Protein 5DLK (pdb70)

Structure (mmCIF, N/CA/C/O backbone):
data_5DLK
#
_entry.id   5DLK
#
_cell.length_a   162.640
_cell.length_b   221.678
_cell.length_c   99.780
_cell.angle_alpha   90.00
_cell.angle_beta   127.90
_cell.angle_gamma   90.00
#
_symmetry.space_group_name_H-M   'C 1 2 1'
#
loop_
_entity.id
_entity.type
_entity.pdbx_description
1 polymer TqaA
2 non-polymer 1,2-ETHANEDIOL
3 non-polymer 'DIMETHYL SULFOXIDE'
4 water water
#
loop_
_atom_site.group_PDB
_atom_site.id
_atom_site.type_symbol
_atom_site.label_atom_id
_atom_site.label_alt_id
_atom_site.label_comp_id
_atom_site.label_asym_id
_atom_site.label_entity_id
_atom_site.label_seq_id
_atom_site.pdbx_PDB_ins_code
_atom_site.Cartn_x
_atom_site.Cartn_y
_atom_site.Cartn_z
_atom_site.occupancy
_atom_site.B_iso_or_equiv
_atom_site.auth_seq_id
_atom_site.auth_comp_id
_atom_site.auth_asym_id
_atom_site.auth_atom_id
_atom_site.pdbx_PDB_model_num
ATOM 1 N N . GLU A 1 19 ? 122.298 -11.970 -84.741 1.00 49.33 20 GLU A N 1
ATOM 2 C CA . GLU A 1 19 ? 123.310 -12.784 -85.404 1.00 45.53 20 GLU A CA 1
ATOM 3 C C . GLU A 1 19 ? 123.632 -14.052 -84.615 1.00 40.16 20 GLU A C 1
ATOM 4 O O . GLU A 1 19 ? 123.984 -13.992 -83.437 1.00 36.10 20 GLU A O 1
ATOM 10 N N . PRO A 1 20 ? 123.506 -15.215 -85.266 1.00 43.16 21 PRO A N 1
ATOM 11 C CA . PRO A 1 20 ? 123.717 -16.495 -84.581 1.00 35.18 21 PRO A CA 1
ATOM 12 C C . PRO A 1 20 ? 125.116 -16.642 -83.990 1.00 36.34 21 PRO A C 1
ATOM 13 O O . PRO A 1 20 ? 126.091 -16.209 -84.608 1.00 35.19 21 PRO A O 1
ATOM 17 N N . PHE A 1 21 ? 125.177 -17.243 -82.801 1.00 30.81 22 PHE A N 1
ATOM 18 C CA . PHE A 1 21 ? 126.404 -17.548 -82.050 1.00 30.59 22 PHE A CA 1
ATOM 19 C C . PHE A 1 21 ? 127.005 -16.313 -81.357 1.00 30.21 22 PHE A C 1
ATOM 20 O O . PHE A 1 21 ? 128.013 -16.425 -80.651 1.00 29.95 22 PHE A O 1
ATOM 28 N N . SER A 1 22 ? 126.353 -15.165 -81.508 1.00 31.21 23 SER A N 1
ATOM 29 C CA . SER A 1 22 ? 126.857 -13.930 -80.903 1.00 34.18 23 SER A CA 1
ATOM 30 C C . SER A 1 22 ? 126.811 -13.980 -79.374 1.00 38.65 23 SER A C 1
ATOM 31 O O . SER A 1 22 ? 127.528 -13.226 -78.715 1.00 34.22 23 SER A O 1
ATOM 34 N N . LEU A 1 23 ? 126.012 -14.889 -78.806 1.00 32.87 24 LEU A N 1
ATOM 35 C CA . LEU A 1 23 ? 125.992 -15.067 -77.355 1.00 35.93 24 LEU A CA 1
ATOM 36 C C . LEU A 1 23 ? 126.617 -16.386 -76.916 1.00 34.16 24 LEU A C 1
ATOM 37 O O . LEU A 1 23 ? 126.507 -16.766 -75.754 1.00 32.63 24 LEU A O 1
ATOM 42 N N . SER A 1 24 ? 127.277 -17.090 -77.837 1.00 32.76 25 SER A N 1
ATOM 43 C CA . SER A 1 24 ? 127.877 -18.376 -77.495 1.00 34.77 25 SER A CA 1
ATOM 44 C C . SER A 1 24 ? 129.037 -18.234 -76.509 1.00 39.48 25 SER A C 1
ATOM 45 O O . SER A 1 24 ? 129.971 -17.478 -76.755 1.00 41.38 25 SER A O 1
ATOM 48 N N . PRO A 1 25 ? 128.983 -18.958 -75.381 1.00 41.87 26 PRO A N 1
ATOM 49 C CA . PRO A 1 25 ? 130.147 -18.941 -74.484 1.00 45.16 26 PRO A CA 1
ATOM 50 C C . PRO A 1 25 ? 131.241 -19.899 -74.955 1.00 46.30 26 PRO A C 1
ATOM 51 O O . PRO A 1 25 ? 132.268 -20.040 -74.291 1.00 48.25 26 PRO A O 1
ATOM 55 N N . ILE A 1 26 ? 131.000 -20.544 -76.095 1.00 45.59 27 ILE A N 1
ATOM 56 C CA . ILE A 1 26 ? 131.905 -21.537 -76.674 1.00 47.80 27 ILE A CA 1
ATOM 57 C C . ILE A 1 26 ? 132.678 -20.886 -77.806 1.00 45.64 27 ILE A C 1
ATOM 58 O O . ILE A 1 26 ? 132.066 -20.339 -78.727 1.00 43.43 27 ILE A O 1
ATOM 63 N N . LYS A 1 27 ? 134.003 -20.959 -77.759 1.00 46.92 28 LYS A N 1
ATOM 64 C CA . LYS A 1 27 ? 134.814 -20.449 -78.860 1.00 50.11 28 LYS A CA 1
ATOM 65 C C . LYS A 1 27 ? 134.448 -21.117 -80.198 1.00 46.66 28 LYS A C 1
ATOM 66 O O . LYS A 1 27 ? 134.342 -20.447 -81.223 1.00 46.79 28 LYS A O 1
ATOM 72 N N . ASP A 1 28 ? 134.209 -22.426 -80.171 1.00 48.01 29 ASP A N 1
ATOM 73 C CA . ASP A 1 28 ? 133.966 -23.191 -81.392 1.00 49.84 29 ASP A CA 1
ATOM 7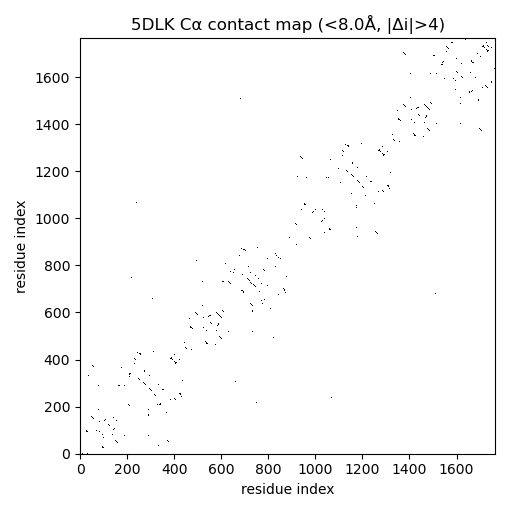4 C C . ASP A 1 28 ? 132.733 -24.092 -81.265 1.00 41.99 29 ASP A C 1
ATOM 75 O O . ASP A 1 28 ? 132.854 -25.272 -80.925 1.00 42.11 29 ASP A O 1
ATOM 80 N N . PRO A 1 29 ? 131.544 -23.529 -81.527 1.00 43.15 30 PRO A N 1
ATOM 81 C CA . PRO A 1 29 ? 130.285 -24.282 -81.440 1.00 39.36 30 PRO A CA 1
ATOM 82 C C . PRO A 1 29 ? 130.200 -25.474 -82.393 1.00 39.81 30 PRO A C 1
ATOM 83 O O . PRO A 1 29 ? 129.647 -26.502 -82.011 1.00 34.74 30 PRO A O 1
ATOM 87 N N . GLN A 1 30 ? 130.730 -25.343 -83.606 1.00 38.08 31 GLN A N 1
ATOM 88 C CA . GLN A 1 30 ? 130.622 -26.427 -84.581 1.00 37.51 31 GLN A CA 1
ATOM 89 C C . GLN A 1 30 ? 131.381 -27.665 -84.121 1.00 38.58 31 GLN A C 1
ATOM 90 O O . GLN A 1 30 ? 130.949 -28.786 -84.374 1.00 39.94 31 GLN A O 1
ATOM 96 N N . ALA A 1 31 ? 132.496 -27.468 -83.422 1.00 38.17 32 ALA A N 1
ATOM 97 C CA . ALA A 1 31 ? 133.254 -28.591 -82.876 1.00 40.43 32 ALA A CA 1
ATOM 98 C C . ALA A 1 31 ? 132.449 -29.350 -81.827 1.00 39.16 32 ALA A C 1
ATOM 99 O O . ALA A 1 31 ? 132.510 -30.578 -81.749 1.00 36.96 32 ALA A O 1
ATOM 101 N N . LEU A 1 32 ? 131.702 -28.617 -81.006 1.00 35.72 33 LEU A N 1
ATOM 102 C CA . LEU A 1 32 ? 130.857 -29.261 -80.011 1.00 36.28 33 LEU A CA 1
ATOM 103 C C . LEU A 1 32 ? 129.752 -30.089 -80.670 1.00 32.61 33 LEU A C 1
ATOM 104 O O . LEU A 1 32 ? 129.453 -31.206 -80.238 1.00 36.30 33 LEU A O 1
ATOM 109 N N . HIS A 1 33 ? 129.143 -29.537 -81.711 1.00 32.08 34 HIS A N 1
ATOM 110 C CA . HIS A 1 33 ? 128.076 -30.237 -82.416 1.00 31.80 34 HIS A CA 1
ATOM 111 C C . HIS A 1 33 ? 128.603 -31.522 -83.053 1.00 37.52 34 HIS A C 1
ATOM 112 O O . HIS A 1 33 ? 127.947 -32.555 -83.016 1.00 33.23 34 HIS A O 1
ATOM 119 N N . LYS A 1 34 ? 129.799 -31.438 -83.626 1.00 38.70 35 LYS A N 1
ATOM 120 C CA . LYS A 1 34 ? 130.440 -32.581 -84.264 1.00 37.64 35 LYS A CA 1
ATOM 121 C C . LYS A 1 34 ? 130.747 -33.644 -83.223 1.00 36.66 35 LYS A C 1
ATOM 122 O O . LYS A 1 34 ? 130.596 -34.842 -83.467 1.00 41.66 35 LYS A O 1
ATOM 128 N N . GLU A 1 35 ? 131.166 -33.194 -82.046 1.00 39.48 36 GLU A N 1
ATOM 129 C CA . GLU A 1 35 ? 131.457 -34.096 -80.940 1.00 41.13 36 GLU A CA 1
ATOM 130 C C . GLU A 1 35 ? 130.213 -34.845 -80.461 1.00 40.80 36 GLU A C 1
ATOM 131 O O . GLU A 1 35 ? 130.276 -36.039 -80.167 1.00 41.79 36 GLU A O 1
ATOM 137 N N . LEU A 1 36 ? 129.084 -34.146 -80.384 1.00 37.90 37 LEU A N 1
ATOM 138 C CA . LEU A 1 36 ? 127.835 -34.773 -79.958 1.00 37.10 37 LEU A CA 1
ATOM 139 C C . LEU A 1 36 ? 127.331 -35.769 -81.001 1.00 38.43 37 LEU A C 1
ATOM 140 O O . LEU A 1 36 ? 126.788 -36.815 -80.655 1.00 38.55 37 LEU A O 1
ATOM 145 N N . CYS A 1 37 ? 127.510 -35.434 -82.274 1.00 38.18 38 CYS A N 1
ATOM 146 C CA . CYS A 1 37 ? 127.142 -36.342 -83.355 1.00 40.95 38 CYS A CA 1
ATOM 147 C C . CYS A 1 37 ? 127.985 -37.613 -83.332 1.00 40.21 38 CYS A C 1
ATOM 148 O O . CYS A 1 37 ? 127.467 -38.707 -83.555 1.00 42.07 38 CYS A O 1
ATOM 151 N N . SER A 1 38 ? 129.275 -37.478 -83.047 1.00 42.97 39 SER A N 1
ATOM 152 C CA . SER A 1 38 ? 130.169 -38.633 -83.083 1.00 47.57 39 SER A CA 1
ATOM 153 C C . SER A 1 38 ? 129.969 -39.518 -81.860 1.00 47.93 39 SER A C 1
ATOM 154 O O . SER A 1 38 ? 130.381 -40.680 -81.850 1.00 49.33 39 SER A O 1
ATOM 157 N N . LYS A 1 39 ? 129.331 -38.972 -80.829 1.00 43.52 40 LYS A N 1
ATOM 158 C CA . LYS A 1 39 ? 128.990 -39.769 -79.655 1.00 43.20 40 LYS A CA 1
ATOM 159 C C . LYS A 1 39 ? 127.563 -40.296 -79.750 1.00 40.29 40 LYS A C 1
ATOM 160 O O . LYS A 1 39 ? 127.042 -40.854 -78.787 1.00 41.59 40 LYS A O 1
ATOM 166 N N . ASN A 1 40 ? 126.942 -40.113 -80.915 1.00 37.62 41 ASN A N 1
ATOM 167 C CA . ASN A 1 40 ? 125.592 -40.614 -81.171 1.00 37.02 41 ASN A CA 1
ATOM 168 C C . ASN A 1 40 ? 124.548 -40.063 -80.194 1.00 35.84 41 ASN A C 1
ATOM 169 O O . ASN A 1 40 ? 123.594 -40.748 -79.843 1.00 31.35 41 ASN A O 1
ATOM 174 N N . VAL A 1 41 ? 124.735 -38.818 -79.770 1.00 36.34 42 VAL A N 1
ATOM 175 C CA . VAL A 1 41 ? 123.801 -38.154 -78.857 1.00 34.10 42 VAL A CA 1
ATOM 176 C C . VAL A 1 41 ? 122.686 -37.443 -79.629 1.00 31.49 42 VAL A C 1
ATOM 177 O O . VAL A 1 41 ? 121.522 -37.461 -79.234 1.00 30.85 42 VAL A O 1
ATOM 181 N N . ILE A 1 42 ? 123.061 -36.829 -80.744 1.00 28.98 43 ILE A N 1
ATOM 182 C CA . ILE A 1 42 ? 122.128 -36.152 -81.638 1.00 26.90 43 ILE A CA 1
ATOM 183 C C . ILE A 1 42 ? 122.364 -36.675 -83.065 1.00 32.36 43 ILE A C 1
ATOM 184 O O . ILE A 1 42 ? 123.424 -37.233 -83.335 1.00 31.22 43 ILE A O 1
ATOM 189 N N . PRO A 1 43 ? 121.381 -36.512 -83.968 1.00 30.81 44 PRO A N 1
ATOM 190 C CA . PRO A 1 43 ? 121.500 -37.119 -85.306 1.00 30.83 44 PRO A CA 1
ATOM 191 C C . PRO A 1 43 ? 122.697 -36.599 -86.104 1.00 34.53 44 PRO A C 1
ATOM 192 O O . PRO A 1 43 ? 122.977 -35.405 -86.053 1.00 29.98 44 PRO A O 1
ATOM 196 N N . VAL A 1 44 ? 123.389 -37.476 -86.833 1.00 31.41 45 VAL A N 1
ATOM 197 C CA . VAL A 1 44 ? 124.596 -37.063 -87.546 1.00 31.92 45 VAL A CA 1
ATOM 198 C C . VAL A 1 44 ? 124.295 -36.110 -88.689 1.00 30.90 45 VAL A C 1
ATOM 199 O O . VAL A 1 44 ? 125.166 -35.359 -89.109 1.00 36.51 45 VAL A O 1
ATOM 203 N N . THR A 1 45 ? 123.068 -36.126 -89.192 1.00 28.59 46 THR A N 1
ATOM 204 C CA . THR A 1 45 ? 122.721 -35.243 -90.296 1.00 33.89 46 THR A CA 1
ATOM 205 C C . THR A 1 45 ? 122.196 -33.874 -89.855 1.00 34.98 46 THR A C 1
ATOM 206 O O . THR A 1 45 ? 121.905 -33.020 -90.692 1.00 30.79 46 THR A O 1
ATOM 210 N N . SER A 1 46 ? 122.053 -33.663 -88.550 1.00 31.31 47 SER A N 1
ATOM 211 C CA . SER A 1 46 ? 121.601 -32.361 -88.071 1.00 32.58 47 SER A CA 1
ATOM 212 C C . SER A 1 46 ? 122.690 -31.316 -88.286 1.00 29.41 47 SER A C 1
ATOM 213 O O . SER A 1 46 ? 123.875 -31.649 -88.376 1.00 29.94 47 SER A O 1
ATOM 216 N N . THR A 1 47 ? 122.279 -30.054 -88.362 1.00 30.95 48 THR A N 1
ATOM 217 C CA . THR A 1 47 ? 123.219 -28.948 -88.380 1.00 29.57 48 THR A CA 1
ATOM 218 C C . THR A 1 47 ? 123.021 -28.091 -87.132 1.00 31.05 48 THR A C 1
ATOM 219 O O . THR A 1 47 ? 121.956 -28.124 -86.514 1.00 27.00 48 THR A O 1
ATOM 223 N N . LEU A 1 48 ? 124.045 -27.330 -86.773 1.00 27.46 49 LEU A N 1
ATOM 224 C CA . LEU A 1 48 ? 123.944 -26.428 -85.626 1.00 28.73 49 LEU A CA 1
ATOM 225 C C . LEU A 1 48 ? 123.546 -25.034 -86.089 1.00 30.88 49 LEU A C 1
ATOM 226 O O . LEU A 1 48 ? 124.326 -24.338 -86.753 1.00 31.07 49 LEU A O 1
ATOM 231 N N . GLU A 1 49 ? 122.326 -24.629 -85.744 1.00 26.93 50 GLU A N 1
ATOM 232 C CA . GLU A 1 49 ? 121.785 -23.348 -86.171 1.00 28.18 50 GLU A CA 1
ATOM 233 C C . GLU A 1 49 ? 122.200 -22.202 -85.231 1.00 33.45 50 GLU A C 1
ATOM 234 O O . GLU A 1 49 ? 122.412 -21.060 -85.671 1.00 29.99 50 GLU A O 1
ATOM 240 N N . ASP A 1 50 ? 122.311 -22.506 -83.937 1.00 28.78 51 ASP A N 1
ATOM 241 C CA . ASP A 1 50 ? 122.693 -21.490 -82.952 1.00 28.68 51 ASP A CA 1
ATOM 242 C C . ASP A 1 50 ? 123.196 -22.149 -81.681 1.00 29.55 51 ASP A C 1
ATOM 243 O O . ASP A 1 50 ? 123.012 -23.354 -81.461 1.00 25.96 51 ASP A O 1
ATOM 248 N N . LEU A 1 51 ? 123.850 -21.354 -80.845 1.00 26.89 52 LEU A N 1
ATOM 249 C CA . LEU A 1 51 ? 124.245 -21.820 -79.535 1.00 25.57 52 LEU A CA 1
ATOM 250 C C . LEU A 1 51 ? 124.131 -20.630 -78.586 1.00 27.74 52 LEU A C 1
ATOM 251 O O . LEU A 1 51 ? 124.713 -19.570 -78.842 1.00 27.10 52 LEU A O 1
ATOM 256 N N . LEU A 1 52 ? 123.362 -20.808 -77.512 1.00 25.67 53 LEU A N 1
ATOM 257 C CA . LEU A 1 52 ? 123.112 -19.733 -76.535 1.00 24.88 53 LEU A CA 1
ATOM 258 C C . LEU A 1 52 ? 123.231 -20.256 -75.112 1.00 25.51 53 LEU A C 1
ATOM 259 O O . LEU A 1 52 ? 123.088 -21.444 -74.871 1.00 26.07 53 LEU A O 1
ATOM 264 N N . PRO A 1 53 ? 123.474 -19.359 -74.144 1.00 25.86 54 PRO A N 1
ATOM 265 C CA . PRO A 1 53 ? 123.386 -19.849 -72.764 1.00 22.74 54 PRO A CA 1
ATOM 266 C C . PRO A 1 53 ? 121.946 -20.242 -72.462 1.00 21.08 54 PRO A C 1
ATOM 267 O O . PRO A 1 53 ? 121.025 -19.639 -73.038 1.00 22.81 54 PRO A O 1
ATOM 271 N N . ALA A 1 54 ? 121.763 -21.253 -71.616 1.00 19.18 55 ALA A N 1
ATOM 272 C CA . ALA A 1 54 ? 120.452 -21.534 -71.057 1.00 21.01 55 ALA A CA 1
ATOM 273 C C . ALA A 1 54 ? 120.188 -20.489 -69.956 1.00 22.43 55 ALA A C 1
ATOM 274 O O . ALA A 1 54 ? 121.119 -20.063 -69.278 1.00 23.69 55 ALA A O 1
ATOM 276 N N . THR A 1 55 ? 118.937 -20.093 -69.770 1.00 21.63 56 THR A N 1
ATOM 277 C CA . THR A 1 55 ? 118.627 -19.100 -68.734 1.00 18.86 56 THR A CA 1
ATOM 278 C C . THR A 1 55 ? 118.649 -19.742 -67.355 1.00 20.85 56 THR A C 1
ATOM 279 O O . THR A 1 55 ? 118.570 -20.970 -67.220 1.00 17.84 56 THR A O 1
ATOM 283 N N . GLN A 1 56 ? 118.726 -18.908 -66.320 1.00 16.18 57 GLN A N 1
ATOM 284 C CA . GLN A 1 56 ? 118.665 -19.409 -64.968 1.00 17.06 57 GLN A CA 1
ATOM 285 C C . GLN A 1 56 ? 117.352 -20.142 -64.730 1.00 15.49 57 GLN A C 1
ATOM 286 O O . GLN A 1 56 ? 117.329 -21.174 -64.062 1.00 18.85 57 GLN A O 1
ATOM 292 N N . ALA A 1 57 ? 116.262 -19.619 -65.286 1.00 17.02 58 ALA A N 1
ATOM 293 C CA . ALA A 1 57 ? 114.957 -20.269 -65.098 1.00 18.80 58 ALA A CA 1
ATOM 294 C C . ALA A 1 57 ? 114.910 -21.632 -65.808 1.00 16.80 58 ALA A C 1
ATOM 295 O O . ALA A 1 57 ? 114.400 -22.613 -65.268 1.00 17.62 58 ALA A O 1
ATOM 297 N N . GLN A 1 58 ? 115.436 -21.689 -67.025 1.00 19.53 59 GLN A N 1
ATOM 298 C CA . GLN A 1 58 ? 115.569 -22.993 -67.691 1.00 18.52 59 GLN A CA 1
ATOM 299 C C . GLN A 1 58 ? 116.327 -23.984 -66.835 1.00 19.21 59 GLN A C 1
ATOM 300 O O . GLN A 1 58 ? 115.926 -25.149 -66.697 1.00 16.83 59 GLN A O 1
ATOM 306 N N . HIS A 1 59 ? 117.436 -23.524 -66.267 1.00 15.81 60 HIS A N 1
ATOM 307 C CA . HIS A 1 59 ? 118.267 -24.357 -65.397 1.00 17.66 60 HIS A CA 1
ATOM 308 C C . HIS A 1 59 ? 117.548 -24.803 -64.126 1.00 18.72 60 HIS A C 1
ATOM 309 O O . HIS A 1 59 ? 117.769 -25.912 -63.630 1.00 18.82 60 HIS A O 1
ATOM 316 N N . VAL A 1 60 ? 116.707 -23.933 -63.575 1.00 16.76 61 VAL A N 1
ATOM 317 C CA . VAL A 1 60 ? 115.884 -24.315 -62.421 1.00 15.61 61 VAL A CA 1
ATOM 318 C C . VAL A 1 60 ? 115.107 -25.580 -62.737 1.00 16.04 61 VAL A C 1
ATOM 319 O O . VAL A 1 60 ? 115.113 -26.550 -61.968 1.00 16.69 61 VAL A O 1
ATOM 323 N N . PHE A 1 61 ? 114.437 -25.574 -63.881 1.00 16.72 62 PHE A N 1
ATOM 324 C CA . PHE A 1 61 ? 113.603 -26.721 -64.239 1.00 15.70 62 PHE A CA 1
ATOM 325 C C . PHE A 1 61 ? 114.439 -27.957 -64.549 1.00 16.62 62 PHE A C 1
ATOM 326 O O . PHE A 1 61 ? 114.066 -29.065 -64.182 1.00 17.13 62 PHE A O 1
ATOM 334 N N . ILE A 1 62 ? 115.563 -27.781 -65.232 1.00 16.64 63 ILE A N 1
ATOM 335 C CA . ILE A 1 62 ? 116.409 -28.933 -65.575 1.00 15.24 63 ILE A CA 1
ATOM 336 C C . ILE A 1 62 ? 116.966 -29.610 -64.326 1.00 20.34 63 ILE A C 1
ATOM 337 O O . ILE A 1 62 ? 116.927 -30.849 -64.200 1.00 18.55 63 ILE A O 1
ATOM 342 N N . LYS A 1 63 ? 117.418 -28.802 -63.363 1.00 17.83 64 LYS A N 1
ATOM 343 C CA . LYS A 1 63 ? 117.983 -29.346 -62.140 1.00 17.45 64 LYS A CA 1
ATOM 344 C C . LYS A 1 63 ? 116.963 -30.123 -61.332 1.00 18.01 64 LYS A C 1
ATOM 345 O O . LYS A 1 63 ? 117.325 -30.985 -60.533 1.00 24.20 64 LYS A O 1
ATOM 351 N N . ARG A 1 64 ? 115.692 -29.795 -61.527 1.00 18.10 65 ARG A N 1
ATOM 352 C CA . ARG A 1 64 ? 114.605 -30.426 -60.789 1.00 19.00 65 ARG A CA 1
ATOM 353 C C . ARG A 1 64 ? 113.930 -31.562 -61.581 1.00 21.05 65 ARG A C 1
ATOM 354 O O . ARG A 1 64 ? 112.876 -32.095 -61.178 1.00 20.23 65 ARG A O 1
ATOM 362 N N . GLY A 1 65 ? 114.546 -31.936 -62.700 1.00 19.08 66 GLY A N 1
ATOM 363 C CA . GLY A 1 65 ? 114.062 -33.077 -63.473 1.00 20.76 66 GLY A CA 1
ATOM 364 C C . GLY A 1 65 ? 112.658 -32.853 -63.996 1.00 20.71 66 GLY A C 1
ATOM 365 O O . GLY A 1 65 ? 111.858 -33.795 -64.078 1.00 22.19 66 GLY A O 1
ATOM 366 N N . THR A 1 66 ? 112.352 -31.604 -64.352 1.00 18.47 67 THR A N 1
ATOM 367 C CA . THR A 1 66 ? 110.989 -31.237 -64.707 1.00 15.70 67 THR A CA 1
ATOM 368 C C . THR A 1 66 ? 110.715 -31.704 -66.133 1.00 19.12 67 THR A C 1
ATOM 369 O O . THR A 1 66 ? 111.298 -31.204 -67.087 1.00 19.06 67 THR A O 1
ATOM 373 N N . PHE A 1 67 ? 109.828 -32.685 -66.261 1.00 19.16 68 PHE A N 1
ATOM 374 C CA . PHE A 1 67 ? 109.701 -33.431 -67.509 1.00 18.47 68 PHE A CA 1
ATOM 375 C C . PHE A 1 67 ? 108.257 -33.895 -67.631 1.00 19.40 68 PHE A C 1
ATOM 376 O O . PHE A 1 67 ? 107.689 -34.431 -66.675 1.00 20.41 68 PHE A O 1
ATOM 384 N N . HIS A 1 68 ? 107.647 -33.634 -68.780 1.00 18.72 69 HIS A N 1
ATOM 385 C CA . HIS A 1 68 ? 106.235 -33.931 -68.985 1.00 17.97 69 HIS A CA 1
ATOM 386 C C . HIS A 1 68 ? 106.028 -34.825 -70.189 1.00 19.97 69 HIS A C 1
ATOM 387 O O . HIS A 1 68 ? 106.783 -34.757 -71.158 1.00 19.63 69 HIS A O 1
ATOM 394 N N . SER A 1 69 ? 104.989 -35.648 -70.107 1.00 21.81 70 SER A N 1
ATOM 395 C CA . SER A 1 69 ? 104.444 -36.338 -71.272 1.00 22.10 70 SER A CA 1
ATOM 396 C C . SER A 1 69 ? 103.026 -35.836 -71.457 1.00 19.44 70 SER A C 1
ATOM 397 O O . SER A 1 69 ? 102.156 -36.116 -70.627 1.00 22.38 70 SER A O 1
ATOM 400 N N . TYR A 1 70 ? 102.789 -35.095 -72.536 1.00 21.96 71 TYR A N 1
ATOM 401 C CA . TYR A 1 70 ? 101.454 -34.609 -72.838 1.00 17.48 71 TYR A CA 1
ATOM 402 C C . TYR A 1 70 ? 100.764 -35.626 -73.755 1.00 22.02 71 TYR A C 1
ATOM 403 O O . TYR A 1 70 ? 101.229 -35.877 -74.862 1.00 22.50 71 TYR A O 1
ATOM 412 N N . ASN A 1 71 ? 99.662 -36.184 -73.271 1.00 21.11 72 ASN A N 1
ATOM 413 C CA . ASN A 1 71 ? 99.081 -37.397 -73.859 1.00 22.41 72 ASN A CA 1
ATOM 414 C C . ASN A 1 71 ? 97.713 -37.143 -74.466 1.00 24.79 72 ASN A C 1
ATOM 415 O O . ASN A 1 71 ? 96.813 -36.642 -73.798 1.00 27.74 72 ASN A O 1
ATOM 420 N N . TRP A 1 72 ? 97.555 -37.512 -75.731 1.00 27.38 73 TRP A N 1
ATOM 421 C CA . TRP A 1 72 ? 96.305 -37.290 -76.431 1.00 23.78 73 TRP A CA 1
ATOM 422 C C . TRP A 1 72 ? 95.700 -38.617 -76.869 1.00 29.50 73 TRP A C 1
ATOM 423 O O . TRP A 1 72 ? 96.261 -39.287 -77.724 1.00 24.20 73 TRP A O 1
ATOM 434 N N . THR A 1 73 ? 94.567 -38.985 -76.284 1.00 26.46 74 THR A N 1
ATOM 435 C CA . THR A 1 73 ? 93.884 -40.218 -76.672 1.00 28.60 74 THR A CA 1
ATOM 436 C C . THR A 1 73 ? 92.893 -39.877 -77.776 1.00 29.52 74 THR A C 1
ATOM 437 O O . THR A 1 73 ? 91.958 -39.107 -77.564 1.00 29.02 74 THR A O 1
ATOM 441 N N . ILE A 1 74 ? 93.114 -40.459 -78.952 1.00 27.84 75 ILE A N 1
ATOM 442 C CA . ILE A 1 74 ? 92.365 -40.118 -80.157 1.00 27.86 75 ILE A CA 1
ATOM 443 C C . ILE A 1 74 ? 91.510 -41.315 -80.583 1.00 35.10 75 ILE A C 1
ATOM 444 O O . ILE A 1 74 ? 92.042 -42.395 -80.808 1.00 29.65 75 ILE A O 1
ATOM 449 N N . LYS A 1 75 ? 90.197 -41.122 -80.677 1.00 32.71 76 LYS A N 1
ATOM 450 C CA . LYS A 1 75 ? 89.289 -42.215 -81.042 1.00 35.97 76 LYS A CA 1
ATOM 451 C C . LYS A 1 75 ? 88.395 -41.841 -82.212 1.00 38.29 76 LYS A C 1
ATOM 452 O O . LYS A 1 75 ? 87.814 -40.758 -82.235 1.00 40.45 76 LYS A O 1
ATOM 458 N N . GLY A 1 76 ? 88.284 -42.745 -83.183 1.00 39.72 77 GLY A N 1
ATOM 459 C CA . GLY A 1 76 ? 87.402 -42.532 -84.316 1.00 43.82 77 GLY A CA 1
ATOM 460 C C . GLY A 1 76 ? 87.946 -43.131 -85.593 1.00 46.79 77 GLY A C 1
ATOM 461 O O . GLY A 1 76 ? 89.063 -43.645 -85.621 1.00 46.30 77 GLY A O 1
ATOM 462 N N . ARG A 1 77 ? 87.163 -43.055 -86.662 1.00 49.29 78 ARG A N 1
ATOM 463 C CA . ARG A 1 77 ? 87.564 -43.657 -87.928 1.00 49.41 78 ARG A CA 1
ATOM 464 C C . ARG A 1 77 ? 88.242 -42.649 -88.855 1.00 47.35 78 ARG A C 1
ATOM 465 O O . ARG A 1 77 ? 88.790 -43.022 -89.891 1.00 48.11 78 ARG A O 1
ATOM 473 N N . SER A 1 78 ? 88.224 -41.376 -88.473 1.00 45.67 79 SER A N 1
ATOM 474 C CA . SER A 1 78 ? 88.724 -40.310 -89.342 1.00 47.90 79 SER A CA 1
ATOM 475 C C . SER A 1 78 ? 90.226 -40.062 -89.233 1.00 42.98 79 SER A C 1
ATOM 476 O O . SER A 1 78 ? 90.785 -39.291 -90.010 1.00 45.05 79 SER A O 1
ATOM 479 N N . LEU A 1 79 ? 90.880 -40.700 -88.271 1.00 45.34 80 LEU A N 1
ATOM 480 C CA . LEU A 1 79 ? 92.280 -40.387 -88.000 1.00 42.48 80 LEU A CA 1
ATOM 481 C C . LEU A 1 79 ? 93.182 -40.732 -89.174 1.00 41.05 80 LEU A C 1
ATOM 482 O O . LEU A 1 79 ? 93.108 -41.822 -89.731 1.00 41.82 80 LEU A O 1
ATOM 487 N N . ASN A 1 80 ? 94.038 -39.789 -89.548 1.00 36.78 81 ASN A N 1
ATOM 488 C CA . ASN A 1 80 ? 95.012 -40.016 -90.598 1.00 38.16 81 ASN A CA 1
ATOM 489 C C . ASN A 1 80 ? 96.405 -40.165 -89.991 1.00 41.38 81 ASN A C 1
ATOM 490 O O . ASN A 1 80 ? 97.047 -39.171 -89.649 1.00 38.06 81 ASN A O 1
ATOM 495 N N . MET A 1 81 ? 96.865 -41.407 -89.860 1.00 36.79 82 MET A N 1
ATOM 496 C CA . MET A 1 81 ? 98.124 -41.692 -89.173 1.00 36.38 82 MET A CA 1
ATOM 497 C C . MET A 1 81 ? 99.341 -41.048 -89.836 1.00 41.89 82 MET A C 1
ATOM 498 O O . MET A 1 81 ? 100.236 -40.553 -89.139 1.00 36.12 82 MET A O 1
ATOM 503 N N . ASP A 1 82 ? 99.382 -41.032 -91.168 1.00 38.33 83 ASP A N 1
ATOM 504 C CA . ASP A 1 82 ? 100.500 -40.390 -91.860 1.00 38.73 83 ASP A CA 1
ATOM 505 C C . ASP A 1 82 ? 100.527 -38.882 -91.609 1.00 37.08 83 ASP A C 1
ATOM 506 O O . ASP A 1 82 ? 101.594 -38.296 -91.438 1.00 37.52 83 ASP A O 1
ATOM 511 N N . ARG A 1 83 ? 99.355 -38.259 -91.594 1.00 35.24 84 ARG A N 1
ATOM 512 C CA . ARG A 1 83 ? 99.271 -36.825 -91.364 1.00 38.41 84 ARG A CA 1
ATOM 513 C C . ARG A 1 83 ? 99.665 -36.493 -89.925 1.00 37.60 84 ARG A C 1
ATOM 514 O O . ARG A 1 83 ? 100.313 -35.485 -89.667 1.00 34.73 84 ARG A O 1
ATOM 522 N N . LEU A 1 84 ? 99.259 -37.350 -88.996 1.00 34.92 85 LEU A N 1
ATOM 523 C CA . LEU A 1 84 ? 99.672 -37.225 -87.609 1.00 37.95 85 LEU A CA 1
ATOM 524 C C . LEU A 1 84 ? 101.200 -37.231 -87.509 1.00 37.48 85 LEU A C 1
ATOM 525 O O . LEU A 1 84 ? 101.791 -36.354 -86.873 1.00 31.21 85 LEU A O 1
ATOM 530 N N . ARG A 1 85 ? 101.832 -38.211 -88.154 1.00 33.98 86 ARG A N 1
ATOM 531 C CA . ARG A 1 85 ? 103.288 -38.329 -88.159 1.00 32.25 86 ARG A CA 1
ATOM 532 C C . ARG A 1 85 ? 103.990 -37.100 -88.725 1.00 36.31 86 ARG A C 1
ATOM 533 O O . ARG A 1 85 ? 104.952 -36.607 -88.141 1.00 34.01 86 ARG A O 1
ATOM 541 N N . GLU A 1 86 ? 103.527 -36.620 -89.875 1.00 35.84 87 GLU A N 1
ATOM 542 C CA . GLU A 1 86 ? 104.162 -35.476 -90.522 1.00 38.29 87 GLU A CA 1
ATOM 543 C C . GLU A 1 86 ? 103.929 -34.171 -89.762 1.00 34.44 87 GLU A C 1
ATOM 544 O O . GLU A 1 86 ? 104.697 -33.217 -89.900 1.00 33.31 87 GLU A O 1
ATOM 550 N N . THR A 1 87 ? 102.860 -34.125 -88.979 1.00 33.71 88 THR A N 1
ATOM 551 C CA . THR A 1 87 ? 102.564 -32.936 -88.183 1.00 35.34 88 THR A CA 1
ATOM 552 C C . THR A 1 87 ? 103.605 -32.766 -87.065 1.00 31.73 88 THR A C 1
ATOM 553 O O . THR A 1 87 ? 104.034 -31.642 -86.769 1.00 31.20 88 THR A O 1
ATOM 557 N N . CYS A 1 88 ? 104.028 -33.882 -86.472 1.00 30.11 89 CYS A N 1
ATOM 558 C CA . CYS A 1 88 ? 105.134 -33.866 -85.516 1.00 30.83 89 CYS A CA 1
ATOM 559 C C . CYS A 1 88 ? 106.390 -33.245 -86.142 1.00 32.49 89 CYS A C 1
ATOM 560 O O . CYS A 1 88 ? 107.068 -32.412 -85.532 1.00 27.81 89 CYS A O 1
ATOM 563 N N . GLN A 1 89 ? 106.704 -33.659 -87.366 1.00 27.65 90 GLN A N 1
ATOM 564 C CA . GLN A 1 89 ? 107.862 -33.112 -88.054 1.00 31.48 90 GLN A CA 1
ATOM 565 C C . GLN A 1 89 ? 107.689 -31.608 -88.257 1.00 29.25 90 GLN A C 1
ATOM 566 O O . GLN A 1 89 ? 108.596 -30.825 -87.965 1.00 29.05 90 GLN A O 1
ATOM 572 N N . SER A 1 90 ? 106.517 -31.204 -88.733 1.00 31.76 91 SER A N 1
ATOM 573 C CA . SER A 1 90 ? 106.286 -29.801 -89.074 1.00 31.59 91 SER A CA 1
ATOM 574 C C . SER A 1 90 ? 106.253 -28.914 -87.828 1.00 31.29 91 SER A C 1
ATOM 575 O O . SER A 1 90 ? 106.658 -27.749 -87.878 1.00 29.48 91 SER A O 1
ATOM 578 N N . LEU A 1 91 ? 105.757 -29.464 -86.724 1.00 29.97 92 LEU A N 1
ATOM 579 C CA . LEU A 1 91 ? 105.744 -28.724 -85.467 1.00 29.40 92 LEU A CA 1
ATOM 580 C C . LEU A 1 91 ? 107.172 -28.396 -85.020 1.00 28.52 92 LEU A C 1
ATOM 581 O O . LEU A 1 91 ? 107.469 -27.255 -84.643 1.00 28.70 92 LEU A O 1
ATOM 586 N N . VAL A 1 92 ? 108.057 -29.384 -85.090 1.00 24.96 93 VAL A N 1
ATOM 587 C CA . VAL A 1 92 ? 109.444 -29.199 -84.686 1.00 28.14 93 VAL A CA 1
ATOM 588 C C . VAL A 1 92 ? 110.188 -28.263 -85.650 1.00 30.23 93 VAL A C 1
ATOM 589 O O . VAL A 1 92 ? 111.008 -27.443 -85.223 1.00 27.42 93 VAL A O 1
ATOM 593 N N . ASP A 1 93 ? 109.884 -28.364 -86.945 1.00 29.02 94 ASP A N 1
ATOM 594 C CA . ASP A 1 93 ? 110.373 -27.392 -87.923 1.00 26.66 94 ASP A CA 1
ATOM 595 C C . ASP A 1 93 ? 110.042 -25.953 -87.512 1.00 29.01 94 ASP A C 1
ATOM 596 O O . ASP A 1 93 ? 110.887 -25.058 -87.588 1.00 31.37 94 ASP A O 1
ATOM 601 N N . ARG A 1 94 ? 108.805 -25.740 -87.085 1.00 29.06 95 ARG A N 1
ATOM 602 C CA . ARG A 1 94 ? 108.306 -24.406 -86.776 1.00 32.53 95 ARG A CA 1
ATOM 603 C C . ARG A 1 94 ? 108.925 -23.766 -85.522 1.00 34.17 95 ARG A C 1
ATOM 604 O O . ARG A 1 94 ? 109.168 -22.559 -85.505 1.00 29.92 95 ARG A O 1
ATOM 612 N N . HIS A 1 95 ? 109.174 -24.557 -84.477 1.00 31.13 96 HIS A N 1
ATOM 613 C CA . HIS A 1 95 ? 109.614 -23.988 -83.187 1.00 28.26 96 HIS A CA 1
ATOM 614 C C . HIS A 1 95 ? 111.008 -24.451 -82.781 1.00 24.58 96 HIS A C 1
ATOM 615 O O . HIS A 1 95 ? 111.184 -25.593 -82.373 1.00 27.45 96 HIS A O 1
ATOM 622 N N . SER A 1 96 ? 111.998 -23.570 -82.843 1.00 22.30 97 SER A N 1
ATOM 623 C CA . SER A 1 96 ? 113.372 -24.022 -82.648 1.00 24.25 97 SER A CA 1
ATOM 624 C C . SER A 1 96 ? 113.637 -24.540 -81.228 1.00 20.78 97 SER A C 1
ATOM 625 O O . SER A 1 96 ? 114.549 -25.345 -81.023 1.00 22.07 97 SER A O 1
ATOM 628 N N . ILE A 1 97 ? 112.837 -24.108 -80.248 1.00 19.84 98 ILE A N 1
ATOM 629 C CA . ILE A 1 97 ? 113.012 -24.625 -78.893 1.00 20.37 98 ILE A CA 1
ATOM 630 C C . ILE A 1 97 ? 112.773 -26.145 -78.857 1.00 20.93 98 ILE A C 1
ATOM 631 O O . ILE A 1 97 ? 113.388 -26.849 -78.063 1.00 20.93 98 ILE A O 1
ATOM 636 N N . LEU A 1 98 ? 111.915 -26.651 -79.746 1.00 20.91 99 LEU A N 1
ATOM 637 C CA . LEU A 1 98 ? 111.618 -28.084 -79.788 1.00 21.52 99 LEU A CA 1
ATOM 638 C C . LEU A 1 98 ? 112.754 -28.880 -80.469 1.00 25.98 99 LEU A C 1
ATOM 639 O O . LEU A 1 98 ? 112.813 -30.107 -80.353 1.00 25.56 99 LEU A O 1
ATOM 644 N N . ARG A 1 99 ? 113.663 -28.190 -81.159 1.00 24.03 100 ARG A N 1
ATOM 645 C CA . ARG A 1 99 ? 114.846 -28.871 -81.691 1.00 23.84 100 ARG A CA 1
ATOM 646 C C . ARG A 1 99 ? 116.096 -28.428 -80.968 1.00 25.10 100 ARG A C 1
ATOM 647 O O . ARG A 1 99 ? 117.181 -28.369 -81.550 1.00 27.28 100 ARG A O 1
ATOM 655 N N . THR A 1 100 ? 115.943 -28.103 -79.688 1.00 23.14 101 THR A N 1
ATOM 656 C CA . THR A 1 100 ? 117.079 -27.692 -78.885 1.00 20.47 101 THR A CA 1
ATOM 657 C C . THR A 1 100 ? 117.603 -28.828 -78.006 1.00 22.70 101 THR A C 1
ATOM 658 O O . THR A 1 100 ? 116.837 -29.578 -77.392 1.00 22.67 101 THR A O 1
ATOM 662 N N . SER A 1 101 ? 118.926 -28.924 -77.955 1.00 21.29 102 SER A N 1
ATOM 663 C CA . SER A 1 101 ? 119.668 -29.865 -77.146 1.00 24.34 102 SER A CA 1
ATOM 664 C C . SER A 1 101 ? 120.391 -29.077 -76.046 1.00 27.56 102 SER A C 1
ATOM 665 O O . SER A 1 101 ? 120.864 -27.959 -76.290 1.00 25.75 102 SER A O 1
ATOM 668 N N . PHE A 1 102 ? 120.455 -29.636 -74.841 1.00 25.07 103 PHE A N 1
ATOM 669 C CA . PHE A 1 102 ? 121.082 -28.948 -73.716 1.00 25.24 103 PHE A CA 1
ATOM 670 C C . PHE A 1 102 ? 122.300 -29.705 -73.247 1.00 26.91 103 PHE A C 1
ATOM 671 O O . PHE A 1 102 ? 122.244 -30.916 -73.037 1.00 26.86 103 PHE A O 1
ATOM 679 N N . VAL A 1 103 ? 123.410 -28.999 -73.075 1.00 25.80 104 VAL A N 1
ATOM 680 C CA . VAL A 1 103 ? 124.547 -29.602 -72.399 1.00 27.05 104 VAL A CA 1
ATOM 681 C C . VAL A 1 103 ? 125.157 -28.582 -71.464 1.00 30.46 104 VAL A C 1
ATOM 682 O O . VAL A 1 103 ? 124.827 -27.399 -71.502 1.00 30.25 104 VAL A O 1
ATOM 686 N N . GLU A 1 104 ? 126.057 -29.058 -70.626 1.00 35.10 105 GLU A N 1
ATOM 687 C CA . GLU A 1 104 ? 126.762 -28.209 -69.705 1.00 42.84 105 GLU A CA 1
ATOM 688 C C . GLU A 1 104 ? 128.133 -27.898 -70.293 1.00 47.64 105 GLU A C 1
ATOM 689 O O . GLU A 1 104 ? 128.834 -28.804 -70.701 1.00 43.48 105 GLU A O 1
ATOM 695 N N . HIS A 1 105 ? 128.500 -26.619 -70.365 1.00 54.05 106 HIS A N 1
ATOM 696 C CA . HIS A 1 105 ? 129.904 -26.232 -70.142 1.00 61.50 106 HIS A CA 1
ATOM 697 C C . HIS A 1 105 ? 130.295 -25.127 -69.251 1.00 63.64 106 HIS A C 1
ATOM 698 O O . HIS A 1 105 ? 129.629 -24.102 -69.056 1.00 65.40 106 HIS A O 1
ATOM 705 N N . GLU A 1 106 ? 131.555 -25.349 -68.856 1.00 67.30 107 GLU A N 1
ATOM 706 C CA . GLU A 1 106 ? 132.296 -24.736 -67.742 1.00 69.45 107 GLU A CA 1
ATOM 707 C C . GLU A 1 106 ? 131.464 -24.823 -66.529 1.00 67.52 107 GLU A C 1
ATOM 708 O O . GLU A 1 106 ? 131.599 -24.026 -65.616 1.00 72.01 107 GLU A O 1
ATOM 714 N N . GLY A 1 107 ? 130.651 -25.877 -66.527 1.00 65.38 108 GLY A N 1
ATOM 715 C CA . GLY A 1 107 ? 129.711 -26.119 -65.460 1.00 60.99 108 GLY A CA 1
ATOM 716 C C . GLY A 1 107 ? 128.396 -25.377 -65.563 1.00 62.16 108 GLY A C 1
ATOM 717 O O . GLY A 1 107 ? 127.684 -25.317 -64.574 1.00 57.41 108 GLY A O 1
ATOM 718 N N . HIS A 1 108 ? 128.053 -24.748 -66.684 1.00 59.58 109 HIS A N 1
ATOM 719 C CA . HIS A 1 108 ? 126.763 -24.075 -66.602 1.00 59.44 109 HIS A CA 1
ATOM 720 C C . HIS A 1 108 ? 126.219 -24.242 -68.003 1.00 53.86 109 HIS A C 1
ATOM 721 O O . HIS A 1 108 ? 126.971 -24.174 -68.987 1.00 51.57 109 HIS A O 1
ATOM 728 N N . PRO A 1 109 ? 124.882 -24.312 -68.100 1.00 48.51 110 PRO A N 1
ATOM 729 C CA . PRO A 1 109 ? 124.169 -24.915 -69.225 1.00 40.20 110 PRO A CA 1
ATOM 730 C C . PRO A 1 109 ? 124.035 -24.037 -70.472 1.00 34.45 110 PRO A C 1
ATOM 731 O O . PRO A 1 109 ? 123.824 -22.834 -70.399 1.00 31.40 110 PRO A O 1
ATOM 735 N N . ILE A 1 110 ? 124.153 -24.677 -71.628 1.00 28.64 111 ILE A N 1
ATOM 736 C CA . ILE A 1 110 ? 124.003 -23.992 -72.896 1.00 24.80 111 ILE A CA 1
ATOM 737 C C . ILE A 1 110 ? 122.972 -24.723 -73.713 1.00 20.99 111 ILE A C 1
ATOM 738 O O . ILE A 1 110 ? 122.744 -25.910 -73.493 1.00 27.27 111 ILE A O 1
ATOM 743 N N . GLN A 1 111 ? 122.338 -24.033 -74.646 1.00 22.55 112 GLN A N 1
ATOM 744 C CA . GLN A 1 111 ? 121.415 -24.730 -75.517 1.00 24.33 112 GLN A CA 1
ATOM 745 C C . GLN A 1 111 ? 121.898 -24.673 -76.978 1.00 24.81 112 GLN A C 1
ATOM 746 O O . GLN A 1 111 ? 122.329 -23.639 -77.473 1.00 24.39 112 GLN A O 1
ATOM 752 N N . LEU A 1 112 ? 121.895 -25.838 -77.618 1.00 26.70 113 LEU A N 1
ATOM 753 C CA . LEU A 1 112 ? 122.264 -25.964 -79.025 1.00 25.79 113 LEU A CA 1
ATOM 754 C C . LEU A 1 112 ? 120.987 -26.072 -79.835 1.00 22.61 113 LEU A C 1
ATOM 755 O O . LEU A 1 112 ? 120.242 -27.036 -79.692 1.00 24.35 113 LEU A O 1
ATOM 760 N N . VAL A 1 113 ? 120.721 -25.067 -80.656 1.00 23.75 114 VAL A N 1
ATOM 761 C CA . VAL A 1 113 ? 119.570 -25.093 -81.531 1.00 24.22 114 VAL A CA 1
ATOM 762 C C . VAL A 1 113 ? 119.975 -25.857 -82.789 1.00 27.60 114 VAL A C 1
ATOM 763 O O . VAL A 1 113 ? 120.898 -25.460 -83.482 1.00 25.19 114 VAL A O 1
ATOM 767 N N . LEU A 1 114 ? 119.286 -26.959 -83.056 1.00 27.25 115 LEU A N 1
ATOM 768 C CA . LEU A 1 114 ? 119.566 -27.772 -84.234 1.00 22.74 115 LEU A CA 1
ATOM 769 C C . LEU A 1 114 ? 118.645 -27.423 -85.400 1.00 27.14 115 LEU A C 1
ATOM 770 O O . LEU A 1 114 ? 117.510 -26.994 -85.207 1.00 25.21 115 LEU A O 1
ATOM 775 N N . ALA A 1 115 ? 119.150 -27.618 -86.619 1.00 27.45 116 ALA A N 1
ATOM 776 C CA . ALA A 1 115 ? 118.336 -27.530 -87.821 1.00 25.45 116 ALA A CA 1
ATOM 777 C C . ALA A 1 115 ? 118.594 -28.794 -88.645 1.00 26.15 116 ALA A C 1
ATOM 778 O O . ALA A 1 115 ? 119.422 -29.628 -88.262 1.00 25.48 116 ALA A O 1
ATOM 780 N N . ASN A 1 116 ? 117.889 -28.925 -89.765 1.00 29.94 117 ASN A N 1
ATOM 781 C CA . ASN A 1 116 ? 117.942 -30.159 -90.562 1.00 33.97 117 ASN A CA 1
ATOM 782 C C . ASN A 1 116 ? 117.713 -31.373 -89.667 1.00 37.60 117 ASN A C 1
ATOM 783 O O . ASN A 1 116 ? 118.420 -32.382 -89.751 1.00 33.55 117 ASN A O 1
ATOM 788 N N . LEU A 1 117 ? 116.726 -31.233 -88.785 1.00 34.54 118 LEU A N 1
ATOM 789 C CA . LEU A 1 117 ? 116.434 -32.236 -87.776 1.00 37.21 118 LEU A CA 1
ATOM 790 C C . LEU A 1 117 ? 115.249 -33.095 -88.199 1.00 35.57 118 LEU A C 1
ATOM 791 O O . LEU A 1 117 ? 114.118 -32.609 -88.257 1.00 33.12 118 LEU A O 1
ATOM 796 N N . ASP A 1 118 ? 115.518 -34.366 -88.495 1.00 34.27 119 ASP A N 1
ATOM 797 C CA . ASP A 1 118 ? 114.463 -35.324 -88.804 1.00 37.60 119 ASP A CA 1
ATOM 798 C C . ASP A 1 118 ? 113.775 -35.801 -87.532 1.00 38.43 119 ASP A C 1
ATOM 799 O O . ASP A 1 118 ? 114.424 -36.310 -86.622 1.00 40.68 119 ASP A O 1
ATOM 804 N N . VAL A 1 119 ? 112.460 -35.641 -87.474 1.00 34.13 120 VAL A N 1
ATOM 805 C CA . VAL A 1 119 ? 111.697 -36.160 -86.353 1.00 35.10 120 VAL A CA 1
ATOM 806 C C . VAL A 1 119 ? 111.325 -37.620 -86.609 1.00 35.27 120 VAL A C 1
ATOM 807 O O . VAL A 1 119 ? 110.653 -37.935 -87.587 1.00 35.24 120 VAL A O 1
ATOM 811 N N . LYS A 1 120 ? 111.787 -38.509 -85.740 1.00 29.95 121 LYS A N 1
ATOM 812 C CA . LYS A 1 120 ? 111.414 -39.917 -85.823 1.00 31.51 121 LYS A CA 1
ATOM 813 C C . LYS A 1 120 ? 110.487 -40.262 -84.663 1.00 33.73 121 LYS A C 1
ATOM 814 O O . LYS A 1 120 ? 110.852 -40.085 -83.495 1.00 29.46 121 LYS A O 1
ATOM 820 N N . VAL A 1 121 ? 109.288 -40.738 -84.981 1.00 28.28 122 VAL A N 1
ATOM 821 C CA . VAL A 1 121 ? 108.302 -41.083 -83.957 1.00 27.22 122 VAL A CA 1
ATOM 822 C C . VAL A 1 121 ? 108.502 -42.503 -83.441 1.00 30.33 122 VAL A C 1
ATOM 823 O O . VAL A 1 121 ? 108.707 -43.424 -84.224 1.00 27.57 122 VAL A O 1
ATOM 827 N N . ARG A 1 122 ? 108.475 -42.683 -82.124 1.00 24.21 123 ARG A N 1
ATOM 828 C CA . ARG A 1 122 ? 108.478 -44.022 -81.555 1.00 25.27 123 ARG A CA 1
ATOM 829 C C . ARG A 1 122 ? 107.054 -44.562 -81.681 1.00 23.53 123 ARG A C 1
ATOM 830 O O . ARG A 1 122 ? 106.082 -43.915 -81.275 1.00 24.54 123 ARG A O 1
ATOM 838 N N . GLU A 1 123 ? 106.911 -45.737 -82.281 1.00 23.86 124 GLU A N 1
ATOM 839 C CA . GLU A 1 123 ? 105.577 -46.231 -82.594 1.00 24.42 124 GLU A CA 1
ATOM 840 C C . GLU A 1 123 ? 105.387 -47.621 -82.033 1.00 25.18 124 GLU A C 1
ATOM 841 O O . GLU A 1 123 ? 106.302 -48.441 -82.083 1.00 25.12 124 GLU A O 1
ATOM 847 N N . VAL A 1 124 ? 104.203 -47.857 -81.481 1.00 25.45 125 VAL A N 1
ATOM 848 C CA . VAL A 1 124 ? 103.845 -49.158 -80.945 1.00 25.85 125 VAL A CA 1
ATOM 849 C C . VAL A 1 124 ? 102.523 -49.614 -81.551 1.00 26.81 125 VAL A C 1
ATOM 850 O O . VAL A 1 124 ? 101.544 -48.875 -81.538 1.00 25.39 125 VAL A O 1
ATOM 854 N N . GLN A 1 125 ? 102.497 -50.830 -82.095 1.00 26.89 126 GLN A N 1
ATOM 855 C CA . GLN A 1 125 ? 101.232 -51.452 -82.472 1.00 26.14 126 GLN A CA 1
ATOM 856 C C . GLN A 1 125 ? 100.927 -52.490 -81.409 1.00 22.02 126 GLN A C 1
ATOM 857 O O . GLN A 1 125 ? 101.682 -53.439 -81.244 1.00 23.90 126 GLN A O 1
ATOM 863 N N . CYS A 1 126 ? 99.849 -52.278 -80.654 1.00 23.97 127 CYS A N 1
ATOM 864 C CA . CYS A 1 126 ? 99.553 -53.101 -79.493 1.00 22.59 127 CYS A CA 1
ATOM 865 C C . CYS A 1 126 ? 98.938 -54.431 -79.883 1.00 23.86 127 CYS A C 1
ATOM 866 O O . CYS A 1 126 ? 98.393 -54.561 -80.980 1.00 25.15 127 CYS A O 1
ATOM 869 N N . TRP A 1 127 ? 99.017 -55.390 -78.971 1.00 24.71 128 TRP A N 1
ATOM 870 C CA . TRP A 1 127 ? 98.223 -56.619 -79.073 1.00 26.49 128 TRP A CA 1
ATOM 871 C C . TRP A 1 127 ? 96.740 -56.272 -79.040 1.00 30.10 128 TRP A C 1
ATOM 872 O O . TRP A 1 127 ? 96.347 -55.292 -78.408 1.00 26.46 128 TRP A O 1
ATOM 883 N N . PRO A 1 128 ? 95.898 -57.087 -79.694 1.00 29.39 129 PRO A N 1
ATOM 884 C CA . PRO A 1 128 ? 94.453 -56.922 -79.478 1.00 30.12 129 PRO A CA 1
ATOM 885 C C . PRO A 1 128 ? 94.080 -56.954 -77.983 1.00 27.20 129 PRO A C 1
ATOM 886 O O . PRO A 1 128 ? 94.578 -57.791 -77.216 1.00 28.87 129 PRO A O 1
ATOM 890 N N . GLY A 1 129 ? 93.228 -56.015 -77.573 1.00 27.97 130 GLY A N 1
ATOM 891 C CA . GLY A 1 129 ? 92.824 -55.903 -76.181 1.00 31.76 130 GLY A CA 1
ATOM 892 C C . GLY A 1 129 ? 93.789 -55.156 -75.266 1.00 32.19 130 GLY A C 1
ATOM 893 O O . GLY A 1 129 ? 93.474 -54.889 -74.119 1.00 31.25 130 GLY A O 1
ATOM 894 N N . GLU A 1 130 ? 94.976 -54.832 -75.758 1.00 29.15 131 GLU A N 1
ATOM 895 C CA . GLU A 1 130 ? 95.982 -54.168 -74.931 1.00 31.08 131 GLU A CA 1
ATOM 896 C C . GLU A 1 130 ? 95.711 -52.660 -74.933 1.00 29.67 131 GLU A C 1
ATOM 897 O O . GLU A 1 130 ? 95.508 -52.072 -75.987 1.00 29.55 131 GLU A O 1
ATOM 903 N N . ASP A 1 131 ? 95.690 -52.034 -73.761 1.00 27.72 132 ASP A N 1
ATOM 904 C CA . ASP A 1 131 ? 95.340 -50.615 -73.696 1.00 30.25 132 ASP A CA 1
ATOM 905 C C . ASP A 1 131 ? 96.542 -49.717 -73.993 1.00 28.17 132 ASP A C 1
ATOM 906 O O . ASP A 1 131 ? 97.569 -49.799 -73.319 1.00 25.89 132 ASP A O 1
ATOM 911 N N . PRO A 1 132 ? 96.404 -48.846 -74.998 1.00 26.79 133 PRO A N 1
ATOM 912 C CA . PRO A 1 132 ? 97.517 -48.008 -75.451 1.00 26.29 133 PRO A CA 1
ATOM 913 C C . PRO A 1 132 ? 98.046 -47.092 -74.342 1.00 27.53 133 PRO A C 1
ATOM 914 O O . PRO A 1 132 ? 99.246 -46.875 -74.280 1.00 24.26 133 PRO A O 1
ATOM 918 N N . MET A 1 133 ? 97.174 -46.578 -73.479 1.00 26.62 134 MET A N 1
ATOM 919 C CA . MET A 1 133 ? 97.652 -45.690 -72.418 1.00 26.33 134 MET A CA 1
ATOM 920 C C . MET A 1 133 ? 98.516 -46.470 -71.423 1.00 27.09 134 MET A C 1
ATOM 921 O O . MET A 1 133 ? 99.535 -45.962 -70.952 1.00 24.31 134 MET A O 1
ATOM 926 N N . GLU A 1 134 ? 98.137 -47.716 -71.139 1.00 26.36 135 GLU A N 1
ATOM 927 C CA . GLU A 1 134 ? 98.894 -48.548 -70.209 1.00 25.20 135 GLU A CA 1
ATOM 928 C C . GLU A 1 134 ? 100.283 -48.876 -70.751 1.00 24.87 135 GLU A C 1
ATOM 929 O O . GLU A 1 134 ? 101.240 -49.018 -69.984 1.00 23.32 135 GLU A O 1
ATOM 935 N N . VAL A 1 135 ? 100.393 -49.018 -72.067 1.00 22.33 136 VAL A N 1
ATOM 936 C CA . VAL A 1 135 ? 101.698 -49.178 -72.700 1.00 22.06 136 VAL A CA 1
ATOM 937 C C . VAL A 1 135 ? 102.533 -47.900 -72.507 1.00 21.28 136 VAL A C 1
ATOM 938 O O . VAL A 1 135 ? 103.714 -47.965 -72.172 1.00 21.13 136 VAL A O 1
ATOM 942 N N . CYS A 1 136 ? 101.911 -46.757 -72.750 1.00 20.66 137 CYS A N 1
ATOM 943 C CA . CYS A 1 136 ? 102.583 -45.465 -72.568 1.00 24.56 137 CYS A CA 1
ATOM 944 C C . CYS A 1 136 ? 103.085 -45.315 -71.132 1.00 20.83 137 CYS A C 1
ATOM 945 O O . CYS A 1 136 ? 104.218 -44.878 -70.896 1.00 21.62 137 CYS A O 1
ATOM 948 N N . LYS A 1 137 ? 102.239 -45.679 -70.175 1.00 21.12 138 LYS A N 1
ATOM 949 C CA . LYS A 1 137 ? 102.612 -45.571 -68.767 1.00 21.97 138 LYS A CA 1
ATOM 950 C C . LYS A 1 137 ? 103.759 -46.516 -68.443 1.00 24.49 138 LYS A C 1
ATOM 951 O O . LYS A 1 137 ? 104.669 -46.154 -67.720 1.00 19.72 138 LYS A O 1
ATOM 957 N N . ALA A 1 138 ? 103.748 -47.729 -69.001 1.00 20.55 139 ALA A N 1
ATOM 958 C CA . ALA A 1 138 ? 104.850 -48.655 -68.754 1.00 20.29 139 ALA A CA 1
ATOM 959 C C . ALA A 1 138 ? 106.190 -48.140 -69.293 1.00 18.38 139 ALA A C 1
ATOM 960 O O . ALA A 1 138 ? 107.224 -48.350 -68.667 1.00 21.87 139 ALA A O 1
ATOM 962 N N . LEU A 1 139 ? 106.179 -47.509 -70.466 1.00 16.60 140 LEU A N 1
ATOM 963 C CA . LEU A 1 139 ? 107.408 -46.996 -71.053 1.00 19.52 140 LEU A CA 1
ATOM 964 C C . LEU A 1 139 ? 107.892 -45.781 -70.243 1.00 19.48 140 LEU A C 1
ATOM 965 O O . LEU A 1 139 ? 109.091 -45.607 -70.017 1.00 20.54 140 LEU A O 1
ATOM 970 N N . TRP A 1 140 ? 106.938 -44.968 -69.806 1.00 20.70 141 TRP A N 1
ATOM 971 C CA . TRP A 1 140 ? 107.231 -43.782 -68.973 1.00 20.24 141 TRP A CA 1
ATOM 972 C C . TRP A 1 140 ? 107.935 -44.167 -67.670 1.00 20.91 141 TRP A C 1
ATOM 973 O O . TRP A 1 140 ? 109.057 -43.732 -67.405 1.00 24.14 141 TRP A O 1
ATOM 984 N N . ASP A 1 141 ? 107.281 -45.001 -66.868 1.00 17.59 142 ASP A N 1
ATOM 985 C CA . ASP A 1 141 ? 107.841 -45.465 -65.599 1.00 19.96 142 ASP A CA 1
ATOM 986 C C . ASP A 1 141 ? 109.021 -46.410 -65.722 1.00 25.38 142 ASP A C 1
ATOM 987 O O . ASP A 1 141 ? 109.847 -46.497 -64.820 1.00 22.94 142 ASP A O 1
ATOM 992 N N . GLY A 1 142 ? 109.096 -47.144 -66.828 1.00 23.04 143 GLY A N 1
ATOM 993 C CA . GLY A 1 142 ? 110.110 -48.165 -66.952 1.00 23.16 143 GLY A CA 1
ATOM 994 C C . GLY A 1 142 ? 111.408 -47.648 -67.527 1.00 24.29 143 GLY A C 1
ATOM 995 O O . GLY A 1 142 ? 112.463 -48.230 -67.288 1.00 27.43 143 GLY A O 1
ATOM 996 N N . LYS A 1 143 ? 111.353 -46.562 -68.291 1.00 20.98 144 LYS A N 1
ATOM 997 C CA . LYS A 1 143 ? 112.595 -46.061 -68.851 1.00 23.38 144 LYS A CA 1
ATOM 998 C C . LYS A 1 143 ? 112.601 -44.575 -69.209 1.00 23.74 144 LYS A C 1
ATOM 999 O O . LYS A 1 143 ? 113.638 -43.926 -69.068 1.00 27.70 144 LYS A O 1
ATOM 1005 N N . ASP A 1 144 ? 111.474 -44.020 -69.644 1.00 21.40 145 ASP A N 1
ATOM 1006 C CA . ASP A 1 144 ? 111.501 -42.654 -70.169 1.00 20.51 145 ASP A CA 1
ATOM 1007 C C . ASP A 1 144 ? 111.943 -41.620 -69.097 1.00 22.98 145 ASP A C 1
ATOM 1008 O O . ASP A 1 144 ? 112.870 -40.848 -69.349 1.00 24.79 145 ASP A O 1
ATOM 1013 N N . TRP A 1 145 ? 111.317 -41.588 -67.921 1.00 23.49 146 TRP A N 1
ATOM 1014 C CA . TRP A 1 145 ? 111.788 -40.583 -66.944 1.00 20.69 146 TRP A CA 1
ATOM 1015 C C . TRP A 1 145 ? 112.936 -41.098 -66.034 1.00 24.15 146 TRP A C 1
ATOM 1016 O O . TRP A 1 145 ? 113.822 -40.312 -65.698 1.00 23.13 146 TRP A O 1
ATOM 1027 N N . PRO A 1 146 ? 112.978 -42.401 -65.675 1.00 21.23 147 PRO A N 1
ATOM 1028 C CA . PRO A 1 146 ? 114.129 -42.817 -64.857 1.00 23.94 147 PRO A CA 1
ATOM 1029 C C . PRO A 1 146 ? 115.503 -42.660 -65.511 1.00 26.85 147 PRO A C 1
ATOM 1030 O O . PRO A 1 146 ? 116.497 -42.550 -64.788 1.00 27.52 147 PRO A O 1
ATOM 1034 N N . THR A 1 147 ? 115.570 -42.658 -66.837 1.00 21.85 148 THR A N 1
ATOM 1035 C CA . THR A 1 147 ? 116.858 -42.511 -67.506 1.00 25.30 148 THR A CA 1
ATOM 1036 C C . THR A 1 147 ? 117.061 -41.115 -68.082 1.00 26.85 148 THR A C 1
ATOM 1037 O O . THR A 1 147 ? 117.998 -40.879 -68.860 1.00 26.54 148 THR A O 1
ATOM 1041 N N . LEU A 1 148 ? 116.176 -40.194 -67.714 1.00 22.89 149 LEU A N 1
ATOM 1042 C CA . LEU A 1 148 ? 116.262 -38.825 -68.205 1.00 24.14 149 LEU A CA 1
ATOM 1043 C C . LEU A 1 148 ? 117.600 -38.220 -67.811 1.00 22.52 149 LEU A C 1
ATOM 1044 O O . LEU A 1 148 ? 118.030 -38.324 -66.655 1.00 25.09 149 LEU A O 1
ATOM 1049 N N . ASN A 1 149 ? 118.251 -37.599 -68.786 1.00 23.27 150 ASN A N 1
ATOM 1050 C CA . ASN A 1 149 ? 119.509 -36.899 -68.570 1.00 25.50 150 ASN A CA 1
ATOM 1051 C C . ASN A 1 149 ? 119.621 -35.740 -69.557 1.00 23.89 150 ASN A C 1
ATOM 1052 O O .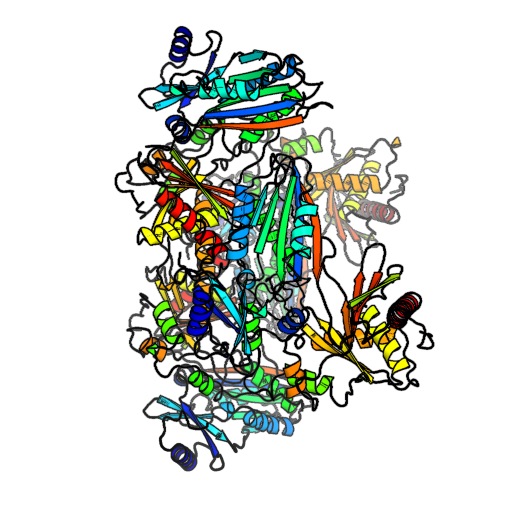 ASN A 1 149 ? 120.379 -35.802 -70.540 1.00 24.54 150 ASN A O 1
ATOM 1057 N N . VAL A 1 150 ? 118.842 -34.689 -69.295 1.00 19.82 151 VAL A N 1
ATOM 1058 C CA . VAL A 1 150 ? 118.699 -33.588 -70.223 1.00 19.96 151 VAL A CA 1
ATOM 1059 C C . VAL A 1 150 ? 120.047 -32.962 -70.557 1.00 23.15 151 VAL A C 1
ATOM 1060 O O . VAL A 1 150 ? 120.296 -32.614 -71.708 1.00 21.86 151 VAL A O 1
ATOM 1064 N N . LEU A 1 151 ? 120.925 -32.853 -69.566 1.00 23.09 152 LEU A N 1
ATOM 1065 C CA . LEU A 1 151 ? 122.210 -32.179 -69.788 1.00 24.53 152 LEU A CA 1
ATOM 1066 C C . LEU A 1 151 ? 123.217 -33.076 -70.510 1.00 25.93 152 LEU A C 1
ATOM 1067 O O . LEU A 1 151 ? 124.338 -32.651 -70.806 1.00 24.66 152 LEU A O 1
ATOM 1072 N N . GLY A 1 152 ? 122.806 -34.304 -70.805 1.00 24.84 153 GLY A N 1
ATOM 1073 C CA . GLY A 1 152 ? 123.604 -35.188 -71.647 1.00 25.84 153 GLY A CA 1
ATOM 1074 C C . GLY A 1 152 ? 123.540 -34.847 -73.127 1.00 27.69 153 GLY A C 1
ATOM 1075 O O . GLY A 1 152 ? 124.317 -35.382 -73.935 1.00 29.42 153 GLY A O 1
ATOM 1076 N N . GLY A 1 153 ? 122.604 -33.977 -73.496 1.00 22.48 154 GLY A N 1
ATOM 1077 C CA . GLY A 1 153 ? 122.474 -33.509 -74.866 1.00 25.38 154 GLY A CA 1
ATOM 1078 C C . GLY A 1 153 ? 121.398 -34.150 -75.731 1.00 23.63 154 GLY A C 1
ATOM 1079 O O . GLY A 1 153 ? 121.102 -33.654 -76.811 1.00 27.58 154 GLY A O 1
ATOM 1080 N N . SER A 1 154 ? 120.800 -35.243 -75.266 1.00 23.95 155 SER A N 1
ATOM 1081 C CA . SER A 1 154 ? 119.723 -35.886 -76.017 1.00 23.63 155 SER A CA 1
ATOM 1082 C C . SER A 1 154 ? 118.534 -34.939 -76.124 1.00 28.43 155 SER A C 1
ATOM 1083 O O . SER A 1 154 ? 118.161 -34.293 -75.137 1.00 26.09 155 SER A O 1
ATOM 1086 N N . LEU A 1 155 ? 117.953 -34.816 -77.313 1.00 24.24 156 LEU A N 1
ATOM 1087 C CA . LEU A 1 155 ? 116.810 -33.926 -77.494 1.00 25.34 156 LEU A CA 1
ATOM 1088 C C . LEU A 1 155 ? 115.665 -34.324 -76.566 1.00 25.09 156 LEU A C 1
ATOM 1089 O O . LEU A 1 155 ? 115.194 -35.464 -76.619 1.00 22.99 156 LEU A O 1
ATOM 1094 N N . PRO A 1 156 ? 115.221 -33.399 -75.697 1.00 22.40 157 PRO A N 1
ATOM 1095 C CA . PRO A 1 156 ? 114.149 -33.827 -74.787 1.00 22.69 157 PRO A CA 1
ATOM 1096 C C . PRO A 1 156 ? 112.810 -33.977 -75.495 1.00 21.70 157 PRO A C 1
ATOM 1097 O O . PRO A 1 156 ? 111.988 -34.742 -75.016 1.00 24.53 157 PRO A O 1
ATOM 1101 N N . VAL A 1 157 ? 112.595 -33.259 -76.595 1.00 19.54 158 VAL A N 1
ATOM 1102 C CA . VAL A 1 157 ? 111.297 -33.293 -77.265 1.00 17.62 158 VAL A CA 1
ATOM 1103 C C . VAL A 1 157 ? 111.257 -34.464 -78.258 1.00 25.63 158 VAL A C 1
ATOM 1104 O O . VAL A 1 157 ? 112.067 -34.552 -79.189 1.00 24.72 158 VAL A O 1
ATOM 1108 N N . ARG A 1 158 ? 110.325 -35.376 -78.024 1.00 21.12 159 ARG A N 1
ATOM 1109 C CA . ARG A 1 158 ? 110.199 -36.571 -78.856 1.00 23.87 159 ARG A CA 1
ATOM 1110 C C . ARG A 1 158 ? 108.789 -37.120 -78.736 1.00 22.75 159 ARG A C 1
ATOM 1111 O O . ARG A 1 158 ? 108.095 -36.887 -77.738 1.00 20.24 159 ARG A O 1
ATOM 1119 N N . PHE A 1 159 ? 108.363 -37.842 -79.769 1.00 23.03 160 PHE A N 1
ATOM 1120 C CA . PHE A 1 159 ? 106.962 -38.209 -79.934 1.00 20.78 160 PHE A CA 1
ATOM 1121 C C . PHE A 1 159 ? 106.783 -39.712 -79.952 1.00 21.15 160 PHE A C 1
ATOM 1122 O O . PHE A 1 159 ? 107.650 -40.438 -80.444 1.00 22.70 160 PHE A O 1
ATOM 1130 N N . THR A 1 160 ? 105.657 -40.154 -79.402 1.00 22.20 161 THR A N 1
ATOM 1131 C CA . THR A 1 160 ? 105.312 -41.577 -79.343 1.00 25.37 161 THR A CA 1
ATOM 1132 C C . THR A 1 160 ? 103.891 -41.727 -79.854 1.00 24.01 161 THR A C 1
ATOM 1133 O O . THR A 1 160 ? 103.028 -40.917 -79.555 1.00 23.58 161 THR A O 1
ATOM 1137 N N . LEU A 1 161 ? 103.646 -42.779 -80.628 1.00 24.39 162 LEU A N 1
ATOM 1138 C CA . LEU A 1 161 ? 102.322 -43.033 -81.174 1.00 23.85 162 LEU A CA 1
ATOM 1139 C C . LEU A 1 161 ? 101.988 -44.491 -80.909 1.00 27.37 162 LEU A C 1
ATOM 1140 O O . LEU A 1 161 ? 102.670 -45.375 -81.425 1.00 24.88 162 LEU A O 1
ATOM 1145 N N . VAL A 1 162 ? 100.985 -44.733 -80.067 1.00 23.77 163 VAL A N 1
ATOM 1146 C CA . VAL A 1 162 ? 100.655 -46.093 -79.633 1.00 28.71 163 VAL A CA 1
ATOM 1147 C C . VAL A 1 162 ? 99.254 -46.444 -80.121 1.00 29.37 163 VAL A C 1
ATOM 1148 O O . VAL A 1 162 ? 98.286 -45.777 -79.768 1.00 25.33 163 VAL A O 1
ATOM 1152 N N . SER A 1 163 ? 99.148 -47.499 -80.934 1.00 27.34 164 SER A N 1
ATOM 1153 C CA . SER A 1 163 ? 97.910 -47.788 -81.656 1.00 27.88 164 SER A CA 1
ATOM 1154 C C . SER A 1 163 ? 97.304 -49.151 -81.328 1.00 28.96 164 SER A C 1
ATOM 1155 O O . SER A 1 163 ? 98.019 -50.135 -81.182 1.00 27.09 164 SER A O 1
ATOM 1158 N N . CYS A 1 164 ? 95.982 -49.190 -81.229 1.00 29.24 165 CYS A N 1
ATOM 1159 C CA . CYS A 1 164 ? 95.248 -50.452 -81.274 1.00 32.08 165 CYS A CA 1
ATOM 1160 C C . CYS A 1 164 ? 95.168 -50.925 -82.724 1.00 32.03 165 CYS A C 1
ATOM 1161 O O . CYS A 1 164 ? 95.164 -50.100 -83.639 1.00 31.63 165 CYS A O 1
ATOM 1164 N N . PRO A 1 165 ? 95.081 -52.254 -82.938 1.00 35.35 166 PRO A N 1
ATOM 1165 C CA . PRO A 1 165 ? 95.033 -52.880 -84.268 1.00 36.10 166 PRO A CA 1
ATOM 1166 C C . PRO A 1 165 ? 94.220 -52.158 -85.361 1.00 40.30 166 PRO A C 1
ATOM 1167 O O . PRO A 1 165 ? 94.675 -52.124 -86.506 1.00 53.44 166 PRO A O 1
ATOM 1171 N N . GLY A 1 166 ? 93.064 -51.592 -85.050 1.00 39.41 167 GLY A N 1
ATOM 1172 C CA . GLY A 1 166 ? 92.340 -50.862 -86.086 1.00 44.47 167 GLY A CA 1
ATOM 1173 C C . GLY A 1 166 ? 92.775 -49.419 -86.367 1.00 46.67 167 GLY A C 1
ATOM 1174 O O . GLY A 1 166 ? 92.239 -48.772 -87.271 1.00 43.25 167 GLY A O 1
ATOM 1175 N N . ASN A 1 167 ? 93.747 -48.911 -85.607 1.00 39.77 168 ASN A N 1
ATOM 1176 C CA . ASN A 1 167 ? 94.130 -47.489 -85.654 1.00 39.89 168 ASN A CA 1
ATOM 1177 C C . ASN A 1 167 ? 92.947 -46.544 -85.433 1.00 39.45 168 ASN A C 1
ATOM 1178 O O . ASN A 1 167 ? 92.957 -45.407 -85.911 1.00 45.11 168 ASN A O 1
ATOM 1183 N N . GLU A 1 168 ? 91.936 -47.005 -84.701 1.00 35.84 169 GLU A N 1
ATOM 1184 C CA . GLU A 1 168 ? 90.793 -46.158 -84.368 1.00 40.81 169 GLU A CA 1
ATOM 1185 C C . GLU A 1 168 ? 90.768 -45.841 -82.867 1.00 38.08 169 GLU A C 1
ATOM 1186 O O . GLU A 1 168 ? 89.837 -45.213 -82.357 1.00 35.28 169 GLU A O 1
ATOM 1192 N N . HIS A 1 169 ? 91.802 -46.308 -82.176 1.00 34.48 170 HIS A N 1
ATOM 1193 C CA . HIS A 1 169 ? 92.079 -45.953 -80.784 1.00 31.99 170 HIS A CA 1
ATOM 1194 C C . HIS A 1 169 ? 93.593 -45.834 -80.672 1.00 31.98 170 HIS A C 1
ATOM 1195 O O . HIS A 1 169 ? 94.319 -46.827 -80.769 1.00 30.62 170 HIS A O 1
ATOM 1202 N N . VAL A 1 170 ? 94.062 -44.606 -80.484 1.00 27.80 171 VAL A N 1
ATOM 1203 C CA . VAL A 1 170 ? 95.476 -44.294 -80.602 1.00 26.23 171 VAL A CA 1
ATOM 1204 C C . VAL A 1 170 ? 95.850 -43.287 -79.498 1.00 26.69 171 VAL A C 1
ATOM 1205 O O . VAL A 1 170 ? 95.038 -42.444 -79.155 1.00 28.04 171 VAL A O 1
ATOM 1209 N N . VAL A 1 171 ? 97.042 -43.408 -78.918 1.00 25.77 172 VAL A N 1
ATOM 1210 C CA . VAL A 1 171 ? 97.536 -42.359 -78.008 1.00 25.18 172 VAL A CA 1
ATOM 1211 C C . VAL A 1 171 ? 98.782 -41.727 -78.609 1.00 25.51 172 VAL A C 1
ATOM 1212 O O . VAL A 1 171 ? 99.724 -42.425 -78.971 1.00 23.54 172 VAL A O 1
ATOM 1216 N N . LEU A 1 172 ? 98.765 -40.399 -78.724 1.00 23.32 173 LEU A N 1
ATOM 1217 C CA . LEU A 1 172 ? 99.926 -39.646 -79.167 1.00 23.85 173 LEU A CA 1
ATOM 1218 C C . LEU A 1 172 ? 100.527 -38.981 -77.945 1.00 21.81 173 LEU A C 1
ATOM 1219 O O . LEU A 1 172 ? 99.790 -38.341 -77.205 1.00 22.11 173 LEU A O 1
ATOM 1224 N N . THR A 1 173 ? 101.829 -39.151 -77.705 1.00 23.72 174 THR A N 1
ATOM 1225 C CA . THR A 1 173 ? 102.458 -38.403 -76.608 1.00 24.02 174 THR A CA 1
ATOM 1226 C C . THR A 1 173 ? 103.600 -37.506 -77.084 1.00 24.52 174 THR A C 1
ATOM 1227 O O . THR A 1 173 ? 104.311 -37.791 -78.058 1.00 22.38 174 THR A O 1
ATOM 1231 N N . ILE A 1 174 ? 103.743 -36.386 -76.384 1.00 22.04 175 ILE A N 1
ATOM 1232 C CA . ILE A 1 174 ? 104.783 -35.419 -76.654 1.00 20.35 175 ILE A CA 1
ATOM 1233 C C . ILE A 1 174 ? 105.569 -35.253 -75.363 1.00 22.17 175 ILE A C 1
ATOM 1234 O O . ILE A 1 174 ? 105.004 -34.810 -74.370 1.00 22.02 175 ILE A O 1
ATOM 1239 N N . GLN A 1 175 ? 106.838 -35.647 -75.360 1.00 21.96 176 GLN A N 1
ATOM 1240 C CA . GLN A 1 175 ? 107.676 -35.482 -74.177 1.00 21.07 176 GLN A CA 1
ATOM 1241 C C . GLN A 1 175 ? 108.431 -34.170 -74.300 1.00 21.16 176 GLN A C 1
ATOM 1242 O O . GLN A 1 175 ? 108.759 -33.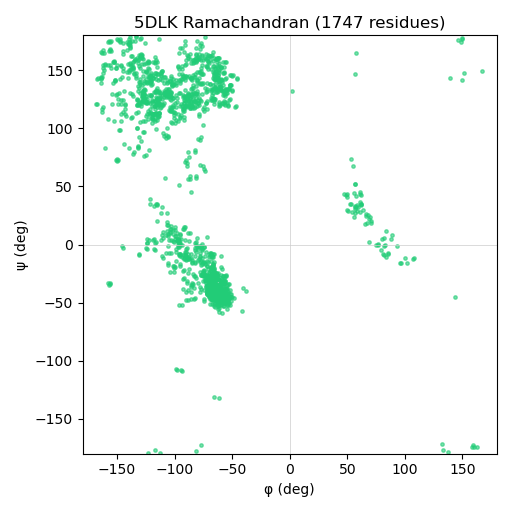739 -75.399 1.00 18.07 176 GLN A O 1
ATOM 1248 N N . ILE A 1 176 ? 108.675 -33.515 -73.169 1.00 19.57 177 ILE A N 1
ATOM 1249 C CA . ILE A 1 176 ? 109.248 -32.177 -73.220 1.00 20.21 177 ILE A CA 1
ATOM 1250 C C . ILE A 1 176 ? 109.749 -31.772 -71.825 1.00 19.52 177 ILE A C 1
ATOM 1251 O O . ILE A 1 176 ? 109.145 -32.107 -70.802 1.00 18.15 177 ILE A O 1
ATOM 1256 N N . SER A 1 177 ? 110.869 -31.058 -71.807 1.00 19.78 178 SER A N 1
ATOM 1257 C CA . SER A 1 177 ? 111.428 -30.482 -70.586 1.00 18.67 178 SER A CA 1
ATOM 1258 C C . SER A 1 177 ? 110.784 -29.114 -70.327 1.00 17.79 178 SER A C 1
ATOM 1259 O O . SER A 1 177 ? 110.520 -28.364 -71.260 1.00 17.32 178 SER A O 1
ATOM 1262 N N . HIS A 1 178 ? 110.536 -28.766 -69.063 1.00 17.88 179 HIS A N 1
ATOM 1263 C CA . HIS A 1 178 ? 109.925 -27.472 -68.753 1.00 14.85 179 HIS A CA 1
ATOM 1264 C C . HIS A 1 178 ? 110.879 -26.310 -69.115 1.00 16.15 179 HIS A C 1
ATOM 1265 O O . HIS A 1 178 ? 110.471 -25.152 -69.166 1.00 18.38 179 HIS A O 1
ATOM 1272 N N . SER A 1 179 ? 112.135 -26.623 -69.431 1.00 18.95 180 SER A N 1
ATOM 1273 C CA . SER A 1 179 ? 113.025 -25.606 -69.996 1.00 17.48 180 SER A CA 1
ATOM 1274 C C . SER A 1 179 ? 112.546 -25.154 -71.374 1.00 19.47 180 SER A C 1
ATOM 1275 O O . SER A 1 179 ? 113.071 -24.185 -71.926 1.00 19.29 180 SER A O 1
ATOM 1278 N N . GLN A 1 180 ? 111.536 -25.842 -71.913 1.00 18.48 181 GLN A N 1
ATOM 1279 C CA . GLN A 1 180 ? 111.109 -25.627 -73.300 1.00 19.61 181 GLN A CA 1
ATOM 1280 C C . GLN A 1 180 ? 109.673 -25.137 -73.444 1.00 18.67 181 GLN A C 1
ATOM 1281 O O . GLN A 1 180 ? 109.177 -24.982 -74.564 1.00 21.64 181 GLN A O 1
ATOM 1287 N N . TRP A 1 181 ? 108.986 -24.875 -72.330 1.00 19.18 182 TRP A N 1
ATOM 1288 C CA . TRP A 1 181 ? 107.614 -24.393 -72.419 1.00 17.87 182 TRP A CA 1
ATOM 1289 C C . TRP A 1 181 ? 107.234 -23.633 -71.141 1.00 20.78 182 TRP A C 1
ATOM 1290 O O . TRP A 1 181 ? 107.950 -23.695 -70.142 1.00 18.02 182 TRP A O 1
ATOM 1301 N N . ASP A 1 182 ? 106.125 -22.909 -71.195 1.00 20.19 183 ASP A N 1
ATOM 1302 C CA . ASP A 1 182 ? 105.539 -22.325 -69.989 1.00 21.14 183 ASP A CA 1
ATOM 1303 C C . ASP A 1 182 ? 104.020 -22.273 -70.101 1.00 23.12 183 ASP A C 1
ATOM 1304 O O . ASP A 1 182 ? 103.445 -22.621 -71.142 1.00 23.51 183 ASP A O 1
ATOM 1309 N N . GLY A 1 183 ? 103.366 -21.850 -69.022 1.00 22.06 184 GLY A N 1
ATOM 1310 C CA . GLY A 1 183 ? 101.913 -21.880 -68.969 1.00 23.61 184 GLY A CA 1
ATOM 1311 C C . GLY A 1 183 ? 101.261 -21.061 -70.067 1.00 26.42 184 GLY A C 1
ATOM 1312 O O . GLY A 1 183 ? 100.193 -21.417 -70.573 1.00 26.50 184 GLY A O 1
ATOM 1313 N N . VAL A 1 184 ? 101.901 -19.954 -70.434 1.00 24.22 185 VAL A N 1
ATOM 1314 C CA . VAL A 1 184 ? 101.375 -19.075 -71.469 1.00 27.97 185 VAL A CA 1
ATOM 1315 C C . VAL A 1 184 ? 101.456 -19.699 -72.858 1.00 29.75 185 VAL A C 1
ATOM 1316 O O . VAL A 1 184 ? 100.541 -19.534 -73.663 1.00 33.05 185 VAL A O 1
ATOM 1320 N N . SER A 1 185 ? 102.537 -20.422 -73.146 1.00 26.38 186 SER A N 1
ATOM 1321 C CA . SER A 1 185 ? 102.793 -20.808 -74.534 1.00 27.31 186 SER A CA 1
ATOM 1322 C C . SER A 1 185 ? 102.516 -22.283 -74.845 1.00 27.07 186 SER A C 1
ATOM 1323 O O . SER A 1 185 ? 102.387 -22.644 -76.013 1.00 30.37 186 SER A O 1
ATOM 1326 N N . ILE A 1 186 ? 102.398 -23.133 -73.829 1.00 25.51 187 ILE A N 1
ATOM 1327 C CA . ILE A 1 186 ? 102.059 -24.534 -74.108 1.00 30.29 187 ILE A CA 1
ATOM 1328 C C . ILE A 1 186 ? 100.708 -24.709 -74.847 1.00 28.93 187 ILE A C 1
ATOM 1329 O O . ILE A 1 186 ? 100.592 -25.625 -75.667 1.00 29.77 187 ILE A O 1
ATOM 1334 N N . PRO A 1 187 ? 99.703 -23.829 -74.614 1.00 29.44 188 PRO A N 1
ATOM 1335 C CA . PRO A 1 187 ? 98.517 -24.070 -75.448 1.00 28.79 188 PRO A CA 1
ATOM 1336 C C . PRO A 1 187 ? 98.764 -23.770 -76.923 1.00 30.26 188 PRO A C 1
ATOM 1337 O O . PRO A 1 187 ? 98.028 -24.269 -77.781 1.00 30.57 188 PRO A O 1
ATOM 1341 N N . LYS A 1 188 ? 99.807 -22.995 -77.206 1.00 28.93 189 LYS A N 1
ATOM 1342 C CA . LYS A 1 188 ? 100.160 -22.643 -78.570 1.00 28.66 189 LYS A CA 1
ATOM 1343 C C . LYS A 1 188 ? 100.823 -23.835 -79.264 1.00 32.51 189 LYS A C 1
ATOM 1344 O O . LYS A 1 188 ? 100.705 -24.008 -80.478 1.00 30.90 189 LYS A O 1
ATOM 1350 N N . LEU A 1 189 ? 101.539 -24.649 -78.496 1.00 27.95 190 LEU A N 1
ATOM 1351 C CA . LEU A 1 189 ? 102.104 -25.872 -79.047 1.00 28.51 190 LEU A CA 1
ATOM 1352 C C . LEU A 1 189 ? 100.950 -26.741 -79.563 1.00 30.79 190 LEU A C 1
ATOM 1353 O O . LEU A 1 189 ? 101.010 -27.285 -80.675 1.00 28.33 190 LEU A O 1
ATOM 1358 N N . PHE A 1 190 ? 99.901 -26.860 -78.755 1.00 25.79 191 PHE A N 1
ATOM 1359 C CA . PHE A 1 190 ? 98.777 -27.736 -79.097 1.00 29.33 191 PHE A CA 1
ATOM 1360 C C . PHE A 1 190 ? 97.939 -27.169 -80.247 1.00 30.99 191 PHE A C 1
ATOM 1361 O O . PHE A 1 190 ? 97.525 -27.912 -81.138 1.00 31.50 191 PHE A O 1
ATOM 1369 N N . SER A 1 191 ? 97.685 -25.861 -80.237 1.00 28.87 192 SER A N 1
ATOM 1370 C CA . SER A 1 191 ? 96.873 -25.248 -81.295 1.00 32.51 192 SER A CA 1
ATOM 1371 C C . SER A 1 191 ? 97.623 -25.207 -82.638 1.00 34.36 192 SER A C 1
ATOM 1372 O O . SER A 1 191 ? 97.010 -25.399 -83.687 1.00 35.33 192 SER A O 1
ATOM 1375 N N . ASP A 1 192 ? 98.940 -24.992 -82.607 1.00 27.89 193 ASP A N 1
ATOM 1376 C CA . ASP A 1 192 ? 99.770 -25.124 -83.802 1.00 28.59 193 ASP A CA 1
ATOM 1377 C C . ASP A 1 192 ? 99.754 -26.557 -84.344 1.00 31.35 193 ASP A C 1
ATOM 1378 O O . ASP A 1 192 ? 99.667 -26.756 -85.556 1.00 31.94 193 ASP A O 1
ATOM 1383 N N . PHE A 1 193 ? 99.852 -27.547 -83.459 1.00 30.97 194 PHE A N 1
ATOM 1384 C CA . PHE A 1 193 ? 99.795 -28.949 -83.889 1.00 35.41 194 PHE A CA 1
ATOM 1385 C C . PHE A 1 193 ? 98.487 -29.218 -84.638 1.00 32.49 194 PHE A C 1
ATOM 1386 O O . PHE A 1 193 ? 98.494 -29.721 -85.762 1.00 34.12 194 PHE A O 1
ATOM 1394 N N . ALA A 1 194 ? 97.373 -28.865 -84.013 1.00 31.70 195 ALA A N 1
ATOM 1395 C CA . ALA A 1 194 ? 96.064 -29.096 -84.605 1.00 34.25 195 ALA A CA 1
ATOM 1396 C C . ALA A 1 194 ? 95.934 -28.376 -85.945 1.00 37.44 195 ALA A C 1
ATOM 1397 O O . ALA A 1 194 ? 95.457 -28.958 -86.922 1.00 34.36 195 ALA A O 1
ATOM 1399 N N . ALA A 1 195 ? 96.376 -27.123 -85.993 1.00 34.52 196 ALA A N 1
ATOM 1400 C CA . ALA A 1 195 ? 96.302 -26.327 -87.213 1.00 37.72 196 ALA A CA 1
ATOM 1401 C C . ALA A 1 195 ? 97.118 -26.944 -88.347 1.00 38.54 196 ALA A C 1
ATOM 1402 O O . ALA A 1 195 ? 96.689 -26.934 -89.503 1.00 42.07 196 ALA A O 1
ATOM 1404 N N . ILE A 1 196 ? 98.286 -27.491 -88.019 1.00 35.32 197 ILE A N 1
ATOM 1405 C CA . ILE A 1 196 ? 99.138 -28.101 -89.031 1.00 36.69 197 ILE A CA 1
ATOM 1406 C C . ILE A 1 196 ? 98.495 -29.387 -89.544 1.00 42.07 197 ILE A C 1
ATOM 1407 O O . ILE A 1 196 ? 98.450 -29.626 -90.755 1.00 39.44 197 ILE A O 1
ATOM 1412 N N . TYR A 1 197 ? 97.980 -30.199 -88.623 1.00 39.24 198 TYR A N 1
ATOM 1413 C CA . TYR A 1 197 ? 97.237 -31.399 -88.996 1.00 37.88 198 TYR A CA 1
ATOM 1414 C C . TYR A 1 197 ? 95.999 -31.047 -89.831 1.00 43.63 198 TYR A C 1
ATOM 1415 O O . TYR A 1 197 ? 95.705 -31.708 -90.831 1.00 44.31 198 TYR A O 1
ATOM 1424 N N . ASN A 1 198 ? 95.278 -30.009 -89.415 1.00 38.45 199 ASN A N 1
ATOM 1425 C CA . ASN A 1 198 ? 94.062 -29.578 -90.111 1.00 43.15 199 ASN A CA 1
ATOM 1426 C C . ASN A 1 198 ? 94.352 -28.818 -91.399 1.00 45.10 199 ASN A C 1
ATOM 1427 O O . ASN A 1 198 ? 93.430 -28.369 -92.085 1.00 46.97 199 ASN A O 1
ATOM 1432 N N . GLN A 1 199 ? 95.638 -28.667 -91.701 1.00 45.47 200 GLN A N 1
ATOM 1433 C CA . GLN A 1 199 ? 96.111 -27.929 -92.865 1.00 48.35 200 GLN A CA 1
ATOM 1434 C C . GLN A 1 199 ? 95.576 -26.497 -92.897 1.00 52.12 200 GLN A C 1
ATOM 1435 O O . GLN A 1 199 ? 95.129 -26.000 -93.930 1.00 53.62 200 GLN A O 1
ATOM 1441 N N . THR A 1 200 ? 95.625 -25.843 -91.743 1.00 48.20 201 THR A N 1
ATOM 1442 C CA . THR A 1 200 ? 95.399 -24.408 -91.659 1.00 51.56 201 THR A CA 1
ATOM 1443 C C . THR A 1 200 ? 96.751 -23.699 -91.634 1.00 53.57 201 THR A C 1
ATOM 1444 O O . THR A 1 200 ? 97.595 -24.005 -90.790 1.00 51.43 201 THR A O 1
ATOM 1448 N N . PRO A 1 201 ? 96.984 -22.783 -92.586 1.00 57.37 202 PRO A N 1
ATOM 1449 C CA . PRO A 1 201 ? 98.205 -21.969 -92.543 1.00 54.90 202 PRO A CA 1
ATOM 1450 C C . PRO A 1 201 ? 98.346 -21.187 -91.231 1.00 51.43 202 PRO A C 1
ATOM 1451 O O . PRO A 1 201 ? 97.351 -20.793 -90.618 1.00 52.26 202 PRO A O 1
ATOM 1455 N N . LEU A 1 202 ? 99.587 -20.990 -90.803 1.00 50.78 203 LEU A N 1
ATOM 1456 C CA . LEU A 1 202 ? 99.874 -20.287 -89.558 1.00 48.63 203 LEU A CA 1
ATOM 1457 C C . LEU A 1 202 ? 100.745 -19.071 -89.822 1.00 45.52 203 LEU A C 1
ATOM 1458 O O . LEU A 1 202 ? 101.621 -19.107 -90.690 1.00 47.04 203 LEU A O 1
ATOM 1463 N N . PRO A 1 203 ? 100.520 -17.991 -89.062 1.00 48.62 204 PRO A N 1
ATOM 1464 C CA . PRO A 1 203 ? 101.369 -16.805 -89.211 1.00 50.44 204 PRO A CA 1
ATOM 1465 C C . PRO A 1 203 ? 102.789 -17.108 -88.765 1.00 49.30 204 PRO A C 1
ATOM 1466 O O . PRO A 1 203 ? 102.968 -17.954 -87.889 1.00 50.06 204 PRO A O 1
ATOM 1470 N N . PRO A 1 204 ? 103.789 -16.455 -89.372 1.00 50.67 205 PRO A N 1
ATOM 1471 C CA . PRO A 1 204 ? 105.148 -16.631 -88.852 1.00 51.99 205 PRO A CA 1
ATOM 1472 C C . PRO A 1 204 ? 105.233 -16.234 -87.375 1.00 47.84 205 PRO A C 1
ATOM 1473 O O . PRO A 1 204 ? 104.394 -15.484 -86.873 1.00 48.89 205 PRO A O 1
ATOM 1477 N N . THR A 1 205 ? 106.231 -16.764 -86.683 1.00 48.67 206 THR A N 1
ATOM 1478 C CA . THR A 1 205 ? 106.374 -16.537 -85.251 1.00 45.15 206 THR A CA 1
ATOM 1479 C C . THR A 1 205 ? 107.847 -16.366 -84.911 1.00 48.30 206 THR A C 1
ATOM 1480 O O . THR A 1 205 ? 108.716 -16.654 -85.738 1.00 49.19 206 THR A O 1
ATOM 1484 N N . SER A 1 206 ? 108.130 -15.902 -83.698 1.00 47.24 207 SER A N 1
ATOM 1485 C CA . SER A 1 206 ? 109.509 -15.824 -83.231 1.00 40.39 207 SER A CA 1
ATOM 1486 C C . SER A 1 206 ? 109.833 -17.054 -82.415 1.00 34.62 207 SER A C 1
ATOM 1487 O O . SER A 1 206 ? 108.933 -17.799 -82.030 1.00 39.15 207 SER A O 1
ATOM 1490 N N . ASP A 1 207 ? 111.113 -17.301 -82.169 1.00 32.53 208 ASP A N 1
ATOM 1491 C CA . ASP A 1 207 ? 111.443 -18.416 -81.292 1.00 35.04 208 ASP A CA 1
ATOM 1492 C C . ASP A 1 207 ? 112.059 -17.929 -79.992 1.00 30.51 208 ASP A C 1
ATOM 1493 O O . ASP A 1 207 ? 112.210 -16.723 -79.774 1.00 29.22 208 ASP A O 1
ATOM 1498 N N . PHE A 1 208 ? 112.402 -18.879 -79.128 1.00 26.57 209 PHE A N 1
ATOM 1499 C CA . PHE A 1 208 ? 112.935 -18.538 -77.823 1.00 26.28 209 PHE A CA 1
ATOM 1500 C C . PHE A 1 208 ? 114.295 -17.853 -77.946 1.00 26.25 209 PHE A C 1
ATOM 1501 O O . PHE A 1 208 ? 114.601 -16.937 -77.191 1.00 22.90 209 PHE A O 1
ATOM 1509 N N . ALA A 1 209 ? 115.115 -18.270 -78.910 1.00 25.11 210 ALA A N 1
ATOM 1510 C CA . ALA A 1 209 ? 116.403 -17.611 -79.100 1.00 26.59 210 ALA A CA 1
ATOM 1511 C C . ALA A 1 209 ? 116.220 -16.104 -79.333 1.00 24.79 210 ALA A C 1
ATOM 1512 O O . ALA A 1 209 ? 117.010 -15.299 -78.839 1.00 25.68 210 ALA A O 1
ATOM 1514 N N A HIS A 1 210 ? 115.181 -15.750 -80.086 0.49 24.92 211 HIS A N 1
ATOM 1515 N N B HIS A 1 210 ? 115.163 -15.714 -80.040 0.51 24.94 211 HIS A N 1
ATOM 1516 C CA A HIS A 1 210 ? 114.847 -14.356 -80.363 0.49 26.79 211 HIS A CA 1
ATOM 1517 C CA B HIS A 1 210 ? 114.932 -14.296 -80.335 0.51 26.78 211 HIS A CA 1
ATOM 1518 C C A HIS A 1 210 ? 114.673 -13.596 -79.046 0.49 25.91 211 HIS A C 1
ATOM 1519 C C B HIS A 1 210 ? 114.510 -13.498 -79.094 0.51 25.84 211 HIS A C 1
ATOM 1520 O O A HIS A 1 210 ? 115.264 -12.536 -78.842 0.49 23.36 211 HIS A O 1
ATOM 1521 O O B HIS A 1 210 ? 114.739 -12.296 -79.000 0.51 23.58 211 HIS A O 1
ATOM 1534 N N . TYR A 1 211 ? 113.880 -14.176 -78.149 1.00 26.47 212 TYR A N 1
ATOM 1535 C CA . TYR A 1 211 ? 113.614 -13.587 -76.845 1.00 22.47 212 TYR A CA 1
ATOM 1536 C C . TYR A 1 211 ? 114.927 -13.274 -76.137 1.00 23.76 212 TYR A C 1
ATOM 1537 O O . TYR A 1 211 ? 115.109 -12.174 -75.596 1.00 24.98 212 TYR A O 1
ATOM 1546 N N . LEU A 1 212 ? 115.844 -14.234 -76.168 1.00 20.95 213 LEU A N 1
ATOM 1547 C CA . LEU A 1 212 ? 117.143 -14.081 -75.527 1.00 20.97 213 LEU A CA 1
ATOM 1548 C C . LEU A 1 212 ? 117.966 -12.953 -76.174 1.00 27.99 213 LEU A C 1
ATOM 1549 O O . LEU A 1 212 ? 118.572 -12.139 -75.467 1.00 24.04 213 LEU A O 1
ATOM 1554 N N . TYR A 1 213 ? 117.990 -12.891 -77.505 1.00 25.14 214 TYR A N 1
ATOM 1555 C CA . TYR A 1 213 ? 118.705 -11.793 -78.178 1.00 26.39 214 TYR A CA 1
ATOM 1556 C C . TYR A 1 213 ? 118.102 -10.435 -77.825 1.00 26.60 214 TYR A C 1
ATOM 1557 O O . TYR A 1 213 ? 118.827 -9.459 -77.582 1.00 28.30 214 TYR A O 1
ATOM 1566 N N . HIS A 1 214 ? 116.777 -10.371 -77.797 1.00 23.96 215 HIS A N 1
ATOM 1567 C CA . HIS A 1 214 ? 116.087 -9.132 -77.448 1.00 29.51 215 HIS A CA 1
ATOM 1568 C C . HIS A 1 214 ? 116.390 -8.669 -76.010 1.00 34.62 215 HIS A C 1
ATOM 1569 O O . HIS A 1 214 ? 116.589 -7.470 -75.780 1.00 28.97 215 HIS A O 1
ATOM 1576 N N . ARG A 1 215 ? 116.431 -9.598 -75.050 1.00 27.26 216 ARG A N 1
ATOM 1577 C CA . ARG A 1 215 ? 116.861 -9.252 -73.688 1.00 27.42 216 ARG A CA 1
ATOM 1578 C C . ARG A 1 215 ? 118.234 -8.584 -73.668 1.00 33.96 216 ARG A C 1
ATOM 1579 O O . ARG A 1 215 ? 118.444 -7.590 -72.965 1.00 28.59 216 ARG A O 1
ATOM 1587 N N . VAL A 1 216 ? 119.173 -9.140 -74.427 1.00 26.81 217 VAL A N 1
ATOM 1588 C CA . VAL A 1 216 ? 120.538 -8.629 -74.439 1.00 26.99 217 VAL A CA 1
ATOM 1589 C C . VAL A 1 216 ? 120.591 -7.278 -75.145 1.00 32.84 217 VAL A C 1
ATOM 1590 O O . VAL A 1 216 ? 121.322 -6.383 -74.727 1.00 31.63 217 VAL A O 1
ATOM 1594 N N . SER A 1 217 ? 119.788 -7.111 -76.187 1.00 30.34 218 SER A N 1
ATOM 1595 C CA . SER A 1 217 ? 119.801 -5.855 -76.916 1.00 35.31 218 SER A CA 1
ATOM 1596 C C . SER A 1 217 ? 119.274 -4.705 -76.055 1.00 35.07 218 SER A C 1
ATOM 1597 O O . SER A 1 217 ? 119.675 -3.554 -76.244 1.00 33.34 218 SER A O 1
ATOM 1600 N N . SER A 1 218 ? 118.385 -5.003 -75.110 1.00 31.75 219 SER A N 1
ATOM 1601 C CA . SER A 1 218 ? 117.799 -3.934 -74.298 1.00 39.05 219 SER A CA 1
ATOM 1602 C C . SER A 1 218 ? 118.660 -3.612 -73.073 1.00 33.17 219 SER A C 1
ATOM 1603 O O . SER A 1 218 ? 118.457 -2.595 -72.407 1.00 36.58 219 SER A O 1
ATOM 1606 N N . ALA A 1 219 ? 119.638 -4.459 -72.791 1.00 28.59 220 ALA A N 1
ATOM 1607 C CA . ALA A 1 219 ? 120.548 -4.227 -71.671 1.00 29.92 220 ALA A CA 1
ATOM 1608 C C . ALA A 1 219 ? 121.605 -3.198 -72.049 1.00 40.74 220 ALA A C 1
ATOM 1609 O O . ALA A 1 219 ? 122.084 -3.189 -73.188 1.00 35.03 220 ALA A O 1
ATOM 1611 N N . ARG A 1 220 ? 121.980 -2.347 -71.095 1.00 30.63 221 ARG A N 1
ATOM 1612 C CA . ARG A 1 220 ? 123.097 -1.416 -71.303 1.00 34.43 221 ARG A CA 1
ATOM 1613 C C . ARG A 1 220 ? 124.421 -2.112 -71.040 1.00 34.98 221 ARG A C 1
ATOM 1614 O O . ARG A 1 220 ? 124.511 -2.981 -70.181 1.00 34.89 221 ARG A O 1
ATOM 1622 N N . GLU A 1 221 ? 125.452 -1.712 -71.782 1.00 41.61 222 GLU A N 1
ATOM 1623 C CA . GLU A 1 221 ? 126.784 -2.278 -71.629 1.00 42.38 222 GLU A CA 1
ATOM 1624 C C . GLU A 1 221 ? 127.326 -2.002 -70.232 1.00 38.87 222 GLU A C 1
ATOM 1625 O O . GLU A 1 221 ? 127.967 -2.855 -69.623 1.00 40.91 222 GLU A O 1
ATOM 1631 N N . ASP A 1 222 ? 127.068 -0.795 -69.737 1.00 34.69 223 ASP A N 1
ATOM 1632 C CA . ASP A 1 222 ? 127.439 -0.415 -68.377 1.00 39.47 223 ASP A CA 1
ATOM 1633 C C . ASP A 1 222 ? 126.269 -0.711 -67.448 1.00 35.42 223 ASP A C 1
ATOM 1634 O O . ASP A 1 222 ? 125.253 -0.024 -67.486 1.00 34.71 223 ASP A O 1
ATOM 1639 N N . VAL A 1 223 ? 126.420 -1.748 -66.633 1.00 35.46 224 VAL A N 1
ATOM 1640 C CA . VAL A 1 223 ? 125.351 -2.217 -65.753 1.00 34.46 224 VAL A CA 1
ATOM 1641 C C . VAL A 1 223 ? 124.859 -1.088 -64.825 1.00 40.75 224 VAL A C 1
ATOM 1642 O O . VAL A 1 223 ? 123.666 -1.000 -64.503 1.00 34.52 224 VAL A O 1
ATOM 1646 N N . GLN A 1 224 ? 125.764 -0.185 -64.458 1.00 38.88 225 GLN A N 1
ATOM 1647 C CA . GLN A 1 224 ? 125.412 0.928 -63.577 1.00 41.67 225 GLN A CA 1
ATOM 1648 C C . GLN A 1 224 ? 124.452 1.920 -64.231 1.00 39.49 225 GLN A C 1
ATOM 1649 O O . GLN A 1 224 ? 123.753 2.659 -63.541 1.00 39.20 225 GLN A O 1
ATOM 1655 N N . GLN A 1 225 ? 124.417 1.929 -65.559 1.00 32.17 226 GLN A N 1
ATOM 1656 C CA . GLN A 1 225 ? 123.536 2.819 -66.311 1.00 34.47 226 GLN A CA 1
ATOM 1657 C C . GLN A 1 225 ? 122.235 2.152 -66.743 1.00 31.48 226 GLN A C 1
ATOM 1658 O O . GLN A 1 225 ? 121.400 2.773 -67.408 1.00 30.75 226 GLN A O 1
ATOM 1664 N N . ASP A 1 226 ? 122.073 0.879 -66.394 1.00 28.11 227 ASP A N 1
ATOM 1665 C CA . ASP A 1 226 ? 120.911 0.124 -66.844 1.00 27.13 227 ASP A CA 1
ATOM 1666 C C . ASP A 1 226 ? 119.721 0.413 -65.950 1.00 23.22 227 ASP A C 1
ATOM 1667 O O . ASP A 1 226 ? 119.781 0.137 -64.754 1.00 24.02 227 ASP A O 1
ATOM 1672 N N . PRO A 1 227 ? 118.649 0.972 -66.526 1.00 25.58 228 PRO A N 1
ATOM 1673 C CA . PRO A 1 227 ? 117.471 1.333 -65.732 1.00 24.20 228 PRO A CA 1
ATOM 1674 C C . PRO A 1 227 ? 116.902 0.127 -64.989 1.00 21.93 228 PRO A C 1
ATOM 1675 O O . PRO A 1 227 ? 116.290 0.305 -63.943 1.00 19.89 228 PRO A O 1
ATOM 1679 N N . THR A 1 228 ? 117.077 -1.068 -65.536 1.00 21.29 229 THR A N 1
ATOM 1680 C CA . THR A 1 228 ? 116.508 -2.238 -64.878 1.00 21.71 229 THR A CA 1
ATOM 1681 C C . THR A 1 228 ? 117.275 -2.578 -63.595 1.00 18.15 229 THR A C 1
ATOM 1682 O O . THR A 1 228 ? 116.675 -2.877 -62.559 1.00 18.69 229 THR A O 1
ATOM 1686 N N . PHE A 1 229 ? 118.596 -2.497 -63.630 1.00 18.69 230 PHE A N 1
ATOM 1687 C CA . PHE A 1 229 ? 119.347 -2.753 -62.413 1.00 19.29 230 PHE A CA 1
ATOM 1688 C C . PHE A 1 229 ? 119.319 -1.554 -61.466 1.00 18.44 230 PHE A C 1
ATOM 1689 O O . PHE A 1 229 ? 119.469 -1.714 -60.238 1.00 18.71 230 PHE A O 1
ATOM 1697 N N . GLN A 1 230 ? 119.091 -0.371 -62.015 1.00 20.11 231 GLN A N 1
ATOM 1698 C CA . GLN A 1 230 ? 118.842 0.782 -61.149 1.00 17.99 231 GLN A CA 1
ATOM 1699 C C . GLN A 1 230 ? 117.533 0.576 -60.403 1.00 20.57 231 GLN A C 1
ATOM 1700 O O . GLN A 1 230 ? 117.439 0.859 -59.197 1.00 19.16 231 GLN A O 1
ATOM 1706 N N . PHE A 1 231 ? 116.528 0.085 -61.124 1.00 18.68 232 PHE A N 1
ATOM 1707 C CA . PHE A 1 231 ? 115.237 -0.203 -60.505 1.00 18.62 232 PHE A CA 1
ATOM 1708 C C . PHE A 1 231 ? 115.382 -1.222 -59.385 1.00 17.29 232 PHE A C 1
ATOM 1709 O O . PHE A 1 231 ? 114.883 -1.001 -58.288 1.00 16.28 232 PHE A O 1
ATOM 1717 N N . TRP A 1 232 ? 116.032 -2.353 -59.660 1.00 16.04 233 TRP A N 1
ATOM 1718 C CA . TRP A 1 232 ? 116.089 -3.396 -58.628 1.00 16.50 233 TRP A CA 1
ATOM 1719 C C . TRP A 1 232 ? 116.876 -2.917 -57.410 1.00 16.27 233 TRP A C 1
ATOM 1720 O O . TRP A 1 232 ? 116.529 -3.258 -56.297 1.00 14.67 233 TRP A O 1
ATOM 1731 N N . ARG A 1 233 ? 117.936 -2.126 -57.618 1.00 15.29 234 ARG A N 1
ATOM 1732 C CA . ARG A 1 233 ? 118.667 -1.574 -56.478 1.00 15.47 234 ARG A CA 1
ATOM 1733 C C . ARG A 1 233 ? 117.762 -0.710 -55.602 1.00 16.39 234 ARG A C 1
ATOM 1734 O O . ARG A 1 233 ? 117.811 -0.793 -54.379 1.00 17.98 234 ARG A O 1
ATOM 1742 N N . HIS A 1 234 ? 116.932 0.102 -56.239 1.00 14.86 235 HIS A N 1
ATOM 1743 C CA . HIS A 1 234 ? 116.018 0.994 -55.518 1.00 16.15 235 HIS A CA 1
ATOM 1744 C C . HIS A 1 234 ? 114.937 0.167 -54.792 1.00 15.08 235 HIS A C 1
ATOM 1745 O O . HIS A 1 234 ? 114.623 0.386 -53.624 1.00 15.53 235 HIS A O 1
ATOM 1752 N N . TYR A 1 235 ? 114.392 -0.799 -55.521 1.00 15.10 236 TYR A N 1
ATOM 1753 C CA . TYR A 1 235 ? 113.303 -1.634 -55.017 1.00 13.97 236 TYR A CA 1
ATOM 1754 C C . TYR A 1 235 ? 113.724 -2.438 -53.796 1.00 14.19 236 TYR A C 1
ATOM 1755 O O . TYR A 1 235 ? 112.929 -2.626 -52.856 1.00 14.71 236 TYR A O 1
ATOM 1764 N N . LEU A 1 236 ? 114.972 -2.919 -53.814 1.00 13.77 237 LEU A N 1
ATOM 1765 C CA . LEU A 1 236 ? 115.473 -3.796 -52.767 1.00 14.68 237 LEU A CA 1
ATOM 1766 C C . LEU A 1 236 ? 116.293 -3.055 -51.716 1.00 14.62 237 LEU A C 1
ATOM 1767 O O . LEU A 1 236 ? 116.815 -3.658 -50.785 1.00 14.30 237 LEU A O 1
ATOM 1772 N N . ASP A 1 237 ? 116.376 -1.738 -51.848 1.00 15.01 238 ASP A N 1
ATOM 1773 C CA . ASP A 1 237 ? 117.195 -0.959 -50.936 1.00 17.28 238 ASP A CA 1
ATOM 1774 C C . ASP A 1 237 ? 116.714 -1.094 -49.488 1.00 20.04 238 ASP A C 1
ATOM 1775 O O . ASP A 1 237 ? 115.554 -0.802 -49.178 1.00 19.17 238 ASP A O 1
ATOM 1780 N N . GLY A 1 238 ? 117.616 -1.541 -48.617 1.00 17.57 239 GLY A N 1
ATOM 1781 C CA . GLY A 1 238 ? 117.302 -1.763 -47.219 1.00 23.03 239 GLY A CA 1
ATOM 1782 C C . GLY A 1 238 ? 116.618 -3.090 -46.912 1.00 23.24 239 GLY A C 1
ATOM 1783 O O . GLY A 1 238 ? 116.329 -3.383 -45.749 1.00 23.29 239 GLY A O 1
ATOM 1784 N N . ALA A 1 239 ? 116.350 -3.903 -47.932 1.00 15.23 240 ALA A N 1
ATOM 1785 C CA . ALA A 1 239 ? 115.657 -5.170 -47.674 1.00 19.43 240 ALA A CA 1
ATOM 1786 C C . ALA A 1 239 ? 116.592 -6.199 -47.048 1.00 21.11 240 ALA A C 1
ATOM 1787 O O . ALA A 1 239 ? 117.779 -6.218 -47.343 1.00 20.27 240 ALA A O 1
ATOM 1789 N N . LYS A 1 240 ? 116.050 -7.045 -46.177 1.00 15.73 241 LYS A N 1
ATOM 1790 C CA . LYS A 1 240 ? 116.754 -8.246 -45.719 1.00 19.38 241 LYS A CA 1
ATOM 1791 C C . LYS A 1 240 ? 115.820 -9.403 -45.998 1.00 18.68 241 LYS A C 1
ATOM 1792 O O . LYS A 1 240 ? 114.686 -9.412 -45.527 1.00 20.50 241 LYS A O 1
ATOM 1798 N N . MET A 1 241 ? 116.285 -10.375 -46.750 1.00 17.17 242 MET A N 1
ATOM 1799 C CA . MET A 1 241 ? 115.472 -11.542 -47.019 1.00 18.17 242 MET A CA 1
ATOM 1800 C C . MET A 1 241 ? 115.748 -12.628 -45.986 1.00 18.00 242 MET A C 1
ATOM 1801 O O . MET A 1 241 ? 116.905 -12.998 -45.756 1.00 19.05 242 MET A O 1
ATOM 1806 N N . ALA A 1 242 ? 114.687 -13.136 -45.357 1.00 16.78 243 ALA A N 1
ATOM 1807 C CA . ALA A 1 242 ? 114.836 -14.232 -44.403 1.00 15.97 243 ALA A CA 1
ATOM 1808 C C . ALA A 1 242 ? 115.421 -15.482 -45.068 1.00 19.46 243 ALA A C 1
ATOM 1809 O O . ALA A 1 242 ? 115.272 -15.694 -46.271 1.00 21.48 243 ALA A O 1
ATOM 1811 N N . VAL A 1 243 ? 116.096 -16.299 -44.263 1.00 18.85 244 VAL A N 1
ATOM 1812 C CA . VAL A 1 243 ? 116.830 -17.465 -44.740 1.00 21.05 244 VAL A CA 1
ATOM 1813 C C . VAL A 1 243 ? 116.491 -18.656 -43.865 1.00 20.66 244 VAL A C 1
ATOM 1814 O O . VAL A 1 243 ? 116.646 -18.599 -42.638 1.00 20.69 244 VAL A O 1
ATOM 1818 N N . PRO A 1 244 ? 116.032 -19.752 -44.485 1.00 20.69 245 PRO A N 1
ATOM 1819 C CA . PRO A 1 244 ? 115.662 -20.882 -43.636 1.00 25.07 245 PRO A CA 1
ATOM 1820 C C . PRO A 1 244 ? 116.864 -21.463 -42.929 1.00 23.94 245 PRO A C 1
ATOM 1821 O O . PRO A 1 244 ? 118.013 -21.356 -43.370 1.00 22.45 245 PRO A O 1
ATOM 1825 N N . PHE A 1 245 ? 116.590 -22.066 -41.786 1.00 25.69 246 PHE A N 1
ATOM 1826 C CA . PHE A 1 245 ? 117.631 -22.751 -41.080 1.00 28.61 246 PHE A CA 1
ATOM 1827 C C . PHE A 1 245 ? 117.790 -24.088 -41.791 1.00 28.84 246 PHE A C 1
ATOM 1828 O O . PHE A 1 245 ? 116.905 -24.489 -42.552 1.00 39.11 246 PHE A O 1
ATOM 1836 N N . ALA A 1 246 ? 118.929 -24.739 -41.599 1.00 34.93 247 ALA A N 1
ATOM 1837 C CA . ALA A 1 246 ? 119.254 -25.990 -42.300 1.00 40.03 247 ALA A CA 1
ATOM 1838 C C . ALA A 1 246 ? 118.084 -26.997 -42.302 1.00 42.53 247 ALA A C 1
ATOM 1839 O O . ALA A 1 246 ? 117.339 -27.091 -41.324 1.00 38.92 247 ALA A O 1
ATOM 1841 N N . PRO A 1 247 ? 117.911 -27.744 -43.412 1.00 45.88 248 PRO A N 1
ATOM 1842 C CA . PRO A 1 247 ? 116.751 -28.647 -43.550 1.00 44.40 248 PRO A CA 1
ATOM 1843 C C . PRO A 1 247 ? 116.749 -29.818 -42.565 1.00 48.75 248 PRO A C 1
ATOM 1844 O O . PRO A 1 247 ? 117.760 -30.062 -41.908 1.00 43.89 248 PRO A O 1
ATOM 1848 N N . GLY A 1 263 ? 114.868 -37.857 -48.570 1.00 41.75 264 GLY A N 1
ATOM 1849 C CA . GLY A 1 263 ? 113.444 -37.558 -48.489 1.00 36.80 264 GLY A CA 1
ATOM 1850 C C . GLY A 1 263 ? 112.762 -37.585 -49.845 1.00 35.48 264 GLY A C 1
ATOM 1851 O O . GLY A 1 263 ? 113.395 -37.891 -50.861 1.00 41.93 264 GLY A O 1
ATOM 1852 N N . GLN A 1 264 ? 111.470 -37.264 -49.880 1.00 28.72 265 GLN A N 1
ATOM 1853 C CA . GLN A 1 264 ? 110.756 -37.295 -51.151 1.00 30.00 265 GLN A CA 1
ATOM 1854 C C . GLN A 1 264 ? 109.942 -36.034 -51.409 1.00 23.42 265 GLN A C 1
ATOM 1855 O O . GLN A 1 264 ? 109.606 -35.285 -50.485 1.00 22.54 265 GLN A O 1
ATOM 1861 N N . THR A 1 265 ? 109.649 -35.815 -52.680 1.00 25.62 266 THR A N 1
ATOM 1862 C CA . THR A 1 265 ? 108.824 -34.693 -53.097 1.00 23.83 266 THR A CA 1
ATOM 1863 C C . THR A 1 265 ? 107.420 -34.941 -52.577 1.00 23.79 266 THR A C 1
ATOM 1864 O O . THR A 1 265 ? 106.851 -36.011 -52.825 1.00 22.48 266 THR A O 1
ATOM 1868 N N . LEU A 1 266 ? 106.885 -33.989 -51.820 1.00 19.30 267 LEU A N 1
ATOM 1869 C CA . LEU A 1 266 ? 105.503 -34.071 -51.359 1.00 18.36 267 LEU A CA 1
ATOM 1870 C C . LEU A 1 266 ? 104.665 -32.956 -51.960 1.00 20.66 267 LEU A C 1
ATOM 1871 O O . LEU A 1 266 ? 105.075 -31.783 -51.931 1.00 18.27 267 LEU A O 1
ATOM 1876 N N . TRP A 1 267 ? 103.496 -33.322 -52.483 1.00 16.86 268 TRP A N 1
ATOM 1877 C CA . TRP A 1 267 ? 102.475 -32.352 -52.866 1.00 17.23 268 TRP A CA 1
ATOM 1878 C C . TRP A 1 267 ? 101.351 -32.352 -51.838 1.00 19.84 268 TRP A C 1
ATOM 1879 O O . TRP A 1 267 ? 100.841 -33.415 -51.449 1.00 19.22 268 TRP A O 1
ATOM 1890 N N . THR A 1 268 ? 100.933 -31.166 -51.423 1.00 16.86 269 THR A N 1
ATOM 1891 C CA . THR A 1 268 ? 99.872 -31.050 -50.425 1.00 20.43 269 THR A CA 1
ATOM 1892 C C . THR A 1 268 ? 98.839 -30.040 -50.919 1.00 22.89 269 THR A C 1
ATOM 1893 O O . THR A 1 268 ? 99.196 -28.963 -51.396 1.00 22.09 269 THR A O 1
ATOM 1897 N N . PHE A 1 269 ? 97.559 -30.403 -50.847 1.00 22.21 270 PHE A N 1
ATOM 1898 C CA . PHE A 1 269 ? 96.516 -29.598 -51.494 1.00 22.37 270 PHE A CA 1
ATOM 1899 C C . PHE A 1 269 ? 95.474 -29.141 -50.496 1.00 26.58 270 PHE A C 1
ATOM 1900 O O . PHE A 1 269 ? 95.114 -29.887 -49.589 1.00 22.68 270 PHE A O 1
ATOM 1908 N N . LYS A 1 270 ? 94.963 -27.930 -50.686 1.00 19.55 271 LYS A N 1
ATOM 1909 C CA . LYS A 1 270 ? 93.830 -27.435 -49.900 1.00 20.74 271 LYS A CA 1
ATOM 1910 C C . LYS A 1 270 ? 92.938 -26.597 -50.806 1.00 22.41 271 LYS A C 1
ATOM 1911 O O . LYS A 1 270 ? 93.379 -25.606 -51.386 1.00 21.91 271 LYS A O 1
ATOM 1917 N N . GLY A 1 271 ? 91.677 -26.993 -50.947 1.00 20.12 272 GLY A N 1
ATOM 1918 C CA . GLY A 1 271 ? 90.761 -26.203 -51.754 1.00 20.78 272 GLY A CA 1
ATOM 1919 C C . GLY A 1 271 ? 89.876 -25.298 -50.920 1.00 21.28 272 GLY A C 1
ATOM 1920 O O . GLY A 1 271 ? 89.419 -25.683 -49.837 1.00 20.41 272 GLY A O 1
ATOM 1921 N N . ILE A 1 272 ? 89.633 -24.091 -51.418 1.00 16.91 273 ILE A N 1
ATOM 1922 C CA . ILE A 1 272 ? 88.717 -23.158 -50.766 1.00 18.61 273 ILE A CA 1
ATOM 1923 C C . ILE A 1 272 ? 87.718 -22.625 -51.761 1.00 16.75 273 ILE A C 1
ATOM 1924 O O . ILE A 1 272 ? 87.935 -22.725 -52.957 1.00 18.47 273 ILE A O 1
ATOM 1929 N N . VAL A 1 273 ? 86.610 -22.080 -51.252 1.00 17.61 274 VAL A N 1
ATOM 1930 C CA . VAL A 1 273 ? 85.655 -21.365 -52.077 1.00 16.92 274 VAL A CA 1
ATOM 1931 C C . VAL A 1 273 ? 86.396 -20.291 -52.870 1.00 20.69 274 VAL A C 1
ATOM 1932 O O . VAL A 1 273 ? 87.225 -19.600 -52.285 1.00 22.54 274 VAL A O 1
ATOM 1936 N N . PRO A 1 274 ? 86.132 -20.178 -54.189 1.00 22.25 275 PRO A N 1
ATOM 1937 C CA . PRO A 1 274 ? 86.845 -19.178 -55.000 1.00 20.58 275 PRO A CA 1
ATOM 1938 C C . PRO A 1 274 ? 86.654 -17.795 -54.403 1.00 27.04 275 PRO A C 1
ATOM 1939 O O . PRO A 1 274 ? 85.515 -17.360 -54.191 1.00 23.41 275 PRO A O 1
ATOM 1943 N N . PRO A 1 275 ? 87.765 -17.130 -54.066 1.00 22.97 276 PRO A N 1
ATOM 1944 C CA . PRO A 1 275 ? 87.641 -15.854 -53.362 1.00 23.87 276 PRO A CA 1
ATOM 1945 C C . PRO A 1 275 ? 86.953 -14.791 -54.195 1.00 22.68 276 PRO A C 1
ATOM 1946 O O . PRO A 1 275 ? 87.083 -14.759 -55.419 1.00 23.53 276 PRO A O 1
ATOM 1950 N N . THR A 1 276 ? 86.210 -13.943 -53.499 1.00 23.49 277 THR A N 1
ATOM 1951 C CA . THR A 1 276 ? 85.645 -12.727 -54.056 1.00 25.66 277 THR A CA 1
ATOM 1952 C C . THR A 1 276 ? 86.726 -11.647 -54.097 1.00 23.03 277 THR A C 1
ATOM 1953 O O . THR A 1 276 ? 87.313 -11.312 -53.069 1.00 21.92 277 THR A O 1
ATOM 1957 N N . LEU A 1 277 ? 87.003 -11.129 -55.283 1.00 24.66 278 LEU A N 1
ATOM 1958 C CA . LEU A 1 277 ? 88.060 -10.136 -55.438 1.00 22.99 278 LEU A CA 1
ATOM 1959 C C . LEU A 1 277 ? 87.534 -8.723 -55.269 1.00 24.97 278 LEU A C 1
ATOM 1960 O O . LEU A 1 277 ? 86.571 -8.344 -55.937 1.00 25.43 278 LEU A O 1
ATOM 1965 N N . PRO A 1 278 ? 88.174 -7.923 -54.392 1.00 24.77 279 PRO A N 1
ATOM 1966 C CA . PRO A 1 278 ? 87.851 -6.493 -54.355 1.00 27.08 279 PRO A CA 1
ATOM 1967 C C . PRO A 1 278 ? 88.136 -5.846 -55.704 1.00 27.63 279 PRO A C 1
ATOM 1968 O O . PRO A 1 278 ? 88.999 -6.328 -56.436 1.00 25.61 279 PRO A O 1
ATOM 1972 N N . SER A 1 279 ? 87.427 -4.767 -56.038 1.00 30.93 280 SER A N 1
ATOM 1973 C CA . SER A 1 279 ? 87.622 -4.137 -57.340 1.00 32.20 280 SER A CA 1
ATOM 1974 C C . SER A 1 279 ? 89.086 -3.722 -57.540 1.00 27.94 280 SER A C 1
ATOM 1975 O O . SER A 1 279 ? 89.708 -3.146 -56.650 1.00 30.31 280 SER A O 1
ATOM 1978 N N . GLY A 1 280 ? 89.634 -4.061 -58.696 1.00 28.15 281 GLY A N 1
ATOM 1979 C CA . GLY A 1 280 ? 90.985 -3.669 -59.041 1.00 29.18 281 GLY A CA 1
ATOM 1980 C C . GLY A 1 280 ? 92.075 -4.601 -58.535 1.00 28.19 281 GLY A C 1
ATOM 1981 O O . GLY A 1 280 ? 93.239 -4.436 -58.887 1.00 31.38 281 GLY A O 1
ATOM 1982 N N . ILE A 1 281 ? 91.703 -5.575 -57.712 1.00 22.30 282 ILE A N 1
ATOM 1983 C CA . ILE A 1 281 ? 92.666 -6.509 -57.114 1.00 20.77 282 ILE A CA 1
ATOM 1984 C C . ILE A 1 281 ? 92.617 -7.884 -57.778 1.00 24.26 282 ILE A C 1
ATOM 1985 O O . ILE A 1 281 ? 91.545 -8.473 -57.898 1.00 21.64 282 ILE A O 1
ATOM 1990 N N . THR A 1 282 ? 93.773 -8.395 -58.203 1.00 18.73 283 THR A N 1
ATOM 1991 C CA . THR A 1 282 ? 93.829 -9.696 -58.851 1.00 19.93 283 THR A CA 1
ATOM 1992 C C . THR A 1 282 ? 93.951 -10.848 -57.865 1.00 16.50 283 THR A C 1
ATOM 1993 O O . THR A 1 282 ? 94.281 -10.661 -56.690 1.00 17.83 283 THR A O 1
ATOM 1997 N N . MET A 1 283 ? 93.673 -12.047 -58.363 1.00 19.13 284 MET A N 1
ATOM 1998 C CA . MET A 1 283 ? 93.785 -13.244 -57.552 1.00 19.89 284 MET A CA 1
ATOM 1999 C C . MET A 1 283 ? 95.242 -13.460 -57.132 1.00 16.69 284 MET A C 1
ATOM 2000 O O . MET A 1 283 ? 95.505 -13.856 -56.005 1.00 17.67 284 MET A O 1
ATOM 2005 N N . ALA A 1 284 ? 96.184 -13.200 -58.032 1.00 15.87 285 ALA A N 1
ATOM 2006 C CA . ALA A 1 284 ? 97.598 -13.363 -57.681 1.00 16.95 285 ALA A CA 1
ATOM 2007 C C . ALA A 1 284 ? 97.975 -12.469 -56.493 1.00 16.51 285 ALA A C 1
ATOM 2008 O O . ALA A 1 284 ? 98.698 -12.893 -55.593 1.00 16.90 285 ALA A O 1
ATOM 2010 N N . THR A 1 285 ? 97.478 -11.238 -56.502 1.00 16.02 286 THR A N 1
ATOM 2011 C CA . THR A 1 285 ? 97.708 -10.304 -55.398 1.00 15.86 286 THR A CA 1
ATOM 2012 C C . THR A 1 285 ? 97.173 -10.839 -54.084 1.00 15.40 286 THR A C 1
ATOM 2013 O O . THR A 1 285 ? 97.829 -10.769 -53.042 1.00 14.67 286 THR A O 1
ATOM 2017 N N . LEU A 1 286 ? 95.960 -11.371 -54.133 1.00 15.72 287 LEU A N 1
ATOM 2018 C CA . LEU A 1 286 ? 95.333 -11.919 -52.940 1.00 16.72 287 LEU A CA 1
ATOM 2019 C C . LEU A 1 286 ? 96.185 -13.053 -52.351 1.00 14.43 287 LEU A C 1
ATOM 2020 O O . LEU A 1 286 ? 96.443 -13.096 -51.152 1.00 15.99 287 LEU A O 1
ATOM 2025 N N . VAL A 1 287 ? 96.673 -13.949 -53.208 1.00 13.25 288 VAL A N 1
ATOM 2026 C CA . VAL A 1 287 ? 97.498 -15.039 -52.733 1.00 13.95 288 VAL A CA 1
ATOM 2027 C C . VAL A 1 287 ? 98.837 -14.544 -52.164 1.00 14.83 288 VAL A C 1
ATOM 2028 O O . VAL A 1 287 ? 99.304 -15.006 -51.115 1.00 14.74 288 VAL A O 1
ATOM 2032 N N . LYS A 1 288 ? 99.465 -13.614 -52.869 1.00 14.27 289 LYS A N 1
ATOM 2033 C CA . LYS A 1 288 ? 100.773 -13.126 -52.431 1.00 13.13 289 LYS A CA 1
ATOM 2034 C C . LYS A 1 288 ? 100.669 -12.255 -51.178 1.00 14.04 289 LYS A C 1
ATOM 2035 O O . LYS A 1 288 ? 101.566 -12.291 -50.324 1.00 12.76 289 LYS A O 1
ATOM 2041 N N . ALA A 1 289 ? 99.587 -11.481 -51.054 1.00 11.96 290 ALA A N 1
ATOM 2042 C CA . ALA A 1 289 ? 99.380 -10.691 -49.834 1.00 12.66 290 ALA A CA 1
ATOM 2043 C C . ALA A 1 289 ? 99.173 -11.598 -48.642 1.00 13.90 290 ALA A C 1
ATOM 2044 O O . ALA A 1 289 ? 99.677 -11.325 -47.554 1.00 12.36 290 ALA A O 1
ATOM 2046 N N . ALA A 1 290 ? 98.425 -12.688 -48.837 1.00 12.77 291 ALA A N 1
ATOM 2047 C CA . ALA A 1 290 ? 98.200 -13.628 -47.748 1.00 13.91 291 ALA A CA 1
ATOM 2048 C C . ALA A 1 290 ? 99.531 -14.243 -47.296 1.00 13.74 291 ALA A C 1
ATOM 2049 O O . ALA A 1 290 ? 99.800 -14.401 -46.097 1.00 15.80 291 ALA A O 1
ATOM 2051 N N . THR A 1 291 ? 100.359 -14.594 -48.269 1.00 12.46 292 THR A N 1
ATOM 2052 C CA . THR A 1 291 ? 101.674 -15.155 -47.991 1.00 13.38 292 THR A CA 1
ATOM 2053 C C . THR A 1 291 ? 102.550 -14.139 -47.233 1.00 14.84 292 THR A C 1
ATOM 2054 O O . THR A 1 291 ? 103.279 -14.509 -46.299 1.00 13.33 292 THR A O 1
ATOM 2058 N N . ALA A 1 292 ? 102.466 -12.871 -47.623 1.00 12.52 293 ALA A N 1
ATOM 2059 C CA . ALA A 1 292 ? 103.258 -11.837 -46.945 1.00 11.58 293 ALA A CA 1
ATOM 2060 C C . ALA A 1 292 ? 102.852 -11.668 -45.493 1.00 11.07 293 ALA A C 1
ATOM 2061 O O . ALA A 1 292 ? 103.706 -11.512 -44.619 1.00 13.04 293 ALA A O 1
ATOM 2063 N N . LEU A 1 293 ? 101.553 -11.710 -45.231 1.00 12.49 294 LEU A N 1
ATOM 2064 C CA . LEU A 1 293 ? 101.084 -11.570 -43.858 1.00 13.56 294 LEU A CA 1
ATOM 2065 C C . LEU A 1 293 ? 101.537 -12.763 -43.019 1.00 12.29 294 LEU A C 1
ATOM 2066 O O . LEU A 1 293 ? 101.956 -12.598 -41.857 1.00 13.92 294 LEU A O 1
ATOM 2071 N N . PHE A 1 294 ? 101.413 -13.957 -43.594 1.00 13.02 295 PHE A N 1
ATOM 2072 C CA . PHE A 1 294 ? 101.871 -15.190 -42.957 1.00 14.55 295 PHE A CA 1
ATOM 2073 C C . PHE A 1 294 ? 103.339 -15.056 -42.561 1.00 13.42 295 PHE A C 1
ATOM 2074 O O . PHE A 1 294 ? 103.727 -15.350 -41.407 1.00 14.36 295 PHE A O 1
ATOM 2082 N N . LEU A 1 295 ? 104.163 -14.601 -43.506 1.00 12.11 296 LEU A N 1
ATOM 2083 C CA . LEU A 1 295 ? 105.581 -14.445 -43.207 1.00 13.58 296 LEU A CA 1
ATOM 2084 C C . LEU A 1 295 ? 105.853 -13.334 -42.184 1.00 14.07 296 LEU A C 1
ATOM 2085 O O . LEU A 1 295 ? 106.712 -13.482 -41.322 1.00 14.69 296 LEU A O 1
ATOM 2090 N N . SER A 1 296 ? 105.142 -12.221 -42.285 1.00 12.09 297 SER A N 1
ATOM 2091 C CA A SER A 1 296 ? 105.362 -11.117 -41.350 0.72 13.65 297 SER A CA 1
ATOM 2092 C CA B SER A 1 296 ? 105.346 -11.125 -41.346 0.28 13.92 297 SER A CA 1
ATOM 2093 C C . SER A 1 296 ? 105.153 -11.610 -39.918 1.00 16.20 297 SER A C 1
ATOM 2094 O O . SER A 1 296 ? 105.915 -11.271 -39.019 1.00 16.10 297 SER A O 1
ATOM 2099 N N . TYR A 1 297 ? 104.127 -12.423 -39.722 1.00 14.18 298 TYR A N 1
ATOM 2100 C CA . TYR A 1 297 ? 103.846 -12.979 -38.395 1.00 15.78 298 TYR A CA 1
ATOM 2101 C C . TYR A 1 297 ? 104.937 -13.932 -37.912 1.00 15.52 298 TYR A C 1
ATOM 2102 O O . TYR A 1 297 ? 105.477 -13.778 -36.808 1.00 17.25 298 TYR A O 1
ATOM 2111 N N . HIS A 1 298 ? 105.276 -14.925 -38.727 1.00 14.63 299 HIS A N 1
ATOM 2112 C CA . HIS A 1 298 ? 106.232 -15.937 -38.276 1.00 15.89 299 HIS A CA 1
ATOM 2113 C C . HIS A 1 298 ? 107.652 -15.384 -38.156 1.00 15.46 299 HIS A C 1
ATOM 2114 O O . HIS A 1 298 ? 108.404 -15.792 -37.264 1.00 15.83 299 HIS A O 1
ATOM 2121 N N . LEU A 1 299 ? 107.999 -14.405 -38.987 1.00 13.90 300 LEU A N 1
ATOM 2122 C CA . LEU A 1 299 ? 109.338 -13.835 -38.941 1.00 13.05 300 LEU A CA 1
ATOM 2123 C C . LEU A 1 299 ? 109.458 -12.669 -37.950 1.00 12.27 300 LEU A C 1
ATOM 2124 O O . LEU A 1 299 ? 110.562 -12.198 -37.696 1.00 15.08 300 LEU A O 1
ATOM 2129 N N . GLY A 1 300 ? 108.327 -12.183 -37.439 1.00 15.09 301 GLY A N 1
ATOM 2130 C CA . GLY A 1 300 ? 108.305 -11.002 -36.590 1.00 16.26 301 GLY A CA 1
ATOM 2131 C C . GLY A 1 300 ? 108.821 -9.776 -37.331 1.00 17.39 301 GLY A C 1
ATOM 2132 O O . GLY A 1 300 ? 109.574 -8.981 -36.781 1.00 16.45 301 GLY A O 1
ATOM 2133 N N . SER A 1 301 ? 108.390 -9.627 -38.582 1.00 14.15 302 SER A N 1
ATOM 2134 C CA . SER A 1 301 ? 108.996 -8.673 -39.499 1.00 16.31 302 SER A CA 1
ATOM 2135 C C . SER A 1 301 ? 107.959 -7.801 -40.183 1.00 16.00 302 SER A C 1
ATOM 2136 O O . SER A 1 301 ? 106.881 -8.277 -40.528 1.00 19.40 302 SER A O 1
ATOM 2139 N N . ARG A 1 302 ? 108.270 -6.523 -40.387 1.00 14.47 303 ARG A N 1
ATOM 2140 C CA . ARG A 1 302 ? 107.386 -5.676 -41.181 1.00 13.66 303 ARG A CA 1
ATOM 2141 C C . ARG A 1 302 ? 107.930 -5.437 -42.592 1.00 15.77 303 ARG A C 1
ATOM 2142 O O . ARG A 1 302 ? 107.473 -4.549 -43.290 1.00 16.25 303 ARG A O 1
ATOM 2150 N N . ASP A 1 303 ? 108.931 -6.203 -43.003 1.00 12.89 304 ASP A N 1
ATOM 2151 C CA . ASP A 1 303 ? 109.530 -5.983 -44.317 1.00 13.81 304 ASP A CA 1
ATOM 2152 C C . ASP A 1 303 ? 109.968 -7.348 -44.818 1.00 15.48 304 ASP A C 1
ATOM 2153 O O . ASP A 1 303 ? 110.994 -7.854 -44.368 1.00 17.16 304 ASP A O 1
ATOM 2158 N N . VAL A 1 304 ? 109.168 -7.985 -45.675 1.00 12.88 305 VAL A N 1
ATOM 2159 C CA . VAL A 1 304 ? 109.491 -9.365 -46.045 1.00 13.00 305 VAL A CA 1
ATOM 2160 C C . VAL A 1 304 ? 109.800 -9.459 -47.541 1.00 15.64 305 VAL A C 1
ATOM 2161 O O . VAL A 1 304 ? 109.270 -8.689 -48.350 1.00 15.06 305 VAL A O 1
ATOM 2165 N N . VAL A 1 305 ? 110.697 -10.372 -47.896 1.00 13.60 306 VAL A N 1
ATOM 2166 C CA . VAL A 1 305 ? 111.012 -10.601 -49.298 1.00 13.87 306 VAL A CA 1
ATOM 2167 C C . VAL A 1 305 ? 110.888 -12.083 -49.564 1.00 14.08 306 VAL A C 1
ATOM 2168 O O . VAL A 1 305 ? 111.439 -12.885 -48.816 1.00 14.73 306 VAL A O 1
ATOM 2172 N N . PHE A 1 306 ? 110.118 -12.459 -50.576 1.00 12.17 307 PHE A N 1
ATOM 2173 C CA . PHE A 1 306 ? 110.070 -13.875 -50.959 1.00 13.76 307 PHE A CA 1
ATOM 2174 C C . PHE A 1 306 ? 110.023 -13.962 -52.485 1.00 15.36 307 PHE A C 1
ATOM 2175 O O . PHE A 1 306 ? 109.924 -12.948 -53.170 1.00 15.15 307 PHE A O 1
ATOM 2183 N N . GLY A 1 307 ? 110.129 -15.157 -53.037 1.00 13.53 308 GLY A N 1
ATOM 2184 C CA . GLY A 1 307 ? 110.149 -15.252 -54.489 1.00 15.43 308 GLY A CA 1
ATOM 2185 C C . GLY A 1 307 ? 108.755 -15.416 -55.063 1.00 13.77 308 GLY A C 1
ATOM 2186 O O . GLY A 1 307 ? 107.842 -15.900 -54.376 1.00 14.22 308 GLY A O 1
ATOM 2187 N N A HIS A 1 308 ? 108.578 -15.002 -56.313 0.10 14.93 309 HIS A N 1
ATOM 2188 N N B HIS A 1 308 ? 108.561 -14.968 -56.300 0.90 15.30 309 HIS A N 1
ATOM 2189 C CA A HIS A 1 308 ? 107.322 -15.244 -57.013 0.10 16.03 309 HIS A CA 1
ATOM 2190 C CA B HIS A 1 308 ? 107.323 -15.296 -57.000 0.90 16.00 309 HIS A CA 1
ATOM 2191 C C A HIS A 1 308 ? 107.543 -15.340 -58.520 0.10 16.67 309 HIS A C 1
ATOM 2192 C C B HIS A 1 308 ? 107.594 -15.423 -58.493 0.90 16.12 309 HIS A C 1
ATOM 2193 O O A HIS A 1 308 ? 108.453 -14.721 -59.071 0.10 16.32 309 HIS A O 1
ATOM 2194 O O B HIS A 1 308 ? 108.606 -14.945 -58.999 0.90 16.64 309 HIS A O 1
ATOM 2207 N N . THR A 1 309 ? 106.703 -16.132 -59.175 1.00 15.38 310 THR A N 1
ATOM 2208 C CA . THR A 1 309 ? 106.819 -16.384 -60.603 1.00 14.29 310 THR A CA 1
ATOM 2209 C C . THR A 1 309 ? 106.140 -15.290 -61.413 1.00 14.31 310 THR A C 1
ATOM 2210 O O . THR A 1 309 ? 104.989 -14.929 -61.140 1.00 16.67 310 THR A O 1
ATOM 2214 N N . VAL A 1 310 ? 106.882 -14.734 -62.376 1.00 14.91 311 VAL A N 1
ATOM 2215 C CA . VAL A 1 310 ? 106.353 -13.768 -63.324 1.00 15.00 311 VAL A CA 1
ATOM 2216 C C . VAL A 1 310 ? 106.421 -14.390 -64.713 1.00 17.33 311 VAL A C 1
ATOM 2217 O O . VAL A 1 310 ? 107.220 -15.304 -64.947 1.00 18.03 311 VAL A O 1
ATOM 2221 N N . ASN A 1 311 ? 105.602 -13.918 -65.648 1.00 20.12 312 ASN A N 1
ATOM 2222 C CA . ASN A 1 311 ? 105.531 -14.644 -66.916 1.00 22.76 312 ASN A CA 1
ATOM 2223 C C . ASN A 1 311 ? 106.619 -14.238 -67.919 1.00 22.39 312 ASN A C 1
ATOM 2224 O O . ASN A 1 311 ? 106.885 -14.973 -68.878 1.00 19.92 312 ASN A O 1
ATOM 2229 N N . GLY A 1 312 ? 107.279 -13.104 -67.677 1.00 18.45 313 GLY A N 1
ATOM 2230 C CA . GLY A 1 312 ? 108.426 -12.706 -68.486 1.00 18.71 313 GLY A CA 1
ATOM 2231 C C . GLY A 1 312 ? 108.073 -12.282 -69.907 1.00 22.71 313 GLY A C 1
ATOM 2232 O O . GLY A 1 312 ? 108.933 -12.264 -70.796 1.00 23.26 313 GLY A O 1
ATOM 2233 N N . ARG A 1 313 ? 106.814 -11.926 -70.124 1.00 20.78 314 ARG A N 1
ATOM 2234 C CA . ARG A 1 313 ? 106.357 -11.602 -71.472 1.00 25.56 314 ARG A CA 1
ATOM 2235 C C . ARG A 1 313 ? 105.888 -10.166 -71.570 1.00 28.92 314 ARG A C 1
ATOM 2236 O O . ARG A 1 313 ? 104.966 -9.839 -72.317 1.00 29.76 314 ARG A O 1
ATOM 2244 N N . ASN A 1 314 ? 106.534 -9.302 -70.803 1.00 26.09 315 ASN A N 1
ATOM 2245 C CA . ASN A 1 314 ? 106.214 -7.888 -70.873 1.00 27.64 315 ASN A CA 1
ATOM 2246 C C . ASN A 1 314 ? 107.261 -7.119 -71.664 1.00 30.38 315 ASN A C 1
ATOM 2247 O O . ASN A 1 314 ? 107.182 -5.905 -71.791 1.00 39.04 315 ASN A O 1
ATOM 2252 N N . LEU A 1 315 ? 108.231 -7.835 -72.215 1.00 30.30 316 LEU A N 1
ATOM 2253 C CA . LEU A 1 315 ? 109.187 -7.243 -73.150 1.00 35.50 316 LEU A CA 1
ATOM 2254 C C . LEU A 1 315 ? 108.518 -6.840 -74.461 1.00 38.61 316 LEU A C 1
ATOM 2255 O O . LEU A 1 315 ? 107.773 -7.621 -75.049 1.00 43.53 316 LEU A O 1
ATOM 2260 N N . PRO A 1 316 ? 108.796 -5.624 -74.941 1.00 43.75 317 PRO A N 1
ATOM 2261 C CA . PRO A 1 316 ? 108.222 -5.269 -76.242 1.00 43.99 317 PRO A CA 1
ATOM 2262 C C . PRO A 1 316 ? 108.966 -5.960 -77.386 1.00 44.05 317 PRO A C 1
ATOM 2263 O O . PRO A 1 316 ? 110.061 -5.550 -77.761 1.00 50.84 317 PRO A O 1
ATOM 2267 N N . MET A 1 317 ? 108.376 -7.014 -77.927 1.00 38.97 318 MET A N 1
ATOM 2268 C CA . MET A 1 317 ? 108.961 -7.690 -79.073 1.00 42.10 318 MET A CA 1
ATOM 2269 C C . MET A 1 317 ? 107.848 -8.389 -79.827 1.00 43.34 318 MET A C 1
ATOM 2270 O O . MET A 1 317 ? 106.823 -8.745 -79.239 1.00 40.27 318 MET A O 1
ATOM 2275 N N . ASP A 1 318 ? 108.033 -8.548 -81.133 1.00 44.09 319 ASP A N 1
ATOM 2276 C CA . ASP A 1 318 ? 107.032 -9.214 -81.956 1.00 48.70 319 ASP A CA 1
ATOM 2277 C C . ASP A 1 318 ? 106.826 -10.639 -81.472 1.00 41.40 319 ASP A C 1
ATOM 2278 O O . ASP A 1 318 ? 107.795 -11.338 -81.155 1.00 40.13 319 ASP A O 1
ATOM 2283 N N . ASN A 1 319 ? 105.560 -11.043 -81.400 1.00 40.75 320 ASN A N 1
ATOM 2284 C CA . ASN A 1 319 ? 105.160 -12.400 -81.019 1.00 43.54 320 ASN A CA 1
ATOM 2285 C C . ASN A 1 319 ? 105.498 -12.780 -79.583 1.00 44.30 320 ASN A C 1
ATOM 2286 O O . ASN A 1 319 ? 105.504 -13.964 -79.246 1.00 39.65 320 ASN A O 1
ATOM 2291 N N . ILE A 1 320 ? 105.767 -11.785 -78.737 1.00 41.43 321 ILE A N 1
ATOM 2292 C CA . ILE A 1 320 ? 106.090 -12.059 -77.338 1.00 36.05 321 ILE A CA 1
ATOM 2293 C C . ILE A 1 320 ? 104.960 -12.858 -76.677 1.00 37.81 321 ILE A C 1
ATOM 2294 O O . ILE A 1 320 ? 105.203 -13.699 -75.812 1.00 36.44 321 ILE A O 1
ATOM 2299 N N . GLU A 1 321 ? 103.735 -12.613 -77.129 1.00 39.86 322 GLU A N 1
ATOM 2300 C CA . GLU A 1 321 ? 102.535 -13.252 -76.594 1.00 42.88 322 GLU A CA 1
ATOM 2301 C C . GLU A 1 321 ? 102.423 -14.727 -76.963 1.00 39.17 322 GLU A C 1
ATOM 2302 O O . GLU A 1 321 ? 101.712 -15.483 -76.302 1.00 39.93 322 GLU A O 1
ATOM 2308 N N . SER A 1 322 ? 103.121 -15.136 -78.018 1.00 41.04 323 SER A N 1
ATOM 2309 C CA . SER A 1 322 ? 102.885 -16.458 -78.585 1.00 41.49 323 SER A CA 1
ATOM 2310 C C . SER A 1 322 ? 104.140 -17.305 -78.842 1.00 38.67 323 SER A C 1
ATOM 2311 O O . SER A 1 322 ? 104.017 -18.486 -79.169 1.00 39.54 323 SER A O 1
ATOM 2314 N N . LEU A 1 323 ? 105.334 -16.733 -78.697 1.00 33.71 324 LEU A N 1
ATOM 2315 C CA . LEU A 1 323 ? 106.541 -17.513 -78.972 1.00 31.75 324 LEU A CA 1
ATOM 2316 C C . LEU A 1 323 ? 106.653 -18.638 -77.951 1.00 29.62 324 LEU A C 1
ATOM 2317 O O . LEU A 1 323 ? 106.308 -18.463 -76.774 1.00 28.51 324 LEU A O 1
ATOM 2322 N N . LEU A 1 324 ? 107.123 -19.798 -78.407 1.00 27.23 325 LEU A N 1
ATOM 2323 C CA . LEU A 1 324 ? 107.140 -20.983 -77.565 1.00 26.15 325 LEU A CA 1
ATOM 2324 C C . LEU A 1 324 ? 108.463 -21.135 -76.833 1.00 25.98 325 LEU A C 1
ATOM 2325 O O . LEU A 1 324 ? 109.540 -21.134 -77.434 1.00 24.77 325 LEU A O 1
ATOM 2330 N N . GLY A 1 325 ? 108.379 -21.273 -75.517 1.00 25.92 326 GLY A N 1
ATOM 2331 C CA . GLY A 1 325 ? 109.572 -21.442 -74.719 1.00 22.23 326 GLY A CA 1
ATOM 2332 C C . GLY A 1 325 ? 109.259 -21.147 -73.273 1.00 23.38 326 GLY A C 1
ATOM 2333 O O . GLY A 1 325 ? 108.115 -20.892 -72.921 1.00 23.43 326 GLY A O 1
ATOM 2334 N N . CYS A 1 326 ? 110.288 -21.154 -72.444 1.00 23.21 327 CYS A N 1
ATOM 2335 C CA . CYS A 1 326 ? 110.115 -20.901 -71.022 1.00 19.20 327 CYS A CA 1
ATOM 2336 C C . CYS A 1 326 ? 110.622 -19.499 -70.712 1.00 17.36 327 CYS A C 1
ATOM 2337 O O . CYS A 1 326 ? 111.799 -19.318 -70.465 1.00 19.64 327 CYS A O 1
ATOM 2340 N N . THR A 1 327 ? 109.736 -18.519 -70.749 1.00 18.18 328 THR A N 1
ATOM 2341 C CA . THR A 1 327 ? 110.137 -17.151 -70.412 1.00 19.95 328 THR A CA 1
ATOM 2342 C C . THR A 1 327 ? 109.844 -16.811 -68.953 1.00 19.27 328 THR A C 1
ATOM 2343 O O . THR A 1 327 ? 110.078 -15.662 -68.519 1.00 20.41 328 THR A O 1
ATOM 2347 N N . LEU A 1 328 ? 109.305 -17.781 -68.214 1.00 18.95 329 LEU A N 1
ATOM 2348 C CA . LEU A 1 328 ? 109.064 -17.638 -66.772 1.00 17.94 329 LEU A CA 1
ATOM 2349 C C . LEU A 1 328 ? 110.290 -17.126 -66.058 1.00 17.87 329 LEU A C 1
ATOM 2350 O O . LEU A 1 328 ? 111.405 -17.476 -66.421 1.00 18.44 329 LEU A O 1
ATOM 2355 N N . ASN A 1 329 ? 110.086 -16.320 -65.016 1.00 16.06 330 ASN A N 1
ATOM 2356 C CA . ASN A 1 329 ? 111.186 -15.930 -64.170 1.00 16.49 330 ASN A CA 1
ATOM 2357 C C . ASN A 1 329 ? 110.764 -16.023 -62.717 1.00 16.42 330 ASN A C 1
ATOM 2358 O O . ASN A 1 329 ? 109.578 -15.901 -62.403 1.00 16.25 330 ASN A O 1
ATOM 2363 N N . PHE A 1 330 ? 111.731 -16.268 -61.845 1.00 14.35 331 PHE A N 1
ATOM 2364 C CA . PHE A 1 330 ? 111.474 -16.308 -60.406 1.00 15.29 331 PHE A CA 1
ATOM 2365 C C . PHE A 1 330 ? 112.237 -15.142 -59.793 1.00 16.23 331 PHE A C 1
ATOM 2366 O O . PHE A 1 330 ? 113.469 -15.136 -59.817 1.00 16.98 331 PHE A O 1
ATOM 2374 N N . VAL A 1 331 ? 111.502 -14.142 -59.315 1.00 15.00 332 VAL A N 1
ATOM 2375 C CA . VAL A 1 331 ? 112.134 -12.874 -58.896 1.00 14.04 332 VAL A CA 1
ATOM 2376 C C . VAL A 1 331 ? 111.646 -12.475 -57.500 1.00 15.16 332 VAL A C 1
ATOM 2377 O O . VAL A 1 331 ? 110.618 -12.986 -57.019 1.00 15.85 332 VAL A O 1
ATOM 2381 N N . PRO A 1 332 ? 112.380 -11.576 -56.825 1.00 13.76 333 PRO A N 1
ATOM 2382 C CA . PRO A 1 332 ? 111.957 -11.128 -55.493 1.00 13.96 333 PRO A CA 1
ATOM 2383 C C . PRO A 1 332 ? 110.708 -10.267 -55.510 1.00 14.18 333 PRO A C 1
ATOM 2384 O O . PRO A 1 332 ? 110.535 -9.382 -56.348 1.00 18.67 333 PRO A O 1
ATOM 2388 N N . LEU A 1 333 ? 109.839 -10.542 -54.545 1.00 15.03 334 LEU A N 1
ATOM 2389 C CA . LEU A 1 333 ? 108.689 -9.714 -54.268 1.00 14.46 334 LEU A CA 1
ATOM 2390 C C . LEU A 1 333 ? 108.885 -9.195 -52.861 1.00 14.69 334 LEU A C 1
ATOM 2391 O O . LEU A 1 333 ? 109.060 -9.982 -51.930 1.00 14.70 334 LEU A O 1
ATOM 2396 N N . ARG A 1 334 ? 108.878 -7.875 -52.712 1.00 15.99 335 ARG A N 1
ATOM 2397 C CA . ARG A 1 334 ? 109.048 -7.250 -51.409 1.00 13.48 335 ARG A CA 1
ATOM 2398 C C . ARG A 1 334 ? 107.742 -6.642 -50.935 1.00 12.54 335 ARG A C 1
ATOM 2399 O O . ARG A 1 334 ? 107.094 -5.897 -51.685 1.00 14.10 335 ARG A O 1
ATOM 2407 N N . VAL A 1 335 ? 107.369 -6.934 -49.700 1.00 11.03 336 VAL A N 1
ATOM 2408 C CA . VAL A 1 335 ? 106.161 -6.363 -49.112 1.00 12.52 336 VAL A CA 1
ATOM 2409 C C . VAL A 1 335 ? 106.543 -5.692 -47.804 1.00 15.13 336 VAL A C 1
ATOM 2410 O O . VAL A 1 335 ? 107.085 -6.330 -46.894 1.00 15.19 336 VAL A O 1
ATOM 2414 N N . THR A 1 336 ? 106.241 -4.402 -47.710 1.00 14.91 337 THR A N 1
ATOM 2415 C CA . THR A 1 336 ? 106.666 -3.617 -46.559 1.00 18.25 337 THR A CA 1
ATOM 2416 C C . THR A 1 336 ? 105.436 -3.065 -45.860 1.00 19.24 337 THR A C 1
ATOM 2417 O O . THR A 1 336 ? 104.681 -2.279 -46.452 1.00 21.74 337 THR A O 1
ATOM 2421 N N . PHE A 1 337 ? 105.276 -3.456 -44.607 1.00 15.67 338 PHE A N 1
ATOM 2422 C CA . PHE A 1 337 ? 104.141 -3.047 -43.776 1.00 15.18 338 PHE A CA 1
ATOM 2423 C C . PHE A 1 337 ? 104.482 -1.794 -42.994 1.00 19.11 338 PHE A C 1
ATOM 2424 O O . PHE A 1 337 ? 105.600 -1.664 -42.516 1.00 18.61 338 PHE A O 1
ATOM 2432 N N . PRO A 1 338 ? 103.510 -0.890 -42.819 1.00 17.37 339 PRO A N 1
ATOM 2433 C CA . PRO A 1 338 ? 103.786 0.300 -42.003 1.00 17.65 339 PRO A CA 1
ATOM 2434 C C . PRO A 1 338 ? 103.756 -0.016 -40.503 1.00 17.60 339 PRO A C 1
ATOM 2435 O O . PRO A 1 338 ? 103.384 -1.113 -40.101 1.00 20.17 339 PRO A O 1
ATOM 2439 N N . GLU A 1 339 ? 104.123 0.959 -39.669 1.00 20.38 340 GLU A N 1
ATOM 2440 C CA . GLU A 1 339 ? 103.971 0.789 -38.223 1.00 26.79 340 GLU A CA 1
ATOM 2441 C C . GLU A 1 339 ? 102.490 0.660 -37.844 1.00 24.84 340 GLU A C 1
ATOM 2442 O O . GLU A 1 339 ? 101.617 1.072 -38.615 1.00 21.75 340 GLU A O 1
ATOM 2448 N N . ASP A 1 340 ? 102.215 0.087 -36.669 1.00 20.60 341 ASP A N 1
ATOM 2449 C CA . ASP A 1 340 ? 100.856 -0.181 -36.219 1.00 24.91 341 ASP A CA 1
ATOM 2450 C C . ASP A 1 340 ? 99.995 1.095 -36.245 1.00 20.66 341 ASP A C 1
ATOM 2451 O O . ASP A 1 340 ? 98.802 1.034 -36.515 1.00 23.64 341 ASP A O 1
ATOM 2456 N N . SER A 1 341 ? 100.626 2.222 -35.952 1.00 21.75 342 SER A N 1
ATOM 2457 C CA . SER A 1 341 ? 99.926 3.518 -35.845 1.00 20.09 342 SER A CA 1
ATOM 2458 C C . SER A 1 341 ? 99.184 3.888 -37.130 1.00 21.84 342 SER A C 1
ATOM 2459 O O . SER A 1 341 ? 98.169 4.593 -37.098 1.00 18.17 342 SER A O 1
ATOM 2462 N N . THR A 1 342 ? 99.672 3.393 -38.266 1.00 18.36 343 THR A N 1
ATOM 2463 C CA . THR A 1 342 ? 99.028 3.697 -39.545 1.00 21.67 343 THR A CA 1
ATOM 2464 C C . THR A 1 342 ? 97.724 2.897 -39.730 1.00 18.05 343 THR A C 1
ATOM 2465 O O . THR A 1 342 ? 96.816 3.290 -40.491 1.00 17.22 343 THR A O 1
ATOM 2469 N N . ASP A 1 343 ? 97.618 1.781 -39.013 1.00 18.22 344 ASP A N 1
ATOM 2470 C CA . ASP A 1 343 ? 96.392 0.980 -38.960 1.00 18.85 344 ASP A CA 1
ATOM 2471 C C . ASP A 1 343 ? 95.934 0.536 -40.351 1.00 17.24 344 ASP A C 1
ATOM 2472 O O . ASP A 1 343 ? 94.791 0.751 -40.744 1.00 15.99 344 ASP A O 1
ATOM 2477 N N . TRP A 1 344 ? 96.840 -0.065 -41.113 1.00 16.76 345 TRP A N 1
ATOM 2478 C CA . TRP A 1 344 ? 96.454 -0.617 -42.405 1.00 16.60 345 TRP A CA 1
ATOM 2479 C C . TRP A 1 344 ? 95.292 -1.610 -42.326 1.00 17.12 345 TRP A C 1
ATOM 2480 O O . TRP A 1 344 ? 95.181 -2.397 -41.375 1.00 16.29 345 TRP A O 1
ATOM 2491 N N . THR A 1 345 ? 94.444 -1.554 -43.341 1.00 17.55 346 THR A N 1
ATOM 2492 C CA . THR A 1 345 ? 93.430 -2.575 -43.560 1.00 17.79 346 THR A CA 1
ATOM 2493 C C . THR A 1 345 ? 93.937 -3.602 -44.551 1.00 18.44 346 THR A C 1
ATOM 2494 O O . THR A 1 345 ? 94.958 -3.415 -45.202 1.00 17.38 346 THR A O 1
ATOM 2498 N N . VAL A 1 346 ? 93.204 -4.699 -44.666 1.00 17.37 347 VAL A N 1
ATOM 2499 C CA . VAL A 1 346 ? 93.465 -5.669 -45.711 1.00 16.41 347 VAL A CA 1
ATOM 2500 C C . VAL A 1 346 ? 93.534 -5.018 -47.091 1.00 15.68 347 VAL A C 1
ATOM 2501 O O . VAL A 1 346 ? 94.431 -5.320 -47.877 1.00 15.13 347 VAL A O 1
ATOM 2505 N N . MET A 1 347 ? 92.625 -4.092 -47.388 1.00 15.69 348 MET A N 1
ATOM 2506 C CA . MET A 1 347 ? 92.660 -3.441 -48.695 1.00 15.57 348 MET A CA 1
ATOM 2507 C C . MET A 1 347 ? 93.985 -2.704 -48.958 1.00 14.98 348 MET A C 1
ATOM 2508 O O . MET A 1 347 ? 94.494 -2.721 -50.077 1.00 16.07 348 MET A O 1
ATOM 2513 N N . ASP A 1 348 ? 94.504 -2.044 -47.927 1.00 14.98 349 ASP A N 1
ATOM 2514 C CA . ASP A 1 348 ? 95.769 -1.304 -48.032 1.00 15.26 349 ASP A CA 1
ATOM 2515 C C . ASP A 1 348 ? 96.894 -2.273 -48.372 1.00 14.59 349 ASP A C 1
ATOM 2516 O O . ASP A 1 348 ? 97.762 -1.969 -49.194 1.00 14.63 349 ASP A O 1
ATOM 2521 N N . LEU A 1 349 ? 96.885 -3.436 -47.723 1.00 13.06 350 LEU A N 1
ATOM 2522 C CA . LEU A 1 349 ? 97.900 -4.452 -48.003 1.00 12.78 350 LEU A CA 1
ATOM 2523 C C . LEU A 1 349 ? 97.740 -4.979 -49.423 1.00 14.06 350 LEU A C 1
ATOM 2524 O O . LEU A 1 349 ? 98.731 -5.178 -50.136 1.00 14.46 350 LEU A O 1
ATOM 2529 N N . LEU A 1 350 ? 96.499 -5.214 -49.851 1.00 13.23 351 LEU A N 1
ATOM 2530 C CA . LEU A 1 350 ? 96.282 -5.741 -51.202 1.00 13.13 351 LEU A CA 1
ATOM 2531 C C . LEU A 1 350 ? 96.795 -4.741 -52.261 1.00 13.42 351 LEU A C 1
ATOM 2532 O O . LEU A 1 350 ? 97.470 -5.130 -53.203 1.00 16.11 351 LEU A O 1
ATOM 2537 N N . HIS A 1 351 ? 96.478 -3.459 -52.087 1.00 14.47 352 HIS A N 1
ATOM 2538 C CA . HIS A 1 351 ? 96.923 -2.457 -53.063 1.00 14.33 352 HIS A CA 1
ATOM 2539 C C . HIS A 1 351 ? 98.440 -2.372 -53.123 1.00 15.38 352 HIS A C 1
ATOM 2540 O O . HIS A 1 351 ? 99.018 -2.296 -54.214 1.00 17.01 352 HIS A O 1
ATOM 2547 N N . HIS A 1 352 ? 99.076 -2.390 -51.955 1.00 14.38 353 HIS A N 1
ATOM 2548 C CA . HIS A 1 352 ? 100.532 -2.339 -51.885 1.00 12.51 353 HIS A CA 1
ATOM 2549 C C . HIS A 1 352 ? 101.149 -3.566 -52.547 1.00 13.02 353 HIS A C 1
ATOM 2550 O O . HIS A 1 352 ? 102.096 -3.449 -53.331 1.00 14.47 353 HIS A O 1
ATOM 2557 N N . THR A 1 353 ? 100.624 -4.744 -52.226 1.00 13.95 354 THR A N 1
ATOM 2558 C CA . THR A 1 353 ? 101.182 -5.983 -52.768 1.00 14.35 354 THR A CA 1
ATOM 2559 C C . THR A 1 353 ? 101.087 -5.963 -54.290 1.00 14.58 354 THR A C 1
ATOM 2560 O O . THR A 1 353 ? 102.011 -6.391 -54.999 1.00 14.36 354 THR A O 1
ATOM 2564 N N . GLN A 1 354 ? 99.982 -5.428 -54.800 1.00 14.26 355 GLN A N 1
ATOM 2565 C CA . GLN A 1 354 ? 99.807 -5.437 -56.237 1.00 14.37 355 GLN A CA 1
ATOM 2566 C C . GLN A 1 354 ? 100.803 -4.491 -56.900 1.00 14.98 355 GLN A C 1
ATOM 2567 O O . GLN A 1 354 ? 101.433 -4.843 -57.884 1.00 15.64 355 GLN A O 1
ATOM 2573 N N . THR A 1 355 ? 100.983 -3.299 -56.342 1.00 15.19 356 THR A N 1
ATOM 2574 C CA . THR A 1 355 ? 101.956 -2.410 -56.962 1.00 17.12 356 THR A CA 1
ATOM 2575 C C . THR A 1 355 ? 103.395 -2.903 -56.755 1.00 16.38 356 THR A C 1
ATOM 2576 O O . THR A 1 355 ? 104.258 -2.616 -57.573 1.00 19.01 356 THR A O 1
ATOM 2580 N N . GLN A 1 356 ? 103.669 -3.684 -55.710 1.00 15.37 357 GLN A N 1
ATOM 2581 C CA . GLN A 1 356 ? 105.015 -4.242 -55.556 1.00 15.64 357 GLN A CA 1
ATOM 2582 C C . GLN A 1 356 ? 105.341 -5.251 -56.653 1.00 19.56 357 GLN A C 1
ATOM 2583 O O . GLN A 1 356 ? 106.509 -5.564 -56.884 1.00 18.30 357 GLN A O 1
ATOM 2589 N N . TYR A 1 357 ? 104.303 -5.748 -57.329 1.00 16.21 358 TYR A N 1
ATOM 2590 C CA . TYR A 1 357 ? 104.471 -6.526 -58.562 1.00 16.33 358 TYR A CA 1
ATOM 2591 C C . TYR A 1 357 ? 104.492 -5.621 -59.807 1.00 16.35 358 TYR A C 1
ATOM 2592 O O . TYR A 1 357 ? 105.361 -5.765 -60.664 1.00 17.21 358 TYR A O 1
ATOM 2601 N N . THR A 1 358 ? 103.539 -4.697 -59.907 1.00 15.98 359 THR A N 1
ATOM 2602 C CA . THR A 1 358 ? 103.387 -3.955 -61.166 1.00 20.28 359 THR A CA 1
ATOM 2603 C C . THR A 1 358 ? 104.530 -2.979 -61.385 1.00 19.05 359 THR A C 1
ATOM 2604 O O . THR A 1 358 ? 104.876 -2.684 -62.544 1.00 18.06 359 THR A O 1
ATOM 2608 N N . ARG A 1 359 ? 105.145 -2.512 -60.297 1.00 16.39 360 ARG A N 1
ATOM 2609 C CA . ARG A 1 359 ? 106.347 -1.648 -60.409 1.00 19.03 360 ARG A CA 1
ATOM 2610 C C . ARG A 1 359 ? 107.465 -2.319 -61.227 1.00 18.26 360 ARG A C 1
ATOM 2611 O O . ARG A 1 359 ? 108.285 -1.653 -61.890 1.00 16.29 360 ARG A O 1
ATOM 2619 N N . ALA A 1 360 ? 107.520 -3.644 -61.151 1.00 16.27 361 ALA A N 1
ATOM 2620 C CA . ALA A 1 360 ? 108.652 -4.368 -61.709 1.00 16.47 361 ALA A CA 1
ATOM 2621 C C . ALA A 1 360 ? 108.415 -4.911 -63.128 1.00 18.89 361 ALA A C 1
ATOM 2622 O O . ALA A 1 360 ? 109.285 -5.569 -63.676 1.00 18.24 361 ALA A O 1
ATOM 2624 N N . LEU A 1 361 ? 107.246 -4.651 -63.705 1.00 18.20 362 LEU A N 1
ATOM 2625 C CA . LEU A 1 361 ? 106.875 -5.288 -64.972 1.00 18.78 362 LEU A CA 1
ATOM 2626 C C . LEU A 1 361 ? 107.904 -5.105 -66.084 1.00 19.77 362 LEU A C 1
ATOM 2627 O O . LEU A 1 361 ? 108.243 -6.070 -66.768 1.00 20.76 362 LEU A O 1
ATOM 2632 N N . SER A 1 362 ? 108.412 -3.882 -66.255 1.00 20.84 363 SER A N 1
ATOM 2633 C CA A SER A 1 362 ? 109.382 -3.636 -67.323 0.51 19.71 363 SER A CA 1
ATOM 2634 C CA B SER A 1 362 ? 109.403 -3.591 -67.289 0.49 19.71 363 SER A CA 1
ATOM 2635 C C . SER A 1 362 ? 110.791 -4.108 -66.948 1.00 23.29 363 SER A C 1
ATOM 2636 O O . SER A 1 362 ? 111.723 -4.012 -67.759 1.00 21.13 363 SER A O 1
ATOM 2641 N N . HIS A 1 363 ? 110.938 -4.666 -65.749 1.00 17.77 364 HIS A N 1
ATOM 2642 C CA . HIS A 1 363 ? 112.256 -5.043 -65.238 1.00 17.46 364 HIS A CA 1
ATOM 2643 C C . HIS A 1 363 ? 112.352 -6.512 -64.835 1.00 16.32 364 HIS A C 1
ATOM 2644 O O . HIS A 1 363 ? 113.397 -6.970 -64.371 1.00 17.44 364 HIS A O 1
ATOM 2651 N N . GLU A 1 364 ? 111.260 -7.244 -65.021 1.00 18.12 365 GLU A N 1
ATOM 2652 C CA . GLU A 1 364 ? 111.112 -8.572 -64.426 1.00 18.49 365 GLU A CA 1
ATOM 2653 C C . GLU A 1 364 ? 111.797 -9.698 -65.217 1.00 21.47 365 GLU A C 1
ATOM 2654 O O . GLU A 1 364 ? 111.818 -10.854 -64.778 1.00 18.78 365 GLU A O 1
ATOM 2660 N N . HIS A 1 365 ? 112.355 -9.353 -66.377 1.00 19.51 366 HIS A N 1
ATOM 2661 C CA . HIS A 1 365 ? 112.868 -10.322 -67.334 1.00 19.55 366 HIS A CA 1
ATOM 2662 C C . HIS A 1 365 ? 114.345 -10.683 -67.175 1.00 21.84 366 HIS A C 1
ATOM 2663 O O . HIS A 1 365 ? 114.845 -11.601 -67.845 1.00 23.58 366 HIS A O 1
ATOM 2670 N N . VAL A 1 366 ? 115.059 -9.959 -66.319 1.00 19.18 367 VAL A N 1
ATOM 2671 C CA . VAL A 1 366 ? 116.496 -10.172 -66.169 1.00 19.56 367 VAL A CA 1
ATOM 2672 C C . VAL A 1 366 ? 116.820 -11.353 -65.254 1.00 20.49 367 VAL A C 1
ATOM 2673 O O . VAL A 1 366 ? 116.007 -11.717 -64.420 1.00 20.31 367 VAL A O 1
ATOM 2677 N N . GLU A 1 367 ? 118.015 -11.925 -65.410 1.00 17.50 368 GLU A N 1
ATOM 2678 C CA . GLU A 1 367 ? 118.453 -13.071 -64.592 1.00 19.11 368 GLU A CA 1
ATOM 2679 C C . GLU A 1 367 ? 118.494 -12.754 -63.103 1.00 18.86 368 GLU A C 1
ATOM 2680 O O . GLU A 1 367 ? 119.046 -11.727 -62.724 1.00 17.77 368 GLU A O 1
ATOM 2686 N N . LEU A 1 368 ? 117.950 -13.638 -62.267 1.00 17.00 369 LEU A N 1
ATOM 2687 C CA . LEU A 1 368 ? 117.965 -13.425 -60.812 1.00 17.40 369 LEU A CA 1
ATOM 2688 C C . LEU A 1 368 ? 119.379 -13.191 -60.266 1.00 20.14 369 LEU A C 1
ATOM 2689 O O . LEU A 1 368 ? 119.599 -12.283 -59.460 1.00 19.04 369 LEU A O 1
ATOM 2694 N N . ARG A 1 369 ? 120.342 -14.008 -60.705 1.00 17.45 370 ARG A N 1
ATOM 2695 C CA . ARG A 1 369 ? 121.716 -13.831 -60.243 1.00 18.40 370 ARG A CA 1
ATOM 2696 C C . ARG A 1 369 ? 122.296 -12.484 -60.678 1.00 18.33 370 ARG A C 1
ATOM 2697 O O . ARG A 1 369 ? 123.201 -11.975 -60.019 1.00 21.54 370 ARG A O 1
ATOM 2705 N N . ASP A 1 370 ? 121.778 -11.907 -61.762 1.00 18.62 371 ASP A N 1
ATOM 2706 C CA . ASP A 1 370 ? 122.200 -10.574 -62.193 1.00 21.09 371 ASP A CA 1
ATOM 2707 C C . ASP A 1 370 ? 121.542 -9.508 -61.321 1.00 19.71 371 ASP A C 1
ATOM 2708 O O . ASP A 1 370 ? 122.162 -8.505 -60.987 1.00 20.67 371 ASP A O 1
ATOM 2713 N N . ILE A 1 371 ? 120.286 -9.716 -60.957 1.00 17.14 372 ILE A N 1
ATOM 2714 C CA . ILE A 1 371 ? 119.667 -8.814 -59.974 1.00 16.91 372 ILE A CA 1
ATOM 2715 C C . ILE A 1 371 ? 120.506 -8.766 -58.703 1.00 17.29 372 ILE A C 1
ATOM 2716 O O . ILE A 1 371 ? 120.837 -7.676 -58.198 1.00 19.73 372 ILE A O 1
ATOM 2721 N N . PHE A 1 372 ? 120.860 -9.935 -58.180 1.00 18.01 373 PHE A N 1
ATOM 2722 C CA . PHE A 1 372 ? 121.587 -9.984 -56.924 1.00 16.71 373 PHE A CA 1
ATOM 2723 C C . PHE A 1 372 ? 123.017 -9.425 -57.098 1.00 20.75 373 PHE A C 1
ATOM 2724 O O . PHE A 1 372 ? 123.481 -8.647 -56.263 1.00 21.13 373 PHE A O 1
ATOM 2732 N N . GLN A 1 373 ? 123.714 -9.823 -58.166 1.00 17.93 374 GLN A N 1
ATOM 2733 C CA . GLN A 1 373 ? 125.056 -9.283 -58.398 1.00 22.80 374 GLN A CA 1
ATOM 2734 C C . GLN A 1 373 ? 125.107 -7.765 -58.575 1.00 22.87 374 GLN A C 1
ATOM 2735 O O . GLN A 1 373 ? 125.936 -7.094 -57.955 1.00 24.80 374 GLN A O 1
ATOM 2741 N N . HIS A 1 374 ? 124.242 -7.229 -59.429 1.00 21.31 375 HIS A N 1
ATOM 2742 C CA . HIS A 1 374 ? 124.347 -5.832 -59.845 1.00 20.71 375 HIS A CA 1
ATOM 2743 C C . HIS A 1 374 ? 123.556 -4.850 -58.998 1.00 24.24 375 HIS A C 1
ATOM 2744 O O . HIS A 1 374 ? 123.859 -3.652 -59.026 1.00 23.47 375 HIS A O 1
ATOM 2751 N N . SER A 1 375 ? 122.534 -5.333 -58.288 1.00 19.49 376 SER A N 1
ATOM 2752 C CA . SER A 1 375 ? 121.606 -4.411 -57.607 1.00 23.91 376 SER A CA 1
ATOM 2753 C C . SER A 1 375 ? 121.563 -4.533 -56.090 1.00 22.71 376 SER A C 1
ATOM 2754 O O . SER A 1 375 ? 120.839 -3.788 -55.423 1.00 22.75 376 SER A O 1
ATOM 2757 N N . THR A 1 376 ? 122.290 -5.504 -55.551 1.00 22.55 377 THR A N 1
ATOM 2758 C CA . THR A 1 376 ? 122.357 -5.735 -54.116 1.00 20.91 377 THR A CA 1
ATOM 2759 C C . THR A 1 376 ? 123.780 -6.075 -53.700 1.00 23.87 377 THR A C 1
ATOM 2760 O O . THR A 1 376 ? 124.670 -6.207 -54.550 1.00 24.80 377 THR A O 1
ATOM 2764 N N . ASN A 1 377 ? 123.958 -6.239 -52.390 1.00 25.08 378 ASN A N 1
ATOM 2765 C CA . ASN A 1 377 ? 125.176 -6.784 -51.782 1.00 30.99 378 ASN A CA 1
ATOM 2766 C C . ASN A 1 377 ? 125.073 -8.264 -51.475 1.00 29.80 378 ASN A C 1
ATOM 2767 O O . ASN A 1 377 ? 125.951 -8.821 -50.820 1.00 32.03 378 ASN A O 1
ATOM 2772 N N . TRP A 1 378 ? 123.970 -8.884 -51.880 1.00 24.59 379 TRP A N 1
ATOM 2773 C CA . TRP A 1 378 ? 123.748 -10.297 -51.582 1.00 21.94 379 TRP A CA 1
ATOM 2774 C C . TRP A 1 378 ? 124.575 -11.181 -52.528 1.00 24.73 379 TRP A C 1
ATOM 2775 O O . TRP A 1 378 ? 124.807 -10.810 -53.679 1.00 22.52 379 TRP A O 1
ATOM 2786 N N . PRO A 1 379 ? 125.016 -12.354 -52.049 1.00 24.46 380 PRO A N 1
ATOM 2787 C CA . PRO A 1 379 ? 125.714 -13.284 -52.945 1.00 23.77 380 PRO A CA 1
ATOM 2788 C C . PRO A 1 379 ? 124.893 -13.530 -54.205 1.00 23.29 380 PRO A C 1
ATOM 2789 O O . PRO A 1 379 ? 123.674 -13.668 -54.114 1.00 21.91 380 PRO A O 1
ATOM 2793 N N . ALA A 1 380 ? 125.539 -13.543 -55.365 1.00 22.97 381 ALA A N 1
ATOM 2794 C CA . ALA A 1 380 ? 124.818 -13.684 -56.632 1.00 22.67 381 ALA A CA 1
ATOM 2795 C C . ALA A 1 380 ? 124.010 -14.987 -56.705 1.00 23.23 381 ALA A C 1
ATOM 2796 O O . ALA A 1 380 ? 122.941 -15.027 -57.323 1.00 22.17 381 ALA A O 1
ATOM 2798 N N . GLU A 1 381 ? 124.512 -16.033 -56.060 1.00 22.59 382 GLU A N 1
ATOM 2799 C CA . GLU A 1 381 ? 123.886 -17.357 -56.134 1.00 19.85 382 GLU A CA 1
ATOM 2800 C C . GLU A 1 381 ? 122.884 -17.585 -55.006 1.00 21.48 382 GLU A C 1
ATOM 2801 O O . GLU A 1 381 ? 122.461 -18.714 -54.767 1.00 22.72 382 GLU A O 1
ATOM 2807 N N . THR A 1 382 ? 122.521 -16.507 -54.315 1.00 22.42 383 THR A N 1
ATOM 2808 C CA . THR A 1 382 ? 121.469 -16.565 -53.297 1.00 23.29 383 THR A CA 1
ATOM 2809 C C . THR A 1 382 ? 120.208 -17.181 -53.879 1.00 20.61 383 THR A C 1
ATOM 2810 O O . THR A 1 382 ? 119.707 -16.689 -54.885 1.00 21.63 383 THR A O 1
ATOM 2814 N N . PRO A 1 383 ? 119.692 -18.249 -53.253 1.00 23.34 384 PRO A N 1
ATOM 2815 C CA . PRO A 1 383 ? 118.475 -18.853 -53.792 1.00 26.13 384 PRO A CA 1
ATOM 2816 C C . PRO A 1 383 ? 117.222 -18.235 -53.181 1.00 24.27 384 PRO A C 1
ATOM 2817 O O . PRO A 1 383 ? 117.268 -17.674 -52.070 1.00 23.88 384 PRO A O 1
ATOM 2821 N N . LEU A 1 384 ? 116.116 -18.320 -53.905 1.00 19.07 385 LEU A N 1
ATOM 2822 C CA . LEU A 1 384 ? 114.812 -18.035 -53.287 1.00 18.24 385 LEU A CA 1
ATOM 2823 C C . LEU A 1 384 ? 114.349 -19.269 -52.526 1.00 22.27 385 LEU A C 1
ATOM 2824 O O . LEU A 1 384 ? 114.338 -20.369 -53.078 1.00 23.62 385 LEU A O 1
ATOM 2829 N N . SER A 1 385 ? 113.954 -19.099 -51.271 1.00 16.38 386 SER A N 1
ATOM 2830 C CA . SER A 1 385 ? 113.635 -20.261 -50.448 1.00 16.92 386 SER A CA 1
ATOM 2831 C C . SER A 1 385 ? 112.140 -20.569 -50.456 1.00 17.26 386 SER A C 1
ATOM 2832 O O . SER A 1 385 ? 111.721 -21.669 -50.070 1.00 17.56 386 SER A O 1
ATOM 2835 N N . LEU A 1 386 ? 111.348 -19.577 -50.856 1.00 16.20 387 LEU A N 1
ATOM 2836 C CA . LEU A 1 386 ? 109.903 -19.708 -51.006 1.00 14.85 387 LEU A CA 1
ATOM 2837 C C . LEU A 1 386 ? 109.493 -19.049 -52.302 1.00 18.25 387 LEU A C 1
ATOM 2838 O O . LEU A 1 386 ? 109.872 -17.906 -52.572 1.00 17.73 387 LEU A O 1
ATOM 2843 N N . ILE A 1 387 ? 108.751 -19.771 -53.136 1.00 15.37 388 ILE A N 1
ATOM 2844 C CA . ILE A 1 387 ? 108.305 -19.209 -54.397 1.00 13.03 388 ILE A CA 1
ATOM 2845 C C . ILE A 1 387 ? 106.802 -19.394 -54.538 1.00 15.37 388 ILE A C 1
ATOM 2846 O O . ILE A 1 387 ? 106.297 -20.513 -54.474 1.00 16.85 388 ILE A O 1
ATOM 2851 N N . VAL A 1 388 ? 106.102 -18.285 -54.741 1.00 14.58 389 VAL A N 1
ATOM 2852 C CA . VAL A 1 388 ? 104.658 -18.301 -54.916 1.00 14.14 389 VAL A CA 1
ATOM 2853 C C . VAL A 1 388 ? 104.319 -18.134 -56.391 1.00 16.22 389 VAL A C 1
ATOM 2854 O O . VAL A 1 388 ? 104.753 -17.173 -57.048 1.00 15.14 389 VAL A O 1
ATOM 2858 N N . GLN A 1 389 ? 103.554 -19.086 -56.915 1.00 15.31 390 GLN A N 1
ATOM 2859 C CA . GLN A 1 389 ? 103.201 -19.087 -58.336 1.00 15.70 390 GLN A CA 1
ATOM 2860 C C . GLN A 1 389 ? 101.687 -19.206 -58.493 1.00 16.84 390 GLN A C 1
ATOM 2861 O O . GLN A 1 389 ? 101.123 -20.290 -58.285 1.00 16.81 390 GLN A O 1
ATOM 2867 N N . HIS A 1 390 ? 101.037 -18.109 -58.868 1.00 15.16 391 HIS A N 1
ATOM 2868 C CA . HIS A 1 390 ? 99.606 -18.159 -59.153 1.00 15.51 391 HIS A CA 1
ATOM 2869 C C . HIS A 1 390 ? 99.399 -18.543 -60.616 1.00 17.48 391 HIS A C 1
ATOM 2870 O O . HIS A 1 390 ? 99.975 -17.926 -61.520 1.00 19.14 391 HIS A O 1
ATOM 2877 N N . GLN A 1 391 ? 98.587 -19.565 -60.848 1.00 15.95 392 GLN A N 1
ATOM 2878 C CA . GLN A 1 391 ? 98.426 -20.118 -62.189 1.00 16.91 392 GLN A CA 1
ATOM 2879 C C . GLN A 1 391 ? 97.293 -19.442 -62.946 1.00 22.86 392 GLN A C 1
ATOM 2880 O O . GLN A 1 391 ? 96.234 -20.033 -63.119 1.00 22.16 392 GLN A O 1
ATOM 2886 N N . ASN A 1 392 ? 97.502 -18.195 -63.368 1.00 20.53 393 ASN A N 1
ATOM 2887 C CA . ASN A 1 392 ? 96.507 -17.461 -64.150 1.00 24.65 393 ASN A CA 1
ATOM 2888 C C . ASN A 1 392 ? 96.695 -17.773 -65.640 1.00 23.87 393 ASN A C 1
ATOM 2889 O O . ASN A 1 392 ? 96.888 -16.888 -66.484 1.00 27.02 393 ASN A O 1
ATOM 2894 N N . ILE A 1 393 ? 96.638 -19.066 -65.929 1.00 23.45 394 ILE A N 1
ATOM 2895 C CA . ILE A 1 393 ? 96.886 -19.637 -67.250 1.00 25.31 394 ILE A CA 1
ATOM 2896 C C . ILE A 1 393 ? 95.794 -20.666 -67.546 1.00 26.02 394 ILE A C 1
ATOM 2897 O O . ILE A 1 393 ? 94.967 -20.953 -66.687 1.00 27.21 394 ILE A O 1
ATOM 2902 N N . ASP A 1 394 ? 95.795 -21.221 -68.754 1.00 28.07 395 ASP A N 1
ATOM 2903 C CA . ASP A 1 394 ? 94.889 -22.315 -69.070 1.00 28.95 395 ASP A CA 1
ATOM 2904 C C . ASP A 1 394 ? 95.104 -23.481 -68.114 1.00 28.24 395 ASP A C 1
ATOM 2905 O O . ASP A 1 394 ? 96.239 -23.910 -67.872 1.00 30.12 395 ASP A O 1
ATOM 2910 N N . LEU A 1 395 ? 94.000 -23.985 -67.580 1.00 28.21 396 LEU A N 1
ATOM 2911 C CA . LEU A 1 395 ? 94.016 -25.151 -66.708 1.00 29.76 396 LEU A CA 1
ATOM 2912 C C . LEU A 1 395 ? 93.440 -26.368 -67.438 1.00 31.58 396 LEU A C 1
ATOM 2913 O O . LEU A 1 395 ? 93.493 -27.478 -66.915 1.00 29.79 396 LEU A O 1
ATOM 2918 N N . SER A 1 396 ? 92.895 -26.132 -68.634 1.00 31.72 397 SER A N 1
ATOM 2919 C CA . SER A 1 396 ? 92.323 -27.181 -69.497 1.00 34.00 397 SER A CA 1
ATOM 2920 C C . SER A 1 396 ? 92.886 -27.051 -70.905 1.00 29.90 397 SER A C 1
ATOM 2921 O O . SER A 1 396 ? 93.219 -25.957 -71.331 1.00 31.15 397 SER A O 1
ATOM 2924 N N . PHE A 1 397 ? 92.969 -28.160 -71.640 1.00 31.37 398 PHE A N 1
ATOM 2925 C CA . PHE A 1 397 ? 93.655 -28.162 -72.932 1.00 28.41 398 PHE A CA 1
ATOM 2926 C C . PHE A 1 397 ? 92.901 -28.956 -73.991 1.00 31.04 398 PHE A C 1
ATOM 2927 O O . PHE A 1 397 ? 92.152 -29.883 -73.664 1.00 31.29 398 PHE A O 1
ATOM 2935 N N . SER A 1 398 ? 93.103 -28.594 -75.255 1.00 31.64 399 SER A N 1
ATOM 2936 C CA . SER A 1 398 ? 92.437 -29.311 -76.341 1.00 36.59 399 SER A CA 1
ATOM 2937 C C . SER A 1 398 ? 93.266 -29.400 -77.620 1.00 35.90 399 SER A C 1
ATOM 2938 O O . SER A 1 398 ? 94.138 -28.571 -77.893 1.00 33.80 399 SER A O 1
ATOM 2941 N N . LEU A 1 399 ? 92.985 -30.440 -78.399 1.00 36.64 400 LEU A N 1
ATOM 2942 C CA . LEU A 1 399 ? 93.671 -30.679 -79.661 1.00 33.96 400 LEU A CA 1
ATOM 2943 C C . LEU A 1 399 ? 92.595 -30.966 -80.693 1.00 39.61 400 LEU A C 1
ATOM 2944 O O . LEU A 1 399 ? 92.268 -32.125 -80.945 1.00 39.22 400 LEU A O 1
ATOM 2949 N N . PRO A 1 400 ? 92.012 -29.903 -81.262 1.00 40.06 401 PRO A N 1
ATOM 2950 C CA . PRO A 1 400 ? 90.827 -30.018 -82.117 1.00 42.17 401 PRO A CA 1
ATOM 2951 C C . PRO A 1 400 ? 91.135 -30.560 -83.519 1.00 37.98 401 PRO A C 1
ATOM 2952 O O . PRO A 1 400 ? 91.005 -29.833 -84.509 1.00 40.50 401 PRO A O 1
ATOM 2956 N N . LEU A 1 401 ? 91.533 -31.827 -83.600 1.00 40.01 402 LEU A N 1
ATOM 2957 C CA . LEU A 1 401 ? 91.803 -32.459 -84.893 1.00 40.24 402 LEU A CA 1
ATOM 2958 C C . LEU A 1 401 ? 90.508 -32.607 -85.704 1.00 42.01 402 LEU A C 1
ATOM 2959 O O . LEU A 1 401 ? 89.484 -33.039 -85.174 1.00 44.30 402 LEU A O 1
ATOM 2964 N N . ARG A 1 402 ? 90.563 -32.240 -86.983 1.00 43.19 403 ARG A N 1
ATOM 2965 C CA . ARG A 1 402 ? 89.392 -32.290 -87.863 1.00 50.48 403 ARG A CA 1
ATOM 2966 C C . ARG A 1 402 ? 89.084 -33.728 -88.294 1.00 50.73 403 ARG A C 1
ATOM 2967 O O . ARG A 1 402 ? 89.991 -34.495 -88.609 1.00 51.71 403 ARG A O 1
ATOM 2975 N N . GLY A 1 403 ? 87.801 -34.079 -88.294 1.00 55.26 404 GLY A N 1
ATOM 2976 C CA . GLY A 1 403 ? 87.344 -35.387 -88.730 1.00 52.79 404 GLY A CA 1
ATOM 2977 C C . GLY A 1 403 ? 85.897 -35.619 -88.329 1.00 53.83 404 GLY A C 1
ATOM 2978 O O . GLY A 1 403 ? 85.453 -35.108 -87.304 1.00 54.16 404 GLY A O 1
ATOM 2979 N N . SER A 1 404 ? 85.162 -36.391 -89.128 1.00 56.51 405 SER A N 1
ATOM 2980 C CA . SER A 1 404 ? 83.743 -36.646 -88.864 1.00 53.13 405 SER A CA 1
ATOM 2981 C C . SER A 1 404 ? 83.547 -37.379 -87.543 1.00 55.49 405 SER A C 1
ATOM 2982 O O . SER A 1 404 ? 82.742 -36.971 -86.703 1.00 61.91 405 SER A O 1
ATOM 2985 N N . SER A 1 405 ? 84.281 -38.469 -87.361 1.00 52.74 406 SER A N 1
ATOM 2986 C CA . SER A 1 405 ? 84.295 -39.147 -86.075 1.00 57.49 406 SER A CA 1
ATOM 2987 C C . SER A 1 405 ? 85.711 -39.065 -85.532 1.00 54.17 406 SER A C 1
ATOM 2988 O O . SER A 1 405 ? 86.591 -39.821 -85.951 1.00 54.93 406 SER A O 1
ATOM 2991 N N . LEU A 1 406 ? 85.930 -38.111 -84.631 1.00 51.20 407 LEU A N 1
ATOM 2992 C CA . LEU A 1 406 ? 87.234 -37.916 -84.004 1.00 47.16 407 LEU A CA 1
ATOM 2993 C C . LEU A 1 406 ? 87.097 -37.289 -82.626 1.00 45.89 407 LEU A C 1
ATOM 2994 O O . LEU A 1 406 ? 86.803 -36.101 -82.506 1.00 47.90 407 LEU A O 1
ATOM 2999 N N . ASP A 1 407 ? 87.304 -38.099 -81.595 1.00 42.03 408 ASP A N 1
ATOM 3000 C CA . ASP A 1 407 ? 87.256 -37.637 -80.211 1.00 41.86 408 ASP A CA 1
ATOM 3001 C C . ASP A 1 407 ? 88.679 -37.591 -79.670 1.00 40.40 408 ASP A C 1
ATOM 3002 O O . ASP A 1 407 ? 89.427 -38.560 -79.797 1.00 36.69 408 ASP A O 1
ATOM 3007 N N . VAL A 1 408 ? 89.064 -36.461 -79.084 1.00 36.62 409 VAL A N 1
ATOM 3008 C CA . VAL A 1 408 ? 90.424 -36.317 -78.581 1.00 33.19 409 VAL A CA 1
ATOM 3009 C C . VAL A 1 408 ? 90.394 -35.914 -77.106 1.00 35.67 409 VAL A C 1
ATOM 3010 O O . VAL A 1 408 ? 89.768 -34.920 -76.748 1.00 36.90 409 VAL A O 1
ATOM 3014 N N . GLN A 1 409 ? 91.062 -36.697 -76.260 1.00 32.89 410 GLN A N 1
ATOM 3015 C CA . GLN A 1 409 ? 91.070 -36.452 -74.818 1.00 34.73 410 GLN A CA 1
ATOM 3016 C C . GLN A 1 409 ? 92.484 -36.212 -74.291 1.00 31.70 410 GLN A C 1
ATOM 3017 O O . GLN A 1 409 ? 93.428 -36.909 -74.671 1.00 29.95 410 GLN A O 1
ATOM 3023 N N . TYR A 1 410 ? 92.613 -35.233 -73.399 1.00 28.74 411 TYR A N 1
ATOM 3024 C CA . TYR A 1 410 ? 93.901 -34.843 -72.827 1.00 27.74 411 TYR A CA 1
ATOM 3025 C C . TYR A 1 410 ? 94.193 -35.530 -71.502 1.00 27.19 411 TYR A C 1
ATOM 3026 O O . TYR A 1 410 ? 93.302 -35.712 -70.684 1.00 27.68 411 TYR A O 1
ATOM 3035 N N . SER A 1 411 ? 95.454 -35.891 -71.294 1.00 24.46 412 SER A N 1
ATOM 3036 C CA . SER A 1 411 ? 95.941 -36.298 -69.984 1.00 22.32 412 SER A CA 1
ATOM 3037 C C . SER A 1 411 ? 97.458 -36.109 -69.976 1.00 22.67 412 SER A C 1
ATOM 3038 O O . SER A 1 411 ? 98.038 -35.795 -71.005 1.00 24.54 412 SER A O 1
ATOM 3041 N N . LYS A 1 412 ? 98.113 -36.301 -68.834 1.00 24.71 413 LYS A N 1
ATOM 3042 C CA . LYS A 1 412 ? 99.565 -36.111 -68.825 1.00 21.79 413 LYS A CA 1
ATOM 3043 C C . LYS A 1 412 ? 100.254 -36.935 -67.764 1.00 21.66 413 LYS A C 1
ATOM 3044 O O . LYS A 1 412 ? 99.625 -37.384 -66.792 1.00 23.99 413 LYS A O 1
ATOM 3050 N N . PHE A 1 413 ? 101.544 -37.169 -67.980 1.00 20.36 414 PHE A N 1
ATOM 3051 C CA . PHE A 1 413 ? 102.433 -37.664 -66.949 1.00 20.87 414 PHE A CA 1
ATOM 3052 C C . PHE A 1 413 ? 103.376 -36.490 -66.642 1.00 21.45 414 PHE A C 1
ATOM 3053 O O . PHE A 1 413 ? 103.707 -35.719 -67.544 1.00 19.39 414 PHE A O 1
ATOM 3061 N N . ALA A 1 414 ? 103.844 -36.385 -65.404 1.00 21.10 415 ALA A N 1
ATOM 3062 C CA . ALA A 1 414 ? 104.742 -35.279 -65.051 1.00 20.90 415 ALA A CA 1
ATOM 3063 C C . ALA A 1 414 ? 105.698 -35.628 -63.900 1.00 22.87 415 ALA A C 1
ATOM 3064 O O . ALA A 1 414 ? 105.330 -36.325 -62.949 1.00 24.29 415 ALA A O 1
ATOM 3066 N N . ARG A 1 415 ? 106.934 -35.149 -64.018 1.00 18.19 416 ARG A N 1
ATOM 3067 C CA . ARG A 1 415 ? 107.949 -35.249 -62.976 1.00 18.72 416 ARG A CA 1
ATOM 3068 C C . ARG A 1 415 ? 108.346 -33.824 -62.580 1.00 19.66 416 ARG A C 1
ATOM 3069 O O . ARG A 1 415 ? 108.427 -32.943 -63.443 1.00 17.60 416 ARG A O 1
ATOM 3077 N N . PHE A 1 416 ? 108.604 -33.630 -61.292 1.00 19.79 417 PHE A N 1
ATOM 3078 C CA . PHE A 1 416 ? 109.076 -32.339 -60.765 1.00 19.47 417 PHE A CA 1
ATOM 3079 C C . PHE A 1 416 ? 109.550 -32.569 -59.347 1.00 17.50 417 PHE A C 1
ATOM 3080 O O . PHE A 1 416 ? 108.775 -32.999 -58.503 1.00 19.52 417 PHE A O 1
ATOM 3088 N N . ASP A 1 417 ? 110.815 -32.273 -59.074 1.00 20.17 418 ASP A N 1
ATOM 3089 C CA . ASP A 1 417 ? 111.375 -32.536 -57.749 1.00 21.63 418 ASP A CA 1
ATOM 3090 C C . ASP A 1 417 ? 112.152 -31.340 -57.217 1.00 19.52 418 ASP A C 1
ATOM 3091 O O . ASP A 1 417 ? 113.294 -31.128 -57.598 1.00 17.73 418 ASP A O 1
ATOM 3096 N N . PRO A 1 418 ? 111.521 -30.559 -56.329 1.00 19.69 419 PRO A N 1
ATOM 3097 C CA . PRO A 1 418 ? 112.159 -29.376 -55.734 1.00 17.89 419 PRO A CA 1
ATOM 3098 C C . PRO A 1 418 ? 113.487 -29.697 -55.060 1.00 20.79 419 PRO A C 1
ATOM 3099 O O . PRO A 1 418 ? 113.715 -30.835 -54.644 1.00 19.35 419 PRO A O 1
ATOM 3103 N N . LEU A 1 419 ? 114.339 -28.687 -54.923 1.00 20.40 420 LEU A N 1
ATOM 3104 C CA . LEU A 1 419 ? 115.572 -28.842 -54.175 1.00 19.12 420 LEU A CA 1
ATOM 3105 C C . LEU A 1 419 ? 115.339 -28.396 -52.717 1.00 19.28 420 LEU A C 1
ATOM 3106 O O . LEU A 1 419 ? 114.636 -29.081 -51.974 1.00 23.68 420 LEU A O 1
ATOM 3111 N N . ASP A 1 420 ? 115.891 -27.260 -52.299 1.00 21.81 421 ASP A N 1
ATOM 3112 C CA . ASP A 1 420 ? 115.698 -26.847 -50.898 1.00 20.99 421 ASP A CA 1
ATOM 3113 C C . ASP A 1 420 ? 114.522 -25.880 -50.725 1.00 23.34 421 ASP A C 1
ATOM 3114 O O . ASP A 1 420 ? 114.120 -25.599 -49.603 1.00 24.41 421 ASP A O 1
ATOM 3119 N N . GLU A 1 421 ? 113.977 -25.381 -51.832 1.00 21.80 422 GLU A N 1
ATOM 3120 C CA . GLU A 1 421 ? 112.901 -24.386 -51.781 1.00 17.79 422 GLU A CA 1
ATOM 3121 C C . GLU A 1 421 ? 111.498 -24.972 -51.564 1.00 21.28 422 GLU A C 1
ATOM 3122 O O . GLU A 1 421 ? 111.242 -26.162 -51.811 1.00 18.77 422 GLU A O 1
ATOM 3128 N N . VAL A 1 422 ? 110.590 -24.117 -51.101 1.00 16.18 423 VAL A N 1
ATOM 3129 C CA . VAL A 1 422 ? 109.183 -24.473 -50.961 1.00 14.91 423 VAL A CA 1
ATOM 3130 C C . VAL A 1 422 ? 108.435 -23.729 -52.061 1.00 17.75 423 VAL A C 1
ATOM 3131 O O . VAL A 1 422 ? 108.659 -22.534 -52.260 1.00 15.95 423 VAL A O 1
ATOM 3135 N N . TRP A 1 423 ? 107.603 -24.454 -52.808 1.00 14.90 424 TRP A N 1
ATOM 3136 C CA . TRP A 1 423 ? 106.701 -23.854 -53.783 1.00 14.12 424 TRP A CA 1
ATOM 3137 C C . TRP A 1 423 ? 105.281 -23.781 -53.266 1.00 14.95 424 TRP A C 1
ATOM 3138 O O . TRP A 1 423 ? 104.785 -24.746 -52.670 1.00 16.22 424 TRP A O 1
ATOM 3149 N N . ILE A 1 424 ? 104.618 -22.646 -53.501 1.00 13.80 425 ILE A N 1
ATOM 3150 C CA . ILE A 1 424 ? 103.183 -22.553 -53.292 1.00 16.44 425 ILE A CA 1
ATOM 3151 C C . ILE A 1 424 ? 102.546 -22.232 -54.626 1.00 17.02 425 ILE A C 1
ATOM 3152 O O . ILE A 1 424 ? 102.764 -21.161 -55.164 1.00 16.75 425 ILE A O 1
ATOM 3157 N N . PHE A 1 425 ? 101.790 -23.174 -55.178 1.00 14.97 426 PHE A N 1
ATOM 3158 C CA . PHE A 1 425 ? 101.049 -22.926 -56.406 1.00 15.46 426 PHE A CA 1
ATOM 3159 C C . PHE A 1 425 ? 99.579 -22.703 -56.069 1.00 17.95 426 PHE A C 1
ATOM 3160 O O . PHE A 1 425 ? 99.049 -23.356 -55.168 1.00 20.96 426 PHE A O 1
ATOM 3168 N N . THR A 1 426 ? 98.907 -21.827 -56.803 1.00 15.22 427 THR A N 1
ATOM 3169 C CA . THR A 1 426 ? 97.454 -21.662 -56.618 1.00 15.44 427 THR A CA 1
ATOM 3170 C C . THR A 1 426 ? 96.771 -21.792 -57.976 1.00 20.65 427 THR A C 1
ATOM 3171 O O . THR A 1 426 ? 97.167 -21.151 -58.933 1.00 17.16 427 THR A O 1
ATOM 3175 N N . GLU A 1 427 ? 95.765 -22.664 -58.060 1.00 17.97 428 GLU A N 1
ATOM 3176 C CA . GLU A 1 427 ? 95.049 -22.907 -59.308 1.00 19.69 428 GLU A CA 1
ATOM 3177 C C . GLU A 1 427 ? 93.603 -22.465 -59.155 1.00 22.48 428 GLU A C 1
ATOM 3178 O O . GLU A 1 427 ? 92.888 -22.995 -58.296 1.00 24.23 428 GLU A O 1
ATOM 3184 N N . PRO A 1 428 ? 93.180 -21.487 -59.966 1.00 21.95 429 PRO A N 1
ATOM 3185 C CA . PRO A 1 428 ? 91.843 -20.896 -59.872 1.00 23.60 429 PRO A CA 1
ATOM 3186 C C . PRO A 1 428 ? 90.817 -21.653 -60.704 1.00 30.19 429 PRO A C 1
ATOM 3187 O O . PRO A 1 428 ? 90.486 -21.208 -61.795 1.00 32.32 429 PRO A O 1
ATOM 3191 N N . HIS A 1 429 ? 90.321 -22.773 -60.187 1.00 30.39 430 HIS A N 1
ATOM 3192 C CA . HIS A 1 429 ? 89.258 -23.525 -60.850 1.00 30.17 430 HIS A CA 1
ATOM 3193 C C . HIS A 1 429 ? 87.897 -22.879 -60.629 1.00 32.82 430 HIS A C 1
ATOM 3194 O O . HIS A 1 429 ? 87.742 -21.985 -59.794 1.00 33.97 430 HIS A O 1
ATOM 3201 N N . ALA A 1 430 ? 86.907 -23.347 -61.376 1.00 35.06 431 ALA A N 1
ATOM 3202 C CA . ALA A 1 430 ? 85.569 -22.776 -61.299 1.00 35.39 431 ALA A CA 1
ATOM 3203 C C . ALA A 1 430 ? 84.913 -23.057 -59.946 1.00 31.21 431 ALA A C 1
ATOM 3204 O O . ALA A 1 430 ? 84.198 -22.206 -59.420 1.00 36.74 431 ALA A O 1
ATOM 3206 N N . ASP A 1 431 ? 85.165 -24.234 -59.379 1.00 30.62 432 ASP A N 1
ATOM 3207 C CA . ASP A 1 431 ? 84.505 -24.613 -58.128 1.00 35.49 432 ASP A CA 1
ATOM 3208 C C . ASP A 1 431 ? 85.404 -24.485 -56.895 1.00 34.00 432 ASP A C 1
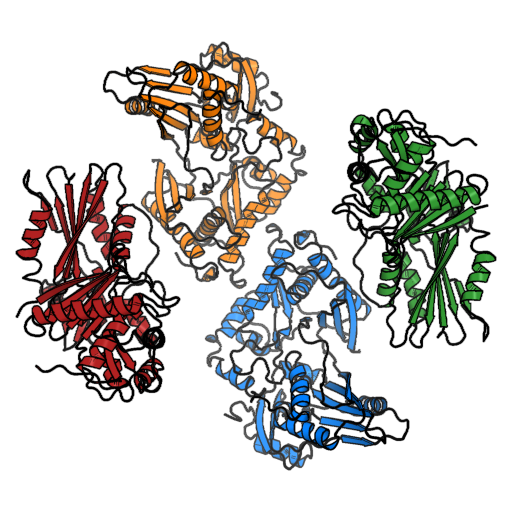ATOM 3209 O O . ASP A 1 431 ? 84.944 -24.664 -55.775 1.00 26.87 432 ASP A O 1
ATOM 3214 N N . ARG A 1 432 ? 86.687 -24.195 -57.097 1.00 30.45 433 ARG A N 1
ATOM 3215 C CA . ARG A 1 432 ? 87.599 -24.041 -55.966 1.00 22.45 433 ARG A CA 1
ATOM 3216 C C . ARG A 1 432 ? 88.852 -23.270 -56.390 1.00 22.27 433 ARG A C 1
ATOM 3217 O O . ARG A 1 432 ? 89.252 -23.316 -57.560 1.00 22.33 433 ARG A O 1
ATOM 3225 N N . LEU A 1 433 ? 89.439 -22.534 -55.449 1.00 21.39 434 LEU A N 1
ATOM 3226 C CA . LEU A 1 433 ? 90.834 -22.105 -55.600 1.00 19.44 434 LEU A CA 1
ATOM 3227 C C . LEU A 1 433 ? 91.646 -23.146 -54.864 1.00 19.25 434 LEU A C 1
ATOM 3228 O O . LEU A 1 433 ? 91.429 -23.389 -53.679 1.00 19.30 434 LEU A O 1
ATOM 3233 N N . GLU A 1 434 ? 92.558 -23.805 -55.566 1.00 19.01 435 GLU A N 1
ATOM 3234 C CA . GLU A 1 434 ? 93.340 -24.856 -54.932 1.00 16.73 435 GLU A CA 1
ATOM 3235 C C . GLU A 1 434 ? 94.727 -24.359 -54.558 1.00 17.23 435 GLU A C 1
ATOM 3236 O O . GLU A 1 434 ? 95.482 -23.931 -55.425 1.00 19.81 435 GLU A O 1
ATOM 3242 N N . VAL A 1 435 ? 95.034 -24.380 -53.267 1.00 18.02 436 VAL A N 1
ATOM 3243 C CA . VAL A 1 435 ? 96.355 -24.029 -52.783 1.00 19.08 436 VAL A CA 1
ATOM 3244 C C . VAL A 1 435 ? 97.174 -25.315 -52.743 1.00 20.76 436 VAL A C 1
ATOM 3245 O O . VAL A 1 435 ? 96.773 -26.300 -52.120 1.00 24.08 436 VAL A O 1
ATOM 3249 N N . GLN A 1 436 ? 98.310 -25.316 -53.433 1.00 16.60 437 GLN A N 1
ATOM 3250 C CA . GLN A 1 436 ? 99.150 -26.497 -53.515 1.00 16.96 437 GLN A CA 1
ATOM 3251 C C . GLN A 1 436 ? 100.521 -26.175 -52.950 1.00 22.06 437 GLN A C 1
ATOM 3252 O O . GLN A 1 436 ? 101.136 -25.186 -53.343 1.00 24.74 437 GLN A O 1
ATOM 3258 N N . VAL A 1 437 ? 101.006 -26.999 -52.036 1.00 16.50 438 VAL A N 1
ATOM 3259 C CA . VAL A 1 437 ? 102.365 -26.844 -51.540 1.00 17.09 438 VAL A CA 1
ATOM 3260 C C . VAL A 1 437 ? 103.206 -27.991 -52.080 1.00 18.08 438 VAL A C 1
ATOM 3261 O O . VAL A 1 437 ? 102.784 -29.163 -52.021 1.00 17.33 438 VAL A O 1
ATOM 3265 N N . CYS A 1 438 ? 104.382 -27.659 -52.613 1.00 16.44 439 CYS A N 1
ATOM 3266 C CA . CYS A 1 438 ? 105.294 -28.681 -53.126 1.00 16.92 439 CYS A CA 1
ATOM 3267 C C . CYS A 1 438 ? 106.691 -28.456 -52.564 1.00 17.03 439 CYS A C 1
ATOM 3268 O O . CYS A 1 438 ? 107.306 -27.395 -52.771 1.00 16.54 439 CYS A O 1
ATOM 3271 N N . ALA A 1 439 ? 107.193 -29.451 -51.849 1.00 16.80 440 ALA A N 1
ATOM 3272 C CA . ALA A 1 439 ? 108.510 -29.346 -51.243 1.00 17.10 440 ALA A CA 1
ATOM 3273 C C . ALA A 1 439 ? 109.008 -30.724 -50.870 1.00 17.18 440 ALA A C 1
ATOM 3274 O O . ALA A 1 439 ? 108.220 -31.629 -50.601 1.00 19.53 440 ALA A O 1
ATOM 3276 N N . ASN A 1 440 ? 110.318 -30.863 -50.818 1.00 17.79 441 ASN A N 1
ATOM 3277 C CA . ASN A 1 440 ? 110.905 -32.101 -50.317 1.00 21.39 441 ASN A CA 1
ATOM 3278 C C . ASN A 1 440 ? 110.556 -32.323 -48.842 1.00 23.60 441 ASN A C 1
ATOM 3279 O O . ASN A 1 440 ? 110.528 -31.378 -48.060 1.00 25.00 441 ASN A O 1
ATOM 3284 N N . SER A 1 441 ? 110.314 -33.579 -48.456 1.00 21.51 442 SER A N 1
ATOM 3285 C CA . SER A 1 441 ? 109.838 -33.893 -47.120 1.00 24.26 442 SER A CA 1
ATOM 3286 C C . SER A 1 441 ? 110.877 -33.556 -46.057 1.00 25.01 442 SER A C 1
ATOM 3287 O O . SER A 1 441 ? 110.541 -33.415 -44.880 1.00 27.59 442 SER A O 1
ATOM 3290 N N . ARG A 1 442 ? 112.138 -33.444 -46.465 1.00 25.77 443 ARG A N 1
ATOM 3291 C CA . ARG A 1 442 ? 113.192 -33.050 -45.534 1.00 27.29 443 ARG A CA 1
ATOM 3292 C C . ARG A 1 442 ? 113.084 -31.563 -45.209 1.00 31.54 443 ARG A C 1
ATOM 3293 O O . ARG A 1 442 ? 113.452 -31.132 -44.125 1.00 31.34 443 ARG A O 1
ATOM 3301 N N . VAL A 1 443 ? 112.610 -30.789 -46.180 1.00 25.76 444 VAL A N 1
ATOM 3302 C CA . VAL A 1 443 ? 112.482 -29.342 -46.030 1.00 24.64 444 VAL A CA 1
ATOM 3303 C C . VAL A 1 443 ? 111.204 -29.007 -45.294 1.00 26.43 444 VAL A C 1
ATOM 3304 O O . VAL A 1 443 ? 111.190 -28.219 -44.353 1.00 27.88 444 VAL A O 1
ATOM 3308 N N . LEU A 1 444 ? 110.126 -29.646 -45.717 1.00 23.31 445 LEU A N 1
ATOM 3309 C CA . LEU A 1 444 ? 108.835 -29.418 -45.117 1.00 25.44 445 LEU A CA 1
ATOM 3310 C C . LEU A 1 444 ? 108.127 -30.756 -44.950 1.00 26.42 445 LEU A C 1
ATOM 3311 O O . LEU A 1 444 ? 107.730 -31.377 -45.937 1.00 22.78 445 LEU A O 1
ATOM 3316 N N . GLY A 1 445 ? 107.998 -31.220 -43.706 1.00 24.83 446 GLY A N 1
ATOM 3317 C CA . GLY A 1 445 ? 107.378 -32.499 -43.429 1.00 25.49 446 GLY A CA 1
ATOM 3318 C C . GLY A 1 445 ? 105.899 -32.437 -43.734 1.00 26.05 446 GLY A C 1
ATOM 3319 O O . GLY A 1 445 ? 105.340 -31.343 -43.841 1.00 26.03 446 GLY A O 1
ATOM 3320 N N . GLN A 1 446 ? 105.265 -33.596 -43.883 1.00 23.47 447 GLN A N 1
ATOM 3321 C CA . GLN A 1 446 ? 103.858 -33.634 -44.268 1.00 26.32 447 GLN A CA 1
ATOM 3322 C C . GLN A 1 446 ? 102.931 -32.816 -43.356 1.00 27.48 447 GLN A C 1
ATOM 3323 O O . GLN A 1 446 ? 102.109 -32.047 -43.856 1.00 25.81 447 GLN A O 1
ATOM 3329 N N . GLU A 1 447 ? 103.034 -32.988 -42.034 1.00 24.41 448 GLU A N 1
ATOM 3330 C CA . GLU A 1 447 ? 102.158 -32.239 -41.134 1.00 28.97 448 GLU A CA 1
ATOM 3331 C C . GLU A 1 447 ? 102.412 -30.727 -41.276 1.00 26.00 448 GLU A C 1
ATOM 3332 O O . GLU A 1 447 ? 101.483 -29.927 -41.197 1.00 24.67 448 GLU A O 1
ATOM 3338 N N . GLN A 1 448 ? 103.659 -30.344 -41.523 1.00 24.39 449 GLN A N 1
ATOM 3339 C CA . GLN A 1 448 ? 104.007 -28.935 -41.708 1.00 26.63 449 GLN A CA 1
ATOM 3340 C C . GLN A 1 448 ? 103.460 -28.377 -43.010 1.00 23.34 449 GLN A C 1
ATOM 3341 O O . GLN A 1 448 ? 102.996 -27.225 -43.060 1.00 23.87 449 GLN A O 1
ATOM 3347 N N . ALA A 1 449 ? 103.517 -29.175 -44.071 1.00 20.32 450 ALA A N 1
ATOM 3348 C CA . ALA A 1 449 ? 103.012 -28.698 -45.361 1.00 20.47 450 ALA A CA 1
ATOM 3349 C C . ALA A 1 449 ? 101.487 -28.562 -45.303 1.00 22.70 450 ALA A C 1
ATOM 3350 O O . ALA A 1 449 ? 100.917 -27.650 -45.908 1.00 19.22 450 ALA A O 1
ATOM 3352 N N . THR A 1 450 ? 100.830 -29.471 -44.577 1.00 21.17 451 THR A N 1
ATOM 3353 C CA . THR A 1 450 ? 99.379 -29.404 -44.432 1.00 20.78 451 THR A CA 1
ATOM 3354 C C . THR A 1 450 ? 99.040 -28.109 -43.694 1.00 21.00 451 THR A C 1
ATOM 3355 O O . THR A 1 450 ? 98.090 -27.417 -44.053 1.00 21.60 451 THR A O 1
ATOM 3359 N N . GLU A 1 451 ? 99.831 -27.775 -42.678 1.00 24.00 452 GLU A N 1
ATOM 3360 C CA . GLU A 1 451 ? 99.565 -26.568 -41.892 1.00 25.18 452 GLU A CA 1
ATOM 3361 C C . GLU A 1 451 ? 99.808 -25.319 -42.722 1.00 22.34 452 GLU A C 1
ATOM 3362 O O . GLU A 1 451 ? 99.044 -24.354 -42.636 1.00 20.96 452 GLU A O 1
ATOM 3368 N N . LEU A 1 452 ? 100.862 -25.338 -43.532 1.00 22.03 453 LEU A N 1
ATOM 3369 C CA . LEU A 1 452 ? 101.134 -24.220 -44.428 1.00 17.81 453 LEU A CA 1
ATOM 3370 C C . LEU A 1 452 ? 99.975 -24.009 -45.405 1.00 19.57 453 LEU A C 1
ATOM 3371 O O . LEU A 1 452 ? 99.495 -22.897 -45.561 1.00 18.75 453 LEU A O 1
ATOM 3376 N N . ALA A 1 453 ? 99.527 -25.076 -46.066 1.00 17.05 454 ALA A N 1
ATOM 3377 C CA . ALA A 1 453 ? 98.431 -24.941 -47.024 1.00 20.42 454 ALA A CA 1
ATOM 3378 C C . ALA A 1 453 ? 97.152 -24.464 -46.329 1.00 19.95 454 ALA A C 1
ATOM 3379 O O . ALA A 1 453 ? 96.401 -23.644 -46.871 1.00 18.45 454 ALA A O 1
ATOM 3381 N N . ASN A 1 454 ? 96.906 -24.982 -45.128 1.00 17.31 455 ASN A N 1
ATOM 3382 C CA . ASN A 1 454 ? 95.748 -24.571 -44.343 1.00 18.13 455 ASN A CA 1
ATOM 3383 C C . ASN A 1 454 ? 95.789 -23.101 -43.947 1.00 18.06 455 ASN A C 1
ATOM 3384 O O . ASN A 1 454 ? 94.800 -22.390 -44.089 1.00 18.47 455 ASN A O 1
ATOM 3389 N N . ASN A 1 455 ? 96.928 -22.666 -43.425 1.00 18.03 456 ASN A N 1
ATOM 3390 C CA . ASN A 1 455 ? 97.061 -21.275 -42.964 1.00 16.47 456 ASN A CA 1
ATOM 3391 C C . ASN A 1 455 ? 96.934 -20.266 -44.111 1.00 18.11 456 ASN A C 1
ATOM 3392 O O . ASN A 1 455 ? 96.214 -19.271 -44.005 1.00 17.93 456 ASN A O 1
ATOM 3397 N N . ILE A 1 456 ? 97.671 -20.522 -45.188 1.00 17.86 457 ILE A N 1
ATOM 3398 C CA . ILE A 1 456 ? 97.626 -19.650 -46.365 1.00 17.38 457 ILE A CA 1
ATOM 3399 C C . ILE A 1 456 ? 96.199 -19.570 -46.904 1.00 16.70 457 ILE A C 1
ATOM 3400 O O . ILE A 1 456 ? 95.693 -18.485 -47.163 1.00 15.05 457 ILE A O 1
ATOM 3405 N N . SER A 1 457 ? 95.539 -20.720 -47.054 1.00 16.44 458 SER A N 1
ATOM 3406 C CA A SER A 1 457 ? 94.174 -20.697 -47.564 0.70 18.56 458 SER A CA 1
ATOM 3407 C CA B SER A 1 457 ? 94.141 -20.776 -47.499 0.30 18.09 458 SER A CA 1
ATOM 3408 C C . SER A 1 457 ? 93.220 -19.970 -46.602 1.00 18.65 458 SER A C 1
ATOM 3409 O O . SER A 1 457 ? 92.332 -19.254 -47.062 1.00 17.16 458 SER A O 1
ATOM 3414 N N . ALA A 1 458 ? 93.418 -20.119 -45.292 1.00 16.79 459 ALA A N 1
ATOM 3415 C CA . ALA A 1 458 ? 92.572 -19.447 -44.307 1.00 17.40 459 ALA A CA 1
ATOM 3416 C C . ALA A 1 458 ? 92.692 -17.927 -44.399 1.00 17.88 459 ALA A C 1
ATOM 3417 O O . ALA A 1 458 ? 91.701 -17.201 -44.287 1.00 16.96 459 ALA A O 1
ATOM 3419 N N . ILE A 1 459 ? 93.921 -17.456 -44.571 1.00 14.83 460 ILE A N 1
ATOM 3420 C CA . ILE A 1 459 ? 94.161 -16.014 -44.726 1.00 13.04 460 ILE A CA 1
ATOM 3421 C C . ILE A 1 459 ? 93.527 -15.489 -46.000 1.00 14.78 460 ILE A C 1
ATOM 3422 O O . ILE A 1 459 ? 92.885 -14.430 -45.979 1.00 15.99 460 ILE A O 1
ATOM 3427 N N . ILE A 1 460 ? 93.678 -16.218 -47.106 1.00 12.75 461 ILE A N 1
ATOM 3428 C CA . ILE A 1 460 ? 93.059 -15.798 -48.369 1.00 14.58 461 ILE A CA 1
ATOM 3429 C C . ILE A 1 460 ? 91.545 -15.620 -48.183 1.00 16.59 461 ILE A C 1
ATOM 3430 O O . ILE A 1 460 ? 90.958 -14.612 -48.586 1.00 16.06 461 ILE A O 1
ATOM 3435 N N . THR A 1 461 ? 90.908 -16.636 -47.603 1.00 17.63 462 THR A N 1
ATOM 3436 C CA . THR A 1 461 ? 89.461 -16.537 -47.381 1.00 16.80 462 THR A CA 1
ATOM 3437 C C . THR A 1 461 ? 89.094 -15.394 -46.421 1.00 18.46 462 THR A C 1
ATOM 3438 O O . THR A 1 461 ? 88.107 -14.697 -46.625 1.00 19.81 462 THR A O 1
ATOM 3442 N N . LYS A 1 462 ? 89.900 -15.185 -45.388 1.00 17.30 463 LYS A N 1
ATOM 3443 C CA . LYS A 1 462 ? 89.616 -14.094 -44.457 1.00 17.55 463 LYS A CA 1
ATOM 3444 C C . LYS A 1 462 ? 89.728 -12.729 -45.153 1.00 19.95 463 LYS A C 1
ATOM 3445 O O . LYS A 1 462 ? 88.885 -11.849 -44.964 1.00 18.22 463 LYS A O 1
ATOM 3451 N N . PHE A 1 463 ? 90.768 -12.563 -45.963 1.00 16.52 464 PHE A N 1
ATOM 3452 C CA . PHE A 1 463 ? 90.951 -11.322 -46.722 1.00 18.63 464 PHE A CA 1
ATOM 3453 C C . PHE A 1 463 ? 89.749 -11.040 -47.625 1.00 20.05 464 PHE A C 1
ATOM 3454 O O . PHE A 1 463 ? 89.269 -9.906 -47.714 1.00 21.37 464 PHE A O 1
ATOM 3462 N N . SER A 1 464 ? 89.277 -12.093 -48.284 1.00 18.98 465 SER A N 1
ATOM 3463 C CA . SER A 1 464 ? 88.170 -12.034 -49.226 1.00 21.09 465 SER A CA 1
ATOM 3464 C C . SER A 1 464 ? 86.859 -11.674 -48.523 1.00 22.82 465 SER A C 1
ATOM 3465 O O . SER A 1 464 ? 86.067 -10.850 -49.004 1.00 23.37 465 SER A O 1
ATOM 3468 N N . THR A 1 465 ? 86.647 -12.316 -47.384 1.00 20.42 466 THR A N 1
ATOM 3469 C CA . THR A 1 465 ? 85.428 -12.153 -46.593 1.00 22.51 466 THR A CA 1
ATOM 3470 C C . THR A 1 465 ? 85.294 -10.736 -46.003 1.00 29.74 466 THR A C 1
ATOM 3471 O O . THR A 1 465 ? 84.192 -10.170 -45.987 1.00 26.17 466 THR A O 1
ATOM 3475 N N . ASP A 1 466 ? 86.396 -10.146 -45.533 1.00 23.08 467 ASP A N 1
ATOM 3476 C CA . ASP A 1 466 ? 86.324 -8.772 -45.016 1.00 25.36 467 ASP A CA 1
ATOM 3477 C C . ASP A 1 466 ? 87.527 -7.913 -45.412 1.00 21.61 467 ASP A C 1
ATOM 3478 O O . ASP A 1 466 ? 88.444 -7.731 -44.618 1.00 22.83 467 ASP A O 1
ATOM 3483 N N . PRO A 1 467 ? 87.492 -7.349 -46.618 1.00 23.29 468 PRO A N 1
ATOM 3484 C CA . PRO A 1 467 ? 88.643 -6.586 -47.100 1.00 23.74 468 PRO A CA 1
ATOM 3485 C C . PRO A 1 467 ? 88.850 -5.267 -46.340 1.00 24.30 468 PRO A C 1
ATOM 3486 O O . PRO A 1 467 ? 89.887 -4.631 -46.533 1.00 24.52 468 PRO A O 1
ATOM 3490 N N . THR A 1 468 ? 87.905 -4.844 -45.502 1.00 21.50 469 THR A N 1
ATOM 3491 C CA . THR A 1 468 ? 88.108 -3.590 -44.780 1.00 21.03 469 THR A CA 1
ATOM 3492 C C . THR A 1 468 ? 88.625 -3.833 -43.366 1.00 22.14 469 THR A C 1
ATOM 3493 O O . THR A 1 468 ? 88.804 -2.886 -42.589 1.00 23.87 469 THR A O 1
ATOM 3497 N N . ALA A 1 469 ? 88.865 -5.098 -43.023 1.00 22.06 470 ALA A N 1
ATOM 3498 C CA . ALA A 1 469 ? 89.376 -5.442 -41.700 1.00 21.45 470 ALA A CA 1
ATOM 3499 C C . ALA A 1 469 ? 90.744 -4.835 -41.436 1.00 21.68 470 ALA A C 1
ATOM 3500 O O . ALA A 1 469 ? 91.576 -4.761 -42.340 1.00 18.41 470 ALA A O 1
ATOM 3502 N N . ARG A 1 470 ? 90.994 -4.457 -40.186 1.00 20.57 471 ARG A N 1
ATOM 3503 C CA . ARG A 1 470 ? 92.321 -3.977 -39.792 1.00 21.23 471 ARG A CA 1
ATOM 3504 C C . ARG A 1 470 ? 93.290 -5.144 -39.762 1.00 22.73 471 ARG A C 1
ATOM 3505 O O . ARG A 1 470 ? 92.962 -6.205 -39.230 1.00 20.76 471 ARG A O 1
ATOM 3513 N N . LEU A 1 471 ? 94.481 -4.970 -40.336 1.00 20.18 472 LEU A N 1
ATOM 3514 C CA . LEU A 1 471 ? 95.478 -6.046 -40.270 1.00 19.95 472 LEU A CA 1
ATOM 3515 C C . LEU A 1 471 ? 95.760 -6.472 -38.838 1.00 25.51 472 LEU A C 1
ATOM 3516 O O . LEU A 1 471 ? 95.953 -7.664 -38.559 1.00 24.78 472 LEU A O 1
ATOM 3521 N N . LEU A 1 472 ? 95.786 -5.504 -37.923 1.00 23.55 473 LEU A N 1
ATOM 3522 C CA . LEU A 1 472 ? 96.027 -5.820 -36.512 1.00 31.62 473 LEU A CA 1
ATOM 3523 C C . LEU A 1 472 ? 94.992 -6.794 -35.932 1.00 33.06 473 LEU A C 1
ATOM 3524 O O . LEU A 1 472 ? 95.251 -7.455 -34.930 1.00 39.59 473 LEU A O 1
ATOM 3529 N N . ASP A 1 473 ? 93.828 -6.880 -36.566 1.00 29.93 474 ASP A N 1
ATOM 3530 C CA . ASP A 1 473 ? 92.742 -7.715 -36.060 1.00 33.13 474 ASP A CA 1
ATOM 3531 C C . ASP A 1 473 ? 92.691 -9.101 -36.704 1.00 33.30 474 ASP A C 1
ATOM 3532 O O . ASP A 1 473 ? 91.826 -9.918 -36.368 1.00 35.65 474 ASP A O 1
ATOM 3537 N N . ILE A 1 474 ? 93.590 -9.358 -37.649 1.00 24.20 475 ILE A N 1
ATOM 3538 C CA . ILE A 1 474 ? 93.582 -10.629 -38.365 1.00 25.88 475 ILE A CA 1
ATOM 3539 C C . ILE A 1 474 ? 94.268 -11.711 -37.540 1.00 29.20 475 ILE A C 1
ATOM 3540 O O . ILE A 1 474 ? 95.389 -11.516 -37.062 1.00 26.08 475 ILE A O 1
ATOM 3545 N N . THR A 1 475 ? 93.597 -12.849 -37.379 1.00 27.50 476 THR A N 1
ATOM 3546 C CA . THR A 1 475 ? 94.221 -14.022 -36.768 1.00 29.22 476 THR A CA 1
ATOM 3547 C C . THR A 1 475 ? 94.138 -15.198 -37.729 1.00 26.95 476 THR A C 1
ATOM 3548 O O . THR A 1 475 ? 93.295 -15.219 -38.623 1.00 30.18 476 THR A O 1
ATOM 3552 N N . PHE A 1 476 ? 95.020 -16.176 -37.567 1.00 27.78 477 PHE A N 1
ATOM 3553 C CA . PHE A 1 476 ? 94.929 -17.388 -38.377 1.00 31.88 477 PHE A CA 1
ATOM 3554 C C . PHE A 1 476 ? 95.617 -18.564 -37.685 1.00 36.74 477 PHE A C 1
ATOM 3555 O O . PHE A 1 476 ? 96.236 -18.386 -36.636 1.00 37.40 477 PHE A O 1
ATOM 3563 N N . PRO B 1 20 ? 71.399 20.212 -16.881 1.00 37.19 21 PRO B N 1
ATOM 3564 C CA . PRO B 1 20 ? 71.205 21.673 -16.820 1.00 38.77 21 PRO B CA 1
ATOM 3565 C C . PRO B 1 20 ? 71.947 22.263 -15.633 1.00 36.78 21 PRO B C 1
ATOM 3566 O O . PRO B 1 20 ? 71.530 22.024 -14.503 1.00 33.75 21 PRO B O 1
ATOM 3570 N N . PHE B 1 21 ? 73.018 23.011 -15.905 1.00 31.00 22 PHE B N 1
ATOM 3571 C CA . PHE B 1 21 ? 74.056 23.381 -14.925 1.00 29.70 22 PHE B CA 1
ATOM 3572 C C . PHE B 1 21 ? 74.907 22.167 -14.493 1.00 29.30 22 PHE B C 1
ATOM 3573 O O . PHE B 1 21 ? 75.816 22.306 -13.675 1.00 32.45 22 PHE B O 1
ATOM 3581 N N . SER B 1 22 ? 74.634 21.000 -15.063 1.00 30.97 23 SER B N 1
ATOM 3582 C CA . SER B 1 22 ? 75.366 19.791 -14.676 1.00 34.70 23 SER B CA 1
ATOM 3583 C C . SER B 1 22 ? 76.850 19.859 -15.071 1.00 40.48 23 SER B C 1
ATOM 3584 O O . SER B 1 22 ? 77.685 19.163 -14.485 1.00 34.27 23 SER B O 1
ATOM 3587 N N . LEU B 1 23 ? 77.189 20.714 -16.039 1.00 32.74 24 LEU B N 1
ATOM 3588 C CA . LEU B 1 23 ? 78.583 20.885 -16.432 1.00 33.95 24 LEU B CA 1
ATOM 3589 C C . LEU B 1 23 ? 79.167 22.198 -15.929 1.00 31.49 24 LEU B C 1
ATOM 3590 O O . LEU B 1 23 ? 80.267 22.572 -16.314 1.00 32.39 24 LEU B O 1
ATOM 3595 N N . SER B 1 24 ? 78.434 22.902 -15.069 1.00 32.83 25 SER B N 1
ATOM 3596 C CA . SER B 1 24 ? 78.900 24.190 -14.563 1.00 34.06 25 SER B CA 1
ATOM 3597 C C . SER B 1 24 ? 80.146 24.051 -13.695 1.00 37.12 25 SER B C 1
ATOM 3598 O O . SER B 1 24 ? 80.146 23.284 -12.739 1.00 38.81 25 SER B O 1
ATOM 3601 N N . PRO B 1 25 ? 81.223 24.777 -14.033 1.00 40.47 26 PRO B N 1
ATOM 3602 C CA . PRO B 1 25 ? 82.390 24.789 -13.138 1.00 43.31 26 PRO B CA 1
ATOM 3603 C C . PRO B 1 25 ? 82.215 25.746 -11.958 1.00 46.59 26 PRO B C 1
ATOM 3604 O O . PRO B 1 25 ? 83.099 25.854 -11.111 1.00 51.18 26 PRO B O 1
ATOM 3608 N N . ILE B 1 26 ? 81.083 26.441 -11.927 1.00 45.57 27 ILE B N 1
ATOM 3609 C CA . ILE B 1 26 ? 80.779 27.398 -10.868 1.00 47.69 27 ILE B CA 1
ATOM 3610 C C . ILE B 1 26 ? 79.780 26.792 -9.893 1.00 45.08 27 ILE B C 1
ATOM 3611 O O . ILE B 1 26 ? 78.721 26.313 -10.309 1.00 40.42 27 ILE B O 1
ATOM 3616 N N . LYS B 1 27 ? 80.127 26.811 -8.609 1.00 45.15 28 LYS B N 1
ATOM 3617 C CA . LYS B 1 27 ? 79.260 26.293 -7.559 1.00 48.10 28 LYS B CA 1
ATOM 3618 C C . LYS B 1 27 ? 77.874 26.939 -7.591 1.00 45.80 28 LYS B C 1
ATOM 3619 O O . LYS B 1 27 ? 76.853 26.254 -7.549 1.00 45.60 28 LYS B O 1
ATOM 3625 N N . ASP B 1 28 ? 77.860 28.266 -7.697 1.00 49.86 29 ASP B N 1
ATOM 3626 C CA . ASP B 1 28 ? 76.632 29.064 -7.637 1.00 49.56 29 ASP B CA 1
ATOM 3627 C C . ASP B 1 28 ? 76.436 29.918 -8.901 1.00 44.00 29 ASP B C 1
ATOM 3628 O O . ASP B 1 28 ? 76.758 31.106 -8.900 1.00 41.94 29 ASP B O 1
ATOM 3633 N N . PRO B 1 29 ? 75.914 29.313 -9.980 1.00 42.21 30 PRO B N 1
ATOM 3634 C CA . PRO B 1 29 ? 75.671 30.050 -11.230 1.00 40.74 30 PRO B CA 1
ATOM 3635 C C . PRO B 1 29 ? 74.745 31.259 -11.088 1.00 39.90 30 PRO B C 1
ATOM 3636 O O . PRO B 1 29 ? 75.020 32.289 -11.697 1.00 35.19 30 PRO B O 1
ATOM 3640 N N . GLN B 1 30 ? 73.669 31.137 -10.315 1.00 39.42 31 GLN B N 1
ATOM 3641 C CA . GLN B 1 30 ? 72.702 32.226 -10.201 1.00 38.02 31 GLN B CA 1
ATOM 3642 C C . GLN B 1 30 ? 73.330 33.473 -9.595 1.00 39.08 31 GLN B C 1
ATOM 3643 O O . GLN B 1 30 ? 72.994 34.596 -9.973 1.00 38.99 31 GLN B O 1
ATOM 3649 N N . ALA B 1 31 ? 74.255 33.282 -8.662 1.00 39.52 32 ALA B N 1
ATOM 3650 C CA . ALA B 1 31 ? 74.930 34.415 -8.044 1.00 39.95 32 ALA B CA 1
ATOM 3651 C C . ALA B 1 31 ? 75.792 35.158 -9.058 1.00 38.50 32 ALA B C 1
ATOM 3652 O O . ALA B 1 31 ? 75.904 36.382 -9.012 1.00 38.43 32 ALA B O 1
ATOM 3654 N N . LEU B 1 32 ? 76.408 34.420 -9.975 1.00 36.96 33 LEU B N 1
ATOM 3655 C CA . LEU B 1 32 ? 77.199 35.063 -11.014 1.00 34.52 33 LEU B CA 1
ATOM 3656 C C . LEU B 1 32 ? 76.303 35.893 -11.933 1.00 31.81 33 LEU B C 1
ATOM 3657 O O . LEU B 1 32 ? 76.640 37.024 -12.290 1.00 36.77 33 LEU B O 1
ATOM 3662 N N . HIS B 1 33 ? 75.161 35.329 -12.305 1.00 33.68 34 HIS B N 1
ATOM 3663 C CA . HIS B 1 33 ? 74.199 36.041 -13.136 1.00 31.91 34 HIS B CA 1
ATOM 3664 C C . HIS B 1 33 ? 73.709 37.323 -12.468 1.00 39.47 34 HIS B C 1
ATOM 3665 O O . HIS B 1 33 ? 73.581 38.356 -13.118 1.00 31.16 34 HIS B O 1
ATOM 3672 N N . LYS B 1 34 ? 73.444 37.248 -11.167 1.00 38.47 35 LYS B N 1
ATOM 3673 C CA . LYS B 1 34 ? 72.939 38.401 -10.428 1.00 40.46 35 LYS B CA 1
ATOM 3674 C C . LYS B 1 34 ? 74.007 39.481 -10.372 1.00 39.07 35 LYS B C 1
ATOM 3675 O O . LYS B 1 34 ? 73.712 40.675 -10.464 1.00 41.53 35 LYS B O 1
ATOM 3681 N N . GLU B 1 35 ? 75.258 39.054 -10.247 1.00 40.16 36 GLU B N 1
ATOM 3682 C CA . GLU B 1 35 ? 76.376 39.984 -10.214 1.00 40.21 36 GLU B CA 1
ATOM 3683 C C . GLU B 1 35 ? 76.580 40.698 -11.552 1.00 42.24 36 GLU B C 1
ATOM 3684 O O . GLU B 1 35 ? 76.949 41.872 -11.582 1.00 37.87 36 GLU B O 1
ATOM 3690 N N . LEU B 1 36 ? 76.348 39.996 -12.659 1.00 39.41 37 LEU B N 1
ATOM 3691 C CA . LEU B 1 36 ? 76.492 40.626 -13.974 1.00 38.16 37 LEU B CA 1
ATOM 3692 C C . LEU B 1 36 ? 75.353 41.609 -14.234 1.00 38.47 37 LEU B C 1
ATOM 3693 O O . LEU B 1 36 ? 75.546 42.641 -14.876 1.00 40.92 37 LEU B O 1
ATOM 3698 N N . CYS B 1 37 ? 74.167 41.279 -13.741 1.00 39.53 38 CYS B N 1
ATOM 3699 C CA . CYS B 1 37 ? 73.026 42.185 -13.852 1.00 41.22 38 CYS B CA 1
ATOM 3700 C C . CYS B 1 37 ? 73.246 43.455 -13.044 1.00 41.49 38 CYS B C 1
ATOM 3701 O O . CYS B 1 37 ? 72.972 44.559 -13.517 1.00 44.48 38 CYS B O 1
ATOM 3704 N N . SER B 1 38 ? 73.750 43.301 -11.826 1.00 46.21 39 SER B N 1
ATOM 3705 C CA . SER B 1 38 ? 73.920 44.447 -10.940 1.00 47.18 39 SER B CA 1
ATOM 3706 C C . SER B 1 38 ? 75.064 45.335 -11.420 1.00 47.32 39 SER B C 1
ATOM 3707 O O . SER B 1 38 ? 75.159 46.504 -11.039 1.00 47.28 39 SER B O 1
ATOM 3710 N N . LYS B 1 39 ? 75.927 44.787 -12.268 1.00 42.77 40 LYS B N 1
ATOM 3711 C CA . LYS B 1 39 ? 77.001 45.579 -12.855 1.00 43.04 40 LYS B CA 1
ATOM 3712 C C . LYS B 1 39 ? 76.622 46.117 -14.234 1.00 39.49 40 LYS B C 1
ATOM 3713 O O . LYS B 1 39 ? 77.470 46.664 -14.941 1.00 41.52 40 LYS B O 1
ATOM 3719 N N . ASN B 1 40 ? 75.350 45.953 -14.602 1.00 38.04 41 ASN B N 1
ATOM 3720 C CA . ASN B 1 40 ? 74.808 46.485 -15.852 1.00 35.84 41 ASN B CA 1
ATOM 3721 C C . ASN B 1 40 ? 75.479 45.901 -17.099 1.00 34.76 41 ASN B C 1
ATOM 3722 O O . ASN B 1 40 ? 75.629 46.588 -18.101 1.00 32.59 41 ASN B O 1
ATOM 3727 N N . VAL B 1 41 ? 75.865 44.632 -17.029 1.00 36.24 42 VAL B N 1
ATOM 3728 C CA . VAL B 1 41 ? 76.545 43.965 -18.145 1.00 31.83 42 VAL B CA 1
ATOM 3729 C C . VAL B 1 41 ? 75.536 43.243 -19.037 1.00 29.41 42 VAL B C 1
ATOM 3730 O O . VAL B 1 41 ? 75.655 43.239 -20.255 1.00 29.30 42 VAL B O 1
ATOM 3734 N N . ILE B 1 42 ? 74.528 42.645 -18.412 1.00 28.30 43 ILE B N 1
ATOM 3735 C CA . ILE B 1 42 ? 73.441 41.974 -19.118 1.00 27.39 43 ILE B CA 1
ATOM 3736 C C . ILE B 1 42 ? 72.110 42.512 -18.558 1.00 31.45 43 ILE B C 1
ATOM 3737 O O . ILE B 1 42 ? 72.106 43.104 -17.481 1.00 30.26 43 ILE B O 1
ATOM 3742 N N . PRO B 1 43 ? 70.998 42.343 -19.295 1.00 31.65 44 PRO B N 1
ATOM 3743 C CA . PRO B 1 43 ? 69.741 42.959 -18.840 1.00 32.29 44 PRO B CA 1
ATOM 3744 C C . PRO B 1 43 ? 69.278 42.432 -17.480 1.00 34.71 44 PRO B C 1
ATOM 3745 O O . PRO B 1 43 ? 69.355 41.231 -17.240 1.00 29.53 44 PRO B O 1
ATOM 3749 N N . VAL B 1 44 ? 68.803 43.314 -16.602 1.00 32.79 45 VAL B N 1
ATOM 3750 C CA . VAL B 1 44 ? 68.431 42.893 -15.255 1.00 32.31 45 VAL B CA 1
ATOM 3751 C C . VAL B 1 44 ? 67.220 41.969 -15.255 1.00 33.54 45 VAL B C 1
ATOM 3752 O O . VAL B 1 44 ? 67.009 41.235 -14.297 1.00 37.51 45 VAL B O 1
ATOM 3756 N N . THR B 1 45 ? 66.437 41.982 -16.328 1.00 30.83 46 THR B N 1
ATOM 3757 C CA . THR B 1 45 ? 65.270 41.112 -16.392 1.00 34.45 46 THR B CA 1
ATOM 3758 C C . THR B 1 45 ? 65.551 39.736 -17.002 1.00 34.42 46 THR B C 1
ATOM 3759 O O . THR B 1 45 ? 64.678 38.877 -17.015 1.00 30.80 46 THR B O 1
ATOM 3763 N N . SER B 1 46 ? 66.757 39.526 -17.524 1.00 30.69 47 SER B N 1
ATOM 3764 C CA . SER B 1 46 ? 67.108 38.212 -18.050 1.00 30.51 47 SER B CA 1
ATOM 3765 C C . SER B 1 46 ? 67.172 37.178 -16.935 1.00 29.87 47 SER B C 1
ATOM 3766 O O . SER B 1 46 ? 67.363 37.519 -15.766 1.00 29.77 47 SER B O 1
ATOM 3769 N N . THR B 1 47 ? 67.031 35.913 -17.317 1.00 28.54 48 THR B N 1
ATOM 3770 C CA . THR B 1 47 ? 67.234 34.811 -16.392 1.00 29.63 48 THR B CA 1
ATOM 3771 C C . THR B 1 47 ? 68.409 33.966 -16.880 1.00 31.03 48 THR B C 1
ATOM 3772 O O . THR B 1 47 ? 68.796 34.055 -18.045 1.00 26.06 48 THR B O 1
ATOM 3776 N N . LEU B 1 48 ? 68.980 33.165 -15.987 1.00 28.51 49 LEU B N 1
ATOM 3777 C CA . LEU B 1 48 ? 70.066 32.268 -16.375 1.00 28.38 49 LEU B CA 1
ATOM 3778 C C . LEU B 1 48 ? 69.502 30.890 -16.643 1.00 31.92 49 LEU B C 1
ATOM 3779 O O . LEU B 1 48 ? 69.019 30.206 -15.726 1.00 30.31 49 LEU B O 1
ATOM 3784 N N . GLU B 1 49 ? 69.545 30.486 -17.910 1.00 25.33 50 GLU B N 1
ATOM 3785 C CA . GLU B 1 49 ? 68.999 29.209 -18.333 1.00 29.84 50 GLU B CA 1
ATOM 3786 C C . GLU B 1 49 ? 70.013 28.072 -18.139 1.00 33.66 50 GLU B C 1
ATOM 3787 O O . GLU B 1 49 ? 69.644 26.938 -17.818 1.00 30.25 50 GLU B O 1
ATOM 3793 N N . ASP B 1 50 ? 71.295 28.380 -18.333 1.00 29.54 51 ASP B N 1
ATOM 3794 C CA . ASP B 1 50 ? 72.340 27.357 -18.224 1.00 30.56 51 ASP B CA 1
ATOM 3795 C C . ASP B 1 50 ? 73.709 27.998 -18.075 1.00 30.71 51 ASP B C 1
ATOM 3796 O O . ASP B 1 50 ? 73.897 29.198 -18.320 1.00 27.38 51 ASP B O 1
ATOM 3801 N N . LEU B 1 51 ? 74.671 27.192 -17.656 1.00 26.75 52 LEU B N 1
ATOM 3802 C CA . LEU B 1 51 ? 76.043 27.650 -17.594 1.00 24.97 52 LEU B CA 1
ATOM 3803 C C . LEU B 1 51 ? 76.931 26.457 -17.902 1.00 29.40 52 LEU B C 1
ATOM 3804 O O . LEU B 1 51 ? 76.828 25.412 -17.246 1.00 27.85 52 LEU B O 1
ATOM 3809 N N . LEU B 1 52 ? 77.782 26.622 -18.916 1.00 25.92 53 LEU B N 1
ATOM 3810 C CA . LEU B 1 52 ? 78.650 25.548 -19.415 1.00 23.20 53 LEU B CA 1
ATOM 3811 C C . LEU B 1 52 ? 80.045 26.088 -19.662 1.00 24.42 53 LEU B C 1
ATOM 3812 O O . LEU B 1 52 ? 80.221 27.283 -19.874 1.00 25.25 53 LEU B O 1
ATOM 3817 N N . PRO B 1 53 ? 81.058 25.208 -19.657 1.00 25.43 54 PRO B N 1
ATOM 3818 C CA . PRO B 1 53 ? 82.361 25.749 -20.048 1.00 23.92 54 PRO B CA 1
ATOM 3819 C C . PRO B 1 53 ? 82.330 26.115 -21.526 1.00 20.62 54 PRO B C 1
ATOM 3820 O O . PRO B 1 53 ? 81.547 25.513 -22.272 1.00 22.65 54 PRO B O 1
ATOM 3824 N N . ALA B 1 54 ? 83.124 27.107 -21.924 1.00 19.76 55 ALA B N 1
ATOM 3825 C CA . ALA B 1 54 ? 83.330 27.371 -23.335 1.00 22.18 55 ALA B CA 1
ATOM 3826 C C . ALA B 1 54 ? 84.334 26.333 -23.843 1.00 24.02 55 ALA B C 1
ATOM 3827 O O . ALA B 1 54 ? 85.212 25.917 -23.095 1.00 22.73 55 ALA B O 1
ATOM 3829 N N . THR B 1 55 ? 84.216 25.931 -25.100 1.00 21.51 56 THR B N 1
ATOM 3830 C CA . THR B 1 55 ? 85.149 24.951 -25.663 1.00 18.94 56 THR B CA 1
ATOM 3831 C C . THR B 1 55 ? 86.493 25.591 -25.984 1.00 20.37 56 THR B C 1
ATOM 3832 O O . THR B 1 55 ? 86.617 26.826 -26.085 1.00 16.62 56 THR B O 1
ATOM 3836 N N . GLN B 1 56 ? 87.511 24.753 -26.154 1.00 16.17 57 GLN B N 1
ATOM 3837 C CA . GLN B 1 56 ? 88.806 25.258 -26.542 1.00 17.47 57 GLN B CA 1
ATOM 3838 C C . GLN B 1 56 ? 88.704 25.994 -27.877 1.00 15.19 57 GLN B C 1
ATOM 3839 O O . GLN B 1 56 ? 89.348 27.029 -28.080 1.00 17.71 57 GLN B O 1
ATOM 3845 N N . ALA B 1 57 ? 87.898 25.462 -28.794 1.00 16.68 58 ALA B N 1
ATOM 3846 C CA . ALA B 1 57 ? 87.759 26.117 -30.104 1.00 17.81 58 ALA B CA 1
ATOM 3847 C C . ALA B 1 57 ? 87.051 27.476 -29.983 1.00 17.17 58 ALA B C 1
ATOM 3848 O O . ALA B 1 57 ? 87.445 28.451 -30.627 1.00 17.96 58 ALA B O 1
ATOM 3850 N N . GLN B 1 58 ? 85.994 27.540 -29.183 1.00 19.53 59 GLN B N 1
ATOM 3851 C CA . GLN B 1 58 ? 85.385 28.854 -28.917 1.00 16.23 59 GLN B CA 1
ATOM 3852 C C . GLN B 1 58 ? 86.405 29.839 -28.384 1.00 18.86 59 GLN B C 1
ATOM 3853 O O . GLN B 1 58 ? 86.434 31.013 -28.786 1.00 17.33 59 GLN B O 1
ATOM 3859 N N . HIS B 1 59 ? 87.246 29.364 -27.468 1.00 15.14 60 HIS B N 1
ATOM 3860 C CA . HIS B 1 59 ? 88.269 30.195 -26.851 1.00 16.66 60 HIS B CA 1
ATOM 3861 C C . HIS B 1 59 ? 89.331 30.633 -27.848 1.00 18.68 60 HIS B C 1
ATOM 3862 O O . HIS B 1 59 ? 89.846 31.742 -27.757 1.00 18.04 60 HIS B O 1
ATOM 3869 N N . VAL B 1 60 ? 89.675 29.755 -28.794 1.00 16.97 61 VAL B N 1
ATOM 3870 C CA . VAL B 1 60 ? 90.585 30.150 -29.882 1.00 15.95 61 VAL B CA 1
ATOM 3871 C C . VAL B 1 60 ? 90.065 31.419 -30.556 1.00 16.28 61 VAL B C 1
ATOM 3872 O O . VAL B 1 60 ? 90.782 32.411 -30.740 1.00 16.46 61 VAL B O 1
ATOM 3876 N N . PHE B 1 61 ? 88.799 31.394 -30.926 1.00 16.05 62 PHE B N 1
ATOM 3877 C CA . PHE B 1 61 ? 88.251 32.555 -31.634 1.00 15.71 62 PHE B CA 1
ATOM 3878 C C . PHE B 1 61 ? 88.174 33.797 -30.750 1.00 17.43 62 PHE B C 1
ATOM 3879 O O . PHE B 1 61 ? 88.455 34.906 -31.210 1.00 17.81 62 PHE B O 1
ATOM 3887 N N . ILE B 1 62 ? 87.787 33.628 -29.490 1.00 17.68 63 ILE B N 1
ATOM 3888 C CA . ILE B 1 62 ? 87.663 34.791 -28.600 1.00 15.98 63 ILE B CA 1
ATOM 3889 C C . ILE B 1 62 ? 89.009 35.463 -28.358 1.00 19.41 63 ILE B C 1
ATOM 3890 O O . ILE B 1 62 ? 89.115 36.694 -28.405 1.00 19.59 63 ILE B O 1
ATOM 3895 N N . LYS B 1 63 ? 90.060 34.660 -28.174 1.00 17.54 64 LYS B N 1
ATOM 3896 C CA . LYS B 1 63 ? 91.381 35.207 -27.929 1.00 18.30 64 LYS B CA 1
ATOM 3897 C C . LYS B 1 63 ? 91.915 35.970 -29.121 1.00 17.76 64 LYS B C 1
ATOM 3898 O O . LYS B 1 63 ? 92.776 36.834 -28.970 1.00 23.67 64 LYS B O 1
ATOM 3904 N N . ARG B 1 64 ? 91.398 35.654 -30.303 1.00 17.19 65 ARG B N 1
ATOM 3905 C CA . ARG B 1 64 ? 91.853 36.302 -31.530 1.00 18.26 65 ARG B CA 1
ATOM 3906 C C . ARG B 1 64 ? 90.909 37.424 -31.989 1.00 21.33 65 ARG B C 1
ATOM 3907 O O . ARG B 1 64 ? 91.025 37.944 -33.111 1.00 19.94 65 ARG B O 1
ATOM 3915 N N . GLY B 1 65 ? 89.993 37.812 -31.108 1.00 18.08 66 GLY B N 1
ATOM 3916 C CA . GLY B 1 65 ? 89.124 38.949 -31.384 1.00 19.14 66 GLY B CA 1
ATOM 3917 C C . GLY B 1 65 ? 88.251 38.723 -32.605 1.00 20.20 66 GLY B C 1
ATOM 3918 O O . GLY B 1 65 ? 87.964 39.656 -33.358 1.00 22.39 66 GLY B O 1
ATOM 3919 N N . THR B 1 66 ? 87.828 37.478 -32.808 1.00 19.44 67 THR B N 1
ATOM 3920 C CA . THR B 1 66 ? 87.153 37.100 -34.049 1.00 15.86 67 THR B CA 1
ATOM 3921 C C . THR B 1 66 ? 85.702 37.561 -33.983 1.00 20.08 67 THR B C 1
ATOM 3922 O O . THR B 1 66 ? 84.907 37.039 -33.226 1.00 18.02 67 THR B O 1
ATOM 3926 N N . PHE B 1 67 ? 85.376 38.561 -34.792 1.00 18.05 68 PHE B N 1
ATOM 3927 C CA . PHE B 1 67 ? 84.128 39.308 -34.615 1.00 18.22 68 PHE B CA 1
ATOM 3928 C C . PHE B 1 67 ? 83.659 39.769 -35.997 1.00 18.06 68 PHE B C 1
ATOM 3929 O O . PHE B 1 67 ? 84.458 40.285 -36.770 1.00 19.95 68 PHE B O 1
ATOM 3937 N N . HIS B 1 68 ? 82.395 39.524 -36.318 1.00 18.21 69 HIS B N 1
ATOM 3938 C CA . HIS B 1 68 ? 81.856 39.805 -37.644 1.00 18.11 69 HIS B CA 1
ATOM 3939 C C . HIS B 1 68 ? 80.638 40.716 -37.539 1.00 19.47 69 HIS B C 1
ATOM 3940 O O . HIS B 1 68 ? 79.881 40.653 -36.565 1.00 20.18 69 HIS B O 1
ATOM 3947 N N . SER B 1 69 ? 80.459 41.535 -38.565 1.00 20.96 70 SER B N 1
ATOM 3948 C CA . SER B 1 69 ? 79.192 42.208 -38.814 1.00 21.39 70 SER B CA 1
ATOM 3949 C C . SER B 1 69 ? 78.660 41.690 -40.137 1.00 18.52 70 SER B C 1
ATOM 3950 O O . SER B 1 69 ? 79.246 41.962 -41.190 1.00 22.47 70 SER B O 1
ATOM 3953 N N . TYR B 1 70 ? 77.545 40.968 -40.084 1.00 21.18 71 TYR B N 1
ATOM 3954 C CA . TYR B 1 70 ? 76.905 40.459 -41.283 1.00 19.34 71 TYR B CA 1
ATOM 3955 C C . TYR B 1 70 ? 75.846 41.465 -41.740 1.00 24.01 71 TYR B C 1
ATOM 3956 O O . TYR B 1 70 ? 74.877 41.713 -41.024 1.00 23.11 71 TYR B O 1
ATOM 3965 N N . ASN B 1 71 ? 76.060 42.029 -42.924 1.00 21.88 72 ASN B N 1
ATOM 3966 C CA . ASN B 1 71 ? 75.350 43.244 -43.347 1.00 23.83 72 ASN B CA 1
ATOM 3967 C C . ASN B 1 71 ? 74.421 42.990 -44.520 1.00 26.89 72 ASN B C 1
ATOM 3968 O O . ASN B 1 71 ? 74.844 42.494 -45.557 1.00 28.11 72 ASN B O 1
ATOM 3973 N N . TRP B 1 72 ? 73.155 43.350 -44.351 1.00 26.80 73 TRP B N 1
ATOM 3974 C CA . TRP B 1 72 ? 72.155 43.125 -45.379 1.00 23.41 73 TRP B CA 1
ATOM 3975 C C . TRP B 1 72 ? 71.584 44.452 -45.862 1.00 28.29 73 TRP B C 1
ATOM 3976 O O . TRP B 1 72 ? 70.904 45.128 -45.108 1.00 25.88 73 TRP B O 1
ATOM 3987 N N . THR B 1 73 ? 71.864 44.812 -47.106 1.00 27.64 74 THR B N 1
ATOM 3988 C CA . THR B 1 73 ? 71.320 46.046 -47.664 1.00 29.43 74 THR B CA 1
ATOM 3989 C C . THR B 1 73 ? 70.000 45.708 -48.339 1.00 31.81 74 THR B C 1
ATOM 3990 O O . THR B 1 73 ? 69.957 44.907 -49.276 1.00 29.88 74 THR B O 1
ATOM 3994 N N . ILE B 1 74 ? 68.926 46.319 -47.844 1.00 28.57 75 ILE B N 1
ATOM 3995 C CA . ILE B 1 74 ? 67.570 45.989 -48.267 1.00 28.76 75 ILE B CA 1
ATOM 3996 C C . ILE B 1 74 ? 66.962 47.204 -48.975 1.00 35.78 75 ILE B C 1
ATOM 3997 O O . ILE B 1 74 ? 66.912 48.283 -48.397 1.00 30.16 75 ILE B O 1
ATOM 4002 N N . LYS B 1 75 ? 66.536 47.023 -50.224 1.00 35.74 76 LYS B N 1
ATOM 4003 C CA . LYS B 1 75 ? 65.977 48.118 -51.031 1.00 36.34 76 LYS B CA 1
ATOM 4004 C C . LYS B 1 75 ? 64.630 47.726 -51.622 1.00 41.00 76 LYS B C 1
ATOM 4005 O O . LYS B 1 75 ? 64.497 46.653 -52.211 1.00 39.75 76 LYS B O 1
ATOM 4011 N N . GLY B 1 76 ? 63.636 48.600 -51.472 1.00 41.29 77 GLY B N 1
ATOM 4012 C CA . GLY B 1 76 ? 62.313 48.335 -52.006 1.00 45.68 77 GLY B CA 1
ATOM 4013 C C . GLY B 1 76 ? 61.217 48.974 -51.181 1.00 48.45 77 GLY B C 1
ATOM 4014 O O . GLY B 1 76 ? 61.482 49.579 -50.145 1.00 47.57 77 GLY B O 1
ATOM 4015 N N . ARG B 1 77 ? 59.977 48.822 -51.630 1.00 51.04 78 ARG B N 1
ATOM 4016 C CA . ARG B 1 77 ? 58.842 49.473 -50.982 1.00 49.63 78 ARG B CA 1
ATOM 4017 C C . ARG B 1 77 ? 58.033 48.605 -50.019 1.00 49.03 78 ARG B C 1
ATOM 4018 O O . ARG B 1 77 ? 57.224 49.129 -49.258 1.00 51.08 78 ARG B O 1
ATOM 4026 N N . SER B 1 78 ? 58.217 47.290 -50.039 1.00 49.69 79 SER B N 1
ATOM 4027 C CA . SER B 1 78 ? 57.390 46.461 -49.162 1.00 50.70 79 SER B CA 1
ATOM 4028 C C . SER B 1 78 ? 58.160 45.917 -47.966 1.00 45.69 79 SER B C 1
ATOM 4029 O O . SER B 1 78 ? 57.726 44.959 -47.330 1.00 48.21 79 SER B O 1
ATOM 4032 N N . LEU B 1 79 ? 59.289 46.541 -47.648 1.00 43.34 80 LEU B N 1
ATOM 4033 C CA . LEU B 1 79 ? 59.991 46.207 -46.418 1.00 44.23 80 LEU B CA 1
ATOM 4034 C C . LEU B 1 79 ? 59.121 46.578 -45.228 1.00 43.89 80 LEU B C 1
ATOM 4035 O O . LEU B 1 79 ? 58.678 47.717 -45.103 1.00 44.65 80 LEU B O 1
ATOM 4040 N N . ASN B 1 80 ? 58.869 45.609 -44.361 1.00 40.16 81 ASN B N 1
ATOM 4041 C CA . ASN B 1 80 ? 58.101 45.848 -43.154 1.00 39.43 81 ASN B CA 1
ATOM 4042 C C . ASN B 1 80 ? 59.055 46.005 -41.967 1.00 42.51 81 ASN B C 1
ATOM 4043 O O . ASN B 1 80 ? 59.606 45.015 -41.478 1.00 38.54 81 ASN B O 1
ATOM 4048 N N . MET B 1 81 ? 59.257 47.243 -41.509 1.00 35.78 82 MET B N 1
ATOM 4049 C CA . MET B 1 81 ? 60.264 47.515 -40.475 1.00 39.82 82 MET B CA 1
ATOM 4050 C C . MET B 1 81 ? 59.935 46.868 -39.125 1.00 42.87 82 MET B C 1
ATOM 4051 O O . MET B 1 81 ? 60.833 46.332 -38.451 1.00 36.83 82 MET B O 1
ATOM 4056 N N . ASP B 1 82 ? 58.667 46.906 -38.720 1.00 37.65 83 ASP B N 1
ATOM 4057 C CA . ASP B 1 82 ? 58.280 46.272 -37.460 1.00 38.96 83 ASP B CA 1
ATOM 4058 C C . ASP B 1 82 ? 58.522 44.767 -37.506 1.00 38.19 83 ASP B C 1
ATOM 4059 O O . ASP B 1 82 ? 58.951 44.166 -36.519 1.00 36.45 83 ASP B O 1
ATOM 4064 N N . ARG B 1 83 ? 58.237 44.166 -38.653 1.00 34.14 84 ARG B N 1
ATOM 4065 C CA . ARG B 1 83 ? 58.423 42.735 -38.825 1.00 38.54 84 ARG B CA 1
ATOM 4066 C C . ARG B 1 83 ? 59.916 42.391 -38.818 1.00 36.97 84 ARG B C 1
ATOM 4067 O O . ARG B 1 83 ? 60.328 41.376 -38.265 1.00 35.74 84 ARG B O 1
ATOM 4075 N N . LEU B 1 84 ? 60.717 43.254 -39.431 1.00 35.34 85 LEU B N 1
ATOM 4076 C CA . LEU B 1 84 ? 62.166 43.101 -39.409 1.00 36.30 85 LEU B CA 1
ATOM 4077 C C . LEU B 1 84 ? 62.674 43.112 -37.961 1.00 38.01 85 LEU B C 1
ATOM 4078 O O . LEU B 1 84 ? 63.458 42.243 -37.555 1.00 31.52 85 LEU B O 1
ATOM 4083 N N . ARG B 1 85 ? 62.203 44.078 -37.175 1.00 33.19 86 ARG B N 1
ATOM 4084 C CA . ARG B 1 85 ? 62.576 44.178 -35.765 1.00 30.71 86 ARG B CA 1
ATOM 4085 C C . ARG B 1 85 ? 62.177 42.955 -34.944 1.00 36.24 86 ARG B C 1
ATOM 4086 O O . ARG B 1 85 ? 62.958 42.474 -34.127 1.00 32.73 86 ARG B O 1
ATOM 4094 N N . GLU B 1 86 ? 60.952 42.473 -35.131 1.00 35.69 87 GLU B N 1
ATOM 4095 C CA . GLU B 1 86 ? 60.455 41.353 -34.330 1.00 37.84 87 GLU B CA 1
ATOM 4096 C C . GLU B 1 86 ? 61.135 40.041 -34.706 1.00 33.44 87 GLU B C 1
ATOM 4097 O O . GLU B 1 86 ? 61.231 39.122 -33.888 1.00 33.01 87 GLU B O 1
ATOM 4103 N N . THR B 1 87 ? 61.591 39.957 -35.949 1.00 34.13 88 THR B N 1
ATOM 4104 C CA . THR B 1 87 ? 62.306 38.777 -36.419 1.00 36.74 88 THR B CA 1
ATOM 4105 C C . THR B 1 87 ? 63.640 38.630 -35.678 1.00 31.92 88 THR B C 1
ATOM 4106 O O . THR B 1 87 ? 64.042 37.518 -35.320 1.00 31.66 88 THR B O 1
ATOM 4110 N N . CYS B 1 88 ? 64.309 39.753 -35.434 1.00 31.15 89 CYS B N 1
ATOM 4111 C CA . CYS B 1 88 ? 65.528 39.739 -34.631 1.00 30.85 89 CYS B CA 1
ATOM 4112 C C . CYS B 1 88 ? 65.253 39.096 -33.268 1.00 32.73 89 CYS B C 1
ATOM 4113 O O . CYS B 1 88 ? 66.006 38.239 -32.800 1.00 26.49 89 CYS B O 1
ATOM 4116 N N . GLN B 1 89 ? 64.157 39.504 -32.641 1.00 27.84 90 GLN B N 1
ATOM 4117 C CA . GLN B 1 89 ? 63.770 38.942 -31.356 1.00 31.37 90 GLN B CA 1
ATOM 4118 C C . GLN B 1 89 ? 63.520 37.442 -31.467 1.00 29.23 90 GLN B C 1
ATOM 4119 O O . GLN B 1 89 ? 64.005 36.662 -30.644 1.00 30.68 90 GLN B O 1
ATOM 4125 N N . SER B 1 90 ? 62.774 37.037 -32.488 1.00 31.11 91 SER B N 1
ATOM 4126 C CA . SER B 1 90 ? 62.387 35.637 -32.628 1.00 31.04 91 SER B CA 1
ATOM 4127 C C . SER B 1 90 ? 63.589 34.754 -32.946 1.00 29.74 91 SER B C 1
ATOM 4128 O O . SER B 1 90 ? 63.654 33.605 -32.504 1.00 29.11 91 SER B O 1
ATOM 4131 N N . LEU B 1 91 ? 64.523 35.291 -33.723 1.00 29.45 92 LEU B N 1
ATOM 4132 C CA . LEU B 1 91 ? 65.729 34.549 -34.055 1.00 30.32 92 LEU B CA 1
ATOM 4133 C C . LEU B 1 91 ? 66.512 34.236 -32.779 1.00 27.17 92 LEU B C 1
ATOM 4134 O O . LEU B 1 91 ? 66.958 33.105 -32.568 1.00 28.86 92 LEU B O 1
ATOM 4139 N N . VAL B 1 92 ? 66.655 35.234 -31.921 1.00 26.71 93 VAL B N 1
ATOM 4140 C CA . VAL B 1 92 ? 67.390 35.048 -30.679 1.00 26.59 93 VAL B CA 1
ATOM 4141 C C . VAL B 1 92 ? 66.631 34.114 -29.715 1.00 29.59 93 VAL B C 1
ATOM 4142 O O . VAL B 1 92 ? 67.250 33.306 -29.019 1.00 27.44 93 VAL B O 1
ATOM 4146 N N . ASP B 1 93 ? 65.298 34.200 -29.691 1.00 30.44 94 ASP B N 1
ATOM 4147 C CA . ASP B 1 93 ? 64.493 33.212 -28.966 1.00 26.59 94 ASP B CA 1
ATOM 4148 C C . ASP B 1 93 ? 64.822 31.773 -29.404 1.00 29.78 94 ASP B C 1
ATOM 4149 O O . ASP B 1 93 ? 64.959 30.871 -28.575 1.00 30.00 94 ASP B O 1
ATOM 4154 N N . ARG B 1 94 ? 64.941 31.567 -30.709 1.00 28.75 95 ARG B N 1
ATOM 4155 C CA . ARG B 1 94 ? 65.101 30.233 -31.275 1.00 31.79 95 ARG B CA 1
ATOM 4156 C C . ARG B 1 94 ? 66.462 29.598 -30.976 1.00 35.45 95 ARG B C 1
ATOM 4157 O O . ARG B 1 94 ? 66.548 28.390 -30.745 1.00 30.27 95 ARG B O 1
ATOM 4165 N N . HIS B 1 95 ? 67.519 30.408 -30.980 1.00 31.11 96 HIS B N 1
ATOM 4166 C CA . HIS B 1 95 ? 68.882 29.869 -30.887 1.00 30.26 96 HIS B CA 1
ATOM 4167 C C . HIS B 1 95 ? 69.616 30.324 -29.639 1.00 23.37 96 HIS B C 1
ATOM 4168 O O . HIS B 1 95 ? 70.082 31.459 -29.578 1.00 26.63 96 HIS B O 1
ATOM 4175 N N . SER B 1 96 ? 69.778 29.438 -28.663 1.00 23.41 97 SER B N 1
ATOM 4176 C CA . SER B 1 96 ? 70.329 29.877 -27.382 1.00 25.31 97 SER B CA 1
ATOM 4177 C C . SER B 1 96 ? 71.776 30.392 -27.471 1.00 21.68 97 SER B C 1
ATOM 4178 O O . SER B 1 96 ? 72.203 31.199 -26.637 1.00 20.20 97 SER B O 1
ATOM 4181 N N . ILE B 1 97 ? 72.533 29.948 -28.476 1.00 20.19 98 ILE B N 1
ATOM 4182 C CA . ILE B 1 97 ? 73.895 30.461 -28.639 1.00 21.86 98 ILE B CA 1
ATOM 4183 C C . ILE B 1 97 ? 73.862 31.983 -28.865 1.00 20.56 98 ILE B C 1
ATOM 4184 O O . ILE B 1 97 ? 74.761 32.693 -28.442 1.00 20.92 98 ILE B O 1
ATOM 4189 N N . LEU B 1 98 ? 72.793 32.485 -29.481 1.00 21.58 99 LEU B N 1
ATOM 4190 C CA . LEU B 1 98 ? 72.678 33.927 -29.736 1.00 22.99 99 LEU B CA 1
ATOM 4191 C C . LEU B 1 98 ? 72.324 34.733 -28.470 1.00 24.93 99 LEU B C 1
ATOM 4192 O O . LEU B 1 98 ? 72.466 35.969 -28.454 1.00 25.49 99 LEU B O 1
ATOM 4197 N N . ARG B 1 99 ? 71.878 34.033 -27.423 1.00 25.09 100 ARG B N 1
ATOM 4198 C CA . ARG B 1 99 ? 71.575 34.654 -26.119 1.00 24.34 100 ARG B CA 1
ATOM 4199 C C . ARG B 1 99 ? 72.636 34.293 -25.099 1.00 26.06 100 ARG B C 1
ATOM 4200 O O . ARG B 1 99 ? 72.359 34.231 -23.901 1.00 25.85 100 ARG B O 1
ATOM 4208 N N . THR B 1 100 ? 73.849 34.010 -25.567 1.00 21.67 101 THR B N 1
ATOM 4209 C CA . THR B 1 100 ? 74.899 33.571 -24.671 1.00 18.90 101 THR B CA 1
ATOM 4210 C C . THR B 1 100 ? 75.893 34.694 -24.347 1.00 22.41 101 THR B C 1
ATOM 4211 O O . THR B 1 100 ? 76.317 35.470 -25.219 1.00 22.76 101 THR B O 1
ATOM 4215 N N . SER B 1 101 ? 76.244 34.766 -23.068 1.00 21.81 102 SER B N 1
ATOM 4216 C CA . SER B 1 101 ? 77.202 35.706 -22.516 1.00 22.41 102 SER B CA 1
ATOM 4217 C C . SER B 1 101 ? 78.478 34.946 -22.108 1.00 27.68 102 SER B C 1
ATOM 4218 O O . SER B 1 101 ? 78.392 33.842 -21.559 1.00 27.30 102 SER B O 1
ATOM 4221 N N . PHE B 1 102 ? 79.651 35.515 -22.379 1.00 27.32 103 PHE B N 1
ATOM 4222 C CA . PHE B 1 102 ? 80.906 34.839 -22.047 1.00 24.34 103 PHE B CA 1
ATOM 4223 C C . PHE B 1 102 ? 81.675 35.586 -20.957 1.00 27.20 103 PHE B C 1
ATOM 4224 O O . PHE B 1 102 ? 81.854 36.795 -21.041 1.00 26.50 103 PHE B O 1
ATOM 4232 N N . VAL B 1 103 ? 82.147 34.872 -19.936 1.00 25.89 104 VAL B N 1
ATOM 4233 C CA . VAL B 1 103 ? 83.094 35.468 -18.990 1.00 26.96 104 VAL B CA 1
ATOM 4234 C C . VAL B 1 103 ? 84.181 34.466 -18.604 1.00 33.15 104 VAL B C 1
ATOM 4235 O O . VAL B 1 103 ? 84.115 33.296 -18.964 1.00 29.46 104 VAL B O 1
ATOM 4239 N N . GLU B 1 104 ? 85.167 34.936 -17.849 1.00 36.72 105 GLU B N 1
ATOM 4240 C CA . GLU B 1 104 ? 86.215 34.069 -17.330 1.00 41.21 105 GLU B CA 1
ATOM 4241 C C . GLU B 1 104 ? 85.932 33.671 -15.895 1.00 46.71 105 GLU B C 1
ATOM 4242 O O . GLU B 1 104 ? 85.477 34.486 -15.098 1.00 43.19 105 GLU B O 1
ATOM 4248 N N . HIS B 1 105 ? 86.196 32.409 -15.582 1.00 51.79 106 HIS B N 1
ATOM 4249 C CA . HIS B 1 105 ? 86.189 31.921 -14.210 1.00 58.13 106 HIS B CA 1
ATOM 4250 C C . HIS B 1 105 ? 87.456 31.120 -13.971 1.00 59.27 106 HIS B C 1
ATOM 4251 O O . HIS B 1 105 ? 87.747 30.178 -14.712 1.00 57.07 106 HIS B O 1
ATOM 4258 N N . GLU B 1 106 ? 88.211 31.511 -12.948 1.00 64.90 107 GLU B N 1
ATOM 4259 C CA . GLU B 1 106 ? 89.504 30.895 -12.649 1.00 66.86 107 GLU B CA 1
ATOM 4260 C C . GLU B 1 106 ? 90.462 30.943 -13.840 1.00 66.10 107 GLU B C 1
ATOM 4261 O O . GLU B 1 106 ? 91.372 30.122 -13.936 1.00 71.98 107 GLU B O 1
ATOM 4267 N N . GLY B 1 107 ? 90.251 31.890 -14.749 1.00 66.43 108 GLY B N 1
ATOM 4268 C CA . GLY B 1 107 ? 91.103 32.018 -15.918 1.00 60.66 108 GLY B CA 1
ATOM 4269 C C . GLY B 1 107 ? 90.672 31.170 -17.106 1.00 60.75 108 GLY B C 1
ATOM 4270 O O . GLY B 1 107 ? 91.360 31.117 -18.132 1.00 58.72 108 GLY B O 1
ATOM 4271 N N . HIS B 1 108 ? 89.529 30.505 -16.971 1.00 60.26 109 HIS B N 1
ATOM 4272 C CA . HIS B 1 108 ? 88.975 29.703 -18.051 1.00 59.68 109 HIS B CA 1
ATOM 4273 C C . HIS B 1 108 ? 87.596 30.228 -18.404 1.00 50.43 109 HIS B C 1
ATOM 4274 O O . HIS B 1 108 ? 86.821 30.601 -17.519 1.00 45.93 109 HIS B O 1
ATOM 4281 N N . PRO B 1 109 ? 87.286 30.245 -19.707 1.00 45.43 110 PRO B N 1
ATOM 4282 C CA . PRO B 1 109 ? 86.050 30.848 -20.213 1.00 38.21 110 PRO B CA 1
ATOM 4283 C C . PRO B 1 109 ? 84.815 29.966 -19.996 1.00 34.18 110 PRO B C 1
ATOM 4284 O O . PRO B 1 109 ? 84.862 28.748 -20.150 1.00 29.86 110 PRO B O 1
ATOM 4288 N N . ILE B 1 110 ? 83.709 30.596 -19.616 1.00 28.16 111 ILE B N 1
ATOM 4289 C CA . ILE B 1 110 ? 82.449 29.884 -19.463 1.00 24.85 111 ILE B CA 1
ATOM 4290 C C . ILE B 1 110 ? 81.371 30.598 -20.248 1.00 21.67 111 ILE B C 1
ATOM 4291 O O . ILE B 1 110 ? 81.490 31.797 -20.507 1.00 26.98 111 ILE B O 1
ATOM 4296 N N . GLN B 1 111 ? 80.329 29.880 -20.640 1.00 22.04 112 GLN B N 1
ATOM 4297 C CA . GLN B 1 111 ? 79.221 30.555 -21.293 1.00 24.41 112 GLN B CA 1
ATOM 4298 C C . GLN B 1 111 ? 77.938 30.524 -20.438 1.00 26.22 112 GLN B C 1
ATOM 4299 O O . GLN B 1 111 ? 77.544 29.500 -19.889 1.00 24.44 112 GLN B O 1
ATOM 4305 N N . LEU B 1 112 ? 77.330 31.696 -20.297 1.00 26.07 113 LEU B N 1
ATOM 4306 C CA . LEU B 1 112 ? 76.061 31.832 -19.592 1.00 27.19 113 LEU B CA 1
ATOM 4307 C C . LEU B 1 112 ? 74.942 31.919 -20.622 1.00 24.58 113 LEU B C 1
ATOM 4308 O O . LEU B 1 112 ? 74.889 32.869 -21.394 1.00 25.47 113 LEU B O 1
ATOM 4313 N N . VAL B 1 113 ? 74.073 30.916 -20.663 1.00 23.61 114 VAL B N 1
ATOM 4314 C CA . VAL B 1 113 ? 72.957 30.945 -21.589 1.00 21.51 114 VAL B CA 1
ATOM 4315 C C . VAL B 1 113 ? 71.809 31.704 -20.916 1.00 24.57 114 VAL B C 1
ATOM 4316 O O . VAL B 1 113 ? 71.305 31.277 -19.886 1.00 26.63 114 VAL B O 1
ATOM 4320 N N . LEU B 1 114 ? 71.408 32.825 -21.503 1.00 26.23 115 LEU B N 1
ATOM 4321 C CA . LEU B 1 114 ? 70.335 33.636 -20.931 1.00 24.60 115 LEU B CA 1
ATOM 4322 C C . LEU B 1 114 ? 68.977 33.283 -21.526 1.00 26.53 115 LEU B C 1
ATOM 4323 O O . LEU B 1 114 ? 68.878 32.832 -22.669 1.00 24.38 115 LEU B O 1
ATOM 4328 N N . ALA B 1 115 ? 67.925 33.485 -20.728 1.00 27.31 116 ALA B N 1
ATOM 4329 C CA . ALA B 1 115 ? 66.553 33.398 -21.203 1.00 26.86 116 ALA B CA 1
ATOM 4330 C C . ALA B 1 115 ? 65.822 34.681 -20.770 1.00 24.36 116 ALA B C 1
ATOM 4331 O O . ALA B 1 115 ? 66.408 35.532 -20.088 1.00 26.60 116 ALA B O 1
ATOM 4333 N N . ASN B 1 116 ? 64.557 34.810 -21.164 1.00 29.65 117 ASN B N 1
ATOM 4334 C CA . ASN B 1 116 ? 63.792 36.045 -20.931 1.00 31.21 117 ASN B CA 1
ATOM 4335 C C . ASN B 1 116 ? 64.606 37.255 -21.377 1.00 35.68 117 ASN B C 1
ATOM 4336 O O . ASN B 1 116 ? 64.678 38.275 -20.688 1.00 32.65 117 ASN B O 1
ATOM 4341 N N . LEU B 1 117 ? 65.240 37.092 -22.537 1.00 32.72 118 LEU B N 1
ATOM 4342 C CA . LEU B 1 117 ? 66.158 38.073 -23.087 1.00 35.58 118 LEU B CA 1
ATOM 4343 C C . LEU B 1 117 ? 65.454 38.899 -24.150 1.00 34.88 118 LEU B C 1
ATOM 4344 O O . LEU B 1 117 ? 65.079 38.384 -25.202 1.00 35.81 118 LEU B O 1
ATOM 4349 N N . ASP B 1 118 ? 65.270 40.180 -23.857 1.00 32.38 119 ASP B N 1
ATOM 4350 C CA . ASP B 1 118 ? 64.671 41.104 -24.802 1.00 37.30 119 ASP B CA 1
ATOM 4351 C C . ASP B 1 118 ? 65.720 41.634 -25.768 1.00 37.10 119 ASP B C 1
ATOM 4352 O O . ASP B 1 118 ? 66.761 42.138 -25.352 1.00 37.28 119 ASP B O 1
ATOM 4357 N N . VAL B 1 119 ? 65.443 41.505 -27.058 1.00 34.14 120 VAL B N 1
ATOM 4358 C CA . VAL B 1 119 ? 66.340 42.025 -28.072 1.00 32.62 120 VAL B CA 1
ATOM 4359 C C . VAL B 1 119 ? 65.994 43.481 -28.349 1.00 34.58 120 VAL B C 1
ATOM 4360 O O . VAL B 1 119 ? 64.859 43.791 -28.718 1.00 35.59 120 VAL B O 1
ATOM 4364 N N . LYS B 1 120 ? 66.958 44.370 -28.137 1.00 29.79 121 LYS B N 1
ATOM 4365 C CA . LYS B 1 120 ? 66.783 45.783 -28.467 1.00 31.13 121 LYS B CA 1
ATOM 4366 C C . LYS B 1 120 ? 67.680 46.140 -29.648 1.00 33.42 121 LYS B C 1
ATOM 4367 O O . LYS B 1 120 ? 68.909 45.995 -29.573 1.00 29.24 121 LYS B O 1
ATOM 4373 N N . VAL B 1 121 ? 67.068 46.593 -30.736 1.00 28.46 122 VAL B N 1
ATOM 4374 C CA . VAL B 1 121 ? 67.810 46.917 -31.952 1.00 27.24 122 VAL B CA 1
ATOM 4375 C C . VAL B 1 121 ? 68.378 48.326 -31.863 1.00 29.19 122 VAL B C 1
ATOM 4376 O O . VAL B 1 121 ? 67.685 49.239 -31.423 1.00 26.90 122 VAL B O 1
ATOM 4380 N N . ARG B 1 122 ? 69.643 48.505 -32.240 1.00 23.88 123 ARG B N 1
ATOM 4381 C CA . ARG B 1 122 ? 70.208 49.847 -32.366 1.00 25.63 123 ARG B CA 1
ATOM 4382 C C . ARG B 1 122 ? 69.729 50.415 -33.702 1.00 25.95 123 ARG B C 1
ATOM 4383 O O . ARG B 1 122 ? 69.889 49.788 -34.750 1.00 24.45 123 ARG B O 1
ATOM 4391 N N . GLU B 1 123 ? 69.094 51.579 -33.672 1.00 23.90 124 GLU B N 1
ATOM 4392 C CA . GLU B 1 123 ? 68.473 52.083 -34.890 1.00 24.09 124 GLU B CA 1
ATOM 4393 C C . GLU B 1 123 ? 68.987 53.466 -35.218 1.00 24.64 124 GLU B C 1
ATOM 4394 O O . GLU B 1 123 ? 69.196 54.282 -34.325 1.00 26.03 124 GLU B O 1
ATOM 4400 N N . VAL B 1 124 ? 69.221 53.697 -36.504 1.00 25.72 125 VAL B N 1
ATOM 4401 C CA . VAL B 1 124 ? 69.657 54.993 -36.985 1.00 26.12 125 VAL B CA 1
ATOM 4402 C C . VAL B 1 124 ? 68.760 55.442 -38.128 1.00 25.62 125 VAL B C 1
ATOM 4403 O O . VAL B 1 124 ? 68.565 54.710 -39.101 1.00 25.86 125 VAL B O 1
ATOM 4407 N N . GLN B 1 125 ? 68.208 56.649 -38.007 1.00 26.85 126 GLN B N 1
ATOM 4408 C CA . GLN B 1 125 ? 67.538 57.272 -39.137 1.00 25.69 126 GLN B CA 1
ATOM 4409 C C . GLN B 1 125 ? 68.485 58.323 -39.702 1.00 22.47 126 GLN B C 1
ATOM 4410 O O . GLN B 1 125 ? 68.851 59.269 -39.013 1.00 23.82 126 GLN B O 1
ATOM 4416 N N . CYS B 1 126 ? 68.922 58.123 -40.941 1.00 24.78 127 CYS B N 1
ATOM 4417 C CA . CYS B 1 126 ? 69.980 58.938 -41.518 1.00 22.68 127 CYS B CA 1
ATOM 4418 C C . CYS B 1 126 ? 69.452 60.268 -42.018 1.00 22.92 127 CYS B C 1
ATOM 4419 O O . CYS B 1 126 ? 68.255 60.392 -42.285 1.00 25.44 127 CYS B O 1
ATOM 4422 N N . TRP B 1 127 ? 70.355 61.236 -42.144 1.00 23.41 128 TRP B N 1
ATOM 4423 C CA . TRP B 1 127 ? 70.080 62.466 -42.894 1.00 25.13 128 TRP B CA 1
ATOM 4424 C C . TRP B 1 127 ? 69.745 62.129 -44.343 1.00 28.97 128 TRP B C 1
ATOM 4425 O O . TRP B 1 127 ? 70.212 61.117 -44.870 1.00 27.45 128 TRP B O 1
ATOM 4436 N N . PRO B 1 128 ? 68.947 62.982 -45.009 1.00 30.68 129 PRO B N 1
ATOM 4437 C CA . PRO B 1 128 ? 68.796 62.870 -46.467 1.00 28.66 129 PRO B CA 1
ATOM 4438 C C . PRO B 1 128 ? 70.147 62.800 -47.183 1.00 27.08 129 PRO B C 1
ATOM 4439 O O . PRO B 1 128 ? 71.041 63.612 -46.899 1.00 29.65 129 PRO B O 1
ATOM 4443 N N . GLY B 1 129 ? 70.288 61.835 -48.092 1.00 27.90 130 GLY B N 1
ATOM 4444 C CA . GLY B 1 129 ? 71.512 61.675 -48.863 1.00 32.06 130 GLY B CA 1
ATOM 4445 C C . GLY B 1 129 ? 72.666 60.982 -48.152 1.00 30.77 130 GLY B C 1
ATOM 4446 O O . GLY B 1 129 ? 73.702 60.732 -48.753 1.00 33.39 130 GLY B O 1
ATOM 4447 N N . GLU B 1 130 ? 72.499 60.679 -46.872 1.00 30.29 131 GLU B N 1
ATOM 4448 C CA . GLU B 1 130 ? 73.546 60.024 -46.095 1.00 30.07 131 GLU B CA 1
ATOM 4449 C C . GLU B 1 130 ? 73.478 58.510 -46.341 1.00 28.57 131 GLU B C 1
ATOM 4450 O O . GLU B 1 130 ? 72.406 57.915 -46.252 1.00 29.78 131 GLU B O 1
ATOM 4456 N N . ASP B 1 131 ? 74.607 57.884 -46.666 1.00 29.29 132 ASP B N 1
ATOM 4457 C CA . ASP B 1 131 ? 74.580 56.464 -47.014 1.00 28.32 132 ASP B CA 1
ATOM 4458 C C . ASP B 1 131 ? 74.581 55.575 -45.762 1.00 28.31 132 ASP B C 1
ATOM 4459 O O . ASP B 1 131 ? 75.477 55.673 -44.923 1.00 27.24 132 ASP B O 1
ATOM 4464 N N . PRO B 1 132 ? 73.575 54.700 -45.642 1.00 26.92 133 PRO B N 1
ATOM 4465 C CA . PRO B 1 132 ? 73.422 53.869 -44.446 1.00 27.31 133 PRO B CA 1
ATOM 4466 C C . PRO B 1 132 ? 74.622 52.951 -44.205 1.00 27.63 133 PRO B C 1
ATOM 4467 O O . PRO B 1 132 ? 74.982 52.752 -43.050 1.00 25.25 133 PRO B O 1
ATOM 4471 N N . MET B 1 133 ? 75.224 52.408 -45.261 1.00 25.93 134 MET B N 1
ATOM 4472 C CA . MET B 1 133 ? 76.397 51.554 -45.064 1.00 27.94 134 MET B CA 1
ATOM 4473 C C . MET B 1 133 ? 77.577 52.354 -44.497 1.00 27.57 134 MET B C 1
ATOM 4474 O O . MET B 1 133 ? 78.325 51.853 -43.651 1.00 25.35 134 MET B O 1
ATOM 4479 N N . GLU B 1 134 ? 77.740 53.599 -44.945 1.00 25.97 135 GLU B N 1
ATOM 4480 C CA . GLU B 1 134 ? 78.826 54.432 -44.441 1.00 25.25 135 GLU B CA 1
ATOM 4481 C C . GLU B 1 134 ? 78.639 54.737 -42.962 1.00 25.17 135 GLU B C 1
ATOM 4482 O O . GLU B 1 134 ? 79.616 54.888 -42.230 1.00 22.78 135 GLU B O 1
ATOM 4488 N N . VAL B 1 135 ? 77.386 54.857 -42.530 1.00 23.48 136 VAL B N 1
ATOM 4489 C CA . VAL B 1 135 ? 77.095 55.004 -41.111 1.00 23.37 136 VAL B CA 1
ATOM 4490 C C . VAL B 1 135 ? 77.469 53.716 -40.352 1.00 20.58 136 VAL B C 1
ATOM 4491 O O . VAL B 1 135 ? 78.097 53.773 -39.300 1.00 21.15 136 VAL B O 1
ATOM 4495 N N . CYS B 1 136 ? 77.072 52.574 -40.895 1.00 19.28 137 CYS B N 1
ATOM 4496 C CA . CYS B 1 136 ? 77.443 51.276 -40.303 1.00 23.13 137 CYS B CA 1
ATOM 4497 C C . CYS B 1 136 ? 78.956 51.139 -40.153 1.00 23.89 137 CYS B C 1
ATOM 4498 O O . CYS B 1 136 ? 79.467 50.673 -39.128 1.00 23.23 137 CYS B O 1
ATOM 4501 N N . LYS B 1 137 ? 79.675 51.547 -41.185 1.00 21.21 138 LYS B N 1
ATOM 4502 C CA . LYS B 1 137 ? 81.128 51.420 -41.163 1.00 24.35 138 LYS B CA 1
ATOM 4503 C C . LYS B 1 137 ? 81.739 52.373 -40.147 1.00 25.03 138 LYS B C 1
ATOM 4504 O O . LYS B 1 137 ? 82.669 52.013 -39.456 1.00 19.69 138 LYS B O 1
ATOM 4510 N N . ALA B 1 138 ? 81.200 53.590 -40.021 1.00 20.12 139 ALA B N 1
ATOM 4511 C CA . ALA B 1 138 ? 81.700 54.508 -39.004 1.00 20.39 139 ALA B CA 1
ATOM 4512 C C . ALA B 1 138 ? 81.496 53.989 -37.574 1.00 19.61 139 ALA B C 1
ATOM 4513 O O . ALA B 1 138 ? 82.354 54.177 -36.709 1.00 21.76 139 ALA B O 1
ATOM 4515 N N . LEU B 1 139 ? 80.352 53.362 -37.311 1.00 18.59 140 LEU B N 1
ATOM 4516 C CA . LEU B 1 139 ? 80.084 52.827 -35.987 1.00 19.44 140 LEU B CA 1
ATOM 4517 C C . LEU B 1 139 ? 81.004 51.614 -35.720 1.00 19.70 140 LEU B C 1
ATOM 4518 O O . LEU B 1 139 ? 81.509 51.420 -34.605 1.00 19.73 140 LEU B O 1
ATOM 4523 N N . TRP B 1 140 ? 81.217 50.828 -36.761 1.00 19.87 141 TRP B N 1
ATOM 4524 C CA . TRP B 1 140 ? 82.085 49.633 -36.657 1.00 18.65 141 TRP B CA 1
ATOM 4525 C C . TRP B 1 140 ? 83.516 50.018 -36.280 1.00 21.92 141 TRP B C 1
ATOM 4526 O O . TRP B 1 140 ? 84.040 49.586 -35.257 1.00 22.77 141 TRP B O 1
ATOM 4537 N N . ASP B 1 141 ? 84.133 50.860 -37.099 1.00 19.82 142 ASP B N 1
ATOM 4538 C CA . ASP B 1 141 ? 85.512 51.309 -36.869 1.00 20.19 142 ASP B CA 1
ATOM 4539 C C . ASP B 1 141 ? 85.670 52.272 -35.706 1.00 26.01 142 ASP B C 1
ATOM 4540 O O . ASP B 1 141 ? 86.734 52.363 -35.097 1.00 22.70 142 ASP B O 1
ATOM 4545 N N . GLY B 1 142 ? 84.617 53.024 -35.408 1.00 22.32 143 GLY B N 1
ATOM 4546 C CA . GLY B 1 142 ? 84.716 54.031 -34.375 1.00 21.87 143 GLY B CA 1
ATOM 4547 C C . GLY B 1 142 ? 84.525 53.518 -32.965 1.00 25.87 143 GLY B C 1
ATOM 4548 O O . GLY B 1 142 ? 85.037 54.113 -32.010 1.00 27.02 143 GLY B O 1
ATOM 4549 N N . LYS B 1 143 ? 83.783 52.429 -32.809 1.00 22.98 144 LYS B N 1
ATOM 4550 C CA . LYS B 1 143 ? 83.583 51.921 -31.463 1.00 23.50 144 LYS B CA 1
ATOM 4551 C C . LYS B 1 143 ? 83.250 50.434 -31.378 1.00 24.30 144 LYS B C 1
ATOM 4552 O O . LYS B 1 143 ? 83.664 49.794 -30.418 1.00 27.40 144 LYS B O 1
ATOM 4558 N N . ASP B 1 144 ? 82.536 49.870 -32.354 1.00 20.00 145 ASP B N 1
ATOM 4559 C CA . ASP B 1 144 ? 82.011 48.513 -32.173 1.00 20.99 145 ASP B CA 1
ATOM 4560 C C . ASP B 1 144 ? 83.149 47.474 -32.013 1.00 23.37 145 ASP B C 1
ATOM 4561 O O . ASP B 1 144 ? 83.135 46.698 -31.057 1.00 25.14 145 ASP B O 1
ATOM 4566 N N . TRP B 1 145 ? 84.130 47.441 -32.915 1.00 23.08 146 TRP B N 1
ATOM 4567 C CA . TRP B 1 145 ? 85.186 46.434 -32.704 1.00 22.76 146 TRP B CA 1
ATOM 4568 C C . TRP B 1 145 ? 86.362 46.947 -31.830 1.00 24.08 146 TRP B C 1
ATOM 4569 O O . TRP B 1 145 ? 86.916 46.156 -31.071 1.00 22.43 146 TRP B O 1
ATOM 4580 N N . PRO B 1 146 ? 86.710 48.258 -31.864 1.00 20.09 147 PRO B N 1
ATOM 4581 C CA . PRO B 1 146 ? 87.798 48.658 -30.956 1.00 24.21 147 PRO B CA 1
ATOM 4582 C C . PRO B 1 146 ? 87.498 48.480 -29.473 1.00 28.59 147 PRO B C 1
ATOM 4583 O O . PRO B 1 146 ? 88.428 48.309 -28.687 1.00 29.82 147 PRO B O 1
ATOM 4587 N N . THR B 1 147 ? 86.231 48.526 -29.086 1.00 21.67 148 THR B N 1
ATOM 4588 C CA . THR B 1 147 ? 85.905 48.361 -27.675 1.00 24.72 148 THR B CA 1
ATOM 4589 C C . THR B 1 147 ? 85.394 46.962 -27.359 1.00 25.70 148 THR B C 1
ATOM 4590 O O . THR B 1 147 ? 84.853 46.724 -26.270 1.00 26.32 148 THR B O 1
ATOM 4594 N N . LEU B 1 148 ? 85.551 46.040 -28.305 1.00 24.05 149 LEU B N 1
ATOM 4595 C CA . LEU B 1 148 ? 85.079 44.674 -28.106 1.00 24.62 149 LEU B CA 1
ATOM 4596 C C . LEU B 1 148 ? 85.772 44.062 -26.891 1.00 22.92 149 LEU B C 1
ATOM 4597 O O . LEU B 1 148 ? 86.989 44.170 -26.742 1.00 23.88 149 LEU B O 1
ATOM 4602 N N . ASN B 1 149 ? 84.983 43.433 -26.030 1.00 23.08 150 ASN B N 1
ATOM 4603 C CA . ASN B 1 149 ? 85.507 42.732 -24.864 1.00 25.96 150 ASN B CA 1
ATOM 4604 C C . ASN B 1 149 ? 84.572 41.580 -24.504 1.00 23.65 150 ASN B C 1
ATOM 4605 O O . ASN B 1 149 ? 83.820 41.649 -23.528 1.00 23.75 150 ASN B O 1
ATOM 4610 N N . VAL B 1 150 ? 84.608 40.535 -25.329 1.00 22.57 151 VAL B N 1
ATOM 4611 C CA . VAL B 1 150 ? 83.672 39.433 -25.225 1.00 20.58 151 VAL B CA 1
ATOM 4612 C C . VAL B 1 150 ? 83.687 38.813 -23.826 1.00 22.75 151 VAL B C 1
ATOM 4613 O O . VAL B 1 150 ? 82.634 38.473 -23.291 1.00 22.93 151 VAL B O 1
ATOM 4617 N N . LEU B 1 151 ? 84.870 38.695 -23.228 1.00 23.35 152 LEU B N 1
ATOM 4618 C CA . LEU B 1 151 ? 84.988 38.031 -21.922 1.00 24.39 152 LEU B CA 1
ATOM 4619 C C . LEU B 1 151 ? 84.531 38.930 -20.765 1.00 27.84 152 LEU B C 1
ATOM 4620 O O . LEU B 1 151 ? 84.531 38.511 -19.608 1.00 24.45 152 LEU B O 1
ATOM 4625 N N . GLY B 1 152 ? 84.124 40.153 -21.084 1.00 26.13 153 GLY B N 1
ATOM 4626 C CA . GLY B 1 152 ? 83.523 41.021 -20.084 1.00 26.68 153 GLY B CA 1
ATOM 4627 C C . GLY B 1 152 ? 82.072 40.676 -19.797 1.00 27.92 153 GLY B C 1
ATOM 4628 O O . GLY B 1 152 ? 81.473 41.206 -18.855 1.00 29.23 153 GLY B O 1
ATOM 4629 N N . GLY B 1 153 ? 81.484 39.812 -20.617 1.00 23.20 154 GLY B N 1
ATOM 4630 C CA . GLY B 1 153 ? 80.110 39.377 -20.401 1.00 24.34 154 GLY B CA 1
ATOM 4631 C C . GLY B 1 153 ? 79.025 40.008 -21.258 1.00 23.20 154 GLY B C 1
ATOM 4632 O O . GLY B 1 153 ? 77.919 39.487 -21.335 1.00 28.99 154 GLY B O 1
ATOM 4633 N N . SER B 1 154 ? 79.325 41.127 -21.909 1.00 24.64 155 SER B N 1
ATOM 4634 C CA . SER B 1 154 ? 78.344 41.762 -22.785 1.00 25.44 155 SER B CA 1
ATOM 4635 C C . SER B 1 154 ? 77.957 40.808 -23.903 1.00 27.05 155 SER B C 1
ATOM 4636 O O . SER B 1 154 ? 78.827 40.169 -24.500 1.00 26.11 155 SER B O 1
ATOM 4639 N N . LEU B 1 155 ? 76.664 40.673 -24.169 1.00 23.27 156 LEU B N 1
ATOM 4640 C CA . LEU B 1 155 ? 76.195 39.805 -25.253 1.00 26.89 156 LEU B CA 1
ATOM 4641 C C . LEU B 1 155 ? 76.794 40.192 -26.602 1.00 25.13 156 LEU B C 1
ATOM 4642 O O . LEU B 1 155 ? 76.596 41.320 -27.061 1.00 22.89 156 LEU B O 1
ATOM 4647 N N . PRO B 1 156 ? 77.518 39.262 -27.252 1.00 20.34 157 PRO B N 1
ATOM 4648 C CA . PRO B 1 156 ? 78.126 39.703 -28.515 1.00 23.89 157 PRO B CA 1
ATOM 4649 C C . PRO B 1 156 ? 77.118 39.850 -29.644 1.00 20.34 157 PRO B C 1
ATOM 4650 O O . PRO B 1 156 ? 77.379 40.612 -30.562 1.00 23.30 157 PRO B O 1
ATOM 4654 N N . VAL B 1 157 ? 76.009 39.124 -29.591 1.00 18.89 158 VAL B N 1
ATOM 4655 C CA . VAL B 1 157 ? 75.044 39.145 -30.691 1.00 18.04 158 VAL B CA 1
ATOM 4656 C C . VAL B 1 157 ? 74.058 40.308 -30.490 1.00 24.47 158 VAL B C 1
ATOM 4657 O O . VAL B 1 157 ? 73.323 40.371 -29.498 1.00 22.13 158 VAL B O 1
ATOM 4661 N N . ARG B 1 158 ? 74.071 41.233 -31.436 1.00 21.77 159 ARG B N 1
ATOM 4662 C CA . ARG B 1 158 ? 73.249 42.440 -31.336 1.00 23.68 159 ARG B CA 1
ATOM 4663 C C . ARG B 1 158 ? 73.014 42.985 -32.733 1.00 23.36 159 ARG B C 1
ATOM 4664 O O . ARG B 1 158 ? 73.806 42.745 -33.655 1.00 21.30 159 ARG B O 1
ATOM 4672 N N . PHE B 1 159 ? 71.917 43.720 -32.884 1.00 22.41 160 PHE B N 1
ATOM 4673 C CA . PHE B 1 159 ? 71.407 44.070 -34.200 1.00 21.42 160 PHE B CA 1
ATOM 4674 C C . PHE B 1 159 ? 71.344 45.573 -34.372 1.00 21.56 160 PHE B C 1
ATOM 4675 O O . PHE B 1 159 ? 71.078 46.301 -33.406 1.00 23.37 160 PHE B O 1
ATOM 4683 N N . THR B 1 160 ? 71.602 46.013 -35.602 1.00 21.53 161 THR B N 1
ATOM 4684 C CA . THR B 1 160 ? 71.565 47.425 -35.971 1.00 24.52 161 THR B CA 1
ATOM 4685 C C . THR B 1 160 ? 70.724 47.574 -37.228 1.00 24.22 161 THR B C 1
ATOM 4686 O O . THR B 1 160 ? 70.786 46.751 -38.132 1.00 23.09 161 THR B O 1
ATOM 4690 N N . LEU B 1 161 ? 69.922 48.634 -37.272 1.00 25.41 162 LEU B N 1
ATOM 4691 C CA . LEU B 1 161 ? 69.060 48.901 -38.404 1.00 25.99 162 LEU B CA 1
ATOM 4692 C C . LEU B 1 161 ? 69.220 50.373 -38.767 1.00 24.04 162 LEU B C 1
ATOM 4693 O O . LEU B 1 161 ? 68.875 51.236 -37.969 1.00 24.47 162 LEU B O 1
ATOM 4698 N N . VAL B 1 162 ? 69.791 50.640 -39.936 1.00 24.07 163 VAL B N 1
ATOM 4699 C CA . VAL B 1 162 ? 70.145 52.000 -40.348 1.00 26.57 163 VAL B CA 1
ATOM 4700 C C . VAL B 1 162 ? 69.349 52.333 -41.598 1.00 27.22 163 VAL B C 1
ATOM 4701 O O . VAL B 1 162 ? 69.496 51.662 -42.613 1.00 24.71 163 VAL B O 1
ATOM 4705 N N . SER B 1 163 ? 68.505 53.366 -41.551 1.00 27.53 164 SER B N 1
ATOM 4706 C CA . SER B 1 163 ? 67.616 53.591 -42.686 1.00 28.98 164 SER B CA 1
ATOM 4707 C C . SER B 1 163 ? 67.678 55.009 -43.254 1.00 26.35 164 SER B C 1
ATOM 4708 O O . SER B 1 163 ? 67.944 55.972 -42.537 1.00 26.61 164 SER B O 1
ATOM 4711 N N . CYS B 1 164 ? 67.441 55.102 -44.556 1.00 29.49 165 CYS B N 1
ATOM 4712 C CA . CYS B 1 164 ? 67.205 56.378 -45.227 1.00 31.22 165 CYS B CA 1
ATOM 4713 C C . CYS B 1 164 ? 65.779 56.846 -44.913 1.00 34.32 165 CYS B C 1
ATOM 4714 O O . CYS B 1 164 ? 64.912 56.014 -44.636 1.00 31.26 165 CYS B O 1
ATOM 4717 N N . PRO B 1 165 ? 65.532 58.172 -44.966 1.00 33.21 166 PRO B N 1
ATOM 4718 C CA . PRO B 1 165 ? 64.237 58.792 -44.647 1.00 36.93 166 PRO B CA 1
ATOM 4719 C C . PRO B 1 165 ? 62.972 58.078 -45.140 1.00 41.32 166 PRO B C 1
ATOM 4720 O O . PRO B 1 165 ? 61.976 58.082 -44.413 1.00 54.82 166 PRO B O 1
ATOM 4724 N N . GLY B 1 166 ? 62.982 57.478 -46.321 1.00 39.68 167 GLY B N 1
ATOM 4725 C CA . GLY B 1 166 ? 61.792 56.764 -46.769 1.00 44.97 167 GLY B CA 1
ATOM 4726 C C . GLY B 1 166 ? 61.670 55.295 -46.352 1.00 48.16 167 GLY B C 1
ATOM 4727 O O . GLY B 1 166 ? 60.709 54.621 -46.731 1.00 45.96 167 GLY B O 1
ATOM 4728 N N . ASN B 1 167 ? 62.626 54.799 -45.565 1.00 40.22 168 ASN B N 1
ATOM 4729 C CA . ASN B 1 167 ? 62.700 53.373 -45.209 1.00 41.77 168 ASN B CA 1
ATOM 4730 C C . ASN B 1 167 ? 62.623 52.436 -46.420 1.00 37.95 168 ASN B C 1
ATOM 4731 O O . ASN B 1 167 ? 62.172 51.299 -46.298 1.00 44.89 168 ASN B O 1
ATOM 4736 N N . GLU B 1 168 ? 63.075 52.902 -47.582 1.00 37.60 169 GLU B N 1
ATOM 4737 C CA . GLU B 1 168 ? 63.096 52.066 -48.782 1.00 39.84 169 GLU B CA 1
ATOM 4738 C C . GLU B 1 168 ? 64.537 51.714 -49.157 1.00 37.61 169 GLU B C 1
ATOM 4739 O O . GLU B 1 168 ? 64.807 51.108 -50.197 1.00 37.84 169 GLU B O 1
ATOM 4745 N N . HIS B 1 169 ? 65.456 52.121 -48.291 1.00 35.35 170 HIS B N 1
ATOM 4746 C CA . HIS B 1 169 ? 66.868 51.763 -48.387 1.00 32.86 170 HIS B CA 1
ATOM 4747 C C . HIS B 1 169 ? 67.378 51.660 -46.957 1.00 33.70 170 HIS B C 1
ATOM 4748 O O . HIS B 1 169 ? 67.529 52.666 -46.265 1.00 32.13 170 HIS B O 1
ATOM 4755 N N . VAL B 1 170 ? 67.602 50.429 -46.509 1.00 30.01 171 VAL B N 1
ATOM 4756 C CA . VAL B 1 170 ? 67.954 50.169 -45.119 1.00 29.26 171 VAL B CA 1
ATOM 4757 C C . VAL B 1 170 ? 69.114 49.158 -45.062 1.00 28.44 171 VAL B C 1
ATOM 4758 O O . VAL B 1 170 ? 69.226 48.310 -45.934 1.00 29.77 171 VAL B O 1
ATOM 4762 N N . VAL B 1 171 ? 69.976 49.269 -44.057 1.00 26.63 172 VAL B N 1
ATOM 4763 C CA . VAL B 1 171 ? 70.975 48.223 -43.801 1.00 24.80 172 VAL B CA 1
ATOM 4764 C C . VAL B 1 171 ? 70.686 47.591 -42.449 1.00 25.04 172 VAL B C 1
ATOM 4765 O O . VAL B 1 171 ? 70.577 48.286 -41.448 1.00 23.39 172 VAL B O 1
ATOM 4769 N N . LEU B 1 172 ? 70.540 46.267 -42.441 1.00 24.00 173 LEU B N 1
ATOM 4770 C CA . LEU B 1 172 ? 70.401 45.505 -41.213 1.00 23.74 173 LEU B CA 1
ATOM 4771 C C . LEU B 1 172 ? 71.728 44.833 -40.931 1.00 23.03 173 LEU B C 1
ATOM 4772 O O . LEU B 1 172 ? 72.262 44.190 -41.825 1.00 23.22 173 LEU B O 1
ATOM 4777 N N . THR B 1 173 ? 72.285 44.999 -39.731 1.00 22.85 174 THR B N 1
ATOM 4778 C CA . THR B 1 173 ? 73.521 44.267 -39.415 1.00 26.48 174 THR B CA 1
ATOM 4779 C C . THR B 1 173 ? 73.341 43.371 -38.195 1.00 24.48 174 THR B C 1
ATOM 4780 O O . THR B 1 173 ? 72.586 43.675 -37.265 1.00 24.15 174 THR B O 1
ATOM 4784 N N . ILE B 1 174 ? 74.031 42.234 -38.243 1.00 21.98 175 ILE B N 1
ATOM 4785 C CA . ILE B 1 174 ? 74.040 41.268 -37.171 1.00 22.59 175 ILE B CA 1
ATOM 4786 C C . ILE B 1 174 ? 75.480 41.100 -36.725 1.00 21.99 175 ILE B C 1
ATOM 4787 O O . ILE B 1 174 ? 76.317 40.678 -37.525 1.00 23.15 175 ILE B O 1
ATOM 4792 N N . GLN B 1 175 ? 75.771 41.453 -35.480 1.00 21.54 176 GLN B N 1
ATOM 4793 C CA . GLN B 1 175 ? 77.121 41.321 -34.945 1.00 22.18 176 GLN B CA 1
ATOM 4794 C C . GLN B 1 175 ? 77.199 40.010 -34.189 1.00 20.66 176 GLN B C 1
ATOM 4795 O O . GLN B 1 175 ? 76.214 39.574 -33.594 1.00 17.80 176 GLN B O 1
ATOM 4801 N N . ILE B 1 176 ? 78.369 39.375 -34.225 1.00 18.19 177 ILE B N 1
ATOM 4802 C CA . ILE B 1 176 ? 78.488 38.032 -33.665 1.00 19.29 177 ILE B CA 1
ATOM 4803 C C . ILE B 1 176 ? 79.965 37.630 -33.536 1.00 21.32 177 ILE B C 1
ATOM 4804 O O . ILE B 1 176 ? 80.805 37.958 -34.384 1.00 17.64 177 ILE B O 1
ATOM 4809 N N . SER B 1 177 ? 80.264 36.930 -32.450 1.00 20.20 178 SER B N 1
ATOM 4810 C CA . SER B 1 177 ? 81.578 36.353 -32.200 1.00 19.12 178 SER B CA 1
ATOM 4811 C C . SER B 1 177 ? 81.666 34.982 -32.881 1.00 17.00 178 SER B C 1
ATOM 4812 O O . SER B 1 177 ? 80.695 34.230 -32.891 1.00 18.02 178 SER B O 1
ATOM 4815 N N . HIS B 1 178 ? 82.830 34.626 -33.425 1.00 17.37 179 HIS B N 1
ATOM 4816 C CA . HIS B 1 178 ? 82.962 33.342 -34.109 1.00 14.91 179 HIS B CA 1
ATOM 4817 C C . HIS B 1 178 ? 82.837 32.182 -33.101 1.00 15.83 179 HIS B C 1
ATOM 4818 O O . HIS B 1 178 ? 82.719 31.032 -33.482 1.00 18.45 179 HIS B O 1
ATOM 4825 N N . SER B 1 179 ? 82.834 32.490 -31.807 1.00 18.10 180 SER B N 1
ATOM 4826 C CA . SER B 1 179 ? 82.524 31.469 -30.803 1.00 16.62 180 SER B CA 1
ATOM 4827 C C . SER B 1 179 ? 81.066 31.026 -30.919 1.00 17.86 180 SER B C 1
ATOM 4828 O O . SER B 1 179 ? 80.660 30.049 -30.289 1.00 19.66 180 SER B O 1
ATOM 4831 N N . GLN B 1 180 ? 80.296 31.720 -31.761 1.00 18.22 181 GLN B N 1
ATOM 4832 C CA . GLN B 1 180 ? 78.852 31.483 -31.849 1.00 18.29 181 GLN B CA 1
ATOM 4833 C C . GLN B 1 180 ? 78.357 30.994 -33.204 1.00 18.03 181 GLN B C 1
ATOM 4834 O O . GLN B 1 180 ? 77.152 30.830 -33.395 1.00 22.14 181 GLN B O 1
ATOM 4840 N N . TRP B 1 181 ? 79.263 30.738 -34.155 1.00 20.21 182 TRP B N 1
ATOM 4841 C CA . TRP B 1 181 ? 78.839 30.260 -35.470 1.00 18.11 182 TRP B CA 1
ATOM 4842 C C . TRP B 1 181 ? 79.982 29.485 -36.133 1.00 20.17 182 TRP B C 1
ATOM 4843 O O . TRP B 1 181 ? 81.115 29.526 -35.662 1.00 18.20 182 TRP B O 1
ATOM 4854 N N . ASP B 1 182 ? 79.662 28.759 -37.197 1.00 19.39 183 ASP B N 1
ATOM 4855 C CA . ASP B 1 182 ? 80.690 28.184 -38.056 1.00 20.38 183 ASP B CA 1
ATOM 4856 C C . ASP B 1 182 ? 80.197 28.129 -39.493 1.00 24.27 183 ASP B C 1
ATOM 4857 O O . ASP B 1 182 ? 79.034 28.447 -39.781 1.00 23.70 183 ASP B O 1
ATOM 4862 N N . GLY B 1 183 ? 81.085 27.730 -40.398 1.00 22.97 184 GLY B N 1
ATOM 4863 C CA . GLY B 1 183 ? 80.779 27.773 -41.821 1.00 24.79 184 GLY B CA 1
ATOM 4864 C C . GLY B 1 183 ? 79.563 26.940 -42.179 1.00 25.91 184 GLY B C 1
ATOM 4865 O O . GLY B 1 183 ? 78.806 27.275 -43.089 1.00 27.62 184 GLY B O 1
ATOM 4866 N N . VAL B 1 184 ? 79.374 25.842 -41.460 1.00 24.24 185 VAL B N 1
ATOM 4867 C CA . VAL B 1 184 ? 78.263 24.942 -41.731 1.00 27.35 185 VAL B CA 1
ATOM 4868 C C . VAL B 1 184 ? 76.930 25.527 -41.295 1.00 28.43 185 VAL B C 1
ATOM 4869 O O . VAL B 1 184 ? 75.927 25.335 -41.977 1.00 29.35 185 VAL B O 1
ATOM 4873 N N . SER B 1 185 ? 76.923 26.269 -40.185 1.00 26.21 186 SER B N 1
ATOM 4874 C CA . SER B 1 185 ? 75.657 26.660 -39.562 1.00 27.45 186 SER B CA 1
ATOM 4875 C C . SER B 1 185 ? 75.262 28.132 -39.763 1.00 28.03 186 SER B C 1
ATOM 4876 O O . SER B 1 185 ? 74.089 28.469 -39.588 1.00 30.88 186 SER B O 1
ATOM 4879 N N . ILE B 1 186 ? 76.199 28.999 -40.148 1.00 26.32 187 ILE B N 1
ATOM 4880 C CA . ILE B 1 186 ? 75.829 30.402 -40.394 1.00 29.61 187 ILE B CA 1
ATOM 4881 C C . ILE B 1 186 ? 74.783 30.561 -41.525 1.00 30.25 187 ILE B C 1
ATOM 4882 O O . ILE B 1 186 ? 73.939 31.455 -41.435 1.00 28.85 187 ILE B O 1
ATOM 4887 N N . PRO B 1 187 ? 74.783 29.687 -42.561 1.00 28.49 188 PRO B N 1
ATOM 4888 C CA . PRO B 1 187 ? 73.669 29.913 -43.495 1.00 30.18 188 PRO B CA 1
ATOM 4889 C C . PRO B 1 187 ? 72.296 29.599 -42.892 1.00 31.26 188 PRO B C 1
ATOM 4890 O O . PRO B 1 187 ? 71.288 30.101 -43.394 1.00 31.21 188 PRO B O 1
ATOM 4894 N N . LYS B 1 188 ? 72.261 28.809 -41.820 1.00 28.64 189 LYS B N 1
ATOM 4895 C CA . LYS B 1 188 ? 71.013 28.500 -41.139 1.00 29.22 189 LYS B CA 1
ATOM 4896 C C . LYS B 1 188 ? 70.529 29.703 -40.344 1.00 32.05 189 LYS B C 1
ATOM 4897 O O . LYS B 1 188 ? 69.326 29.883 -40.145 1.00 30.71 189 LYS B O 1
ATOM 4903 N N . LEU B 1 189 ? 71.464 30.515 -39.866 1.00 29.05 190 LEU B N 1
ATOM 4904 C CA . LEU B 1 189 ? 71.082 31.735 -39.167 1.00 28.16 190 LEU B CA 1
ATOM 4905 C C . LEU B 1 189 ? 70.263 32.594 -40.137 1.00 28.26 190 LEU B C 1
ATOM 4906 O O . LEU B 1 189 ? 69.178 33.088 -39.806 1.00 27.76 190 LEU B O 1
ATOM 4911 N N . PHE B 1 190 ? 70.792 32.747 -41.344 1.00 28.13 191 PHE B N 1
ATOM 4912 C CA . PHE B 1 190 ? 70.174 33.589 -42.360 1.00 29.60 191 PHE B CA 1
ATOM 4913 C C . PHE B 1 190 ? 68.850 33.006 -42.867 1.00 32.36 191 PHE B C 1
ATOM 4914 O O . PHE B 1 190 ? 67.862 33.729 -43.004 1.00 31.23 191 PHE B O 1
ATOM 4922 N N . SER B 1 191 ? 68.816 31.704 -43.137 1.00 28.24 192 SER B N 1
ATOM 4923 C CA . SER B 1 191 ? 67.594 31.092 -43.665 1.00 32.97 192 SER B CA 1
ATOM 4924 C C . SER B 1 191 ? 66.484 31.067 -42.611 1.00 33.66 192 SER B C 1
ATOM 4925 O O . SER B 1 191 ? 65.315 31.253 -42.939 1.00 34.35 192 SER B O 1
ATOM 4928 N N . ASP B 1 192 ? 66.854 30.879 -41.347 1.00 29.38 193 ASP B N 1
ATOM 4929 C CA . ASP B 1 192 ? 65.898 30.989 -40.253 1.00 28.17 193 ASP B CA 1
ATOM 4930 C C . ASP B 1 192 ? 65.350 32.413 -40.156 1.00 32.98 193 ASP B C 1
ATOM 4931 O O . ASP B 1 192 ? 64.145 32.600 -40.002 1.00 33.57 193 ASP B O 1
ATOM 4936 N N . PHE B 1 193 ? 66.234 33.408 -40.226 1.00 30.47 194 PHE B N 1
ATOM 4937 C CA . PHE B 1 193 ? 65.803 34.807 -40.199 1.00 32.59 194 PHE B CA 1
ATOM 4938 C C . PHE B 1 193 ? 64.755 35.067 -41.284 1.00 31.97 194 PHE B C 1
ATOM 4939 O O . PHE B 1 193 ? 63.676 35.591 -41.006 1.00 34.37 194 PHE B O 1
ATOM 4947 N N . ALA B 1 194 ? 65.082 34.695 -42.515 1.00 30.67 195 ALA B N 1
ATOM 4948 C CA . ALA B 1 194 ? 64.185 34.931 -43.634 1.00 34.65 195 ALA B CA 1
ATOM 4949 C C . ALA B 1 194 ? 62.864 34.194 -43.448 1.00 37.67 195 ALA B C 1
ATOM 4950 O O . ALA B 1 194 ? 61.799 34.759 -43.692 1.00 36.15 195 ALA B O 1
ATOM 4952 N N . ALA B 1 195 ? 62.933 32.944 -43.002 1.00 33.18 196 ALA B N 1
ATOM 4953 C CA . ALA B 1 195 ? 61.730 32.151 -42.778 1.00 38.74 196 ALA B CA 1
ATOM 4954 C C . ALA B 1 195 ? 60.838 32.796 -41.725 1.00 40.49 196 ALA B C 1
ATOM 4955 O O . ALA B 1 195 ? 59.613 32.820 -41.870 1.00 41.33 196 ALA B O 1
ATOM 4957 N N . ILE B 1 196 ? 61.452 33.333 -40.673 1.00 37.72 197 ILE B N 1
ATOM 4958 C CA . ILE B 1 196 ? 60.686 33.937 -39.594 1.00 35.71 197 ILE B CA 1
ATOM 4959 C C . ILE B 1 196 ? 60.024 35.221 -40.080 1.00 41.77 197 ILE B C 1
ATOM 4960 O O . ILE B 1 196 ? 58.842 35.450 -39.822 1.00 38.33 197 ILE B O 1
ATOM 4965 N N . TYR B 1 197 ? 60.782 36.044 -40.801 1.00 38.25 198 TYR B N 1
ATOM 4966 C CA . TYR B 1 197 ? 60.225 37.246 -41.411 1.00 38.70 198 TYR B CA 1
ATOM 4967 C C . TYR B 1 197 ? 59.106 36.897 -42.394 1.00 44.54 198 TYR B C 1
ATOM 4968 O O . TYR B 1 197 ? 58.092 37.593 -42.468 1.00 45.22 198 TYR B O 1
ATOM 4977 N N . ASN B 1 198 ? 59.289 35.818 -43.149 1.00 40.14 199 ASN B N 1
ATOM 4978 C CA . ASN B 1 198 ? 58.286 35.392 -44.123 1.00 45.20 199 ASN B CA 1
ATOM 4979 C C . ASN B 1 198 ? 57.126 34.618 -43.507 1.00 47.57 199 ASN B C 1
ATOM 4980 O O . ASN B 1 198 ? 56.282 34.096 -44.230 1.00 48.34 199 ASN B O 1
ATOM 4985 N N . GLN B 1 199 ? 57.104 34.533 -42.180 1.00 44.50 200 GLN B N 1
ATOM 4986 C CA . GLN B 1 199 ? 56.087 33.786 -41.442 1.00 49.40 200 GLN B CA 1
ATOM 4987 C C . GLN B 1 199 ? 56.000 32.315 -41.862 1.00 51.38 200 GLN B C 1
ATOM 4988 O O . GLN B 1 199 ? 54.944 31.691 -41.749 1.00 53.14 200 GLN B O 1
ATOM 4994 N N . THR B 1 200 ? 57.106 31.765 -42.349 1.00 49.09 201 THR B N 1
ATOM 4995 C CA . THR B 1 200 ? 57.184 30.335 -42.626 1.00 50.65 201 THR B CA 1
ATOM 4996 C C . THR B 1 200 ? 57.584 29.589 -41.352 1.00 53.86 201 THR B C 1
ATOM 4997 O O . THR B 1 200 ? 58.637 29.867 -40.779 1.00 52.64 201 THR B O 1
ATOM 5001 N N . PRO B 1 201 ? 56.734 28.659 -40.886 1.00 57.21 202 PRO B N 1
ATOM 5002 C CA . PRO B 1 201 ? 57.058 27.853 -39.700 1.00 54.76 202 PRO B CA 1
ATOM 5003 C C . PRO B 1 201 ? 58.363 27.058 -39.847 1.00 50.84 202 PRO B C 1
ATOM 5004 O O . PRO B 1 201 ? 58.734 26.631 -40.945 1.00 50.41 202 PRO B O 1
ATOM 5008 N N . LEU B 1 202 ? 59.057 26.879 -38.729 1.00 50.75 203 LEU B N 1
ATOM 5009 C CA . LEU B 1 202 ? 60.351 26.211 -38.722 1.00 49.13 203 LEU B CA 1
ATOM 5010 C C . LEU B 1 202 ? 60.320 24.988 -37.822 1.00 44.27 203 LEU B C 1
ATOM 5011 O O . LEU B 1 202 ? 59.699 25.016 -36.757 1.00 48.91 203 LEU B O 1
ATOM 5016 N N . PRO B 1 203 ? 60.992 23.909 -38.244 1.00 45.95 204 PRO B N 1
ATOM 5017 C CA . PRO B 1 203 ? 61.067 22.704 -37.413 1.00 47.93 204 PRO B CA 1
ATOM 5018 C C . PRO B 1 203 ? 61.830 22.998 -36.134 1.00 49.45 204 PRO B C 1
ATOM 5019 O O . PRO B 1 203 ? 62.687 23.880 -36.149 1.00 48.27 204 PRO B O 1
ATOM 5023 N N . PRO B 1 204 ? 61.520 22.293 -35.038 1.00 49.82 205 PRO B N 1
ATOM 5024 C CA . PRO B 1 204 ? 62.325 22.517 -33.835 1.00 48.66 205 PRO B CA 1
ATOM 5025 C C . PRO B 1 204 ? 63.780 22.120 -34.091 1.00 47.62 205 PRO B C 1
ATOM 5026 O O . PRO B 1 204 ? 64.065 21.386 -35.037 1.00 45.47 205 PRO B O 1
ATOM 5030 N N . THR B 1 205 ? 64.693 22.623 -33.272 1.00 47.10 206 THR B N 1
ATOM 5031 C CA . THR B 1 205 ? 66.111 22.359 -33.479 1.00 43.24 206 THR B CA 1
ATOM 5032 C C . THR B 1 205 ? 66.816 22.240 -32.137 1.00 46.39 206 THR B C 1
ATOM 5033 O O . THR B 1 205 ? 66.259 22.603 -31.097 1.00 46.71 206 THR B O 1
ATOM 5037 N N . SER B 1 206 ? 68.042 21.733 -32.157 1.00 45.74 207 SER B N 1
ATOM 5038 C CA . SER B 1 206 ? 68.841 21.653 -30.944 1.00 41.69 207 SER B CA 1
ATOM 5039 C C . SER B 1 206 ? 69.687 22.901 -30.813 1.00 34.17 207 SER B C 1
ATOM 5040 O O . SER B 1 206 ? 69.815 23.669 -31.767 1.00 37.82 207 SER B O 1
ATOM 5043 N N . ASP B 1 207 ? 70.254 23.132 -29.634 1.00 33.20 208 ASP B N 1
ATOM 5044 C CA . ASP B 1 207 ? 71.185 24.248 -29.524 1.00 34.60 208 ASP B CA 1
ATOM 5045 C C . ASP B 1 207 ? 72.603 23.772 -29.259 1.00 32.02 208 ASP B C 1
ATOM 5046 O O . ASP B 1 207 ? 72.854 22.570 -29.117 1.00 28.65 208 ASP B O 1
ATOM 5051 N N . PHE B 1 208 ? 73.525 24.728 -29.204 1.00 27.68 209 PHE B N 1
ATOM 5052 C CA . PHE B 1 208 ? 74.918 24.407 -28.981 1.00 27.26 209 PHE B CA 1
ATOM 5053 C C . PHE B 1 208 ? 75.115 23.695 -27.644 1.00 26.79 209 PHE B C 1
ATOM 5054 O O . PHE B 1 208 ? 75.871 22.728 -27.553 1.00 24.24 209 PHE B O 1
ATOM 5062 N N . ALA B 1 209 ? 74.412 24.142 -26.604 1.00 26.67 210 ALA B N 1
ATOM 5063 C CA . ALA B 1 209 ? 74.523 23.484 -25.306 1.00 25.89 210 ALA B CA 1
ATOM 5064 C C . ALA B 1 209 ? 74.264 21.981 -25.424 1.00 23.87 210 ALA B C 1
ATOM 5065 O O . ALA B 1 209 ? 74.956 21.186 -24.799 1.00 25.03 210 ALA B O 1
ATOM 5067 N N . HIS B 1 210 ? 73.285 21.596 -26.240 1.00 23.63 211 HIS B N 1
ATOM 5068 C CA . HIS B 1 210 ? 72.933 20.184 -26.448 1.00 27.54 211 HIS B CA 1
ATOM 5069 C C . HIS B 1 210 ? 74.115 19.387 -27.048 1.00 28.18 211 HIS B C 1
ATOM 5070 O O . HIS B 1 210 ? 74.376 18.243 -26.676 1.00 24.71 211 HIS B O 1
ATOM 5077 N N . TYR B 1 211 ? 74.825 20.008 -27.981 1.00 26.64 212 TYR B N 1
ATOM 5078 C CA . TYR B 1 211 ? 76.041 19.424 -28.546 1.00 21.40 212 TYR B CA 1
ATOM 5079 C C . TYR B 1 211 ? 77.047 19.133 -27.436 1.00 24.53 212 TYR B C 1
ATOM 5080 O O . TYR B 1 211 ? 77.609 18.037 -27.356 1.00 23.71 212 TYR B O 1
ATOM 5089 N N . LEU B 1 212 ? 77.243 20.106 -26.556 1.00 22.33 213 LEU B N 1
ATOM 5090 C CA . LEU B 1 212 ? 78.177 19.944 -25.450 1.00 21.76 213 LEU B CA 1
ATOM 5091 C C . LEU B 1 212 ? 77.765 18.828 -24.474 1.00 28.99 213 LEU B C 1
ATOM 5092 O O . LEU B 1 212 ? 78.614 18.042 -24.037 1.00 25.01 213 LEU B O 1
ATOM 5097 N N . TYR B 1 213 ? 76.476 18.744 -24.143 1.00 25.34 214 TYR B N 1
ATOM 5098 C CA . TYR B 1 213 ? 76.000 17.650 -23.283 1.00 27.28 214 TYR B CA 1
ATOM 5099 C C . TYR B 1 213 ? 76.188 16.292 -23.959 1.00 26.17 214 TYR B C 1
ATOM 5100 O O . TYR B 1 213 ? 76.583 15.315 -23.315 1.00 26.61 214 TYR B O 1
ATOM 5109 N N . HIS B 1 214 ? 75.917 16.235 -25.259 1.00 23.65 215 HIS B N 1
ATOM 5110 C CA . HIS B 1 214 ? 76.061 14.998 -26.017 1.00 30.83 215 HIS B CA 1
ATOM 5111 C C . HIS B 1 214 ? 77.518 14.514 -26.063 1.00 35.17 215 HIS B C 1
ATOM 5112 O O . HIS B 1 214 ? 77.777 13.314 -25.919 1.00 29.22 215 HIS B O 1
ATOM 5119 N N . ARG B 1 215 ? 78.460 15.439 -26.267 1.00 27.25 216 ARG B N 1
ATOM 5120 C CA . ARG B 1 215 ? 79.884 15.103 -26.173 1.00 28.01 216 ARG B CA 1
ATOM 5121 C C . ARG B 1 215 ? 80.235 14.444 -24.843 1.00 32.41 216 ARG B C 1
ATOM 5122 O O . ARG B 1 215 ? 80.953 13.442 -24.807 1.00 29.50 216 ARG B O 1
ATOM 5130 N N . VAL B 1 216 ? 79.751 15.018 -23.749 1.00 27.29 217 VAL B N 1
ATOM 5131 C CA . VAL B 1 216 ? 80.044 14.483 -22.422 1.00 29.23 217 VAL B CA 1
ATOM 5132 C C . VAL B 1 216 ? 79.372 13.121 -22.214 1.00 31.94 217 VAL B C 1
ATOM 5133 O O . VAL B 1 216 ? 79.953 12.226 -21.602 1.00 29.94 217 VAL B O 1
ATOM 5137 N N . SER B 1 217 ? 78.173 12.940 -22.757 1.00 30.79 218 SER B N 1
ATOM 5138 C CA . SER B 1 217 ? 77.462 11.686 -22.538 1.00 33.11 218 SER B CA 1
ATOM 5139 C C . SER B 1 217 ? 78.167 10.519 -23.230 1.00 34.22 218 SER B C 1
ATOM 5140 O O . SER B 1 217 ? 78.023 9.367 -22.813 1.00 31.22 218 SER B O 1
ATOM 5143 N N . SER B 1 218 ? 78.931 10.815 -24.280 1.00 32.64 219 SER B N 1
ATOM 5144 C CA . SER B 1 218 ? 79.601 9.761 -25.039 1.00 38.53 219 SER B CA 1
ATOM 5145 C C . SER B 1 218 ? 81.018 9.488 -24.521 1.00 31.57 219 SER B C 1
ATOM 5146 O O . SER B 1 218 ? 81.632 8.479 -24.864 1.00 34.60 219 SER B O 1
ATOM 5149 N N . ALA B 1 219 ? 81.529 10.373 -23.679 1.00 29.71 220 ALA B N 1
ATOM 5150 C CA . ALA B 1 219 ? 82.830 10.166 -23.056 1.00 28.97 220 ALA B CA 1
ATOM 5151 C C . ALA B 1 219 ? 82.704 9.120 -21.967 1.00 39.60 220 ALA B C 1
ATOM 5152 O O . ALA B 1 219 ? 81.718 9.115 -21.222 1.00 34.17 220 ALA B O 1
ATOM 5154 N N . ARG B 1 220 ? 83.696 8.236 -21.878 1.00 32.73 221 ARG B N 1
ATOM 5155 C CA . ARG B 1 220 ? 83.747 7.260 -20.792 1.00 35.57 221 ARG B CA 1
ATOM 5156 C C . ARG B 1 220 ? 84.310 7.912 -19.534 1.00 36.29 221 ARG B C 1
ATOM 5157 O O . ARG B 1 220 ? 85.138 8.822 -19.607 1.00 34.31 221 ARG B O 1
ATOM 5165 N N . GLU B 1 221 ? 83.844 7.449 -18.378 1.00 39.95 222 GLU B N 1
ATOM 5166 C CA . GLU B 1 221 ? 84.287 7.980 -17.095 1.00 42.44 222 GLU B CA 1
ATOM 5167 C C . GLU B 1 221 ? 85.784 7.772 -16.916 1.00 37.70 222 GLU B C 1
ATOM 5168 O O . GLU B 1 221 ? 86.496 8.665 -16.465 1.00 40.27 222 GLU B O 1
ATOM 5174 N N . ASP B 1 222 ? 86.245 6.575 -17.265 1.00 38.27 223 ASP B N 1
ATOM 5175 C CA . ASP B 1 222 ? 87.665 6.245 -17.238 1.00 37.40 223 ASP B CA 1
ATOM 5176 C C . ASP B 1 222 ? 88.275 6.540 -18.608 1.00 33.36 223 ASP B C 1
ATOM 5177 O O . ASP B 1 222 ? 87.983 5.860 -19.594 1.00 33.84 223 ASP B O 1
ATOM 5182 N N . VAL B 1 223 ? 89.100 7.578 -18.649 1.00 35.02 224 VAL B N 1
ATOM 5183 C CA . VAL B 1 223 ? 89.746 8.045 -19.869 1.00 34.45 224 VAL B CA 1
ATOM 5184 C C . VAL B 1 223 ? 90.493 6.907 -20.593 1.00 40.37 224 VAL B C 1
ATOM 5185 O O . VAL B 1 223 ? 90.522 6.845 -21.833 1.00 34.99 224 VAL B O 1
ATOM 5189 N N . GLN B 1 224 ? 91.050 5.981 -19.815 1.00 38.73 225 GLN B N 1
ATOM 5190 C CA . GLN B 1 224 ? 91.789 4.850 -20.378 1.00 41.89 225 GLN B CA 1
ATOM 5191 C C . GLN B 1 224 ? 90.909 3.907 -21.191 1.00 39.99 225 GLN B C 1
ATOM 5192 O O . GLN B 1 224 ? 91.389 3.234 -22.102 1.00 40.05 225 GLN B O 1
ATOM 5198 N N . GLN B 1 225 ? 89.624 3.860 -20.870 1.00 28.23 226 GLN B N 1
ATOM 5199 C CA . GLN B 1 225 ? 88.725 2.971 -21.588 1.00 36.18 226 GLN B CA 1
ATOM 5200 C C . GLN B 1 225 ? 87.926 3.684 -22.664 1.00 30.72 226 GLN B C 1
ATOM 5201 O O . GLN B 1 225 ? 87.021 3.091 -23.261 1.00 30.54 226 GLN B O 1
ATOM 5207 N N . ASP B 1 226 ? 88.256 4.949 -22.915 1.00 26.48 227 ASP B N 1
ATOM 5208 C CA . ASP B 1 226 ? 87.521 5.721 -23.912 1.00 26.15 227 ASP B CA 1
ATOM 5209 C C . ASP B 1 226 ? 88.096 5.450 -25.298 1.00 22.42 227 ASP B C 1
ATOM 5210 O O . ASP B 1 226 ? 89.270 5.723 -25.537 1.00 23.93 227 ASP B O 1
ATOM 5215 N N . PRO B 1 227 ? 87.271 4.907 -26.204 1.00 24.26 228 PRO B N 1
ATOM 5216 C CA . PRO B 1 227 ? 87.740 4.534 -27.542 1.00 24.39 228 PRO B CA 1
ATOM 5217 C C . PRO B 1 227 ? 88.319 5.731 -28.291 1.00 20.83 228 PRO B C 1
ATOM 5218 O O . PRO B 1 227 ? 89.208 5.546 -29.119 1.00 22.00 228 PRO B O 1
ATOM 5222 N N . THR B 1 228 ? 87.827 6.929 -28.014 1.00 20.86 229 THR B N 1
ATOM 5223 C CA . THR B 1 228 ? 88.394 8.089 -28.722 1.00 20.42 229 THR B CA 1
ATOM 5224 C C . THR B 1 228 ? 89.811 8.428 -28.253 1.00 18.30 229 THR B C 1
ATOM 5225 O O . THR B 1 228 ? 90.681 8.756 -29.065 1.00 19.16 229 THR B O 1
ATOM 5229 N N . PHE B 1 229 ? 90.076 8.342 -26.959 1.00 19.32 230 PHE B N 1
ATOM 5230 C CA . PHE B 1 229 ? 91.438 8.596 -26.521 1.00 20.45 230 PHE B CA 1
ATOM 5231 C C . PHE B 1 229 ? 92.354 7.402 -26.804 1.00 18.49 230 PHE B C 1
ATOM 5232 O O . PHE B 1 229 ? 93.571 7.578 -27.018 1.00 19.06 230 PHE B O 1
ATOM 5240 N N . GLN B 1 230 ? 91.779 6.208 -26.861 1.00 18.80 231 GLN B N 1
ATOM 5241 C CA . GLN B 1 230 ? 92.547 5.057 -27.334 1.00 18.13 231 GLN B CA 1
ATOM 5242 C C . GLN B 1 230 ? 92.948 5.268 -28.799 1.00 22.64 231 GLN B C 1
ATOM 5243 O O . GLN B 1 230 ? 94.099 4.995 -29.197 1.00 18.78 231 GLN B O 1
ATOM 5249 N N . PHE B 1 231 ? 92.002 5.764 -29.596 1.00 18.88 232 PHE B N 1
ATOM 5250 C CA . PHE B 1 231 ? 92.283 6.045 -30.996 1.00 19.64 232 PHE B CA 1
ATOM 5251 C C . PHE B 1 231 ? 93.403 7.065 -31.128 1.00 17.95 232 PHE B C 1
ATOM 5252 O O . PHE B 1 231 ? 94.363 6.850 -31.879 1.00 17.09 232 PHE B O 1
ATOM 5260 N N . TRP B 1 232 ? 93.279 8.201 -30.440 1.00 15.57 233 TRP B N 1
ATOM 5261 C CA . TRP B 1 232 ? 94.304 9.240 -30.640 1.00 15.88 233 TRP B CA 1
ATOM 5262 C C . TRP B 1 232 ? 95.678 8.757 -30.178 1.00 17.74 233 TRP B C 1
ATOM 5263 O O . TRP B 1 232 ? 96.687 9.126 -30.763 1.00 15.53 233 TRP B O 1
ATOM 5274 N N . ARG B 1 233 ? 95.726 7.930 -29.130 1.00 15.30 234 ARG B N 1
ATOM 5275 C CA . ARG B 1 233 ? 97.017 7.432 -28.672 1.00 15.40 234 ARG B CA 1
ATOM 5276 C C . ARG B 1 233 ? 97.646 6.557 -29.749 1.00 15.56 234 ARG B C 1
ATOM 5277 O O . ARG B 1 233 ? 98.844 6.622 -29.988 1.00 17.91 234 ARG B O 1
ATOM 5285 N N . HIS B 1 234 ? 96.819 5.744 -30.386 1.00 14.38 235 HIS B N 1
ATOM 5286 C CA . HIS B 1 234 ? 97.282 4.854 -31.462 1.00 14.89 235 HIS B CA 1
ATOM 5287 C C . HIS B 1 234 ? 97.735 5.681 -32.679 1.00 15.02 235 HIS B C 1
ATOM 5288 O O . HIS B 1 234 ? 98.811 5.478 -33.247 1.00 15.37 235 HIS B O 1
ATOM 5295 N N . TYR B 1 235 ? 96.897 6.642 -33.035 1.00 15.06 236 TYR B N 1
ATOM 5296 C CA . TYR B 1 235 ? 97.126 7.488 -34.210 1.00 14.87 236 TYR B CA 1
ATOM 5297 C C . TYR B 1 235 ? 98.426 8.291 -34.114 1.00 14.64 236 TYR B C 1
ATOM 5298 O O . TYR B 1 235 ? 99.148 8.467 -35.117 1.00 13.87 236 TYR B O 1
ATOM 5307 N N . LEU B 1 236 ? 98.729 8.773 -32.906 1.00 13.12 237 LEU B N 1
ATOM 5308 C CA . LEU B 1 236 ? 99.860 9.655 -32.677 1.00 14.16 237 LEU B CA 1
ATOM 5309 C C . LEU B 1 236 ? 101.076 8.922 -32.123 1.00 14.47 237 LEU B C 1
ATOM 5310 O O . LEU B 1 236 ? 102.094 9.535 -31.819 1.00 14.46 237 LEU B O 1
ATOM 5315 N N . ASP B 1 237 ? 100.975 7.598 -32.014 1.00 16.69 238 ASP B N 1
ATOM 5316 C CA . ASP B 1 237 ? 102.054 6.811 -31.451 1.00 17.46 238 ASP B CA 1
ATOM 5317 C C . ASP B 1 237 ? 103.340 6.948 -32.273 1.00 19.88 238 ASP B C 1
ATOM 5318 O O . ASP B 1 237 ? 103.362 6.666 -33.472 1.00 18.84 238 ASP B O 1
ATOM 5323 N N . GLY B 1 238 ? 104.394 7.417 -31.612 1.00 16.58 239 GLY B N 1
ATOM 5324 C CA . GLY B 1 238 ? 105.683 7.626 -32.246 1.00 22.40 239 GLY B CA 1
ATOM 5325 C C . GLY B 1 238 ? 105.823 8.934 -32.999 1.00 23.47 239 GLY B C 1
ATOM 5326 O O . GLY B 1 238 ? 106.880 9.216 -33.577 1.00 23.83 239 GLY B O 1
ATOM 5327 N N . ALA B 1 239 ? 104.772 9.750 -33.011 1.00 14.89 240 ALA B N 1
ATOM 5328 C CA . ALA B 1 239 ? 104.854 11.009 -33.763 1.00 17.79 240 ALA B CA 1
ATOM 5329 C C . ALA B 1 239 ? 105.669 12.055 -33.014 1.00 21.98 240 ALA B C 1
ATOM 5330 O O . ALA B 1 239 ? 105.646 12.094 -31.792 1.00 20.24 240 ALA B O 1
ATOM 5332 N N . LYS B 1 240 ? 106.388 12.896 -33.752 1.00 15.94 241 LYS B N 1
ATOM 5333 C CA . LYS B 1 240 ? 107.006 14.097 -33.187 1.00 21.66 241 LYS B CA 1
ATOM 5334 C C . LYS B 1 240 ? 106.511 15.265 -34.006 1.00 18.82 241 LYS B C 1
ATOM 5335 O O . LYS B 1 240 ? 106.704 15.290 -35.218 1.00 20.98 241 LYS B O 1
ATOM 5341 N N . MET B 1 241 ? 105.882 16.229 -33.361 1.00 17.77 242 MET B N 1
ATOM 5342 C CA . MET B 1 241 ? 105.422 17.406 -34.071 1.00 18.04 242 MET B CA 1
ATOM 5343 C C . MET B 1 241 ? 106.486 18.495 -34.052 1.00 18.84 242 MET B C 1
ATOM 5344 O O . MET B 1 241 ? 106.994 18.869 -32.983 1.00 19.09 242 MET B O 1
ATOM 5349 N N . ALA B 1 242 ? 106.829 19.006 -35.234 1.00 17.43 243 ALA B N 1
ATOM 5350 C CA . ALA B 1 242 ? 107.793 20.100 -35.319 1.00 16.24 243 ALA B CA 1
ATOM 5351 C C . ALA B 1 242 ? 107.282 21.355 -34.612 1.00 20.28 243 ALA B C 1
ATOM 5352 O O . ALA B 1 242 ? 106.074 21.575 -34.472 1.00 20.58 243 ALA B O 1
ATOM 5354 N N . VAL B 1 243 ? 108.228 22.167 -34.150 1.00 17.23 244 VAL B N 1
ATOM 5355 C CA . VAL B 1 243 ? 107.960 23.329 -33.304 1.00 18.63 244 VAL B CA 1
ATOM 5356 C C . VAL B 1 243 ? 108.730 24.512 -33.847 1.00 22.12 244 VAL B C 1
ATOM 5357 O O . VAL B 1 243 ? 109.956 24.441 -34.013 1.00 20.20 244 VAL B O 1
ATOM 5361 N N . PRO B 1 244 ? 108.023 25.610 -34.148 1.00 20.66 245 PRO B N 1
ATOM 5362 C CA . PRO B 1 244 ? 108.767 26.720 -34.740 1.00 23.46 245 PRO B CA 1
ATOM 5363 C C . PRO B 1 244 ? 109.745 27.314 -33.750 1.00 23.66 245 PRO B C 1
ATOM 5364 O O . PRO B 1 244 ? 109.582 27.213 -32.530 1.00 21.77 245 PRO B O 1
ATOM 5368 N N . PHE B 1 245 ? 110.796 27.909 -34.288 1.00 25.22 246 PHE B N 1
ATOM 5369 C CA . PHE B 1 245 ? 111.719 28.617 -33.452 1.00 29.29 246 PHE B CA 1
ATOM 5370 C C . PHE B 1 245 ? 111.041 29.942 -33.122 1.00 30.89 246 PHE B C 1
ATOM 5371 O O . PHE B 1 245 ? 110.108 30.345 -33.817 1.00 37.76 246 PHE B O 1
ATOM 5379 N N . ALA B 1 246 ? 111.464 30.581 -32.041 1.00 34.51 247 ALA B N 1
ATOM 5380 C CA . ALA B 1 246 ? 110.847 31.830 -31.572 1.00 40.80 247 ALA B CA 1
ATOM 5381 C C . ALA B 1 246 ? 110.615 32.849 -32.708 1.00 43.18 247 ALA B C 1
ATOM 5382 O O . ALA B 1 246 ? 111.430 32.957 -33.627 1.00 39.86 247 ALA B O 1
ATOM 5384 N N . PRO B 1 247 ? 109.487 33.584 -32.659 1.00 43.61 248 PRO B N 1
ATOM 5385 C CA . PRO B 1 247 ? 109.161 34.540 -33.735 1.00 42.21 248 PRO B CA 1
ATOM 5386 C C . PRO B 1 247 ? 110.193 35.659 -33.891 1.00 48.13 248 PRO B C 1
ATOM 5387 O O . PRO B 1 247 ? 110.749 36.094 -32.882 1.00 44.88 248 PRO B O 1
ATOM 5391 N N . GLY B 1 263 ? 103.630 43.607 -34.148 1.00 39.51 264 GLY B N 1
ATOM 5392 C CA . GLY B 1 263 ? 103.447 43.303 -35.561 1.00 36.02 264 GLY B CA 1
ATOM 5393 C C . GLY B 1 263 ? 101.989 43.389 -35.984 1.00 36.48 264 GLY B C 1
ATOM 5394 O O . GLY B 1 263 ? 101.117 43.714 -35.171 1.00 45.05 264 GLY B O 1
ATOM 5395 N N . GLN B 1 264 ? 101.712 43.106 -37.254 1.00 30.49 265 GLN B N 1
ATOM 5396 C CA . GLN B 1 264 ? 100.343 43.211 -37.743 1.00 29.44 265 GLN B CA 1
ATOM 5397 C C . GLN B 1 264 ? 99.839 41.901 -38.353 1.00 25.04 265 GLN B C 1
ATOM 5398 O O . GLN B 1 264 ? 100.624 41.108 -38.868 1.00 22.26 265 GLN B O 1
ATOM 5404 N N . THR B 1 265 ? 98.532 41.694 -38.282 1.00 23.64 266 THR B N 1
ATOM 5405 C CA . THR B 1 265 ? 97.900 40.578 -38.985 1.00 23.33 266 THR B CA 1
ATOM 5406 C C . THR B 1 265 ? 98.043 40.808 -40.486 1.00 23.09 266 THR B C 1
ATOM 5407 O O . THR B 1 265 ? 97.640 41.868 -40.984 1.00 22.70 266 THR B O 1
ATOM 5411 N N . LEU B 1 266 ? 98.636 39.855 -41.204 1.00 19.80 267 LEU B N 1
ATOM 5412 C CA . LEU B 1 266 ? 98.726 39.938 -42.667 1.00 17.11 267 LEU B CA 1
ATOM 5413 C C . LEU B 1 266 ? 97.944 38.820 -43.344 1.00 19.92 267 LEU B C 1
ATOM 5414 O O . LEU B 1 266 ? 98.056 37.662 -42.941 1.00 18.38 267 LEU B O 1
ATOM 5419 N N . TRP B 1 267 ? 97.174 39.178 -44.365 1.00 18.64 268 TRP B N 1
ATOM 5420 C CA . TRP B 1 267 ? 96.537 38.214 -45.252 1.00 20.34 268 TRP B CA 1
ATOM 5421 C C . TRP B 1 267 ? 97.247 38.216 -46.590 1.00 19.89 268 TRP B C 1
ATOM 5422 O O . TRP B 1 267 ? 97.478 39.281 -47.192 1.00 18.17 268 TRP B O 1
ATOM 5433 N N . THR B 1 268 ? 97.566 37.028 -47.083 1.00 17.16 269 THR B N 1
ATOM 5434 C CA . THR B 1 268 ? 98.280 36.894 -48.344 1.00 19.25 269 THR B CA 1
ATOM 5435 C C . THR B 1 268 ? 97.541 35.882 -49.213 1.00 21.30 269 THR B C 1
ATOM 5436 O O . THR B 1 268 ? 97.175 34.804 -48.747 1.00 22.74 269 THR B O 1
ATOM 5440 N N . PHE B 1 269 ? 97.274 36.255 -50.459 1.00 20.51 270 PHE B N 1
ATOM 5441 C CA . PHE B 1 269 ? 96.385 35.475 -51.321 1.00 21.62 270 PHE B CA 1
ATOM 5442 C C . PHE B 1 269 ? 97.090 35.010 -52.579 1.00 27.88 270 PHE B C 1
ATOM 5443 O O . PHE B 1 269 ? 97.886 35.754 -53.166 1.00 24.37 270 PHE B O 1
ATOM 5451 N N . LYS B 1 270 ? 96.768 33.802 -53.028 1.00 20.75 271 LYS B N 1
ATOM 5452 C CA . LYS B 1 270 ? 97.265 33.319 -54.313 1.00 21.20 271 LYS B CA 1
ATOM 5453 C C . LYS B 1 270 ? 96.176 32.485 -54.977 1.00 23.93 271 LYS B C 1
ATOM 5454 O O . LYS B 1 270 ? 95.688 31.508 -54.406 1.00 23.57 271 LYS B O 1
ATOM 5460 N N . GLY B 1 271 ? 95.746 32.900 -56.165 1.00 20.66 272 GLY B N 1
ATOM 5461 C CA . GLY B 1 271 ? 94.750 32.129 -56.888 1.00 20.17 272 GLY B CA 1
ATOM 5462 C C . GLY B 1 271 ? 95.334 31.167 -57.913 1.00 21.45 272 GLY B C 1
ATOM 5463 O O . GLY B 1 271 ? 96.287 31.514 -58.628 1.00 20.73 272 GLY B O 1
ATOM 5464 N N . ILE B 1 272 ? 94.773 29.962 -57.996 1.00 17.27 273 ILE B N 1
ATOM 5465 C CA . ILE B 1 272 ? 95.171 29.023 -59.043 1.00 20.64 273 ILE B CA 1
ATOM 5466 C C . ILE B 1 272 ? 93.976 28.475 -59.768 1.00 18.05 273 ILE B C 1
ATOM 5467 O O . ILE B 1 272 ? 92.857 28.565 -59.277 1.00 18.68 273 ILE B O 1
ATOM 5472 N N . VAL B 1 273 ? 94.222 27.904 -60.951 1.00 17.60 274 VAL B N 1
ATOM 5473 C CA . VAL B 1 273 ? 93.188 27.206 -61.689 1.00 17.15 274 VAL B CA 1
ATOM 5474 C C . VAL B 1 273 ? 92.594 26.136 -60.776 1.00 20.86 274 VAL B C 1
ATOM 5475 O O . VAL B 1 273 ? 93.363 25.444 -60.117 1.00 22.05 274 VAL B O 1
ATOM 5479 N N . PRO B 1 274 ? 91.248 26.036 -60.701 1.00 22.30 275 PRO B N 1
ATOM 5480 C CA . PRO B 1 274 ? 90.601 25.021 -59.850 1.00 21.39 275 PRO B CA 1
ATOM 5481 C C . PRO B 1 274 ? 91.137 23.645 -60.183 1.00 24.83 275 PRO B C 1
ATOM 5482 O O . PRO B 1 274 ? 91.044 23.202 -61.330 1.00 24.34 275 PRO B O 1
ATOM 5486 N N . PRO B 1 275 ? 91.745 22.985 -59.195 1.00 22.02 276 PRO B N 1
ATOM 5487 C CA . PRO B 1 275 ? 92.397 21.708 -59.490 1.00 23.30 276 PRO B CA 1
ATOM 5488 C C . PRO B 1 275 ? 91.426 20.630 -59.948 1.00 23.39 276 PRO B C 1
ATOM 5489 O O . PRO B 1 275 ? 90.279 20.568 -59.498 1.00 23.71 276 PRO B O 1
ATOM 5493 N N . THR B 1 276 ? 91.909 19.792 -60.855 1.00 23.69 277 THR B N 1
ATOM 5494 C CA . THR B 1 276 ? 91.219 18.574 -61.238 1.00 25.22 277 THR B CA 1
ATOM 5495 C C . THR B 1 276 ? 91.460 17.484 -60.200 1.00 23.13 277 THR B C 1
ATOM 5496 O O . THR B 1 276 ? 92.605 17.127 -59.931 1.00 24.10 277 THR B O 1
ATOM 5500 N N . LEU B 1 277 ? 90.386 16.975 -59.616 1.00 22.49 278 LEU B N 1
ATOM 5501 C CA . LEU B 1 277 ? 90.499 15.970 -58.558 1.00 21.15 278 LEU B CA 1
ATOM 5502 C C . LEU B 1 277 ? 90.544 14.563 -59.121 1.00 23.79 278 LEU B C 1
ATOM 5503 O O . LEU B 1 277 ? 89.650 14.184 -59.878 1.00 25.26 278 LEU B O 1
ATOM 5508 N N . PRO B 1 278 ? 91.563 13.767 -58.730 1.00 25.33 279 PRO B N 1
ATOM 5509 C CA . PRO B 1 278 ? 91.505 12.341 -59.072 1.00 26.87 279 PRO B CA 1
ATOM 5510 C C . PRO B 1 278 ? 90.269 11.698 -58.455 1.00 28.53 279 PRO B C 1
ATOM 5511 O O . PRO B 1 278 ? 89.792 12.168 -57.421 1.00 26.16 279 PRO B O 1
ATOM 5515 N N . SER B 1 279 ? 89.746 10.639 -59.074 1.00 29.31 280 SER B N 1
ATOM 5516 C CA . SER B 1 279 ? 88.534 10.020 -58.551 1.00 31.91 280 SER B CA 1
ATOM 5517 C C . SER B 1 279 ? 88.719 9.605 -57.089 1.00 28.63 280 SER B C 1
ATOM 5518 O O . SER B 1 279 ? 89.748 9.046 -56.714 1.00 29.51 280 SER B O 1
ATOM 5521 N N . GLY B 1 280 ? 87.733 9.930 -56.268 1.00 26.10 281 GLY B N 1
ATOM 5522 C CA . GLY B 1 280 ? 87.738 9.538 -54.874 1.00 28.57 281 GLY B CA 1
ATOM 5523 C C . GLY B 1 280 ? 88.496 10.471 -53.949 1.00 27.83 281 GLY B C 1
ATOM 5524 O O . GLY B 1 280 ? 88.427 10.317 -52.735 1.00 28.74 281 GLY B O 1
ATOM 5525 N N . ILE B 1 281 ? 89.208 11.444 -54.512 1.00 22.47 282 ILE B N 1
ATOM 5526 C CA . ILE B 1 281 ? 90.021 12.370 -53.717 1.00 19.08 282 ILE B CA 1
ATOM 5527 C C . ILE B 1 281 ? 89.341 13.730 -53.590 1.00 24.66 282 ILE B C 1
ATOM 5528 O O . ILE B 1 281 ? 88.904 14.294 -54.595 1.00 23.11 282 ILE B O 1
ATOM 5533 N N . THR B 1 282 ? 89.254 14.252 -52.367 1.00 18.12 283 THR B N 1
ATOM 5534 C CA . THR B 1 282 ? 88.615 15.549 -52.135 1.00 20.21 283 THR B CA 1
ATOM 5535 C C . THR B 1 282 ? 89.585 16.720 -52.249 1.00 18.27 283 THR B C 1
ATOM 5536 O O . THR B 1 282 ? 90.810 16.545 -52.229 1.00 17.95 283 THR B O 1
ATOM 5540 N N . MET B 1 283 ? 89.031 17.919 -52.406 1.00 18.48 284 MET B N 1
ATOM 5541 C CA . MET B 1 283 ? 89.857 19.115 -52.498 1.00 20.77 284 MET B CA 1
ATOM 5542 C C . MET B 1 283 ? 90.645 19.318 -51.199 1.00 16.85 284 MET B C 1
ATOM 5543 O O . MET B 1 283 ? 91.812 19.667 -51.245 1.00 18.46 284 MET B O 1
ATOM 5548 N N . ALA B 1 284 ? 90.005 19.100 -50.051 1.00 17.49 285 ALA B N 1
ATOM 5549 C CA . ALA B 1 284 ? 90.690 19.264 -48.766 1.00 17.00 285 ALA B CA 1
ATOM 5550 C C . ALA B 1 284 ? 91.916 18.344 -48.692 1.00 16.59 285 ALA B C 1
ATOM 5551 O O . ALA B 1 284 ? 92.970 18.747 -48.218 1.00 16.63 285 ALA B O 1
ATOM 5553 N N . THR B 1 285 ? 91.772 17.114 -49.172 1.00 16.10 286 THR B N 1
ATOM 5554 C CA . THR B 1 285 ? 92.899 16.180 -49.219 1.00 16.73 286 THR B CA 1
ATOM 5555 C C . THR B 1 285 ? 94.043 16.708 -50.078 1.00 16.16 286 THR B C 1
ATOM 5556 O O . THR B 1 285 ? 95.209 16.645 -49.709 1.00 14.91 286 THR B O 1
ATOM 5560 N N . LEU B 1 286 ? 93.707 17.235 -51.245 1.00 15.67 287 LEU B N 1
ATOM 5561 C CA . LEU B 1 286 ? 94.724 17.766 -52.137 1.00 16.28 287 LEU B CA 1
ATOM 5562 C C . LEU B 1 286 ? 95.511 18.909 -51.454 1.00 14.24 287 LEU B C 1
ATOM 5563 O O . LEU B 1 286 ? 96.732 18.953 -51.500 1.00 15.99 287 LEU B O 1
ATOM 5568 N N . VAL B 1 287 ? 94.796 19.812 -50.793 1.00 13.97 288 VAL B N 1
ATOM 5569 C CA . VAL B 1 287 ? 95.429 20.910 -50.081 1.00 14.12 288 VAL B CA 1
ATOM 5570 C C . VAL B 1 287 ? 96.315 20.421 -48.920 1.00 15.31 288 VAL B C 1
ATOM 5571 O O . VAL B 1 287 ? 97.433 20.898 -48.723 1.00 15.11 288 VAL B O 1
ATOM 5575 N N . LYS B 1 288 ? 95.805 19.476 -48.145 1.00 14.21 289 LYS B N 1
ATOM 5576 C CA . LYS B 1 288 ? 96.560 18.987 -46.991 1.00 13.75 289 LYS B CA 1
ATOM 5577 C C . LYS B 1 288 ? 97.750 18.109 -47.395 1.00 13.43 289 LYS B C 1
ATOM 5578 O O . LYS B 1 288 ? 98.788 18.123 -46.732 1.00 12.72 289 LYS B O 1
ATOM 5584 N N . ALA B 1 289 ? 97.615 17.349 -48.481 1.00 12.69 290 ALA B N 1
ATOM 5585 C CA . ALA B 1 289 ? 98.730 16.532 -48.969 1.00 13.60 290 ALA B CA 1
ATOM 5586 C C . ALA B 1 289 ? 99.835 17.433 -49.488 1.00 14.04 290 ALA B C 1
ATOM 5587 O O . ALA B 1 289 ? 101.011 17.156 -49.294 1.00 13.19 290 ALA B O 1
ATOM 5589 N N . ALA B 1 290 ? 99.449 18.525 -50.149 1.00 13.74 291 ALA B N 1
ATOM 5590 C CA . ALA B 1 290 ? 100.439 19.482 -50.624 1.00 14.46 291 ALA B CA 1
ATOM 5591 C C . ALA B 1 290 ? 101.196 20.093 -49.441 1.00 12.81 291 ALA B C 1
ATOM 5592 O O . ALA B 1 290 ? 102.422 20.258 -49.473 1.00 15.11 291 ALA B O 1
ATOM 5594 N N . THR B 1 291 ? 100.455 20.436 -48.402 1.00 12.97 292 THR B N 1
ATOM 5595 C CA . THR B 1 291 ? 101.057 20.999 -47.200 1.00 12.62 292 THR B CA 1
ATOM 5596 C C . THR B 1 291 ? 102.010 19.988 -46.547 1.00 13.94 292 THR B C 1
ATOM 5597 O O . THR B 1 291 ? 103.106 20.356 -46.101 1.00 13.33 292 THR B O 1
ATOM 5601 N N . ALA B 1 292 ? 101.602 18.718 -46.522 1.00 12.35 293 ALA B N 1
ATOM 5602 C CA . ALA B 1 292 ? 102.460 17.682 -45.936 1.00 12.18 293 ALA B CA 1
ATOM 5603 C C . ALA B 1 292 ? 103.773 17.518 -46.684 1.00 12.20 293 ALA B C 1
ATOM 5604 O O . ALA B 1 292 ? 104.826 17.370 -46.064 1.00 12.26 293 ALA B O 1
ATOM 5606 N N . LEU B 1 293 ? 103.722 17.557 -48.013 1.00 12.76 294 LEU B N 1
ATOM 5607 C CA . LEU B 1 293 ? 104.937 17.418 -48.807 1.00 14.22 294 LEU B CA 1
ATOM 5608 C C . LEU B 1 293 ? 105.860 18.610 -48.576 1.00 13.77 294 LEU B C 1
ATOM 5609 O O . LEU B 1 293 ? 107.083 18.431 -48.438 1.00 14.59 294 LEU B O 1
ATOM 5614 N N . PHE B 1 294 ? 105.279 19.809 -48.558 1.00 13.68 295 PHE B N 1
ATOM 5615 C CA . PHE B 1 294 ? 106.013 21.042 -48.275 1.00 15.38 295 PHE B CA 1
ATOM 5616 C C . PHE B 1 294 ? 106.752 20.913 -46.940 1.00 13.57 295 PHE B C 1
ATOM 5617 O O . PHE B 1 294 ? 107.952 21.229 -46.854 1.00 14.71 295 PHE B O 1
ATOM 5625 N N . LEU B 1 295 ? 106.046 20.445 -45.899 1.00 11.93 296 LEU B N 1
ATOM 5626 C CA . LEU B 1 295 ? 106.663 20.294 -44.594 1.00 13.14 296 LEU B CA 1
ATOM 5627 C C . LEU B 1 295 ? 107.714 19.187 -44.593 1.00 14.63 296 LEU B C 1
ATOM 5628 O O . LEU B 1 295 ? 108.758 19.326 -43.971 1.00 14.93 296 LEU B O 1
ATOM 5633 N N . SER B 1 296 ? 107.440 18.084 -45.278 1.00 13.01 297 SER B N 1
ATOM 5634 C CA . SER B 1 296 ? 108.404 16.978 -45.267 1.00 13.36 297 SER B CA 1
ATOM 5635 C C . SER B 1 296 ? 109.733 17.477 -45.832 1.00 16.24 297 SER B C 1
ATOM 5636 O O . SER B 1 296 ? 110.797 17.160 -45.312 1.00 16.27 297 SER B O 1
ATOM 5639 N N . TYR B 1 297 ? 109.662 18.290 -46.881 1.00 13.42 298 TYR B N 1
ATOM 5640 C CA . TYR B 1 297 ? 110.874 18.853 -47.488 1.00 15.95 298 TYR B CA 1
ATOM 5641 C C . TYR B 1 297 ? 111.633 19.803 -46.552 1.00 16.53 298 TYR B C 1
ATOM 5642 O O . TYR B 1 297 ? 112.837 19.641 -46.321 1.00 16.92 298 TYR B O 1
ATOM 5651 N N . HIS B 1 298 ? 110.942 20.805 -46.017 1.00 15.62 299 HIS B N 1
ATOM 5652 C CA . HIS B 1 298 ? 111.622 21.801 -45.178 1.00 16.92 299 HIS B CA 1
ATOM 5653 C C . HIS B 1 298 ? 112.079 21.231 -43.836 1.00 15.68 299 HIS B C 1
ATOM 5654 O O . HIS B 1 298 ? 113.136 21.623 -43.323 1.00 16.95 299 HIS B O 1
ATOM 5661 N N . LEU B 1 299 ? 111.332 20.274 -43.284 1.00 13.18 300 LEU B N 1
ATOM 5662 C CA . LEU B 1 299 ? 111.711 19.686 -42.000 1.00 15.23 300 LEU B CA 1
ATOM 5663 C C . LEU B 1 299 ? 112.703 18.524 -42.144 1.00 14.33 300 LEU B C 1
ATOM 5664 O O . LEU B 1 299 ? 113.241 18.051 -41.140 1.00 14.79 300 LEU B O 1
ATOM 5669 N N . GLY B 1 300 ? 112.908 18.045 -43.372 1.00 14.94 301 GLY B N 1
ATOM 5670 C CA . GLY B 1 300 ? 113.741 16.870 -43.616 1.00 15.86 301 GLY B CA 1
ATOM 5671 C C . GLY B 1 300 ? 113.178 15.641 -42.910 1.00 17.42 301 GLY B C 1
ATOM 5672 O O . GLY B 1 300 ? 113.903 14.876 -42.288 1.00 17.36 301 GLY B O 1
ATOM 5673 N N . SER B 1 301 ? 111.867 15.457 -43.030 1.00 14.22 302 SER B N 1
ATOM 5674 C CA . SER B 1 301 ? 111.134 14.510 -42.200 1.00 16.26 302 SER B CA 1
ATOM 5675 C C . SER B 1 301 ? 110.203 13.649 -43.030 1.00 16.12 302 SER B C 1
ATOM 5676 O O . SER B 1 301 ? 109.610 14.136 -43.976 1.00 17.76 302 SER B O 1
ATOM 5679 N N . ARG B 1 302 ? 110.061 12.372 -42.674 1.00 14.29 303 ARG B N 1
ATOM 5680 C CA . ARG B 1 302 ? 109.076 11.519 -43.343 1.00 14.63 303 ARG B CA 1
ATOM 5681 C C . ARG B 1 302 ? 107.836 11.287 -42.477 1.00 15.51 303 ARG B C 1
ATOM 5682 O O . ARG B 1 302 ? 107.044 10.387 -42.749 1.00 17.08 303 ARG B O 1
ATOM 5690 N N . ASP B 1 303 ? 107.677 12.063 -41.412 1.00 11.99 304 ASP B N 1
ATOM 5691 C CA . ASP B 1 303 ? 106.539 11.854 -40.529 1.00 12.74 304 ASP B CA 1
ATOM 5692 C C . ASP B 1 303 ? 106.175 13.212 -39.961 1.00 16.04 304 ASP B C 1
ATOM 5693 O O . ASP B 1 303 ? 106.848 13.682 -39.053 1.00 15.60 304 ASP B O 1
ATOM 5698 N N . VAL B 1 304 ? 105.170 13.876 -40.535 1.00 13.33 305 VAL B N 1
ATOM 5699 C CA . VAL B 1 304 ? 104.879 15.253 -40.117 1.00 12.68 305 VAL B CA 1
ATOM 5700 C C . VAL B 1 304 ? 103.505 15.338 -39.436 1.00 14.16 305 VAL B C 1
ATOM 5701 O O . VAL B 1 304 ? 102.593 14.575 -39.738 1.00 14.89 305 VAL B O 1
ATOM 5705 N N . VAL B 1 305 ? 103.385 16.223 -38.459 1.00 13.55 306 VAL B N 1
ATOM 5706 C CA . VAL B 1 305 ? 102.093 16.458 -37.831 1.00 13.77 306 VAL B CA 1
ATOM 5707 C C . VAL B 1 305 ? 101.821 17.945 -37.890 1.00 13.96 306 VAL B C 1
ATOM 5708 O O . VAL B 1 305 ? 102.694 18.731 -37.550 1.00 14.65 306 VAL B O 1
ATOM 5712 N N . PHE B 1 306 ? 100.646 18.331 -38.376 1.00 13.54 307 PHE B N 1
ATOM 5713 C CA . PHE B 1 306 ? 100.237 19.737 -38.316 1.00 12.45 307 PHE B CA 1
ATOM 5714 C C . PHE B 1 306 ? 98.744 19.810 -38.001 1.00 14.84 307 PHE B C 1
ATOM 5715 O O . PHE B 1 306 ? 98.070 18.788 -37.903 1.00 14.94 307 PHE B O 1
ATOM 5723 N N . GLY B 1 307 ? 98.225 21.008 -37.785 1.00 13.02 308 GLY B N 1
ATOM 5724 C CA . GLY B 1 307 ? 96.821 21.107 -37.426 1.00 14.99 308 GLY B CA 1
ATOM 5725 C C . GLY B 1 307 ? 95.947 21.256 -38.647 1.00 15.47 308 GLY B C 1
ATOM 5726 O O . GLY B 1 307 ? 96.382 21.721 -39.694 1.00 14.65 308 GLY B O 1
ATOM 5727 N N . HIS B 1 308 ? 94.700 20.841 -38.518 1.00 14.77 309 HIS B N 1
ATOM 5728 C CA . HIS B 1 308 ? 93.759 21.102 -39.577 1.00 14.56 309 HIS B CA 1
ATOM 5729 C C . HIS B 1 308 ? 92.369 21.235 -38.958 1.00 18.33 309 HIS B C 1
ATOM 5730 O O . HIS B 1 308 ? 92.118 20.769 -37.856 1.00 15.71 309 HIS B O 1
ATOM 5737 N N . THR B 1 309 ? 91.498 21.964 -39.640 1.00 15.03 310 THR B N 1
ATOM 5738 C CA . THR B 1 309 ? 90.146 22.224 -39.142 1.00 14.21 310 THR B CA 1
ATOM 5739 C C . THR B 1 309 ? 89.187 21.132 -39.578 1.00 15.56 310 THR B C 1
ATOM 5740 O O . THR B 1 309 ? 89.180 20.766 -40.751 1.00 17.33 310 THR B O 1
ATOM 5744 N N . VAL B 1 310 ? 88.418 20.592 -38.626 1.00 15.57 311 VAL B N 1
ATOM 5745 C CA . VAL B 1 310 ? 87.367 19.624 -38.908 1.00 15.73 311 VAL B CA 1
ATOM 5746 C C . VAL B 1 310 ? 86.047 20.241 -38.486 1.00 17.14 311 VAL B C 1
ATOM 5747 O O . VAL B 1 310 ? 86.022 21.153 -37.640 1.00 16.94 311 VAL B O 1
ATOM 5751 N N . ASN B 1 311 ? 84.940 19.778 -39.056 1.00 19.90 312 ASN B N 1
ATOM 5752 C CA . ASN B 1 311 ? 83.696 20.510 -38.801 1.00 21.97 312 ASN B CA 1
ATOM 5753 C C . ASN B 1 311 ? 82.989 20.108 -37.505 1.00 22.95 312 ASN B C 1
ATOM 5754 O O . ASN B 1 311 ? 82.120 20.844 -37.022 1.00 20.48 312 ASN B O 1
ATOM 5759 N N . GLY B 1 312 ? 83.394 18.987 -36.908 1.00 18.94 313 GLY B N 1
ATOM 5760 C CA . GLY B 1 312 ? 82.881 18.588 -35.596 1.00 19.31 313 GLY B CA 1
ATOM 5761 C C . GLY B 1 312 ? 81.423 18.133 -35.588 1.00 22.39 313 GLY B C 1
ATOM 5762 O O . GLY B 1 312 ? 80.775 18.088 -34.531 1.00 22.09 313 GLY B O 1
ATOM 5763 N N . ARG B 1 313 ? 80.908 17.793 -36.761 1.00 22.41 314 ARG B N 1
ATOM 5764 C CA . ARG B 1 313 ? 79.493 17.460 -36.904 1.00 25.73 314 ARG B CA 1
ATOM 5765 C C . ARG B 1 313 ? 79.291 16.024 -37.337 1.00 27.86 314 ARG B C 1
ATOM 5766 O O . ARG B 1 313 ? 78.365 15.708 -38.074 1.00 30.50 314 ARG B O 1
ATOM 5774 N N . ASN B 1 314 ? 80.167 15.152 -36.859 1.00 23.69 315 ASN B N 1
ATOM 5775 C CA . ASN B 1 314 ? 80.042 13.735 -37.169 1.00 26.86 315 ASN B CA 1
ATOM 5776 C C . ASN B 1 314 ? 79.536 12.960 -35.963 1.00 32.71 315 ASN B C 1
ATOM 5777 O O . ASN B 1 314 ? 79.477 11.736 -35.971 1.00 37.79 315 ASN B O 1
ATOM 5782 N N . LEU B 1 315 ? 79.156 13.694 -34.927 1.00 30.87 316 LEU B N 1
ATOM 5783 C CA . LEU B 1 315 ? 78.473 13.118 -33.774 1.00 36.23 316 LEU B CA 1
ATOM 5784 C C . LEU B 1 315 ? 77.039 12.726 -34.111 1.00 37.99 316 LEU B C 1
ATOM 5785 O O . LEU B 1 315 ? 76.292 13.521 -34.684 1.00 42.26 316 LEU B O 1
ATOM 5790 N N . PRO B 1 316 ? 76.634 11.506 -33.742 1.00 40.97 317 PRO B N 1
ATOM 5791 C CA . PRO B 1 316 ? 75.244 11.120 -34.005 1.00 42.24 317 PRO B CA 1
ATOM 5792 C C . PRO B 1 316 ? 74.268 11.749 -33.003 1.00 43.51 317 PRO B C 1
ATOM 5793 O O . PRO B 1 316 ? 74.016 11.191 -31.938 1.00 50.09 317 PRO B O 1
ATOM 5797 N N . MET B 1 317 ? 73.726 12.908 -33.344 1.00 41.17 318 MET B N 1
ATOM 5798 C CA . MET B 1 317 ? 72.723 13.543 -32.500 1.00 41.22 318 MET B CA 1
ATOM 5799 C C . MET B 1 317 ? 71.718 14.239 -33.394 1.00 44.35 318 MET B C 1
ATOM 5800 O O . MET B 1 317 ? 72.047 14.630 -34.516 1.00 42.23 318 MET B O 1
ATOM 5805 N N . ASP B 1 318 ? 70.490 14.369 -32.909 1.00 45.32 319 ASP B N 1
ATOM 5806 C CA . ASP B 1 318 ? 69.444 15.023 -33.679 1.00 50.58 319 ASP B CA 1
ATOM 5807 C C . ASP B 1 318 ? 69.861 16.450 -33.997 1.00 41.38 319 ASP B C 1
ATOM 5808 O O . ASP B 1 318 ? 70.398 17.147 -33.134 1.00 41.39 319 ASP B O 1
ATOM 5813 N N . ASN B 1 319 ? 69.643 16.849 -35.247 1.00 41.53 320 ASN B N 1
ATOM 5814 C CA . ASN B 1 319 ? 69.904 18.210 -35.722 1.00 46.45 320 ASN B CA 1
ATOM 5815 C C . ASN B 1 319 ? 71.377 18.602 -35.740 1.00 43.07 320 ASN B C 1
ATOM 5816 O O . ASN B 1 319 ? 71.696 19.788 -35.798 1.00 39.66 320 ASN B O 1
ATOM 5821 N N . ILE B 1 320 ? 72.270 17.613 -35.708 1.00 40.35 321 ILE B N 1
ATOM 5822 C CA . ILE B 1 320 ? 73.707 17.888 -35.704 1.00 35.65 321 ILE B CA 1
ATOM 5823 C C . ILE B 1 320 ? 74.118 18.708 -36.932 1.00 38.33 321 ILE B C 1
ATOM 5824 O O . ILE B 1 320 ? 75.034 19.529 -36.871 1.00 35.55 321 ILE B O 1
ATOM 5829 N N . GLU B 1 321 ? 73.413 18.504 -38.037 1.00 38.97 322 GLU B N 1
ATOM 5830 C CA . GLU B 1 321 ? 73.745 19.150 -39.302 1.00 41.75 322 GLU B CA 1
ATOM 5831 C C . GLU B 1 321 ? 73.296 20.604 -39.364 1.00 40.59 322 GLU B C 1
ATOM 5832 O O . GLU B 1 321 ? 73.742 21.353 -40.232 1.00 39.59 322 GLU B O 1
ATOM 5838 N N . SER B 1 322 ? 72.421 21.004 -38.448 1.00 40.15 323 SER B N 1
ATOM 5839 C CA . SER B 1 322 ? 71.796 22.322 -38.539 1.00 42.02 323 SER B CA 1
ATOM 5840 C C . SER B 1 322 ? 71.817 23.158 -37.252 1.00 39.45 323 SER B C 1
ATOM 5841 O O . SER B 1 322 ? 71.460 24.337 -37.289 1.00 40.70 323 SER B O 1
ATOM 5844 N N . LEU B 1 323 ? 72.216 22.579 -36.120 1.00 31.66 324 LEU B N 1
ATOM 5845 C CA . LEU B 1 323 ? 72.247 23.366 -34.879 1.00 31.13 324 LEU B CA 1
ATOM 5846 C C . LEU B 1 323 ? 73.268 24.493 -35.014 1.00 29.16 324 LEU B C 1
ATOM 5847 O O . LEU B 1 323 ? 74.334 24.311 -35.615 1.00 29.40 324 LEU B O 1
ATOM 5852 N N . LEU B 1 324 ? 72.942 25.659 -34.459 1.00 27.78 325 LEU B N 1
ATOM 5853 C CA . LEU B 1 324 ? 73.762 26.844 -34.667 1.00 24.33 325 LEU B CA 1
ATOM 5854 C C . LEU B 1 324 ? 74.796 26.991 -33.564 1.00 25.20 325 LEU B C 1
ATOM 5855 O O . LEU B 1 324 ? 74.481 26.947 -32.375 1.00 23.88 325 LEU B O 1
ATOM 5860 N N . GLY B 1 325 ? 76.043 27.160 -33.972 1.00 25.83 326 GLY B N 1
ATOM 5861 C CA . GLY B 1 325 ? 77.120 27.289 -33.022 1.00 21.73 326 GLY B CA 1
ATOM 5862 C C . GLY B 1 325 ? 78.443 26.988 -33.695 1.00 21.23 326 GLY B C 1
ATOM 5863 O O . GLY B 1 325 ? 78.509 26.772 -34.898 1.00 23.63 326 GLY B O 1
ATOM 5864 N N . CYS B 1 326 ? 79.492 26.965 -32.898 1.00 21.09 327 CYS B N 1
ATOM 5865 C CA . CYS B 1 326 ? 80.830 26.743 -33.414 1.00 17.52 327 CYS B CA 1
ATOM 5866 C C . CYS B 1 326 ? 81.261 25.347 -32.997 1.00 17.38 327 CYS B C 1
ATOM 5867 O O . CYS B 1 326 ? 81.785 25.172 -31.915 1.00 19.91 327 CYS B O 1
ATOM 5870 N N . THR B 1 327 ? 81.010 24.361 -33.842 1.00 17.76 328 THR B N 1
ATOM 5871 C CA . THR B 1 327 ? 81.418 22.993 -33.509 1.00 19.32 328 THR B CA 1
ATOM 5872 C C . THR B 1 327 ? 82.762 22.648 -34.144 1.00 18.72 328 THR B C 1
ATOM 5873 O O . THR B 1 327 ? 83.231 21.497 -34.034 1.00 20.96 328 THR B O 1
ATOM 5877 N N . LEU B 1 328 ? 83.354 23.627 -34.821 1.00 19.20 329 LEU B N 1
ATOM 5878 C CA . LEU B 1 328 ? 84.683 23.482 -35.426 1.00 17.33 329 LEU B CA 1
ATOM 5879 C C . LEU B 1 328 ? 85.680 22.969 -34.410 1.00 17.48 329 LEU B C 1
ATOM 5880 O O . LEU B 1 328 ? 85.602 23.317 -33.238 1.00 19.17 329 LEU B O 1
ATOM 5885 N N . ASN B 1 329 ? 86.636 22.160 -34.865 1.00 16.74 330 ASN B N 1
ATOM 5886 C CA . ASN B 1 329 ? 87.725 21.775 -34.006 1.00 14.79 330 ASN B CA 1
ATOM 5887 C C . ASN B 1 329 ? 89.026 21.858 -34.776 1.00 15.35 330 ASN B C 1
ATOM 5888 O O . ASN B 1 329 ? 89.039 21.726 -35.998 1.00 16.16 330 ASN B O 1
ATOM 5893 N N . PHE B 1 330 ? 90.109 22.096 -34.058 1.00 13.73 331 PHE B N 1
ATOM 5894 C CA . PHE B 1 330 ? 91.430 22.140 -34.679 1.00 14.99 331 PHE B CA 1
ATOM 5895 C C . PHE B 1 330 ? 92.210 20.974 -34.094 1.00 14.77 331 PHE B C 1
ATOM 5896 O O . PHE B 1 330 ? 92.487 20.963 -32.902 1.00 16.10 331 PHE B O 1
ATOM 5904 N N . VAL B 1 331 ? 92.513 19.985 -34.925 1.00 14.36 332 VAL B N 1
ATOM 5905 C CA . VAL B 1 331 ? 93.075 18.731 -34.406 1.00 14.95 332 VAL B CA 1
ATOM 5906 C C . VAL B 1 331 ? 94.315 18.335 -35.211 1.00 14.34 332 VAL B C 1
ATOM 5907 O O . VAL B 1 331 ? 94.537 18.854 -36.312 1.00 16.31 332 VAL B O 1
ATOM 5911 N N . PRO B 1 332 ? 95.138 17.421 -34.670 1.00 13.49 333 PRO B N 1
ATOM 5912 C CA . PRO B 1 332 ? 96.324 16.992 -35.419 1.00 12.83 333 PRO B CA 1
ATOM 5913 C C . PRO B 1 332 ? 95.992 16.111 -36.604 1.00 16.20 333 PRO B C 1
ATOM 5914 O O . PRO B 1 332 ? 95.140 15.217 -36.543 1.00 18.22 333 PRO B O 1
ATOM 5918 N N . LEU B 1 333 ? 96.701 16.384 -37.692 1.00 15.05 334 LEU B N 1
ATOM 5919 C CA . LEU B 1 333 ? 96.708 15.547 -38.871 1.00 12.73 334 LEU B CA 1
ATOM 5920 C C . LEU B 1 333 ? 98.122 15.039 -39.030 1.00 14.28 334 LEU B C 1
ATOM 5921 O O . LEU B 1 333 ? 99.062 15.834 -39.078 1.00 13.97 334 LEU B O 1
ATOM 5926 N N . ARG B 1 334 ? 98.274 13.718 -39.079 1.00 15.83 335 ARG B N 1
ATOM 5927 C CA . ARG B 1 334 ? 99.586 13.106 -39.225 1.00 13.42 335 ARG B CA 1
ATOM 5928 C C . ARG B 1 334 ? 99.713 12.503 -40.612 1.00 12.82 335 ARG B C 1
ATOM 5929 O O . ARG B 1 334 ? 98.821 11.766 -41.052 1.00 13.98 335 ARG B O 1
ATOM 5937 N N . VAL B 1 335 ? 100.808 12.807 -41.294 1.00 11.53 336 VAL B N 1
ATOM 5938 C CA . VAL B 1 335 ? 101.078 12.230 -42.605 1.00 13.81 336 VAL B CA 1
ATOM 5939 C C . VAL B 1 335 ? 102.434 11.544 -42.543 1.00 14.59 336 VAL B C 1
ATOM 5940 O O . VAL B 1 335 ? 103.459 12.172 -42.242 1.00 15.14 336 VAL B O 1
ATOM 5944 N N . THR B 1 336 ? 102.432 10.248 -42.845 1.00 15.34 337 THR B N 1
ATOM 5945 C CA . THR B 1 336 ? 103.621 9.421 -42.703 1.00 17.61 337 THR B CA 1
ATOM 5946 C C . THR B 1 336 ? 104.029 8.899 -44.088 1.00 17.54 337 THR B C 1
ATOM 5947 O O . THR B 1 336 ? 103.284 8.122 -44.704 1.00 22.31 337 THR B O 1
ATOM 5951 N N . PHE B 1 337 ? 105.207 9.307 -44.536 1.00 14.74 338 PHE B N 1
ATOM 5952 C CA . PHE B 1 337 ? 105.768 8.900 -45.835 1.00 16.62 338 PHE B CA 1
ATOM 5953 C C . PHE B 1 337 ? 106.628 7.652 -45.698 1.00 19.22 338 PHE B C 1
ATOM 5954 O O . PHE B 1 337 ? 107.374 7.530 -44.738 1.00 17.77 338 PHE B O 1
ATOM 5962 N N . PRO B 1 338 ? 106.562 6.747 -46.679 1.00 17.85 339 PRO B N 1
ATOM 5963 C CA . PRO B 1 338 ? 107.402 5.548 -46.622 1.00 17.85 339 PRO B CA 1
ATOM 5964 C C . PRO B 1 338 ? 108.840 5.876 -47.035 1.00 18.30 339 PRO B C 1
ATOM 5965 O O . PRO B 1 338 ? 109.116 6.980 -47.520 1.00 19.35 339 PRO B O 1
ATOM 5969 N N . GLU B 1 339 ? 109.758 4.924 -46.863 1.00 20.58 340 GLU B N 1
ATOM 5970 C CA . GLU B 1 339 ? 111.117 5.101 -47.391 1.00 26.60 340 GLU B CA 1
ATOM 5971 C C . GLU B 1 339 ? 111.113 5.214 -48.925 1.00 24.05 340 GLU B C 1
ATOM 5972 O O . GLU B 1 339 ? 110.145 4.803 -49.580 1.00 21.68 340 GLU B O 1
ATOM 5978 N N . ASP B 1 340 ? 112.184 5.772 -49.494 1.00 20.82 341 ASP B N 1
ATOM 5979 C CA . ASP B 1 340 ? 112.270 6.018 -50.923 1.00 25.73 341 ASP B CA 1
ATOM 5980 C C . ASP B 1 340 ? 112.047 4.736 -51.736 1.00 19.80 341 ASP B C 1
ATOM 5981 O O . ASP B 1 340 ? 111.491 4.792 -52.823 1.00 23.23 341 ASP B O 1
ATOM 5986 N N . SER B 1 341 ? 112.481 3.609 -51.183 1.00 22.10 342 SER B N 1
ATOM 5987 C CA . SER B 1 341 ? 112.420 2.312 -51.890 1.00 20.62 342 SER B CA 1
ATOM 5988 C C . SER B 1 341 ? 110.997 1.942 -52.304 1.00 19.83 342 SER B C 1
ATOM 5989 O O . SER B 1 341 ? 110.783 1.229 -53.278 1.00 18.16 342 SER B O 1
ATOM 5992 N N . THR B 1 342 ? 110.014 2.442 -51.561 1.00 20.23 343 THR B N 1
ATOM 5993 C CA . THR B 1 342 ? 108.616 2.164 -51.856 1.00 20.50 343 THR B CA 1
ATOM 5994 C C . THR B 1 342 ? 108.116 2.952 -53.075 1.00 17.93 343 THR B C 1
ATOM 5995 O O . THR B 1 342 ? 107.149 2.553 -53.752 1.00 17.16 343 THR B O 1
ATOM 5999 N N . ASP B 1 343 ? 108.778 4.073 -53.352 1.00 18.70 344 ASP B N 1
ATOM 6000 C CA . ASP B 1 343 ? 108.518 4.874 -54.554 1.00 18.60 344 ASP B CA 1
ATOM 6001 C C . ASP B 1 343 ? 107.062 5.324 -54.668 1.00 16.46 344 ASP B C 1
ATOM 6002 O O . ASP B 1 343 ? 106.402 5.105 -55.676 1.00 16.00 344 ASP B O 1
ATOM 6007 N N . TRP B 1 344 ? 106.543 5.941 -53.613 1.00 16.64 345 TRP B N 1
ATOM 6008 C CA . TRP B 1 344 ? 105.191 6.468 -53.658 1.00 16.49 345 TRP B CA 1
ATOM 6009 C C . TRP B 1 344 ? 104.965 7.459 -54.803 1.00 15.64 345 TRP B C 1
ATOM 6010 O O . TRP B 1 344 ? 105.848 8.252 -55.135 1.00 16.97 345 TRP B O 1
ATOM 6021 N N . THR B 1 345 ? 103.780 7.389 -55.386 1.00 18.13 346 THR B N 1
ATOM 6022 C CA . THR B 1 345 ? 103.307 8.422 -56.308 1.00 17.82 346 THR B CA 1
ATOM 6023 C C . THR B 1 345 ? 102.488 9.465 -55.563 1.00 18.43 346 THR B C 1
ATOM 6024 O O . THR B 1 345 ? 102.100 9.276 -54.417 1.00 16.19 346 THR B O 1
ATOM 6028 N N . VAL B 1 346 ? 102.197 10.569 -56.243 1.00 15.44 347 VAL B N 1
ATOM 6029 C CA . VAL B 1 346 ? 101.249 11.538 -55.718 1.00 15.82 347 VAL B CA 1
ATOM 6030 C C . VAL B 1 346 ? 99.940 10.879 -55.300 1.00 15.46 347 VAL B C 1
ATOM 6031 O O . VAL B 1 346 ? 99.407 11.160 -54.229 1.00 15.10 347 VAL B O 1
ATOM 6035 N N . MET B 1 347 ? 99.436 9.954 -56.116 1.00 15.54 348 MET B N 1
ATOM 6036 C CA . MET B 1 347 ? 98.180 9.307 -55.781 1.00 14.94 348 MET B CA 1
ATOM 6037 C C . MET B 1 347 ? 98.236 8.553 -54.438 1.00 14.98 348 MET B C 1
ATOM 6038 O O . MET B 1 347 ? 97.271 8.573 -53.690 1.00 15.13 348 MET B O 1
ATOM 6043 N N . ASP B 1 348 ? 99.347 7.872 -54.183 1.00 15.37 349 ASP B N 1
ATOM 6044 C CA . ASP B 1 348 ? 99.551 7.150 -52.921 1.00 14.97 349 ASP B CA 1
ATOM 6045 C C . ASP B 1 348 ? 99.505 8.123 -51.750 1.00 16.07 349 ASP B C 1
ATOM 6046 O O . ASP B 1 348 ? 98.902 7.836 -50.719 1.00 15.26 349 ASP B O 1
ATOM 6051 N N . LEU B 1 349 ? 100.158 9.270 -51.910 1.00 14.07 350 LEU B N 1
ATOM 6052 C CA . LEU B 1 349 ? 100.128 10.300 -50.870 1.00 13.25 350 LEU B CA 1
ATOM 6053 C C . LEU B 1 349 ? 98.705 10.837 -50.672 1.00 14.89 350 LEU B C 1
ATOM 6054 O O . LEU B 1 349 ? 98.260 11.042 -49.532 1.00 14.28 350 LEU B O 1
ATOM 6059 N N . LEU B 1 350 ? 97.987 11.085 -51.772 1.00 13.20 351 LEU B N 1
ATOM 6060 C CA . LEU B 1 350 ? 96.618 11.597 -51.648 1.00 13.63 351 LEU B CA 1
ATOM 6061 C C . LEU B 1 350 ? 95.725 10.597 -50.875 1.00 14.02 351 LEU B C 1
ATOM 6062 O O . LEU B 1 350 ? 94.972 10.980 -49.988 1.00 14.50 351 LEU B O 1
ATOM 6067 N N . HIS B 1 351 ? 95.808 9.319 -51.228 1.00 14.81 352 HIS B N 1
ATOM 6068 C CA . HIS B 1 351 ? 94.964 8.327 -50.566 1.00 16.84 352 HIS B CA 1
ATOM 6069 C C . HIS B 1 351 ? 95.293 8.224 -49.089 1.00 16.11 352 HIS B C 1
ATOM 6070 O O . HIS B 1 351 ? 94.385 8.111 -48.257 1.00 16.78 352 HIS B O 1
ATOM 6077 N N . HIS B 1 352 ? 96.583 8.268 -48.769 1.00 15.02 353 HIS B N 1
ATOM 6078 C CA . HIS B 1 352 ? 97.009 8.187 -47.377 1.00 13.19 353 HIS B CA 1
ATOM 6079 C C . HIS B 1 352 ? 96.539 9.415 -46.597 1.00 15.36 353 HIS B C 1
ATOM 6080 O O . HIS B 1 352 ? 95.999 9.299 -45.493 1.00 14.89 353 HIS B O 1
ATOM 6087 N N . THR B 1 353 ? 96.740 10.596 -47.170 1.00 14.43 354 THR B N 1
ATOM 6088 C CA . THR B 1 353 ? 96.332 11.827 -46.492 1.00 14.11 354 THR B CA 1
ATOM 6089 C C . THR B 1 353 ? 94.840 11.809 -46.222 1.00 13.63 354 THR B C 1
ATOM 6090 O O . THR B 1 353 ? 94.377 12.235 -45.159 1.00 14.39 354 THR B O 1
ATOM 6094 N N . GLN B 1 354 ? 94.076 11.274 -47.165 1.00 14.07 355 GLN B N 1
ATOM 6095 C CA . GLN B 1 354 ? 92.633 11.286 -46.983 1.00 15.16 355 GLN B CA 1
ATOM 6096 C C . GLN B 1 354 ? 92.228 10.345 -45.864 1.00 15.90 355 GLN B C 1
ATOM 6097 O O . GLN B 1 354 ? 91.396 10.691 -45.040 1.00 15.98 355 GLN B O 1
ATOM 6103 N N . THR B 1 355 ? 92.813 9.153 -45.824 1.00 15.26 356 THR B N 1
ATOM 6104 C CA . THR B 1 355 ? 92.469 8.241 -44.729 1.00 16.92 356 THR B CA 1
ATOM 6105 C C . THR B 1 355 ? 92.988 8.748 -43.371 1.00 17.11 356 THR B C 1
ATOM 6106 O O . THR B 1 355 ? 92.384 8.465 -42.332 1.00 18.15 356 THR B O 1
ATOM 6110 N N . GLN B 1 356 ? 94.068 9.527 -43.357 1.00 15.26 357 GLN B N 1
ATOM 6111 C CA . GLN B 1 356 ? 94.539 10.103 -42.094 1.00 14.05 357 GLN B CA 1
ATOM 6112 C C . GLN B 1 356 ? 93.561 11.117 -41.534 1.00 19.82 357 GLN B C 1
ATOM 6113 O O . GLN B 1 356 ? 93.626 11.457 -40.354 1.00 18.15 357 GLN B O 1
ATOM 6119 N N . TYR B 1 357 ? 92.648 11.590 -42.378 1.00 15.53 358 TYR B N 1
ATOM 6120 C CA . TYR B 1 357 ? 91.513 12.378 -41.912 1.00 16.19 358 TYR B CA 1
ATOM 6121 C C . TYR B 1 357 ? 90.314 11.470 -41.580 1.00 16.78 358 TYR B C 1
ATOM 6122 O O . TYR B 1 357 ? 89.702 11.598 -40.523 1.00 16.36 358 TYR B O 1
ATOM 6131 N N . THR B 1 358 ? 89.976 10.555 -42.479 1.00 16.81 359 THR B N 1
ATOM 6132 C CA . THR B 1 358 ? 88.718 9.820 -42.295 1.00 19.06 359 THR B CA 1
ATOM 6133 C C . THR B 1 358 ? 88.792 8.839 -41.135 1.00 19.59 359 THR B C 1
ATOM 6134 O O . THR B 1 358 ? 87.758 8.543 -40.518 1.00 18.34 359 THR B O 1
ATOM 6138 N N . ARG B 1 359 ? 89.998 8.362 -40.819 1.00 17.40 360 ARG B N 1
ATOM 6139 C CA . ARG B 1 359 ? 90.207 7.510 -39.616 1.00 18.60 360 ARG B CA 1
ATOM 6140 C C . ARG B 1 359 ? 89.679 8.165 -38.337 1.00 17.25 360 ARG B C 1
ATOM 6141 O O . ARG B 1 359 ? 89.205 7.489 -37.409 1.00 16.48 360 ARG B O 1
ATOM 6149 N N . ALA B 1 360 ? 89.784 9.489 -38.282 1.00 15.33 361 ALA B N 1
ATOM 6150 C CA . ALA B 1 360 ? 89.516 10.237 -37.058 1.00 16.23 361 ALA B CA 1
ATOM 6151 C C . ALA B 1 360 ? 88.079 10.757 -36.927 1.00 18.16 361 ALA B C 1
ATOM 6152 O O . ALA B 1 360 ? 87.760 11.418 -35.950 1.00 16.22 361 ALA B O 1
ATOM 6154 N N . LEU B 1 361 ? 87.237 10.491 -37.915 1.00 18.08 362 LEU B N 1
ATOM 6155 C CA . LEU B 1 361 ? 85.924 11.138 -37.990 1.00 19.30 362 LEU B CA 1
ATOM 6156 C C . LEU B 1 361 ? 85.059 10.964 -36.736 1.00 20.95 362 LEU B C 1
ATOM 6157 O O . LEU B 1 361 ? 84.428 11.922 -36.286 1.00 20.42 362 LEU B O 1
ATOM 6162 N N . SER B 1 362 ? 85.045 9.760 -36.169 1.00 20.52 363 SER B N 1
ATOM 6163 C CA A SER B 1 362 ? 84.253 9.476 -34.973 0.51 20.55 363 SER B CA 1
ATOM 6164 C CA B SER B 1 362 ? 84.226 9.511 -34.981 0.49 20.54 363 SER B CA 1
ATOM 6165 C C . SER B 1 362 ? 84.933 9.973 -33.708 1.00 22.83 363 SER B C 1
ATOM 6166 O O . SER B 1 362 ? 84.375 9.869 -32.609 1.00 22.44 363 SER B O 1
ATOM 6171 N N . HIS B 1 363 ? 86.140 10.517 -33.860 1.00 17.57 364 HIS B N 1
ATOM 6172 C CA . HIS B 1 363 ? 86.961 10.889 -32.704 1.00 16.91 364 HIS B CA 1
ATOM 6173 C C . HIS B 1 363 ? 87.379 12.361 -32.716 1.00 14.96 364 HIS B C 1
ATOM 6174 O O . HIS B 1 363 ? 88.084 12.826 -31.816 1.00 17.12 364 HIS B O 1
ATOM 6181 N N . GLU B 1 364 ? 86.933 13.092 -33.728 1.00 18.01 365 GLU B N 1
ATOM 6182 C CA . GLU B 1 364 ? 87.466 14.429 -33.997 1.00 19.33 365 GLU B CA 1
ATOM 6183 C C . GLU B 1 364 ? 86.853 15.545 -33.132 1.00 22.33 365 GLU B C 1
ATOM 6184 O O . GLU B 1 364 ? 87.299 16.701 -33.185 1.00 19.81 365 GLU B O 1
ATOM 6190 N N . HIS B 1 365 ? 85.836 15.201 -32.342 1.00 19.03 366 HIS B N 1
ATOM 6191 C CA . HIS B 1 365 ? 85.038 16.172 -31.599 1.00 19.89 366 HIS B CA 1
ATOM 6192 C C . HIS B 1 365 ? 85.568 16.526 -30.207 1.00 20.20 366 HIS B C 1
ATOM 6193 O O . HIS B 1 365 ? 85.050 17.436 -29.544 1.00 22.47 366 HIS B O 1
ATOM 6200 N N . VAL B 1 366 ? 86.588 15.811 -29.741 1.00 17.92 367 VAL B N 1
ATOM 6201 C CA . VAL B 1 366 ? 87.084 16.041 -28.388 1.00 20.74 367 VAL B CA 1
ATOM 6202 C C . VAL B 1 366 ? 88.055 17.210 -28.309 1.00 21.45 367 VAL B C 1
ATOM 6203 O O . VAL B 1 366 ? 88.652 17.583 -29.312 1.00 19.77 367 VAL B O 1
ATOM 6207 N N . GLU B 1 367 ? 88.209 17.772 -27.107 1.00 18.45 368 GLU B N 1
ATOM 6208 C CA . GLU B 1 367 ? 89.094 18.919 -26.876 1.00 20.51 368 GLU B CA 1
ATOM 6209 C C . GLU B 1 367 ? 90.538 18.585 -27.215 1.00 18.58 368 GLU B C 1
ATOM 6210 O O . GLU B 1 367 ? 91.028 17.527 -26.817 1.00 18.10 368 GLU B O 1
ATOM 6216 N N . LEU B 1 368 ? 91.220 19.495 -27.909 1.00 17.79 369 LEU B N 1
ATOM 6217 C CA . LEU B 1 368 ? 92.626 19.279 -28.261 1.00 18.05 369 LEU B CA 1
ATOM 6218 C C . LEU B 1 368 ? 93.497 19.066 -27.021 1.00 19.70 369 LEU B C 1
ATOM 6219 O O . LEU B 1 368 ? 94.345 18.167 -27.001 1.00 18.94 369 LEU B O 1
ATOM 6224 N N . ARG B 1 369 ? 93.302 19.881 -25.979 1.00 18.16 370 ARG B N 1
ATOM 6225 C CA . ARG B 1 369 ? 94.110 19.676 -24.774 1.00 18.91 370 ARG B CA 1
ATOM 6226 C C . ARG B 1 369 ? 93.827 18.322 -24.123 1.00 17.55 370 ARG B C 1
ATOM 6227 O O . ARG B 1 369 ? 94.692 17.803 -23.423 1.00 22.73 370 ARG B O 1
ATOM 6235 N N . ASP B 1 370 ? 92.637 17.761 -24.336 1.00 18.20 371 ASP B N 1
ATOM 6236 C CA . ASP B 1 370 ? 92.329 16.423 -23.829 1.00 18.95 371 ASP B CA 1
ATOM 6237 C C . ASP B 1 370 ? 93.036 15.357 -24.667 1.00 19.18 371 ASP B C 1
ATOM 6238 O O . ASP B 1 370 ? 93.527 14.369 -24.125 1.00 20.10 371 ASP B O 1
ATOM 6243 N N . ILE B 1 371 ? 93.089 15.550 -25.980 1.00 16.27 372 ILE B N 1
ATOM 6244 C CA . ILE B 1 371 ? 93.891 14.644 -26.818 1.00 16.41 372 ILE B CA 1
ATOM 6245 C C . ILE B 1 371 ? 95.331 14.608 -26.328 1.00 17.75 372 ILE B C 1
ATOM 6246 O O . ILE B 1 371 ? 95.902 13.521 -26.128 1.00 18.71 372 ILE B O 1
ATOM 6251 N N . PHE B 1 372 ? 95.932 15.780 -26.141 1.00 17.51 373 PHE B N 1
ATOM 6252 C CA . PHE B 1 372 ? 97.333 15.829 -25.731 1.00 18.54 373 PHE B CA 1
ATOM 6253 C C . PHE B 1 372 ? 97.503 15.285 -24.292 1.00 22.67 373 PHE B C 1
ATOM 6254 O O . PHE B 1 372 ? 98.432 14.516 -24.031 1.00 20.56 373 PHE B O 1
ATOM 6262 N N . GLN B 1 373 ? 96.617 15.663 -23.362 1.00 17.99 374 GLN B N 1
ATOM 6263 C CA . GLN B 1 373 ? 96.750 15.137 -21.999 1.00 24.41 374 GLN B CA 1
ATOM 6264 C C . GLN B 1 373 ? 96.577 13.617 -21.897 1.00 24.01 374 GLN B C 1
ATOM 6265 O O . GLN B 1 373 ? 97.364 12.940 -21.220 1.00 25.23 374 GLN B O 1
ATOM 6271 N N . HIS B 1 374 ? 95.550 13.082 -22.551 1.00 19.91 375 HIS B N 1
ATOM 6272 C CA . HIS B 1 374 ? 95.159 11.695 -22.345 1.00 21.10 375 HIS B CA 1
ATOM 6273 C C . HIS B 1 374 ? 95.786 10.704 -23.314 1.00 23.19 375 HIS B C 1
ATOM 6274 O O . HIS B 1 374 ? 95.833 9.512 -23.008 1.00 24.64 375 HIS B O 1
ATOM 6281 N N . SER B 1 375 ? 96.216 11.179 -24.483 1.00 19.73 376 SER B N 1
ATOM 6282 C CA . SER B 1 375 ? 96.644 10.261 -25.552 1.00 22.07 376 SER B CA 1
ATOM 6283 C C . SER B 1 375 ? 98.109 10.391 -25.951 1.00 21.76 376 SER B C 1
ATOM 6284 O O . SER B 1 375 ? 98.584 9.650 -26.813 1.00 22.72 376 SER B O 1
ATOM 6287 N N . THR B 1 376 ? 98.806 11.365 -25.376 1.00 22.80 377 THR B N 1
ATOM 6288 C CA . THR B 1 376 ? 100.218 11.589 -25.663 1.00 19.50 377 THR B CA 1
ATOM 6289 C C . THR B 1 376 ? 100.993 11.920 -24.389 1.00 24.55 377 THR B C 1
ATOM 6290 O O . THR B 1 376 ? 100.413 12.021 -23.310 1.00 24.82 377 THR B O 1
ATOM 6294 N N . ASN B 1 377 ? 102.299 12.113 -24.541 1.00 26.97 378 ASN B N 1
ATOM 6295 C CA . ASN B 1 377 ? 103.146 12.651 -23.480 1.00 31.24 378 ASN B CA 1
ATOM 6296 C C . ASN B 1 377 ? 103.428 14.124 -23.672 1.00 27.47 378 ASN B C 1
ATOM 6297 O O . ASN B 1 377 ? 104.268 14.687 -22.979 1.00 32.07 378 ASN B O 1
ATOM 6302 N N . TRP B 1 378 ? 102.774 14.739 -24.650 1.00 23.77 379 TRP B N 1
ATOM 6303 C CA . TRP B 1 378 ? 103.013 16.148 -24.934 1.00 21.76 379 TRP B CA 1
ATOM 6304 C C . TRP B 1 378 ? 102.298 17.025 -23.894 1.00 22.86 379 TRP B C 1
ATOM 6305 O O . TRP B 1 378 ? 101.244 16.645 -23.381 1.00 23.45 379 TRP B O 1
ATOM 6316 N N . PRO B 1 379 ? 102.864 18.200 -23.589 1.00 25.14 380 PRO B N 1
ATOM 6317 C CA . PRO B 1 379 ? 102.161 19.129 -22.691 1.00 23.35 380 PRO B CA 1
ATOM 6318 C C . PRO B 1 379 ? 100.729 19.379 -23.165 1.00 21.73 380 PRO B C 1
ATOM 6319 O O . PRO B 1 379 ? 100.497 19.523 -24.361 1.00 22.31 380 PRO B O 1
ATOM 6323 N N . ALA B 1 380 ? 99.773 19.388 -22.246 1.00 22.58 381 ALA B N 1
ATOM 6324 C CA . ALA B 1 380 ? 98.366 19.540 -22.617 1.00 23.06 381 ALA B CA 1
ATOM 6325 C C . ALA B 1 380 ? 98.103 20.828 -23.409 1.00 22.78 381 ALA B C 1
ATOM 6326 O O . ALA B 1 380 ? 97.241 20.859 -24.296 1.00 21.84 381 ALA B O 1
ATOM 6328 N N . GLU B 1 381 ? 98.859 21.872 -23.098 1.00 22.29 382 GLU B N 1
ATOM 6329 C CA . GLU B 1 381 ? 98.648 23.188 -23.707 1.00 21.20 382 GLU B CA 1
ATOM 6330 C C . GLU B 1 381 ? 99.510 23.405 -24.956 1.00 22.93 382 GLU B C 1
ATOM 6331 O O . GLU B 1 381 ? 99.637 24.531 -25.439 1.00 23.91 382 GLU B O 1
ATOM 6337 N N . THR B 1 382 ? 100.101 22.327 -25.473 1.00 21.43 383 THR B N 1
ATOM 6338 C CA . THR B 1 382 ? 100.841 22.399 -26.736 1.00 24.49 383 THR B CA 1
ATOM 6339 C C . THR B 1 382 ? 99.966 23.034 -27.810 1.00 20.76 383 THR B C 1
ATOM 6340 O O . THR B 1 382 ? 98.845 22.586 -28.021 1.00 23.34 383 THR B O 1
ATOM 6344 N N . PRO B 1 383 ? 100.456 24.099 -28.461 1.00 22.55 384 PRO B N 1
ATOM 6345 C CA . PRO B 1 383 ? 99.603 24.705 -29.485 1.00 24.77 384 PRO B CA 1
ATOM 6346 C C . PRO B 1 383 ? 99.847 24.091 -30.859 1.00 23.41 384 PRO B C 1
ATOM 6347 O O . PRO B 1 383 ? 100.907 23.499 -31.094 1.00 24.06 384 PRO B O 1
ATOM 6351 N N . LEU B 1 384 ? 98.884 24.225 -31.759 1.00 20.08 385 LEU B N 1
ATOM 6352 C CA . LEU B 1 384 ? 99.159 23.902 -33.172 1.00 19.22 385 LEU B CA 1
ATOM 6353 C C . LEU B 1 384 ? 99.784 25.129 -33.849 1.00 22.23 385 LEU B C 1
ATOM 6354 O O . LEU B 1 384 ? 99.252 26.230 -33.751 1.00 23.65 385 LEU B O 1
ATOM 6359 N N . SER B 1 385 ? 100.910 24.962 -34.535 1.00 15.77 386 SER B N 1
ATOM 6360 C CA . SER B 1 385 ? 101.613 26.141 -35.037 1.00 17.12 386 SER B CA 1
ATOM 6361 C C . SER B 1 385 ? 101.242 26.442 -36.480 1.00 17.78 386 SER B C 1
ATOM 6362 O O . SER B 1 385 ? 101.543 27.527 -36.996 1.00 17.52 386 SER B O 1
ATOM 6365 N N . LEU B 1 386 ? 100.649 25.453 -37.141 1.00 17.11 387 LEU B N 1
ATOM 6366 C CA . LEU B 1 386 ? 100.158 25.584 -38.511 1.00 14.48 387 LEU B CA 1
ATOM 6367 C C . LEU B 1 386 ? 98.808 24.916 -38.575 1.00 18.63 387 LEU B C 1
ATOM 6368 O O . LEU B 1 386 ? 98.656 23.783 -38.109 1.00 17.00 387 LEU B O 1
ATOM 6373 N N . ILE B 1 387 ? 97.811 25.616 -39.108 1.00 14.55 388 ILE B N 1
ATOM 6374 C CA . ILE B 1 387 ? 96.473 25.059 -39.224 1.00 13.51 388 ILE B CA 1
ATOM 6375 C C . ILE B 1 387 ? 95.963 25.238 -40.645 1.00 14.78 388 ILE B C 1
ATOM 6376 O O . ILE B 1 387 ? 95.900 26.354 -41.153 1.00 15.96 388 ILE B O 1
ATOM 6381 N N . VAL B 1 388 ? 95.614 24.130 -41.278 1.00 13.84 389 VAL B N 1
ATOM 6382 C CA . VAL B 1 388 ? 95.059 24.137 -42.617 1.00 14.17 389 VAL B CA 1
ATOM 6383 C C . VAL B 1 388 ? 93.545 23.967 -42.558 1.00 15.61 389 VAL B C 1
ATOM 6384 O O . VAL B 1 388 ? 93.013 23.017 -41.955 1.00 14.78 389 VAL B O 1
ATOM 6388 N N . GLN B 1 389 ? 92.851 24.901 -43.194 1.00 15.61 390 GLN B N 1
ATOM 6389 C CA . GLN B 1 389 ? 91.388 24.920 -43.176 1.00 13.75 390 GLN B CA 1
ATOM 6390 C C . GLN B 1 389 ? 90.867 25.052 -44.603 1.00 15.89 390 GLN B C 1
ATOM 6391 O O . GLN B 1 389 ? 90.965 26.135 -45.206 1.00 16.62 390 GLN B O 1
ATOM 6397 N N . HIS B 1 390 ? 90.343 23.953 -45.146 1.00 14.77 391 HIS B N 1
ATOM 6398 C CA . HIS B 1 390 ? 89.727 24.014 -46.461 1.00 15.16 391 HIS B CA 1
ATOM 6399 C C . HIS B 1 390 ? 88.264 24.396 -46.308 1.00 17.25 391 HIS B C 1
ATOM 6400 O O . HIS B 1 390 ? 87.534 23.782 -45.524 1.00 19.17 391 HIS B O 1
ATOM 6407 N N . GLN B 1 391 ? 87.840 25.415 -47.047 1.00 17.58 392 GLN B N 1
ATOM 6408 C CA . GLN B 1 391 ? 86.516 25.984 -46.873 1.00 18.63 392 GLN B CA 1
ATOM 6409 C C . GLN B 1 391 ? 85.509 25.303 -47.779 1.00 22.57 392 GLN B C 1
ATOM 6410 O O . GLN B 1 391 ? 85.072 25.892 -48.757 1.00 23.05 392 GLN B O 1
ATOM 6416 N N . ASN B 1 392 ? 85.168 24.051 -47.474 1.00 20.89 393 ASN B N 1
ATOM 6417 C CA . ASN B 1 392 ? 84.152 23.330 -48.248 1.00 23.30 393 ASN B CA 1
ATOM 6418 C C . ASN B 1 392 ? 82.759 23.643 -47.683 1.00 21.76 393 ASN B C 1
ATOM 6419 O O . ASN B 1 392 ? 82.006 22.760 -47.255 1.00 26.58 393 ASN B O 1
ATOM 6424 N N . ILE B 1 393 ? 82.451 24.933 -47.693 1.00 24.30 394 ILE B N 1
ATOM 6425 C CA . ILE B 1 393 ? 81.234 25.500 -47.115 1.00 25.22 394 ILE B CA 1
ATOM 6426 C C . ILE B 1 393 ? 80.671 26.542 -48.079 1.00 26.11 394 ILE B C 1
ATOM 6427 O O . ILE B 1 393 ? 81.302 26.856 -49.079 1.00 28.40 394 ILE B O 1
ATOM 6432 N N . ASP B 1 394 ? 79.500 27.087 -47.765 1.00 28.43 395 ASP B N 1
ATOM 6433 C CA . ASP B 1 394 ? 78.948 28.187 -48.553 1.00 27.63 395 ASP B CA 1
ATOM 6434 C C . ASP B 1 394 ? 79.912 29.364 -48.586 1.00 29.77 395 ASP B C 1
ATOM 6435 O O . ASP B 1 394 ? 80.380 29.835 -47.544 1.00 30.60 395 ASP B O 1
ATOM 6440 N N . LEU B 1 395 ? 80.191 29.839 -49.794 1.00 30.55 396 LEU B N 1
ATOM 6441 C CA . LEU B 1 395 ? 81.031 31.007 -49.986 1.00 31.61 396 LEU B CA 1
ATOM 6442 C C . LEU B 1 395 ? 80.176 32.223 -50.364 1.00 33.89 396 LEU B C 1
ATOM 6443 O O . LEU B 1 395 ? 80.689 33.336 -50.437 1.00 33.38 396 LEU B O 1
ATOM 6448 N N . SER B 1 396 ? 78.882 31.987 -50.599 1.00 32.47 397 SER B N 1
ATOM 6449 C CA . SER B 1 396 ? 77.911 33.042 -50.945 1.00 34.06 397 SER B CA 1
ATOM 6450 C C . SER B 1 396 ? 76.670 32.921 -50.066 1.00 29.97 397 SER B C 1
ATOM 6451 O O . SER B 1 396 ? 76.351 31.836 -49.610 1.00 30.66 397 SER B O 1
ATOM 6454 N N . PHE B 1 397 ? 75.962 34.028 -49.837 1.00 31.33 398 PHE B N 1
ATOM 6455 C CA . PHE B 1 397 ? 74.888 34.037 -48.840 1.00 30.12 398 PHE B CA 1
ATOM 6456 C C . PHE B 1 397 ? 73.653 34.809 -49.298 1.00 30.81 398 PHE B C 1
ATOM 6457 O O . PHE B 1 397 ? 73.760 35.760 -50.078 1.00 31.41 398 PHE B O 1
ATOM 6465 N N . SER B 1 398 ? 72.490 34.386 -48.806 1.00 31.95 399 SER B N 1
ATOM 6466 C CA . SER B 1 398 ? 71.209 34.974 -49.208 1.00 37.17 399 SER B CA 1
ATOM 6467 C C . SER B 1 398 ? 70.295 35.232 -48.023 1.00 36.48 399 SER B C 1
ATOM 6468 O O . SER B 1 398 ? 70.288 34.480 -47.047 1.00 34.81 399 SER B O 1
ATOM 6471 N N . LEU B 1 399 ? 69.502 36.293 -48.133 1.00 37.80 400 LEU B N 1
ATOM 6472 C CA . LEU B 1 399 ? 68.449 36.572 -47.169 1.00 33.05 400 LEU B CA 1
ATOM 6473 C C . LEU B 1 399 ? 67.178 36.866 -47.955 1.00 40.62 400 LEU B C 1
ATOM 6474 O O . LEU B 1 399 ? 66.868 38.029 -48.216 1.00 37.44 400 LEU B O 1
ATOM 6479 N N . PRO B 1 400 ? 66.462 35.808 -48.361 1.00 40.15 401 PRO B N 1
ATOM 6480 C CA . PRO B 1 400 ? 65.334 35.909 -49.294 1.00 42.22 401 PRO B CA 1
ATOM 6481 C C . PRO B 1 400 ? 64.044 36.416 -48.645 1.00 39.60 401 PRO B C 1
ATOM 6482 O O . PRO B 1 400 ? 63.070 35.663 -48.524 1.00 41.13 401 PRO B O 1
ATOM 6486 N N . LEU B 1 401 ? 64.041 37.682 -48.239 1.00 40.22 402 LEU B N 1
ATOM 6487 C CA . LEU B 1 401 ? 62.849 38.300 -47.649 1.00 40.02 402 LEU B CA 1
ATOM 6488 C C . LEU B 1 401 ? 61.739 38.421 -48.700 1.00 43.99 402 LEU B C 1
ATOM 6489 O O . LEU B 1 401 ? 62.011 38.797 -49.839 1.00 41.93 402 LEU B O 1
ATOM 6494 N N . ARG B 1 402 ? 60.500 38.101 -48.322 1.00 43.01 403 ARG B N 1
ATOM 6495 C CA . ARG B 1 402 ? 59.385 38.141 -49.274 1.00 48.43 403 ARG B CA 1
ATOM 6496 C C . ARG B 1 402 ? 58.991 39.572 -49.622 1.00 48.25 403 ARG B C 1
ATOM 6497 O O . ARG B 1 402 ? 59.200 40.492 -48.831 1.00 47.22 403 ARG B O 1
ATOM 6505 N N . GLY B 1 403 ? 58.411 39.745 -50.807 1.00 52.66 404 GLY B N 1
ATOM 6506 C CA . GLY B 1 403 ? 57.934 41.044 -51.252 1.00 53.50 404 GLY B CA 1
ATOM 6507 C C . GLY B 1 403 ? 58.235 41.297 -52.717 1.00 54.92 404 GLY B C 1
ATOM 6508 O O . GLY B 1 403 ? 59.288 40.906 -53.218 1.00 57.33 404 GLY B O 1
ATOM 6509 N N . SER B 1 404 ? 57.310 41.955 -53.410 1.00 58.20 405 SER B N 1
ATOM 6510 C CA . SER B 1 404 ? 57.504 42.287 -54.818 1.00 57.70 405 SER B CA 1
ATOM 6511 C C . SER B 1 404 ? 58.609 43.325 -54.976 1.00 58.25 405 SER B C 1
ATOM 6512 O O . SER B 1 404 ? 59.197 43.482 -56.047 1.00 62.37 405 SER B O 1
ATOM 6515 N N . SER B 1 405 ? 58.893 44.012 -53.877 1.00 58.28 406 SER B N 1
ATOM 6516 C CA . SER B 1 405 ? 59.831 45.126 -53.834 1.00 56.87 406 SER B CA 1
ATOM 6517 C C . SER B 1 405 ? 61.290 44.723 -53.694 1.00 57.75 406 SER B C 1
ATOM 6518 O O . SER B 1 405 ? 62.161 45.232 -54.408 1.00 60.18 406 SER B O 1
ATOM 6521 N N . LEU B 1 406 ? 61.529 43.811 -52.756 1.00 54.22 407 LEU B N 1
ATOM 6522 C CA . LEU B 1 406 ? 62.810 43.690 -52.075 1.00 50.35 407 LEU B CA 1
ATOM 6523 C C . LEU B 1 406 ? 63.967 43.120 -52.877 1.00 48.01 407 LEU B C 1
ATOM 6524 O O . LEU B 1 406 ? 63.905 42.006 -53.391 1.00 54.36 407 LEU B O 1
ATOM 6529 N N . ASP B 1 407 ? 65.023 43.919 -52.971 1.00 44.90 408 ASP B N 1
ATOM 6530 C CA . ASP B 1 407 ? 66.339 43.449 -53.377 1.00 43.57 408 ASP B CA 1
ATOM 6531 C C . ASP B 1 407 ? 67.190 43.423 -52.106 1.00 44.69 408 ASP B C 1
ATOM 6532 O O . ASP B 1 407 ? 67.233 44.410 -51.364 1.00 38.47 408 ASP B O 1
ATOM 6537 N N . VAL B 1 408 ? 67.829 42.291 -51.826 1.00 38.91 409 VAL B N 1
ATOM 6538 C CA . VAL B 1 408 ? 68.643 42.175 -50.622 1.00 34.45 409 VAL B CA 1
ATOM 6539 C C . VAL B 1 408 ? 70.072 41.767 -51.004 1.00 40.57 409 VAL B C 1
ATOM 6540 O O . VAL B 1 408 ? 70.270 40.772 -51.703 1.00 38.64 409 VAL B O 1
ATOM 6544 N N . GLN B 1 409 ? 71.059 42.548 -50.562 1.00 32.13 410 GLN B N 1
ATOM 6545 C CA . GLN B 1 409 ? 72.456 42.284 -50.904 1.00 34.95 410 GLN B CA 1
ATOM 6546 C C . GLN B 1 409 ? 73.319 42.066 -49.661 1.00 36.19 410 GLN B C 1
ATOM 6547 O O . GLN B 1 409 ? 73.174 42.769 -48.655 1.00 29.74 410 GLN B O 1
ATOM 6553 N N . TYR B 1 410 ? 74.237 41.105 -49.756 1.00 30.69 411 TYR B N 1
ATOM 6554 C CA . TYR B 1 410 ? 75.088 40.715 -48.634 1.00 28.15 411 TYR B CA 1
ATOM 6555 C C . TYR B 1 410 ? 76.441 41.400 -48.659 1.00 27.64 411 TYR B C 1
ATOM 6556 O O . TYR B 1 410 ? 77.041 41.569 -49.716 1.00 27.06 411 TYR B O 1
ATOM 6565 N N . SER B 1 411 ? 76.924 41.778 -47.480 1.00 23.46 412 SER B N 1
ATOM 6566 C CA . SER B 1 411 ? 78.311 42.178 -47.314 1.00 22.84 412 SER B CA 1
ATOM 6567 C C . SER B 1 411 ? 78.694 41.969 -45.848 1.00 23.27 412 SER B C 1
ATOM 6568 O O . SER B 1 411 ? 77.844 41.630 -45.024 1.00 25.51 412 SER B O 1
ATOM 6571 N N . LYS B 1 412 ? 79.961 42.172 -45.506 1.00 24.77 413 LYS B N 1
ATOM 6572 C CA . LYS B 1 412 ? 80.356 41.943 -44.116 1.00 22.29 413 LYS B CA 1
ATOM 6573 C C . LYS B 1 412 ? 81.535 42.784 -43.709 1.00 21.67 413 LYS B C 1
ATOM 6574 O O . LYS B 1 412 ? 82.309 43.249 -44.555 1.00 25.30 413 LYS B O 1
ATOM 6580 N N . PHE B 1 413 ? 81.642 43.001 -42.405 1.00 20.54 414 PHE B N 1
ATOM 6581 C CA . PHE B 1 413 ? 82.851 43.502 -41.788 1.00 20.88 414 PHE B CA 1
ATOM 6582 C C . PHE B 1 413 ? 83.389 42.331 -40.944 1.00 20.35 414 PHE B C 1
ATOM 6583 O O . PHE B 1 413 ? 82.608 41.549 -40.394 1.00 20.01 414 PHE B O 1
ATOM 6591 N N . ALA B 1 414 ? 84.704 42.234 -40.801 1.00 22.05 415 ALA B N 1
ATOM 6592 C CA . ALA B 1 414 ? 85.266 41.126 -40.022 1.00 21.14 415 ALA B CA 1
ATOM 6593 C C . ALA B 1 414 ? 86.610 41.473 -39.378 1.00 23.35 415 ALA B C 1
ATOM 6594 O O . ALA B 1 414 ? 87.453 42.155 -39.972 1.00 23.94 415 ALA B O 1
ATOM 6596 N N . ARG B 1 415 ? 86.791 40.989 -38.152 1.00 19.53 416 ARG B N 1
ATOM 6597 C CA . ARG B 1 415 ? 88.051 41.092 -37.425 1.00 17.05 416 ARG B CA 1
ATOM 6598 C C . ARG B 1 415 ? 88.553 39.676 -37.133 1.00 21.50 416 ARG B C 1
ATOM 6599 O O . ARG B 1 415 ? 87.752 38.788 -36.838 1.00 18.16 416 ARG B O 1
ATOM 6607 N N . PHE B 1 416 ? 89.864 39.492 -37.196 1.00 19.47 417 PHE B N 1
ATOM 6608 C CA . PHE B 1 416 ? 90.500 38.198 -36.875 1.00 21.25 417 PHE B CA 1
ATOM 6609 C C . PHE B 1 416 ? 91.988 38.437 -36.763 1.00 19.20 417 PHE B C 1
ATOM 6610 O O . PHE B 1 416 ? 92.602 38.882 -37.721 1.00 20.98 417 PHE B O 1
ATOM 6618 N N . ASP B 1 417 ? 92.573 38.140 -35.606 1.00 19.74 418 ASP B N 1
ATOM 6619 C CA . ASP B 1 417 ? 93.995 38.391 -35.404 1.00 21.17 418 ASP B CA 1
ATOM 6620 C C . ASP B 1 417 ? 94.689 37.191 -34.784 1.00 20.85 418 ASP B C 1
ATOM 6621 O O . ASP B 1 417 ? 94.595 36.976 -33.586 1.00 17.78 418 ASP B O 1
ATOM 6626 N N . PRO B 1 418 ? 95.380 36.401 -35.618 1.00 21.14 419 PRO B N 1
ATOM 6627 C CA . PRO B 1 418 ? 96.106 35.210 -35.147 1.00 19.53 419 PRO B CA 1
ATOM 6628 C C . PRO B 1 418 ? 97.112 35.535 -34.048 1.00 19.37 419 PRO B C 1
ATOM 6629 O O . PRO B 1 418 ? 97.571 36.676 -33.936 1.00 18.86 419 PRO B O 1
ATOM 6633 N N . LEU B 1 419 ? 97.466 34.532 -33.249 1.00 19.44 420 LEU B N 1
ATOM 6634 C CA . LEU B 1 419 ? 98.495 34.699 -32.233 1.00 18.95 420 LEU B CA 1
ATOM 6635 C C . LEU B 1 419 ? 99.856 34.253 -32.803 1.00 20.57 420 LEU B C 1
ATOM 6636 O O . LEU B 1 419 ? 100.412 34.941 -33.654 1.00 22.53 420 LEU B O 1
ATOM 6641 N N . ASP B 1 420 ? 100.397 33.119 -32.369 1.00 20.30 421 ASP B N 1
ATOM 6642 C CA . ASP B 1 420 ? 101.701 32.705 -32.913 1.00 21.98 421 ASP B CA 1
ATOM 6643 C C . ASP B 1 420 ? 101.570 31.732 -34.085 1.00 21.31 421 ASP B C 1
ATOM 6644 O O . ASP B 1 420 ? 102.558 31.412 -34.744 1.00 23.01 421 ASP B O 1
ATOM 6649 N N . GLU B 1 421 ? 100.356 31.259 -34.341 1.00 19.73 422 GLU B N 1
ATOM 6650 C CA . GLU B 1 421 ? 100.157 30.243 -35.378 1.00 16.35 422 GLU B CA 1
ATOM 6651 C C . GLU B 1 421 ? 100.027 30.838 -36.782 1.00 21.49 422 GLU B C 1
ATOM 6652 O O . GLU B 1 421 ? 99.697 32.028 -36.956 1.00 19.29 422 GLU B O 1
ATOM 6658 N N . VAL B 1 422 ? 100.277 29.996 -37.778 1.00 16.26 423 VAL B N 1
ATOM 6659 C CA . VAL B 1 422 ? 100.062 30.351 -39.178 1.00 15.42 423 VAL B CA 1
ATOM 6660 C C . VAL B 1 422 ? 98.816 29.608 -39.651 1.00 17.68 423 VAL B C 1
ATOM 6661 O O . VAL B 1 422 ? 98.680 28.406 -39.395 1.00 16.32 423 VAL B O 1
ATOM 6665 N N . TRP B 1 423 ? 97.885 30.334 -40.273 1.00 15.04 424 TRP B N 1
ATOM 6666 C CA . TRP B 1 423 ? 96.713 29.723 -40.903 1.00 14.40 424 TRP B CA 1
ATOM 6667 C C . TRP B 1 423 ? 96.871 29.643 -42.410 1.00 14.90 424 TRP B C 1
ATOM 6668 O O . TRP B 1 423 ? 97.343 30.594 -43.045 1.00 15.77 424 TRP B O 1
ATOM 6679 N N . ILE B 1 424 ? 96.474 28.509 -42.993 1.00 13.81 425 ILE B N 1
ATOM 6680 C CA . ILE B 1 424 ? 96.308 28.413 -44.432 1.00 15.67 425 ILE B CA 1
ATOM 6681 C C . ILE B 1 424 ? 94.856 28.088 -44.711 1.00 18.53 425 ILE B C 1
ATOM 6682 O O . ILE B 1 424 ? 94.396 27.017 -44.368 1.00 16.50 425 ILE B O 1
ATOM 6687 N N . PHE B 1 425 ? 94.126 29.025 -45.311 1.00 14.42 426 PHE B N 1
ATOM 6688 C CA . PHE B 1 425 ? 92.744 28.792 -45.709 1.00 16.11 426 PHE B CA 1
ATOM 6689 C C . PHE B 1 425 ? 92.719 28.560 -47.218 1.00 16.11 426 PHE B C 1
ATOM 6690 O O . PHE B 1 425 ? 93.456 29.225 -47.953 1.00 19.06 426 PHE B O 1
ATOM 6698 N N . THR B 1 426 ? 91.855 27.670 -47.693 1.00 16.23 427 THR B N 1
ATOM 6699 C CA . THR B 1 426 ? 91.663 27.526 -49.140 1.00 16.62 427 THR B CA 1
ATOM 6700 C C . THR B 1 426 ? 90.185 27.659 -49.479 1.00 20.90 427 THR B C 1
ATOM 6701 O O . THR B 1 426 ? 89.341 27.030 -48.853 1.00 18.46 427 THR B O 1
ATOM 6705 N N . GLU B 1 427 ? 89.871 28.517 -50.450 1.00 17.77 428 GLU B N 1
ATOM 6706 C CA . GLU B 1 427 ? 88.477 28.756 -50.826 1.00 18.85 428 GLU B CA 1
ATOM 6707 C C . GLU B 1 427 ? 88.261 28.330 -52.262 1.00 21.82 428 GLU B C 1
ATOM 6708 O O . GLU B 1 427 ? 88.911 28.868 -53.159 1.00 23.77 428 GLU B O 1
ATOM 6714 N N . PRO B 1 428 ? 87.367 27.353 -52.479 1.00 20.97 429 PRO B N 1
ATOM 6715 C CA . PRO B 1 428 ? 87.113 26.750 -53.794 1.00 23.47 429 PRO B CA 1
ATOM 6716 C C . PRO B 1 428 ? 86.058 27.493 -54.600 1.00 29.18 429 PRO B C 1
ATOM 6717 O O . PRO B 1 428 ? 84.930 27.011 -54.708 1.00 31.50 429 PRO B O 1
ATOM 6721 N N . HIS B 1 429 ? 86.427 28.642 -55.162 1.00 29.94 430 HIS B N 1
ATOM 6722 C CA . HIS B 1 429 ? 85.525 29.422 -56.010 1.00 30.55 430 HIS B CA 1
ATOM 6723 C C . HIS B 1 429 ? 85.383 28.797 -57.390 1.00 33.64 430 HIS B C 1
ATOM 6724 O O . HIS B 1 429 ? 86.118 27.878 -57.752 1.00 33.98 430 HIS B O 1
ATOM 6731 N N . ALA B 1 430 ? 84.445 29.323 -58.168 1.00 36.59 431 ALA B N 1
ATOM 6732 C CA . ALA B 1 430 ? 84.160 28.788 -59.491 1.00 37.78 431 ALA B CA 1
ATOM 6733 C C . ALA B 1 430 ? 85.328 28.985 -60.460 1.00 31.75 431 ALA B C 1
ATOM 6734 O O . ALA B 1 430 ? 85.641 28.086 -61.239 1.00 37.30 431 ALA B O 1
ATOM 6736 N N . ASP B 1 431 ? 85.985 30.140 -60.397 1.00 29.30 432 ASP B N 1
ATOM 6737 C CA . ASP B 1 431 ? 87.044 30.450 -61.358 1.00 32.74 432 ASP B CA 1
ATOM 6738 C C . ASP B 1 431 ? 88.457 30.354 -60.781 1.00 32.69 432 ASP B C 1
ATOM 6739 O O . ASP B 1 431 ? 89.439 30.588 -61.488 1.00 27.70 432 ASP B O 1
ATOM 6744 N N . ARG B 1 432 ? 88.566 30.033 -59.496 1.00 29.79 433 ARG B N 1
ATOM 6745 C CA . ARG B 1 432 ? 89.882 29.898 -58.882 1.00 22.91 433 ARG B CA 1
ATOM 6746 C C . ARG B 1 432 ? 89.771 29.121 -57.573 1.00 23.13 433 ARG B C 1
ATOM 6747 O O . ARG B 1 432 ? 88.745 29.186 -56.893 1.00 22.97 433 ARG B O 1
ATOM 6755 N N . LEU B 1 433 ? 90.812 28.360 -57.250 1.00 22.43 434 LEU B N 1
ATOM 6756 C CA . LEU B 1 433 ? 91.029 27.931 -55.859 1.00 18.37 434 LEU B CA 1
ATOM 6757 C C . LEU B 1 433 ? 91.934 28.992 -55.249 1.00 19.37 434 LEU B C 1
ATOM 6758 O O . LEU B 1 433 ? 93.029 29.256 -55.754 1.00 20.45 434 LEU B O 1
ATOM 6763 N N . GLU B 1 434 ? 91.483 29.636 -54.183 1.00 17.94 435 GLU B N 1
ATOM 6764 C CA . GLU B 1 434 ? 92.290 30.701 -53.595 1.00 19.02 435 GLU B CA 1
ATOM 6765 C C . GLU B 1 434 ? 92.995 30.210 -52.339 1.00 18.58 435 GLU B C 1
ATOM 6766 O O . GLU B 1 434 ? 92.341 29.791 -51.389 1.00 19.53 435 GLU B O 1
ATOM 6772 N N . VAL B 1 435 ? 94.325 30.218 -52.364 1.00 18.01 436 VAL B N 1
ATOM 6773 C CA . VAL B 1 435 ? 95.124 29.886 -51.192 1.00 18.88 436 VAL B CA 1
ATOM 6774 C C . VAL B 1 435 ? 95.350 31.161 -50.400 1.00 20.04 436 VAL B C 1
ATOM 6775 O O . VAL B 1 435 ? 95.832 32.150 -50.944 1.00 23.34 436 VAL B O 1
ATOM 6779 N N . GLN B 1 436 ? 94.960 31.157 -49.125 1.00 16.28 437 GLN B N 1
ATOM 6780 C CA . GLN B 1 436 ? 95.081 32.335 -48.288 1.00 17.31 437 GLN B CA 1
ATOM 6781 C C . GLN B 1 436 ? 95.964 32.038 -47.099 1.00 21.97 437 GLN B C 1
ATOM 6782 O O . GLN B 1 436 ? 95.723 31.069 -46.385 1.00 24.32 437 GLN B O 1
ATOM 6788 N N . VAL B 1 437 ? 96.979 32.860 -46.878 1.00 16.29 438 VAL B N 1
ATOM 6789 C CA . VAL B 1 437 ? 97.800 32.714 -45.688 1.00 16.08 438 VAL B CA 1
ATOM 6790 C C . VAL B 1 437 ? 97.480 33.846 -44.720 1.00 17.83 438 VAL B C 1
ATOM 6791 O O . VAL B 1 437 ? 97.425 35.010 -45.128 1.00 18.73 438 VAL B O 1
ATOM 6795 N N . CYS B 1 438 ? 97.242 33.501 -43.457 1.00 16.37 439 CYS B N 1
ATOM 6796 C CA . CYS B 1 438 ? 96.983 34.520 -42.442 1.00 17.49 439 CYS B CA 1
ATOM 6797 C C . CYS B 1 438 ? 97.869 34.303 -41.225 1.00 17.56 439 CYS B C 1
ATOM 6798 O O . CYS B 1 438 ? 97.811 33.254 -40.565 1.00 16.11 439 CYS B O 1
ATOM 6801 N N . ALA B 1 439 ? 98.699 35.290 -40.929 1.00 16.90 440 ALA B N 1
ATOM 6802 C CA . ALA B 1 439 ? 99.603 35.188 -39.795 1.00 17.49 440 ALA B CA 1
ATOM 6803 C C . ALA B 1 439 ? 100.078 36.568 -39.395 1.00 16.69 440 ALA B C 1
ATOM 6804 O O . ALA B 1 439 ? 100.131 37.479 -40.222 1.00 19.05 440 ALA B O 1
ATOM 6806 N N . ASN B 1 440 ? 100.458 36.703 -38.139 1.00 19.30 441 ASN B N 1
ATOM 6807 C CA . ASN B 1 440 ? 101.081 37.946 -37.689 1.00 20.87 441 ASN B CA 1
ATOM 6808 C C . ASN B 1 440 ? 102.413 38.171 -38.422 1.00 23.85 441 ASN B C 1
ATOM 6809 O O . ASN B 1 440 ? 103.133 37.219 -38.695 1.00 24.72 441 ASN B O 1
ATOM 6814 N N . SER B 1 441 ? 102.743 39.425 -38.733 1.00 20.66 442 SER B N 1
ATOM 6815 C CA . SER B 1 441 ? 103.952 39.741 -39.494 1.00 23.54 442 SER B CA 1
ATOM 6816 C C . SER B 1 441 ? 105.241 39.408 -38.740 1.00 24.81 442 SER B C 1
ATOM 6817 O O . SER B 1 441 ? 106.301 39.261 -39.358 1.00 26.32 442 SER B O 1
ATOM 6820 N N . ARG B 1 442 ? 105.150 39.312 -37.416 1.00 24.05 443 ARG B N 1
ATOM 6821 C CA . ARG B 1 442 ? 106.280 38.896 -36.583 1.00 28.13 443 ARG B CA 1
ATOM 6822 C C . ARG B 1 442 ? 106.577 37.414 -36.775 1.00 31.09 443 ARG B C 1
ATOM 6823 O O . ARG B 1 442 ? 107.705 36.976 -36.613 1.00 29.33 443 ARG B O 1
ATOM 6831 N N . VAL B 1 443 ? 105.529 36.646 -37.061 1.00 25.16 444 VAL B N 1
ATOM 6832 C CA . VAL B 1 443 ? 105.640 35.198 -37.209 1.00 24.36 444 VAL B CA 1
ATOM 6833 C C . VAL B 1 443 ? 106.037 34.856 -38.628 1.00 26.98 444 VAL B C 1
ATOM 6834 O O . VAL B 1 443 ? 106.953 34.070 -38.868 1.00 29.72 444 VAL B O 1
ATOM 6838 N N . LEU B 1 444 ? 105.356 35.484 -39.575 1.00 21.48 445 LEU B N 1
ATOM 6839 C CA . LEU B 1 444 ? 105.637 35.262 -40.977 1.00 23.64 445 LEU B CA 1
ATOM 6840 C C . LEU B 1 444 ? 105.635 36.597 -41.703 1.00 25.18 445 LEU B C 1
ATOM 6841 O O . LEU B 1 444 ? 104.585 37.213 -41.846 1.00 25.53 445 LEU B O 1
ATOM 6846 N N . GLY B 1 445 ? 106.807 37.063 -42.141 1.00 24.56 446 GLY B N 1
ATOM 6847 C CA . GLY B 1 445 ? 106.910 38.341 -42.817 1.00 25.01 446 GLY B CA 1
ATOM 6848 C C . GLY B 1 445 ? 106.212 38.285 -44.159 1.00 26.61 446 GLY B C 1
ATOM 6849 O O . GLY B 1 445 ? 105.933 37.188 -44.656 1.00 25.83 446 GLY B O 1
ATOM 6850 N N . GLN B 1 446 ? 105.922 39.448 -44.744 1.00 25.30 447 GLN B N 1
ATOM 6851 C CA . GLN B 1 446 ? 105.191 39.485 -46.005 1.00 27.32 447 GLN B CA 1
ATOM 6852 C C . GLN B 1 446 ? 105.839 38.652 -47.107 1.00 27.55 447 GLN B C 1
ATOM 6853 O O . GLN B 1 446 ? 105.154 37.906 -47.804 1.00 25.67 447 GLN B O 1
ATOM 6859 N N . GLU B 1 447 ? 107.152 38.794 -47.293 1.00 26.45 448 GLU B N 1
ATOM 6860 C CA . GLU B 1 447 ? 107.811 38.051 -48.367 1.00 31.49 448 GLU B CA 1
ATOM 6861 C C . GLU B 1 447 ? 107.745 36.546 -48.119 1.00 25.36 448 GLU B C 1
ATOM 6862 O O . GLU B 1 447 ? 107.609 35.760 -49.062 1.00 24.78 448 GLU B O 1
ATOM 6868 N N . GLN B 1 448 ? 107.833 36.155 -46.853 1.00 26.80 449 GLN B N 1
ATOM 6869 C CA . GLN B 1 448 ? 107.721 34.751 -46.475 1.00 27.04 449 GLN B CA 1
ATOM 6870 C C . GLN B 1 448 ? 106.325 34.205 -46.710 1.00 23.01 449 GLN B C 1
ATOM 6871 O O . GLN B 1 448 ? 106.167 33.059 -47.164 1.00 23.95 449 GLN B O 1
ATOM 6877 N N . ALA B 1 449 ? 105.306 35.000 -46.385 1.00 20.73 450 ALA B N 1
ATOM 6878 C CA . ALA B 1 449 ? 103.935 34.529 -46.558 1.00 20.22 450 ALA B CA 1
ATOM 6879 C C . ALA B 1 449 ? 103.623 34.414 -48.046 1.00 22.36 450 ALA B C 1
ATOM 6880 O O . ALA B 1 449 ? 102.905 33.506 -48.475 1.00 19.41 450 ALA B O 1
ATOM 6882 N N . THR B 1 450 ? 104.167 35.332 -48.842 1.00 20.75 451 THR B N 1
ATOM 6883 C CA . THR B 1 450 ? 103.962 35.262 -50.284 1.00 21.44 451 THR B CA 1
ATOM 6884 C C . THR B 1 450 ? 104.577 33.966 -50.804 1.00 22.31 451 THR B C 1
ATOM 6885 O O . THR B 1 450 ? 103.990 33.286 -51.635 1.00 22.14 451 THR B O 1
ATOM 6889 N N . GLU B 1 451 ? 105.757 33.618 -50.299 1.00 23.38 452 GLU B N 1
ATOM 6890 C CA . GLU B 1 451 ? 106.442 32.411 -50.758 1.00 25.28 452 GLU B CA 1
ATOM 6891 C C . GLU B 1 451 ? 105.706 31.157 -50.303 1.00 22.39 452 GLU B C 1
ATOM 6892 O O . GLU B 1 451 ? 105.628 30.178 -51.043 1.00 20.23 452 GLU B O 1
ATOM 6898 N N . LEU B 1 452 ? 105.156 31.190 -49.094 1.00 21.36 453 LEU B N 1
ATOM 6899 C CA . LEU B 1 452 ? 104.368 30.066 -48.602 1.00 18.82 453 LEU B CA 1
ATOM 6900 C C . LEU B 1 452 ? 103.157 29.833 -49.497 1.00 19.16 453 LEU B C 1
ATOM 6901 O O . LEU B 1 452 ? 102.919 28.713 -49.948 1.00 19.14 453 LEU B O 1
ATOM 6906 N N . ALA B 1 453 ? 102.400 30.896 -49.771 1.00 17.31 454 ALA B N 1
ATOM 6907 C CA . ALA B 1 453 ? 101.215 30.777 -50.619 1.00 20.49 454 ALA B CA 1
ATOM 6908 C C . ALA B 1 453 ? 101.582 30.302 -52.025 1.00 19.94 454 ALA B C 1
ATOM 6909 O O . ALA B 1 453 ? 100.876 29.478 -52.618 1.00 19.00 454 ALA B O 1
ATOM 6911 N N . ASN B 1 454 ? 102.674 30.840 -52.560 1.00 18.16 455 ASN B N 1
ATOM 6912 C CA . ASN B 1 454 ? 103.149 30.435 -53.878 1.00 19.02 455 ASN B CA 1
ATOM 6913 C C . ASN B 1 454 ? 103.538 28.960 -53.928 1.00 19.83 455 ASN B C 1
ATOM 6914 O O . ASN B 1 454 ? 103.151 28.257 -54.846 1.00 19.52 455 ASN B O 1
ATOM 6919 N N . ASN B 1 455 ? 104.301 28.507 -52.939 1.00 18.47 456 ASN B N 1
ATOM 6920 C CA . ASN B 1 455 ? 104.784 27.120 -52.935 1.00 18.45 456 ASN B CA 1
ATOM 6921 C C . ASN B 1 455 ? 103.655 26.106 -52.758 1.00 18.71 456 ASN B C 1
ATOM 6922 O O . ASN B 1 455 ? 103.587 25.102 -53.466 1.00 18.01 456 ASN B O 1
ATOM 6927 N N . ILE B 1 456 ? 102.788 26.365 -51.787 1.00 17.72 457 ILE B N 1
ATOM 6928 C CA . ILE B 1 456 ? 101.642 25.489 -51.543 1.00 17.25 457 ILE B CA 1
ATOM 6929 C C . ILE B 1 456 ? 100.776 25.415 -52.796 1.00 17.30 457 ILE B C 1
ATOM 6930 O O . ILE B 1 456 ? 100.387 24.340 -53.236 1.00 15.64 457 ILE B O 1
ATOM 6935 N N . SER B 1 457 ? 100.469 26.569 -53.386 1.00 16.99 458 SER B N 1
ATOM 6936 C CA A SER B 1 457 ? 99.642 26.556 -54.588 0.65 19.48 458 SER B CA 1
ATOM 6937 C CA B SER B 1 457 ? 99.687 26.614 -54.624 0.35 19.48 458 SER B CA 1
ATOM 6938 C C . SER B 1 457 ? 100.330 25.814 -55.742 1.00 18.24 458 SER B C 1
ATOM 6939 O O . SER B 1 457 ? 99.664 25.110 -56.494 1.00 17.63 458 SER B O 1
ATOM 6944 N N . ALA B 1 458 ? 101.643 25.963 -55.876 1.00 17.19 459 ALA B N 1
ATOM 6945 C CA . ALA B 1 458 ? 102.377 25.291 -56.948 1.00 18.47 459 ALA B CA 1
ATOM 6946 C C . ALA B 1 458 ? 102.305 23.776 -56.808 1.00 17.29 459 ALA B C 1
ATOM 6947 O O . ALA B 1 458 ? 102.198 23.050 -57.797 1.00 16.31 459 ALA B O 1
ATOM 6949 N N . ILE B 1 459 ? 102.431 23.317 -55.571 1.00 15.45 460 ILE B N 1
ATOM 6950 C CA . ILE B 1 459 ? 102.378 21.873 -55.300 1.00 14.62 460 ILE B CA 1
ATOM 6951 C C . ILE B 1 459 ? 100.986 21.342 -55.605 1.00 14.97 460 ILE B C 1
ATOM 6952 O O . ILE B 1 459 ? 100.843 20.275 -56.227 1.00 15.61 460 ILE B O 1
ATOM 6957 N N . ILE B 1 460 ? 99.954 22.089 -55.206 1.00 13.88 461 ILE B N 1
ATOM 6958 C CA . ILE B 1 460 ? 98.581 21.663 -55.474 1.00 15.63 461 ILE B CA 1
ATOM 6959 C C . ILE B 1 460 ? 98.387 21.472 -56.979 1.00 17.87 461 ILE B C 1
ATOM 6960 O O . ILE B 1 460 ? 97.877 20.446 -57.434 1.00 16.53 461 ILE B O 1
ATOM 6965 N N . THR B 1 461 ? 98.793 22.481 -57.751 1.00 16.86 462 THR B N 1
ATOM 6966 C CA . THR B 1 461 ? 98.653 22.392 -59.209 1.00 16.79 462 THR B CA 1
ATOM 6967 C C . THR B 1 461 ? 99.473 21.243 -59.789 1.00 18.20 462 THR B C 1
ATOM 6968 O O . THR B 1 461 ? 99.022 20.539 -60.693 1.00 19.48 462 THR B O 1
ATOM 6972 N N . LYS B 1 462 ? 100.666 21.032 -59.252 1.00 17.33 463 LYS B N 1
ATOM 6973 C CA . LYS B 1 462 ? 101.507 19.944 -59.742 1.00 18.26 463 LYS B CA 1
ATOM 6974 C C . LYS B 1 462 ? 100.867 18.571 -59.462 1.00 19.30 463 LYS B C 1
ATOM 6975 O O . LYS B 1 462 ? 100.838 17.698 -60.327 1.00 17.08 463 LYS B O 1
ATOM 6981 N N . PHE B 1 463 ? 100.338 18.393 -58.256 1.00 18.48 464 PHE B N 1
ATOM 6982 C CA . PHE B 1 463 ? 99.642 17.156 -57.918 1.00 18.09 464 PHE B CA 1
ATOM 6983 C C . PHE B 1 463 ? 98.477 16.880 -58.869 1.00 20.44 464 PHE B C 1
ATOM 6984 O O . PHE B 1 463 ? 98.288 15.754 -59.333 1.00 21.27 464 PHE B O 1
ATOM 6992 N N . SER B 1 464 ? 97.715 17.931 -59.153 1.00 20.61 465 SER B N 1
ATOM 6993 C CA . SER B 1 464 ? 96.528 17.878 -60.003 1.00 21.18 465 SER B CA 1
ATOM 6994 C C . SER B 1 464 ? 96.880 17.509 -61.451 1.00 22.32 465 SER B C 1
ATOM 6995 O O . SER B 1 464 ? 96.213 16.673 -62.089 1.00 21.66 465 SER B O 1
ATOM 6998 N N . THR B 1 465 ? 97.928 18.151 -61.948 1.00 20.13 466 THR B N 1
ATOM 6999 C CA . THR B 1 465 ? 98.420 17.989 -63.323 1.00 20.76 466 THR B CA 1
ATOM 7000 C C . THR B 1 465 ? 98.993 16.589 -63.595 1.00 28.61 466 THR B C 1
ATOM 7001 O O . THR B 1 465 ? 98.809 16.043 -64.689 1.00 25.22 466 THR B O 1
ATOM 7005 N N . ASP B 1 466 ? 99.683 15.988 -62.625 1.00 23.27 467 ASP B N 1
ATOM 7006 C CA . ASP B 1 466 ? 100.085 14.590 -62.811 1.00 25.31 467 ASP B CA 1
ATOM 7007 C C . ASP B 1 466 ? 100.054 13.758 -61.529 1.00 22.37 467 ASP B C 1
ATOM 7008 O O . ASP B 1 466 ? 101.077 13.579 -60.874 1.00 20.98 467 ASP B O 1
ATOM 7013 N N . PRO B 1 467 ? 98.888 13.197 -61.221 1.00 24.04 468 PRO B N 1
ATOM 7014 C CA . PRO B 1 467 ? 98.729 12.410 -59.996 1.00 24.71 468 PRO B CA 1
ATOM 7015 C C . PRO B 1 467 ? 99.528 11.100 -60.018 1.00 22.92 468 PRO B C 1
ATOM 7016 O O . PRO B 1 467 ? 99.623 10.445 -58.971 1.00 23.76 468 PRO B O 1
ATOM 7020 N N . THR B 1 468 ? 100.085 10.696 -61.161 1.00 21.30 469 THR B N 1
ATOM 7021 C CA . THR B 1 468 ? 100.868 9.455 -61.173 1.00 20.20 469 THR B CA 1
ATOM 7022 C C . THR B 1 468 ? 102.367 9.709 -61.019 1.00 22.92 469 THR B C 1
ATOM 7023 O O . THR B 1 468 ? 103.164 8.766 -61.050 1.00 24.43 469 THR B O 1
ATOM 7027 N N . ALA B 1 469 ? 102.758 10.974 -60.867 1.00 21.30 470 ALA B N 1
ATOM 7028 C CA . ALA B 1 469 ? 104.163 11.317 -60.688 1.00 20.65 470 ALA B CA 1
ATOM 7029 C C . ALA B 1 469 ? 104.734 10.703 -59.423 1.00 20.78 470 ALA B C 1
ATOM 7030 O O . ALA B 1 469 ? 104.037 10.597 -58.407 1.00 19.46 470 ALA B O 1
ATOM 7032 N N . ARG B 1 470 ? 106.008 10.332 -59.476 1.00 21.77 471 ARG B N 1
ATOM 7033 C CA . ARG B 1 470 ? 106.707 9.828 -58.286 1.00 21.76 471 ARG B CA 1
ATOM 7034 C C . ARG B 1 470 ? 106.980 11.000 -57.364 1.00 23.51 471 ARG B C 1
ATOM 7035 O O . ARG B 1 470 ? 107.431 12.045 -57.836 1.00 21.49 471 ARG B O 1
ATOM 7043 N N . LEU B 1 471 ? 106.718 10.846 -56.063 1.00 19.57 472 LEU B N 1
ATOM 7044 C CA . LEU B 1 471 ? 107.047 11.925 -55.113 1.00 20.09 472 LEU B CA 1
ATOM 7045 C C . LEU B 1 471 ? 108.509 12.351 -55.192 1.00 25.75 472 LEU B C 1
ATOM 7046 O O . LEU B 1 471 ? 108.831 13.538 -55.048 1.00 23.99 472 LEU B O 1
ATOM 7051 N N . LEU B 1 472 ? 109.396 11.381 -55.394 1.00 23.78 473 LEU B N 1
ATOM 7052 C CA . LEU B 1 472 ? 110.824 11.671 -55.521 1.00 29.45 473 LEU B CA 1
ATOM 7053 C C . LEU B 1 472 ? 111.129 12.670 -56.637 1.00 32.01 473 LEU B C 1
ATOM 7054 O O . LEU B 1 472 ? 112.121 13.391 -56.575 1.00 39.68 473 LEU B O 1
ATOM 7059 N N . ASP B 1 473 ? 110.272 12.715 -57.652 1.00 31.79 474 ASP B N 1
ATOM 7060 C CA . ASP B 1 473 ? 110.485 13.595 -58.803 1.00 32.96 474 ASP B CA 1
ATOM 7061 C C . ASP B 1 473 ? 109.857 14.991 -58.671 1.00 34.55 474 ASP B C 1
ATOM 7062 O O . ASP B 1 473 ? 110.053 15.853 -59.536 1.00 36.33 474 ASP B O 1
ATOM 7067 N N . ILE B 1 474 ? 109.090 15.215 -57.611 1.00 24.01 475 ILE B N 1
ATOM 7068 C CA . ILE B 1 474 ? 108.405 16.488 -57.443 1.00 28.53 475 ILE B CA 1
ATOM 7069 C C . ILE B 1 474 ? 109.378 17.571 -56.978 1.00 30.52 475 ILE B C 1
ATOM 7070 O O . ILE B 1 474 ? 110.125 17.374 -56.021 1.00 25.45 475 ILE B O 1
ATOM 7075 N N . THR B 1 475 ? 109.369 18.713 -57.662 1.00 28.75 476 THR B N 1
ATOM 7076 C CA . THR B 1 475 ? 110.127 19.884 -57.220 1.00 29.83 476 THR B CA 1
ATOM 7077 C C . THR B 1 475 ? 109.181 21.057 -57.048 1.00 25.84 476 THR B C 1
ATOM 7078 O O . THR B 1 475 ? 108.113 21.086 -57.650 1.00 29.36 476 THR B O 1
ATOM 7082 N N . PHE B 1 476 ? 109.561 22.027 -56.223 1.00 28.85 477 PHE B N 1
ATOM 7083 C CA . PHE B 1 476 ? 108.784 23.262 -56.118 1.00 31.88 477 PHE B CA 1
ATOM 7084 C C . PHE B 1 476 ? 109.654 24.415 -55.617 1.00 36.78 477 PHE B C 1
ATOM 7085 O O . PHE B 1 476 ? 110.828 24.211 -55.300 1.00 36.85 477 PHE B O 1
ATOM 7093 N N . GLU C 1 19 ? 75.273 -16.188 -27.177 1.00 48.93 20 GLU C N 1
ATOM 7094 C CA . GLU C 1 19 ? 75.952 -16.993 -26.165 1.00 48.14 20 GLU C CA 1
ATOM 7095 C C . GLU C 1 19 ? 75.181 -18.279 -25.870 1.00 43.94 20 GLU C C 1
ATOM 7096 O O . GLU C 1 19 ? 73.991 -18.230 -25.554 1.00 41.84 20 GLU C O 1
ATOM 7102 N N . PRO C 1 20 ? 75.859 -19.434 -25.982 1.00 47.62 21 PRO C N 1
ATOM 7103 C CA . PRO C 1 20 ? 75.228 -20.741 -25.745 1.00 41.79 21 PRO C CA 1
ATOM 7104 C C . PRO C 1 20 ? 74.488 -20.831 -24.408 1.00 40.87 21 PRO C C 1
ATOM 7105 O O . PRO C 1 20 ? 74.989 -20.340 -23.398 1.00 42.12 21 PRO C O 1
ATOM 7109 N N . PHE C 1 21 ? 73.302 -21.437 -24.442 1.00 34.93 22 PHE C N 1
ATOM 7110 C CA . PHE C 1 21 ? 72.453 -21.702 -23.271 1.00 35.41 22 PHE C CA 1
ATOM 7111 C C . PHE C 1 21 ? 71.741 -20.459 -22.731 1.00 37.42 22 PHE C C 1
ATOM 7112 O O . PHE C 1 21 ? 70.953 -20.548 -21.790 1.00 37.50 22 PHE C O 1
ATOM 7120 N N . SER C 1 22 ? 71.967 -19.310 -23.351 1.00 38.61 23 SER C N 1
ATOM 7121 C CA . SER C 1 22 ? 71.352 -18.081 -22.863 1.00 42.04 23 SER C CA 1
ATOM 7122 C C . SER C 1 22 ? 69.828 -18.117 -23.009 1.00 44.65 23 SER C C 1
ATOM 7123 O O . SER C 1 22 ? 69.118 -17.314 -22.398 1.00 43.22 23 SER C O 1
ATOM 7126 N N . LEU C 1 23 ? 69.329 -19.061 -23.804 1.00 41.34 24 LEU C N 1
ATOM 7127 C CA . LEU C 1 23 ? 67.889 -19.217 -23.992 1.00 34.89 24 LEU C CA 1
ATOM 7128 C C . LEU C 1 23 ? 67.365 -20.503 -23.361 1.00 32.44 24 LEU C C 1
ATOM 7129 O O . LEU C 1 23 ? 66.211 -20.858 -23.548 1.00 33.18 24 LEU C O 1
ATOM 7134 N N . SER C 1 24 ? 68.203 -21.191 -22.603 1.00 32.35 25 SER C N 1
ATOM 7135 C CA . SER C 1 24 ? 67.774 -22.433 -21.965 1.00 34.52 25 SER C CA 1
ATOM 7136 C C . SER C 1 24 ? 66.737 -22.169 -20.878 1.00 42.41 25 SER C C 1
ATOM 7137 O O . SER C 1 24 ? 66.974 -21.366 -19.983 1.00 36.52 25 SER C O 1
ATOM 7140 N N . PRO C 1 25 ? 65.577 -22.842 -20.962 1.00 41.15 26 PRO C N 1
ATOM 7141 C CA . PRO C 1 25 ? 64.565 -22.794 -19.897 1.00 41.47 26 PRO C CA 1
ATOM 7142 C C . PRO C 1 25 ? 64.924 -23.727 -18.748 1.00 41.96 26 PRO C C 1
ATOM 7143 O O . PRO C 1 25 ? 64.236 -23.769 -17.728 1.00 45.41 26 PRO C O 1
ATOM 7147 N N . ILE C 1 26 ? 66.009 -24.468 -18.935 1.00 45.13 27 ILE C N 1
ATOM 7148 C CA . ILE C 1 26 ? 66.518 -25.424 -17.962 1.00 44.83 27 ILE C CA 1
ATOM 7149 C C . ILE C 1 26 ? 67.727 -24.845 -17.263 1.00 47.61 27 ILE C C 1
ATOM 7150 O O . ILE C 1 26 ? 68.688 -24.443 -17.920 1.00 44.60 27 ILE C O 1
ATOM 7155 N N . LYS C 1 27 ? 67.690 -24.811 -15.936 1.00 46.59 28 LYS C N 1
ATOM 7156 C CA . LYS C 1 27 ? 68.792 -24.243 -15.176 1.00 48.03 28 LYS C CA 1
ATOM 7157 C C . LYS C 1 27 ? 70.040 -25.103 -15.294 1.00 44.70 28 LYS C C 1
ATOM 7158 O O . LYS C 1 27 ? 71.156 -24.603 -15.189 1.00 47.54 28 LYS C O 1
ATOM 7164 N N . ASP C 1 28 ? 69.857 -26.398 -15.523 1.00 45.18 29 ASP C N 1
ATOM 7165 C CA . ASP C 1 28 ? 71.000 -27.296 -15.606 1.00 44.01 29 ASP C CA 1
ATOM 7166 C C . ASP C 1 28 ? 71.008 -28.128 -16.896 1.00 47.27 29 ASP C C 1
ATOM 7167 O O . ASP C 1 28 ? 70.682 -29.317 -16.872 1.00 44.74 29 ASP C O 1
ATOM 7172 N N . PRO C 1 29 ? 71.390 -27.503 -18.025 1.00 46.84 30 PRO C N 1
ATOM 7173 C CA . PRO C 1 29 ? 71.454 -28.201 -19.317 1.00 42.33 30 PRO C CA 1
ATOM 7174 C C . PRO C 1 29 ? 72.349 -29.443 -19.311 1.00 43.39 30 PRO C C 1
ATOM 7175 O O . PRO C 1 29 ? 71.971 -30.471 -19.882 1.00 39.80 30 PRO C O 1
ATOM 7179 N N . GLN C 1 30 ? 73.512 -29.359 -18.678 1.00 40.44 31 GLN C N 1
ATOM 7180 C CA . GLN C 1 30 ? 74.472 -30.453 -18.745 1.00 42.59 31 GLN C CA 1
ATOM 7181 C C . GLN C 1 30 ? 73.986 -31.685 -17.993 1.00 44.69 31 GLN C C 1
ATOM 7182 O O . GLN C 1 30 ? 74.343 -32.807 -18.345 1.00 36.41 31 GLN C O 1
ATOM 7188 N N . ALA C 1 31 ? 73.169 -31.482 -16.964 1.00 42.25 32 ALA C N 1
ATOM 7189 C CA . ALA C 1 31 ? 72.637 -32.607 -16.209 1.00 43.30 32 ALA C CA 1
ATOM 7190 C C . ALA C 1 31 ? 71.627 -33.381 -17.051 1.00 42.30 32 ALA C C 1
ATOM 7191 O O . ALA C 1 31 ? 71.493 -34.603 -16.914 1.00 40.52 32 ALA C O 1
ATOM 7193 N N . LEU C 1 32 ? 70.909 -32.665 -17.915 1.00 40.65 33 LEU C N 1
ATOM 7194 C CA . LEU C 1 32 ? 69.976 -33.320 -18.823 1.00 41.85 33 LEU C CA 1
ATOM 7195 C C . LEU C 1 32 ? 70.756 -34.139 -19.846 1.00 38.78 33 LEU C C 1
ATOM 7196 O O . LEU C 1 32 ? 70.413 -35.285 -20.114 1.00 40.31 33 LEU C O 1
ATOM 7201 N N . HIS C 1 33 ? 71.814 -33.553 -20.398 1.00 36.39 34 HIS C N 1
ATOM 7202 C CA . HIS C 1 33 ? 72.675 -34.271 -21.329 1.00 40.61 34 HIS C CA 1
ATOM 7203 C C . HIS C 1 33 ? 73.261 -35.513 -20.670 1.00 43.13 34 HIS C C 1
ATOM 7204 O O . HIS C 1 33 ? 73.305 -36.588 -21.270 1.00 43.31 34 HIS C O 1
ATOM 7211 N N . LYS C 1 34 ? 73.704 -35.347 -19.427 1.00 44.89 35 LYS C N 1
ATOM 7212 C CA . LYS C 1 34 ? 74.251 -36.430 -18.622 1.00 43.90 35 LYS C CA 1
ATOM 7213 C C . LYS C 1 34 ? 73.265 -37.593 -18.498 1.00 44.56 35 LYS C C 1
ATOM 7214 O O . LYS C 1 34 ? 73.646 -38.758 -18.640 1.00 44.99 35 LYS C O 1
ATOM 7220 N N . GLU C 1 35 ? 72.000 -37.274 -18.232 1.00 44.27 36 GLU C N 1
ATOM 7221 C CA . GLU C 1 35 ? 70.995 -38.303 -17.991 1.00 46.53 36 GLU C CA 1
ATOM 7222 C C . GLU C 1 35 ? 70.645 -39.057 -19.274 1.00 46.48 36 GLU C C 1
ATOM 7223 O O . GLU C 1 35 ? 70.470 -40.278 -19.257 1.00 43.60 36 GLU C O 1
ATOM 7229 N N . LEU C 1 36 ? 70.552 -38.333 -20.384 1.00 43.07 37 LEU C N 1
ATOM 7230 C CA . LEU C 1 36 ? 70.268 -38.962 -21.671 1.00 41.41 37 LEU C CA 1
ATOM 7231 C C . LEU C 1 36 ? 71.405 -39.903 -22.074 1.00 41.93 37 LEU C C 1
ATOM 7232 O O . LEU C 1 36 ? 71.159 -40.977 -22.622 1.00 40.65 37 LEU C O 1
ATOM 7237 N N . CYS C 1 37 ? 72.642 -39.511 -21.782 1.00 40.85 38 CYS C N 1
ATOM 7238 C CA . CYS C 1 37 ? 73.806 -40.357 -22.055 1.00 39.09 38 CYS C CA 1
ATOM 7239 C C . CYS C 1 37 ? 73.792 -41.670 -21.267 1.00 45.84 38 CYS C C 1
ATOM 7240 O O . CYS C 1 37 ? 74.147 -42.725 -21.793 1.00 45.02 38 CYS C O 1
ATOM 7243 N N . SER C 1 38 ? 73.393 -41.603 -20.001 1.00 48.19 39 SER C N 1
ATOM 7244 C CA . SER C 1 38 ? 73.415 -42.786 -19.145 1.00 48.14 39 SER C CA 1
ATOM 7245 C C . SER C 1 38 ? 72.256 -43.725 -19.459 1.00 44.25 39 SER C C 1
ATOM 7246 O O . SER C 1 38 ? 72.345 -44.928 -19.228 1.00 49.48 39 SER C O 1
ATOM 7249 N N . LYS C 1 39 ? 71.166 -43.172 -19.981 1.00 44.09 40 LYS C N 1
ATOM 7250 C CA . LYS C 1 39 ? 70.023 -43.981 -20.384 1.00 44.19 40 LYS C CA 1
ATOM 7251 C C . LYS C 1 39 ? 70.174 -44.460 -21.838 1.00 41.35 40 LYS C C 1
ATOM 7252 O O . LYS C 1 39 ? 69.238 -45.008 -22.426 1.00 41.26 40 LYS C O 1
ATOM 7258 N N . ASN C 1 40 ? 71.363 -44.244 -22.398 1.00 42.49 41 ASN C N 1
ATOM 7259 C CA . ASN C 1 40 ? 71.731 -44.739 -23.729 1.00 44.11 41 ASN C CA 1
ATOM 7260 C C . ASN C 1 40 ? 70.826 -44.230 -24.846 1.00 41.52 41 ASN C C 1
ATOM 7261 O O . ASN C 1 40 ? 70.603 -44.922 -25.840 1.00 40.83 41 ASN C O 1
ATOM 7266 N N . VAL C 1 41 ? 70.314 -43.017 -24.680 1.00 38.97 42 VAL C N 1
ATOM 7267 C CA . VAL C 1 41 ? 69.442 -42.405 -25.674 1.00 32.60 42 VAL C CA 1
ATOM 7268 C C . VAL C 1 41 ? 70.286 -41.703 -26.744 1.00 38.18 42 VAL C C 1
ATOM 7269 O O . VAL C 1 41 ? 69.943 -41.715 -27.936 1.00 31.25 42 VAL C O 1
ATOM 7273 N N . ILE C 1 42 ? 71.397 -41.110 -26.307 1.00 36.18 43 ILE C N 1
ATOM 7274 C CA . ILE C 1 42 ? 72.330 -40.420 -27.197 1.00 33.70 43 ILE C CA 1
ATOM 7275 C C . ILE C 1 42 ? 73.751 -40.933 -26.929 1.00 37.46 43 ILE C C 1
ATOM 7276 O O . ILE C 1 42 ? 74.003 -41.542 -25.885 1.00 35.95 43 ILE C O 1
ATOM 7281 N N . PRO C 1 43 ? 74.683 -40.718 -27.877 1.00 36.10 44 PRO C N 1
ATOM 7282 C CA . PRO C 1 43 ? 76.000 -41.337 -27.689 1.00 36.41 44 PRO C CA 1
ATOM 7283 C C . PRO C 1 43 ? 76.740 -40.781 -26.474 1.00 40.13 44 PRO C C 1
ATOM 7284 O O . PRO C 1 43 ? 76.646 -39.583 -26.191 1.00 36.68 44 PRO C O 1
ATOM 7288 N N . VAL C 1 44 ? 77.461 -41.648 -25.768 1.00 40.51 45 VAL C N 1
ATOM 7289 C CA . VAL C 1 44 ? 78.094 -41.270 -24.507 1.00 41.16 45 VAL C CA 1
ATOM 7290 C C . VAL C 1 44 ? 79.220 -40.258 -24.708 1.00 44.76 45 VAL C C 1
ATOM 7291 O O . VAL C 1 44 ? 79.518 -39.469 -23.814 1.00 46.56 45 VAL C O 1
ATOM 7295 N N . THR C 1 45 ? 79.827 -40.267 -25.890 1.00 42.28 46 THR C N 1
ATOM 7296 C CA . THR C 1 45 ? 80.954 -39.391 -26.173 1.00 41.77 46 THR C CA 1
ATOM 7297 C C . THR C 1 45 ? 80.515 -38.060 -26.778 1.00 40.01 46 THR C C 1
ATOM 7298 O O . THR C 1 45 ? 81.352 -37.232 -27.148 1.00 41.26 46 THR C O 1
ATOM 7302 N N . SER C 1 46 ? 79.205 -37.852 -26.887 1.00 35.86 47 SER C N 1
ATOM 7303 C CA . SER C 1 46 ? 78.705 -36.583 -27.395 1.00 38.26 47 SER C CA 1
ATOM 7304 C C . SER C 1 46 ? 78.948 -35.497 -26.350 1.00 36.13 47 SER C C 1
ATOM 7305 O O . SER C 1 46 ? 79.125 -35.789 -25.166 1.00 38.14 47 SER C O 1
ATOM 7308 N N . THR C 1 47 ? 78.976 -34.251 -26.799 1.00 35.55 48 THR C N 1
ATOM 7309 C CA . THR C 1 47 ? 79.027 -33.126 -25.879 1.00 36.23 48 THR C CA 1
ATOM 7310 C C . THR C 1 47 ? 77.824 -32.237 -26.149 1.00 36.16 48 THR C C 1
ATOM 7311 O O . THR C 1 47 ? 77.245 -32.285 -27.236 1.00 31.11 48 THR C O 1
ATOM 7315 N N . LEU C 1 48 ? 77.427 -31.445 -25.158 1.00 35.52 49 LEU C N 1
ATOM 7316 C CA . LEU C 1 48 ? 76.289 -30.548 -25.325 1.00 34.04 49 LEU C CA 1
ATOM 7317 C C . LEU C 1 48 ? 76.764 -29.157 -25.733 1.00 38.59 49 LEU C C 1
ATOM 7318 O O . LEU C 1 48 ? 77.357 -28.440 -24.929 1.00 39.28 49 LEU C O 1
ATOM 7323 N N . GLU C 1 49 ? 76.506 -28.786 -26.986 1.00 32.33 50 GLU C N 1
ATOM 7324 C CA . GLU C 1 49 ? 76.917 -27.491 -27.527 1.00 35.97 50 GLU C CA 1
ATOM 7325 C C . GLU C 1 49 ? 75.910 -26.382 -27.187 1.00 37.04 50 GLU C C 1
ATOM 7326 O O . GLU C 1 49 ? 76.294 -25.232 -26.969 1.00 35.98 50 GLU C O 1
ATOM 7332 N N . ASP C 1 50 ? 74.625 -26.720 -27.128 1.00 31.36 51 ASP C N 1
ATOM 7333 C CA . ASP C 1 50 ? 73.607 -25.728 -26.812 1.00 29.82 51 ASP C CA 1
ATOM 7334 C C . ASP C 1 50 ? 72.315 -26.401 -26.385 1.00 34.94 51 ASP C C 1
ATOM 7335 O O . ASP C 1 50 ? 72.152 -27.614 -26.546 1.00 29.65 51 ASP C O 1
ATOM 7340 N N . LEU C 1 51 ? 71.412 -25.601 -25.823 1.00 29.82 52 LEU C N 1
ATOM 7341 C CA . LEU C 1 51 ? 70.074 -26.052 -25.442 1.00 28.37 52 LEU C CA 1
ATOM 7342 C C . LEU C 1 51 ? 69.134 -24.871 -25.583 1.00 30.46 52 LEU C C 1
ATOM 7343 O O . LEU C 1 51 ? 69.332 -23.829 -24.958 1.00 33.40 52 LEU C O 1
ATOM 7348 N N . LEU C 1 52 ? 68.122 -25.028 -26.424 1.00 29.90 53 LEU C N 1
ATOM 7349 C CA . LEU C 1 52 ? 67.203 -23.946 -26.738 1.00 29.91 53 LEU C CA 1
ATOM 7350 C C . LEU C 1 52 ? 65.768 -24.451 -26.688 1.00 32.49 53 LEU C C 1
ATOM 7351 O O . LEU C 1 52 ? 65.531 -25.652 -26.807 1.00 30.81 53 LEU C O 1
ATOM 7356 N N . PRO C 1 53 ? 64.805 -23.534 -26.532 1.00 33.54 54 PRO C N 1
ATOM 7357 C CA . PRO C 1 53 ? 63.401 -23.947 -26.630 1.00 33.14 54 PRO C CA 1
ATOM 7358 C C . PRO C 1 53 ? 63.069 -24.456 -28.037 1.00 34.71 54 PRO C C 1
ATOM 7359 O O . PRO C 1 53 ? 63.570 -23.909 -29.016 1.00 27.92 54 PRO C O 1
ATOM 7363 N N . ALA C 1 54 ? 62.239 -25.488 -28.144 1.00 30.03 55 ALA C N 1
ATOM 7364 C CA . ALA C 1 54 ? 61.736 -25.865 -29.459 1.00 28.05 55 ALA C CA 1
ATOM 7365 C C . ALA C 1 54 ? 60.631 -24.888 -29.832 1.00 32.43 55 ALA C C 1
ATOM 7366 O O . ALA C 1 54 ? 59.813 -24.525 -28.978 1.00 31.39 55 ALA C O 1
ATOM 7368 N N . THR C 1 55 ? 60.600 -24.441 -31.083 1.00 24.75 56 THR C N 1
ATOM 7369 C CA . THR C 1 55 ? 59.566 -23.507 -31.486 1.00 30.26 56 THR C CA 1
ATOM 7370 C C . THR C 1 55 ? 58.207 -24.184 -31.544 1.00 31.55 56 THR C C 1
ATOM 7371 O O . THR C 1 55 ? 58.110 -25.412 -31.604 1.00 28.35 56 THR C O 1
ATOM 7375 N N . GLN C 1 56 ? 57.165 -23.360 -31.538 1.00 32.99 57 GLN C N 1
ATOM 7376 C CA . GLN C 1 56 ? 55.794 -23.847 -31.610 1.00 32.62 57 GLN C CA 1
ATOM 7377 C C . GLN C 1 56 ? 55.597 -24.629 -32.900 1.00 31.30 57 GLN C C 1
ATOM 7378 O O . GLN C 1 56 ? 54.966 -25.685 -32.900 1.00 29.15 57 GLN C O 1
ATOM 7384 N N . ALA C 1 57 ? 56.167 -24.113 -33.990 1.00 32.42 58 ALA C N 1
ATOM 7385 C CA . ALA C 1 57 ? 56.102 -24.779 -35.295 1.00 27.20 58 ALA C CA 1
ATOM 7386 C C . ALA C 1 57 ? 56.839 -26.115 -35.306 1.00 29.54 58 ALA C C 1
ATOM 7387 O O . ALA C 1 57 ? 56.326 -27.094 -35.863 1.00 29.01 58 ALA C O 1
ATOM 7389 N N . GLN C 1 58 ? 58.026 -26.171 -34.699 1.00 24.85 59 GLN C N 1
ATOM 7390 C CA . GLN C 1 58 ? 58.731 -27.450 -34.572 1.00 26.64 59 GLN C CA 1
ATOM 7391 C C . GLN C 1 58 ? 57.878 -28.471 -33.813 1.00 29.31 59 GLN C C 1
ATOM 7392 O O . GLN C 1 58 ? 57.791 -29.634 -34.194 1.00 25.58 59 GLN C O 1
ATOM 7398 N N . HIS C 1 59 ? 57.271 -28.018 -32.723 1.00 24.78 60 HIS C N 1
ATOM 7399 C CA . HIS C 1 59 ? 56.421 -28.865 -31.882 1.00 31.74 60 HIS C CA 1
ATOM 7400 C C . HIS C 1 59 ? 55.179 -29.337 -32.630 1.00 27.21 60 HIS C C 1
ATOM 7401 O O . HIS C 1 59 ? 54.722 -30.467 -32.432 1.00 30.15 60 HIS C O 1
ATOM 7408 N N . VAL C 1 60 ? 54.622 -28.469 -33.470 1.00 26.43 61 VAL C N 1
ATOM 7409 C CA . VAL C 1 60 ? 53.485 -28.836 -34.315 1.00 27.82 61 VAL C CA 1
ATOM 7410 C C . VAL C 1 60 ? 53.822 -30.093 -35.111 1.00 32.31 61 VAL C C 1
ATOM 7411 O O . VAL C 1 60 ? 53.060 -31.067 -35.123 1.00 28.70 61 VAL C O 1
ATOM 7415 N N . PHE C 1 61 ? 54.988 -30.089 -35.748 1.00 27.54 62 PHE C N 1
ATOM 7416 C CA . PHE C 1 61 ? 55.385 -31.225 -36.579 1.00 25.71 62 PHE C CA 1
ATOM 7417 C C . PHE C 1 61 ? 55.681 -32.461 -35.743 1.00 24.00 62 PHE C C 1
ATOM 7418 O O . PHE C 1 61 ? 55.339 -33.585 -36.122 1.00 26.16 62 PHE C O 1
ATOM 7426 N N . ILE C 1 62 ? 56.313 -32.258 -34.599 1.00 23.49 63 ILE C N 1
ATOM 7427 C CA . ILE C 1 62 ? 56.701 -33.376 -33.760 1.00 23.67 63 ILE C CA 1
ATOM 7428 C C . ILE C 1 62 ? 55.461 -34.065 -33.174 1.00 30.29 63 ILE C C 1
ATOM 7429 O O . ILE C 1 62 ? 55.418 -35.296 -33.058 1.00 25.97 63 ILE C O 1
ATOM 7434 N N . LYS C 1 63 ? 54.440 -33.286 -32.834 1.00 26.73 64 LYS C N 1
ATOM 7435 C CA . LYS C 1 63 ? 53.251 -33.921 -32.257 1.00 27.97 64 LYS C CA 1
ATOM 7436 C C . LYS C 1 63 ? 52.388 -34.574 -33.342 1.00 30.10 64 LYS C C 1
ATOM 7437 O O . LYS C 1 63 ? 51.468 -35.340 -33.030 1.00 30.22 64 LYS C O 1
ATOM 7443 N N . ARG C 1 64 ? 52.706 -34.315 -34.611 1.00 26.61 65 ARG C N 1
ATOM 7444 C CA . ARG C 1 64 ? 51.993 -34.962 -35.709 1.00 27.43 65 ARG C CA 1
ATOM 7445 C C . ARG C 1 64 ? 52.800 -36.096 -36.359 1.00 27.27 65 ARG C C 1
ATOM 7446 O O . ARG C 1 64 ? 52.452 -36.579 -37.439 1.00 29.88 65 ARG C O 1
ATOM 7454 N N . GLY C 1 65 ? 53.837 -36.554 -35.664 1.00 22.78 66 GLY C N 1
ATOM 7455 C CA . GLY C 1 65 ? 54.660 -37.664 -36.119 1.00 27.22 66 GLY C CA 1
ATOM 7456 C C . GLY C 1 65 ? 55.270 -37.412 -37.489 1.00 31.13 66 GLY C C 1
ATOM 7457 O O . GLY C 1 65 ? 55.465 -38.353 -38.252 1.00 25.81 66 GLY C O 1
ATOM 7458 N N . THR C 1 66 ? 55.570 -36.149 -37.806 1.00 25.21 67 THR C N 1
ATOM 7459 C CA . THR C 1 66 ? 56.026 -35.811 -39.150 1.00 26.27 67 THR C CA 1
ATOM 7460 C C . THR C 1 66 ? 57.472 -36.268 -39.339 1.00 26.12 67 THR C C 1
ATOM 7461 O O . THR C 1 66 ? 58.388 -35.782 -38.692 1.00 24.31 67 THR C O 1
ATOM 7465 N N . PHE C 1 67 ? 57.661 -37.221 -40.241 1.00 25.80 68 PHE C N 1
ATOM 7466 C CA . PHE C 1 67 ? 58.907 -37.950 -40.305 1.00 25.75 68 PHE C CA 1
ATOM 7467 C C . PHE C 1 67 ? 59.122 -38.389 -41.733 1.00 26.40 68 PHE C C 1
ATOM 7468 O O . PHE C 1 67 ? 58.220 -38.957 -42.339 1.00 24.28 68 PHE C O 1
ATOM 7476 N N . HIS C 1 68 ? 60.295 -38.097 -42.292 1.00 23.28 69 HIS C N 1
ATOM 7477 C CA . HIS C 1 68 ? 60.550 -38.410 -43.697 1.00 23.85 69 HIS C CA 1
ATOM 7478 C C . HIS C 1 68 ? 61.748 -39.304 -43.865 1.00 22.80 69 HIS C C 1
ATOM 7479 O O . HIS C 1 68 ? 62.662 -39.303 -43.039 1.00 22.66 69 HIS C O 1
ATOM 7486 N N . SER C 1 69 ? 61.714 -40.100 -44.933 1.00 21.65 70 SER C N 1
ATOM 7487 C CA . SER C 1 69 ? 62.877 -40.840 -45.404 1.00 20.79 70 SER C CA 1
ATOM 7488 C C . SER C 1 69 ? 63.142 -40.362 -46.818 1.00 21.63 70 SER C C 1
ATOM 7489 O O . SER C 1 69 ? 62.386 -40.674 -47.743 1.00 22.62 70 SER C O 1
ATOM 7492 N N . TYR C 1 70 ? 64.208 -39.592 -47.000 1.00 20.64 71 TYR C N 1
ATOM 7493 C CA . TYR C 1 70 ? 64.536 -39.130 -48.330 1.00 22.21 71 TYR C CA 1
ATOM 7494 C C . TYR C 1 70 ? 65.487 -40.120 -48.953 1.00 22.68 71 TYR C C 1
ATOM 7495 O O . TYR C 1 70 ? 66.547 -40.402 -48.389 1.00 23.28 71 TYR C O 1
ATOM 7504 N N . ASN C 1 71 ? 65.091 -40.673 -50.101 1.00 22.85 72 ASN C N 1
ATOM 7505 C CA . ASN C 1 71 ? 65.754 -41.855 -50.629 1.00 22.24 72 ASN C CA 1
ATOM 7506 C C . ASN C 1 71 ? 66.389 -41.593 -51.965 1.00 20.65 72 ASN C C 1
ATOM 7507 O O . ASN C 1 71 ? 65.746 -41.063 -52.870 1.00 27.15 72 ASN C O 1
ATOM 7512 N N . TRP C 1 72 ? 67.641 -42.006 -52.074 1.00 20.82 73 TRP C N 1
ATOM 7513 C CA . TRP C 1 72 ? 68.428 -41.777 -53.269 1.00 23.13 73 TRP C CA 1
ATOM 7514 C C . TRP C 1 72 ? 68.914 -43.089 -53.842 1.00 20.05 73 TRP C C 1
ATOM 7515 O O . TRP C 1 72 ? 69.734 -43.776 -53.232 1.00 21.12 73 TRP C O 1
ATOM 7526 N N . THR C 1 73 ? 68.399 -43.425 -55.020 1.00 22.10 74 THR C N 1
ATOM 7527 C CA . THR C 1 73 ? 68.790 -44.647 -55.703 1.00 20.94 74 THR C CA 1
ATOM 7528 C C . THR C 1 73 ? 69.933 -44.296 -56.648 1.00 19.73 74 THR C C 1
ATOM 7529 O O . THR C 1 73 ? 69.762 -43.515 -57.580 1.00 25.54 74 THR C O 1
ATOM 7533 N N . ILE C 1 74 ? 71.084 -44.889 -56.380 1.00 20.59 75 ILE C N 1
ATOM 7534 C CA . ILE C 1 74 ? 72.321 -44.587 -57.088 1.00 23.23 75 ILE C CA 1
ATOM 7535 C C . ILE C 1 74 ? 72.765 -45.801 -57.892 1.00 24.02 75 ILE C C 1
ATOM 7536 O O . ILE C 1 74 ? 73.006 -46.872 -57.331 1.00 24.52 75 ILE C O 1
ATOM 7541 N N . LYS C 1 75 ? 72.889 -45.624 -59.204 1.00 23.36 76 LYS C N 1
ATOM 7542 C CA . LYS C 1 75 ? 73.276 -46.718 -60.080 1.00 24.17 76 LYS C CA 1
ATOM 7543 C C . LYS C 1 75 ? 74.470 -46.336 -60.963 1.00 29.83 76 LYS C C 1
ATOM 7544 O O . LYS C 1 75 ? 74.483 -45.267 -61.568 1.00 31.09 76 LYS C O 1
ATOM 7550 N N . GLY C 1 76 ? 75.463 -47.215 -61.023 1.00 32.82 77 GLY C N 1
ATOM 7551 C CA . GLY C 1 76 ? 76.622 -46.976 -61.861 1.00 30.30 77 GLY C CA 1
ATOM 7552 C C . GLY C 1 76 ? 77.878 -47.602 -61.306 1.00 33.21 77 GLY C C 1
ATOM 7553 O O . GLY C 1 76 ? 77.883 -48.172 -60.218 1.00 37.73 77 GLY C O 1
ATOM 7554 N N . ARG C 1 77 ? 78.959 -47.471 -62.068 1.00 36.80 78 ARG C N 1
ATOM 7555 C CA . ARG C 1 77 ? 80.230 -48.101 -61.751 1.00 36.88 78 ARG C CA 1
ATOM 7556 C C . ARG C 1 77 ? 81.133 -47.270 -60.840 1.00 38.77 78 ARG C C 1
ATOM 7557 O O . ARG C 1 77 ? 82.044 -47.801 -60.206 1.00 40.31 78 ARG C O 1
ATOM 7565 N N . SER C 1 78 ? 80.914 -45.966 -60.779 1.00 35.62 79 SER C N 1
ATOM 7566 C CA . SER C 1 78 ? 81.928 -45.139 -60.135 1.00 37.34 79 SER C CA 1
ATOM 7567 C C . SER C 1 78 ? 81.527 -44.622 -58.761 1.00 36.55 79 SER C C 1
ATOM 7568 O O . SER C 1 78 ? 82.144 -43.690 -58.244 1.00 31.54 79 SER C O 1
ATOM 7571 N N . LEU C 1 79 ? 80.506 -45.225 -58.159 1.00 32.51 80 LEU C N 1
ATOM 7572 C CA . LEU C 1 79 ? 80.131 -44.825 -56.811 1.00 32.36 80 LEU C CA 1
ATOM 7573 C C . LEU C 1 79 ? 81.236 -45.205 -55.834 1.00 33.74 80 LEU C C 1
ATOM 7574 O O . LEU C 1 79 ? 81.727 -46.334 -55.836 1.00 34.83 80 LEU C O 1
ATOM 7579 N N . ASN C 1 80 ? 81.632 -44.242 -55.011 1.00 28.50 81 ASN C N 1
ATOM 7580 C CA . ASN C 1 80 ? 82.650 -44.443 -53.989 1.00 30.58 81 ASN C CA 1
ATOM 7581 C C . ASN C 1 80 ? 81.936 -44.566 -52.643 1.00 34.23 81 ASN C C 1
ATOM 7582 O O . ASN C 1 80 ? 81.464 -43.561 -52.104 1.00 28.43 81 ASN C O 1
ATOM 7587 N N . MET C 1 81 ? 81.855 -45.792 -52.120 1.00 30.10 82 MET C N 1
ATOM 7588 C CA . MET C 1 81 ? 81.061 -46.082 -50.916 1.00 32.57 82 MET C CA 1
ATOM 7589 C C . MET C 1 81 ? 81.642 -45.445 -49.663 1.00 31.63 82 MET C C 1
ATOM 7590 O O . MET C 1 81 ? 80.900 -44.951 -48.815 1.00 30.41 82 MET C O 1
ATOM 7595 N N . ASP C 1 82 ? 82.966 -45.473 -49.530 1.00 31.68 83 ASP C N 1
ATOM 7596 C CA . ASP C 1 82 ? 83.609 -44.819 -48.393 1.00 34.28 83 ASP C CA 1
ATOM 7597 C C . ASP C 1 82 ? 83.341 -43.322 -48.412 1.00 30.60 83 ASP C C 1
ATOM 7598 O O . ASP C 1 82 ? 83.102 -42.715 -47.366 1.00 31.57 83 ASP C O 1
ATOM 7603 N N . ARG C 1 83 ? 83.354 -42.735 -49.602 1.00 26.74 84 ARG C N 1
ATOM 7604 C CA . ARG C 1 83 ? 83.121 -41.295 -49.738 1.00 30.84 84 ARG C CA 1
ATOM 7605 C C . ARG C 1 83 ? 81.674 -40.943 -49.389 1.00 30.20 84 ARG C C 1
ATOM 7606 O O . ARG C 1 83 ? 81.408 -39.941 -48.716 1.00 27.49 84 ARG C O 1
ATOM 7614 N N . LEU C 1 84 ? 80.741 -41.783 -49.831 1.00 25.70 85 LEU C N 1
ATOM 7615 C CA . LEU C 1 84 ? 79.338 -41.638 -49.467 1.00 26.43 85 LEU C CA 1
ATOM 7616 C C . LEU C 1 84 ? 79.191 -41.634 -47.950 1.00 24.75 85 LEU C C 1
ATOM 7617 O O . LEU C 1 84 ? 78.495 -40.780 -47.385 1.00 25.54 85 LEU C O 1
ATOM 7622 N N . ARG C 1 85 ? 79.867 -42.579 -47.295 1.00 24.96 86 ARG C N 1
ATOM 7623 C CA . ARG C 1 85 ? 79.796 -42.713 -45.837 1.00 27.28 86 ARG C CA 1
ATOM 7624 C C . ARG C 1 85 ? 80.377 -41.502 -45.116 1.00 30.33 86 ARG C C 1
ATOM 7625 O O . ARG C 1 85 ? 79.778 -40.985 -44.178 1.00 28.04 86 ARG C O 1
ATOM 7633 N N . GLU C 1 86 ? 81.564 -41.074 -45.528 1.00 29.00 87 GLU C N 1
ATOM 7634 C CA . GLU C 1 86 ? 82.200 -39.899 -44.927 1.00 29.64 87 GLU C CA 1
ATOM 7635 C C . GLU C 1 86 ? 81.380 -38.638 -45.162 1.00 25.73 87 GLU C C 1
ATOM 7636 O O . GLU C 1 86 ? 81.409 -37.705 -44.357 1.00 28.83 87 GLU C O 1
ATOM 7642 N N . THR C 1 87 ? 80.656 -38.600 -46.272 1.00 24.59 88 THR C N 1
ATOM 7643 C CA . THR C 1 87 ? 79.858 -37.431 -46.598 1.00 22.62 88 THR C CA 1
ATOM 7644 C C . THR C 1 87 ? 78.699 -37.279 -45.599 1.00 25.50 88 THR C C 1
ATOM 7645 O O . THR C 1 87 ? 78.342 -36.156 -45.211 1.00 22.89 88 THR C O 1
ATOM 7649 N N . CYS C 1 88 ? 78.131 -38.401 -45.160 1.00 24.49 89 CYS C N 1
ATOM 7650 C CA . CYS C 1 88 ? 77.096 -38.337 -44.122 1.00 22.30 89 CYS C CA 1
ATOM 7651 C C . CYS C 1 88 ? 77.645 -37.696 -42.838 1.00 23.92 89 CYS C C 1
ATOM 7652 O O . CYS C 1 88 ? 77.005 -36.824 -42.251 1.00 24.57 89 CYS C O 1
ATOM 7655 N N . GLN C 1 89 ? 78.825 -38.133 -42.406 1.00 24.85 90 GLN C N 1
ATOM 7656 C CA . GLN C 1 89 ? 79.467 -37.559 -41.225 1.00 26.14 90 GLN C CA 1
ATOM 7657 C C . GLN C 1 89 ? 79.705 -36.055 -41.376 1.00 27.16 90 GLN C C 1
ATOM 7658 O O . GLN C 1 89 ? 79.390 -35.282 -40.480 1.00 24.35 90 GLN C O 1
ATOM 7664 N N . SER C 1 90 ? 80.287 -35.656 -42.505 1.00 24.76 91 SER C N 1
ATOM 7665 C CA . SER C 1 90 ? 80.557 -34.237 -42.783 1.00 27.10 91 SER C CA 1
ATOM 7666 C C . SER C 1 90 ? 79.296 -33.386 -42.887 1.00 27.52 91 SER C C 1
ATOM 7667 O O . SER C 1 90 ? 79.295 -32.220 -42.493 1.00 22.94 91 SER C O 1
ATOM 7670 N N . LEU C 1 91 ? 78.226 -33.949 -43.437 1.00 24.00 92 LEU C N 1
ATOM 7671 C CA . LEU C 1 91 ? 76.990 -33.194 -43.522 1.00 22.77 92 LEU C CA 1
ATOM 7672 C C . LEU C 1 91 ? 76.471 -32.851 -42.128 1.00 23.01 92 LEU C C 1
ATOM 7673 O O . LEU C 1 91 ? 76.042 -31.721 -41.885 1.00 22.26 92 LEU C O 1
ATOM 7678 N N . VAL C 1 92 ? 76.522 -33.825 -41.221 1.00 21.36 93 VAL C N 1
ATOM 7679 C CA . VAL C 1 92 ? 76.024 -33.633 -39.858 1.00 23.41 93 VAL C CA 1
ATOM 7680 C C . VAL C 1 92 ? 76.956 -32.681 -39.092 1.00 24.64 93 VAL C C 1
ATOM 7681 O O . VAL C 1 92 ? 76.490 -31.809 -38.359 1.00 22.63 93 VAL C O 1
ATOM 7685 N N . ASP C 1 93 ? 78.265 -32.834 -39.281 1.00 26.60 94 ASP C N 1
ATOM 7686 C CA . ASP C 1 93 ? 79.238 -31.841 -38.791 1.00 27.91 94 ASP C CA 1
ATOM 7687 C C . ASP C 1 93 ? 78.861 -30.403 -39.165 1.00 23.66 94 ASP C C 1
ATOM 7688 O O . ASP C 1 93 ? 78.899 -29.508 -38.324 1.00 25.08 94 ASP C O 1
ATOM 7693 N N . ARG C 1 94 ? 78.485 -30.185 -40.420 1.00 21.70 95 ARG C N 1
ATOM 7694 C CA . ARG C 1 94 ? 78.195 -28.846 -40.926 1.00 23.79 95 ARG C CA 1
ATOM 7695 C C . ARG C 1 94 ? 76.931 -28.228 -40.330 1.00 24.03 95 ARG C C 1
ATOM 7696 O O . ARG C 1 94 ? 76.894 -27.027 -40.070 1.00 20.43 95 ARG C O 1
ATOM 7704 N N . HIS C 1 95 ? 75.892 -29.042 -40.135 1.00 22.47 96 HIS C N 1
ATOM 7705 C CA . HIS C 1 95 ? 74.566 -28.519 -39.790 1.00 27.01 96 HIS C CA 1
ATOM 7706 C C . HIS C 1 95 ? 74.104 -28.935 -38.399 1.00 25.19 96 HIS C C 1
ATOM 7707 O O . HIS C 1 95 ? 73.732 -30.092 -38.195 1.00 25.37 96 HIS C O 1
ATOM 7714 N N . SER C 1 96 ? 74.094 -27.995 -37.449 1.00 21.43 97 SER C N 1
ATOM 7715 C CA . SER C 1 96 ? 73.837 -28.368 -36.060 1.00 25.60 97 SER C CA 1
ATOM 7716 C C . SER C 1 96 ? 72.428 -28.938 -35.851 1.00 20.77 97 SER C C 1
ATOM 7717 O O . SER C 1 96 ? 72.226 -29.742 -34.937 1.00 21.53 97 SER C O 1
ATOM 7720 N N . ILE C 1 97 ? 71.476 -28.528 -36.683 1.00 20.23 98 ILE C N 1
ATOM 7721 C CA . ILE C 1 97 ? 70.090 -29.007 -36.556 1.00 20.88 98 ILE C CA 1
ATOM 7722 C C . ILE C 1 97 ? 70.033 -30.525 -36.803 1.00 22.84 98 ILE C C 1
ATOM 7723 O O . ILE C 1 97 ? 69.153 -31.210 -36.281 1.00 21.94 98 ILE C O 1
ATOM 7728 N N . LEU C 1 98 ? 70.995 -31.050 -37.564 1.00 21.03 99 LEU C N 1
ATOM 7729 C CA . LEU C 1 98 ? 71.031 -32.485 -37.871 1.00 21.35 99 LEU C CA 1
ATOM 7730 C C . LEU C 1 98 ? 71.614 -33.279 -36.704 1.00 25.33 99 LEU C C 1
ATOM 7731 O O . LEU C 1 98 ? 71.501 -34.510 -36.657 1.00 25.73 99 LEU C O 1
ATOM 7736 N N . ARG C 1 99 ? 72.241 -32.588 -35.754 1.00 21.46 100 ARG C N 1
ATOM 7737 C CA . ARG C 1 99 ? 72.730 -33.271 -34.571 1.00 21.29 100 ARG C CA 1
ATOM 7738 C C . ARG C 1 99 ? 71.983 -32.768 -33.341 1.00 24.74 100 ARG C C 1
ATOM 7739 O O . ARG C 1 99 ? 72.520 -32.701 -32.240 1.00 23.92 100 ARG C O 1
ATOM 7747 N N . THR C 1 100 ? 70.718 -32.451 -33.553 1.00 23.80 101 THR C N 1
ATOM 7748 C CA . THR C 1 100 ? 69.849 -31.995 -32.482 1.00 21.88 101 THR C CA 1
ATOM 7749 C C . THR C 1 100 ? 68.927 -33.103 -31.985 1.00 29.45 101 THR C C 1
ATOM 7750 O O . THR C 1 100 ? 68.382 -33.879 -32.779 1.00 26.20 101 THR C O 1
ATOM 7754 N N . SER C 1 101 ? 68.796 -33.159 -30.659 1.00 26.38 102 SER C N 1
ATOM 7755 C CA . SER C 1 101 ? 67.905 -34.052 -29.935 1.00 28.17 102 SER C CA 1
ATOM 7756 C C . SER C 1 101 ? 66.758 -33.260 -29.316 1.00 27.79 102 SER C C 1
ATOM 7757 O O . SER C 1 101 ? 66.967 -32.126 -28.861 1.00 26.51 102 SER C O 1
ATOM 7760 N N . PHE C 1 102 ? 65.562 -33.854 -29.281 1.00 25.28 103 PHE C N 1
ATOM 7761 C CA . PHE C 1 102 ? 64.370 -33.167 -28.790 1.00 25.41 103 PHE C CA 1
ATOM 7762 C C . PHE C 1 102 ? 63.764 -33.911 -27.613 1.00 29.78 103 PHE C C 1
ATOM 7763 O O . PHE C 1 102 ? 63.526 -35.111 -27.707 1.00 29.27 103 PHE C O 1
ATOM 7771 N N . VAL C 1 103 ? 63.505 -33.208 -26.512 1.00 31.78 104 VAL C N 1
ATOM 7772 C CA . VAL C 1 103 ? 62.797 -33.809 -25.384 1.00 29.06 104 VAL C CA 1
ATOM 7773 C C . VAL C 1 103 ? 61.803 -32.813 -24.788 1.00 31.83 104 VAL C C 1
ATOM 7774 O O . VAL C 1 103 ? 61.740 -31.642 -25.179 1.00 29.38 104 VAL C O 1
ATOM 7778 N N . GLU C 1 104 ? 61.000 -33.303 -23.857 1.00 33.47 105 GLU C N 1
ATOM 7779 C CA . GLU C 1 104 ? 60.269 -32.419 -22.966 1.00 36.71 105 GLU C CA 1
ATOM 7780 C C . GLU C 1 104 ? 60.908 -32.565 -21.601 1.00 38.74 105 GLU C C 1
ATOM 7781 O O . GLU C 1 104 ? 61.085 -33.680 -21.112 1.00 40.53 105 GLU C O 1
ATOM 7787 N N . HIS C 1 105 ? 61.293 -31.441 -21.006 1.00 39.69 106 HIS C N 1
ATOM 7788 C CA . HIS C 1 105 ? 61.930 -31.459 -19.696 1.00 39.04 106 HIS C CA 1
ATOM 7789 C C . HIS C 1 105 ? 61.376 -30.320 -18.851 1.00 40.62 106 HIS C C 1
ATOM 7790 O O . HIS C 1 105 ? 61.302 -29.185 -19.319 1.00 36.59 106 HIS C O 1
ATOM 7797 N N . GLU C 1 106 ? 60.964 -30.639 -17.623 1.00 43.85 107 GLU C N 1
ATOM 7798 C CA . GLU C 1 106 ? 60.428 -29.642 -16.696 1.00 39.78 107 GLU C CA 1
ATOM 7799 C C . GLU C 1 106 ? 59.287 -28.839 -17.327 1.00 40.40 107 GLU C C 1
ATOM 7800 O O . GLU C 1 106 ? 59.126 -27.646 -17.068 1.00 39.65 107 GLU C O 1
ATOM 7806 N N . GLY C 1 107 ? 58.498 -29.510 -18.162 1.00 41.95 108 GLY C N 1
ATOM 7807 C CA . GLY C 1 107 ? 57.356 -28.890 -18.805 1.00 39.88 108 GLY C CA 1
ATOM 7808 C C . GLY C 1 107 ? 57.690 -28.077 -20.037 1.00 45.39 108 GLY C C 1
ATOM 7809 O O . GLY C 1 107 ? 56.812 -27.421 -20.608 1.00 47.37 108 GLY C O 1
ATOM 7810 N N . HIS C 1 108 ? 58.953 -28.120 -20.456 1.00 39.30 109 HIS C N 1
ATOM 7811 C CA . HIS C 1 108 ? 59.393 -27.355 -21.621 1.00 39.56 109 HIS C CA 1
ATOM 7812 C C . HIS C 1 108 ? 59.793 -28.268 -22.771 1.00 35.75 109 HIS C C 1
ATOM 7813 O O . HIS C 1 108 ? 60.612 -29.167 -22.584 1.00 35.62 109 HIS C O 1
ATOM 7820 N N . PRO C 1 109 ? 59.200 -28.050 -23.955 1.00 37.34 110 PRO C N 1
ATOM 7821 C CA . PRO C 1 109 ? 59.738 -28.653 -25.182 1.00 36.03 110 PRO C CA 1
ATOM 7822 C C . PRO C 1 109 ? 61.033 -27.938 -25.591 1.00 34.13 110 PRO C C 1
ATOM 7823 O O . PRO C 1 109 ? 61.046 -26.719 -25.785 1.00 35.06 110 PRO C O 1
ATOM 7827 N N . ILE C 1 110 ? 62.116 -28.696 -25.687 1.00 32.49 111 ILE C N 1
ATOM 7828 C CA . ILE C 1 110 ? 63.438 -28.123 -25.896 1.00 30.64 111 ILE C CA 1
ATOM 7829 C C . ILE C 1 110 ? 64.226 -28.917 -26.916 1.00 32.39 111 ILE C C 1
ATOM 7830 O O . ILE C 1 110 ? 63.911 -30.079 -27.206 1.00 26.43 111 ILE C O 1
ATOM 7835 N N . GLN C 1 111 ? 65.268 -28.295 -27.447 1.00 27.03 112 GLN C N 1
ATOM 7836 C CA . GLN C 1 111 ? 66.139 -29.004 -28.366 1.00 30.33 112 GLN C CA 1
ATOM 7837 C C . GLN C 1 111 ? 67.587 -28.901 -27.889 1.00 27.87 112 GLN C C 1
ATOM 7838 O O . GLN C 1 111 ? 68.055 -27.830 -27.504 1.00 32.21 112 GLN C O 1
ATOM 7844 N N . LEU C 1 112 ? 68.265 -30.042 -27.879 1.00 23.66 113 LEU C N 1
ATOM 7845 C CA . LEU C 1 112 ? 69.645 -30.155 -27.434 1.00 24.85 113 LEU C CA 1
ATOM 7846 C C . LEU C 1 112 ? 70.554 -30.272 -28.640 1.00 29.63 113 LEU C C 1
ATOM 7847 O O . LEU C 1 112 ? 70.435 -31.230 -29.404 1.00 29.28 113 LEU C O 1
ATOM 7852 N N . VAL C 1 113 ? 71.447 -29.301 -28.822 1.00 27.67 114 VAL C N 1
ATOM 7853 C CA . VAL C 1 113 ? 72.413 -29.381 -29.913 1.00 27.71 114 VAL C CA 1
ATOM 7854 C C . VAL C 1 113 ? 73.638 -30.135 -29.441 1.00 29.74 114 VAL C C 1
ATOM 7855 O O . VAL C 1 113 ? 74.314 -29.711 -28.507 1.00 29.14 114 VAL C O 1
ATOM 7859 N N . LEU C 1 114 ? 73.928 -31.260 -30.093 1.00 26.79 115 LEU C N 1
ATOM 7860 C CA . LEU C 1 114 ? 75.066 -32.090 -29.732 1.00 24.86 115 LEU C CA 1
ATOM 7861 C C . LEU C 1 114 ? 76.293 -31.807 -30.603 1.00 27.06 115 LEU C C 1
ATOM 7862 O O . LEU C 1 114 ? 76.170 -31.373 -31.740 1.00 26.66 115 LEU C O 1
ATOM 7867 N N . ALA C 1 115 ? 77.472 -32.059 -30.053 1.00 33.38 116 ALA C N 1
ATOM 7868 C CA . ALA C 1 115 ? 78.705 -31.981 -30.830 1.00 32.27 116 ALA C CA 1
ATOM 7869 C C . ALA C 1 115 ? 79.533 -33.214 -30.530 1.00 33.00 116 ALA C C 1
ATOM 7870 O O . ALA C 1 115 ? 79.123 -34.059 -29.724 1.00 33.62 116 ALA C O 1
ATOM 7872 N N . ASN C 1 116 ? 80.690 -33.317 -31.182 1.00 32.06 117 ASN C N 1
ATOM 7873 C CA . ASN C 1 116 ? 81.515 -34.518 -31.147 1.00 36.74 117 ASN C CA 1
ATOM 7874 C C . ASN C 1 116 ? 80.668 -35.750 -31.448 1.00 38.91 117 ASN C C 1
ATOM 7875 O O . ASN C 1 116 ? 80.817 -36.800 -30.827 1.00 35.73 117 ASN C O 1
ATOM 7880 N N . LEU C 1 117 ? 79.774 -35.594 -32.414 1.00 33.11 118 LEU C N 1
ATOM 7881 C CA . LEU C 1 117 ? 78.816 -36.634 -32.744 1.00 37.67 118 LEU C CA 1
ATOM 7882 C C . LEU C 1 117 ? 79.339 -37.485 -33.890 1.00 36.05 118 LEU C C 1
ATOM 7883 O O . LEU C 1 117 ? 79.600 -36.969 -34.978 1.00 34.23 118 LEU C O 1
ATOM 7888 N N . ASP C 1 118 ? 79.518 -38.779 -33.634 1.00 34.23 119 ASP C N 1
ATOM 7889 C CA . ASP C 1 118 ? 79.935 -39.726 -34.662 1.00 39.00 119 ASP C CA 1
ATOM 7890 C C . ASP C 1 118 ? 78.725 -40.285 -35.407 1.00 42.15 119 ASP C C 1
ATOM 7891 O O . ASP C 1 118 ? 77.819 -40.849 -34.793 1.00 38.75 119 ASP C O 1
ATOM 7896 N N . VAL C 1 119 ? 78.711 -40.131 -36.725 1.00 35.09 120 VAL C N 1
ATOM 7897 C CA . VAL C 1 119 ? 77.608 -40.646 -37.524 1.00 32.20 120 VAL C CA 1
ATOM 7898 C C . VAL C 1 119 ? 77.861 -42.115 -37.872 1.00 36.51 120 VAL C C 1
ATOM 7899 O O . VAL C 1 119 ? 78.900 -42.478 -38.441 1.00 33.63 120 VAL C O 1
ATOM 7903 N N . LYS C 1 120 ? 76.913 -42.965 -37.495 1.00 32.32 121 LYS C N 1
ATOM 7904 C CA . LYS C 1 120 ? 77.003 -44.386 -37.798 1.00 30.80 121 LYS C CA 1
ATOM 7905 C C . LYS C 1 120 ? 75.926 -44.734 -38.805 1.00 29.93 121 LYS C C 1
ATOM 7906 O O . LYS C 1 120 ? 74.734 -44.553 -38.545 1.00 28.15 121 LYS C O 1
ATOM 7912 N N . VAL C 1 121 ? 76.348 -45.198 -39.974 1.00 27.01 122 VAL C N 1
ATOM 7913 C CA . VAL C 1 121 ? 75.397 -45.522 -41.017 1.00 25.94 122 VAL C CA 1
ATOM 7914 C C . VAL C 1 121 ? 74.873 -46.940 -40.770 1.00 24.17 122 VAL C C 1
ATOM 7915 O O . VAL C 1 121 ? 75.635 -47.830 -40.379 1.00 26.54 122 VAL C O 1
ATOM 7919 N N . ARG C 1 122 ? 73.566 -47.121 -40.930 1.00 22.18 123 ARG C N 1
ATOM 7920 C CA . ARG C 1 122 ? 72.973 -48.457 -40.926 1.00 21.71 123 ARG C CA 1
ATOM 7921 C C . ARG C 1 122 ? 73.177 -49.039 -42.318 1.00 19.90 123 ARG C C 1
ATOM 7922 O O . ARG C 1 122 ? 72.781 -48.425 -43.303 1.00 21.99 123 ARG C O 1
ATOM 7930 N N . GLU C 1 123 ? 73.828 -50.191 -42.418 1.00 24.78 124 GLU C N 1
ATOM 7931 C CA . GLU C 1 123 ? 74.153 -50.697 -43.745 1.00 26.52 124 GLU C CA 1
ATOM 7932 C C . GLU C 1 123 ? 73.585 -52.080 -43.987 1.00 25.33 124 GLU C C 1
ATOM 7933 O O . GLU C 1 123 ? 73.590 -52.925 -43.100 1.00 25.59 124 GLU C O 1
ATOM 7939 N N . VAL C 1 124 ? 73.086 -52.287 -45.199 1.00 24.63 125 VAL C N 1
ATOM 7940 C CA . VAL C 1 124 ? 72.559 -53.598 -45.589 1.00 24.10 125 VAL C CA 1
ATOM 7941 C C . VAL C 1 124 ? 73.232 -54.067 -46.866 1.00 22.42 125 VAL C C 1
ATOM 7942 O O . VAL C 1 124 ? 73.246 -53.351 -47.868 1.00 23.90 125 VAL C O 1
ATOM 7946 N N . GLN C 1 125 ? 73.805 -55.264 -46.826 1.00 24.48 126 GLN C N 1
ATOM 7947 C CA . GLN C 1 125 ? 74.258 -55.921 -48.041 1.00 24.94 126 GLN C CA 1
ATOM 7948 C C . GLN C 1 125 ? 73.189 -56.957 -48.429 1.00 22.25 126 GLN C C 1
ATOM 7949 O O . GLN C 1 125 ? 73.042 -57.943 -47.735 1.00 24.02 126 GLN C O 1
ATOM 7955 N N . CYS C 1 126 ? 72.447 -56.693 -49.502 1.00 23.26 127 CYS C N 1
ATOM 7956 C CA . CYS C 1 126 ? 71.295 -57.517 -49.887 1.00 26.91 127 CYS C CA 1
ATOM 7957 C C . CYS C 1 126 ? 71.708 -58.841 -50.508 1.00 23.93 127 CYS C C 1
ATOM 7958 O O . CYS C 1 126 ? 72.834 -58.994 -51.001 1.00 23.59 127 CYS C O 1
ATOM 7961 N N . TRP C 1 127 ? 70.786 -59.807 -50.478 1.00 24.34 128 TRP C N 1
ATOM 7962 C CA . TRP C 1 127 ? 70.950 -61.033 -51.260 1.00 27.22 128 TRP C CA 1
ATOM 7963 C C . TRP C 1 127 ? 71.017 -60.737 -52.745 1.00 23.35 128 TRP C C 1
ATOM 7964 O O . TRP C 1 127 ? 70.453 -59.740 -53.200 1.00 24.92 128 TRP C O 1
ATOM 7975 N N . PRO C 1 128 ? 71.636 -61.641 -53.529 1.00 25.14 129 PRO C N 1
ATOM 7976 C CA . PRO C 1 128 ? 71.498 -61.510 -54.983 1.00 28.51 129 PRO C CA 1
ATOM 7977 C C . PRO C 1 128 ? 70.025 -61.471 -55.400 1.00 30.48 129 PRO C C 1
ATOM 7978 O O . PRO C 1 128 ? 69.217 -62.277 -54.910 1.00 29.57 129 PRO C O 1
ATOM 7982 N N . GLY C 1 129 ? 69.683 -60.521 -56.261 1.00 25.82 130 GLY C N 1
ATOM 7983 C CA . GLY C 1 129 ? 68.327 -60.379 -56.763 1.00 30.10 130 GLY C CA 1
ATOM 7984 C C . GLY C 1 129 ? 67.369 -59.604 -55.871 1.00 28.13 130 GLY C C 1
ATOM 7985 O O . GLY C 1 129 ? 66.267 -59.266 -56.289 1.00 28.53 130 GLY C O 1
ATOM 7986 N N . GLU C 1 130 ? 67.787 -59.319 -54.644 1.00 27.61 131 GLU C N 1
ATOM 7987 C CA . GLU C 1 130 ? 66.933 -58.619 -53.682 1.00 25.04 131 GLU C CA 1
ATOM 7988 C C . GLU C 1 130 ? 66.973 -57.126 -53.953 1.00 31.08 131 GLU C C 1
ATOM 7989 O O . GLU C 1 130 ? 68.054 -56.552 -54.104 1.00 30.49 131 GLU C O 1
ATOM 7995 N N . ASP C 1 131 ? 65.808 -56.492 -54.041 1.00 25.37 132 ASP C N 1
ATOM 7996 C CA . ASP C 1 131 ? 65.764 -55.081 -54.402 1.00 29.14 132 ASP C CA 1
ATOM 7997 C C . ASP C 1 131 ? 66.005 -54.201 -53.182 1.00 28.66 132 ASP C C 1
ATOM 7998 O O . ASP C 1 131 ? 65.272 -54.295 -52.203 1.00 24.81 132 ASP C O 1
ATOM 8003 N N . PRO C 1 132 ? 67.023 -53.321 -53.256 1.00 28.65 133 PRO C N 1
ATOM 8004 C CA . PRO C 1 132 ? 67.386 -52.462 -52.122 1.00 26.17 133 PRO C CA 1
ATOM 8005 C C . PRO C 1 132 ? 66.230 -51.620 -51.621 1.00 20.58 133 PRO C C 1
ATOM 8006 O O . PRO C 1 132 ? 66.098 -51.470 -50.406 1.00 25.06 133 PRO C O 1
ATOM 8010 N N . MET C 1 133 ? 65.422 -51.066 -52.520 1.00 21.57 134 MET C N 1
ATOM 8011 C CA . MET C 1 133 ? 64.348 -50.175 -52.098 1.00 24.49 134 MET C CA 1
ATOM 8012 C C . MET C 1 133 ? 63.284 -50.957 -51.331 1.00 26.16 134 MET C C 1
ATOM 8013 O O . MET C 1 133 ? 62.708 -50.455 -50.371 1.00 23.22 134 MET C O 1
ATOM 8018 N N . GLU C 1 134 ? 63.026 -52.191 -51.757 1.00 25.15 135 GLU C N 1
ATOM 8019 C CA . GLU C 1 134 ? 62.077 -53.032 -51.031 1.00 26.65 135 GLU C CA 1
ATOM 8020 C C . GLU C 1 134 ? 62.578 -53.320 -49.621 1.00 22.65 135 GLU C C 1
ATOM 8021 O O . GLU C 1 134 ? 61.795 -53.431 -48.670 1.00 23.20 135 GLU C O 1
ATOM 8027 N N . VAL C 1 135 ? 63.888 -53.457 -49.482 1.00 22.63 136 VAL C N 1
ATOM 8028 C CA . VAL C 1 135 ? 64.475 -53.632 -48.161 1.00 25.13 136 VAL C CA 1
ATOM 8029 C C . VAL C 1 135 ? 64.282 -52.371 -47.321 1.00 21.52 136 VAL C C 1
ATOM 8030 O O . VAL C 1 135 ? 63.951 -52.459 -46.130 1.00 20.96 136 VAL C O 1
ATOM 8034 N N . CYS C 1 136 ? 64.479 -51.197 -47.924 1.00 23.05 137 CYS C N 1
ATOM 8035 C CA . CYS C 1 136 ? 64.271 -49.948 -47.167 1.00 20.32 137 CYS C CA 1
ATOM 8036 C C . CYS C 1 136 ? 62.827 -49.811 -46.708 1.00 22.85 137 CYS C C 1
ATOM 8037 O O . CYS C 1 136 ? 62.563 -49.390 -45.577 1.00 22.85 137 CYS C O 1
ATOM 8040 N N . LYS C 1 137 ? 61.902 -50.136 -47.606 1.00 20.93 138 LYS C N 1
ATOM 8041 C CA . LYS C 1 137 ? 60.472 -50.034 -47.311 1.00 22.88 138 LYS C CA 1
ATOM 8042 C C . LYS C 1 137 ? 60.077 -51.000 -46.188 1.00 19.91 138 LYS C C 1
ATOM 8043 O O . LYS C 1 137 ? 59.274 -50.642 -45.313 1.00 21.93 138 LYS C O 1
ATOM 8049 N N . ALA C 1 138 ? 60.642 -52.209 -46.195 1.00 22.24 139 ALA C N 1
ATOM 8050 C CA . ALA C 1 138 ? 60.400 -53.176 -45.112 1.00 25.49 139 ALA C CA 1
ATOM 8051 C C . ALA C 1 138 ? 60.877 -52.641 -43.753 1.00 26.36 139 ALA C C 1
ATOM 8052 O O . ALA C 1 138 ? 60.181 -52.751 -42.738 1.00 23.86 139 ALA C O 1
ATOM 8054 N N . LEU C 1 139 ? 62.071 -52.062 -43.727 1.00 22.83 140 LEU C N 1
ATOM 8055 C CA . LEU C 1 139 ? 62.570 -51.476 -42.481 1.00 21.81 140 LEU C CA 1
ATOM 8056 C C . LEU C 1 139 ? 61.696 -50.291 -42.053 1.00 21.31 140 LEU C C 1
ATOM 8057 O O . LEU C 1 139 ? 61.411 -50.123 -40.864 1.00 21.97 140 LEU C O 1
ATOM 8062 N N . TRP C 1 140 ? 61.256 -49.480 -43.019 1.00 21.46 141 TRP C N 1
ATOM 8063 C CA . TRP C 1 140 ? 60.462 -48.287 -42.722 1.00 21.29 141 TRP C CA 1
ATOM 8064 C C . TRP C 1 140 ? 59.135 -48.656 -42.052 1.00 26.07 141 TRP C C 1
ATOM 8065 O O . TRP C 1 140 ? 58.829 -48.190 -40.946 1.00 20.77 141 TRP C O 1
ATOM 8076 N N . ASP C 1 141 ? 58.373 -49.516 -42.728 1.00 23.75 142 ASP C N 1
ATOM 8077 C CA . ASP C 1 141 ? 57.057 -49.960 -42.237 1.00 25.70 142 ASP C CA 1
ATOM 8078 C C . ASP C 1 141 ? 57.151 -50.942 -41.075 1.00 24.62 142 ASP C C 1
ATOM 8079 O O . ASP C 1 141 ? 56.229 -51.044 -40.261 1.00 27.63 142 ASP C O 1
ATOM 8084 N N . GLY C 1 142 ? 58.256 -51.677 -41.012 1.00 23.00 143 GLY C N 1
ATOM 8085 C CA . GLY C 1 142 ? 58.444 -52.705 -40.008 1.00 24.34 143 GLY C CA 1
ATOM 8086 C C . GLY C 1 142 ? 58.926 -52.222 -38.663 1.00 29.83 143 GLY C C 1
ATOM 8087 O O . GLY C 1 142 ? 58.669 -52.863 -37.649 1.00 28.63 143 GLY C O 1
ATOM 8088 N N . LYS C 1 143 ? 59.636 -51.098 -38.629 1.00 24.50 144 LYS C N 1
ATOM 8089 C CA . LYS C 1 143 ? 60.115 -50.618 -37.347 1.00 22.62 144 LYS C CA 1
ATOM 8090 C C . LYS C 1 143 ? 60.430 -49.130 -37.329 1.00 27.15 144 LYS C C 1
ATOM 8091 O O . LYS C 1 143 ? 60.237 -48.488 -36.299 1.00 28.97 144 LYS C O 1
ATOM 8097 N N . ASP C 1 144 ? 60.896 -48.573 -38.447 1.00 25.58 145 ASP C N 1
ATOM 8098 C CA . ASP C 1 144 ? 61.416 -47.201 -38.400 1.00 26.20 145 ASP C CA 1
ATOM 8099 C C . ASP C 1 144 ? 60.364 -46.169 -37.987 1.00 28.08 145 ASP C C 1
ATOM 8100 O O . ASP C 1 144 ? 60.620 -45.375 -37.073 1.00 32.11 145 ASP C O 1
ATOM 8105 N N . TRP C 1 145 ? 59.193 -46.137 -38.622 1.00 22.81 146 TRP C N 1
ATOM 8106 C CA . TRP C 1 145 ? 58.214 -45.137 -38.178 1.00 25.49 146 TRP C CA 1
ATOM 8107 C C . TRP C 1 145 ? 57.223 -45.648 -37.109 1.00 29.72 146 TRP C C 1
ATOM 8108 O O . TRP C 1 145 ? 56.780 -44.854 -36.284 1.00 26.10 146 TRP C O 1
ATOM 8119 N N . PRO C 1 146 ? 56.887 -46.955 -37.098 1.00 26.37 147 PRO C N 1
ATOM 8120 C CA . PRO C 1 146 ? 56.011 -47.353 -35.980 1.00 26.49 147 PRO C CA 1
ATOM 8121 C C . PRO C 1 146 ? 56.641 -47.194 -34.589 1.00 27.12 147 PRO C C 1
ATOM 8122 O O . PRO C 1 146 ? 55.901 -47.052 -33.623 1.00 30.24 147 PRO C O 1
ATOM 8126 N N . THR C 1 147 ? 57.965 -47.230 -34.472 1.00 26.62 148 THR C N 1
ATOM 8127 C CA . THR C 1 147 ? 58.589 -47.091 -33.153 1.00 28.68 148 THR C CA 1
ATOM 8128 C C . THR C 1 147 ? 59.139 -45.676 -32.940 1.00 28.70 148 THR C C 1
ATOM 8129 O O . THR C 1 147 ? 59.820 -45.409 -31.952 1.00 31.08 148 THR C O 1
ATOM 8133 N N . LEU C 1 148 ? 58.817 -44.780 -33.857 1.00 24.18 149 LEU C N 1
ATOM 8134 C CA . LEU C 1 148 ? 59.273 -43.387 -33.762 1.00 27.27 149 LEU C CA 1
ATOM 8135 C C . LEU C 1 148 ? 58.830 -42.735 -32.460 1.00 30.83 149 LEU C C 1
ATOM 8136 O O . LEU C 1 148 ? 57.652 -42.791 -32.100 1.00 29.21 149 LEU C O 1
ATOM 8141 N N . ASN C 1 149 ? 59.782 -42.119 -31.762 1.00 28.14 150 ASN C N 1
ATOM 8142 C CA . ASN C 1 149 ? 59.510 -41.416 -30.508 1.00 30.31 150 ASN C CA 1
ATOM 8143 C C . ASN C 1 149 ? 60.483 -40.253 -30.375 1.00 24.30 150 ASN C C 1
ATOM 8144 O O . ASN C 1 149 ? 61.423 -40.308 -29.591 1.00 28.28 150 ASN C O 1
ATOM 8149 N N . VAL C 1 150 ? 60.255 -39.224 -31.177 1.00 24.89 151 VAL C N 1
ATOM 8150 C CA . VAL C 1 150 ? 61.170 -38.085 -31.268 1.00 26.59 151 VAL C CA 1
ATOM 8151 C C . VAL C 1 150 ? 61.439 -37.451 -29.900 1.00 29.78 151 VAL C C 1
ATOM 8152 O O . VAL C 1 150 ? 62.582 -37.148 -29.572 1.00 28.38 151 VAL C O 1
ATOM 8156 N N . LEU C 1 151 ? 60.397 -37.315 -29.082 1.00 29.64 152 LEU C N 1
ATOM 8157 C CA . LEU C 1 151 ? 60.528 -36.630 -27.791 1.00 29.00 152 LEU C CA 1
ATOM 8158 C C . LEU C 1 151 ? 61.213 -37.474 -26.727 1.00 31.29 152 LEU C C 1
ATOM 8159 O O . LEU C 1 151 ? 61.449 -37.003 -25.609 1.00 28.94 152 LEU C O 1
ATOM 8164 N N . GLY C 1 152 ? 61.533 -38.720 -27.066 1.00 25.93 153 GLY C N 1
ATOM 8165 C CA . GLY C 1 152 ? 62.350 -39.549 -26.200 1.00 28.66 153 GLY C CA 1
ATOM 8166 C C . GLY C 1 152 ? 63.808 -39.114 -26.169 1.00 29.70 153 GLY C C 1
ATOM 8167 O O . GLY C 1 152 ? 64.563 -39.491 -25.272 1.00 30.15 153 GLY C O 1
ATOM 8168 N N . GLY C 1 153 ? 64.219 -38.334 -27.163 1.00 28.96 154 GLY C N 1
ATOM 8169 C CA . GLY C 1 153 ? 65.574 -37.806 -27.180 1.00 26.21 154 GLY C CA 1
ATOM 8170 C C . GLY C 1 153 ? 66.519 -38.409 -28.203 1.00 32.30 154 GLY C C 1
ATOM 8171 O O . GLY C 1 153 ? 67.620 -37.889 -28.412 1.00 30.08 154 GLY C O 1
ATOM 8172 N N . SER C 1 154 ? 66.105 -39.514 -28.820 1.00 26.42 155 SER C N 1
ATOM 8173 C CA . SER C 1 154 ? 66.895 -40.175 -29.857 1.00 30.17 155 SER C CA 1
ATOM 8174 C C . SER C 1 154 ? 67.038 -39.257 -31.072 1.00 25.60 155 SER C C 1
ATOM 8175 O O . SER C 1 154 ? 66.059 -38.674 -31.518 1.00 25.31 155 SER C O 1
ATOM 8178 N N . LEU C 1 155 ? 68.253 -39.135 -31.609 1.00 30.08 156 LEU C N 1
ATOM 8179 C CA . LEU C 1 155 ? 68.491 -38.272 -32.768 1.00 26.45 156 LEU C CA 1
ATOM 8180 C C . LEU C 1 155 ? 67.673 -38.725 -33.965 1.00 25.47 156 LEU C C 1
ATOM 8181 O O . LEU C 1 155 ? 67.838 -39.854 -34.415 1.00 23.82 156 LEU C O 1
ATOM 8186 N N . PRO C 1 156 ? 66.794 -37.852 -34.483 1.00 24.37 157 PRO C N 1
ATOM 8187 C CA . PRO C 1 156 ? 65.955 -38.307 -35.602 1.00 25.13 157 PRO C CA 1
ATOM 8188 C C . PRO C 1 156 ? 66.719 -38.433 -36.919 1.00 27.57 157 PRO C C 1
ATOM 8189 O O . PRO C 1 156 ? 66.293 -39.212 -37.767 1.00 24.38 157 PRO C O 1
ATOM 8193 N N . VAL C 1 157 ? 67.805 -37.679 -37.095 1.00 21.82 158 VAL C N 1
ATOM 8194 C CA . VAL C 1 157 ? 68.564 -37.759 -38.353 1.00 20.99 158 VAL C CA 1
ATOM 8195 C C . VAL C 1 157 ? 69.535 -38.928 -38.324 1.00 24.37 158 VAL C C 1
ATOM 8196 O O . VAL C 1 157 ? 70.440 -39.002 -37.480 1.00 25.77 158 VAL C O 1
ATOM 8200 N N . ARG C 1 158 ? 69.309 -39.876 -39.239 1.00 20.54 159 ARG C N 1
ATOM 8201 C CA . ARG C 1 158 ? 70.093 -41.098 -39.306 1.00 21.46 159 ARG C CA 1
ATOM 8202 C C . ARG C 1 158 ? 70.124 -41.586 -40.754 1.00 18.72 159 ARG C C 1
ATOM 8203 O O . ARG C 1 158 ? 69.195 -41.338 -41.527 1.00 22.09 159 ARG C O 1
ATOM 8211 N N . PHE C 1 159 ? 71.190 -42.280 -41.110 1.00 21.86 160 PHE C N 1
ATOM 8212 C CA . PHE C 1 159 ? 71.401 -42.680 -42.489 1.00 22.48 160 PHE C CA 1
ATOM 8213 C C . PHE C 1 159 ? 71.362 -44.178 -42.672 1.00 19.42 160 PHE C C 1
ATOM 8214 O O . PHE C 1 159 ? 71.838 -44.918 -41.827 1.00 20.60 160 PHE C O 1
ATOM 8222 N N . THR C 1 160 ? 70.866 -44.610 -43.827 1.00 21.40 161 THR C N 1
ATOM 8223 C CA . THR C 1 160 ? 70.904 -46.033 -44.170 1.00 18.83 161 THR C CA 1
ATOM 8224 C C . THR C 1 160 ? 71.479 -46.194 -45.573 1.00 19.22 161 THR C C 1
ATOM 8225 O O . THR C 1 160 ? 71.155 -45.420 -46.471 1.00 23.16 161 THR C O 1
ATOM 8229 N N . LEU C 1 161 ? 72.335 -47.198 -45.740 1.00 21.48 162 LEU C N 1
ATOM 8230 C CA . LEU C 1 161 ? 72.914 -47.524 -47.039 1.00 23.11 162 LEU C CA 1
ATOM 8231 C C . LEU C 1 161 ? 72.626 -48.981 -47.383 1.00 22.91 162 LEU C C 1
ATOM 8232 O O . LEU C 1 161 ? 73.135 -49.874 -46.727 1.00 22.26 162 LEU C O 1
ATOM 8237 N N . VAL C 1 162 ? 71.808 -49.207 -48.400 1.00 20.60 163 VAL C N 1
ATOM 8238 C CA . VAL C 1 162 ? 71.424 -50.573 -48.781 1.00 21.18 163 VAL C CA 1
ATOM 8239 C C . VAL C 1 162 ? 71.946 -50.869 -50.178 1.00 21.13 163 VAL C C 1
ATOM 8240 O O . VAL C 1 162 ? 71.596 -50.164 -51.122 1.00 21.89 163 VAL C O 1
ATOM 8244 N N . SER C 1 163 ? 72.777 -51.899 -50.305 1.00 23.64 164 SER C N 1
ATOM 8245 C CA . SER C 1 163 ? 73.451 -52.166 -51.568 1.00 26.88 164 SER C CA 1
ATOM 8246 C C . SER C 1 163 ? 73.222 -53.587 -52.105 1.00 27.75 164 SER C C 1
ATOM 8247 O O . SER C 1 163 ? 73.167 -54.547 -51.340 1.00 24.33 164 SER C O 1
ATOM 8250 N N . CYS C 1 164 ? 73.086 -53.701 -53.421 1.00 25.71 165 CYS C N 1
ATOM 8251 C CA . CYS C 1 164 ? 73.230 -54.991 -54.109 1.00 29.28 165 CYS C CA 1
ATOM 8252 C C . CYS C 1 164 ? 74.694 -55.442 -54.117 1.00 33.15 165 CYS C C 1
ATOM 8253 O O . CYS C 1 164 ? 75.606 -54.612 -54.007 1.00 31.07 165 CYS C O 1
ATOM 8256 N N . PRO C 1 165 ? 74.932 -56.757 -54.257 1.00 34.28 166 PRO C N 1
ATOM 8257 C CA . PRO C 1 165 ? 76.313 -57.224 -54.413 1.00 32.59 166 PRO C CA 1
ATOM 8258 C C . PRO C 1 165 ? 76.999 -56.483 -55.561 1.00 31.84 166 PRO C C 1
ATOM 8259 O O . PRO C 1 165 ? 76.388 -56.305 -56.617 1.00 32.93 166 PRO C O 1
ATOM 8263 N N . GLY C 1 166 ? 78.223 -56.012 -55.337 1.00 39.70 167 GLY C N 1
ATOM 8264 C CA . GLY C 1 166 ? 78.943 -55.260 -56.355 1.00 34.55 167 GLY C CA 1
ATOM 8265 C C . GLY C 1 166 ? 78.829 -53.757 -56.185 1.00 38.74 167 GLY C C 1
ATOM 8266 O O . GLY C 1 166 ? 79.598 -53.006 -56.782 1.00 35.53 167 GLY C O 1
ATOM 8267 N N . ASN C 1 167 ? 77.864 -53.315 -55.382 1.00 34.50 168 ASN C N 1
ATOM 8268 C CA . ASN C 1 167 ? 77.708 -51.897 -55.052 1.00 36.31 168 ASN C CA 1
ATOM 8269 C C . ASN C 1 167 ? 77.500 -50.983 -56.260 1.00 36.80 168 ASN C C 1
ATOM 8270 O O . ASN C 1 167 ? 77.862 -49.796 -56.223 1.00 34.09 168 ASN C O 1
ATOM 8275 N N . GLU C 1 168 ? 76.909 -51.516 -57.325 1.00 29.10 169 GLU C N 1
ATOM 8276 C CA . GLU C 1 168 ? 76.598 -50.690 -58.489 1.00 32.27 169 GLU C CA 1
ATOM 8277 C C . GLU C 1 168 ? 75.128 -50.299 -58.538 1.00 26.98 169 GLU C C 1
ATOM 8278 O O . GLU C 1 168 ? 74.672 -49.640 -59.468 1.00 26.82 169 GLU C O 1
ATOM 8284 N N . HIS C 1 169 ? 74.389 -50.702 -57.508 1.00 30.90 170 HIS C N 1
ATOM 8285 C CA . HIS C 1 169 ? 72.997 -50.309 -57.343 1.00 25.19 170 HIS C CA 1
ATOM 8286 C C . HIS C 1 169 ? 72.797 -50.195 -55.837 1.00 25.90 170 HIS C C 1
ATOM 8287 O O . HIS C 1 169 ? 72.907 -51.184 -55.110 1.00 28.61 170 HIS C O 1
ATOM 8294 N N . VAL C 1 170 ? 72.575 -48.970 -55.369 1.00 26.96 171 VAL C N 1
ATOM 8295 C CA . VAL C 1 170 ? 72.575 -48.701 -53.942 1.00 28.39 171 VAL C CA 1
ATOM 8296 C C . VAL C 1 170 ? 71.449 -47.722 -53.622 1.00 22.80 171 VAL C C 1
ATOM 8297 O O . VAL C 1 170 ? 71.082 -46.902 -54.467 1.00 26.59 171 VAL C O 1
ATOM 8301 N N . VAL C 1 171 ? 70.871 -47.824 -52.428 1.00 22.44 172 VAL C N 1
ATOM 8302 C CA . VAL C 1 171 ? 69.904 -46.830 -51.991 1.00 20.64 172 VAL C CA 1
ATOM 8303 C C . VAL C 1 171 ? 70.420 -46.171 -50.716 1.00 20.10 172 VAL C C 1
ATOM 8304 O O . VAL C 1 171 ? 70.736 -46.843 -49.735 1.00 21.53 172 VAL C O 1
ATOM 8308 N N . LEU C 1 172 ? 70.556 -44.852 -50.762 1.00 21.12 173 LEU C N 1
ATOM 8309 C CA . LEU C 1 172 ? 70.932 -44.101 -49.577 1.00 21.24 173 LEU C CA 1
ATOM 8310 C C . LEU C 1 172 ? 69.683 -43.430 -49.042 1.00 18.36 173 LEU C C 1
ATOM 8311 O O . LEU C 1 172 ? 68.958 -42.787 -49.800 1.00 21.06 173 LEU C O 1
ATOM 8316 N N . THR C 1 173 ? 69.417 -43.569 -47.746 1.00 20.73 174 THR C N 1
ATOM 8317 C CA . THR C 1 173 ? 68.270 -42.881 -47.199 1.00 20.52 174 THR C CA 1
ATOM 8318 C C . THR C 1 173 ? 68.678 -41.977 -46.056 1.00 17.02 174 THR C C 1
ATOM 8319 O O . THR C 1 173 ? 69.558 -42.312 -45.264 1.00 22.69 174 THR C O 1
ATOM 8323 N N . ILE C 1 174 ? 67.990 -40.856 -45.981 1.00 19.04 175 ILE C N 1
ATOM 8324 C CA . ILE C 1 174 ? 68.159 -39.902 -44.905 1.00 18.19 175 ILE C CA 1
ATOM 8325 C C . ILE C 1 174 ? 66.833 -39.726 -44.178 1.00 17.12 175 ILE C C 1
ATOM 8326 O O . ILE C 1 174 ? 65.872 -39.226 -44.750 1.00 22.40 175 ILE C O 1
ATOM 8331 N N . GLN C 1 175 ? 66.795 -40.168 -42.933 1.00 18.97 176 GLN C N 1
ATOM 8332 C CA . GLN C 1 175 ? 65.633 -39.957 -42.093 1.00 19.57 176 GLN C CA 1
ATOM 8333 C C . GLN C 1 175 ? 65.737 -38.648 -41.341 1.00 24.22 176 GLN C C 1
ATOM 8334 O O . GLN C 1 175 ? 66.832 -38.256 -40.928 1.00 24.87 176 GLN C O 1
ATOM 8340 N N . ILE C 1 176 ? 64.598 -37.988 -41.154 1.00 20.08 177 ILE C N 1
ATOM 8341 C CA . ILE C 1 176 ? 64.599 -36.663 -40.552 1.00 18.64 177 ILE C CA 1
ATOM 8342 C C . ILE C 1 176 ? 63.199 -36.249 -40.076 1.00 23.73 177 ILE C C 1
ATOM 8343 O O . ILE C 1 176 ? 62.201 -36.568 -40.710 1.00 21.78 177 ILE C O 1
ATOM 8348 N N . SER C 1 177 ? 63.144 -35.537 -38.953 1.00 21.13 178 SER C N 1
ATOM 8349 C CA . SER C 1 177 ? 61.894 -34.951 -38.440 1.00 24.00 178 SER C CA 1
ATOM 8350 C C . SER C 1 177 ? 61.620 -33.602 -39.109 1.00 25.06 178 SER C C 1
ATOM 8351 O O . SER C 1 177 ? 62.562 -32.852 -39.396 1.00 23.59 178 SER C O 1
ATOM 8354 N N . HIS C 1 178 ? 60.352 -33.259 -39.347 1.00 22.25 179 HIS C N 1
ATOM 8355 C CA . HIS C 1 178 ? 60.048 -31.993 -40.011 1.00 22.50 179 HIS C CA 1
ATOM 8356 C C . HIS C 1 178 ? 60.394 -30.802 -39.101 1.00 23.28 179 HIS C C 1
ATOM 8357 O O . HIS C 1 178 ? 60.387 -29.658 -39.547 1.00 24.91 179 HIS C O 1
ATOM 8364 N N . SER C 1 179 ? 60.732 -31.087 -37.847 1.00 21.95 180 SER C N 1
ATOM 8365 C CA . SER C 1 179 ? 61.225 -30.053 -36.939 1.00 22.72 180 SER C CA 1
ATOM 8366 C C . SER C 1 179 ? 62.616 -29.577 -37.380 1.00 24.73 180 SER C C 1
ATOM 8367 O O . SER C 1 179 ? 63.160 -28.615 -36.833 1.00 25.44 180 SER C O 1
ATOM 8370 N N . GLN C 1 180 ? 63.172 -30.273 -38.366 1.00 23.78 181 GLN C N 1
ATOM 8371 C CA . GLN C 1 180 ? 64.564 -30.086 -38.764 1.00 23.66 181 GLN C CA 1
ATOM 8372 C C . GLN C 1 180 ? 64.784 -29.589 -40.191 1.00 24.17 181 GLN C C 1
ATOM 8373 O O . GLN C 1 180 ? 65.932 -29.410 -40.605 1.00 24.98 181 GLN C O 1
ATOM 8379 N N . TRP C 1 181 ? 63.715 -29.341 -40.938 1.00 22.52 182 TRP C N 1
ATOM 8380 C CA . TRP C 1 181 ? 63.860 -28.855 -42.312 1.00 24.50 182 TRP C CA 1
ATOM 8381 C C . TRP C 1 181 ? 62.599 -28.115 -42.736 1.00 26.17 182 TRP C C 1
ATOM 8382 O O . TRP C 1 181 ? 61.567 -28.165 -42.045 1.00 25.44 182 TRP C O 1
ATOM 8393 N N . ASP C 1 182 ? 62.676 -27.417 -43.864 1.00 24.10 183 ASP C N 1
ATOM 8394 C CA . ASP C 1 182 ? 61.481 -26.859 -44.466 1.00 23.99 183 ASP C CA 1
ATOM 8395 C C . ASP C 1 182 ? 61.657 -26.782 -45.974 1.00 25.22 183 ASP C C 1
ATOM 8396 O O . ASP C 1 182 ? 62.709 -27.150 -46.504 1.00 28.64 183 ASP C O 1
ATOM 8401 N N . GLY C 1 183 ? 60.612 -26.353 -46.669 1.00 27.42 184 GLY C N 1
ATOM 8402 C CA . GLY C 1 183 ? 60.597 -26.394 -48.118 1.00 28.52 184 GLY C CA 1
ATOM 8403 C C . GLY C 1 183 ? 61.716 -25.574 -48.741 1.00 28.33 184 GLY C C 1
ATOM 8404 O O . GLY C 1 183 ? 62.314 -25.977 -49.738 1.00 27.46 184 GLY C O 1
ATOM 8405 N N . VAL C 1 184 ? 62.010 -24.421 -48.148 1.00 27.60 185 VAL C N 1
ATOM 8406 C CA . VAL C 1 184 ? 63.049 -23.549 -48.700 1.00 31.77 185 VAL C CA 1
ATOM 8407 C C . VAL C 1 184 ? 64.436 -24.157 -48.484 1.00 30.62 185 VAL C C 1
ATOM 8408 O O . VAL C 1 184 ? 65.302 -24.056 -49.361 1.00 28.12 185 VAL C O 1
ATOM 8412 N N . SER C 1 185 ? 64.653 -24.828 -47.355 1.00 29.22 186 SER C N 1
ATOM 8413 C CA . SER C 1 185 ? 66.019 -25.239 -47.030 1.00 28.05 186 SER C CA 1
ATOM 8414 C C . SER C 1 185 ? 66.372 -26.705 -47.292 1.00 27.85 186 SER C C 1
ATOM 8415 O O . SER C 1 185 ? 67.559 -27.030 -47.381 1.00 26.14 186 SER C O 1
ATOM 8418 N N . ILE C 1 186 ? 65.387 -27.597 -47.430 1.00 24.82 187 ILE C N 1
ATOM 8419 C CA . ILE C 1 186 ? 65.740 -28.988 -47.713 1.00 25.23 187 ILE C CA 1
ATOM 8420 C C . ILE C 1 186 ? 66.580 -29.160 -49.010 1.00 22.10 187 ILE C C 1
ATOM 8421 O O . ILE C 1 186 ? 67.441 -30.042 -49.050 1.00 25.60 187 ILE C O 1
ATOM 8426 N N . PRO C 1 187 ? 66.374 -28.320 -50.054 1.00 24.46 188 PRO C N 1
ATOM 8427 C CA . PRO C 1 187 ? 67.314 -28.491 -51.171 1.00 27.59 188 PRO C CA 1
ATOM 8428 C C . PRO C 1 187 ? 68.770 -28.201 -50.811 1.00 25.33 188 PRO C C 1
ATOM 8429 O O . PRO C 1 187 ? 69.680 -28.717 -51.480 1.00 24.81 188 PRO C O 1
ATOM 8433 N N . LYS C 1 188 ? 68.990 -27.363 -49.798 1.00 24.67 189 LYS C N 1
ATOM 8434 C CA . LYS C 1 188 ? 70.350 -27.043 -49.375 1.00 27.56 189 LYS C CA 1
ATOM 8435 C C . LYS C 1 188 ? 70.981 -28.261 -48.725 1.00 25.14 189 LYS C C 1
ATOM 8436 O O . LYS C 1 188 ? 72.187 -28.481 -48.822 1.00 26.10 189 LYS C O 1
ATOM 8442 N N . LEU C 1 189 ? 70.170 -29.073 -48.053 1.00 21.98 190 LEU C N 1
ATOM 8443 C CA . LEU C 1 189 ? 70.695 -30.302 -47.483 1.00 22.67 190 LEU C CA 1
ATOM 8444 C C . LEU C 1 189 ? 71.271 -31.186 -48.595 1.00 21.88 190 LEU C C 1
ATOM 8445 O O . LEU C 1 189 ? 72.375 -31.721 -48.473 1.00 21.66 190 LEU C O 1
ATOM 8450 N N . PHE C 1 190 ? 70.522 -31.321 -49.684 1.00 21.53 191 PHE C N 1
ATOM 8451 C CA . PHE C 1 190 ? 70.931 -32.184 -50.778 1.00 22.01 191 PHE C CA 1
ATOM 8452 C C . PHE C 1 190 ? 72.109 -31.586 -51.563 1.00 22.08 191 PHE C C 1
ATOM 8453 O O . PHE C 1 190 ? 73.035 -32.307 -51.931 1.00 23.19 191 PHE C O 1
ATOM 8461 N N . SER C 1 191 ? 72.063 -30.283 -51.833 1.00 24.75 192 SER C N 1
ATOM 8462 C CA . SER C 1 191 ? 73.143 -29.670 -52.616 1.00 22.95 192 SER C CA 1
ATOM 8463 C C . SER C 1 191 ? 74.442 -29.694 -51.796 1.00 24.99 192 SER C C 1
ATOM 8464 O O . SER C 1 191 ? 75.518 -29.925 -52.353 1.00 23.98 192 SER C O 1
ATOM 8467 N N . ASP C 1 192 ? 74.344 -29.513 -50.478 1.00 23.67 193 ASP C N 1
ATOM 8468 C CA . ASP C 1 192 ? 75.519 -29.615 -49.612 1.00 22.27 193 ASP C CA 1
ATOM 8469 C C . ASP C 1 192 ? 76.075 -31.026 -49.582 1.00 22.60 193 ASP C C 1
ATOM 8470 O O . ASP C 1 192 ? 77.289 -31.216 -49.612 1.00 19.50 193 ASP C O 1
ATOM 8475 N N . PHE C 1 193 ? 75.191 -32.024 -49.512 1.00 21.08 194 PHE C N 1
ATOM 8476 C CA . PHE C 1 193 ? 75.633 -33.414 -49.527 1.00 21.05 194 PHE C CA 1
ATOM 8477 C C . PHE C 1 193 ? 76.434 -33.683 -50.804 1.00 17.39 194 PHE C C 1
ATOM 8478 O O . PHE C 1 193 ? 77.513 -34.265 -50.756 1.00 22.84 194 PHE C O 1
ATOM 8486 N N . ALA C 1 194 ? 75.892 -33.261 -51.939 1.00 20.86 195 ALA C N 1
ATOM 8487 C CA . ALA C 1 194 ? 76.541 -33.537 -53.214 1.00 21.78 195 ALA C CA 1
ATOM 8488 C C . ALA C 1 194 ? 77.862 -32.770 -53.298 1.00 20.79 195 ALA C C 1
ATOM 8489 O O . ALA C 1 194 ? 78.864 -33.302 -53.751 1.00 21.49 195 ALA C O 1
ATOM 8491 N N . ALA C 1 195 ? 77.864 -31.532 -52.824 1.00 20.43 196 ALA C N 1
ATOM 8492 C CA . ALA C 1 195 ? 79.101 -30.720 -52.859 1.00 23.22 196 ALA C CA 1
ATOM 8493 C C . ALA C 1 195 ? 80.211 -31.410 -52.083 1.00 20.80 196 ALA C C 1
ATOM 8494 O O . ALA C 1 195 ? 81.347 -31.534 -52.555 1.00 23.79 196 ALA C O 1
ATOM 8496 N N . ILE C 1 196 ? 79.871 -31.876 -50.883 1.00 19.87 197 ILE C N 1
ATOM 8497 C CA . ILE C 1 196 ? 80.838 -32.538 -50.024 1.00 20.87 197 ILE C CA 1
ATOM 8498 C C . ILE C 1 196 ? 81.362 -33.816 -50.661 1.00 27.74 197 ILE C C 1
ATOM 8499 O O . ILE C 1 196 ? 82.570 -34.053 -50.684 1.00 23.74 197 ILE C O 1
ATOM 8504 N N . TYR C 1 197 ? 80.456 -34.644 -51.179 1.00 21.44 198 TYR C N 1
ATOM 8505 C CA . TYR C 1 197 ? 80.869 -35.841 -51.900 1.00 22.44 198 TYR C CA 1
ATOM 8506 C C . TYR C 1 197 ? 81.765 -35.468 -53.087 1.00 20.05 198 TYR C C 1
ATOM 8507 O O . TYR C 1 197 ? 82.733 -36.171 -53.397 1.00 24.24 198 TYR C O 1
ATOM 8516 N N . ASN C 1 198 ? 81.424 -34.372 -53.755 1.00 22.80 199 ASN C N 1
ATOM 8517 C CA . ASN C 1 198 ? 82.141 -33.980 -54.981 1.00 21.22 199 ASN C CA 1
ATOM 8518 C C . ASN C 1 198 ? 83.455 -33.252 -54.674 1.00 27.72 199 ASN C C 1
ATOM 8519 O O . ASN C 1 198 ? 84.182 -32.879 -55.592 1.00 26.06 199 ASN C O 1
ATOM 8524 N N . GLN C 1 199 ? 83.743 -33.087 -53.384 1.00 23.41 200 GLN C N 1
ATOM 8525 C CA . GLN C 1 199 ? 84.919 -32.371 -52.877 1.00 28.02 200 GLN C CA 1
ATOM 8526 C C . GLN C 1 199 ? 84.940 -30.901 -53.320 1.00 31.46 200 GLN C C 1
ATOM 8527 O O . GLN C 1 199 ? 85.996 -30.327 -53.587 1.00 29.59 200 GLN C O 1
ATOM 8533 N N . THR C 1 200 ? 83.759 -30.296 -53.375 1.00 24.08 201 THR C N 1
ATOM 8534 C CA . THR C 1 200 ? 83.625 -28.858 -53.586 1.00 25.56 201 THR C CA 1
ATOM 8535 C C . THR C 1 200 ? 83.562 -28.130 -52.248 1.00 26.29 201 THR C C 1
ATOM 8536 O O . THR C 1 200 ? 82.710 -28.440 -51.410 1.00 25.23 201 THR C O 1
ATOM 8540 N N . PRO C 1 201 ? 84.467 -27.160 -52.029 1.00 21.24 202 PRO C N 1
ATOM 8541 C CA . PRO C 1 201 ? 84.415 -26.382 -50.784 1.00 21.52 202 PRO C CA 1
ATOM 8542 C C . PRO C 1 201 ? 83.092 -25.650 -50.620 1.00 18.29 202 PRO C C 1
ATOM 8543 O O . PRO C 1 201 ? 82.544 -25.142 -51.605 1.00 21.57 202 PRO C O 1
ATOM 8547 N N . LEU C 1 202 ? 82.595 -25.594 -49.391 1.00 22.31 203 LEU C N 1
ATOM 8548 C CA . LEU C 1 202 ? 81.388 -24.842 -49.081 1.00 23.39 203 LEU C CA 1
ATOM 8549 C C . LEU C 1 202 ? 81.687 -23.630 -48.208 1.00 24.63 203 LEU C C 1
ATOM 8550 O O . LEU C 1 202 ? 82.536 -23.694 -47.320 1.00 26.01 203 LEU C O 1
ATOM 8555 N N . PRO C 1 203 ? 80.943 -22.546 -48.423 1.00 25.48 204 PRO C N 1
ATOM 8556 C CA . PRO C 1 203 ? 81.071 -21.354 -47.579 1.00 27.41 204 PRO C CA 1
ATOM 8557 C C . PRO C 1 203 ? 80.492 -21.620 -46.198 1.00 32.48 204 PRO C C 1
ATOM 8558 O O . PRO C 1 203 ? 79.757 -22.594 -46.034 1.00 26.83 204 PRO C O 1
ATOM 8562 N N . PRO C 1 204 ? 80.836 -20.783 -45.209 1.00 31.70 205 PRO C N 1
ATOM 8563 C CA . PRO C 1 204 ? 80.275 -21.009 -43.878 1.00 28.74 205 PRO C CA 1
ATOM 8564 C C . PRO C 1 204 ? 78.769 -20.781 -43.901 1.00 29.15 205 PRO C C 1
ATOM 8565 O O . PRO C 1 204 ? 78.240 -20.150 -44.821 1.00 29.56 205 PRO C O 1
ATOM 8569 N N . THR C 1 205 ? 78.071 -21.312 -42.912 1.00 32.93 206 THR C N 1
ATOM 8570 C CA . THR C 1 205 ? 76.632 -21.114 -42.873 1.00 31.30 206 THR C CA 1
ATOM 8571 C C . THR C 1 205 ? 76.198 -20.885 -41.441 1.00 31.98 206 THR C C 1
ATOM 8572 O O . THR C 1 205 ? 76.871 -21.301 -40.508 1.00 36.21 206 THR C O 1
ATOM 8576 N N . SER C 1 206 ? 75.075 -20.208 -41.271 1.00 32.21 207 SER C N 1
ATOM 8577 C CA . SER C 1 206 ? 74.494 -20.079 -39.950 1.00 33.79 207 SER C CA 1
ATOM 8578 C C . SER C 1 206 ? 73.718 -21.349 -39.675 1.00 37.09 207 SER C C 1
ATOM 8579 O O . SER C 1 206 ? 73.525 -22.165 -40.570 1.00 35.28 207 SER C O 1
ATOM 8582 N N . ASP C 1 207 ? 73.284 -21.539 -38.441 1.00 29.75 208 ASP C N 1
ATOM 8583 C CA . ASP C 1 207 ? 72.460 -22.706 -38.157 1.00 30.51 208 ASP C CA 1
ATOM 8584 C C . ASP C 1 207 ? 71.131 -22.285 -37.553 1.00 29.86 208 ASP C C 1
ATOM 8585 O O . ASP C 1 207 ? 70.863 -21.089 -37.386 1.00 27.28 208 ASP C O 1
ATOM 8590 N N . PHE C 1 208 ? 70.297 -23.268 -37.231 1.00 27.03 209 PHE C N 1
ATOM 8591 C CA . PHE C 1 208 ? 68.959 -22.941 -36.766 1.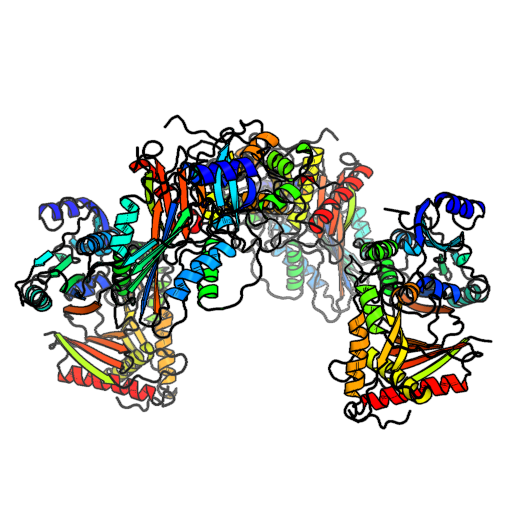00 26.20 209 PHE C CA 1
ATOM 8592 C C . PHE C 1 208 ? 69.007 -22.204 -35.430 1.00 22.72 209 PHE C C 1
ATOM 8593 O O . PHE C 1 208 ? 68.248 -21.269 -35.214 1.00 26.71 209 PHE C O 1
ATOM 8601 N N . ALA C 1 209 ? 69.892 -22.627 -34.534 1.00 24.44 210 ALA C N 1
ATOM 8602 C CA . ALA C 1 209 ? 70.011 -21.956 -33.241 1.00 26.13 210 ALA C CA 1
ATOM 8603 C C . ALA C 1 209 ? 70.281 -20.456 -33.408 1.00 28.56 210 ALA C C 1
ATOM 8604 O O . ALA C 1 209 ? 69.739 -19.642 -32.664 1.00 29.08 210 ALA C O 1
ATOM 8606 N N . HIS C 1 210 ? 71.075 -20.097 -34.417 1.00 27.56 211 HIS C N 1
ATOM 8607 C CA . HIS C 1 210 ? 71.381 -18.691 -34.724 1.00 28.48 211 HIS C CA 1
ATOM 8608 C C . HIS C 1 210 ? 70.114 -17.916 -35.101 1.00 31.66 211 HIS C C 1
ATOM 8609 O O . HIS C 1 210 ? 69.930 -16.750 -34.717 1.00 26.99 211 HIS C O 1
ATOM 8616 N N . TYR C 1 211 ? 69.229 -18.576 -35.841 1.00 28.02 212 TYR C N 1
ATOM 8617 C CA . TYR C 1 211 ? 67.923 -18.016 -36.172 1.00 27.49 212 TYR C CA 1
ATOM 8618 C C . TYR C 1 211 ? 67.128 -17.678 -34.920 1.00 27.17 212 TYR C C 1
ATOM 8619 O O . TYR C 1 211 ? 66.459 -16.635 -34.857 1.00 31.69 212 TYR C O 1
ATOM 8628 N N . LEU C 1 212 ? 67.205 -18.561 -33.928 1.00 27.82 213 LEU C N 1
ATOM 8629 C CA . LEU C 1 212 ? 66.443 -18.403 -32.692 1.00 28.47 213 LEU C CA 1
ATOM 8630 C C . LEU C 1 212 ? 67.005 -17.245 -31.887 1.00 31.88 213 LEU C C 1
ATOM 8631 O O . LEU C 1 212 ? 66.252 -16.420 -31.377 1.00 28.03 213 LEU C O 1
ATOM 8636 N N . TYR C 1 213 ? 68.328 -17.183 -31.775 1.00 30.96 214 TYR C N 1
ATOM 8637 C CA . TYR C 1 213 ? 68.961 -16.055 -31.085 1.00 30.69 214 TYR C CA 1
ATOM 8638 C C . TYR C 1 213 ? 68.607 -14.732 -31.753 1.00 32.97 214 TYR C C 1
ATOM 8639 O O . TYR C 1 213 ? 68.336 -13.736 -31.066 1.00 35.69 214 TYR C O 1
ATOM 8648 N N . HIS C 1 214 ? 68.593 -14.715 -33.085 1.00 27.22 215 HIS C N 1
ATOM 8649 C CA . HIS C 1 214 ? 68.269 -13.498 -33.819 1.00 32.30 215 HIS C CA 1
ATOM 8650 C C . HIS C 1 214 ? 66.838 -13.036 -33.576 1.00 38.02 215 HIS C C 1
ATOM 8651 O O . HIS C 1 214 ? 66.572 -11.832 -33.488 1.00 35.15 215 HIS C O 1
ATOM 8658 N N . ARG C 1 215 ? 65.911 -13.984 -33.483 1.00 32.96 216 ARG C N 1
ATOM 8659 C CA . ARG C 1 215 ? 64.527 -13.641 -33.172 1.00 35.57 216 ARG C CA 1
ATOM 8660 C C . ARG C 1 215 ? 64.426 -12.945 -31.824 1.00 37.09 216 ARG C C 1
ATOM 8661 O O . ARG C 1 215 ? 63.713 -11.960 -31.686 1.00 39.87 216 ARG C O 1
ATOM 8669 N N . VAL C 1 216 ? 65.144 -13.470 -30.839 1.00 36.76 217 VAL C N 1
ATOM 8670 C CA . VAL C 1 216 ? 65.088 -12.935 -29.484 1.00 39.45 217 VAL C CA 1
ATOM 8671 C C . VAL C 1 216 ? 65.714 -11.552 -29.386 1.00 42.89 217 VAL C C 1
ATOM 8672 O O . VAL C 1 216 ? 65.130 -10.643 -28.796 1.00 42.99 217 VAL C O 1
ATOM 8676 N N . SER C 1 217 ? 66.899 -11.390 -29.966 1.00 40.33 218 SER C N 1
ATOM 8677 C CA . SER C 1 217 ? 67.592 -10.106 -29.913 1.00 40.70 218 SER C CA 1
ATOM 8678 C C . SER C 1 217 ? 66.775 -9.029 -30.619 1.00 43.23 218 SER C C 1
ATOM 8679 O O . SER C 1 217 ? 66.832 -7.853 -30.256 1.00 46.42 218 SER C O 1
ATOM 8682 N N . SER C 1 218 ? 66.007 -9.445 -31.620 1.00 40.84 219 SER C N 1
ATOM 8683 C CA . SER C 1 218 ? 65.160 -8.541 -32.386 1.00 43.02 219 SER C CA 1
ATOM 8684 C C . SER C 1 218 ? 63.919 -8.082 -31.615 1.00 49.09 219 SER C C 1
ATOM 8685 O O . SER C 1 218 ? 63.276 -7.102 -31.988 1.00 48.38 219 SER C O 1
ATOM 8688 N N . ALA C 1 219 ? 63.585 -8.794 -30.545 1.00 44.38 220 ALA C N 1
ATOM 8689 C CA . ALA C 1 219 ? 62.380 -8.500 -29.784 1.00 50.44 220 ALA C CA 1
ATOM 8690 C C . ALA C 1 219 ? 62.664 -7.514 -28.657 1.00 52.17 220 ALA C C 1
ATOM 8691 O O . ALA C 1 219 ? 63.737 -7.537 -28.050 1.00 48.81 220 ALA C O 1
ATOM 8693 N N . ARG C 1 220 ? 61.690 -6.655 -28.380 1.00 54.93 221 ARG C N 1
ATOM 8694 C CA . ARG C 1 220 ? 61.806 -5.713 -27.275 1.00 60.18 221 ARG C CA 1
ATOM 8695 C C . ARG C 1 220 ? 61.484 -6.390 -25.947 1.00 59.86 221 ARG C C 1
ATOM 8696 O O . ARG C 1 220 ? 60.490 -7.106 -25.823 1.00 58.22 221 ARG C O 1
ATOM 8704 N N . GLU C 1 221 ? 62.355 -6.162 -24.970 1.00 64.38 222 GLU C N 1
ATOM 8705 C CA . GLU C 1 221 ? 62.204 -6.665 -23.606 1.00 61.75 222 GLU C CA 1
ATOM 8706 C C . GLU C 1 221 ? 60.836 -6.332 -23.012 1.00 64.96 222 GLU C C 1
ATOM 8707 O O . GLU C 1 221 ? 60.243 -7.151 -22.311 1.00 64.92 222 GLU C O 1
ATOM 8713 N N . ASP C 1 222 ? 60.340 -5.131 -23.298 1.00 65.86 223 ASP C N 1
ATOM 8714 C CA . ASP C 1 222 ? 58.996 -4.737 -22.892 1.00 68.67 223 ASP C CA 1
ATOM 8715 C C . ASP C 1 222 ? 58.038 -4.957 -24.056 1.00 65.50 223 ASP C C 1
ATOM 8716 O O . ASP C 1 222 ? 58.039 -4.207 -25.036 1.00 63.97 223 ASP C O 1
ATOM 8721 N N . VAL C 1 223 ? 57.227 -6.000 -23.929 1.00 63.74 224 VAL C N 1
ATOM 8722 C CA . VAL C 1 223 ? 56.351 -6.451 -24.999 1.00 61.38 224 VAL C CA 1
ATOM 8723 C C . VAL C 1 223 ? 55.433 -5.345 -25.515 1.00 62.74 224 VAL C C 1
ATOM 8724 O O . VAL C 1 223 ? 55.206 -5.228 -26.722 1.00 58.42 224 VAL C O 1
ATOM 8728 N N . GLN C 1 224 ? 54.938 -4.516 -24.601 1.00 65.67 225 GLN C N 1
ATOM 8729 C CA . GLN C 1 224 ? 53.991 -3.458 -24.950 1.00 66.10 225 GLN C CA 1
ATOM 8730 C C . GLN C 1 224 ? 54.544 -2.459 -25.967 1.00 64.17 225 GLN C C 1
ATOM 8731 O O . GLN C 1 224 ? 53.791 -1.839 -26.722 1.00 63.30 225 GLN C O 1
ATOM 8737 N N . GLN C 1 225 ? 55.862 -2.313 -25.998 1.00 66.49 226 GLN C N 1
ATOM 8738 C CA . GLN C 1 225 ? 56.490 -1.385 -26.926 1.00 64.27 226 GLN C CA 1
ATOM 8739 C C . GLN C 1 225 ? 56.985 -2.088 -28.188 1.00 61.82 226 GLN C C 1
ATOM 8740 O O . GLN C 1 225 ? 57.513 -1.444 -29.094 1.00 58.67 226 GLN C O 1
ATOM 8746 N N . ASP C 1 226 ? 56.817 -3.408 -28.249 1.00 58.03 227 ASP C N 1
ATOM 8747 C CA . ASP C 1 226 ? 57.304 -4.173 -29.395 1.00 54.18 227 ASP C CA 1
ATOM 8748 C C . ASP C 1 226 ? 56.455 -3.907 -30.634 1.00 49.46 227 ASP C C 1
ATOM 8749 O O . ASP C 1 226 ? 55.267 -4.233 -30.656 1.00 49.65 227 ASP C O 1
ATOM 8754 N N . PRO C 1 227 ? 57.072 -3.328 -31.678 1.00 46.65 228 PRO C N 1
ATOM 8755 C CA . PRO C 1 227 ? 56.373 -2.955 -32.914 1.00 47.84 228 PRO C CA 1
ATOM 8756 C C . PRO C 1 227 ? 55.647 -4.140 -33.546 1.00 47.21 228 PRO C C 1
ATOM 8757 O O . PRO C 1 227 ? 54.648 -3.968 -34.242 1.00 45.02 228 PRO C O 1
ATOM 8761 N N . THR C 1 228 ? 56.157 -5.340 -33.297 1.00 46.01 229 THR C N 1
ATOM 8762 C CA . THR C 1 228 ? 55.593 -6.533 -33.908 1.00 46.65 229 THR C CA 1
ATOM 8763 C C . THR C 1 228 ? 54.270 -6.909 -33.237 1.00 46.15 229 THR C C 1
ATOM 8764 O O . THR C 1 228 ? 53.270 -7.163 -33.911 1.00 46.70 229 THR C O 1
ATOM 8768 N N . PHE C 1 229 ? 54.256 -6.918 -31.910 1.00 44.18 230 PHE C N 1
ATOM 8769 C CA . PHE C 1 229 ? 53.029 -7.220 -31.194 1.00 46.06 230 PHE C CA 1
ATOM 8770 C C . PHE C 1 229 ? 52.066 -6.041 -31.259 1.00 47.86 230 PHE C C 1
ATOM 8771 O O . PHE C 1 229 ? 50.856 -6.214 -31.132 1.00 45.72 230 PHE C O 1
ATOM 8779 N N . GLN C 1 230 ? 52.602 -4.845 -31.486 1.00 47.13 231 GLN C N 1
ATOM 8780 C CA . GLN C 1 230 ? 51.754 -3.685 -31.726 1.00 48.59 231 GLN C CA 1
ATOM 8781 C C . GLN C 1 230 ? 51.101 -3.843 -33.093 1.00 47.25 231 GLN C C 1
ATOM 8782 O O . GLN C 1 230 ? 49.946 -3.470 -33.282 1.00 47.78 231 GLN C O 1
ATOM 8788 N N . PHE C 1 231 ? 51.828 -4.425 -34.043 1.00 44.16 232 PHE C N 1
ATOM 8789 C CA . PHE C 1 231 ? 51.239 -4.695 -35.349 1.00 44.01 232 PHE C CA 1
ATOM 8790 C C . PHE C 1 231 ? 50.099 -5.706 -35.251 1.00 46.09 232 PHE C C 1
ATOM 8791 O O . PHE C 1 231 ? 49.038 -5.508 -35.843 1.00 47.66 232 PHE C O 1
ATOM 8799 N N . TRP C 1 232 ? 50.329 -6.800 -34.531 1.00 45.13 233 TRP C N 1
ATOM 8800 C CA . TRP C 1 232 ? 49.348 -7.882 -34.486 1.00 47.04 233 TRP C CA 1
ATOM 8801 C C . TRP C 1 232 ? 48.096 -7.436 -33.736 1.00 48.01 233 TRP C C 1
ATOM 8802 O O . TRP C 1 232 ? 46.981 -7.825 -34.097 1.00 44.08 233 TRP C O 1
ATOM 8813 N N . ARG C 1 233 ? 48.289 -6.618 -32.702 1.00 46.73 234 ARG C N 1
ATOM 8814 C CA . ARG C 1 233 ? 47.179 -6.027 -31.958 1.00 47.32 234 ARG C CA 1
ATOM 8815 C C . ARG C 1 233 ? 46.245 -5.276 -32.902 1.00 44.81 234 ARG C C 1
ATOM 8816 O O . ARG C 1 233 ? 45.035 -5.501 -32.903 1.00 46.49 234 ARG C O 1
ATOM 8824 N N . HIS C 1 234 ? 46.817 -4.406 -33.724 1.00 43.49 235 HIS C N 1
ATOM 8825 C CA . HIS C 1 234 ? 46.037 -3.654 -34.699 1.00 47.83 235 HIS C CA 1
ATOM 8826 C C . HIS C 1 234 ? 45.487 -4.544 -35.810 1.00 49.93 235 HIS C C 1
ATOM 8827 O O . HIS C 1 234 ? 44.356 -4.356 -36.269 1.00 47.99 235 HIS C O 1
ATOM 8834 N N . TYR C 1 235 ? 46.297 -5.506 -36.244 1.00 45.77 236 TYR C N 1
ATOM 8835 C CA . TYR C 1 235 ? 45.934 -6.379 -37.355 1.00 46.54 236 TYR C CA 1
ATOM 8836 C C . TYR C 1 235 ? 44.719 -7.232 -37.005 1.00 42.58 236 TYR C C 1
ATOM 8837 O O . TYR C 1 235 ? 43.869 -7.499 -37.857 1.00 42.28 236 TYR C O 1
ATOM 8846 N N . LEU C 1 236 ? 44.644 -7.648 -35.746 1.00 43.78 237 LEU C N 1
ATOM 8847 C CA . LEU C 1 236 ? 43.579 -8.538 -35.289 1.00 44.95 237 LEU C CA 1
ATOM 8848 C C . LEU C 1 236 ? 42.530 -7.811 -34.448 1.00 49.08 237 LEU C C 1
ATOM 8849 O O . LEU C 1 236 ? 41.753 -8.444 -33.732 1.00 49.25 237 LEU C O 1
ATOM 8854 N N . ASP C 1 237 ? 42.515 -6.484 -34.532 1.00 47.91 238 ASP C N 1
ATOM 8855 C CA . ASP C 1 237 ? 41.595 -5.687 -33.725 1.00 51.46 238 ASP C CA 1
ATOM 8856 C C . ASP C 1 237 ? 40.151 -5.949 -34.135 1.00 45.16 238 ASP C C 1
ATOM 8857 O O . ASP C 1 237 ? 39.780 -5.751 -35.291 1.00 45.07 238 ASP C O 1
ATOM 8862 N N . GLY C 1 238 ? 39.347 -6.406 -33.180 1.00 53.43 239 GLY C N 1
ATOM 8863 C CA . GLY C 1 238 ? 37.945 -6.693 -33.427 1.00 54.90 239 GLY C CA 1
ATOM 8864 C C . GLY C 1 238 ? 37.726 -7.898 -34.322 1.00 56.03 239 GLY C C 1
ATOM 8865 O O . GLY C 1 238 ? 36.690 -8.018 -34.976 1.00 58.37 239 GLY C O 1
ATOM 8866 N N . ALA C 1 239 ? 38.705 -8.794 -34.359 1.00 51.73 240 ALA C N 1
ATOM 8867 C CA . ALA C 1 239 ? 38.595 -9.996 -35.171 1.00 49.94 240 ALA C CA 1
ATOM 8868 C C . ALA C 1 239 ? 38.022 -11.144 -34.356 1.00 51.65 240 ALA C C 1
ATOM 8869 O O . ALA C 1 239 ? 38.275 -11.261 -33.157 1.00 51.59 240 ALA C O 1
ATOM 8871 N N . LYS C 1 240 ? 37.239 -11.986 -35.016 1.00 53.22 241 LYS C N 1
ATOM 8872 C CA . LYS C 1 240 ? 36.749 -13.210 -34.404 1.00 54.14 241 LYS C CA 1
ATOM 8873 C C . LYS C 1 240 ? 37.088 -14.375 -35.318 1.00 49.59 241 LYS C C 1
ATOM 8874 O O . LYS C 1 240 ? 36.722 -14.385 -36.496 1.00 51.38 241 LYS C O 1
ATOM 8880 N N . MET C 1 241 ? 37.811 -15.347 -34.774 1.00 51.03 242 MET C N 1
ATOM 8881 C CA . MET C 1 241 ? 38.191 -16.522 -35.541 1.00 51.61 242 MET C CA 1
ATOM 8882 C C . MET C 1 241 ? 37.227 -17.663 -35.250 1.00 49.48 242 MET C C 1
ATOM 8883 O O . MET C 1 241 ? 37.008 -18.021 -34.091 1.00 47.91 242 MET C O 1
ATOM 8888 N N . ALA C 1 242 ? 36.646 -18.224 -36.304 1.00 49.71 243 ALA C N 1
ATOM 8889 C CA . ALA C 1 242 ? 35.647 -19.275 -36.146 1.00 52.13 243 ALA C CA 1
ATOM 8890 C C . ALA C 1 242 ? 36.242 -20.509 -35.473 1.00 55.79 243 ALA C C 1
ATOM 8891 O O . ALA C 1 242 ? 37.388 -20.882 -35.735 1.00 56.03 243 ALA C O 1
ATOM 8893 N N . VAL C 1 243 ? 35.454 -21.116 -34.589 1.00 56.36 244 VAL C N 1
ATOM 8894 C CA . VAL C 1 243 ? 35.831 -22.338 -33.882 1.00 51.79 244 VAL C CA 1
ATOM 8895 C C . VAL C 1 243 ? 34.932 -23.500 -34.295 1.00 55.40 244 VAL C C 1
ATOM 8896 O O . VAL C 1 243 ? 33.718 -23.444 -34.096 1.00 52.78 244 VAL C O 1
ATOM 8900 N N . PRO C 1 244 ? 35.528 -24.564 -34.858 1.00 56.08 245 PRO C N 1
ATOM 8901 C CA . PRO C 1 244 ? 34.775 -25.746 -35.292 1.00 57.54 245 PRO C CA 1
ATOM 8902 C C . PRO C 1 244 ? 34.077 -26.439 -34.129 1.00 56.72 245 PRO C C 1
ATOM 8903 O O . PRO C 1 244 ? 34.447 -26.248 -32.966 1.00 55.02 245 PRO C O 1
ATOM 8907 N N . PHE C 1 245 ? 33.076 -27.250 -34.444 1.00 59.81 246 PHE C N 1
ATOM 8908 C CA . PHE C 1 245 ? 32.223 -27.815 -33.412 1.00 59.74 246 PHE C CA 1
ATOM 8909 C C . PHE C 1 245 ? 32.450 -29.317 -33.207 1.00 63.13 246 PHE C C 1
ATOM 8910 O O . PHE C 1 245 ? 31.849 -30.142 -33.897 1.00 67.97 246 PHE C O 1
ATOM 8918 N N . ALA C 1 246 ? 33.317 -29.652 -32.251 1.00 64.18 247 ALA C N 1
ATOM 8919 C CA . ALA C 1 246 ? 33.620 -31.039 -31.884 1.00 64.07 247 ALA C CA 1
ATOM 8920 C C . ALA C 1 246 ? 34.111 -31.868 -33.071 1.00 66.85 247 ALA C C 1
ATOM 8921 O O . ALA C 1 246 ? 34.946 -32.763 -32.916 1.00 69.53 247 ALA C O 1
ATOM 8923 N N . GLN C 1 264 ? 41.626 -41.652 -38.536 1.00 46.40 265 GLN C N 1
ATOM 8924 C CA . GLN C 1 264 ? 42.540 -41.950 -39.632 1.00 44.98 265 GLN C CA 1
ATOM 8925 C C . GLN C 1 264 ? 42.834 -40.743 -40.547 1.00 40.53 265 GLN C C 1
ATOM 8926 O O . GLN C 1 264 ? 41.930 -40.039 -40.998 1.00 41.07 265 GLN C O 1
ATOM 8932 N N . THR C 1 265 ? 44.116 -40.523 -40.823 1.00 39.42 266 THR C N 1
ATOM 8933 C CA . THR C 1 265 ? 44.557 -39.433 -41.690 1.00 34.09 266 THR C CA 1
ATOM 8934 C C . THR C 1 265 ? 44.150 -39.637 -43.147 1.00 37.36 266 THR C C 1
ATOM 8935 O O . THR C 1 265 ? 44.487 -40.648 -43.756 1.00 38.61 266 THR C O 1
ATOM 8939 N N . LEU C 1 266 ? 43.443 -38.662 -43.711 1.00 35.45 267 LEU C N 1
ATOM 8940 C CA . LEU C 1 266 ? 43.005 -38.731 -45.107 1.00 36.49 267 LEU C CA 1
ATOM 8941 C C . LEU C 1 266 ? 43.624 -37.649 -45.987 1.00 37.91 267 LEU C C 1
ATOM 8942 O O . LEU C 1 266 ? 43.609 -36.474 -45.631 1.00 40.84 267 LEU C O 1
ATOM 8947 N N . TRP C 1 267 ? 44.135 -38.049 -47.148 1.00 36.25 268 TRP C N 1
ATOM 8948 C CA . TRP C 1 267 ? 44.592 -37.102 -48.159 1.00 36.40 268 TRP C CA 1
ATOM 8949 C C . TRP C 1 267 ? 43.628 -37.099 -49.339 1.00 39.13 268 TRP C C 1
ATOM 8950 O O . TRP C 1 267 ? 43.297 -38.153 -49.878 1.00 38.24 268 TRP C O 1
ATOM 8961 N N . THR C 1 268 ? 43.181 -35.912 -49.736 1.00 37.83 269 THR C N 1
ATOM 8962 C CA . THR C 1 268 ? 42.252 -35.768 -50.850 1.00 41.30 269 THR C CA 1
ATOM 8963 C C . THR C 1 268 ? 42.783 -34.770 -51.871 1.00 43.77 269 THR C C 1
ATOM 8964 O O . THR C 1 268 ? 43.161 -33.652 -51.523 1.00 47.23 269 THR C O 1
ATOM 8968 N N . PHE C 1 269 ? 42.802 -35.173 -53.135 1.00 43.64 270 PHE C N 1
ATOM 8969 C CA . PHE C 1 269 ? 43.459 -34.390 -54.165 1.00 44.97 270 PHE C CA 1
ATOM 8970 C C . PHE C 1 269 ? 42.493 -33.882 -55.225 1.00 47.83 270 PHE C C 1
ATOM 8971 O O . PHE C 1 269 ? 41.497 -34.531 -55.540 1.00 50.07 270 PHE C O 1
ATOM 8979 N N . LYS C 1 270 ? 42.800 -32.711 -55.771 1.00 45.40 271 LYS C N 1
ATOM 8980 C CA . LYS C 1 270 ? 42.078 -32.183 -56.922 1.00 48.09 271 LYS C CA 1
ATOM 8981 C C . LYS C 1 270 ? 43.019 -31.333 -57.765 1.00 48.74 271 LYS C C 1
ATOM 8982 O O . LYS C 1 270 ? 43.646 -30.400 -57.264 1.00 45.28 271 LYS C O 1
ATOM 8988 N N . GLY C 1 271 ? 43.121 -31.666 -59.046 1.00 48.27 272 GLY C N 1
ATOM 8989 C CA . GLY C 1 271 ? 43.969 -30.922 -59.954 1.00 47.48 272 GLY C CA 1
ATOM 8990 C C . GLY C 1 271 ? 43.162 -30.061 -60.902 1.00 51.32 272 GLY C C 1
ATOM 8991 O O . GLY C 1 271 ? 42.120 -30.483 -61.403 1.00 51.73 272 GLY C O 1
ATOM 8992 N N . ILE C 1 272 ? 43.637 -28.842 -61.131 1.00 51.79 273 ILE C N 1
ATOM 8993 C CA . ILE C 1 272 ? 43.049 -27.953 -62.123 1.00 50.71 273 ILE C CA 1
ATOM 8994 C C . ILE C 1 272 ? 44.146 -27.453 -63.044 1.00 54.51 273 ILE C C 1
ATOM 8995 O O . ILE C 1 272 ? 45.328 -27.566 -62.722 1.00 56.15 273 ILE C O 1
ATOM 9000 N N . VAL C 1 273 ? 43.755 -26.917 -64.194 1.00 54.66 274 VAL C N 1
ATOM 9001 C CA . VAL C 1 273 ? 44.702 -26.290 -65.108 1.00 53.54 274 VAL C CA 1
ATOM 9002 C C . VAL C 1 273 ? 45.364 -25.107 -64.403 1.00 54.97 274 VAL C C 1
ATOM 9003 O O . VAL C 1 273 ? 44.686 -24.351 -63.707 1.00 54.83 274 VAL C O 1
ATOM 9007 N N . PRO C 1 274 ? 46.697 -24.971 -64.546 1.00 56.24 275 PRO C N 1
ATOM 9008 C CA . PRO C 1 274 ? 47.442 -23.852 -63.956 1.00 56.43 275 PRO C CA 1
ATOM 9009 C C . PRO C 1 274 ? 46.784 -22.498 -64.231 1.00 56.92 275 PRO C C 1
ATOM 9010 O O . PRO C 1 274 ? 46.628 -22.115 -65.391 1.00 56.38 275 PRO C O 1
ATOM 9014 N N . PRO C 1 275 ? 46.383 -21.793 -63.163 1.00 53.43 276 PRO C N 1
ATOM 9015 C CA . PRO C 1 275 ? 45.635 -20.535 -63.243 1.00 53.91 276 PRO C CA 1
ATOM 9016 C C . PRO C 1 275 ? 46.416 -19.416 -63.909 1.00 55.91 276 PRO C C 1
ATOM 9017 O O . PRO C 1 275 ? 47.627 -19.312 -63.718 1.00 58.08 276 PRO C O 1
ATOM 9021 N N . THR C 1 276 ? 45.723 -18.587 -64.682 1.00 58.22 277 THR C N 1
ATOM 9022 C CA . THR C 1 276 ? 46.310 -17.358 -65.195 1.00 58.90 277 THR C CA 1
ATOM 9023 C C . THR C 1 276 ? 46.269 -16.298 -64.105 1.00 57.64 277 THR C C 1
ATOM 9024 O O . THR C 1 276 ? 45.197 -15.938 -63.617 1.00 59.47 277 THR C O 1
ATOM 9028 N N . LEU C 1 277 ? 47.441 -15.814 -63.712 1.00 54.38 278 LEU C N 1
ATOM 9029 C CA . LEU C 1 277 ? 47.529 -14.830 -62.645 1.00 56.37 278 LEU C CA 1
ATOM 9030 C C . LEU C 1 277 ? 47.410 -13.412 -63.187 1.00 60.92 278 LEU C C 1
ATOM 9031 O O . LEU C 1 277 ? 48.120 -13.038 -64.123 1.00 61.62 278 LEU C O 1
ATOM 9036 N N . PRO C 1 278 ? 46.502 -12.616 -62.601 1.00 61.57 279 PRO C N 1
ATOM 9037 C CA . PRO C 1 278 ? 46.426 -11.186 -62.910 1.00 61.21 279 PRO C CA 1
ATOM 9038 C C . PRO C 1 278 ? 47.767 -10.518 -62.640 1.00 61.98 279 PRO C C 1
ATOM 9039 O O . PRO C 1 278 ? 48.526 -11.004 -61.798 1.00 60.51 279 PRO C O 1
ATOM 9043 N N . SER C 1 279 ? 48.058 -9.431 -63.345 1.00 62.12 280 SER C N 1
ATOM 9044 C CA . SER C 1 279 ? 49.330 -8.745 -63.170 1.00 63.35 280 SER C CA 1
ATOM 9045 C C . SER C 1 279 ? 49.506 -8.300 -61.722 1.00 59.01 280 SER C C 1
ATOM 9046 O O . SER C 1 279 ? 48.677 -7.567 -61.184 1.00 58.16 280 SER C O 1
ATOM 9049 N N . GLY C 1 280 ? 50.576 -8.771 -61.087 1.00 56.00 281 GLY C N 1
ATOM 9050 C CA . GLY C 1 280 ? 50.902 -8.356 -59.734 1.00 56.64 281 GLY C CA 1
ATOM 9051 C C . GLY C 1 280 ? 50.265 -9.182 -58.631 1.00 56.82 281 GLY C C 1
ATOM 9052 O O . GLY C 1 280 ? 50.355 -8.824 -57.454 1.00 55.16 281 GLY C O 1
ATOM 9053 N N . ILE C 1 281 ? 49.620 -10.284 -59.007 1.00 53.93 282 ILE C N 1
ATOM 9054 C CA . ILE C 1 281 ? 49.000 -11.180 -58.034 1.00 53.02 282 ILE C CA 1
ATOM 9055 C C . ILE C 1 281 ? 49.677 -12.551 -58.043 1.00 48.27 282 ILE C C 1
ATOM 9056 O O . ILE C 1 281 ? 49.783 -13.197 -59.089 1.00 49.49 282 ILE C O 1
ATOM 9061 N N . THR C 1 282 ? 50.132 -12.990 -56.872 1.00 47.70 283 THR C N 1
ATOM 9062 C CA . THR C 1 282 ? 50.809 -14.278 -56.747 1.00 47.92 283 THR C CA 1
ATOM 9063 C C . THR C 1 282 ? 49.827 -15.440 -56.709 1.00 48.85 283 THR C C 1
ATOM 9064 O O . THR C 1 282 ? 48.646 -15.263 -56.416 1.00 46.94 283 THR C O 1
ATOM 9068 N N . MET C 1 283 ? 50.337 -16.634 -56.986 1.00 48.40 284 MET C N 1
ATOM 9069 C CA . MET C 1 283 ? 49.532 -17.845 -56.928 1.00 46.87 284 MET C CA 1
ATOM 9070 C C . MET C 1 283 ? 49.004 -18.084 -55.517 1.00 45.67 284 MET C C 1
ATOM 9071 O O . MET C 1 283 ? 47.882 -18.556 -55.339 1.00 44.25 284 MET C O 1
ATOM 9076 N N . ALA C 1 284 ? 49.818 -17.749 -54.519 1.00 43.83 285 ALA C N 1
ATOM 9077 C CA . ALA C 1 284 ? 49.450 -17.960 -53.125 1.00 43.61 285 ALA C CA 1
ATOM 9078 C C . ALA C 1 284 ? 48.280 -17.061 -52.733 1.00 44.84 285 ALA C C 1
ATOM 9079 O O . ALA C 1 284 ? 47.426 -17.447 -51.933 1.00 40.32 285 ALA C O 1
ATOM 9081 N N . THR C 1 285 ? 48.249 -15.861 -53.306 1.00 44.04 286 THR C N 1
ATOM 9082 C CA . THR C 1 285 ? 47.148 -14.933 -53.076 1.00 43.28 286 THR C CA 1
ATOM 9083 C C . THR C 1 285 ? 45.850 -15.509 -53.631 1.00 45.34 286 THR C C 1
ATOM 9084 O O . THR C 1 285 ? 44.813 -15.494 -52.960 1.00 47.00 286 THR C O 1
ATOM 9088 N N . LEU C 1 286 ? 45.927 -16.030 -54.852 1.00 43.18 287 LEU C N 1
ATOM 9089 C CA . LEU C 1 286 ? 44.792 -16.653 -55.507 1.00 45.07 287 LEU C CA 1
ATOM 9090 C C . LEU C 1 286 ? 44.187 -17.762 -54.646 1.00 48.72 287 LEU C C 1
ATOM 9091 O O . LEU C 1 286 ? 42.985 -17.773 -54.387 1.00 46.41 287 LEU C O 1
ATOM 9096 N N . VAL C 1 287 ? 45.037 -18.679 -54.195 1.00 46.48 288 VAL C N 1
ATOM 9097 C CA . VAL C 1 287 ? 44.618 -19.795 -53.347 1.00 45.75 288 VAL C CA 1
ATOM 9098 C C . VAL C 1 287 ? 43.974 -19.330 -52.039 1.00 45.31 288 VAL C C 1
ATOM 9099 O O . VAL C 1 287 ? 42.915 -19.828 -51.646 1.00 45.48 288 VAL C O 1
ATOM 9103 N N . LYS C 1 288 ? 44.610 -18.373 -51.372 1.00 40.83 289 LYS C N 1
ATOM 9104 C CA . LYS C 1 288 ? 44.129 -17.902 -50.080 1.00 43.50 289 LYS C CA 1
ATOM 9105 C C . LYS C 1 288 ? 42.904 -16.990 -50.197 1.00 43.86 289 LYS C C 1
ATOM 9106 O O . LYS C 1 288 ? 42.087 -16.918 -49.274 1.00 44.95 289 LYS C O 1
ATOM 9112 N N . ALA C 1 289 ? 42.767 -16.301 -51.326 1.00 44.90 290 ALA C N 1
ATOM 9113 C CA . ALA C 1 289 ? 41.568 -15.498 -51.559 1.00 46.04 290 ALA C CA 1
ATOM 9114 C C . ALA C 1 289 ? 40.369 -16.410 -51.786 1.00 46.25 290 ALA C C 1
ATOM 9115 O O . ALA C 1 289 ? 39.290 -16.175 -51.241 1.00 45.60 290 ALA C O 1
ATOM 9117 N N . ALA C 1 290 ? 40.572 -17.452 -52.590 1.00 41.53 291 ALA C N 1
ATOM 9118 C CA . ALA C 1 290 ? 39.534 -18.443 -52.850 1.00 44.29 291 ALA C CA 1
ATOM 9119 C C . ALA C 1 290 ? 39.067 -19.084 -51.548 1.00 45.77 291 ALA C C 1
ATOM 9120 O O . ALA C 1 290 ? 37.870 -19.323 -51.358 1.00 46.71 291 ALA C O 1
ATOM 9122 N N . THR C 1 291 ? 40.014 -19.352 -50.654 1.00 42.43 292 THR C N 1
ATOM 9123 C CA . THR C 1 291 ? 39.700 -19.916 -49.345 1.00 41.77 292 THR C CA 1
ATOM 9124 C C . THR C 1 291 ? 38.877 -18.942 -48.499 1.00 45.54 292 THR C C 1
ATOM 9125 O O . THR C 1 291 ? 37.945 -19.344 -47.802 1.00 43.13 292 THR C O 1
ATOM 9129 N N . ALA C 1 292 ? 39.226 -17.660 -48.557 1.00 42.87 293 ALA C N 1
ATOM 9130 C CA . ALA C 1 292 ? 38.519 -16.649 -47.778 1.00 45.10 293 ALA C CA 1
ATOM 9131 C C . ALA C 1 292 ? 37.066 -16.511 -48.227 1.00 44.47 293 ALA C C 1
ATOM 9132 O O . ALA C 1 292 ? 36.169 -16.339 -47.403 1.00 50.11 293 ALA C O 1
ATOM 9134 N N . LEU C 1 293 ? 36.842 -16.592 -49.533 1.00 44.03 294 LEU C N 1
ATOM 9135 C CA . LEU C 1 293 ? 35.498 -16.496 -50.087 1.00 49.12 294 LEU C CA 1
ATOM 9136 C C . LEU C 1 293 ? 34.646 -17.695 -49.685 1.00 52.23 294 LEU C C 1
ATOM 9137 O O . LEU C 1 293 ? 33.494 -17.547 -49.262 1.00 48.60 294 LEU C O 1
ATOM 9142 N N . PHE C 1 294 ? 35.220 -18.883 -49.838 1.00 45.07 295 PHE C N 1
ATOM 9143 C CA . PHE C 1 294 ? 34.585 -20.111 -49.389 1.00 47.38 295 PHE C CA 1
ATOM 9144 C C . PHE C 1 294 ? 34.167 -20.010 -47.923 1.00 46.64 295 PHE C C 1
ATOM 9145 O O . PHE C 1 294 ? 33.054 -20.393 -47.559 1.00 48.78 295 PHE C O 1
ATOM 9153 N N . LEU C 1 295 ? 35.061 -19.488 -47.087 1.00 42.57 296 LEU C N 1
ATOM 9154 C CA . LEU C 1 295 ? 34.796 -19.373 -45.659 1.00 46.22 296 LEU C CA 1
ATOM 9155 C C . LEU C 1 295 ? 33.718 -18.336 -45.349 1.00 49.48 296 LEU C C 1
ATOM 9156 O O . LEU C 1 295 ? 32.855 -18.566 -44.499 1.00 48.28 296 LEU C O 1
ATOM 9161 N N . SER C 1 296 ? 33.776 -17.198 -46.035 1.00 49.58 297 SER C N 1
ATOM 9162 C CA . SER C 1 296 ? 32.828 -16.116 -45.801 1.00 50.45 297 SER C CA 1
ATOM 9163 C C . SER C 1 296 ? 31.410 -16.600 -46.057 1.00 52.40 297 SER C C 1
ATOM 9164 O O . SER C 1 296 ? 30.480 -16.250 -45.328 1.00 51.90 297 SER C O 1
ATOM 9167 N N . TYR C 1 297 ? 31.265 -17.426 -47.087 1.00 48.32 298 TYR C N 1
ATOM 9168 C CA . TYR C 1 297 ? 29.968 -17.964 -47.467 1.00 52.13 298 TYR C CA 1
ATOM 9169 C C . TYR C 1 297 ? 29.433 -18.957 -46.434 1.00 54.14 298 TYR C C 1
ATOM 9170 O O . TYR C 1 297 ? 28.301 -18.819 -45.974 1.00 53.69 298 TYR C O 1
ATOM 9179 N N . HIS C 1 298 ? 30.242 -19.942 -46.052 1.00 48.14 299 HIS C N 1
ATOM 9180 C CA . HIS C 1 298 ? 29.768 -20.977 -45.131 1.00 51.69 299 HIS C CA 1
ATOM 9181 C C . HIS C 1 298 ? 29.655 -20.499 -43.681 1.00 51.72 299 HIS C C 1
ATOM 9182 O O . HIS C 1 298 ? 28.857 -21.028 -42.908 1.00 49.88 299 HIS C O 1
ATOM 9189 N N . LEU C 1 299 ? 30.442 -19.497 -43.311 1.00 48.58 300 LEU C N 1
ATOM 9190 C CA . LEU C 1 299 ? 30.359 -18.942 -41.967 1.00 51.70 300 LEU C CA 1
ATOM 9191 C C . LEU C 1 299 ? 29.370 -17.779 -41.894 1.00 48.35 300 LEU C C 1
ATOM 9192 O O . LEU C 1 299 ? 29.068 -17.286 -40.809 1.00 51.10 300 LEU C O 1
ATOM 9197 N N . GLY C 1 300 ? 28.877 -17.347 -43.051 1.00 46.43 301 GLY C N 1
ATOM 9198 C CA . GLY C 1 300 ? 28.009 -16.185 -43.132 1.00 51.51 301 GLY C CA 1
ATOM 9199 C C . GLY C 1 300 ? 28.687 -14.954 -42.562 1.00 54.03 301 GLY C C 1
ATOM 920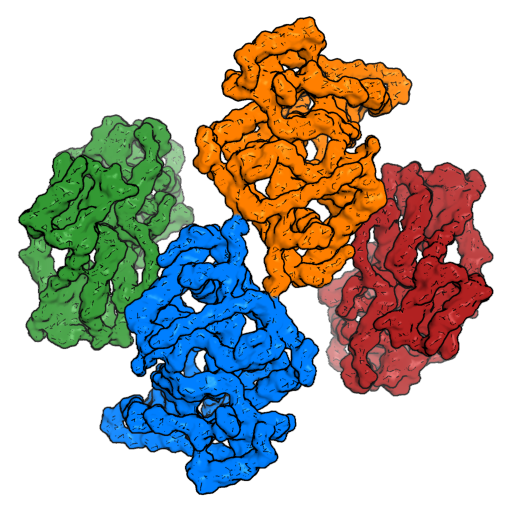0 O O . GLY C 1 300 ? 28.069 -14.162 -41.852 1.00 47.50 301 GLY C O 1
ATOM 9201 N N . SER C 1 301 ? 29.969 -14.794 -42.881 1.00 54.57 302 SER C N 1
ATOM 9202 C CA . SER C 1 301 ? 30.796 -13.771 -42.256 1.00 52.88 302 SER C CA 1
ATOM 9203 C C . SER C 1 301 ? 31.500 -12.909 -43.294 1.00 53.34 302 SER C C 1
ATOM 9204 O O . SER C 1 301 ? 31.882 -13.397 -44.350 1.00 50.81 302 SER C O 1
ATOM 9207 N N . ARG C 1 302 ? 31.662 -11.625 -42.996 1.00 52.13 303 ARG C N 1
ATOM 9208 C CA . ARG C 1 302 ? 32.413 -10.733 -43.878 1.00 55.55 303 ARG C CA 1
ATOM 9209 C C . ARG C 1 302 ? 33.833 -10.543 -43.367 1.00 54.83 303 ARG C C 1
ATOM 9210 O O . ARG C 1 302 ? 34.661 -9.915 -44.023 1.00 58.16 303 ARG C O 1
ATOM 9218 N N . ASP C 1 303 ? 34.105 -11.085 -42.186 1.00 52.83 304 ASP C N 1
ATOM 9219 C CA . ASP C 1 303 ? 35.408 -10.934 -41.556 1.00 52.38 304 ASP C CA 1
ATOM 9220 C C . ASP C 1 303 ? 35.918 -12.292 -41.093 1.00 49.99 304 ASP C C 1
ATOM 9221 O O . ASP C 1 303 ? 35.625 -12.730 -39.981 1.00 48.50 304 ASP C O 1
ATOM 9226 N N . VAL C 1 304 ? 36.684 -12.953 -41.956 1.00 45.58 305 VAL C N 1
ATOM 9227 C CA . VAL C 1 304 ? 37.152 -14.306 -41.677 1.00 47.52 305 VAL C CA 1
ATOM 9228 C C . VAL C 1 304 ? 38.635 -14.336 -41.323 1.00 48.46 305 VAL C C 1
ATOM 9229 O O . VAL C 1 304 ? 39.441 -13.591 -41.889 1.00 45.90 305 VAL C O 1
ATOM 9233 N N . VAL C 1 305 ? 38.982 -15.188 -40.364 1.00 42.56 306 VAL C N 1
ATOM 9234 C CA . VAL C 1 305 ? 40.373 -15.388 -39.974 1.00 47.01 306 VAL C CA 1
ATOM 9235 C C . VAL C 1 305 ? 40.714 -16.876 -40.021 1.00 46.77 306 VAL C C 1
ATOM 9236 O O . VAL C 1 305 ? 40.041 -17.687 -39.379 1.00 43.11 306 VAL C O 1
ATOM 9240 N N . PHE C 1 306 ? 41.747 -17.228 -40.786 1.00 42.30 307 PHE C N 1
ATOM 9241 C CA . PHE C 1 306 ? 42.230 -18.606 -40.827 1.00 40.05 307 PHE C CA 1
ATOM 9242 C C . PHE C 1 306 ? 43.761 -18.651 -40.842 1.00 40.90 307 PHE C C 1
ATOM 9243 O O . PHE C 1 306 ? 44.415 -17.618 -40.985 1.00 37.77 307 PHE C O 1
ATOM 9251 N N . GLY C 1 307 ? 44.318 -19.850 -40.674 1.00 40.26 308 GLY C N 1
ATOM 9252 C CA . GLY C 1 307 ? 45.756 -20.041 -40.569 1.00 36.52 308 GLY C CA 1
ATOM 9253 C C . GLY C 1 307 ? 46.380 -20.181 -41.934 1.00 36.34 308 GLY C C 1
ATOM 9254 O O . GLY C 1 307 ? 45.693 -20.524 -42.918 1.00 36.68 308 GLY C O 1
ATOM 9255 N N . HIS C 1 308 ? 47.688 -19.950 -42.019 1.00 37.75 309 HIS C N 1
ATOM 9256 C CA . HIS C 1 308 ? 48.287 -19.849 -43.336 1.00 35.74 309 HIS C CA 1
ATOM 9257 C C . HIS C 1 308 ? 49.790 -19.988 -43.095 1.00 35.16 309 HIS C C 1
ATOM 9258 O O . HIS C 1 308 ? 50.265 -19.497 -42.086 1.00 30.83 309 HIS C O 1
ATOM 9265 N N . THR C 1 309 ? 50.527 -20.666 -43.972 1.00 31.70 310 THR C N 1
ATOM 9266 C CA . THR C 1 309 ? 51.943 -20.928 -43.694 1.00 32.75 310 THR C CA 1
ATOM 9267 C C . THR C 1 309 ? 52.831 -19.820 -44.268 1.00 29.62 310 THR C C 1
ATOM 9268 O O . THR C 1 309 ? 52.647 -19.415 -45.411 1.00 31.50 310 THR C O 1
ATOM 9272 N N . VAL C 1 310 ? 53.776 -19.336 -43.460 1.00 33.18 311 VAL C N 1
ATOM 9273 C CA . VAL C 1 310 ? 54.793 -18.396 -43.938 1.00 34.57 311 VAL C CA 1
ATOM 9274 C C . VAL C 1 310 ? 56.182 -19.015 -43.813 1.00 30.80 311 VAL C C 1
ATOM 9275 O O . VAL C 1 310 ? 56.390 -19.923 -43.000 1.00 29.37 311 VAL C O 1
ATOM 9279 N N . ASN C 1 311 ? 57.139 -18.550 -44.615 1.00 34.53 312 ASN C N 1
ATOM 9280 C CA . ASN C 1 311 ? 58.430 -19.232 -44.612 1.00 31.95 312 ASN C CA 1
ATOM 9281 C C . ASN C 1 311 ? 59.317 -18.780 -43.460 1.00 29.43 312 ASN C C 1
ATOM 9282 O O . ASN C 1 311 ? 60.291 -19.455 -43.123 1.00 29.03 312 ASN C O 1
ATOM 9287 N N . GLY C 1 312 ? 58.961 -17.662 -42.832 1.00 28.98 313 GLY C N 1
ATOM 9288 C CA . GLY C 1 312 ? 59.678 -17.200 -41.659 1.00 29.40 313 GLY C CA 1
ATOM 9289 C C . GLY C 1 312 ? 61.094 -16.717 -41.960 1.00 30.74 313 GLY C C 1
ATOM 9290 O O . GLY C 1 312 ? 61.938 -16.670 -41.069 1.00 32.30 313 GLY C O 1
ATOM 9291 N N . ARG C 1 313 ? 61.357 -16.347 -43.207 1.00 27.55 314 ARG C N 1
ATOM 9292 C CA . ARG C 1 313 ? 62.723 -15.972 -43.596 1.00 31.09 314 ARG C CA 1
ATOM 9293 C C . ARG C 1 313 ? 62.839 -14.554 -44.156 1.00 37.13 314 ARG C C 1
ATOM 9294 O O . ARG C 1 313 ? 63.599 -14.300 -45.094 1.00 32.09 314 ARG C O 1
ATOM 9302 N N . ASN C 1 314 ? 62.102 -13.627 -43.559 1.00 37.10 315 ASN C N 1
ATOM 9303 C CA . ASN C 1 314 ? 62.193 -12.227 -43.953 1.00 39.39 315 ASN C CA 1
ATOM 9304 C C . ASN C 1 314 ? 62.974 -11.408 -42.928 1.00 45.33 315 ASN C C 1
ATOM 9305 O O . ASN C 1 314 ? 63.111 -10.191 -43.063 1.00 52.85 315 ASN C O 1
ATOM 9310 N N . LEU C 1 315 ? 63.495 -12.086 -41.910 1.00 39.90 316 LEU C N 1
ATOM 9311 C CA . LEU C 1 315 ? 64.383 -11.461 -40.941 1.00 43.44 316 LEU C CA 1
ATOM 9312 C C . LEU C 1 315 ? 65.706 -11.053 -41.584 1.00 49.80 316 LEU C C 1
ATOM 9313 O O . LEU C 1 315 ? 66.220 -11.763 -42.443 1.00 48.92 316 LEU C O 1
ATOM 9318 N N . PRO C 1 316 ? 66.266 -9.909 -41.158 1.00 51.48 317 PRO C N 1
ATOM 9319 C CA . PRO C 1 316 ? 67.575 -9.453 -41.641 1.00 49.53 317 PRO C CA 1
ATOM 9320 C C . PRO C 1 316 ? 68.716 -10.185 -40.937 1.00 51.75 317 PRO C C 1
ATOM 9321 O O . PRO C 1 316 ? 69.201 -9.722 -39.903 1.00 51.99 317 PRO C O 1
ATOM 9325 N N . MET C 1 317 ? 69.149 -11.305 -41.508 1.00 44.98 318 MET C N 1
ATOM 9326 C CA . MET C 1 317 ? 70.098 -12.188 -40.844 1.00 42.56 318 MET C CA 1
ATOM 9327 C C . MET C 1 317 ? 71.046 -12.852 -41.842 1.00 37.40 318 MET C C 1
ATOM 9328 O O . MET C 1 317 ? 70.644 -13.170 -42.954 1.00 39.38 318 MET C O 1
ATOM 9333 N N . ASP C 1 318 ? 72.302 -13.047 -41.447 1.00 44.58 319 ASP C N 1
ATOM 9334 C CA . ASP C 1 318 ? 73.269 -13.775 -42.273 1.00 44.34 319 ASP C CA 1
ATOM 9335 C C . ASP C 1 318 ? 72.787 -15.183 -42.626 1.00 46.71 319 ASP C C 1
ATOM 9336 O O . ASP C 1 318 ? 72.496 -15.984 -41.730 1.00 43.66 319 ASP C O 1
ATOM 9341 N N . ASN C 1 319 ? 72.726 -15.467 -43.927 1.00 37.84 320 ASN C N 1
ATOM 9342 C CA . ASN C 1 319 ? 72.357 -16.780 -44.462 1.00 42.49 320 ASN C CA 1
ATOM 9343 C C . ASN C 1 319 ? 70.915 -17.166 -44.187 1.00 42.40 320 ASN C C 1
ATOM 9344 O O . ASN C 1 319 ? 70.588 -18.355 -44.168 1.00 41.16 320 ASN C O 1
ATOM 9349 N N . ILE C 1 320 ? 70.055 -16.175 -43.979 1.00 38.13 321 ILE C N 1
ATOM 9350 C CA . ILE C 1 320 ? 68.643 -16.458 -43.731 1.00 39.31 321 ILE C CA 1
ATOM 9351 C C . ILE C 1 320 ? 68.044 -17.274 -44.882 1.00 41.19 321 ILE C C 1
ATOM 9352 O O . ILE C 1 320 ? 67.198 -18.136 -44.661 1.00 38.21 321 ILE C O 1
ATOM 9357 N N . GLU C 1 321 ? 68.507 -17.030 -46.105 1.00 38.98 322 GLU C N 1
ATOM 9358 C CA . GLU C 1 321 ? 67.889 -17.650 -47.270 1.00 41.81 322 GLU C CA 1
ATOM 9359 C C . GLU C 1 321 ? 68.232 -19.139 -47.395 1.00 40.80 322 GLU C C 1
ATOM 9360 O O . GLU C 1 321 ? 67.638 -19.848 -48.206 1.00 42.61 322 GLU C O 1
ATOM 9366 N N . SER C 1 322 ? 69.180 -19.614 -46.593 1.00 38.25 323 SER C N 1
ATOM 9367 C CA . SER C 1 322 ? 69.711 -20.951 -46.806 1.00 41.88 323 SER C CA 1
ATOM 9368 C C . SER C 1 322 ? 70.112 -21.728 -45.544 1.00 38.12 323 SER C C 1
ATOM 9369 O O . SER C 1 322 ? 70.552 -22.865 -45.654 1.00 34.35 323 SER C O 1
ATOM 9372 N N . LEU C 1 323 ? 69.975 -21.147 -44.351 1.00 34.81 324 LEU C N 1
ATOM 9373 C CA . LEU C 1 323 ? 70.319 -21.918 -43.159 1.00 27.42 324 LEU C CA 1
ATOM 9374 C C . LEU C 1 323 ? 69.335 -23.087 -43.032 1.00 26.29 324 LEU C C 1
ATOM 9375 O O . LEU C 1 323 ? 68.161 -22.951 -43.382 1.00 25.45 324 LEU C O 1
ATOM 9380 N N . LEU C 1 324 ? 69.823 -24.222 -42.543 1.00 27.15 325 LEU C N 1
ATOM 9381 C CA . LEU C 1 324 ? 69.018 -25.444 -42.506 1.00 24.98 325 LEU C CA 1
ATOM 9382 C C . LEU C 1 324 ? 68.208 -25.565 -41.219 1.00 25.18 325 LEU C C 1
ATOM 9383 O O . LEU C 1 324 ? 68.743 -25.519 -40.107 1.00 25.96 325 LEU C O 1
ATOM 9388 N N . GLY C 1 325 ? 66.906 -25.750 -41.388 1.00 28.82 326 GLY C N 1
ATOM 9389 C CA . GLY C 1 325 ? 66.014 -25.922 -40.260 1.00 26.42 326 GLY C CA 1
ATOM 9390 C C . GLY C 1 325 ? 64.592 -25.590 -40.649 1.00 26.15 326 GLY C C 1
ATOM 9391 O O . GLY C 1 325 ? 64.296 -25.342 -41.817 1.00 28.87 326 GLY C O 1
ATOM 9392 N N . CYS C 1 326 ? 63.706 -25.592 -39.660 1.00 25.97 327 CYS C N 1
ATOM 9393 C CA . CYS C 1 326 ? 62.298 -25.328 -39.904 1.00 24.16 327 CYS C CA 1
ATOM 9394 C C . CYS C 1 326 ? 61.955 -23.942 -39.403 1.00 26.52 327 CYS C C 1
ATOM 9395 O O . CYS C 1 326 ? 61.652 -23.767 -38.226 1.00 27.69 327 CYS C O 1
ATOM 9398 N N . THR C 1 327 ? 62.016 -22.953 -40.290 1.00 24.82 328 THR C N 1
ATOM 9399 C CA . THR C 1 327 ? 61.680 -21.598 -39.899 1.00 27.65 328 THR C CA 1
ATOM 9400 C C . THR C 1 327 ? 60.234 -21.301 -40.254 1.00 30.31 328 THR C C 1
ATOM 9401 O O . THR C 1 327 ? 59.773 -20.172 -40.106 1.00 27.59 328 THR C O 1
ATOM 9405 N N . LEU C 1 328 ? 59.535 -22.325 -40.743 1.00 27.91 329 LEU C N 1
ATOM 9406 C CA . LEU C 1 328 ? 58.114 -22.235 -41.055 1.00 31.83 329 LEU C CA 1
ATOM 9407 C C . LEU C 1 328 ? 57.353 -21.674 -39.889 1.00 25.69 329 LEU C C 1
ATOM 9408 O O . LEU C 1 328 ? 57.685 -21.941 -38.739 1.00 27.21 329 LEU C O 1
ATOM 9413 N N . ASN C 1 329 ? 56.310 -20.920 -40.186 1.00 27.58 330 ASN C N 1
ATOM 9414 C CA . ASN C 1 329 ? 55.421 -20.488 -39.127 1.00 30.53 330 ASN C CA 1
ATOM 9415 C C . ASN C 1 329 ? 53.977 -20.554 -39.579 1.00 28.17 330 ASN C C 1
ATOM 9416 O O . ASN C 1 329 ? 53.679 -20.385 -40.761 1.00 30.99 330 ASN C O 1
ATOM 9421 N N . PHE C 1 330 ? 53.088 -20.799 -38.621 1.00 29.00 331 PHE C N 1
ATOM 9422 C CA . PHE C 1 330 ? 51.657 -20.843 -38.887 1.00 32.65 331 PHE C CA 1
ATOM 9423 C C . PHE C 1 330 ? 50.986 -19.666 -38.170 1.00 26.06 331 PHE C C 1
ATOM 9424 O O . PHE C 1 330 ? 50.977 -19.608 -36.947 1.00 30.30 331 PHE C O 1
ATOM 9432 N N . VAL C 1 331 ? 50.463 -18.730 -38.956 1.00 29.95 332 VAL C N 1
ATOM 9433 C CA . VAL C 1 331 ? 50.007 -17.433 -38.447 1.00 37.39 332 VAL C CA 1
ATOM 9434 C C . VAL C 1 331 ? 48.641 -17.045 -38.997 1.00 34.24 332 VAL C C 1
ATOM 9435 O O . VAL C 1 331 ? 48.229 -17.527 -40.046 1.00 34.50 332 VAL C O 1
ATOM 9439 N N . PRO C 1 332 ? 47.937 -16.143 -38.290 1.00 39.17 333 PRO C N 1
ATOM 9440 C CA . PRO C 1 332 ? 46.620 -15.691 -38.745 1.00 36.44 333 PRO C CA 1
ATOM 9441 C C . PRO C 1 332 ? 46.652 -14.888 -40.030 1.00 38.08 333 PRO C C 1
ATOM 9442 O O . PRO C 1 332 ? 47.487 -13.996 -40.185 1.00 43.46 333 PRO C O 1
ATOM 9446 N N . LEU C 1 333 ? 45.756 -15.220 -40.950 1.00 36.89 334 LEU C N 1
ATOM 9447 C CA . LEU C 1 333 ? 45.463 -14.365 -42.094 1.00 37.72 334 LEU C CA 1
ATOM 9448 C C . LEU C 1 333 ? 44.046 -13.844 -41.937 1.00 45.01 334 LEU C C 1
ATOM 9449 O O . LEU C 1 333 ? 43.114 -14.623 -41.732 1.00 43.26 334 LEU C O 1
ATOM 9454 N N . ARG C 1 334 ? 43.882 -12.532 -42.038 1.00 43.47 335 ARG C N 1
ATOM 9455 C CA . ARG C 1 334 ? 42.569 -11.929 -41.866 1.00 41.51 335 ARG C CA 1
ATOM 9456 C C . ARG C 1 334 ? 42.081 -11.330 -43.172 1.00 42.99 335 ARG C C 1
ATOM 9457 O O . ARG C 1 334 ? 42.737 -10.468 -43.748 1.00 45.08 335 ARG C O 1
ATOM 9465 N N . VAL C 1 335 ? 40.938 -11.801 -43.655 1.00 41.19 336 VAL C N 1
ATOM 9466 C CA . VAL C 1 335 ? 40.349 -11.239 -44.864 1.00 44.73 336 VAL C CA 1
ATOM 9467 C C . VAL C 1 335 ? 39.012 -10.585 -44.520 1.00 49.21 336 VAL C C 1
ATOM 9468 O O . VAL C 1 335 ? 38.108 -11.228 -43.979 1.00 45.03 336 VAL C O 1
ATOM 9472 N N . THR C 1 336 ? 38.907 -9.296 -44.821 1.00 50.07 337 THR C N 1
ATOM 9473 C CA . THR C 1 336 ? 37.729 -8.504 -44.480 1.00 49.73 337 THR C CA 1
ATOM 9474 C C . THR C 1 336 ? 37.012 -7.987 -45.724 1.00 53.27 337 THR C C 1
ATOM 9475 O O . THR C 1 336 ? 37.544 -7.160 -46.469 1.00 50.33 337 THR C O 1
ATOM 9479 N N . PHE C 1 337 ? 35.800 -8.485 -45.941 1.00 54.30 338 PHE C N 1
ATOM 9480 C CA . PHE C 1 337 ? 34.974 -8.038 -47.051 1.00 57.88 338 PHE C CA 1
ATOM 9481 C C . PHE C 1 337 ? 34.193 -6.793 -46.638 1.00 59.41 338 PHE C C 1
ATOM 9482 O O . PHE C 1 337 ? 33.761 -6.682 -45.490 1.00 58.17 338 PHE C O 1
ATOM 9490 N N . PRO C 1 338 ? 34.020 -5.845 -47.572 1.00 63.32 339 PRO C N 1
ATOM 9491 C CA . PRO C 1 338 ? 33.258 -4.624 -47.302 1.00 68.54 339 PRO C CA 1
ATOM 9492 C C . PRO C 1 338 ? 31.761 -4.884 -47.408 1.00 74.60 339 PRO C C 1
ATOM 9493 O O . PRO C 1 338 ? 31.367 -5.990 -47.783 1.00 74.98 339 PRO C O 1
ATOM 9497 N N . GLU C 1 339 ? 30.942 -3.889 -47.086 1.00 78.64 340 GLU C N 1
ATOM 9498 C CA . GLU C 1 339 ? 29.507 -4.002 -47.310 1.00 78.13 340 GLU C CA 1
ATOM 9499 C C . GLU C 1 339 ? 29.251 -4.002 -48.813 1.00 80.04 340 GLU C C 1
ATOM 9500 O O . GLU C 1 339 ? 29.800 -3.173 -49.538 1.00 82.38 340 GLU C O 1
ATOM 9506 N N . ASP C 1 340 ? 28.410 -4.924 -49.271 1.00 80.86 341 ASP C N 1
ATOM 9507 C CA . ASP C 1 340 ? 28.333 -5.284 -50.693 1.00 82.59 341 ASP C CA 1
ATOM 9508 C C . ASP C 1 340 ? 27.963 -4.149 -51.651 1.00 83.40 341 ASP C C 1
ATOM 9509 O O . ASP C 1 340 ? 28.054 -4.303 -52.864 1.00 83.15 341 ASP C O 1
ATOM 9514 N N . SER C 1 341 ? 27.554 -3.010 -51.107 1.00 84.00 342 SER C N 1
ATOM 9515 C CA . SER C 1 341 ? 27.230 -1.846 -51.933 1.00 84.44 342 SER C CA 1
ATOM 9516 C C . SER C 1 341 ? 28.471 -1.275 -52.630 1.00 86.75 342 SER C C 1
ATOM 9517 O O . SER C 1 341 ? 28.361 -0.690 -53.714 1.00 87.09 342 SER C O 1
ATOM 9520 N N . THR C 1 342 ? 29.639 -1.445 -52.008 1.00 87.46 343 THR C N 1
ATOM 9521 C CA . THR C 1 342 ? 30.895 -1.022 -52.615 1.00 83.77 343 THR C CA 1
ATOM 9522 C C . THR C 1 342 ? 31.266 -1.945 -53.783 1.00 82.46 343 THR C C 1
ATOM 9523 O O . THR C 1 342 ? 32.141 -1.624 -54.593 1.00 83.03 343 THR C O 1
ATOM 9527 N N . ASP C 1 343 ? 30.588 -3.090 -53.848 1.00 81.09 344 ASP C N 1
ATOM 9528 C CA . ASP C 1 343 ? 30.667 -4.014 -54.983 1.00 80.10 344 ASP C CA 1
ATOM 9529 C C . ASP C 1 343 ? 32.088 -4.429 -55.366 1.00 77.78 344 ASP C C 1
ATOM 9530 O O . ASP C 1 343 ? 32.613 -3.996 -56.393 1.00 75.11 344 ASP C O 1
ATOM 9535 N N . TRP C 1 344 ? 32.700 -5.279 -54.547 1.00 74.72 345 TRP C N 1
ATOM 9536 C CA . TRP C 1 344 ? 34.043 -5.776 -54.830 1.00 69.85 345 TRP C CA 1
ATOM 9537 C C . TRP C 1 344 ? 34.079 -6.724 -56.019 1.00 69.98 345 TRP C C 1
ATOM 9538 O O . TRP C 1 344 ? 33.210 -7.583 -56.170 1.00 70.54 345 TRP C O 1
ATOM 9549 N N . THR C 1 345 ? 35.097 -6.569 -56.858 1.00 69.09 346 THR C N 1
ATOM 9550 C CA . THR C 1 345 ? 35.384 -7.561 -57.885 1.00 68.76 346 THR C CA 1
ATOM 9551 C C . THR C 1 345 ? 36.366 -8.583 -57.318 1.00 64.25 346 THR C C 1
ATOM 9552 O O . THR C 1 345 ? 36.833 -8.441 -56.187 1.00 61.59 346 THR C O 1
ATOM 9556 N N . VAL C 1 346 ? 36.659 -9.620 -58.095 1.00 66.89 347 VAL C N 1
ATOM 9557 C CA . VAL C 1 346 ? 37.680 -10.588 -57.719 1.00 62.33 347 VAL C CA 1
ATOM 9558 C C . VAL C 1 346 ? 38.998 -9.861 -57.446 1.00 59.34 347 VAL C C 1
ATOM 9559 O O . VAL C 1 346 ? 39.656 -10.104 -56.433 1.00 59.75 347 VAL C O 1
ATOM 9563 N N . MET C 1 347 ? 39.352 -8.942 -58.339 1.00 59.33 348 MET C N 1
ATOM 9564 C CA . MET C 1 347 ? 40.596 -8.188 -58.226 1.00 59.82 348 MET C CA 1
ATOM 9565 C C . MET C 1 347 ? 40.689 -7.400 -56.922 1.00 59.53 348 MET C C 1
ATOM 9566 O O . MET C 1 347 ? 41.753 -7.346 -56.307 1.00 60.74 348 MET C O 1
ATOM 9571 N N . ASP C 1 348 ? 39.580 -6.792 -56.503 1.00 57.99 349 ASP C N 1
ATOM 9572 C CA . ASP C 1 348 ? 39.541 -6.065 -55.237 1.00 56.37 349 ASP C CA 1
ATOM 9573 C C . ASP C 1 348 ? 39.887 -6.981 -54.069 1.00 57.56 349 ASP C C 1
ATOM 9574 O O . ASP C 1 348 ? 40.603 -6.589 -53.148 1.00 56.24 349 ASP C O 1
ATOM 9579 N N . LEU C 1 349 ? 39.361 -8.201 -54.115 1.00 56.29 350 LEU C N 1
ATOM 9580 C CA . LEU C 1 349 ? 39.634 -9.199 -53.088 1.00 55.23 350 LEU C CA 1
ATOM 9581 C C . LEU C 1 349 ? 41.098 -9.630 -53.124 1.00 51.25 350 LEU C C 1
ATOM 9582 O O . LEU C 1 349 ? 41.765 -9.679 -52.091 1.00 51.34 350 LEU C O 1
ATOM 9587 N N . LEU C 1 350 ? 41.590 -9.935 -54.321 1.00 53.58 351 LEU C N 1
ATOM 9588 C CA . LEU C 1 350 ? 42.965 -10.398 -54.492 1.00 54.48 351 LEU C CA 1
ATOM 9589 C C . LEU C 1 350 ? 43.976 -9.379 -53.964 1.00 52.76 351 LEU C C 1
ATOM 9590 O O . LEU C 1 350 ? 44.884 -9.728 -53.206 1.00 49.65 351 LEU C O 1
ATOM 9595 N N . HIS C 1 351 ? 43.809 -8.119 -54.349 1.00 53.42 352 HIS C N 1
ATOM 9596 C CA . HIS C 1 351 ? 44.708 -7.074 -53.880 1.00 52.23 352 HIS C CA 1
ATOM 9597 C C . HIS C 1 351 ? 44.594 -6.903 -52.374 1.00 49.90 352 HIS C C 1
ATOM 9598 O O . HIS C 1 351 ? 45.584 -6.615 -51.700 1.00 51.24 352 HIS C O 1
ATOM 9605 N N . HIS C 1 352 ? 43.389 -7.088 -51.845 1.00 47.58 353 HIS C N 1
ATOM 9606 C CA . HIS C 1 352 ? 43.194 -7.007 -50.405 1.00 46.25 353 HIS C CA 1
ATOM 9607 C C . HIS C 1 352 ? 43.895 -8.166 -49.703 1.00 47.65 353 HIS C C 1
ATOM 9608 O O . HIS C 1 352 ? 44.592 -7.978 -48.703 1.00 47.80 353 HIS C O 1
ATOM 9615 N N . THR C 1 353 ? 43.696 -9.366 -50.237 1.00 47.35 354 THR C N 1
ATOM 9616 C CA . THR C 1 353 ? 44.252 -10.576 -49.647 1.00 47.27 354 THR C CA 1
ATOM 9617 C C . THR C 1 353 ? 45.784 -10.542 -49.655 1.00 45.77 354 THR C C 1
ATOM 9618 O O . THR C 1 353 ? 46.421 -10.845 -48.646 1.00 43.69 354 THR C O 1
ATOM 9622 N N . GLN C 1 354 ? 46.366 -10.158 -50.789 1.00 45.40 355 GLN C N 1
ATOM 9623 C CA . GLN C 1 354 ? 47.819 -10.055 -50.907 1.00 46.49 355 GLN C CA 1
ATOM 9624 C C . GLN C 1 354 ? 48.354 -9.054 -49.892 1.00 45.97 355 GLN C C 1
ATOM 9625 O O . GLN C 1 354 ? 49.344 -9.314 -49.201 1.00 45.88 355 GLN C O 1
ATOM 9631 N N . THR C 1 355 ? 47.671 -7.918 -49.793 1.00 48.15 356 THR C N 1
ATOM 9632 C CA . THR C 1 355 ? 48.005 -6.893 -48.813 1.00 47.64 356 THR C CA 1
ATOM 9633 C C . THR C 1 355 ? 47.952 -7.437 -47.385 1.00 48.18 356 THR C C 1
ATOM 9634 O O . THR C 1 355 ? 48.806 -7.115 -46.556 1.00 46.44 356 THR C O 1
ATOM 9638 N N . GLN C 1 356 ? 46.958 -8.279 -47.104 1.00 44.98 357 GLN C N 1
ATOM 9639 C CA . GLN C 1 356 ? 46.794 -8.837 -45.766 1.00 44.57 357 GLN C CA 1
ATOM 9640 C C . GLN C 1 356 ? 47.888 -9.854 -45.417 1.00 41.18 357 GLN C C 1
ATOM 9641 O O . GLN C 1 356 ? 48.023 -10.257 -44.266 1.00 43.50 357 GLN C O 1
ATOM 9647 N N . TYR C 1 357 ? 48.672 -10.254 -46.413 1.00 45.59 358 TYR C N 1
ATOM 9648 C CA . TYR C 1 357 ? 49.858 -11.072 -46.171 1.00 41.80 358 TYR C CA 1
ATOM 9649 C C . TYR C 1 357 ? 51.122 -10.205 -46.092 1.00 42.01 358 TYR C C 1
ATOM 9650 O O . TYR C 1 357 ? 51.881 -10.289 -45.124 1.00 39.34 358 TYR C O 1
ATOM 9659 N N . THR C 1 358 ? 51.335 -9.365 -47.101 1.00 43.15 359 THR C N 1
ATOM 9660 C CA . THR C 1 358 ? 52.583 -8.601 -47.195 1.00 44.10 359 THR C CA 1
ATOM 9661 C C . THR C 1 358 ? 52.713 -7.594 -46.054 1.00 45.73 359 THR C C 1
ATOM 9662 O O . THR C 1 358 ? 53.822 -7.210 -45.687 1.00 49.46 359 THR C O 1
ATOM 9666 N N . ARG C 1 359 ? 51.582 -7.188 -45.482 1.00 44.97 360 ARG C N 1
ATOM 9667 C CA . ARG C 1 359 ? 51.578 -6.326 -44.301 1.00 43.83 360 ARG C CA 1
ATOM 9668 C C . ARG C 1 359 ? 52.358 -6.939 -43.144 1.00 44.20 360 ARG C C 1
ATOM 9669 O O . ARG C 1 359 ? 52.967 -6.222 -42.347 1.00 42.15 360 ARG C O 1
ATOM 9677 N N . ALA C 1 360 ? 52.334 -8.267 -43.045 1.00 41.08 361 ALA C N 1
ATOM 9678 C CA . ALA C 1 360 ? 52.864 -8.948 -41.866 1.00 40.77 361 ALA C CA 1
ATOM 9679 C C . ALA C 1 360 ? 54.306 -9.470 -42.017 1.00 38.71 361 ALA C C 1
ATOM 9680 O O . ALA C 1 360 ? 54.835 -10.094 -41.095 1.00 38.61 361 ALA C O 1
ATOM 9682 N N . LEU C 1 361 ? 54.939 -9.206 -43.157 1.00 41.69 362 LEU C N 1
ATOM 9683 C CA . LEU C 1 361 ? 56.259 -9.782 -43.449 1.00 42.02 362 LEU C CA 1
ATOM 9684 C C . LEU C 1 361 ? 57.277 -9.581 -42.327 1.00 42.44 362 LEU C C 1
ATOM 9685 O O . LEU C 1 361 ? 57.936 -10.535 -41.892 1.00 39.95 362 LEU C O 1
ATOM 9690 N N . SER C 1 362 ? 57.386 -8.347 -41.845 1.00 39.33 363 SER C N 1
ATOM 9691 C CA . SER C 1 362 ? 58.349 -8.018 -40.802 1.00 36.03 363 SER C CA 1
ATOM 9692 C C . SER C 1 362 ? 57.941 -8.573 -39.452 1.00 39.76 363 SER C C 1
ATOM 9693 O O . SER C 1 362 ? 58.695 -8.476 -38.484 1.00 38.70 363 SER C O 1
ATOM 9696 N N . HIS C 1 363 ? 56.746 -9.151 -39.377 1.00 38.41 364 HIS C N 1
ATOM 9697 C CA . HIS C 1 363 ? 56.192 -9.545 -38.089 1.00 38.37 364 HIS C CA 1
ATOM 9698 C C . HIS C 1 363 ? 55.824 -11.030 -38.030 1.00 37.07 364 HIS C C 1
ATOM 9699 O O . HIS C 1 363 ? 55.441 -11.529 -36.980 1.00 37.89 364 HIS C O 1
ATOM 9706 N N . GLU C 1 364 ? 55.977 -11.727 -39.153 1.00 38.28 365 GLU C N 1
ATOM 9707 C CA . GLU C 1 364 ? 55.474 -13.100 -39.312 1.00 37.20 365 GLU C CA 1
ATOM 9708 C C . GLU C 1 364 ? 56.283 -14.182 -38.587 1.00 37.84 365 GLU C C 1
ATOM 9709 O O . GLU C 1 364 ? 55.900 -15.358 -38.609 1.00 38.75 365 GLU C O 1
ATOM 9715 N N . HIS C 1 365 ? 57.371 -13.791 -37.929 1.00 37.11 366 HIS C N 1
ATOM 9716 C CA . HIS C 1 365 ? 58.356 -14.740 -37.403 1.00 33.72 366 HIS C CA 1
ATOM 9717 C C . HIS C 1 365 ? 58.165 -15.101 -35.934 1.00 35.68 366 HIS C C 1
ATOM 9718 O O . HIS C 1 365 ? 58.845 -15.985 -35.411 1.00 33.70 366 HIS C O 1
ATOM 9725 N N . VAL C 1 366 ? 57.250 -14.413 -35.256 1.00 32.97 367 VAL C N 1
ATOM 9726 C CA . VAL C 1 366 ? 57.092 -14.620 -33.830 1.00 32.36 367 VAL C CA 1
ATOM 9727 C C . VAL C 1 366 ? 56.154 -15.799 -33.539 1.00 31.23 367 VAL C C 1
ATOM 9728 O O . VAL C 1 366 ? 55.331 -16.164 -34.375 1.00 35.50 367 VAL C O 1
ATOM 9732 N N . GLU C 1 367 ? 56.304 -16.390 -32.359 1.00 33.57 368 GLU C N 1
ATOM 9733 C CA . GLU C 1 367 ? 55.476 -17.518 -31.936 1.00 33.27 368 GLU C CA 1
ATOM 9734 C C . GLU C 1 367 ? 53.993 -17.156 -31.943 1.00 40.99 368 GLU C C 1
ATOM 9735 O O . GLU C 1 367 ? 53.605 -16.060 -31.513 1.00 36.75 368 GLU C O 1
ATOM 9741 N N . LEU C 1 368 ? 53.177 -18.086 -32.436 1.00 38.55 369 LEU C N 1
ATOM 9742 C CA . LEU C 1 368 ? 51.733 -17.901 -32.533 1.00 38.46 369 LEU C CA 1
ATOM 9743 C C . LEU C 1 368 ? 51.117 -17.600 -31.177 1.00 36.78 369 LEU C C 1
ATOM 9744 O O . LEU C 1 368 ? 50.273 -16.706 -31.053 1.00 40.74 369 LEU C O 1
ATOM 9749 N N . ARG C 1 369 ? 51.549 -18.342 -30.161 1.00 37.50 370 ARG C N 1
ATOM 9750 C CA . ARG C 1 369 ? 50.997 -18.188 -28.822 1.00 40.26 370 ARG C CA 1
ATOM 9751 C C . ARG C 1 369 ? 51.393 -16.845 -28.211 1.00 44.84 370 ARG C C 1
ATOM 9752 O O . ARG C 1 369 ? 50.720 -16.347 -27.304 1.00 38.26 370 ARG C O 1
ATOM 9760 N N . ASP C 1 370 ? 52.484 -16.262 -28.704 1.00 39.25 371 ASP C N 1
ATOM 9761 C CA . ASP C 1 370 ? 52.893 -14.928 -28.265 1.00 39.19 371 ASP C CA 1
ATOM 9762 C C . ASP C 1 370 ? 52.031 -13.867 -28.940 1.00 43.19 371 ASP C C 1
ATOM 9763 O O . ASP C 1 370 ? 51.688 -12.858 -28.323 1.00 47.19 371 ASP C O 1
ATOM 9768 N N . ILE C 1 371 ? 51.680 -14.099 -30.202 1.00 39.02 372 ILE C N 1
ATOM 9769 C CA . ILE C 1 371 ? 50.743 -13.233 -30.904 1.00 34.97 372 ILE C CA 1
ATOM 9770 C C . ILE C 1 371 ? 49.413 -13.162 -30.149 1.00 44.50 372 ILE C C 1
ATOM 9771 O O . ILE C 1 371 ? 48.851 -12.085 -29.957 1.00 41.98 372 ILE C O 1
ATOM 9776 N N . PHE C 1 372 ? 48.920 -14.321 -29.720 1.00 41.58 373 PHE C N 1
ATOM 9777 C CA . PHE C 1 372 ? 47.632 -14.391 -29.042 1.00 42.67 373 PHE C CA 1
ATOM 9778 C C . PHE C 1 372 ? 47.692 -13.798 -27.638 1.00 45.48 373 PHE C C 1
ATOM 9779 O O . PHE C 1 372 ? 46.786 -13.067 -27.234 1.00 47.24 373 PHE C O 1
ATOM 9787 N N . GLN C 1 373 ? 48.751 -14.100 -26.896 1.00 42.83 374 GLN C N 1
ATOM 9788 C CA . GLN C 1 373 ? 48.856 -13.595 -25.533 1.00 49.09 374 GLN C CA 1
ATOM 9789 C C . GLN C 1 373 ? 49.095 -12.090 -25.470 1.00 48.64 374 GLN C C 1
ATOM 9790 O O . GLN C 1 373 ? 48.593 -11.417 -24.573 1.00 49.43 374 GLN C O 1
ATOM 9796 N N . HIS C 1 374 ? 49.861 -11.562 -26.418 1.00 44.17 375 HIS C N 1
ATOM 9797 C CA . HIS C 1 374 ? 50.319 -10.183 -26.327 1.00 45.16 375 HIS C CA 1
ATOM 9798 C C . HIS C 1 374 ? 49.501 -9.218 -27.171 1.00 47.13 375 HIS C C 1
ATOM 9799 O O . HIS C 1 374 ? 49.521 -8.011 -26.935 1.00 47.06 375 HIS C O 1
ATOM 9806 N N . SER C 1 375 ? 48.776 -9.735 -28.154 1.00 43.09 376 SER C N 1
ATOM 9807 C CA . SER C 1 375 ? 48.083 -8.849 -29.077 1.00 46.59 376 SER C CA 1
ATOM 9808 C C . SER C 1 375 ? 46.578 -9.103 -29.175 1.00 46.11 376 SER C C 1
ATOM 9809 O O . SER C 1 375 ? 45.901 -8.479 -29.995 1.00 47.37 376 SER C O 1
ATOM 9812 N N . THR C 1 376 ? 46.057 -10.015 -28.356 1.00 47.18 377 THR C N 1
ATOM 9813 C CA . THR C 1 376 ? 44.628 -10.349 -28.386 1.00 50.11 377 THR C CA 1
ATOM 9814 C C . THR C 1 376 ? 44.088 -10.677 -26.999 1.00 48.33 377 THR C C 1
ATOM 9815 O O . THR C 1 376 ? 44.851 -10.786 -26.037 1.00 45.52 377 THR C O 1
ATOM 9819 N N . ASN C 1 377 ? 42.769 -10.853 -26.914 1.00 49.71 378 ASN C N 1
ATOM 9820 C CA . ASN C 1 377 ? 42.128 -11.368 -25.703 1.00 56.77 378 ASN C CA 1
ATOM 9821 C C . ASN C 1 377 ? 42.036 -12.885 -25.730 1.00 52.57 378 ASN C C 1
ATOM 9822 O O . ASN C 1 377 ? 41.673 -13.514 -24.732 1.00 52.27 378 ASN C O 1
ATOM 9827 N N . TRP C 1 378 ? 42.352 -13.461 -26.886 1.00 49.91 379 TRP C N 1
ATOM 9828 C CA . TRP C 1 378 ? 42.190 -14.891 -27.113 1.00 44.39 379 TRP C CA 1
ATOM 9829 C C . TRP C 1 378 ? 43.129 -15.679 -26.207 1.00 47.78 379 TRP C C 1
ATOM 9830 O O . TRP C 1 378 ? 44.182 -15.173 -25.814 1.00 49.38 379 TRP C O 1
ATOM 9841 N N . PRO C 1 379 ? 42.744 -16.914 -25.848 1.00 44.81 380 PRO C N 1
ATOM 9842 C CA . PRO C 1 379 ? 43.658 -17.753 -25.064 1.00 46.52 380 PRO C CA 1
ATOM 9843 C C . PRO C 1 379 ? 44.965 -17.981 -25.824 1.00 46.02 380 PRO C C 1
ATOM 9844 O O . PRO C 1 379 ? 44.929 -18.113 -27.047 1.00 44.08 380 PRO C O 1
ATOM 9848 N N . ALA C 1 380 ? 46.090 -18.005 -25.116 1.00 47.50 381 ALA C N 1
ATOM 9849 C CA . ALA C 1 380 ? 47.394 -18.153 -25.761 1.00 48.03 381 ALA C CA 1
ATOM 9850 C C . ALA C 1 380 ? 47.473 -19.442 -26.581 1.00 47.91 381 ALA C C 1
ATOM 9851 O O . ALA C 1 380 ? 48.086 -19.478 -27.656 1.00 43.31 381 ALA C O 1
ATOM 9853 N N . GLU C 1 381 ? 46.829 -20.488 -26.075 1.00 46.69 382 GLU C N 1
ATOM 9854 C CA . GLU C 1 381 ? 46.918 -21.811 -26.676 1.00 43.97 382 GLU C CA 1
ATOM 9855 C C . GLU C 1 381 ? 45.827 -22.077 -27.707 1.00 41.34 382 GLU C C 1
ATOM 9856 O O . GLU C 1 381 ? 45.612 -23.220 -28.096 1.00 42.03 382 GLU C O 1
ATOM 9862 N N . THR C 1 382 ? 45.146 -21.024 -28.151 1.00 40.45 383 THR C N 1
ATOM 9863 C CA . THR C 1 382 ? 44.196 -21.146 -29.253 1.00 38.91 383 THR C CA 1
ATOM 9864 C C . THR C 1 382 ? 44.852 -21.778 -30.479 1.00 44.57 383 THR C C 1
ATOM 9865 O O . THR C 1 382 ? 45.845 -21.257 -30.983 1.00 40.18 383 THR C O 1
ATOM 9869 N N . PRO C 1 383 ? 44.307 -22.910 -30.954 1.00 44.05 384 PRO C N 1
ATOM 9870 C CA . PRO C 1 383 ? 44.852 -23.522 -32.169 1.00 42.33 384 PRO C CA 1
ATOM 9871 C C . PRO C 1 383 ? 44.299 -22.893 -33.442 1.00 43.23 384 PRO C C 1
ATOM 9872 O O . PRO C 1 383 ? 43.223 -22.296 -33.439 1.00 39.54 384 PRO C O 1
ATOM 9876 N N . LEU C 1 384 ? 45.041 -23.023 -34.531 1.00 38.51 385 LEU C N 1
ATOM 9877 C CA . LEU C 1 384 ? 44.484 -22.739 -35.840 1.00 39.75 385 LEU C CA 1
ATOM 9878 C C . LEU C 1 384 ? 43.695 -23.972 -36.272 1.00 42.48 385 LEU C C 1
ATOM 9879 O O . LEU C 1 384 ? 44.152 -25.096 -36.074 1.00 42.11 385 LEU C O 1
ATOM 9884 N N . SER C 1 385 ? 42.507 -23.770 -36.833 1.00 40.22 386 SER C N 1
ATOM 9885 C CA . SER C 1 385 ? 41.647 -24.901 -37.199 1.00 39.28 386 SER C CA 1
ATOM 9886 C C . SER C 1 385 ? 41.732 -25.200 -38.685 1.00 37.38 386 SER C C 1
ATOM 9887 O O . SER C 1 385 ? 41.428 -26.306 -39.123 1.00 37.82 386 SER C O 1
ATOM 9890 N N . LEU C 1 386 ? 42.121 -24.190 -39.455 1.00 36.21 387 LEU C N 1
ATOM 9891 C CA . LEU C 1 386 ? 42.387 -24.344 -40.875 1.00 37.22 387 LEU C CA 1
ATOM 9892 C C . LEU C 1 386 ? 43.737 -23.704 -41.162 1.00 37.69 387 LEU C C 1
ATOM 9893 O O . LEU C 1 386 ? 44.017 -22.608 -40.676 1.00 35.40 387 LEU C O 1
ATOM 9898 N N . ILE C 1 387 ? 44.577 -24.393 -41.928 1.00 38.85 388 ILE C N 1
ATOM 9899 C CA . ILE C 1 387 ? 45.869 -23.848 -42.327 1.00 35.17 388 ILE C CA 1
ATOM 9900 C C . ILE C 1 387 ? 46.078 -24.043 -43.818 1.00 37.10 388 ILE C C 1
ATOM 9901 O O . ILE C 1 387 ? 46.077 -25.170 -44.318 1.00 35.54 388 ILE C O 1
ATOM 9906 N N . VAL C 1 388 ? 46.245 -22.935 -44.527 1.00 32.57 389 VAL C N 1
ATOM 9907 C CA . VAL C 1 388 ? 46.461 -22.965 -45.961 1.00 32.96 389 VAL C CA 1
ATOM 9908 C C . VAL C 1 388 ? 47.947 -22.756 -46.241 1.00 36.85 389 VAL C C 1
ATOM 9909 O O . VAL C 1 388 ? 48.525 -21.740 -45.854 1.00 33.77 389 VAL C O 1
ATOM 9913 N N . GLN C 1 389 ? 48.560 -23.733 -46.896 1.00 32.08 390 GLN C N 1
ATOM 9914 C CA . GLN C 1 389 ? 49.983 -23.667 -47.198 1.00 32.08 390 GLN C CA 1
ATOM 9915 C C . GLN C 1 389 ? 50.230 -23.794 -48.692 1.00 38.84 390 GLN C C 1
ATOM 9916 O O . GLN C 1 389 ? 50.074 -24.877 -49.263 1.00 34.66 390 GLN C O 1
ATOM 9922 N N . HIS C 1 390 ? 50.619 -22.694 -49.335 1.00 33.81 391 HIS C N 1
ATOM 9923 C CA . HIS C 1 390 ? 50.945 -22.771 -50.746 1.00 33.74 391 HIS C CA 1
ATOM 9924 C C . HIS C 1 390 ? 52.416 -23.127 -50.890 1.00 35.28 391 HIS C C 1
ATOM 9925 O O . HIS C 1 390 ? 53.281 -22.508 -50.267 1.00 34.15 391 HIS C O 1
ATOM 9932 N N . GLN C 1 391 ? 52.689 -24.139 -51.705 1.00 37.15 392 GLN C N 1
ATOM 9933 C CA . GLN C 1 391 ? 54.041 -24.658 -51.855 1.00 35.03 392 GLN C CA 1
ATOM 9934 C C . GLN C 1 391 ? 54.806 -23.939 -52.962 1.00 38.03 392 GLN C C 1
ATOM 9935 O O . GLN C 1 391 ? 55.068 -24.515 -54.014 1.00 36.78 392 GLN C O 1
ATOM 9941 N N . ASN C 1 392 ? 55.155 -22.678 -52.729 1.00 39.11 393 ASN C N 1
ATOM 9942 C CA . ASN C 1 392 ? 55.991 -21.939 -53.674 1.00 37.06 393 ASN C CA 1
ATOM 9943 C C . ASN C 1 392 ? 57.462 -22.294 -53.454 1.00 40.95 393 ASN C C 1
ATOM 9944 O O . ASN C 1 392 ? 58.299 -21.426 -53.190 1.00 39.90 393 ASN C O 1
ATOM 9949 N N . ILE C 1 393 ? 57.752 -23.588 -53.559 1.00 36.84 394 ILE C N 1
ATOM 9950 C CA . ILE C 1 393 ? 59.065 -24.146 -53.253 1.00 37.37 394 ILE C CA 1
ATOM 9951 C C . ILE C 1 393 ? 59.456 -25.191 -54.287 1.00 37.45 394 ILE C C 1
ATOM 9952 O O . ILE C 1 393 ? 58.662 -25.538 -55.165 1.00 36.61 394 ILE C O 1
ATOM 9957 N N . ASP C 1 394 ? 60.683 -25.691 -54.182 1.00 35.28 395 ASP C N 1
ATOM 9958 C CA . ASP C 1 394 ? 61.129 -26.782 -55.035 1.00 38.61 395 ASP C CA 1
ATOM 9959 C C . ASP C 1 394 ? 60.196 -27.990 -54.909 1.00 33.67 395 ASP C C 1
ATOM 9960 O O . ASP C 1 394 ? 59.889 -28.429 -53.802 1.00 35.97 395 ASP C O 1
ATOM 9965 N N . LEU C 1 395 ? 59.740 -28.503 -56.048 1.00 36.59 396 LEU C N 1
ATOM 9966 C CA . LEU C 1 395 ? 58.852 -29.661 -56.076 1.00 36.89 396 LEU C CA 1
ATOM 9967 C C . LEU C 1 395 ? 59.570 -30.876 -56.648 1.00 39.07 396 LEU C C 1
ATOM 9968 O O . LEU C 1 395 ? 59.041 -31.985 -56.604 1.00 37.84 396 LEU C O 1
ATOM 9973 N N . SER C 1 396 ? 60.763 -30.650 -57.203 1.00 37.15 397 SER C N 1
ATOM 9974 C CA . SER C 1 396 ? 61.654 -31.725 -57.657 1.00 36.11 397 SER C CA 1
ATOM 9975 C C . SER C 1 396 ? 63.009 -31.570 -56.980 1.00 34.28 397 SER C C 1
ATOM 9976 O O . SER C 1 396 ? 63.373 -30.464 -56.576 1.00 33.76 397 SER C O 1
ATOM 9979 N N . PHE C 1 397 ? 63.759 -32.663 -56.874 1.00 31.97 398 PHE C N 1
ATOM 9980 C CA . PHE C 1 397 ? 65.026 -32.646 -56.150 1.00 32.29 398 PHE C CA 1
ATOM 9981 C C . PHE C 1 397 ? 66.120 -33.395 -56.890 1.00 34.90 398 PHE C C 1
ATOM 9982 O O . PHE C 1 397 ? 65.842 -34.292 -57.698 1.00 33.34 398 PHE C O 1
ATOM 9990 N N . SER C 1 398 ? 67.365 -33.013 -56.615 1.00 28.91 399 SER C N 1
ATOM 9991 C CA . SER C 1 398 ? 68.525 -33.592 -57.288 1.00 30.61 399 SER C CA 1
ATOM 9992 C C . SER C 1 398 ? 69.647 -33.848 -56.299 1.00 28.47 399 SER C C 1
ATOM 9993 O O . SER C 1 398 ? 69.781 -33.134 -55.299 1.00 29.99 399 SER C O 1
ATOM 9996 N N . LEU C 1 399 ? 70.457 -34.859 -56.593 1.00 26.73 400 LEU C N 1
ATOM 9997 C CA . LEU C 1 399 ? 71.673 -35.124 -55.846 1.00 24.51 400 LEU C CA 1
ATOM 9998 C C . LEU C 1 399 ? 72.800 -35.409 -56.841 1.00 31.91 400 LEU C C 1
ATOM 9999 O O . LEU C 1 399 ? 73.147 -36.563 -57.071 1.00 28.74 400 LEU C O 1
ATOM 10004 N N . PRO C 1 400 ? 73.382 -34.346 -57.427 1.00 30.41 401 PRO C N 1
ATOM 10005 C CA . PRO C 1 400 ? 74.318 -34.483 -58.563 1.00 31.76 401 PRO C CA 1
ATOM 10006 C C . PRO C 1 400 ? 75.713 -35.011 -58.218 1.00 31.99 401 PRO C C 1
ATOM 10007 O O . PRO C 1 400 ? 76.695 -34.290 -58.422 1.00 30.72 401 PRO C O 1
ATOM 10011 N N . LEU C 1 401 ? 75.799 -36.245 -57.728 1.00 26.74 402 LEU C N 1
ATOM 10012 C CA . LEU C 1 401 ? 77.084 -36.880 -57.399 1.00 26.87 402 LEU C CA 1
ATOM 10013 C C . LEU C 1 401 ? 77.941 -37.043 -58.642 1.00 31.00 402 LEU C C 1
ATOM 10014 O O . LEU C 1 401 ? 77.460 -37.546 -59.656 1.00 31.50 402 LEU C O 1
ATOM 10019 N N . ARG C 1 402 ? 79.205 -36.626 -58.564 1.00 26.39 403 ARG C N 1
ATOM 10020 C CA . ARG C 1 402 ? 80.123 -36.745 -59.708 1.00 31.84 403 ARG C CA 1
ATOM 10021 C C . ARG C 1 402 ? 80.518 -38.204 -59.962 1.00 32.94 403 ARG C C 1
ATOM 10022 O O . ARG C 1 402 ? 80.557 -39.019 -59.038 1.00 32.70 403 ARG C O 1
ATOM 10030 N N . GLY C 1 403 ? 80.818 -38.528 -61.218 1.00 33.53 404 GLY C N 1
ATOM 10031 C CA . GLY C 1 403 ? 81.200 -39.881 -61.582 1.00 34.11 404 GLY C CA 1
ATOM 10032 C C . GLY C 1 403 ? 80.815 -40.182 -63.018 1.00 37.63 404 GLY C C 1
ATOM 10033 O O . GLY C 1 403 ? 79.805 -39.674 -63.503 1.00 37.84 404 GLY C O 1
ATOM 10034 N N . SER C 1 404 ? 81.613 -41.019 -63.683 1.00 42.35 405 SER C N 1
ATOM 10035 C CA . SER C 1 404 ? 81.558 -41.185 -65.143 1.00 46.71 405 SER C CA 1
ATOM 10036 C C . SER C 1 404 ? 80.137 -41.240 -65.793 1.00 50.08 405 SER C C 1
ATOM 10037 O O . SER C 1 404 ? 79.917 -40.387 -66.656 1.00 56.04 405 SER C O 1
ATOM 10040 N N . SER C 1 405 ? 79.147 -42.109 -65.492 1.00 44.60 406 SER C N 1
ATOM 10041 C CA . SER C 1 405 ? 79.017 -43.367 -64.706 1.00 41.29 406 SER C CA 1
ATOM 10042 C C . SER C 1 405 ? 77.670 -43.448 -63.988 1.00 43.88 406 SER C C 1
ATOM 10043 O O . SER C 1 405 ? 77.011 -44.487 -63.995 1.00 50.44 406 SER C O 1
ATOM 10046 N N . LEU C 1 406 ? 77.290 -42.342 -63.358 1.00 40.99 407 LEU C N 1
ATOM 10047 C CA . LEU C 1 406 ? 76.443 -42.377 -62.170 1.00 37.74 407 LEU C CA 1
ATOM 10048 C C . LEU C 1 406 ? 75.064 -41.765 -62.359 1.00 35.52 407 LEU C C 1
ATOM 10049 O O . LEU C 1 406 ? 74.933 -40.593 -62.712 1.00 36.57 407 LEU C O 1
ATOM 10054 N N . ASP C 1 407 ? 74.033 -42.557 -62.092 1.00 30.21 408 ASP C N 1
ATOM 10055 C CA . ASP C 1 407 ? 72.658 -42.094 -62.186 1.00 29.13 408 ASP C CA 1
ATOM 10056 C C . ASP C 1 407 ? 72.032 -42.059 -60.783 1.00 29.67 408 ASP C C 1
ATOM 10057 O O . ASP C 1 407 ? 72.140 -43.030 -60.039 1.00 26.71 408 ASP C O 1
ATOM 10062 N N . VAL C 1 408 ? 71.408 -40.940 -60.424 1.00 30.11 409 VAL C N 1
ATOM 10063 C CA . VAL C 1 408 ? 70.849 -40.771 -59.085 1.00 29.11 409 VAL C CA 1
ATOM 10064 C C . VAL C 1 408 ? 69.385 -40.382 -59.176 1.00 29.64 409 VAL C C 1
ATOM 10065 O O . VAL C 1 408 ? 69.040 -39.384 -59.802 1.00 33.81 409 VAL C O 1
ATOM 10069 N N . GLN C 1 409 ? 68.525 -41.167 -58.534 1.00 27.24 410 GLN C N 1
ATOM 10070 C CA . GLN C 1 409 ? 67.087 -40.958 -58.614 1.00 29.18 410 GLN C CA 1
ATOM 10071 C C . GLN C 1 409 ? 66.496 -40.705 -57.221 1.00 25.38 410 GLN C C 1
ATOM 10072 O O . GLN C 1 409 ? 66.859 -41.379 -56.270 1.00 26.84 410 GLN C O 1
ATOM 10078 N N . TYR C 1 410 ? 65.588 -39.734 -57.126 1.00 25.27 411 TYR C N 1
ATOM 10079 C CA . TYR C 1 410 ? 64.946 -39.362 -55.859 1.00 25.24 411 TYR C CA 1
ATOM 10080 C C . TYR C 1 410 ? 63.613 -40.074 -55.619 1.00 28.44 411 TYR C C 1
ATOM 10081 O O . TYR C 1 410 ? 62.834 -40.262 -56.550 1.00 27.54 411 TYR C O 1
ATOM 10090 N N . SER C 1 411 ? 63.359 -40.446 -54.364 1.00 25.59 412 SER C N 1
ATOM 10091 C CA . SER C 1 411 ? 62.029 -40.852 -53.919 1.00 28.11 412 SER C CA 1
ATOM 10092 C C . SER C 1 411 ? 61.967 -40.636 -52.415 1.00 27.30 412 SER C C 1
ATOM 10093 O O . SER C 1 411 ? 62.973 -40.276 -51.803 1.00 27.15 412 SER C O 1
ATOM 10096 N N . LYS C 1 412 ? 60.800 -40.842 -51.806 1.00 22.12 413 LYS C N 1
ATOM 10097 C CA . LYS C 1 412 ? 60.692 -40.611 -50.368 1.00 24.39 413 LYS C CA 1
ATOM 10098 C C . LYS C 1 412 ? 59.603 -41.462 -49.733 1.00 27.47 413 LYS C C 1
ATOM 10099 O O . LYS C 1 412 ? 58.693 -41.924 -50.427 1.00 25.00 413 LYS C O 1
ATOM 10105 N N . PHE C 1 413 ? 59.745 -41.682 -48.428 1.00 22.23 414 PHE C N 1
ATOM 10106 C CA . PHE C 1 413 ? 58.656 -42.154 -47.554 1.00 22.82 414 PHE C CA 1
ATOM 10107 C C . PHE C 1 413 ? 58.306 -40.998 -46.623 1.00 26.45 414 PHE C C 1
ATOM 10108 O O . PHE C 1 413 ? 59.187 -40.207 -46.268 1.00 23.80 414 PHE C O 1
ATOM 10116 N N . ALA C 1 414 ? 57.051 -40.901 -46.196 1.00 23.84 415 ALA C N 1
ATOM 10117 C CA . ALA C 1 414 ? 56.670 -39.803 -45.305 1.00 23.57 415 ALA C CA 1
ATOM 10118 C C . ALA C 1 414 ? 55.483 -40.152 -44.414 1.00 28.03 415 ALA C C 1
ATOM 10119 O O . ALA C 1 414 ? 54.540 -40.802 -44.870 1.00 30.26 415 ALA C O 1
ATOM 10121 N N . ARG C 1 415 ? 55.555 -39.734 -43.149 1.00 26.10 416 ARG C N 1
ATOM 10122 C CA . ARG C 1 415 ? 54.419 -39.792 -42.210 1.00 26.41 416 ARG C CA 1
ATOM 10123 C C . ARG C 1 415 ? 54.003 -38.375 -41.842 1.00 30.76 416 ARG C C 1
ATOM 10124 O O . ARG C 1 415 ? 54.854 -37.498 -41.691 1.00 23.31 416 ARG C O 1
ATOM 10132 N N . PHE C 1 416 ? 52.699 -38.148 -41.710 1.00 26.72 417 PHE C N 1
ATOM 10133 C CA . PHE C 1 416 ? 52.168 -36.868 -41.245 1.00 26.54 417 PHE C CA 1
ATOM 10134 C C . PHE C 1 416 ? 50.729 -37.086 -40.806 1.00 29.38 417 PHE C C 1
ATOM 10135 O O . PHE C 1 416 ? 49.892 -37.445 -41.633 1.00 30.29 417 PHE C O 1
ATOM 10143 N N . ASP C 1 417 ? 50.451 -36.869 -39.523 1.00 31.71 418 ASP C N 1
ATOM 10144 C CA . ASP C 1 417 ? 49.119 -37.137 -38.969 1.00 30.35 418 ASP C CA 1
ATOM 10145 C C . ASP C 1 417 ? 48.529 -35.929 -38.240 1.00 27.77 418 ASP C C 1
ATOM 10146 O O . ASP C 1 417 ? 48.822 -35.693 -37.068 1.00 27.08 418 ASP C O 1
ATOM 10151 N N . PRO C 1 418 ? 47.683 -35.168 -38.933 1.00 28.35 419 PRO C N 1
ATOM 10152 C CA . PRO C 1 418 ? 47.102 -33.983 -38.291 1.00 27.87 419 PRO C CA 1
ATOM 10153 C C . PRO C 1 418 ? 46.258 -34.329 -37.068 1.00 33.95 419 PRO C C 1
ATOM 10154 O O . PRO C 1 418 ? 45.846 -35.484 -36.879 1.00 30.31 419 PRO C O 1
ATOM 10158 N N . LEU C 1 419 ? 46.035 -33.337 -36.217 1.00 34.23 420 LEU C N 1
ATOM 10159 C CA . LEU C 1 419 ? 45.221 -33.553 -35.029 1.00 36.93 420 LEU C CA 1
ATOM 10160 C C . LEU C 1 419 ? 43.813 -33.053 -35.323 1.00 37.09 420 LEU C C 1
ATOM 10161 O O . LEU C 1 419 ? 43.098 -33.672 -36.112 1.00 38.47 420 LEU C O 1
ATOM 10166 N N . ASP C 1 420 ? 43.427 -31.924 -34.735 1.00 41.55 421 ASP C N 1
ATOM 10167 C CA . ASP C 1 420 ? 42.078 -31.393 -34.925 1.00 39.42 421 ASP C CA 1
ATOM 10168 C C . ASP C 1 420 ? 41.948 -30.473 -36.126 1.00 40.43 421 ASP C C 1
ATOM 10169 O O . ASP C 1 420 ? 40.840 -30.156 -36.546 1.00 40.45 421 ASP C O 1
ATOM 10174 N N . GLU C 1 421 ? 43.074 -30.049 -36.692 1.00 35.08 422 GLU C N 1
ATOM 10175 C CA . GLU C 1 421 ? 43.047 -29.030 -37.727 1.00 36.49 422 GLU C CA 1
ATOM 10176 C C . GLU C 1 421 ? 42.882 -29.612 -39.119 1.00 30.67 422 GLU C C 1
ATOM 10177 O O . GLU C 1 421 ? 43.144 -30.791 -39.345 1.00 34.74 422 GLU C O 1
ATOM 10183 N N . VAL C 1 422 ? 42.458 -28.763 -40.049 1.00 34.87 423 VAL C N 1
ATOM 10184 C CA . VAL C 1 422 ? 42.417 -29.109 -41.465 1.00 32.60 423 VAL C CA 1
ATOM 10185 C C . VAL C 1 422 ? 43.518 -28.379 -42.250 1.00 35.36 423 VAL C C 1
ATOM 10186 O O . VAL C 1 422 ? 43.647 -27.158 -42.156 1.00 36.46 423 VAL C O 1
ATOM 10190 N N . TRP C 1 423 ? 44.294 -29.126 -43.029 1.00 35.36 424 TRP C N 1
ATOM 10191 C CA . TRP C 1 423 ? 45.318 -28.529 -43.891 1.00 33.32 424 TRP C CA 1
ATOM 10192 C C . TRP C 1 423 ? 44.875 -28.460 -45.346 1.00 35.33 424 TRP C C 1
ATOM 10193 O O . TRP C 1 423 ? 44.287 -29.401 -45.881 1.00 35.66 424 TRP C O 1
ATOM 10204 N N . ILE C 1 424 ? 45.178 -27.342 -45.990 1.00 33.74 425 ILE C N 1
ATOM 10205 C CA . ILE C 1 424 ? 45.009 -27.230 -47.424 1.00 34.93 425 ILE C CA 1
ATOM 10206 C C . ILE C 1 424 ? 46.357 -26.893 -48.056 1.00 35.07 425 ILE C C 1
ATOM 10207 O O . ILE C 1 424 ? 46.886 -25.807 -47.839 1.00 34.24 425 ILE C O 1
ATOM 10212 N N . PHE C 1 425 ? 46.915 -27.836 -48.809 1.00 33.98 426 PHE C N 1
ATOM 10213 C CA . PHE C 1 425 ? 48.168 -27.621 -49.527 1.00 36.53 426 PHE C CA 1
ATOM 10214 C C . PHE C 1 425 ? 47.891 -27.405 -51.003 1.00 39.03 426 PHE C C 1
ATOM 10215 O O . PHE C 1 425 ? 47.021 -28.062 -51.568 1.00 41.91 426 PHE C O 1
ATOM 10223 N N . THR C 1 426 ? 48.623 -26.487 -51.632 1.00 36.57 427 THR C N 1
ATOM 10224 C CA . THR C 1 426 ? 48.540 -26.326 -53.076 1.00 37.74 427 THR C CA 1
ATOM 10225 C C . THR C 1 426 ? 49.934 -26.403 -53.698 1.00 40.85 427 THR C C 1
ATOM 10226 O O . THR C 1 426 ? 50.856 -25.711 -53.264 1.00 38.78 427 THR C O 1
ATOM 10230 N N . GLU C 1 427 ? 50.071 -27.259 -54.707 1.00 39.66 428 GLU C N 1
ATOM 10231 C CA . GLU C 1 427 ? 51.336 -27.464 -55.403 1.00 42.71 428 GLU C CA 1
ATOM 10232 C C . GLU C 1 427 ? 51.272 -26.990 -56.847 1.00 43.75 428 GLU C C 1
ATOM 10233 O O . GLU C 1 427 ? 50.558 -27.573 -57.660 1.00 46.35 428 GLU C O 1
ATOM 10239 N N . PRO C 1 428 ? 52.036 -25.937 -57.173 1.00 45.47 429 PRO C N 1
ATOM 10240 C CA . PRO C 1 428 ? 52.064 -25.354 -58.519 1.00 43.78 429 PRO C CA 1
ATOM 10241 C C . PRO C 1 428 ? 52.994 -26.098 -59.475 1.00 48.78 429 PRO C C 1
ATOM 10242 O O . PRO C 1 428 ? 54.128 -25.671 -59.700 1.00 51.72 429 PRO C O 1
ATOM 10246 N N . HIS C 1 429 ? 52.511 -27.203 -60.030 1.00 49.61 430 HIS C N 1
ATOM 10247 C CA . HIS C 1 429 ? 53.254 -27.934 -61.050 1.00 51.17 430 HIS C CA 1
ATOM 10248 C C . HIS C 1 429 ? 53.063 -27.281 -62.416 1.00 54.05 430 HIS C C 1
ATOM 10249 O O . HIS C 1 429 ? 52.145 -26.481 -62.606 1.00 53.26 430 HIS C O 1
ATOM 10256 N N . ALA C 1 430 ? 53.941 -27.618 -63.357 1.00 56.58 431 ALA C N 1
ATOM 10257 C CA . ALA C 1 430 ? 53.862 -27.081 -64.710 1.00 56.87 431 ALA C CA 1
ATOM 10258 C C . ALA C 1 430 ? 52.515 -27.399 -65.353 1.00 60.46 431 ALA C C 1
ATOM 10259 O O . ALA C 1 430 ? 51.875 -26.522 -65.941 1.00 65.33 431 ALA C O 1
ATOM 10261 N N . ASP C 1 431 ? 52.085 -28.651 -65.218 1.00 59.88 432 ASP C N 1
ATOM 10262 C CA . ASP C 1 431 ? 50.903 -29.147 -65.913 1.00 57.21 432 ASP C CA 1
ATOM 10263 C C . ASP C 1 431 ? 49.621 -29.014 -65.103 1.00 59.20 432 ASP C C 1
ATOM 10264 O O . ASP C 1 431 ? 48.531 -29.199 -65.639 1.00 61.60 432 ASP C O 1
ATOM 10269 N N . ARG C 1 432 ? 49.746 -28.710 -63.814 1.00 58.33 433 ARG C N 1
ATOM 10270 C CA . ARG C 1 432 ? 48.582 -28.688 -62.934 1.00 56.29 433 ARG C CA 1
ATOM 10271 C C . ARG C 1 432 ? 48.844 -27.949 -61.623 1.00 55.55 433 ARG C C 1
ATOM 10272 O O . ARG C 1 432 ? 49.915 -28.073 -61.027 1.00 52.39 433 ARG C O 1
ATOM 10280 N N . LEU C 1 433 ? 47.862 -27.168 -61.184 1.00 51.00 434 LEU C N 1
ATOM 10281 C CA . LEU C 1 433 ? 47.823 -26.723 -59.800 1.00 50.18 434 LEU C CA 1
ATOM 10282 C C . LEU C 1 433 ? 47.049 -27.769 -59.010 1.00 49.37 434 LEU C C 1
ATOM 10283 O O . LEU C 1 433 ? 45.880 -28.039 -59.294 1.00 48.26 434 LEU C O 1
ATOM 10288 N N . GLU C 1 434 ? 47.706 -28.375 -58.034 1.00 44.97 435 GLU C N 1
ATOM 10289 C CA . GLU C 1 434 ? 47.084 -29.449 -57.285 1.00 45.61 435 GLU C CA 1
ATOM 10290 C C . GLU C 1 434 ? 46.659 -28.993 -55.900 1.00 44.90 435 GLU C C 1
ATOM 10291 O O . GLU C 1 434 ? 47.494 -28.619 -55.076 1.00 43.59 435 GLU C O 1
ATOM 10297 N N . VAL C 1 435 ? 45.350 -29.016 -55.657 1.00 46.16 436 VAL C N 1
ATOM 10298 C CA . VAL C 1 435 ? 44.801 -28.733 -54.335 1.00 43.14 436 VAL C CA 1
ATOM 10299 C C . VAL C 1 435 ? 44.781 -30.018 -53.512 1.00 44.73 436 VAL C C 1
ATOM 10300 O O . VAL C 1 435 ? 44.232 -31.030 -53.944 1.00 47.08 436 VAL C O 1
ATOM 10304 N N . GLN C 1 436 ? 45.397 -29.983 -52.337 1.00 37.95 437 GLN C N 1
ATOM 10305 C CA . GLN C 1 436 ? 45.483 -31.162 -51.489 1.00 38.94 437 GLN C CA 1
ATOM 10306 C C . GLN C 1 436 ? 44.888 -30.890 -50.122 1.00 40.35 437 GLN C C 1
ATOM 10307 O O . GLN C 1 436 ? 45.309 -29.966 -49.422 1.00 41.73 437 GLN C O 1
ATOM 10313 N N . VAL C 1 437 ? 43.903 -31.692 -49.743 1.00 37.55 438 VAL C N 1
ATOM 10314 C CA . VAL C 1 437 ? 43.315 -31.581 -48.419 1.00 37.07 438 VAL C CA 1
ATOM 10315 C C . VAL C 1 437 ? 43.806 -32.723 -47.542 1.00 35.67 438 VAL C C 1
ATOM 10316 O O . VAL C 1 437 ? 43.759 -33.884 -47.944 1.00 38.46 438 VAL C O 1
ATOM 10320 N N . CYS C 1 438 ? 44.295 -32.394 -46.353 1.00 30.01 439 CYS C N 1
ATOM 10321 C CA . CYS C 1 438 ? 44.724 -33.413 -45.406 1.00 34.20 439 CYS C CA 1
ATOM 10322 C C . CYS C 1 438 ? 44.126 -33.133 -44.042 1.00 37.66 439 CYS C C 1
ATOM 10323 O O . CYS C 1 438 ? 44.331 -32.064 -43.465 1.00 34.54 439 CYS C O 1
ATOM 10326 N N . ALA C 1 439 ? 43.377 -34.108 -43.538 1.00 34.86 440 ALA C N 1
ATOM 10327 C CA . ALA C 1 439 ? 42.706 -33.985 -42.260 1.00 36.03 440 ALA C CA 1
ATOM 10328 C C . ALA C 1 439 ? 42.314 -35.368 -41.769 1.00 34.01 440 ALA C C 1
ATOM 10329 O O . ALA C 1 439 ? 42.106 -36.283 -42.573 1.00 36.89 440 ALA C O 1
ATOM 10331 N N . ASN C 1 440 ? 42.227 -35.523 -40.454 1.00 34.21 441 ASN C N 1
ATOM 10332 C CA . ASN C 1 440 ? 41.731 -36.767 -39.882 1.00 38.84 441 ASN C CA 1
ATOM 10333 C C . ASN C 1 440 ? 40.284 -37.016 -40.318 1.00 41.89 441 ASN C C 1
ATOM 10334 O O . ASN C 1 440 ? 39.521 -36.070 -40.538 1.00 39.97 441 ASN C O 1
ATOM 10339 N N . SER C 1 441 ? 39.919 -38.288 -40.457 1.00 37.79 442 SER C N 1
ATOM 10340 C CA . SER C 1 441 ? 38.604 -38.657 -40.972 1.00 42.62 442 SER C CA 1
ATOM 10341 C C . SER C 1 441 ? 37.474 -38.221 -40.044 1.00 44.82 442 SER C C 1
ATOM 10342 O O . SER C 1 441 ? 36.372 -37.926 -40.503 1.00 43.37 442 SER C O 1
ATOM 10345 N N . ARG C 1 442 ? 37.753 -38.177 -38.744 1.00 43.44 443 ARG C N 1
ATOM 10346 C CA . ARG C 1 442 ? 36.752 -37.795 -37.754 1.00 42.67 443 ARG C CA 1
ATOM 10347 C C . ARG C 1 442 ? 36.495 -36.291 -37.775 1.00 51.38 443 ARG C C 1
ATOM 10348 O O . ARG C 1 442 ? 35.450 -35.820 -37.320 1.00 51.42 443 ARG C O 1
ATOM 10356 N N . VAL C 1 443 ? 37.462 -35.539 -38.296 1.00 47.33 444 VAL C N 1
ATOM 10357 C CA . VAL C 1 443 ? 37.354 -34.087 -38.377 1.00 47.47 444 VAL C CA 1
ATOM 10358 C C . VAL C 1 443 ? 36.713 -33.689 -39.698 1.00 45.98 444 VAL C C 1
ATOM 10359 O O . VAL C 1 443 ? 35.873 -32.793 -39.758 1.00 46.76 444 VAL C O 1
ATOM 10363 N N . LEU C 1 444 ? 37.109 -34.370 -40.763 1.00 43.56 445 LEU C N 1
ATOM 10364 C CA . LEU C 1 444 ? 36.578 -34.067 -42.077 1.00 47.64 445 LEU C CA 1
ATOM 10365 C C . LEU C 1 444 ? 36.417 -35.367 -42.853 1.00 48.64 445 LEU C C 1
ATOM 10366 O O . LEU C 1 444 ? 37.399 -36.036 -43.180 1.00 48.23 445 LEU C O 1
ATOM 10371 N N . GLY C 1 445 ? 35.171 -35.738 -43.124 1.00 47.64 446 GLY C N 1
ATOM 10372 C CA . GLY C 1 445 ? 34.890 -36.974 -43.825 1.00 48.81 446 GLY C CA 1
ATOM 10373 C C . GLY C 1 445 ? 35.322 -36.906 -45.272 1.00 48.87 446 GLY C C 1
ATOM 10374 O O . GLY C 1 445 ? 35.467 -35.816 -45.833 1.00 49.39 446 GLY C O 1
ATOM 10375 N N . GLN C 1 446 ? 35.521 -38.076 -45.873 1.00 45.13 447 GLN C N 1
ATOM 10376 C CA . GLN C 1 446 ? 36.023 -38.179 -47.237 1.00 45.79 447 GLN C CA 1
ATOM 10377 C C . GLN C 1 446 ? 35.205 -37.356 -48.223 1.00 52.56 447 GLN C C 1
ATOM 10378 O O . GLN C 1 446 ? 35.762 -36.630 -49.049 1.00 50.43 447 GLN C O 1
ATOM 10384 N N . GLU C 1 447 ? 33.883 -37.459 -48.131 1.00 52.32 448 GLU C N 1
ATOM 10385 C CA . GLU C 1 447 ? 33.023 -36.747 -49.066 1.00 51.20 448 GLU C CA 1
ATOM 10386 C C . GLU C 1 447 ? 33.056 -35.246 -48.798 1.00 48.78 448 GLU C C 1
ATOM 10387 O O . GLU C 1 447 ? 32.928 -34.446 -49.724 1.00 48.96 448 GLU C O 1
ATOM 10393 N N . GLN C 1 448 ? 33.240 -34.874 -47.535 1.00 45.01 449 GLN C N 1
ATOM 10394 C CA . GLN C 1 448 ? 33.401 -33.471 -47.162 1.00 49.10 449 GLN C CA 1
ATOM 10395 C C . GLN C 1 448 ? 34.714 -32.914 -47.704 1.00 47.64 449 GLN C C 1
ATOM 10396 O O . GLN C 1 448 ? 34.748 -31.837 -48.295 1.00 49.06 449 GLN C O 1
ATOM 10402 N N . ALA C 1 449 ? 35.792 -33.662 -47.486 1.00 48.08 450 ALA C N 1
ATOM 10403 C CA . ALA C 1 449 ? 37.114 -33.290 -47.975 1.00 47.84 450 ALA C CA 1
ATOM 10404 C C . ALA C 1 449 ? 37.111 -33.162 -49.494 1.00 48.88 450 ALA C C 1
ATOM 10405 O O . ALA C 1 449 ? 37.697 -32.231 -50.053 1.00 47.62 450 ALA C O 1
ATOM 10407 N N . THR C 1 450 ? 36.435 -34.097 -50.156 1.00 46.38 451 THR C N 1
ATOM 10408 C CA . THR C 1 450 ? 36.344 -34.090 -51.610 1.00 44.94 451 THR C CA 1
ATOM 10409 C C . THR C 1 450 ? 35.628 -32.837 -52.117 1.00 47.96 451 THR C C 1
ATOM 10410 O O . THR C 1 450 ? 36.019 -32.249 -53.128 1.00 47.92 451 THR C O 1
ATOM 10414 N N . GLU C 1 451 ? 34.588 -32.412 -51.410 1.00 48.66 452 GLU C N 1
ATOM 10415 C CA . GLU C 1 451 ? 33.837 -31.256 -51.880 1.00 52.06 452 GLU C CA 1
ATOM 10416 C C . GLU C 1 451 ? 34.534 -29.963 -51.477 1.00 50.63 452 GLU C C 1
ATOM 10417 O O . GLU C 1 451 ? 34.427 -28.961 -52.180 1.00 51.63 452 GLU C O 1
ATOM 10423 N N . LEU C 1 452 ? 35.261 -29.998 -50.365 1.00 49.22 453 LEU C N 1
ATOM 10424 C CA . LEU C 1 452 ? 36.125 -28.883 -49.985 1.00 50.02 453 LEU C CA 1
ATOM 10425 C C . LEU C 1 452 ? 37.166 -28.610 -51.073 1.00 49.83 453 LEU C C 1
ATOM 10426 O O . LEU C 1 452 ? 37.337 -27.471 -51.514 1.00 50.38 453 LEU C O 1
ATOM 10431 N N . ALA C 1 453 ? 37.846 -29.666 -51.507 1.00 47.37 454 ALA C N 1
ATOM 10432 C CA . ALA C 1 453 ? 38.877 -29.556 -52.531 1.00 49.35 454 ALA C CA 1
ATOM 10433 C C . ALA C 1 453 ? 38.288 -29.111 -53.866 1.00 50.77 454 ALA C C 1
ATOM 10434 O O . ALA C 1 453 ? 38.905 -28.332 -54.598 1.00 47.48 454 ALA C O 1
ATOM 10436 N N . ASN C 1 454 ? 37.095 -29.611 -54.181 1.00 50.45 455 ASN C N 1
ATOM 10437 C CA . ASN C 1 454 ? 36.401 -29.226 -55.409 1.00 50.67 455 ASN C CA 1
ATOM 10438 C C . ASN C 1 454 ? 35.933 -27.781 -55.370 1.00 52.21 455 ASN C C 1
ATOM 10439 O O . ASN C 1 454 ? 36.094 -27.044 -56.340 1.00 52.40 455 ASN C O 1
ATOM 10444 N N . ASN C 1 455 ? 35.346 -27.388 -54.244 1.00 50.97 456 ASN C N 1
ATOM 10445 C CA . ASN C 1 455 ? 34.878 -26.022 -54.054 1.00 53.30 456 ASN C CA 1
ATOM 10446 C C . ASN C 1 455 ? 36.003 -25.007 -54.217 1.00 53.63 456 ASN C C 1
ATOM 10447 O O . ASN C 1 455 ? 35.885 -24.058 -54.994 1.00 53.35 456 ASN C O 1
ATOM 10452 N N . ILE C 1 456 ? 37.093 -25.220 -53.485 1.00 53.62 457 ILE C N 1
ATOM 10453 C CA . ILE C 1 456 ? 38.236 -24.308 -53.511 1.00 50.91 457 ILE C CA 1
ATOM 10454 C C . ILE C 1 456 ? 38.848 -24.198 -54.907 1.00 50.32 457 ILE C C 1
ATOM 10455 O O . ILE C 1 456 ? 39.088 -23.094 -55.404 1.00 50.69 457 ILE C O 1
ATOM 10460 N N . SER C 1 457 ? 39.084 -25.342 -55.545 1.00 48.75 458 SER C N 1
ATOM 10461 C CA . SER C 1 457 ? 39.707 -25.358 -56.863 1.00 48.10 458 SER C CA 1
ATOM 10462 C C . SER C 1 457 ? 38.806 -24.715 -57.921 1.00 54.07 458 SER C C 1
ATOM 10463 O O . SER C 1 457 ? 39.287 -24.124 -58.892 1.00 48.02 458 SER C O 1
ATOM 10466 N N . ALA C 1 458 ? 37.497 -24.818 -57.724 1.00 52.56 459 ALA C N 1
ATOM 10467 C CA . ALA C 1 458 ? 36.549 -24.194 -58.634 1.00 49.67 459 ALA C CA 1
ATOM 10468 C C . ALA C 1 458 ? 36.604 -22.677 -58.508 1.00 50.55 459 ALA C C 1
ATOM 10469 O O . ALA C 1 458 ? 36.607 -21.969 -59.513 1.00 55.88 459 ALA C O 1
ATOM 10471 N N . ILE C 1 459 ? 36.652 -22.185 -57.272 1.00 51.27 460 ILE C N 1
ATOM 10472 C CA . ILE C 1 459 ? 36.728 -20.749 -57.015 1.00 48.18 460 ILE C CA 1
ATOM 10473 C C . ILE C 1 459 ? 38.016 -20.164 -57.609 1.00 53.22 460 ILE C C 1
ATOM 10474 O O . ILE C 1 459 ? 38.004 -19.088 -58.212 1.00 52.78 460 ILE C O 1
ATOM 10479 N N . ILE C 1 460 ? 39.120 -20.888 -57.450 1.00 48.89 461 ILE C N 1
ATOM 10480 C CA . ILE C 1 460 ? 40.393 -20.490 -58.045 1.00 51.50 461 ILE C CA 1
ATOM 10481 C C . ILE C 1 460 ? 40.286 -20.371 -59.565 1.00 50.93 461 ILE C C 1
ATOM 10482 O O . ILE C 1 460 ? 40.730 -19.386 -60.155 1.00 52.56 461 ILE C O 1
ATOM 10487 N N . THR C 1 461 ? 39.689 -21.376 -60.196 1.00 51.78 462 THR C N 1
ATOM 10488 C CA . THR C 1 461 ? 39.557 -21.389 -61.648 1.00 53.47 462 THR C CA 1
ATOM 10489 C C . THR C 1 461 ? 38.665 -20.246 -62.124 1.00 56.58 462 THR C C 1
ATOM 10490 O O . THR C 1 461 ? 38.972 -19.569 -63.110 1.00 58.09 462 THR C O 1
ATOM 10494 N N . LYS C 1 462 ? 37.569 -20.024 -61.405 1.00 56.20 463 LYS C N 1
ATOM 10495 C CA . LYS C 1 462 ? 36.636 -18.954 -61.743 1.00 59.26 463 LYS C CA 1
ATOM 10496 C C . LYS C 1 462 ? 37.275 -17.581 -61.562 1.00 60.76 463 LYS C C 1
ATOM 10497 O O . LYS C 1 462 ? 37.051 -16.676 -62.370 1.00 59.10 463 LYS C O 1
ATOM 10503 N N . PHE C 1 463 ? 38.071 -17.430 -60.507 1.00 59.60 464 PHE C N 1
ATOM 10504 C CA . PHE C 1 463 ? 38.853 -16.211 -60.318 1.00 58.29 464 PHE C CA 1
ATOM 10505 C C . PHE C 1 463 ? 39.776 -15.985 -61.509 1.00 58.99 464 PHE C C 1
ATOM 10506 O O . PHE C 1 463 ? 39.891 -14.873 -62.019 1.00 63.81 464 PHE C O 1
ATOM 10514 N N . SER C 1 464 ? 40.427 -17.056 -61.949 1.00 59.60 465 SER C N 1
ATOM 10515 C CA . SER C 1 464 ? 41.414 -16.983 -63.019 1.00 61.90 465 SER C CA 1
ATOM 10516 C C . SER C 1 464 ? 40.819 -16.562 -64.358 1.00 63.27 465 SER C C 1
ATOM 10517 O O . SER C 1 464 ? 41.388 -15.723 -65.058 1.00 60.80 465 SER C O 1
ATOM 10520 N N . THR C 1 465 ? 39.679 -17.154 -64.708 1.00 63.60 466 THR C N 1
ATOM 10521 C CA . THR C 1 465 ? 39.093 -16.975 -66.035 1.00 62.27 466 THR C CA 1
ATOM 10522 C C . THR C 1 465 ? 38.699 -15.522 -66.299 1.00 67.19 466 THR C C 1
ATOM 10523 O O . THR C 1 465 ? 38.813 -15.053 -67.431 1.00 71.00 466 THR C O 1
ATOM 10527 N N . ASP C 1 466 ? 38.240 -14.816 -65.266 1.00 65.78 467 ASP C N 1
ATOM 10528 C CA . ASP C 1 466 ? 38.208 -13.354 -65.316 1.00 69.54 467 ASP C CA 1
ATOM 10529 C C . ASP C 1 466 ? 38.058 -12.723 -63.939 1.00 68.20 467 ASP C C 1
ATOM 10530 O O . ASP C 1 466 ? 37.016 -12.853 -63.292 1.00 65.38 467 ASP C O 1
ATOM 10535 N N . PRO C 1 467 ? 39.104 -12.005 -63.506 1.00 67.71 468 PRO C N 1
ATOM 10536 C CA . PRO C 1 467 ? 39.217 -11.333 -62.206 1.00 69.18 468 PRO C CA 1
ATOM 10537 C C . PRO C 1 467 ? 38.434 -10.023 -62.130 1.00 68.70 468 PRO C C 1
ATOM 10538 O O . PRO C 1 467 ? 38.343 -9.436 -61.054 1.00 66.04 468 PRO C O 1
ATOM 10542 N N . THR C 1 468 ? 37.889 -9.571 -63.255 1.00 70.13 469 THR C N 1
ATOM 10543 C CA . THR C 1 468 ? 37.146 -8.315 -63.287 1.00 72.27 469 THR C CA 1
ATOM 10544 C C . THR C 1 468 ? 35.694 -8.514 -62.870 1.00 72.73 469 THR C C 1
ATOM 10545 O O . THR C 1 468 ? 34.990 -7.551 -62.569 1.00 72.63 469 THR C O 1
ATOM 10549 N N . ALA C 1 469 ? 35.249 -9.768 -62.862 1.00 74.15 470 ALA C N 1
ATOM 10550 C CA . ALA C 1 469 ? 33.874 -10.091 -62.492 1.00 72.00 470 ALA C CA 1
ATOM 10551 C C . ALA C 1 469 ? 33.586 -9.697 -61.047 1.00 70.25 470 ALA C C 1
ATOM 10552 O O . ALA C 1 469 ? 34.480 -9.704 -60.205 1.00 71.05 470 ALA C O 1
ATOM 10554 N N . ARG C 1 470 ? 32.334 -9.346 -60.770 1.00 71.46 471 ARG C N 1
ATOM 10555 C CA . ARG C 1 470 ? 31.915 -8.980 -59.420 1.00 73.37 471 ARG C CA 1
ATOM 10556 C C . ARG C 1 470 ? 31.831 -10.216 -58.533 1.00 74.44 471 ARG C C 1
ATOM 10557 O O . ARG C 1 470 ? 32.071 -11.333 -58.988 1.00 74.85 471 ARG C O 1
ATOM 10565 N N . LEU C 1 471 ? 31.480 -10.027 -57.267 1.00 73.79 472 LEU C N 1
ATOM 10566 C CA . LEU C 1 471 ? 31.271 -11.174 -56.397 1.00 72.82 472 LEU C CA 1
ATOM 10567 C C . LEU C 1 471 ? 29.832 -11.688 -56.531 1.00 76.00 472 LEU C C 1
ATOM 10568 O O . LEU C 1 471 ? 29.151 -11.957 -55.543 1.00 76.30 472 LEU C O 1
ATOM 10573 N N . LEU C 1 472 ? 29.381 -11.790 -57.780 1.00 80.66 473 LEU C N 1
ATOM 10574 C CA . LEU C 1 472 ? 28.243 -12.624 -58.154 1.00 76.16 473 LEU C CA 1
ATOM 10575 C C . LEU C 1 472 ? 28.787 -14.002 -58.468 1.00 77.02 473 LEU C C 1
ATOM 10576 O O . LEU C 1 472 ? 28.607 -14.526 -59.569 1.00 73.66 473 LEU C O 1
ATOM 10581 N N . ASP C 1 473 ? 29.477 -14.575 -57.494 1.00 78.52 474 ASP C N 1
ATOM 10582 C CA . ASP C 1 473 ? 30.236 -15.788 -57.717 1.00 75.96 474 ASP C CA 1
ATOM 10583 C C . ASP C 1 473 ? 29.575 -16.984 -57.044 1.00 76.09 474 ASP C C 1
ATOM 10584 O O . ASP C 1 473 ? 28.999 -16.860 -55.963 1.00 79.89 474 ASP C O 1
ATOM 10589 N N . ILE C 1 474 ? 29.663 -18.143 -57.688 1.00 75.03 475 ILE C N 1
ATOM 10590 C CA . ILE C 1 474 ? 29.000 -19.346 -57.197 1.00 72.19 475 ILE C CA 1
ATOM 10591 C C . ILE C 1 474 ? 30.007 -20.455 -56.894 1.00 71.00 475 ILE C C 1
ATOM 10592 O O . ILE C 1 474 ? 30.590 -21.034 -57.809 1.00 71.36 475 ILE C O 1
ATOM 10597 N N . THR C 1 475 ? 30.212 -20.741 -55.607 1.00 73.51 476 THR C N 1
ATOM 10598 C CA . THR C 1 475 ? 31.215 -21.722 -55.180 1.00 65.13 476 THR C CA 1
ATOM 10599 C C . THR C 1 475 ? 30.693 -23.145 -55.354 1.00 69.33 476 THR C C 1
ATOM 10600 O O . THR C 1 475 ? 30.116 -23.485 -56.390 1.00 71.31 476 THR C O 1
ATOM 10604 N N . GLU D 1 19 ? 115.610 21.661 -78.256 1.00 54.62 20 GLU D N 1
ATOM 10605 C CA . GLU D 1 19 ? 116.359 22.774 -77.645 1.00 53.30 20 GLU D CA 1
ATOM 10606 C C . GLU D 1 19 ? 116.234 24.119 -78.386 1.00 46.75 20 GLU D C 1
ATOM 10607 O O . GLU D 1 19 ? 116.174 24.151 -79.619 1.00 43.48 20 GLU D O 1
ATOM 10613 N N . PRO D 1 20 ? 116.183 25.232 -77.636 1.00 49.40 21 PRO D N 1
ATOM 10614 C CA . PRO D 1 20 ? 116.165 26.554 -78.275 1.00 42.47 21 PRO D CA 1
ATOM 10615 C C . PRO D 1 20 ? 117.287 26.709 -79.301 1.00 42.53 21 PRO D C 1
ATOM 10616 O O . PRO D 1 20 ? 118.407 26.264 -79.047 1.00 41.96 21 PRO D O 1
ATOM 10620 N N . PHE D 1 21 ? 116.952 27.295 -80.449 1.00 36.16 22 PHE D N 1
ATOM 10621 C CA . PHE D 1 21 ? 117.883 27.570 -81.554 1.00 36.44 22 PHE D CA 1
ATOM 10622 C C . PHE D 1 21 ? 118.230 26.323 -82.386 1.00 38.05 22 PHE D C 1
ATOM 10623 O O . PHE D 1 21 ? 118.950 26.419 -83.381 1.00 39.07 22 PHE D O 1
ATOM 10631 N N . SER D 1 22 ? 117.686 25.167 -82.027 1.00 37.40 23 SER D N 1
ATOM 10632 C CA . SER D 1 22 ? 118.031 23.950 -82.757 1.00 39.35 23 SER D CA 1
ATOM 10633 C C . SER D 1 22 ? 117.514 23.987 -84.196 1.00 41.75 23 SER D C 1
ATOM 10634 O O . SER D 1 22 ? 117.970 23.221 -85.043 1.00 38.95 23 SER D O 1
ATOM 10637 N N . LEU D 1 23 ? 116.576 24.888 -84.478 1.00 38.13 24 LEU D N 1
ATOM 10638 C CA . LEU D 1 23 ? 116.071 25.051 -85.842 1.00 32.57 24 LEU D CA 1
ATOM 10639 C C . LEU D 1 23 ? 116.548 26.338 -86.502 1.00 32.29 24 LEU D C 1
ATOM 10640 O O . LEU D 1 23 ? 116.085 26.682 -87.584 1.00 32.82 24 LEU D O 1
ATOM 10645 N N . SER D 1 24 ? 117.468 27.046 -85.862 1.00 31.58 25 SER D N 1
ATOM 10646 C CA . SER D 1 24 ? 117.975 28.294 -86.425 1.00 34.11 25 SER D CA 1
ATOM 10647 C C . SER D 1 24 ? 118.769 28.045 -87.704 1.00 41.48 25 SER D C 1
ATOM 10648 O O . SER D 1 24 ? 119.710 27.258 -87.704 1.00 36.34 25 SER D O 1
ATOM 10651 N N . PRO D 1 25 ? 118.382 28.714 -88.804 1.00 40.27 26 PRO D N 1
ATOM 10652 C CA . PRO D 1 25 ? 119.170 28.672 -90.046 1.00 42.68 26 PRO D CA 1
ATOM 10653 C C . PRO D 1 25 ? 120.376 29.601 -89.980 1.00 41.37 26 PRO D C 1
ATOM 10654 O O . PRO D 1 25 ? 121.169 29.672 -90.920 1.00 48.19 26 PRO D O 1
ATOM 10658 N N . ILE D 1 26 ? 120.497 30.309 -88.865 1.00 43.97 27 ILE D N 1
ATOM 10659 C CA . ILE D 1 26 ? 121.576 31.255 -88.619 1.00 44.78 27 ILE D CA 1
ATOM 10660 C C . ILE D 1 26 ? 122.553 30.666 -87.625 1.00 46.57 27 ILE D C 1
ATOM 10661 O O . ILE D 1 26 ? 122.151 30.247 -86.542 1.00 39.23 27 ILE D O 1
ATOM 10666 N N . LYS D 1 27 ? 123.835 30.647 -87.974 1.00 46.18 28 LYS D N 1
ATOM 10667 C CA . LYS D 1 27 ? 124.831 30.060 -87.088 1.00 47.85 28 LYS D CA 1
ATOM 10668 C C . LYS D 1 27 ? 125.046 30.922 -85.845 1.00 46.45 28 LYS D C 1
ATOM 10669 O O . LYS D 1 27 ? 125.403 30.414 -84.781 1.00 46.55 28 LYS D O 1
ATOM 10675 N N . ASP D 1 28 ? 124.811 32.225 -85.976 1.00 45.92 29 ASP D N 1
ATOM 10676 C CA . ASP D 1 28 ? 124.981 33.137 -84.850 1.00 44.02 29 ASP D CA 1
ATOM 10677 C C . ASP D 1 28 ? 123.712 33.955 -84.566 1.00 45.71 29 ASP D C 1
ATOM 10678 O O . ASP D 1 28 ? 123.638 35.131 -84.925 1.00 43.36 29 ASP D O 1
ATOM 10683 N N . PRO D 1 29 ? 122.706 33.330 -83.924 1.00 44.55 30 PRO D N 1
ATOM 10684 C CA . PRO D 1 29 ? 121.477 34.046 -83.554 1.00 42.21 30 PRO D CA 1
ATOM 10685 C C . PRO D 1 29 ? 121.719 35.277 -82.678 1.00 40.16 30 PRO D C 1
ATOM 10686 O O . PRO D 1 29 ? 121.123 36.325 -82.933 1.00 41.09 30 PRO D O 1
ATOM 10690 N N . GLN D 1 30 ? 122.579 35.164 -81.673 1.00 39.55 31 GLN D N 1
ATOM 10691 C CA . GLN D 1 30 ? 122.785 36.266 -80.734 1.00 40.37 31 GLN D CA 1
ATOM 10692 C C . GLN D 1 30 ? 123.383 37.506 -81.399 1.00 44.51 31 GLN D C 1
ATOM 10693 O O . GLN D 1 30 ? 123.121 38.635 -80.982 1.00 37.21 31 GLN D O 1
ATOM 10699 N N . ALA D 1 31 ? 124.183 37.299 -82.439 1.00 43.04 32 ALA D N 1
ATOM 10700 C CA . ALA D 1 31 ? 124.774 38.420 -83.153 1.00 40.79 32 ALA D CA 1
ATOM 10701 C C . ALA D 1 31 ? 123.693 39.225 -83.865 1.00 39.14 32 ALA D C 1
ATOM 10702 O O . ALA D 1 31 ? 123.775 40.451 -83.945 1.00 39.69 32 ALA D O 1
ATOM 10704 N N . LEU D 1 32 ? 122.683 38.530 -84.385 1.00 37.68 33 LEU D N 1
ATOM 10705 C CA . LEU D 1 32 ? 121.590 39.202 -85.078 1.00 39.64 33 LEU D CA 1
ATOM 10706 C C . LEU D 1 32 ? 120.775 40.019 -84.084 1.00 39.95 33 LEU D C 1
ATOM 10707 O O . LEU D 1 32 ? 120.426 41.170 -84.353 1.00 41.13 33 LEU D O 1
ATOM 10712 N N . HIS D 1 33 ? 120.484 39.424 -82.931 1.00 36.18 34 HIS D N 1
ATOM 10713 C CA . HIS D 1 33 ? 119.781 40.145 -81.874 1.00 41.67 34 HIS D CA 1
ATOM 10714 C C . HIS D 1 33 ? 120.537 41.398 -81.447 1.00 42.22 34 HIS D C 1
ATOM 10715 O O . HIS D 1 33 ? 119.947 42.464 -81.284 1.00 42.53 34 HIS D O 1
ATOM 10722 N N . LYS D 1 34 ? 121.848 41.266 -81.271 1.00 42.49 35 LYS D N 1
ATOM 10723 C CA . LYS D 1 34 ? 122.679 42.391 -80.875 1.00 40.98 35 LYS D CA 1
ATOM 10724 C C . LYS D 1 34 ? 122.641 43.494 -81.926 1.00 42.48 35 LYS D C 1
ATOM 10725 O O . LYS D 1 34 ? 122.670 44.679 -81.598 1.00 43.62 35 LYS D O 1
ATOM 10731 N N . GLU D 1 35 ? 122.565 43.091 -83.191 1.00 42.69 36 GLU D N 1
ATOM 10732 C CA . GLU D 1 35 ? 122.535 44.033 -84.303 1.00 44.89 36 GLU D CA 1
ATOM 10733 C C . GLU D 1 35 ? 121.238 44.843 -84.307 1.00 46.00 36 GLU D C 1
ATOM 10734 O O . GLU D 1 35 ? 121.253 46.068 -84.467 1.00 43.22 36 GLU D O 1
ATOM 10740 N N . LEU D 1 36 ? 120.117 44.153 -84.127 1.00 43.15 37 LEU D N 1
ATOM 10741 C CA . LEU D 1 36 ? 118.815 44.809 -84.075 1.00 41.96 37 LEU D CA 1
ATOM 10742 C C . LEU D 1 36 ? 118.733 45.767 -82.883 1.00 40.86 37 LEU D C 1
ATOM 10743 O O . LEU D 1 36 ? 118.159 46.851 -82.991 1.00 39.77 37 LEU D O 1
ATOM 10748 N N . CYS D 1 37 ? 119.330 45.382 -81.759 1.00 40.85 38 CYS D N 1
ATOM 10749 C CA . CYS D 1 37 ? 119.374 46.248 -80.579 1.00 40.58 38 CYS D CA 1
ATOM 10750 C C . CYS D 1 37 ? 120.144 47.554 -80.806 1.00 45.38 38 CYS D C 1
ATOM 10751 O O . CYS D 1 37 ? 119.716 48.621 -80.363 1.00 42.83 38 CYS D O 1
ATOM 10754 N N . SER D 1 38 ? 121.287 47.472 -81.481 1.00 46.37 39 SER D N 1
ATOM 10755 C CA . SER D 1 38 ? 122.115 48.660 -81.684 1.00 45.36 39 SER D CA 1
ATOM 10756 C C . SER D 1 38 ? 121.488 49.589 -82.718 1.00 42.78 39 SER D C 1
ATOM 10757 O O . SER D 1 38 ? 121.681 50.801 -82.670 1.00 48.15 39 SER D O 1
ATOM 10760 N N . LYS D 1 39 ? 120.736 49.020 -83.654 1.00 41.53 40 LYS D N 1
ATOM 10761 C CA . LYS D 1 39 ? 120.044 49.829 -84.650 1.00 41.34 40 LYS D CA 1
ATOM 10762 C C . LYS D 1 39 ? 118.673 50.307 -84.140 1.00 41.69 40 LYS D C 1
ATOM 10763 O O . LYS D 1 39 ? 117.874 50.852 -84.903 1.00 41.09 40 LYS D O 1
ATOM 10769 N N . ASN D 1 40 ? 118.426 50.097 -82.847 1.00 40.73 41 ASN D N 1
ATOM 10770 C CA . ASN D 1 40 ? 117.210 50.555 -82.162 1.00 43.38 41 ASN D CA 1
ATOM 10771 C C . ASN D 1 40 ? 115.914 50.046 -82.780 1.00 39.64 41 ASN D C 1
ATOM 10772 O O . ASN D 1 40 ? 114.886 50.732 -82.764 1.00 38.21 41 ASN D O 1
ATOM 10777 N N . VAL D 1 41 ? 115.963 48.837 -83.318 1.00 35.43 42 VAL D N 1
ATOM 10778 C CA . VAL D 1 41 ? 114.787 48.220 -83.907 1.00 33.77 42 VAL D CA 1
ATOM 10779 C C . VAL D 1 41 ? 113.949 47.556 -82.813 1.00 36.77 42 VAL D C 1
ATOM 10780 O O . VAL D 1 41 ? 112.710 47.595 -82.846 1.00 32.73 42 VAL D O 1
ATOM 10784 N N . ILE D 1 42 ? 114.639 46.959 -81.841 1.00 35.55 43 ILE D N 1
ATOM 10785 C CA . ILE D 1 42 ? 113.998 46.297 -80.703 1.00 33.16 43 ILE D CA 1
ATOM 10786 C C . ILE D 1 42 ? 114.617 46.811 -79.398 1.00 35.44 43 ILE D C 1
ATOM 10787 O O . ILE D 1 42 ? 115.679 47.433 -79.422 1.00 34.82 43 ILE D O 1
ATOM 10792 N N . PRO D 1 43 ? 113.952 46.574 -78.250 1.00 35.06 44 PRO D N 1
ATOM 10793 C CA . PRO D 1 43 ? 114.479 47.172 -77.016 1.00 37.17 44 PRO D CA 1
ATOM 10794 C C . PRO D 1 43 ? 115.862 46.649 -76.634 1.00 39.17 44 PRO D C 1
ATOM 10795 O O . PRO D 1 43 ? 116.147 45.461 -76.808 1.00 37.28 44 PRO D O 1
ATOM 10799 N N . VAL D 1 44 ? 116.701 47.542 -76.116 1.00 41.00 45 VAL D N 1
ATOM 10800 C CA . VAL D 1 44 ? 118.088 47.215 -75.802 1.00 43.23 45 VAL D CA 1
ATOM 10801 C C . VAL D 1 44 ? 118.192 46.196 -74.673 1.00 45.37 45 VAL D C 1
ATOM 10802 O O . VAL D 1 44 ? 119.162 45.445 -74.595 1.00 46.60 45 VAL D O 1
ATOM 10806 N N . THR D 1 45 ? 117.182 46.158 -73.810 1.00 43.12 46 THR D N 1
ATOM 10807 C CA . THR D 1 45 ? 117.204 45.280 -72.648 1.00 42.75 46 THR D CA 1
ATOM 10808 C C . THR D 1 45 ? 116.506 43.945 -72.901 1.00 40.15 46 THR D C 1
ATOM 10809 O O . THR D 1 45 ? 116.364 43.131 -71.983 1.00 41.91 46 THR D O 1
ATOM 10813 N N . SER D 1 46 ? 116.063 43.719 -74.136 1.00 36.17 47 SER D N 1
ATOM 10814 C CA . SER D 1 46 ? 115.425 42.456 -74.466 1.00 38.63 47 SER D CA 1
ATOM 10815 C C . SER D 1 46 ? 116.479 41.351 -74.519 1.00 36.24 47 SER D C 1
ATOM 10816 O O . SER D 1 46 ? 117.676 41.619 -74.648 1.00 39.22 47 SER D O 1
ATOM 10819 N N . THR D 1 47 ? 116.032 40.111 -74.396 1.00 36.78 48 THR D N 1
ATOM 10820 C CA . THR D 1 47 ? 116.927 38.984 -74.591 1.00 37.88 48 THR D CA 1
ATOM 10821 C C . THR D 1 47 ? 116.373 38.092 -75.685 1.00 36.78 48 THR D C 1
ATOM 10822 O O . THR D 1 47 ? 115.175 38.126 -75.980 1.00 33.82 48 THR D O 1
ATOM 10826 N N . LEU D 1 48 ? 117.243 37.297 -76.298 1.00 32.22 49 LEU D N 1
ATOM 10827 C CA . LEU D 1 48 ? 116.812 36.391 -77.352 1.00 33.16 49 LEU D CA 1
ATOM 10828 C C . LEU D 1 48 ? 116.530 35.004 -76.775 1.00 37.41 49 LEU D C 1
ATOM 10829 O O . LEU D 1 48 ? 117.450 34.299 -76.368 1.00 38.99 49 LEU D O 1
ATOM 10834 N N . GLU D 1 49 ? 115.253 34.628 -76.730 1.00 32.59 50 GLU D N 1
ATOM 10835 C CA . GLU D 1 49 ? 114.833 33.335 -76.193 1.00 33.73 50 GLU D CA 1
ATOM 10836 C C . GLU D 1 49 ? 114.922 32.225 -77.246 1.00 37.63 50 GLU D C 1
ATOM 10837 O O . GLU D 1 49 ? 115.226 31.077 -76.923 1.00 36.00 50 GLU D O 1
ATOM 10843 N N . ASP D 1 50 ? 114.677 32.563 -78.509 1.00 33.24 51 ASP D N 1
ATOM 10844 C CA . ASP D 1 50 ? 114.727 31.568 -79.574 1.00 31.00 51 ASP D CA 1
ATOM 10845 C C . ASP D 1 50 ? 114.814 32.241 -80.932 1.00 35.09 51 ASP D C 1
ATOM 10846 O O . ASP D 1 50 ? 114.596 33.449 -81.053 1.00 29.15 51 ASP D O 1
ATOM 10851 N N . LEU D 1 51 ? 115.165 31.452 -81.943 1.00 30.56 52 LEU D N 1
ATOM 10852 C CA . LEU D 1 51 ? 115.186 31.910 -83.333 1.00 29.24 52 LEU D CA 1
ATOM 10853 C C . LEU D 1 51 ? 114.801 30.731 -84.201 1.00 32.66 52 LEU D C 1
ATOM 10854 O O . LEU D 1 51 ? 115.456 29.685 -84.175 1.00 33.91 52 LEU D O 1
ATOM 10859 N N . LEU D 1 52 ? 113.722 30.888 -84.956 1.00 28.19 53 LEU D N 1
ATOM 10860 C CA . LEU D 1 52 ? 113.213 29.811 -85.792 1.00 30.40 53 LEU D CA 1
ATOM 10861 C C . LEU D 1 52 ? 112.918 30.325 -87.195 1.00 31.02 53 LEU D C 1
ATOM 10862 O O . LEU D 1 52 ? 112.755 31.533 -87.395 1.00 31.37 53 LEU D O 1
ATOM 10867 N N . PRO D 1 53 ? 112.833 29.410 -88.172 1.00 33.03 54 PRO D N 1
ATOM 10868 C CA . PRO D 1 53 ? 112.383 29.820 -89.507 1.00 34.88 54 PRO D CA 1
ATOM 10869 C C . PRO D 1 53 ? 110.954 30.357 -89.472 1.00 34.03 54 PRO D C 1
ATOM 10870 O O . PRO D 1 53 ? 110.139 29.839 -88.710 1.00 30.57 54 PRO D O 1
ATOM 10874 N N . ALA D 1 54 ? 110.646 31.372 -90.275 1.00 29.69 55 ALA D N 1
ATOM 10875 C CA . ALA D 1 54 ? 109.250 31.752 -90.454 1.00 30.70 55 ALA D CA 1
ATOM 10876 C C . ALA D 1 54 ? 108.625 30.758 -91.426 1.00 34.34 55 ALA D C 1
ATOM 10877 O O . ALA D 1 54 ? 109.263 30.380 -92.416 1.00 31.40 55 ALA D O 1
ATOM 10879 N N . THR D 1 55 ? 107.398 30.322 -91.157 1.00 25.84 56 THR D N 1
ATOM 10880 C CA . THR D 1 55 ? 106.753 29.369 -92.041 1.00 32.27 56 THR D CA 1
ATOM 10881 C C . THR D 1 55 ? 106.332 30.029 -93.339 1.00 34.87 56 THR D C 1
ATOM 10882 O O . THR D 1 55 ? 106.265 31.259 -93.430 1.00 29.88 56 THR D O 1
ATOM 10886 N N . GLN D 1 56 ? 106.035 29.196 -94.330 1.00 35.47 57 GLN D N 1
ATOM 10887 C CA . GLN D 1 56 ? 105.618 29.674 -95.641 1.00 33.91 57 GLN D CA 1
ATOM 10888 C C . GLN D 1 56 ? 104.327 30.470 -95.510 1.00 32.52 57 GLN D C 1
ATOM 10889 O O . GLN D 1 56 ? 104.181 31.532 -96.118 1.00 28.93 57 GLN D O 1
ATOM 10895 N N . ALA D 1 57 ? 103.405 29.957 -94.694 1.00 31.25 58 ALA D N 1
ATOM 10896 C CA . ALA D 1 57 ? 102.132 30.627 -94.450 1.00 27.58 58 ALA D CA 1
ATOM 10897 C C . ALA D 1 57 ? 102.330 31.964 -93.744 1.00 29.17 58 ALA D C 1
ATOM 10898 O O . ALA D 1 57 ? 101.665 32.949 -94.089 1.00 28.10 58 ALA D O 1
ATOM 10900 N N . GLN D 1 58 ? 103.242 32.014 -92.773 1.00 26.49 59 GLN D N 1
ATOM 10901 C CA . GLN D 1 58 ? 103.554 33.278 -92.103 1.00 27.59 59 GLN D CA 1
ATOM 10902 C C . GLN D 1 58 ? 104.078 34.316 -93.103 1.00 30.52 59 GLN D C 1
ATOM 10903 O O . GLN D 1 58 ? 103.707 35.490 -93.067 1.00 25.75 59 GLN D O 1
ATOM 10909 N N . HIS D 1 59 ? 104.971 33.869 -93.972 1.00 25.89 60 HIS D N 1
ATOM 10910 C CA . HIS D 1 59 ? 105.572 34.733 -94.987 1.00 31.43 60 HIS D CA 1
ATOM 10911 C C . HIS D 1 59 ? 104.538 35.213 -96.007 1.00 26.60 60 HIS D C 1
ATOM 10912 O O . HIS D 1 59 ? 104.617 36.347 -96.489 1.00 30.52 60 HIS D O 1
ATOM 10919 N N . VAL D 1 60 ? 103.591 34.346 -96.349 1.00 25.36 61 VAL D N 1
ATOM 10920 C CA . VAL D 1 60 ? 102.476 34.707 -97.229 1.00 28.85 61 VAL D CA 1
ATOM 10921 C C . VAL D 1 60 ? 101.786 35.970 -96.711 1.00 33.78 61 VAL D C 1
ATOM 10922 O O . VAL D 1 60 ? 101.619 36.959 -97.434 1.00 29.11 61 VAL D O 1
ATOM 10926 N N . PHE D 1 61 ? 101.422 35.950 -95.434 1.00 29.99 62 PHE D N 1
ATOM 10927 C CA . PHE D 1 61 ? 100.716 37.082 -94.834 1.00 25.76 62 PHE D CA 1
ATOM 10928 C C . PHE D 1 61 ? 101.603 38.314 -94.744 1.00 25.61 62 PHE D C 1
ATOM 10929 O O . PHE D 1 61 ? 101.154 39.436 -94.980 1.00 28.64 62 PHE D O 1
ATOM 10937 N N . ILE D 1 62 ? 102.872 38.109 -94.420 1.00 23.66 63 ILE D N 1
ATOM 10938 C CA . ILE D 1 62 ? 103.784 39.218 -94.235 1.00 22.51 63 ILE D CA 1
ATOM 10939 C C . ILE D 1 62 ? 104.045 39.932 -95.571 1.00 28.94 63 ILE D C 1
ATOM 10940 O O . ILE D 1 62 ? 104.124 41.162 -95.629 1.00 26.68 63 ILE D O 1
ATOM 10945 N N . LYS D 1 63 ? 104.150 39.164 -96.647 1.00 28.54 64 LYS D N 1
ATOM 10946 C CA . LYS D 1 63 ? 104.428 39.780 -97.948 1.00 30.91 64 LYS D CA 1
ATOM 10947 C C . LYS D 1 63 ? 103.191 40.483 -98.501 1.00 30.17 64 LYS D C 1
ATOM 10948 O O . LYS D 1 63 ? 103.292 41.315 -99.407 1.00 31.65 64 LYS D O 1
ATOM 10954 N N . ARG D 1 64 ? 102.030 40.177 -97.929 1.00 28.02 65 ARG D N 1
ATOM 10955 C CA . ARG D 1 64 ? 100.785 40.810 -98.340 1.00 28.18 65 ARG D CA 1
ATOM 10956 C C . ARG D 1 64 ? 100.358 41.943 -97.398 1.00 26.53 65 ARG D C 1
ATOM 10957 O O . ARG D 1 64 ? 99.230 42.426 -97.471 1.00 29.53 65 ARG D O 1
ATOM 10965 N N . GLY D 1 65 ? 101.282 42.394 -96.553 1.00 22.50 66 GLY D N 1
ATOM 10966 C CA . GLY D 1 65 ? 101.032 43.500 -95.640 1.00 28.53 66 GLY D CA 1
ATOM 10967 C C . GLY D 1 65 ? 99.842 43.258 -94.723 1.00 30.56 66 GLY D C 1
ATOM 10968 O O . GLY D 1 65 ? 99.131 44.200 -94.363 1.00 28.23 66 GLY D O 1
ATOM 10969 N N . THR D 1 66 ? 99.606 41.998 -94.355 1.00 25.45 67 THR D N 1
ATOM 10970 C CA . THR D 1 66 ? 98.409 41.662 -93.587 1.00 26.36 67 THR D CA 1
ATOM 10971 C C . THR D 1 66 ? 98.573 42.110 -92.133 1.00 25.77 67 THR D C 1
ATOM 10972 O O . THR D 1 66 ? 99.443 41.637 -91.406 1.00 25.08 67 THR D O 1
ATOM 10976 N N . PHE D 1 67 ? 97.719 43.038 -91.714 1.00 25.38 68 PHE D N 1
ATOM 10977 C CA . PHE D 1 67 ? 97.974 43.788 -90.505 1.00 26.77 68 PHE D CA 1
ATOM 10978 C C . PHE D 1 67 ? 96.653 44.254 -89.952 1.00 26.36 68 PHE D C 1
ATOM 10979 O O . PHE D 1 67 ? 95.841 44.800 -90.688 1.00 23.66 68 PHE D O 1
ATOM 10987 N N . HIS D 1 68 ? 96.421 44.006 -88.666 1.00 23.49 69 HIS D N 1
ATOM 10988 C CA . HIS D 1 68 ? 95.125 44.296 -88.061 1.00 21.01 69 HIS D CA 1
ATOM 10989 C C . HIS D 1 68 ? 95.260 45.192 -86.867 1.00 21.55 69 HIS D C 1
ATOM 10990 O O . HIS D 1 68 ? 96.274 45.173 -86.183 1.00 22.67 69 HIS D O 1
ATOM 10997 N N . SER D 1 69 ? 94.222 45.997 -86.638 1.00 21.50 70 SER D N 1
ATOM 10998 C CA . SER D 1 69 ? 94.048 46.724 -85.389 1.00 20.99 70 SER D CA 1
ATOM 10999 C C . SER D 1 69 ? 92.746 46.232 -84.789 1.00 22.24 70 SER D C 1
ATOM 11000 O O . SER D 1 69 ? 91.668 46.528 -85.296 1.00 21.73 70 SER D O 1
ATOM 11003 N N . TYR D 1 70 ? 92.834 45.448 -83.720 1.00 22.60 71 TYR D N 1
ATOM 11004 C CA . TYR D 1 70 ? 91.627 44.979 -83.065 1.00 22.20 71 TYR D CA 1
ATOM 11005 C C . TYR D 1 70 ? 91.233 45.963 -81.992 1.00 21.36 71 TYR D C 1
ATOM 11006 O O . TYR D 1 70 ? 92.010 46.240 -81.076 1.00 22.45 71 TYR D O 1
ATOM 11015 N N . ASN D 1 71 ? 90.041 46.538 -82.135 1.00 22.12 72 ASN D N 1
ATOM 11016 C CA . ASN D 1 71 ? 89.678 47.703 -81.343 1.00 22.05 72 ASN D CA 1
ATOM 11017 C C . ASN D 1 71 ? 88.541 47.419 -80.402 1.00 20.66 72 ASN D C 1
ATOM 11018 O O . ASN D 1 71 ? 87.502 46.890 -80.801 1.00 26.06 72 ASN D O 1
ATOM 11023 N N . TRP D 1 72 ? 88.749 47.820 -79.160 1.00 19.77 73 TRP D N 1
ATOM 11024 C CA . TRP D 1 72 ? 87.780 47.602 -78.109 1.00 22.80 73 TRP D CA 1
ATOM 11025 C C . TRP D 1 72 ? 87.332 48.917 -77.495 1.00 19.79 73 TRP D C 1
ATOM 11026 O O . TRP D 1 72 ? 88.116 49.598 -76.833 1.00 21.29 73 TRP D O 1
ATOM 11037 N N . THR D 1 73 ? 86.063 49.257 -77.707 1.00 22.09 74 THR D N 1
ATOM 11038 C CA . THR D 1 73 ? 85.500 50.481 -77.143 1.00 22.50 74 THR D CA 1
ATOM 11039 C C . THR D 1 73 ? 84.876 50.142 -75.789 1.00 19.88 74 THR D C 1
ATOM 11040 O O . THR D 1 73 ? 83.922 49.365 -75.716 1.00 23.57 74 THR D O 1
ATOM 11044 N N . ILE D 1 74 ? 85.457 50.717 -74.743 1.00 21.34 75 ILE D N 1
ATOM 11045 C CA . ILE D 1 74 ? 85.060 50.462 -73.362 1.00 23.86 75 ILE D CA 1
ATOM 11046 C C . ILE D 1 74 ? 84.399 51.691 -72.750 1.00 25.68 75 ILE D C 1
ATOM 11047 O O . ILE D 1 74 ? 85.009 52.767 -72.666 1.00 25.15 75 ILE D O 1
ATOM 11052 N N . LYS D 1 75 ? 83.157 51.519 -72.309 1.00 23.35 76 LYS D N 1
ATOM 11053 C CA . LYS D 1 75 ? 82.391 52.610 -71.715 1.00 24.58 76 LYS D CA 1
ATOM 11054 C C . LYS D 1 75 ? 81.829 52.224 -70.345 1.00 26.54 76 LYS D C 1
ATOM 11055 O O . LYS D 1 75 ? 81.240 51.155 -70.197 1.00 28.85 76 LYS D O 1
ATOM 11061 N N . GLY D 1 76 ? 82.007 53.097 -69.362 1.00 31.41 77 GLY D N 1
ATOM 11062 C CA . GLY D 1 76 ? 81.461 52.855 -68.033 1.00 28.78 77 GLY D CA 1
ATOM 11063 C C . GLY D 1 76 ? 82.318 53.465 -66.948 1.00 31.97 77 GLY D C 1
ATOM 11064 O O . GLY D 1 76 ? 83.391 53.987 -67.223 1.00 35.21 77 GLY D O 1
ATOM 11065 N N . ARG D 1 77 ? 81.843 53.395 -65.704 1.00 34.17 78 ARG D N 1
ATOM 11066 C CA . ARG D 1 77 ? 82.553 53.997 -64.580 1.00 37.57 78 ARG D CA 1
ATOM 11067 C C . ARG D 1 77 ? 83.544 53.034 -63.934 1.00 36.10 78 ARG D C 1
ATOM 11068 O O . ARG D 1 77 ? 84.393 53.445 -63.143 1.00 36.90 78 ARG D O 1
ATOM 11076 N N . SER D 1 78 ? 83.443 51.757 -64.286 1.00 35.05 79 SER D N 1
ATOM 11077 C CA . SER D 1 78 ? 84.169 50.715 -63.564 1.00 35.76 79 SER D CA 1
ATOM 11078 C C . SER D 1 78 ? 85.563 50.399 -64.110 1.00 35.70 79 SER D C 1
ATOM 11079 O O . SER D 1 78 ? 86.285 49.587 -63.528 1.00 31.46 79 SER D O 1
ATOM 11082 N N . LEU D 1 79 ? 85.950 51.032 -65.214 1.00 32.05 80 LEU D N 1
ATOM 11083 C CA . LEU D 1 79 ? 87.214 50.690 -65.863 1.00 31.64 80 LEU D CA 1
ATOM 11084 C C . LEU D 1 79 ? 88.434 51.061 -65.022 1.00 34.34 80 LEU D C 1
ATOM 11085 O O . LEU D 1 79 ? 88.563 52.196 -64.555 1.00 32.41 80 LEU D O 1
ATOM 11090 N N . ASN D 1 80 ? 89.326 50.090 -64.842 1.00 28.51 81 ASN D N 1
ATOM 11091 C CA . ASN D 1 80 ? 90.588 50.285 -64.135 1.00 29.22 81 ASN D CA 1
ATOM 11092 C C . ASN D 1 80 ? 91.715 50.407 -65.166 1.00 33.33 81 ASN D C 1
ATOM 11093 O O . ASN D 1 80 ? 92.131 49.407 -65.765 1.00 28.29 81 ASN D O 1
ATOM 11098 N N . MET D 1 81 ? 92.195 51.635 -65.368 1.00 31.70 82 MET D N 1
ATOM 11099 C CA . MET D 1 81 ? 93.170 51.935 -66.422 1.00 30.33 82 MET D CA 1
ATOM 11100 C C . MET D 1 81 ? 94.523 51.296 -66.162 1.00 30.83 82 MET D C 1
ATOM 11101 O O . MET D 1 81 ? 95.146 50.786 -67.086 1.00 29.57 82 MET D O 1
ATOM 11106 N N . ASP D 1 82 ? 94.982 51.332 -64.911 1.00 32.13 83 ASP D N 1
ATOM 11107 C CA . ASP D 1 82 ? 96.245 50.687 -64.546 1.00 32.84 83 ASP D CA 1
ATOM 11108 C C . ASP D 1 82 ? 96.178 49.183 -64.785 1.00 29.26 83 ASP D C 1
ATOM 11109 O O . ASP D 1 82 ? 97.135 48.585 -65.280 1.00 29.47 83 ASP D O 1
ATOM 11114 N N . ARG D 1 83 ? 95.042 48.582 -64.446 1.00 28.35 84 ARG D N 1
ATOM 11115 C CA . ARG D 1 83 ? 94.840 47.150 -64.659 1.00 31.40 84 ARG D CA 1
ATOM 11116 C C . ARG D 1 83 ? 94.828 46.825 -66.152 1.00 31.64 84 ARG D C 1
ATOM 11117 O O . ARG D 1 83 ? 95.388 45.813 -66.584 1.00 27.06 84 ARG D O 1
ATOM 11125 N N . LEU D 1 84 ? 94.210 47.697 -66.944 1.00 27.26 85 LEU D N 1
ATOM 11126 C CA . LEU D 1 84 ? 94.192 47.520 -68.390 1.00 28.31 85 LEU D CA 1
ATOM 11127 C C . LEU D 1 84 ? 95.616 47.495 -68.925 1.00 23.71 85 LEU D C 1
ATOM 11128 O O . LEU D 1 84 ? 95.978 46.621 -69.718 1.00 26.13 85 LEU D O 1
ATOM 11133 N N . ARG D 1 85 ? 96.427 48.448 -68.473 1.00 26.39 86 ARG D N 1
ATOM 11134 C CA . ARG D 1 85 ? 97.815 48.564 -68.934 1.00 28.54 86 ARG D CA 1
ATOM 11135 C C . ARG D 1 85 ? 98.651 47.359 -68.543 1.00 29.76 86 ARG D C 1
ATOM 11136 O O . ARG D 1 85 ? 99.445 46.855 -69.333 1.00 27.86 86 ARG D O 1
ATOM 11144 N N . GLU D 1 86 ? 98.493 46.927 -67.298 1.00 28.48 87 GLU D N 1
ATOM 11145 C CA . GLU D 1 86 ? 99.227 45.779 -66.780 1.00 29.75 87 GLU D CA 1
ATOM 11146 C C . GLU D 1 86 ? 98.832 44.495 -67.512 1.00 23.65 87 GLU D C 1
ATOM 11147 O O . GLU D 1 86 ? 99.655 43.593 -67.702 1.00 27.55 87 GLU D O 1
ATOM 11153 N N . THR D 1 87 ? 97.572 44.412 -67.920 1.00 23.99 88 THR D N 1
ATOM 11154 C CA . THR D 1 87 ? 97.078 43.243 -68.643 1.00 21.18 88 THR D CA 1
ATOM 11155 C C . THR D 1 87 ? 97.782 43.118 -70.007 1.00 25.12 88 THR D C 1
ATOM 11156 O O . THR D 1 87 ? 98.132 42.011 -70.438 1.00 22.27 88 THR D O 1
ATOM 11160 N N . CYS D 1 88 ? 98.018 44.246 -70.675 1.00 24.54 89 CYS D N 1
ATOM 11161 C CA . CYS D 1 88 ? 98.775 44.209 -71.934 1.00 22.58 89 CYS D CA 1
ATOM 11162 C C . CYS D 1 88 ? 100.157 43.564 -71.721 1.00 23.81 89 CYS D C 1
ATOM 11163 O O . CYS D 1 88 ? 100.563 42.676 -72.473 1.00 24.22 89 CYS D O 1
ATOM 11166 N N . GLN D 1 89 ? 100.862 43.998 -70.680 1.00 24.58 90 GLN D N 1
ATOM 11167 C CA . GLN D 1 89 ? 102.164 43.424 -70.353 1.00 25.07 90 GLN D CA 1
ATOM 11168 C C . GLN D 1 89 ? 102.078 41.924 -70.079 1.00 25.82 90 GLN D C 1
ATOM 11169 O O . GLN D 1 89 ? 102.882 41.148 -70.585 1.00 25.09 90 GLN D O 1
ATOM 11175 N N . SER D 1 90 ? 101.105 41.527 -69.264 1.00 25.95 91 SER D N 1
ATOM 11176 C CA . SER D 1 90 ? 100.933 40.111 -68.905 1.00 26.14 91 SER D CA 1
ATOM 11177 C C . SER D 1 90 ? 100.525 39.235 -70.085 1.00 26.38 91 SER D C 1
ATOM 11178 O O . SER D 1 90 ? 100.905 38.060 -70.160 1.00 21.81 91 SER D O 1
ATOM 11181 N N . LEU D 1 91 ? 99.755 39.797 -71.011 1.00 24.17 92 LEU D N 1
ATOM 11182 C CA . LEU D 1 91 ? 99.364 39.039 -72.190 1.00 22.85 92 LEU D CA 1
ATOM 11183 C C . LEU D 1 91 ? 100.583 38.701 -73.037 1.00 21.87 92 LEU D C 1
ATOM 11184 O O . LEU D 1 91 ? 100.722 37.564 -73.501 1.00 21.98 92 LEU D O 1
ATOM 11189 N N . VAL D 1 92 ? 101.457 39.688 -73.235 1.00 19.51 93 VAL D N 1
ATOM 11190 C CA . VAL D 1 92 ? 102.670 39.493 -74.031 1.00 21.13 93 VAL D CA 1
ATOM 11191 C C . VAL D 1 92 ? 103.635 38.547 -73.301 1.00 25.66 93 VAL D C 1
ATOM 11192 O O . VAL D 1 92 ? 104.269 37.700 -73.928 1.00 22.49 93 VAL D O 1
ATOM 11196 N N . ASP D 1 93 ? 103.737 38.686 -71.980 1.00 26.02 94 ASP D N 1
ATOM 11197 C CA . ASP D 1 93 ? 104.471 37.705 -71.159 1.00 25.98 94 ASP D CA 1
ATOM 11198 C C . ASP D 1 93 ? 104.034 36.261 -71.438 1.00 23.36 94 ASP D C 1
ATOM 11199 O O . ASP D 1 93 ? 104.865 35.367 -71.597 1.00 26.81 94 ASP D O 1
ATOM 11204 N N . ARG D 1 94 ? 102.729 36.038 -71.514 1.00 22.12 95 ARG D N 1
ATOM 11205 C CA . ARG D 1 94 ? 102.182 34.694 -71.651 1.00 25.11 95 ARG D CA 1
ATOM 11206 C C . ARG D 1 94 ? 102.404 34.085 -73.031 1.00 26.03 95 ARG D C 1
ATOM 11207 O O . ARG D 1 94 ? 102.637 32.882 -73.138 1.00 22.73 95 ARG D O 1
ATOM 11215 N N . HIS D 1 95 ? 102.326 34.906 -74.084 1.00 22.48 96 HIS D N 1
ATOM 11216 C CA . HIS D 1 95 ? 102.352 34.381 -75.456 1.00 26.74 96 HIS D CA 1
ATOM 11217 C C . HIS D 1 95 ? 103.594 34.813 -76.224 1.00 25.11 96 HIS D C 1
ATOM 11218 O O . HIS D 1 95 ? 103.709 35.981 -76.605 1.00 26.58 96 HIS D O 1
ATOM 11225 N N . SER D 1 96 ? 104.503 33.868 -76.492 1.00 22.57 97 SER D N 1
ATOM 11226 C CA . SER D 1 96 ? 105.789 34.225 -77.076 1.00 23.30 97 SER D CA 1
ATOM 11227 C C . SER D 1 96 ? 105.643 34.782 -78.496 1.00 19.98 97 SER D C 1
ATOM 11228 O O . SER D 1 96 ? 106.473 35.585 -78.924 1.00 22.83 97 SER D O 1
ATOM 11231 N N . ILE D 1 97 ? 104.610 34.346 -79.219 1.00 19.26 98 ILE D N 1
ATOM 11232 C CA . ILE D 1 97 ? 104.386 34.838 -80.589 1.00 21.14 98 ILE D CA 1
ATOM 11233 C C . ILE D 1 97 ? 104.152 36.367 -80.592 1.00 23.60 98 ILE D C 1
ATOM 11234 O O . ILE D 1 97 ? 104.486 37.058 -81.571 1.00 23.51 98 ILE D O 1
ATOM 11239 N N . LEU D 1 98 ? 103.620 36.894 -79.487 1.00 21.30 99 LEU D N 1
ATOM 11240 C CA . LEU D 1 98 ? 103.351 38.329 -79.370 1.00 22.20 99 LEU D CA 1
ATOM 11241 C C . LEU D 1 98 ? 104.627 39.111 -79.067 1.00 26.22 99 LEU D C 1
ATOM 11242 O O . LEU D 1 98 ? 104.643 40.347 -79.155 1.00 25.45 99 LEU D O 1
ATOM 11247 N N . ARG D 1 99 ? 105.706 38.412 -78.710 1.00 20.36 100 ARG D N 1
ATOM 11248 C CA . ARG D 1 99 ? 106.980 39.094 -78.518 1.00 21.31 100 ARG D CA 1
ATOM 11249 C C . ARG D 1 99 ? 107.991 38.618 -79.554 1.00 23.02 100 ARG D C 1
ATOM 11250 O O . ARG D 1 99 ? 109.189 38.533 -79.296 1.00 24.62 100 ARG D O 1
ATOM 11258 N N . THR D 1 100 ? 107.482 38.343 -80.740 1.00 23.49 101 THR D N 1
ATOM 11259 C CA . THR D 1 100 ? 108.308 37.857 -81.831 1.00 24.07 101 THR D CA 1
ATOM 11260 C C . THR D 1 100 ? 108.596 38.982 -82.824 1.00 29.44 101 THR D C 1
ATOM 11261 O O . THR D 1 100 ? 107.738 39.817 -83.104 1.00 26.06 101 THR D O 1
ATOM 11265 N N . SER D 1 101 ? 109.833 39.001 -83.309 1.00 26.56 102 SER D N 1
ATOM 11266 C CA . SER D 1 101 ? 110.296 39.927 -84.339 1.00 28.26 102 SER D CA 1
ATOM 11267 C C . SER D 1 101 ? 110.576 39.142 -85.618 1.00 27.63 102 SER D C 1
ATOM 11268 O O . SER D 1 101 ? 111.010 37.987 -85.550 1.00 27.81 102 SER D O 1
ATOM 11271 N N . PHE D 1 102 ? 110.328 39.748 -86.777 1.00 25.42 103 PHE D N 1
ATOM 11272 C CA . PHE D 1 102 ? 110.525 39.042 -88.040 1.00 25.05 103 PHE D CA 1
ATOM 11273 C C . PHE D 1 102 ? 111.515 39.793 -88.908 1.00 29.96 103 PHE D C 1
ATOM 11274 O O . PHE D 1 102 ? 111.354 40.985 -89.117 1.00 28.94 103 PHE D O 1
ATOM 11282 N N . VAL D 1 103 ? 112.534 39.104 -89.412 1.00 32.35 104 VAL D N 1
ATOM 11283 C CA . VAL D 1 103 ? 113.446 39.703 -90.387 1.00 30.37 104 VAL D CA 1
ATOM 11284 C C . VAL D 1 103 ? 113.770 38.697 -91.483 1.00 33.21 104 VAL D C 1
ATOM 11285 O O . VAL D 1 103 ? 113.387 37.529 -91.417 1.00 29.97 104 VAL D O 1
ATOM 11289 N N . GLU D 1 104 ? 114.453 39.167 -92.517 1.00 33.71 105 GLU D N 1
ATOM 11290 C CA . GLU D 1 104 ? 115.121 38.248 -93.419 1.00 35.87 105 GLU D CA 1
ATOM 11291 C C . GLU D 1 104 ? 116.598 38.395 -93.128 1.00 36.30 105 GLU D C 1
ATOM 11292 O O . GLU D 1 104 ? 117.100 39.510 -92.967 1.00 37.07 105 GLU D O 1
ATOM 11298 N N . HIS D 1 105 ? 117.284 37.266 -92.996 1.00 38.75 106 HIS D N 1
ATOM 11299 C CA . HIS D 1 105 ? 118.704 37.292 -92.702 1.00 41.21 106 HIS D CA 1
ATOM 11300 C C . HIS D 1 105 ? 119.392 36.144 -93.425 1.00 40.50 106 HIS D C 1
ATOM 11301 O O . HIS D 1 105 ? 118.907 35.013 -93.388 1.00 35.90 106 HIS D O 1
ATOM 11308 N N . GLU D 1 106 ? 120.500 36.453 -94.101 1.00 42.65 107 GLU D N 1
ATOM 11309 C CA . GLU D 1 106 ? 121.259 35.452 -94.854 1.00 37.11 107 GLU D CA 1
ATOM 11310 C C . GLU D 1 106 ? 120.362 34.683 -95.824 1.00 38.53 107 GLU D C 1
ATOM 11311 O O . GLU D 1 106 ? 120.553 33.488 -96.063 1.00 38.88 107 GLU D O 1
ATOM 11317 N N . GLY D 1 107 ? 119.377 35.380 -96.378 1.00 39.81 108 GLY D N 1
ATOM 11318 C CA . GLY D 1 107 ? 118.453 34.782 -97.320 1.00 38.76 108 GLY D CA 1
ATOM 11319 C C . GLY D 1 107 ? 117.342 33.978 -96.681 1.00 44.68 108 GLY D C 1
ATOM 11320 O O . GLY D 1 107 ? 116.542 33.349 -97.385 1.00 47.27 108 GLY D O 1
ATOM 11321 N N . HIS D 1 108 ? 117.286 33.993 -95.351 1.00 38.80 109 HIS D N 1
ATOM 11322 C CA . HIS D 1 108 ? 116.270 33.232 -94.628 1.00 40.70 109 HIS D CA 1
ATOM 11323 C C . HIS D 1 108 ? 115.246 34.139 -93.953 1.00 36.17 109 HIS D C 1
ATOM 11324 O O . HIS D 1 108 ? 115.617 35.020 -93.185 1.00 37.27 109 HIS D O 1
ATOM 11331 N N . PRO D 1 109 ? 113.956 33.926 -94.249 1.00 37.93 110 PRO D N 1
ATOM 11332 C CA . PRO D 1 109 ? 112.906 34.530 -93.422 1.00 38.19 110 PRO D CA 1
ATOM 11333 C C . PRO D 1 109 ? 112.851 33.828 -92.060 1.00 34.95 110 PRO D C 1
ATOM 11334 O O . PRO D 1 109 ? 112.705 32.607 -91.998 1.00 35.65 110 PRO D O 1
ATOM 11338 N N . ILE D 1 110 ? 112.991 34.591 -90.985 1.00 35.28 111 ILE D N 1
ATOM 11339 C CA . ILE D 1 110 ? 113.109 34.008 -89.651 1.00 32.54 111 ILE D CA 1
ATOM 11340 C C . ILE D 1 110 ? 112.301 34.781 -88.632 1.00 34.65 111 ILE D C 1
ATOM 11341 O O . ILE D 1 110 ? 111.934 35.937 -88.856 1.00 27.55 111 ILE D O 1
ATOM 11346 N N . GLN D 1 111 ? 112.045 34.149 -87.496 1.00 28.66 112 GLN D N 1
ATOM 11347 C CA . GLN D 1 111 ? 111.375 34.853 -86.415 1.00 30.72 112 GLN D CA 1
ATOM 11348 C C . GLN D 1 111 ? 112.203 34.756 -85.136 1.00 28.13 112 GLN D C 1
ATOM 11349 O O . GLN D 1 111 ? 112.704 33.685 -84.776 1.00 32.40 112 GLN D O 1
ATOM 11355 N N . LEU D 1 112 ? 112.365 35.898 -84.480 1.00 23.65 113 LEU D N 1
ATOM 11356 C CA . LEU D 1 112 ? 113.150 36.022 -83.258 1.00 25.50 113 LEU D CA 1
ATOM 11357 C C . LEU D 1 112 ? 112.222 36.139 -82.074 1.00 29.58 113 LEU D C 1
ATOM 11358 O O . LEU D 1 112 ? 111.445 37.092 -82.001 1.00 30.59 113 LEU D O 1
ATOM 11363 N N . VAL D 1 113 ? 112.289 35.183 -81.150 1.00 27.55 114 VAL D N 1
ATOM 11364 C CA . VAL D 1 113 ? 111.462 35.274 -79.949 1.00 27.17 114 VAL D CA 1
ATOM 11365 C C . VAL D 1 113 ? 112.208 36.029 -78.870 1.00 30.91 114 VAL D C 1
ATOM 11366 O O . VAL D 1 113 ? 113.292 35.628 -78.448 1.00 29.74 114 VAL D O 1
ATOM 11370 N N . LEU D 1 114 ? 111.623 37.136 -78.424 1.00 25.68 115 LEU D N 1
ATOM 11371 C CA . LEU D 1 114 ? 112.247 37.974 -77.421 1.00 27.19 115 LEU D CA 1
ATOM 11372 C C . LEU D 1 114 ? 111.706 37.660 -76.025 1.00 26.18 115 LEU D C 1
ATOM 11373 O O . LEU D 1 114 ? 110.580 37.196 -75.876 1.00 27.33 115 LEU D O 1
ATOM 11378 N N . ALA D 1 115 ? 112.522 37.917 -75.013 1.00 33.10 116 ALA D N 1
ATOM 11379 C CA . ALA D 1 115 ? 112.079 37.839 -73.626 1.00 34.37 116 ALA D CA 1
ATOM 11380 C C . ALA D 1 115 ? 112.562 39.088 -72.906 1.00 33.07 116 ALA D C 1
ATOM 11381 O O . ALA D 1 115 ? 113.225 39.937 -73.516 1.00 34.10 116 ALA D O 1
ATOM 11383 N N . ASN D 1 116 ? 112.228 39.198 -71.619 1.00 32.14 117 ASN D N 1
ATOM 11384 C CA . ASN D 1 116 ? 112.480 40.406 -70.835 1.00 38.37 117 ASN D CA 1
ATOM 11385 C C . ASN D 1 116 ? 112.022 41.641 -71.604 1.00 36.62 117 ASN D C 1
ATOM 11386 O O . ASN D 1 116 ? 112.704 42.662 -71.656 1.00 37.67 117 ASN D O 1
ATOM 11391 N N . LEU D 1 117 ? 110.850 41.518 -72.209 1.00 31.57 118 LEU D N 1
ATOM 11392 C CA . LEU D 1 117 ? 110.335 42.547 -73.092 1.00 36.82 118 LEU D CA 1
ATOM 11393 C C . LEU D 1 117 ? 109.332 43.417 -72.345 1.00 37.35 118 LEU D C 1
ATOM 11394 O O . LEU D 1 117 ? 108.317 42.922 -71.854 1.00 37.03 118 LEU D O 1
ATOM 11399 N N . ASP D 1 118 ? 109.633 44.707 -72.225 1.00 33.11 119 ASP D N 1
ATOM 11400 C CA . ASP D 1 118 ? 108.741 45.639 -71.548 1.00 38.95 119 ASP D CA 1
ATOM 11401 C C . ASP D 1 118 ? 107.686 46.182 -72.513 1.00 40.98 119 ASP D C 1
ATOM 11402 O O . ASP D 1 118 ? 108.026 46.760 -73.541 1.00 40.19 119 ASP D O 1
ATOM 11407 N N . VAL D 1 119 ? 106.410 45.988 -72.188 1.00 34.21 120 VAL D N 1
ATOM 11408 C CA . VAL D 1 119 ? 105.336 46.508 -73.027 1.00 33.93 120 VAL D CA 1
ATOM 11409 C C . VAL D 1 119 ? 105.048 47.977 -72.702 1.00 35.15 120 VAL D C 1
ATOM 11410 O O . VAL D 1 119 ? 104.715 48.330 -71.560 1.00 33.45 120 VAL D O 1
ATOM 11414 N N . LYS D 1 120 ? 105.178 48.830 -73.714 1.00 31.16 121 LYS D N 1
ATOM 11415 C CA . LYS D 1 120 ? 104.914 50.260 -73.554 1.00 31.93 121 LYS D CA 1
ATOM 11416 C C . LYS D 1 120 ? 103.680 50.626 -74.363 1.00 29.53 121 LYS D C 1
ATOM 11417 O O . LYS D 1 120 ? 103.652 50.468 -75.586 1.00 28.89 121 LYS D O 1
ATOM 11423 N N . VAL D 1 121 ? 102.644 51.079 -73.674 1.00 26.39 122 VAL D N 1
ATOM 11424 C CA . VAL D 1 121 ? 101.391 51.382 -74.341 1.00 26.09 122 VAL D CA 1
ATOM 11425 C C . VAL D 1 121 ? 101.471 52.808 -74.910 1.00 24.95 122 VAL D C 1
ATOM 11426 O O . VAL D 1 121 ? 101.978 53.717 -74.249 1.00 26.45 122 VAL D O 1
ATOM 11430 N N . ARG D 1 122 ? 101.030 52.974 -76.151 1.00 21.31 123 ARG D N 1
ATOM 11431 C CA . ARG D 1 122 ? 100.851 54.306 -76.723 1.00 22.37 123 ARG D CA 1
ATOM 11432 C C . ARG D 1 122 ? 99.558 54.892 -76.160 1.00 21.56 123 ARG D C 1
ATOM 11433 O O . ARG D 1 122 ? 98.504 54.276 -76.282 1.00 23.34 123 ARG D O 1
ATOM 11441 N N . GLU D 1 123 ? 99.625 56.058 -75.519 1.00 22.95 124 GLU D N 1
ATOM 11442 C CA . GLU D 1 123 ? 98.421 56.566 -74.865 1.00 26.79 124 GLU D CA 1
ATOM 11443 C C . GLU D 1 123 ? 98.040 57.952 -75.349 1.00 25.80 124 GLU D C 1
ATOM 11444 O O . GLU D 1 123 ? 98.900 58.805 -75.553 1.00 27.92 124 GLU D O 1
ATOM 11450 N N . VAL D 1 124 ? 96.742 58.156 -75.538 1.00 24.06 125 VAL D N 1
ATOM 11451 C CA . VAL D 1 124 ? 96.240 59.461 -75.969 1.00 23.79 125 VAL D CA 1
ATOM 11452 C C . VAL D 1 124 ? 95.163 59.931 -75.014 1.00 22.11 125 VAL D C 1
ATOM 11453 O O . VAL D 1 124 ? 94.196 59.212 -74.762 1.00 24.96 125 VAL D O 1
ATOM 11457 N N . GLN D 1 125 ? 95.347 61.123 -74.459 1.00 23.97 126 GLN D N 1
ATOM 11458 C CA . GLN D 1 125 ? 94.278 61.795 -73.728 1.00 24.65 126 GLN D CA 1
ATOM 11459 C C . GLN D 1 125 ? 93.646 62.821 -74.673 1.00 22.91 126 GLN D C 1
ATOM 11460 O O . GLN D 1 125 ? 94.277 63.818 -74.975 1.00 22.56 126 GLN D O 1
ATOM 11466 N N . CYS D 1 126 ? 92.436 62.544 -75.146 1.00 23.96 127 CYS D N 1
ATOM 11467 C CA . CYS D 1 126 ? 91.774 63.378 -76.159 1.00 26.89 127 CYS D CA 1
ATOM 11468 C C . CYS D 1 126 ? 91.280 64.694 -75.603 1.00 25.57 127 CYS D C 1
ATOM 11469 O O . CYS D 1 126 ? 91.103 64.849 -74.386 1.00 22.38 127 CYS D O 1
ATOM 11472 N N . TRP D 1 127 ? 91.049 65.652 -76.505 1.00 26.11 128 TRP D N 1
ATOM 11473 C CA . TRP D 1 127 ? 90.338 66.875 -76.144 1.00 25.40 128 TRP D CA 1
ATOM 11474 C C . TRP D 1 127 ? 88.911 66.573 -75.718 1.00 23.34 128 TRP D C 1
ATOM 11475 O O . TRP D 1 127 ? 88.336 65.581 -76.156 1.00 24.39 128 TRP D O 1
ATOM 11486 N N . PRO D 1 128 ? 88.296 67.473 -74.929 1.00 25.66 129 PRO D N 1
ATOM 11487 C CA . PRO D 1 128 ? 86.857 67.319 -74.703 1.00 27.76 129 PRO D CA 1
ATOM 11488 C C . PRO D 1 128 ? 86.074 67.277 -76.026 1.00 32.46 129 PRO D C 1
ATOM 11489 O O . PRO D 1 128 ? 86.328 68.090 -76.931 1.00 28.99 129 PRO D O 1
ATOM 11493 N N . GLY D 1 129 ? 85.161 66.320 -76.141 1.00 26.95 130 GLY D N 1
ATOM 11494 C CA . GLY D 1 129 ? 84.338 66.162 -77.328 1.00 29.84 130 GLY D CA 1
ATOM 11495 C C . GLY D 1 129 ? 84.981 65.436 -78.501 1.00 30.96 130 GLY D C 1
ATOM 11496 O O . GLY D 1 129 ? 84.312 65.124 -79.478 1.00 33.15 130 GLY D O 1
ATOM 11497 N N . GLU D 1 130 ? 86.279 65.170 -78.404 1.00 26.94 131 GLU D N 1
ATOM 11498 C CA . GLU D 1 130 ? 87.016 64.461 -79.456 1.00 24.32 131 GLU D CA 1
ATOM 11499 C C . GLU D 1 130 ? 86.764 62.964 -79.353 1.00 29.97 131 GLU D C 1
ATOM 11500 O O . GLU D 1 130 ? 86.885 62.391 -78.271 1.00 30.77 131 GLU D O 1
ATOM 11506 N N . ASP D 1 131 ? 86.391 62.325 -80.458 1.00 25.42 132 ASP D N 1
ATOM 11507 C CA . ASP D 1 131 ? 86.037 60.908 -80.396 1.00 27.64 132 ASP D CA 1
ATOM 11508 C C . ASP D 1 131 ? 87.285 60.034 -80.412 1.00 26.99 132 ASP D C 1
ATOM 11509 O O . ASP D 1 131 ? 88.100 60.160 -81.321 1.00 24.30 132 ASP D O 1
ATOM 11514 N N . PRO D 1 132 ? 87.425 59.127 -79.424 1.00 27.70 133 PRO D N 1
ATOM 11515 C CA . PRO D 1 132 ? 88.636 58.298 -79.391 1.00 26.41 133 PRO D CA 1
ATOM 11516 C C . PRO D 1 132 ? 88.827 57.442 -80.637 1.00 19.64 133 PRO D C 1
ATOM 11517 O O . PRO D 1 132 ? 89.975 57.276 -81.055 1.00 23.68 133 PRO D O 1
ATOM 11521 N N . MET D 1 133 ? 87.754 56.898 -81.204 1.00 21.50 134 MET D N 1
ATOM 11522 C CA . MET D 1 133 ? 87.897 56.004 -82.351 1.00 23.95 134 MET D CA 1
ATOM 11523 C C . MET D 1 133 ? 88.385 56.799 -83.570 1.00 24.49 134 MET D C 1
ATOM 11524 O O . MET D 1 133 ? 89.162 56.303 -84.383 1.00 22.71 134 MET D O 1
ATOM 11529 N N . GLU D 1 134 ? 87.936 58.043 -83.683 1.00 25.18 135 GLU D N 1
ATOM 11530 C CA . GLU D 1 134 ? 88.405 58.890 -84.777 1.00 25.68 135 GLU D CA 1
ATOM 11531 C C . GLU D 1 134 ? 89.893 59.179 -84.643 1.00 22.65 135 GLU D C 1
ATOM 11532 O O . GLU D 1 134 ? 90.609 59.306 -85.640 1.00 23.98 135 GLU D O 1
ATOM 11538 N N . VAL D 1 135 ? 90.354 59.310 -83.408 1.00 22.86 136 VAL D N 1
ATOM 11539 C CA . VAL D 1 135 ? 91.778 59.473 -83.161 1.00 23.26 136 VAL D CA 1
ATOM 11540 C C . VAL D 1 135 ? 92.523 58.199 -83.576 1.00 22.27 136 VAL D C 1
ATOM 11541 O O . VAL D 1 135 ? 93.563 58.278 -84.232 1.00 20.77 136 VAL D O 1
ATOM 11545 N N . CYS D 1 136 ? 92.005 57.030 -83.202 1.00 24.11 137 CYS D N 1
ATOM 11546 C CA . CYS D 1 136 ? 92.676 55.782 -83.604 1.00 22.25 137 CYS D CA 1
ATOM 11547 C C . CYS D 1 136 ? 92.765 55.658 -85.116 1.00 23.32 137 CYS D C 1
ATOM 11548 O O . CYS D 1 136 ? 93.783 55.216 -85.656 1.00 23.63 137 CYS D O 1
ATOM 11551 N N . LYS D 1 137 ? 91.684 56.034 -85.791 1.00 21.71 138 LYS D N 1
ATOM 11552 C CA . LYS D 1 137 ? 91.615 55.887 -87.239 1.00 24.16 138 LYS D CA 1
ATOM 11553 C C . LYS D 1 137 ? 92.594 56.858 -87.920 1.00 21.70 138 LYS D C 1
ATOM 11554 O O . LYS D 1 137 ? 93.240 56.496 -88.906 1.00 22.66 138 LYS D O 1
ATOM 11560 N N . ALA D 1 138 ? 92.726 58.073 -87.380 1.00 23.17 139 ALA D N 1
ATOM 11561 C CA . ALA D 1 138 ? 93.711 59.023 -87.902 1.00 25.96 139 ALA D CA 1
ATOM 11562 C C . ALA D 1 138 ? 95.143 58.495 -87.745 1.00 25.20 139 ALA D C 1
ATOM 11563 O O . ALA D 1 138 ? 95.948 58.583 -88.665 1.00 24.33 139 ALA D O 1
ATOM 11565 N N . LEU D 1 139 ? 95.461 57.935 -86.584 1.00 22.26 140 LEU D N 1
ATOM 11566 C CA . LEU D 1 139 ? 96.776 57.324 -86.391 1.00 22.40 140 LEU D CA 1
ATOM 11567 C C . LEU D 1 139 ? 96.992 56.132 -87.339 1.00 21.00 140 LEU D C 1
ATOM 11568 O O . LEU D 1 139 ? 98.080 55.963 -87.901 1.00 23.38 140 LEU D O 1
ATOM 11573 N N . TRP D 1 140 ? 95.954 55.325 -87.533 1.00 21.72 141 TRP D N 1
ATOM 11574 C CA . TRP D 1 140 ? 96.041 54.146 -88.393 1.00 20.49 141 TRP D CA 1
ATOM 11575 C C . TRP D 1 140 ? 96.364 54.523 -89.837 1.00 25.76 141 TRP D C 1
ATOM 11576 O O . TRP D 1 140 ? 97.333 54.026 -90.425 1.00 21.47 141 TRP D O 1
ATOM 11587 N N . ASP D 1 141 ? 95.538 55.403 -90.396 1.00 23.35 142 ASP D N 1
ATOM 11588 C CA . ASP D 1 141 ? 95.672 55.826 -91.792 1.00 28.23 142 ASP D CA 1
ATOM 11589 C C . ASP D 1 141 ? 96.820 56.799 -92.006 1.00 27.41 142 ASP D C 1
ATOM 11590 O O . ASP D 1 141 ? 97.374 56.885 -93.101 1.00 28.25 142 ASP D O 1
ATOM 11595 N N . GLY D 1 142 ? 97.174 57.535 -90.960 1.00 25.59 143 GLY D N 1
ATOM 11596 C CA . GLY D 1 142 ? 98.199 58.549 -91.067 1.00 26.85 143 GLY D CA 1
ATOM 11597 C C . GLY D 1 142 ? 99.617 58.056 -90.919 1.00 29.07 143 GLY D C 1
ATOM 11598 O O . GLY D 1 142 ? 100.544 58.691 -91.418 1.00 30.82 143 GLY D O 1
ATOM 11599 N N . LYS D 1 143 ? 99.813 56.934 -90.230 1.00 24.35 144 LYS D N 1
ATOM 11600 C CA . LYS D 1 143 ? 101.176 56.469 -90.046 1.00 25.08 144 LYS D CA 1
ATOM 11601 C C . LYS D 1 143 ? 101.278 54.981 -89.758 1.00 25.67 144 LYS D C 1
ATOM 11602 O O . LYS D 1 143 ? 102.223 54.347 -90.206 1.00 27.59 144 LYS D O 1
ATOM 11608 N N . ASP D 1 144 ? 100.312 54.416 -89.030 1.00 25.72 145 ASP D N 1
ATOM 11609 C CA . ASP D 1 144 ? 100.481 53.044 -88.541 1.00 24.91 145 ASP D CA 1
ATOM 11610 C C . ASP D 1 144 ? 100.622 52.017 -89.664 1.00 27.40 145 ASP D C 1
ATOM 11611 O O . ASP D 1 144 ? 101.565 51.226 -89.641 1.00 33.52 145 ASP D O 1
ATOM 11616 N N . TRP D 1 145 ? 99.714 51.989 -90.640 1.00 23.02 146 TRP D N 1
ATOM 11617 C CA . TRP D 1 145 ? 99.899 50.995 -91.707 1.00 24.27 146 TRP D CA 1
ATOM 11618 C C . TRP D 1 145 ? 100.693 51.512 -92.920 1.00 27.74 146 TRP D C 1
ATOM 11619 O O . TRP D 1 145 ? 101.374 50.723 -93.566 1.00 25.73 146 TRP D O 1
ATOM 11630 N N . PRO D 1 146 ? 100.643 52.827 -93.223 1.00 27.14 147 PRO D N 1
ATOM 11631 C CA . PRO D 1 146 ? 101.493 53.229 -94.359 1.00 25.62 147 PRO D CA 1
ATOM 11632 C C . PRO D 1 146 ? 103.002 53.054 -94.119 1.00 28.49 147 PRO D C 1
ATOM 11633 O O . PRO D 1 146 ? 103.742 52.918 -95.084 1.00 27.86 147 PRO D O 1
ATOM 11637 N N . THR D 1 147 ? 103.456 53.059 -92.869 1.00 27.16 148 THR D N 1
ATOM 11638 C CA . THR D 1 147 ? 104.885 52.912 -92.602 1.00 26.50 148 THR D CA 1
ATOM 11639 C C . THR D 1 147 ? 105.218 51.503 -92.101 1.00 28.21 148 THR D C 1
ATOM 11640 O O . THR D 1 147 ? 106.339 51.240 -91.669 1.00 32.11 148 THR D O 1
ATOM 11644 N N . LEU D 1 148 ? 104.243 50.611 -92.183 1.00 26.25 149 LEU D N 1
ATOM 11645 C CA . LEU D 1 148 ? 104.436 49.220 -91.770 1.00 27.76 149 LEU D CA 1
ATOM 11646 C C . LEU D 1 148 ? 105.608 48.584 -92.500 1.00 31.70 149 LEU D C 1
ATOM 11647 O O . LEU D 1 148 ? 105.706 48.673 -93.726 1.00 30.25 149 LEU D O 1
ATOM 11652 N N . ASN D 1 149 ? 106.497 47.942 -91.746 1.00 27.21 150 ASN D N 1
ATOM 11653 C CA . ASN D 1 149 ? 107.637 47.239 -92.333 1.00 28.21 150 ASN D CA 1
ATOM 11654 C C . ASN D 1 149 ? 108.016 46.070 -91.438 1.00 23.85 150 ASN D C 1
ATOM 11655 O O . ASN D 1 149 ? 109.023 46.120 -90.741 1.00 29.45 150 ASN D O 1
ATOM 11660 N N . VAL D 1 150 ? 107.167 45.049 -91.442 1.00 26.21 151 VAL D N 1
ATOM 11661 C CA . VAL D 1 150 ? 107.306 43.906 -90.539 1.00 26.92 151 VAL D CA 1
ATOM 11662 C C . VAL D 1 150 ? 108.689 43.260 -90.626 1.00 31.12 151 VAL D C 1
ATOM 11663 O O . VAL D 1 150 ? 109.287 42.935 -89.614 1.00 30.56 151 VAL D O 1
ATOM 11667 N N . LEU D 1 151 ? 109.213 43.127 -91.839 1.00 29.31 152 LEU D N 1
ATOM 11668 C CA . LEU D 1 151 ? 110.501 42.456 -92.042 1.00 31.11 152 LEU D CA 1
ATOM 11669 C C . LEU D 1 151 ? 111.697 43.308 -91.645 1.00 31.50 152 LEU D C 1
ATOM 11670 O O . LEU D 1 151 ? 112.844 42.857 -91.724 1.00 29.26 152 LEU D O 1
ATOM 11675 N N . GLY D 1 152 ? 111.441 44.547 -91.232 1.00 26.05 153 GLY D N 1
ATOM 11676 C CA . GLY D 1 152 ? 112.491 45.375 -90.678 1.00 31.73 153 GLY D CA 1
ATOM 11677 C C . GLY D 1 152 ? 112.871 44.962 -89.267 1.00 30.03 153 GLY D C 1
ATOM 11678 O O . GLY D 1 152 ? 113.911 45.369 -88.740 1.00 31.38 153 GLY D O 1
ATOM 11679 N N . GLY D 1 153 ? 112.020 44.166 -88.633 1.00 27.43 154 GLY D N 1
ATOM 11680 C CA . GLY D 1 153 ? 112.339 43.663 -87.305 1.00 29.84 154 GLY D CA 1
ATOM 11681 C C . GLY D 1 153 ? 111.580 44.260 -86.134 1.00 32.76 154 GLY D C 1
ATOM 11682 O O . GLY D 1 153 ? 111.653 43.739 -85.020 1.00 29.89 154 GLY D O 1
ATOM 11683 N N . SER D 1 154 ? 110.875 45.363 -86.375 1.00 27.42 155 SER D N 1
ATOM 11684 C CA . SER D 1 154 ? 110.077 46.009 -85.338 1.00 30.86 155 SER D CA 1
ATOM 11685 C C . SER D 1 154 ? 108.943 45.082 -84.908 1.00 24.97 155 SER D C 1
ATOM 11686 O O . SER D 1 154 ? 108.280 44.477 -85.752 1.00 25.55 155 SER D O 1
ATOM 11689 N N . LEU D 1 155 ? 108.721 44.970 -83.599 1.00 31.38 156 LEU D N 1
ATOM 11690 C CA . LEU D 1 155 ? 107.671 44.101 -83.074 1.00 28.22 156 LEU D CA 1
ATOM 11691 C C . LEU D 1 155 ? 106.317 44.562 -83.576 1.00 25.40 156 LEU D C 1
ATOM 11692 O O . LEU D 1 155 ? 105.919 45.690 -83.301 1.00 23.94 156 LEU D O 1
ATOM 11697 N N . PRO D 1 156 ? 105.608 43.695 -84.316 1.00 24.24 157 PRO D N 1
ATOM 11698 C CA . PRO D 1 156 ? 104.320 44.128 -84.868 1.00 24.37 157 PRO D CA 1
ATOM 11699 C C . PRO D 1 156 ? 103.235 44.280 -83.796 1.00 26.47 157 PRO D C 1
ATOM 11700 O O . PRO D 1 156 ? 102.306 45.072 -83.992 1.00 24.18 157 PRO D O 1
ATOM 11704 N N . VAL D 1 157 ? 103.345 43.545 -82.689 1.00 21.46 158 VAL D N 1
ATOM 11705 C CA . VAL D 1 157 ? 102.311 43.623 -81.651 1.00 19.69 158 VAL D CA 1
ATOM 11706 C C . VAL D 1 157 ? 102.571 44.787 -80.711 1.00 25.03 158 VAL D C 1
ATOM 11707 O O . VAL D 1 157 ? 103.606 44.852 -80.036 1.00 24.63 158 VAL D O 1
ATOM 11711 N N . ARG D 1 158 ? 101.629 45.736 -80.699 1.00 20.77 159 ARG D N 1
ATOM 11712 C CA . ARG D 1 158 ? 101.760 46.965 -79.919 1.00 21.59 159 ARG D CA 1
ATOM 11713 C C . ARG D 1 158 ? 100.365 47.450 -79.525 1.00 18.95 159 ARG D C 1
ATOM 11714 O O . ARG D 1 158 ? 99.399 47.199 -80.240 1.00 21.88 159 ARG D O 1
ATOM 11722 N N . PHE D 1 159 ? 100.274 48.157 -78.408 1.00 19.43 160 PHE D N 1
ATOM 11723 C CA . PHE D 1 159 ? 98.983 48.538 -77.855 1.00 22.24 160 PHE D CA 1
ATOM 11724 C C . PHE D 1 159 ? 98.782 50.034 -77.822 1.00 19.03 160 PHE D C 1
ATOM 11725 O O . PHE D 1 159 ? 99.716 50.777 -77.545 1.00 20.56 160 PHE D O 1
ATOM 11733 N N . THR D 1 160 ? 97.538 50.458 -78.034 1.00 22.37 161 THR D N 1
ATOM 11734 C CA . THR D 1 160 ? 97.189 51.874 -77.921 1.00 20.27 161 THR D CA 1
ATOM 11735 C C . THR D 1 160 ? 95.976 52.047 -77.004 1.00 19.77 161 THR D C 1
ATOM 11736 O O . THR D 1 160 ? 95.026 51.270 -77.071 1.00 23.13 161 THR D O 1
ATOM 11740 N N . LEU D 1 161 ? 96.032 53.058 -76.137 1.00 21.27 162 LEU D N 1
ATOM 11741 C CA . LEU D 1 161 ? 94.921 53.377 -75.245 1.00 23.56 162 LEU D CA 1
ATOM 11742 C C . LEU D 1 161 ? 94.510 54.833 -75.435 1.00 22.21 162 LEU D C 1
ATOM 11743 O O . LEU D 1 161 ? 95.250 55.731 -75.073 1.00 22.58 162 LEU D O 1
ATOM 11748 N N . VAL D 1 162 ? 93.336 55.052 -76.002 1.00 21.06 163 VAL D N 1
ATOM 11749 C CA . VAL D 1 162 ? 92.878 56.417 -76.285 1.00 23.84 163 VAL D CA 1
ATOM 11750 C C . VAL D 1 162 ? 91.658 56.716 -75.427 1.00 20.98 163 VAL D C 1
ATOM 11751 O O . VAL D 1 162 ? 90.658 56.003 -75.501 1.00 22.77 163 VAL D O 1
ATOM 11755 N N . SER D 1 163 ? 91.748 57.756 -74.608 1.00 23.08 164 SER D N 1
ATOM 11756 C CA . SER D 1 163 ? 90.699 58.022 -73.633 1.00 25.04 164 SER D CA 1
ATOM 11757 C C . SER D 1 163 ? 90.124 59.442 -73.697 1.00 25.90 164 SER D C 1
ATOM 11758 O O . SER D 1 163 ? 90.860 60.408 -73.892 1.00 25.13 164 SER D O 1
ATOM 11761 N N . CYS D 1 164 ? 88.810 59.546 -73.514 1.00 24.84 165 CYS D N 1
ATOM 11762 C CA . CYS D 1 164 ? 88.152 60.823 -73.219 1.00 27.87 165 CYS D CA 1
ATOM 11763 C C . CYS D 1 164 ? 88.472 61.272 -71.797 1.00 31.74 165 CYS D C 1
ATOM 11764 O O . CYS D 1 164 ? 88.740 60.436 -70.924 1.00 29.26 165 CYS D O 1
ATOM 11767 N N . PRO D 1 165 ? 88.433 62.592 -71.549 1.00 33.66 166 PRO D N 1
ATOM 11768 C CA . PRO D 1 165 ? 88.589 63.092 -70.178 1.00 33.32 166 PRO D CA 1
ATOM 11769 C C . PRO D 1 165 ? 87.655 62.350 -69.227 1.00 31.96 166 PRO D C 1
ATOM 11770 O O . PRO D 1 165 ? 86.487 62.146 -69.563 1.00 34.01 166 PRO D O 1
ATOM 11774 N N . GLY D 1 166 ? 88.179 61.906 -68.088 1.00 38.41 167 GLY D N 1
ATOM 11775 C CA . GLY D 1 166 ? 87.384 61.148 -67.135 1.00 33.69 167 GLY D CA 1
ATOM 11776 C C . GLY D 1 166 ? 87.535 59.646 -67.273 1.00 38.96 167 GLY D C 1
ATOM 11777 O O . GLY D 1 166 ? 87.157 58.903 -66.371 1.00 34.31 167 GLY D O 1
ATOM 11778 N N . ASN D 1 167 ? 88.085 59.196 -68.400 1.00 31.85 168 ASN D N 1
ATOM 11779 C CA . ASN D 1 167 ? 88.338 57.772 -68.640 1.00 36.24 168 ASN D CA 1
ATOM 11780 C C . ASN D 1 167 ? 87.106 56.868 -68.527 1.00 36.40 168 ASN D C 1
ATOM 11781 O O . ASN D 1 167 ? 87.222 55.689 -68.172 1.00 34.26 168 ASN D O 1
ATOM 11786 N N . GLU D 1 168 ? 85.930 57.397 -68.846 1.00 28.61 169 GLU D N 1
ATOM 11787 C CA . GLU D 1 168 ? 84.732 56.560 -68.876 1.00 31.36 169 GLU D CA 1
ATOM 11788 C C . GLU D 1 168 ? 84.348 56.155 -70.294 1.00 26.18 169 GLU D C 1
ATOM 11789 O O . GLU D 1 168 ? 83.352 55.479 -70.509 1.00 27.56 169 GLU D O 1
ATOM 11795 N N . HIS D 1 169 ? 85.160 56.577 -71.260 1.00 31.62 170 HIS D N 1
ATOM 11796 C CA . HIS D 1 169 ? 84.995 56.190 -72.654 1.00 26.75 170 HIS D CA 1
ATOM 11797 C C . HIS D 1 169 ? 86.417 56.075 -73.192 1.00 26.15 170 HIS D C 1
ATOM 11798 O O . HIS D 1 169 ? 87.164 57.051 -73.226 1.00 26.86 170 HIS D O 1
ATOM 11805 N N . VAL D 1 170 ? 86.807 54.855 -73.541 1.00 26.94 171 VAL D N 1
ATOM 11806 C CA . VAL D 1 170 ? 88.192 54.582 -73.874 1.00 26.74 171 VAL D CA 1
ATOM 11807 C C . VAL D 1 170 ? 88.206 53.612 -75.044 1.00 23.59 171 VAL D C 1
ATOM 11808 O O . VAL D 1 170 ? 87.294 52.795 -75.180 1.00 27.37 171 VAL D O 1
ATOM 11812 N N . VAL D 1 171 ? 89.215 53.703 -75.903 1.00 21.96 172 VAL D N 1
ATOM 11813 C CA . VAL D 1 171 ? 89.382 52.706 -76.942 1.00 20.16 172 VAL D CA 1
ATOM 11814 C C . VAL D 1 171 ? 90.737 52.043 -76.756 1.00 20.63 172 VAL D C 1
ATOM 11815 O O . VAL D 1 171 ? 91.763 52.716 -76.682 1.00 20.49 172 VAL D O 1
ATOM 11819 N N . LEU D 1 172 ? 90.725 50.719 -76.639 1.00 20.14 173 LEU D N 1
ATOM 11820 C CA . LEU D 1 172 ? 91.964 49.956 -76.576 1.00 21.32 173 LEU D CA 1
ATOM 11821 C C . LEU D 1 172 ? 92.199 49.288 -77.921 1.00 18.17 173 LEU D C 1
ATOM 11822 O O . LEU D 1 172 ? 91.306 48.626 -78.444 1.00 21.36 173 LEU D O 1
ATOM 11827 N N . THR D 1 173 ? 93.386 49.460 -78.497 1.00 20.94 174 THR D N 1
ATOM 11828 C CA . THR D 1 173 ? 93.642 48.766 -79.746 1.00 19.92 174 THR D CA 1
ATOM 11829 C C . THR D 1 173 ? 94.853 47.857 -79.621 1.00 17.92 174 THR D C 1
ATOM 11830 O O . THR D 1 173 ? 95.839 48.192 -78.974 1.00 21.89 174 THR D O 1
ATOM 11834 N N . ILE D 1 174 ? 94.747 46.723 -80.283 1.00 20.12 175 ILE D N 1
ATOM 11835 C CA . ILE D 1 174 ? 95.828 45.753 -80.384 1.00 19.19 175 ILE D CA 1
ATOM 11836 C C . ILE D 1 174 ? 96.196 45.587 -81.848 1.00 17.83 175 ILE D C 1
ATOM 11837 O O . ILE D 1 174 ? 95.390 45.095 -82.630 1.00 21.92 175 ILE D O 1
ATOM 11842 N N . GLN D 1 175 ? 97.393 46.026 -82.210 1.00 19.94 176 GLN D N 1
ATOM 11843 C CA . GLN D 1 175 ? 97.902 45.805 -83.553 1.00 19.72 176 GLN D CA 1
ATOM 11844 C C . GLN D 1 175 ? 98.672 44.501 -83.633 1.00 23.14 176 GLN D C 1
ATOM 11845 O O . GLN D 1 175 ? 99.351 44.112 -82.674 1.00 24.20 176 GLN D O 1
ATOM 11851 N N . ILE D 1 176 ? 98.571 43.835 -84.780 1.00 18.67 177 ILE D N 1
ATOM 11852 C CA . ILE D 1 176 ? 99.167 42.517 -84.922 1.00 21.12 177 ILE D CA 1
ATOM 11853 C C . ILE D 1 176 ? 99.275 42.109 -86.390 1.00 23.16 177 ILE D C 1
ATOM 11854 O O . ILE D 1 176 ? 98.399 42.417 -87.191 1.00 22.66 177 ILE D O 1
ATOM 11859 N N . SER D 1 177 ? 100.360 41.413 -86.727 1.00 21.46 178 SER D N 1
ATOM 11860 C CA . SER D 1 177 ? 100.548 40.814 -88.054 1.00 25.24 178 SER D CA 1
ATOM 11861 C C . SER D 1 177 ? 99.839 39.459 -88.144 1.00 26.93 178 SER D C 1
ATOM 11862 O O . SER D 1 177 ? 99.822 38.707 -87.168 1.00 23.51 178 SER D O 1
ATOM 11865 N N . HIS D 1 178 ? 99.278 39.121 -89.305 1.00 22.58 179 HIS D N 1
ATOM 11866 C CA . HIS D 1 178 ? 98.543 37.864 -89.441 1.00 21.17 179 HIS D CA 1
ATOM 11867 C C . HIS D 1 178 ? 99.511 36.667 -89.356 1.00 24.30 179 HIS D C 1
ATOM 11868 O O . HIS D 1 178 ? 99.081 35.521 -89.279 1.00 25.35 179 HIS D O 1
ATOM 11875 N N . SER D 1 179 ? 100.810 36.954 -89.332 1.00 21.60 180 SER D N 1
ATOM 11876 C CA . SER D 1 179 ? 101.820 35.921 -89.087 1.00 24.23 180 SER D CA 1
ATOM 11877 C C . SER D 1 179 ? 101.759 35.453 -87.633 1.00 24.95 180 SER D C 1
ATOM 11878 O O . SER D 1 179 ? 102.424 34.486 -87.250 1.00 25.27 180 SER D O 1
ATOM 11881 N N . GLN D 1 180 ? 100.965 36.159 -86.835 1.00 24.05 181 GLN D N 1
ATOM 11882 C CA . GLN D 1 180 ? 100.915 35.934 -85.392 1.00 23.44 181 GLN D CA 1
ATOM 11883 C C . GLN D 1 180 ? 99.578 35.436 -84.839 1.00 23.64 181 GLN D C 1
ATOM 11884 O O . GLN D 1 180 ? 99.458 35.248 -83.628 1.00 24.07 181 GLN D O 1
ATOM 11890 N N . TRP D 1 181 ? 98.588 35.195 -85.694 1.00 21.61 182 TRP D N 1
ATOM 11891 C CA . TRP D 1 181 ? 97.290 34.707 -85.220 1.00 22.78 182 TRP D CA 1
ATOM 11892 C C . TRP D 1 181 ? 96.578 33.980 -86.345 1.00 26.07 182 TRP D C 1
ATOM 11893 O O . TRP D 1 181 ? 96.995 34.066 -87.512 1.00 25.51 182 TRP D O 1
ATOM 11904 N N . ASP D 1 182 ? 95.509 33.268 -85.997 1.00 24.87 183 ASP D N 1
ATOM 11905 C CA . ASP D 1 182 ? 94.605 32.728 -86.996 1.00 25.34 183 ASP D CA 1
ATOM 11906 C C . ASP D 1 182 ? 93.186 32.660 -86.440 1.00 24.84 183 ASP D C 1
ATOM 11907 O O . ASP D 1 182 ? 92.942 33.015 -85.280 1.00 27.82 183 ASP D O 1
ATOM 11912 N N . GLY D 1 183 ? 92.239 32.257 -87.279 1.00 26.55 184 GLY D N 1
ATOM 11913 C CA . GLY D 1 183 ? 90.838 32.278 -86.896 1.00 28.98 184 GLY D CA 1
ATOM 11914 C C . GLY D 1 183 ? 90.539 31.424 -85.668 1.00 27.77 184 GLY D C 1
ATOM 11915 O O . GLY D 1 183 ? 89.682 31.767 -84.856 1.00 28.08 184 GLY D O 1
ATOM 11916 N N . VAL D 1 184 ? 91.257 30.315 -85.530 1.00 29.35 185 VAL D N 1
ATOM 11917 C CA . VAL D 1 184 ? 91.033 29.415 -84.404 1.00 31.38 185 VAL D CA 1
ATOM 11918 C C . VAL D 1 184 ? 91.541 30.037 -83.106 1.00 30.74 185 VAL D C 1
ATOM 11919 O O . VAL D 1 184 ? 90.882 29.941 -82.064 1.00 29.37 185 VAL D O 1
ATOM 11923 N N . SER D 1 185 ? 92.687 30.706 -83.156 1.00 30.21 186 SER D N 1
ATOM 11924 C CA . SER D 1 185 ? 93.328 31.120 -81.906 1.00 28.41 186 SER D CA 1
ATOM 11925 C C . SER D 1 185 ? 93.126 32.582 -81.507 1.00 28.45 186 SER D C 1
ATOM 11926 O O . SER D 1 185 ? 93.338 32.931 -80.338 1.00 27.62 186 SER D O 1
ATOM 11929 N N . ILE D 1 186 ? 92.732 33.453 -82.437 1.00 25.96 187 ILE D N 1
ATOM 11930 C CA . ILE D 1 186 ? 92.552 34.849 -82.040 1.00 27.17 187 ILE D CA 1
ATOM 11931 C C . ILE D 1 186 ? 91.484 35.030 -80.922 1.00 22.63 187 ILE D C 1
ATOM 11932 O O . ILE D 1 186 ? 91.632 35.933 -80.092 1.00 25.03 187 ILE D O 1
ATOM 11937 N N . PRO D 1 187 ? 90.430 34.182 -80.869 1.00 23.97 188 PRO D N 1
ATOM 11938 C CA . PRO D 1 187 ? 89.579 34.351 -79.681 1.00 25.67 188 PRO D CA 1
ATOM 11939 C C . PRO D 1 187 ? 90.286 34.061 -78.355 1.00 26.66 188 PRO D C 1
ATOM 11940 O O . PRO D 1 187 ? 89.882 34.614 -77.323 1.00 25.04 188 PRO D O 1
ATOM 11944 N N . LYS D 1 188 ? 91.310 33.211 -78.376 1.00 24.79 189 LYS D N 1
ATOM 11945 C CA . LYS D 1 188 ? 92.056 32.907 -77.157 1.00 28.27 189 LYS D CA 1
ATOM 11946 C C . LYS D 1 188 ? 92.849 34.124 -76.715 1.00 27.08 189 LYS D C 1
ATOM 11947 O O . LYS D 1 188 ? 93.050 34.344 -75.525 1.00 25.93 189 LYS D O 1
ATOM 11953 N N . LEU D 1 189 ? 93.311 34.928 -77.670 1.00 21.71 190 LEU D N 1
ATOM 11954 C CA . LEU D 1 189 ? 93.986 36.165 -77.303 1.00 23.44 190 LEU D CA 1
ATOM 11955 C C . LEU D 1 189 ? 93.039 37.036 -76.472 1.00 22.02 190 LEU D C 1
ATOM 11956 O O . LEU D 1 189 ? 93.420 37.566 -75.423 1.00 21.78 190 LEU D O 1
ATOM 11961 N N . PHE D 1 190 ? 91.803 37.169 -76.938 1.00 22.12 191 PHE D N 1
ATOM 11962 C CA . PHE D 1 190 ? 90.838 38.041 -76.280 1.00 20.96 191 PHE D CA 1
ATOM 11963 C C . PHE D 1 190 ? 90.379 37.450 -74.938 1.00 21.77 191 PHE D C 1
ATOM 11964 O O . PHE D 1 190 ? 90.270 38.175 -73.953 1.00 21.91 191 PHE D O 1
ATOM 11972 N N . SER D 1 191 ? 90.103 36.147 -74.906 1.00 24.43 192 SER D N 1
ATOM 11973 C CA . SER D 1 191 ? 89.607 35.545 -73.665 1.00 22.84 192 SER D CA 1
ATOM 11974 C C . SER D 1 191 ? 90.725 35.553 -72.617 1.00 24.75 192 SER D C 1
ATOM 11975 O O . SER D 1 191 ? 90.453 35.761 -71.436 1.00 23.24 192 SER D O 1
ATOM 11978 N N . ASP D 1 192 ? 91.978 35.375 -73.041 1.00 21.25 193 ASP D N 1
ATOM 11979 C CA . ASP D 1 192 ? 93.106 35.476 -72.117 1.00 22.13 193 ASP D CA 1
ATOM 11980 C C . ASP D 1 192 ? 93.265 36.888 -71.584 1.00 23.03 193 ASP D C 1
ATOM 11981 O O . ASP D 1 192 ? 93.512 37.084 -70.392 1.00 20.56 193 ASP D O 1
ATOM 11986 N N . PHE D 1 193 ? 93.133 37.885 -72.463 1.00 21.26 194 PHE D N 1
ATOM 11987 C CA . PHE D 1 193 ? 93.202 39.271 -72.019 1.00 20.27 194 PHE D CA 1
ATOM 11988 C C . PHE D 1 193 ? 92.134 39.535 -70.943 1.00 17.95 194 PHE D C 1
ATOM 11989 O O . PHE D 1 193 ? 92.425 40.109 -69.893 1.00 20.53 194 PHE D O 1
ATOM 11997 N N . ALA D 1 194 ? 90.905 39.118 -71.208 1.00 20.32 195 ALA D N 1
ATOM 11998 C CA . ALA D 1 194 ? 89.822 39.372 -70.262 1.00 20.99 195 ALA D CA 1
ATOM 11999 C C . ALA D 1 194 ? 90.077 38.609 -68.953 1.00 20.36 195 ALA D C 1
ATOM 12000 O O . ALA D 1 194 ? 89.891 39.144 -67.872 1.00 22.16 195 ALA D O 1
ATOM 12002 N N . ALA D 1 195 ? 90.554 37.377 -69.062 1.00 19.09 196 ALA D N 1
ATOM 12003 C CA . ALA D 1 195 ? 90.811 36.586 -67.840 1.00 22.38 196 ALA D CA 1
ATOM 12004 C C . ALA D 1 195 ? 91.865 37.271 -66.976 1.00 21.63 196 ALA D C 1
ATOM 12005 O O . ALA D 1 195 ? 91.700 37.408 -65.754 1.00 23.14 196 ALA D O 1
ATOM 12007 N N . ILE D 1 196 ? 92.940 37.739 -67.611 1.00 21.29 197 ILE D N 1
ATOM 12008 C CA . ILE D 1 196 ? 94.017 38.394 -66.879 1.00 19.90 197 ILE D CA 1
ATOM 12009 C C . ILE D 1 196 ? 93.532 39.677 -66.222 1.00 27.46 197 ILE D C 1
ATOM 12010 O O . ILE D 1 196 ? 93.817 39.925 -65.045 1.00 24.32 197 ILE D O 1
ATOM 12015 N N . TYR D 1 197 ? 92.791 40.494 -66.974 1.00 21.39 198 TYR D N 1
ATOM 12016 C CA . TYR D 1 197 ? 92.183 41.695 -66.404 1.00 22.66 198 TYR D CA 1
ATOM 12017 C C . TYR D 1 197 ? 91.270 41.327 -65.224 1.00 21.17 198 TYR D C 1
ATOM 12018 O O . TYR D 1 197 ? 91.222 42.033 -64.215 1.00 24.49 198 TYR D O 1
ATOM 12027 N N . ASN D 1 198 ? 90.544 40.229 -65.377 1.00 22.07 199 ASN D N 1
ATOM 12028 C CA . ASN D 1 198 ? 89.523 39.825 -64.397 1.00 22.48 199 ASN D CA 1
ATOM 12029 C C . ASN D 1 198 ? 90.116 39.087 -63.189 1.00 28.76 199 ASN D C 1
ATOM 12030 O O . ASN D 1 198 ? 89.377 38.671 -62.291 1.00 27.45 199 ASN D O 1
ATOM 12035 N N . GLN D 1 199 ? 91.442 38.949 -63.179 1.00 24.55 200 GLN D N 1
ATOM 12036 C CA . GLN D 1 199 ? 92.184 38.244 -62.120 1.00 28.30 200 GLN D CA 1
ATOM 12037 C C . GLN D 1 199 ? 91.826 36.762 -62.040 1.00 30.76 200 GLN D C 1
ATOM 12038 O O . GLN D 1 199 ? 91.896 36.155 -60.968 1.00 30.24 200 GLN D O 1
ATOM 12044 N N . THR D 1 200 ? 91.446 36.182 -63.176 1.00 25.44 201 THR D N 1
ATOM 12045 C CA . THR D 1 200 ? 91.203 34.744 -63.278 1.00 25.78 201 THR D CA 1
ATOM 12046 C C . THR D 1 200 ? 92.471 33.994 -63.685 1.00 27.08 201 THR D C 1
ATOM 12047 O O . THR D 1 200 ? 93.074 34.292 -64.720 1.00 24.05 201 THR D O 1
ATOM 12051 N N . PRO D 1 201 ? 92.885 33.003 -62.881 1.00 21.98 202 PRO D N 1
ATOM 12052 C CA . PRO D 1 201 ? 94.089 32.242 -63.239 1.00 22.56 202 PRO D CA 1
ATOM 12053 C C . PRO D 1 201 ? 93.937 31.487 -64.555 1.00 21.66 202 PRO D C 1
ATOM 12054 O O . PRO D 1 201 ? 92.853 30.980 -64.863 1.00 23.35 202 PRO D O 1
ATOM 12058 N N . LEU D 1 202 ? 95.019 31.433 -65.321 1.00 24.30 203 LEU D N 1
ATOM 12059 C CA . LEU D 1 202 ? 95.050 30.693 -66.574 1.00 23.86 203 LEU D CA 1
ATOM 12060 C C . LEU D 1 202 ? 95.974 29.483 -66.497 1.00 26.46 203 LEU D C 1
ATOM 12061 O O . LEU D 1 202 ? 97.052 29.564 -65.910 1.00 27.59 203 LEU D O 1
ATOM 12066 N N . PRO D 1 203 ? 95.574 28.380 -67.138 1.00 25.57 204 PRO D N 1
ATOM 12067 C CA . PRO D 1 203 ? 96.429 27.190 -67.240 1.00 27.48 204 PRO D CA 1
ATOM 12068 C C . PRO D 1 203 ? 97.614 27.472 -68.150 1.00 32.91 204 PRO D C 1
ATOM 12069 O O . PRO D 1 203 ? 97.568 28.445 -68.908 1.00 27.26 204 PRO D O 1
ATOM 12073 N N . PRO D 1 204 ? 98.671 26.653 -68.065 1.00 30.54 205 PRO D N 1
ATOM 12074 C CA . PRO D 1 204 ? 99.821 26.851 -68.947 1.00 28.41 205 PRO D CA 1
ATOM 12075 C C . PRO D 1 204 ? 99.418 26.627 -70.403 1.00 28.36 205 PRO D C 1
ATOM 12076 O O . PRO D 1 204 ? 98.395 25.993 -70.679 1.00 27.45 205 PRO D O 1
ATOM 12080 N N . THR D 1 205 ? 100.204 27.157 -71.328 1.00 33.05 206 THR D N 1
ATOM 12081 C CA . THR D 1 205 ? 99.888 26.997 -72.738 1.00 31.75 206 THR D CA 1
ATOM 12082 C C . THR D 1 205 ? 101.172 26.708 -73.495 1.00 33.42 206 THR D C 1
ATOM 12083 O O . THR D 1 205 ? 102.251 27.058 -73.041 1.00 34.81 206 THR D O 1
ATOM 12087 N N . SER D 1 206 ? 101.054 26.048 -74.637 1.00 35.11 207 SER D N 1
ATOM 12088 C CA . SER D 1 206 ? 102.186 25.916 -75.536 1.00 34.61 207 SER D CA 1
ATOM 12089 C C . SER D 1 206 ? 102.267 27.200 -76.334 1.00 37.26 207 SER D C 1
ATOM 12090 O O . SER D 1 206 ? 101.315 27.979 -76.355 1.00 36.68 207 SER D O 1
ATOM 12093 N N . ASP D 1 207 ? 103.395 27.438 -76.983 1.00 29.80 208 ASP D N 1
ATOM 12094 C CA . ASP D 1 207 ? 103.455 28.579 -77.880 1.00 31.31 208 ASP D CA 1
ATOM 12095 C C . ASP D 1 207 ? 103.697 28.152 -79.318 1.00 29.01 208 ASP D C 1
ATOM 12096 O O . ASP D 1 207 ? 103.755 26.956 -79.638 1.00 26.73 208 ASP D O 1
ATOM 12101 N N . PHE D 1 208 ? 103.829 29.141 -80.195 1.00 24.64 209 PHE D N 1
ATOM 12102 C CA . PHE D 1 208 ? 103.938 28.813 -81.601 1.00 26.38 209 PHE D CA 1
ATOM 12103 C C . PHE D 1 208 ? 105.241 28.074 -81.881 1.00 22.98 209 PHE D C 1
ATOM 12104 O O . PHE D 1 208 ? 105.270 27.151 -82.693 1.00 26.82 209 PHE D O 1
ATOM 12112 N N . ALA D 1 209 ? 106.318 28.483 -81.224 1.00 24.81 210 ALA D N 1
ATOM 12113 C CA . ALA D 1 209 ? 107.609 27.833 -81.449 1.00 26.76 210 ALA D CA 1
ATOM 12114 C C . ALA D 1 209 ? 107.519 26.340 -81.145 1.00 29.68 210 ALA D C 1
ATOM 12115 O O . ALA D 1 209 ? 108.113 25.529 -81.845 1.00 28.36 210 ALA D O 1
ATOM 12117 N N . HIS D 1 210 ? 106.729 25.986 -80.131 1.00 26.33 211 HIS D N 1
ATOM 12118 C CA . HIS D 1 210 ? 106.517 24.586 -79.749 1.00 30.97 211 HIS D CA 1
ATOM 12119 C C . HIS D 1 210 ? 105.849 23.800 -80.885 1.00 31.10 211 HIS D C 1
ATOM 12120 O O . HIS D 1 210 ? 106.206 22.646 -81.168 1.00 29.23 211 HIS D O 1
ATOM 12127 N N . TYR D 1 211 ? 104.892 24.441 -81.550 1.00 27.51 212 TYR D N 1
ATOM 12128 C CA . TYR D 1 211 ? 104.250 23.873 -82.730 1.00 26.96 212 TYR D CA 1
ATOM 12129 C C . TYR D 1 211 ? 105.268 23.543 -83.814 1.00 27.12 212 TYR D C 1
ATOM 12130 O O . TYR D 1 211 ? 105.176 22.493 -84.463 1.00 31.70 212 TYR D O 1
ATOM 12139 N N . LEU D 1 212 ? 106.233 24.441 -84.004 1.00 28.93 213 LEU D N 1
ATOM 12140 C CA . LEU D 1 212 ? 107.238 24.276 -85.051 1.00 28.05 213 LEU D CA 1
ATOM 12141 C C . LEU D 1 212 ? 108.156 23.111 -84.708 1.00 32.02 213 LEU D C 1
ATOM 12142 O O . LEU D 1 212 ? 108.442 22.280 -85.563 1.00 28.16 213 LEU D O 1
ATOM 12147 N N . TYR D 1 213 ? 108.612 23.050 -83.458 1.00 29.35 214 TYR D N 1
ATOM 12148 C CA . TYR D 1 213 ? 109.439 21.921 -83.023 1.00 30.60 214 TYR D CA 1
ATOM 12149 C C . TYR D 1 213 ? 108.709 20.597 -83.213 1.00 32.39 214 TYR D C 1
ATOM 12150 O O . TYR D 1 213 ? 109.309 19.608 -83.646 1.00 34.88 214 TYR D O 1
ATOM 12159 N N . HIS D 1 214 ? 107.414 20.579 -82.909 1.00 27.36 215 HIS D N 1
ATOM 12160 C CA . HIS D 1 214 ? 106.621 19.362 -83.027 1.00 35.14 215 HIS D CA 1
ATOM 12161 C C . HIS D 1 214 ? 106.471 18.911 -84.474 1.00 37.70 215 HIS D C 1
ATOM 12162 O O . HIS D 1 214 ? 106.432 17.709 -84.752 1.00 37.64 215 HIS D O 1
ATOM 12169 N N . ARG D 1 215 ? 106.372 19.863 -85.400 1.00 34.68 216 ARG D N 1
ATOM 12170 C CA . ARG D 1 215 ? 106.302 19.505 -86.815 1.00 35.74 216 ARG D CA 1
ATOM 12171 C C . ARG D 1 215 ? 107.575 18.809 -87.246 1.00 36.27 216 ARG D C 1
ATOM 12172 O O . ARG D 1 215 ? 107.532 17.828 -87.982 1.00 41.47 216 ARG D O 1
ATOM 12180 N N . VAL D 1 216 ? 108.709 19.328 -86.791 1.00 36.37 217 VAL D N 1
ATOM 12181 C CA . VAL D 1 216 ? 109.998 18.799 -87.214 1.00 37.84 217 VAL D CA 1
ATOM 12182 C C . VAL D 1 216 ? 110.239 17.411 -86.643 1.00 42.50 217 VAL D C 1
ATOM 12183 O O . VAL D 1 216 ? 110.623 16.495 -87.365 1.00 42.23 217 VAL D O 1
ATOM 12187 N N . SER D 1 217 ? 109.991 17.251 -85.350 1.00 39.85 218 SER D N 1
ATOM 12188 C CA . SER D 1 217 ? 110.259 15.975 -84.695 1.00 41.56 218 SER D CA 1
ATOM 12189 C C . SER D 1 217 ? 109.365 14.875 -85.256 1.00 44.45 218 SER D C 1
ATOM 12190 O O . SER D 1 217 ? 109.737 13.700 -85.239 1.00 44.88 218 SER D O 1
ATOM 12193 N N . SER D 1 218 ? 108.196 15.260 -85.766 1.00 41.07 219 SER D N 1
ATOM 12194 C CA . SER D 1 218 ? 107.271 14.307 -86.364 1.00 44.70 219 SER D CA 1
ATOM 12195 C C . SER D 1 218 ? 107.707 13.887 -87.770 1.00 50.16 219 SER D C 1
ATOM 12196 O O . SER D 1 218 ? 107.240 12.880 -88.294 1.00 51.97 219 SER D O 1
ATOM 12199 N N . ALA D 1 219 ? 108.596 14.661 -88.384 1.00 45.43 220 ALA D N 1
ATOM 12200 C CA . ALA D 1 219 ? 109.072 14.331 -89.721 1.00 53.06 220 ALA D CA 1
ATOM 12201 C C . ALA D 1 219 ? 110.244 13.354 -89.657 1.00 53.86 220 ALA D C 1
ATOM 12202 O O . ALA D 1 219 ? 111.094 13.442 -88.766 1.00 52.56 220 ALA D O 1
ATOM 12204 N N . ARG D 1 220 ? 110.284 12.425 -90.605 1.00 55.56 221 ARG D N 1
ATOM 12205 C CA . ARG D 1 220 ? 111.377 11.459 -90.671 1.00 62.19 221 ARG D CA 1
ATOM 12206 C C . ARG D 1 220 ? 112.607 12.083 -91.327 1.00 60.85 221 ARG D C 1
ATOM 12207 O O . ARG D 1 220 ? 112.484 12.854 -92.279 1.00 58.25 221 ARG D O 1
ATOM 12215 N N . GLU D 1 221 ? 113.787 11.751 -90.805 1.00 66.59 222 GLU D N 1
ATOM 12216 C CA . GLU D 1 221 ? 115.051 12.322 -91.282 1.00 66.94 222 GLU D CA 1
ATOM 12217 C C . GLU D 1 221 ? 115.235 12.151 -92.780 1.00 67.74 222 GLU D C 1
ATOM 12218 O O . GLU D 1 221 ? 115.668 13.067 -93.482 1.00 65.82 222 GLU D O 1
ATOM 12224 N N . ASP D 1 222 ? 114.912 10.956 -93.254 1.00 67.95 223 ASP D N 1
ATOM 12225 C CA . ASP D 1 222 ? 114.969 10.654 -94.671 1.00 70.53 223 ASP D CA 1
ATOM 12226 C C . ASP D 1 222 ? 113.595 10.921 -95.278 1.00 65.97 223 ASP D C 1
ATOM 12227 O O . ASP D 1 222 ? 112.599 10.262 -94.942 1.00 65.33 223 ASP D O 1
ATOM 12232 N N . VAL D 1 223 ? 113.554 11.915 -96.160 1.00 64.15 224 VAL D N 1
ATOM 12233 C CA . VAL D 1 223 ? 112.314 12.344 -96.790 1.00 61.97 224 VAL D CA 1
ATOM 12234 C C . VAL D 1 223 ? 111.640 11.201 -97.557 1.00 63.69 224 VAL D C 1
ATOM 12235 O O . VAL D 1 223 ? 110.419 11.042 -97.480 1.00 58.96 224 VAL D O 1
ATOM 12239 N N . GLN D 1 224 ? 112.411 10.366 -98.263 1.00 66.14 225 GLN D N 1
ATOM 12240 C CA . GLN D 1 224 ? 111.745 9.313 -99.074 1.00 65.84 225 GLN D CA 1
ATOM 12241 C C . GLN D 1 224 ? 110.860 8.286 -98.368 1.00 66.03 225 GLN D C 1
ATOM 12242 O O . GLN D 1 224 ? 110.021 7.645 -99.018 1.00 65.38 225 GLN D O 1
ATOM 12248 N N . GLN D 1 225 ? 111.008 8.112 -97.066 1.00 66.24 226 GLN D N 1
ATOM 12249 C CA . GLN D 1 225 ? 110.095 7.180 -96.428 1.00 65.06 226 GLN D CA 1
ATOM 12250 C C . GLN D 1 225 ? 109.193 7.892 -95.439 1.00 61.73 226 GLN D C 1
ATOM 12251 O O . GLN D 1 225 ? 108.619 7.258 -94.556 1.00 58.57 226 GLN D O 1
ATOM 12257 N N . ASP D 1 226 ? 109.065 9.206 -95.592 1.00 59.15 227 ASP D N 1
ATOM 12258 C CA . ASP D 1 226 ? 108.151 9.985 -94.769 1.00 53.20 227 ASP D CA 1
ATOM 12259 C C . ASP D 1 226 ? 106.724 9.721 -95.237 1.00 49.72 227 ASP D C 1
ATOM 12260 O O . ASP D 1 226 ? 106.380 10.015 -96.384 1.00 48.24 227 ASP D O 1
ATOM 12265 N N . PRO D 1 227 ? 105.887 9.164 -94.348 1.00 48.74 228 PRO D N 1
ATOM 12266 C CA . PRO D 1 227 ? 104.504 8.810 -94.690 1.00 47.99 228 PRO D CA 1
ATOM 12267 C C . PRO D 1 227 ? 103.710 10.001 -95.233 1.00 49.88 228 PRO D C 1
ATOM 12268 O O . PRO D 1 227 ? 102.761 9.820 -95.995 1.00 47.03 228 PRO D O 1
ATOM 12272 N N . THR D 1 228 ? 104.105 11.208 -94.842 1.00 45.16 229 THR D N 1
ATOM 12273 C CA . THR D 1 228 ? 103.401 12.407 -95.273 1.00 47.95 229 THR D CA 1
ATOM 12274 C C . THR D 1 228 ? 103.698 12.736 -96.740 1.00 46.62 229 THR D C 1
ATOM 12275 O O . THR D 1 228 ? 102.783 12.972 -97.529 1.00 47.42 229 THR D O 1
ATOM 12279 N N . PHE D 1 229 ? 104.971 12.735 -97.110 1.00 43.81 230 PHE D N 1
ATOM 12280 C CA . PHE D 1 229 ? 105.334 13.047 -98.481 1.00 46.20 230 PHE D CA 1
ATOM 12281 C C . PHE D 1 229 ? 105.021 11.875 -99.408 1.00 47.09 230 PHE D C 1
ATOM 12282 O O . PHE D 1 229 ? 104.804 12.060 -100.604 1.00 44.26 230 PHE D O 1
ATOM 12290 N N . GLN D 1 230 ? 104.967 10.670 -98.852 1.00 47.14 231 GLN D N 1
ATOM 12291 C CA . GLN D 1 230 ? 104.491 9.528 -99.620 1.00 48.00 231 GLN D CA 1
ATOM 12292 C C . GLN D 1 230 ? 103.006 9.713 -99.902 1.00 48.47 231 GLN D C 1
ATOM 12293 O O . GLN D 1 230 ? 102.532 9.408 -100.998 1.00 46.78 231 GLN D O 1
ATOM 12299 N N . PHE D 1 231 ? 102.271 10.236 -98.922 1.00 47.39 232 PHE D N 1
ATOM 12300 C CA . PHE D 1 231 ? 100.857 10.518 -99.138 1.00 45.67 232 PHE D CA 1
ATOM 12301 C C . PHE D 1 231 ? 100.652 11.547 -100.240 1.00 45.98 232 PHE D C 1
ATOM 12302 O O . PHE D 1 231 ? 99.760 11.398 -101.071 1.00 46.53 232 PHE D O 1
ATOM 12310 N N . TRP D 1 232 ? 101.448 12.612 -100.211 1.00 44.98 233 TRP D N 1
ATOM 12311 C CA . TRP D 1 232 ? 101.249 13.718 -101.144 1.00 47.15 233 TRP D CA 1
ATOM 12312 C C . TRP D 1 232 ? 101.661 13.294 -102.545 1.00 46.77 233 TRP D C 1
ATOM 12313 O O . TRP D 1 232 ? 101.011 13.659 -103.526 1.00 44.25 233 TRP D O 1
ATOM 12324 N N . ARG D 1 233 ? 102.736 12.517 -102.629 1.00 45.12 234 ARG D N 1
ATOM 12325 C CA . ARG D 1 233 ? 103.180 11.980 -103.909 1.00 46.76 234 ARG D CA 1
ATOM 12326 C C . ARG D 1 233 ? 102.072 11.179 -104.585 1.00 44.44 234 ARG D C 1
ATOM 12327 O O . ARG D 1 233 ? 101.794 11.373 -105.768 1.00 46.64 234 ARG D O 1
ATOM 12335 N N . HIS D 1 234 ? 101.432 10.293 -103.829 1.00 44.71 235 HIS D N 1
ATOM 12336 C CA . HIS D 1 234 ? 100.317 9.510 -104.352 1.00 46.21 235 HIS D CA 1
ATOM 12337 C C . HIS D 1 234 ? 99.090 10.376 -104.633 1.00 48.04 235 HIS D C 1
ATOM 12338 O O . HIS D 1 234 ? 98.400 10.189 -105.640 1.00 42.26 235 HIS D O 1
ATOM 12345 N N . TYR D 1 235 ? 98.819 11.314 -103.729 1.00 43.32 236 TYR D N 1
ATOM 12346 C CA . TYR D 1 235 ? 97.642 12.177 -103.816 1.00 44.61 236 TYR D CA 1
ATOM 12347 C C . TYR D 1 235 ? 97.673 13.046 -105.075 1.00 42.45 236 TYR D C 1
ATOM 12348 O O . TYR D 1 235 ? 96.638 13.305 -105.691 1.00 40.17 236 TYR D O 1
ATOM 12357 N N . LEU D 1 236 ? 98.871 13.480 -105.451 1.00 41.60 237 LEU D N 1
ATOM 12358 C CA . LEU D 1 236 ? 99.050 14.408 -106.566 1.00 45.26 237 LEU D CA 1
ATOM 12359 C C . LEU D 1 236 ? 99.633 13.757 -107.820 1.00 49.87 237 LEU D C 1
ATOM 12360 O O . LEU D 1 236 ? 100.048 14.455 -108.746 1.00 47.27 237 LEU D O 1
ATOM 12365 N N . ASP D 1 237 ? 99.689 12.432 -107.859 1.00 48.19 238 ASP D N 1
ATOM 12366 C CA . ASP D 1 237 ? 100.382 11.800 -108.971 1.00 51.43 238 ASP D CA 1
ATOM 12367 C C . ASP D 1 237 ? 99.555 11.917 -110.244 1.00 44.84 238 ASP D C 1
ATOM 12368 O O . ASP D 1 237 ? 98.358 11.633 -110.253 1.00 44.17 238 ASP D O 1
ATOM 12373 N N . GLY D 1 238 ? 100.210 12.360 -111.314 1.00 51.18 239 GLY D N 1
ATOM 12374 C CA . GLY D 1 238 ? 99.540 12.657 -112.565 1.00 52.71 239 GLY D CA 1
ATOM 12375 C C . GLY D 1 238 ? 98.583 13.828 -112.455 1.00 57.37 239 GLY D C 1
ATOM 12376 O O . GLY D 1 238 ? 97.616 13.911 -113.201 1.00 58.38 239 GLY D O 1
ATOM 12377 N N . ALA D 1 239 ? 98.838 14.728 -111.512 1.00 52.59 240 ALA D N 1
ATOM 12378 C CA . ALA D 1 239 ? 98.018 15.926 -111.379 1.00 49.10 240 ALA D CA 1
ATOM 12379 C C . ALA D 1 239 ? 98.638 17.049 -112.171 1.00 49.06 240 ALA D C 1
ATOM 12380 O O . ALA D 1 239 ? 99.855 17.147 -112.281 1.00 48.90 240 ALA D O 1
ATOM 12382 N N . LYS D 1 240 ? 97.785 17.886 -112.740 1.00 52.48 241 LYS D N 1
ATOM 12383 C CA . LYS D 1 240 ? 98.226 19.104 -113.394 1.00 53.66 241 LYS D CA 1
ATOM 12384 C C . LYS D 1 240 ? 97.412 20.256 -112.836 1.00 49.49 241 LYS D C 1
ATOM 12385 O O . LYS D 1 240 ? 96.179 20.239 -112.882 1.00 49.71 241 LYS D O 1
ATOM 12391 N N . MET D 1 241 ? 98.107 21.237 -112.275 1.00 51.31 242 MET D N 1
ATOM 12392 C CA . MET D 1 241 ? 97.453 22.410 -111.721 1.00 54.01 242 MET D CA 1
ATOM 12393 C C . MET D 1 241 ? 97.457 23.537 -112.746 1.00 48.93 242 MET D C 1
ATOM 12394 O O . MET D 1 241 ? 98.497 23.853 -113.327 1.00 49.50 242 MET D O 1
ATOM 12399 N N . ALA D 1 242 ? 96.292 24.134 -112.972 1.00 51.70 243 ALA D N 1
ATOM 12400 C CA . ALA D 1 242 ? 96.164 25.184 -113.980 1.00 52.54 243 ALA D CA 1
ATOM 12401 C C . ALA D 1 242 ? 96.972 26.426 -113.609 1.00 55.24 243 ALA D C 1
ATOM 12402 O O . ALA D 1 242 ? 96.943 26.880 -112.466 1.00 56.92 243 ALA D O 1
ATOM 12404 N N . VAL D 1 243 ? 97.697 26.960 -114.588 1.00 57.47 244 VAL D N 1
ATOM 12405 C CA . VAL D 1 243 ? 98.493 28.176 -114.424 1.00 54.25 244 VAL D CA 1
ATOM 12406 C C . VAL D 1 243 ? 97.880 29.336 -115.211 1.00 54.91 244 VAL D C 1
ATOM 12407 O O . VAL D 1 243 ? 97.756 29.257 -116.432 1.00 51.27 244 VAL D O 1
ATOM 12411 N N . PRO D 1 244 ? 97.497 30.420 -114.516 1.00 56.42 245 PRO D N 1
ATOM 12412 C CA . PRO D 1 244 ? 96.886 31.580 -115.177 1.00 57.64 245 PRO D CA 1
ATOM 12413 C C . PRO D 1 244 ? 97.863 32.306 -116.096 1.00 57.35 245 PRO D C 1
ATOM 12414 O O . PRO D 1 244 ? 99.075 32.094 -116.020 1.00 56.42 245 PRO D O 1
ATOM 12418 N N . PHE D 1 245 ? 97.335 33.170 -116.953 1.00 60.93 246 PHE D N 1
ATOM 12419 C CA . PHE D 1 245 ? 98.138 33.749 -118.018 1.00 61.02 246 PHE D CA 1
ATOM 12420 C C . PHE D 1 245 ? 98.426 35.240 -117.819 1.00 63.74 246 PHE D C 1
ATOM 12421 O O . PHE D 1 245 ? 97.611 36.090 -118.179 1.00 69.87 246 PHE D O 1
ATOM 12429 N N . ALA D 1 246 ? 99.593 35.537 -117.246 1.00 65.04 247 ALA D N 1
ATOM 12430 C CA . ALA D 1 246 ? 100.073 36.908 -117.041 1.00 66.37 247 ALA D CA 1
ATOM 12431 C C . ALA D 1 246 ? 99.109 37.756 -116.210 1.00 69.39 247 ALA D C 1
ATOM 12432 O O . ALA D 1 246 ? 99.527 38.665 -115.487 1.00 69.87 247 ALA D O 1
ATOM 12434 N N . GLY D 1 263 ? 98.089 48.293 -109.670 1.00 53.52 264 GLY D N 1
ATOM 12435 C CA . GLY D 1 263 ? 96.674 48.022 -109.489 1.00 49.35 264 GLY D CA 1
ATOM 12436 C C . GLY D 1 263 ? 96.226 48.193 -108.047 1.00 50.61 264 GLY D C 1
ATOM 12437 O O . GLY D 1 263 ? 96.988 48.677 -107.211 1.00 53.43 264 GLY D O 1
ATOM 12438 N N . GLN D 1 264 ? 94.983 47.805 -107.758 1.00 47.89 265 GLN D N 1
ATOM 12439 C CA . GLN D 1 264 ? 94.429 47.923 -106.412 1.00 46.28 265 GLN D CA 1
ATOM 12440 C C . GLN D 1 264 ? 93.713 46.651 -105.942 1.00 43.31 265 GLN D C 1
ATOM 12441 O O . GLN D 1 264 ? 93.101 45.931 -106.732 1.00 42.17 265 GLN D O 1
ATOM 12447 N N . THR D 1 265 ? 93.780 46.396 -104.640 1.00 41.03 266 THR D N 1
ATOM 12448 C CA . THR D 1 265 ? 93.057 45.288 -104.030 1.00 35.60 266 THR D CA 1
ATOM 12449 C C . THR D 1 265 ? 91.554 45.498 -104.105 1.00 39.11 266 THR D C 1
ATOM 12450 O O . THR D 1 265 ? 91.047 46.520 -103.654 1.00 38.49 266 THR D O 1
ATOM 12454 N N . LEU D 1 266 ? 90.840 44.526 -104.660 1.00 35.51 267 LEU D N 1
ATOM 12455 C CA . LEU D 1 266 ? 89.384 44.610 -104.719 1.00 37.47 267 LEU D CA 1
ATOM 12456 C C . LEU D 1 266 ? 88.719 43.512 -103.900 1.00 37.97 267 LEU D C 1
ATOM 12457 O O . LEU D 1 266 ? 89.080 42.345 -104.014 1.00 40.06 267 LEU D O 1
ATOM 12462 N N . TRP D 1 267 ? 87.733 43.896 -103.095 1.00 33.87 268 TRP D N 1
ATOM 12463 C CA . TRP D 1 267 ? 86.874 42.943 -102.404 1.00 35.31 268 TRP D CA 1
ATOM 12464 C C . TRP D 1 267 ? 85.496 42.939 -103.045 1.00 39.01 268 TRP D C 1
ATOM 12465 O O . TRP D 1 267 ? 84.895 43.995 -103.233 1.00 37.73 268 TRP D O 1
ATOM 12476 N N . THR D 1 268 ? 84.994 41.752 -103.371 1.00 39.01 269 THR D N 1
ATOM 12477 C CA . THR D 1 268 ? 83.687 41.613 -104.001 1.00 41.43 269 THR D CA 1
ATOM 12478 C C . THR D 1 268 ? 82.819 40.627 -103.237 1.00 43.13 269 THR D C 1
ATOM 12479 O O . THR D 1 268 ? 83.233 39.500 -102.964 1.00 46.00 269 THR D O 1
ATOM 12483 N N . PHE D 1 269 ? 81.609 41.049 -102.896 1.00 44.81 270 PHE D N 1
ATOM 12484 C CA . PHE D 1 269 ? 80.768 40.259 -102.016 1.00 45.13 270 PHE D CA 1
ATOM 12485 C C . PHE D 1 269 ? 79.512 39.750 -102.702 1.00 47.83 270 PHE D C 1
ATOM 12486 O O . PHE D 1 269 ? 79.011 40.350 -103.652 1.00 50.32 270 PHE D O 1
ATOM 12494 N N . LYS D 1 270 ? 79.014 38.628 -102.203 1.00 45.56 271 LYS D N 1
ATOM 12495 C CA . LYS D 1 270 ? 77.766 38.056 -102.677 1.00 49.78 271 LYS D CA 1
ATOM 12496 C C . LYS D 1 270 ? 77.173 37.210 -101.564 1.00 49.57 271 LYS D C 1
ATOM 12497 O O . LYS D 1 270 ? 77.805 36.270 -101.083 1.00 46.92 271 LYS D O 1
ATOM 12503 N N . GLY D 1 271 ? 75.966 37.560 -101.140 1.00 47.68 272 GLY D N 1
ATOM 12504 C CA . GLY D 1 271 ? 75.296 36.815 -100.093 1.00 50.88 272 GLY D CA 1
ATOM 12505 C C . GLY D 1 271 ? 74.179 35.946 -100.632 1.00 52.74 272 GLY D C 1
ATOM 12506 O O . GLY D 1 271 ? 73.445 36.352 -101.533 1.00 56.36 272 GLY D O 1
ATOM 12507 N N . ILE D 1 272 ? 74.060 34.740 -100.087 1.00 54.68 273 ILE D N 1
ATOM 12508 C CA . ILE D 1 272 ? 72.950 33.851 -100.411 1.00 51.58 273 ILE D CA 1
ATOM 12509 C C . ILE D 1 272 ? 72.310 33.354 -99.126 1.00 54.79 273 ILE D C 1
ATOM 12510 O O . ILE D 1 272 ? 72.904 33.450 -98.053 1.00 54.42 273 ILE D O 1
ATOM 12515 N N . VAL D 1 273 ? 71.091 32.840 -99.239 1.00 55.42 274 VAL D N 1
ATOM 12516 C CA . VAL D 1 273 ? 70.419 32.198 -98.118 1.00 52.96 274 VAL D CA 1
ATOM 12517 C C . VAL D 1 273 ? 71.215 30.961 -97.702 1.00 55.13 274 VAL D C 1
ATOM 12518 O O . VAL D 1 273 ? 71.633 30.180 -98.561 1.00 56.01 274 VAL D O 1
ATOM 12522 N N . PRO D 1 274 ? 71.457 30.798 -96.386 1.00 57.03 275 PRO D N 1
ATOM 12523 C CA . PRO D 1 274 ? 72.239 29.680 -95.840 1.00 57.61 275 PRO D CA 1
ATOM 12524 C C . PRO D 1 274 ? 71.841 28.325 -96.428 1.00 58.35 275 PRO D C 1
ATOM 12525 O O . PRO D 1 274 ? 70.689 27.913 -96.294 1.00 59.69 275 PRO D O 1
ATOM 12529 N N . PRO D 1 275 ? 72.793 27.647 -97.087 1.00 55.49 276 PRO D N 1
ATOM 12530 C CA . PRO D 1 275 ? 72.528 26.390 -97.790 1.00 53.62 276 PRO D CA 1
ATOM 12531 C C . PRO D 1 275 ? 72.114 25.270 -96.849 1.00 56.23 276 PRO D C 1
ATOM 12532 O O . PRO D 1 275 ? 72.654 25.164 -95.749 1.00 58.79 276 PRO D O 1
ATOM 12536 N N . THR D 1 276 ? 71.164 24.449 -97.281 1.00 58.65 277 THR D N 1
ATOM 12537 C CA . THR D 1 276 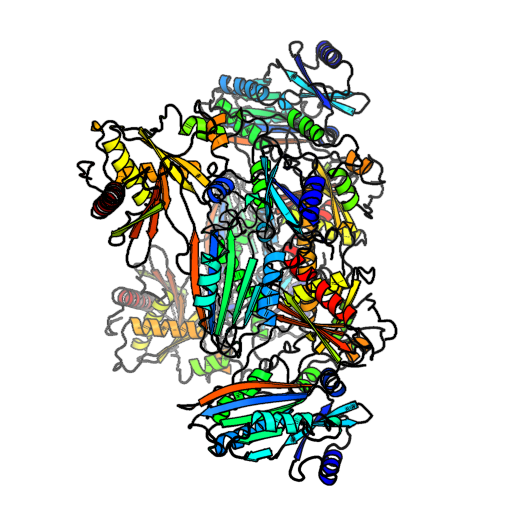? 70.812 23.245 -96.545 1.00 58.54 277 THR D CA 1
ATOM 12538 C C . THR D 1 276 ? 71.842 22.168 -96.837 1.00 57.01 277 THR D C 1
ATOM 12539 O O . THR D 1 276 ? 72.031 21.775 -97.989 1.00 59.41 277 THR D O 1
ATOM 12543 N N . LEU D 1 277 ? 72.518 21.701 -95.794 1.00 54.73 278 LEU D N 1
ATOM 12544 C CA . LEU D 1 277 ? 73.568 20.709 -95.962 1.00 55.88 278 LEU D CA 1
ATOM 12545 C C . LEU D 1 277 ? 72.995 19.300 -95.991 1.00 61.55 278 LEU D C 1
ATOM 12546 O O . LEU D 1 277 ? 72.238 18.914 -95.097 1.00 61.21 278 LEU D O 1
ATOM 12551 N N . PRO D 1 278 ? 73.345 18.527 -97.029 1.00 61.98 279 PRO D N 1
ATOM 12552 C CA . PRO D 1 278 ? 73.031 17.098 -97.026 1.00 60.78 279 PRO D CA 1
ATOM 12553 C C . PRO D 1 278 ? 73.638 16.419 -95.803 1.00 61.71 279 PRO D C 1
ATOM 12554 O O . PRO D 1 278 ? 74.691 16.849 -95.322 1.00 60.00 279 PRO D O 1
ATOM 12558 N N . SER D 1 279 ? 72.974 15.384 -95.302 1.00 60.66 280 SER D N 1
ATOM 12559 C CA . SER D 1 279 ? 73.458 14.662 -94.134 1.00 61.91 280 SER D CA 1
ATOM 12560 C C . SER D 1 279 ? 74.895 14.193 -94.334 1.00 57.57 280 SER D C 1
ATOM 12561 O O . SER D 1 279 ? 75.188 13.456 -95.274 1.00 56.59 280 SER D O 1
ATOM 12564 N N . GLY D 1 280 ? 75.789 14.645 -93.459 1.00 55.97 281 GLY D N 1
ATOM 12565 C CA . GLY D 1 280 ? 77.171 14.194 -93.477 1.00 55.82 281 GLY D CA 1
ATOM 12566 C C . GLY D 1 280 ? 78.128 15.051 -94.285 1.00 55.59 281 GLY D C 1
ATOM 12567 O O . GLY D 1 280 ? 79.325 14.760 -94.344 1.00 56.30 281 GLY D O 1
ATOM 12568 N N . ILE D 1 281 ? 77.607 16.103 -94.912 1.00 54.39 282 ILE D N 1
ATOM 12569 C CA . ILE D 1 281 ? 78.436 17.008 -95.704 1.00 53.90 282 ILE D CA 1
ATOM 12570 C C . ILE D 1 281 ? 78.582 18.361 -95.012 1.00 48.77 282 ILE D C 1
ATOM 12571 O O . ILE D 1 281 ? 77.594 18.966 -94.596 1.00 51.47 282 ILE D O 1
ATOM 12576 N N . THR D 1 282 ? 79.821 18.829 -94.894 1.00 46.74 283 THR D N 1
ATOM 12577 C CA . THR D 1 282 ? 80.100 20.112 -94.260 1.00 48.01 283 THR D CA 1
ATOM 12578 C C . THR D 1 282 ? 79.881 21.276 -95.218 1.00 49.61 283 THR D C 1
ATOM 12579 O O . THR D 1 282 ? 79.874 21.096 -96.436 1.00 46.57 283 THR D O 1
ATOM 12583 N N . MET D 1 283 ? 79.718 22.472 -94.660 1.00 46.72 284 MET D N 1
ATOM 12584 C CA . MET D 1 283 ? 79.590 23.682 -95.464 1.00 48.14 284 MET D CA 1
ATOM 12585 C C . MET D 1 283 ? 80.845 23.921 -96.299 1.00 47.16 284 MET D C 1
ATOM 12586 O O . MET D 1 283 ? 80.765 24.401 -97.429 1.00 46.31 284 MET D O 1
ATOM 12591 N N . ALA D 1 284 ? 82.002 23.577 -95.739 1.00 46.32 285 ALA D N 1
ATOM 12592 C CA . ALA D 1 284 ? 83.274 23.765 -96.428 1.00 45.58 285 ALA D CA 1
ATOM 12593 C C . ALA D 1 284 ? 83.329 22.916 -97.690 1.00 46.34 285 ALA D C 1
ATOM 12594 O O . ALA D 1 284 ? 83.826 23.353 -98.727 1.00 40.76 285 ALA D O 1
ATOM 12596 N N . THR D 1 285 ? 82.815 21.696 -97.586 1.00 46.29 286 THR D N 1
ATOM 12597 C CA . THR D 1 285 ? 82.794 20.770 -98.710 1.00 45.17 286 THR D CA 1
ATOM 12598 C C . THR D 1 285 ? 81.908 21.311 -99.825 1.00 46.89 286 THR D C 1
ATOM 12599 O O . THR D 1 285 ? 82.278 21.287 -101.004 1.00 47.27 286 THR D O 1
ATOM 12603 N N . LEU D 1 286 ? 80.743 21.811 -99.430 1.00 44.40 287 LEU D N 1
ATOM 12604 C CA . LEU D 1 286 ? 79.796 22.410 -100.349 1.00 46.78 287 LEU D CA 1
ATOM 12605 C C . LEU D 1 286 ? 80.428 23.549 -101.153 1.00 49.49 287 LEU D C 1
ATOM 12606 O O . LEU D 1 286 ? 80.308 23.593 -102.376 1.00 46.97 287 LEU D O 1
ATOM 12611 N N . VAL D 1 287 ? 81.108 24.458 -100.458 1.00 47.50 288 VAL D N 1
ATOM 12612 C CA . VAL D 1 287 ? 81.783 25.587 -101.100 1.00 45.86 288 VAL D CA 1
ATOM 12613 C C . VAL D 1 287 ? 82.897 25.125 -102.044 1.00 45.00 288 VAL D C 1
ATOM 12614 O O . VAL D 1 287 ? 83.012 25.614 -103.170 1.00 45.19 288 VAL D O 1
ATOM 12618 N N . LYS D 1 288 ? 83.712 24.182 -101.586 1.00 40.70 289 LYS D N 1
ATOM 12619 C CA . LYS D 1 288 ? 84.862 23.741 -102.361 1.00 43.23 289 LYS D CA 1
ATOM 12620 C C . LYS D 1 288 ? 84.458 22.889 -103.560 1.00 42.89 289 LYS D C 1
ATOM 12621 O O . LYS D 1 288 ? 85.132 22.906 -104.592 1.00 42.36 289 LYS D O 1
ATOM 12627 N N . ALA D 1 289 ? 83.359 22.154 -103.431 1.00 44.08 290 ALA D N 1
ATOM 12628 C CA . ALA D 1 289 ? 82.852 21.377 -104.558 1.00 45.96 290 ALA D CA 1
ATOM 12629 C C . ALA D 1 289 ? 82.325 22.311 -105.644 1.00 47.77 290 ALA D C 1
ATOM 12630 O O . ALA D 1 289 ? 82.579 22.092 -106.828 1.00 48.62 290 ALA D O 1
ATOM 12632 N N . ALA D 1 290 ? 81.607 23.354 -105.234 1.00 43.66 291 ALA D N 1
ATOM 12633 C CA . ALA D 1 290 ? 81.099 24.355 -106.167 1.00 46.43 291 ALA D CA 1
ATOM 12634 C C . ALA D 1 290 ? 82.242 24.977 -106.959 1.00 48.03 291 ALA D C 1
ATOM 12635 O O . ALA D 1 290 ? 82.125 25.200 -108.164 1.00 47.95 291 ALA D O 1
ATOM 12637 N N . THR D 1 291 ? 83.352 25.239 -106.276 1.00 46.19 292 THR D N 1
ATOM 12638 C CA . THR D 1 291 ? 84.544 25.777 -106.917 1.00 43.01 292 THR D CA 1
ATOM 12639 C C . THR D 1 291 ? 85.148 24.763 -107.888 1.00 46.12 292 THR D C 1
ATOM 12640 O O . THR D 1 291 ? 85.611 25.126 -108.966 1.00 43.87 292 THR D O 1
ATOM 12644 N N . ALA D 1 292 ? 85.137 23.491 -107.503 1.00 43.48 293 ALA D N 1
ATOM 12645 C CA . ALA D 1 292 ? 85.682 22.435 -108.354 1.00 45.71 293 ALA D CA 1
ATOM 12646 C C . ALA D 1 292 ? 84.914 22.310 -109.670 1.00 46.87 293 ALA D C 1
ATOM 12647 O O . ALA D 1 292 ? 85.513 22.124 -110.730 1.00 48.13 293 ALA D O 1
ATOM 12649 N N . LEU D 1 293 ? 83.591 22.412 -109.590 1.00 45.55 294 LEU D N 1
ATOM 12650 C CA . LEU D 1 293 ? 82.732 22.322 -110.766 1.00 47.59 294 LEU D CA 1
ATOM 12651 C C . LEU D 1 293 ? 82.932 23.520 -111.686 1.00 51.29 294 LEU D C 1
ATOM 12652 O O . LEU D 1 293 ? 83.134 23.366 -112.894 1.00 49.02 294 LEU D O 1
ATOM 12657 N N . PHE D 1 294 ? 82.855 24.710 -111.099 1.00 44.92 295 PHE D N 1
ATOM 12658 C CA . PHE D 1 294 ? 83.133 25.948 -111.814 1.00 46.77 295 PHE D CA 1
ATOM 12659 C C . PHE D 1 294 ? 84.460 25.876 -112.571 1.00 47.90 295 PHE D C 1
ATOM 12660 O O . PHE D 1 294 ? 84.541 26.277 -113.734 1.00 49.86 295 PHE D O 1
ATOM 12668 N N . LEU D 1 295 ? 85.496 25.361 -111.915 1.00 42.57 296 LEU D N 1
ATOM 12669 C CA . LEU D 1 295 ? 86.814 25.272 -112.534 1.00 46.41 296 LEU D CA 1
ATOM 12670 C C . LEU D 1 295 ? 86.857 24.233 -113.652 1.00 49.45 296 LEU D C 1
ATOM 12671 O O . LEU D 1 295 ? 87.484 24.462 -114.685 1.00 49.43 296 LEU D O 1
ATOM 12676 N N . SER D 1 296 ? 86.199 23.096 -113.440 1.00 50.97 297 SER D N 1
ATOM 12677 C CA . SER D 1 296 ? 86.208 22.013 -114.423 1.00 52.76 297 SER D CA 1
ATOM 12678 C C . SER D 1 296 ? 85.615 22.485 -115.743 1.00 54.15 297 SER D C 1
ATOM 12679 O O . SER D 1 296 ? 86.116 22.151 -116.820 1.00 53.40 297 SER D O 1
ATOM 12682 N N . TYR D 1 297 ? 84.552 23.274 -115.643 1.00 51.51 298 TYR D N 1
ATOM 12683 C CA . TYR D 1 297 ? 83.886 23.829 -116.810 1.00 52.95 298 TYR D CA 1
ATOM 12684 C C . TYR D 1 297 ? 84.783 24.802 -117.572 1.00 54.48 298 TYR D C 1
ATOM 12685 O O . TYR D 1 297 ? 84.945 24.674 -118.783 1.00 56.10 298 TYR D O 1
ATOM 12694 N N . HIS D 1 298 ? 85.375 25.763 -116.868 1.00 49.91 299 HIS D N 1
ATOM 12695 C CA . HIS D 1 298 ? 86.161 26.804 -117.534 1.00 53.92 299 HIS D CA 1
ATOM 12696 C C . HIS D 1 298 ? 87.548 26.345 -117.983 1.00 52.19 299 HIS D C 1
ATOM 12697 O O . HIS D 1 298 ? 88.104 26.887 -118.934 1.00 52.03 299 HIS D O 1
ATOM 12704 N N . LEU D 1 299 ? 88.107 25.347 -117.310 1.00 49.39 300 LEU D N 1
ATOM 12705 C CA . LEU D 1 299 ? 89.388 24.794 -117.731 1.00 52.95 300 LEU D CA 1
ATOM 12706 C C . LEU D 1 299 ? 89.203 23.656 -118.734 1.00 49.07 300 LEU D C 1
ATOM 12707 O O . LEU D 1 299 ? 90.164 23.212 -119.354 1.00 51.55 300 LEU D O 1
ATOM 12712 N N . GLY D 1 300 ? 87.965 23.189 -118.877 1.00 48.38 301 GLY D N 1
ATOM 12713 C CA . GLY D 1 300 ? 87.666 22.039 -119.713 1.00 52.73 301 GLY D CA 1
ATOM 12714 C C . GLY D 1 300 ? 88.387 20.799 -119.216 1.00 55.33 301 GLY D C 1
ATOM 12715 O O . GLY D 1 300 ? 88.947 20.037 -120.000 1.00 50.29 301 GLY D O 1
ATOM 12716 N N . SER D 1 301 ? 88.370 20.597 -117.903 1.00 54.92 302 SER D N 1
ATOM 12717 C CA . SER D 1 301 ? 89.183 19.557 -117.285 1.00 54.31 302 SER D CA 1
ATOM 12718 C C . SER D 1 301 ? 88.389 18.735 -116.279 1.00 53.90 302 SER D C 1
ATOM 12719 O O . SER D 1 301 ? 87.517 19.264 -115.603 1.00 56.02 302 SER D O 1
ATOM 12722 N N . ARG D 1 302 ? 88.684 17.441 -116.183 1.00 53.28 303 ARG D N 1
ATOM 12723 C CA . ARG D 1 302 ? 88.051 16.598 -115.163 1.00 57.37 303 ARG D CA 1
ATOM 12724 C C . ARG D 1 302 ? 88.949 16.393 -113.948 1.00 54.37 303 ARG D C 1
ATOM 12725 O O . ARG D 1 302 ? 88.550 15.759 -112.972 1.00 58.92 303 ARG D O 1
ATOM 12733 N N . ASP D 1 303 ? 90.166 16.916 -114.015 1.00 51.25 304 ASP D N 1
ATOM 12734 C CA . ASP D 1 303 ? 91.116 16.745 -112.928 1.00 52.54 304 ASP D CA 1
ATOM 12735 C C . ASP D 1 303 ? 91.688 18.098 -112.539 1.00 49.69 304 ASP D C 1
ATOM 12736 O O . ASP D 1 303 ? 92.716 18.524 -113.064 1.00 50.52 304 ASP D O 1
ATOM 12741 N N . VAL D 1 304 ? 91.009 18.768 -111.616 1.00 50.87 305 VAL D N 1
ATOM 12742 C CA . VAL D 1 304 ? 91.385 20.119 -111.229 1.00 50.11 305 VAL D CA 1
ATOM 12743 C C . VAL D 1 304 ? 92.089 20.147 -109.875 1.00 50.28 305 VAL D C 1
ATOM 12744 O O . VAL D 1 304 ? 91.737 19.408 -108.952 1.00 45.73 305 VAL D O 1
ATOM 12748 N N . VAL D 1 305 ? 93.106 20.994 -109.783 1.00 44.93 306 VAL D N 1
ATOM 12749 C CA . VAL D 1 305 ? 93.825 21.221 -108.541 1.00 47.24 306 VAL D CA 1
ATOM 12750 C C . VAL D 1 305 ? 93.799 22.713 -108.226 1.00 46.67 306 VAL D C 1
ATOM 12751 O O . VAL D 1 305 ? 94.136 23.523 -109.081 1.00 43.23 306 VAL D O 1
ATOM 12755 N N . PHE D 1 306 ? 93.386 23.074 -107.013 1.00 41.52 307 PHE D N 1
ATOM 12756 C CA . PHE D 1 306 ? 93.442 24.465 -106.550 1.00 39.78 307 PHE D CA 1
ATOM 12757 C C . PHE D 1 306 ? 93.765 24.464 -105.053 1.00 42.29 307 PHE D C 1
ATOM 12758 O O . PHE D 1 306 ? 93.654 23.427 -104.410 1.00 40.68 307 PHE D O 1
ATOM 12766 N N . GLY D 1 307 ? 94.179 25.597 -104.495 1.00 40.94 308 GLY D N 1
ATOM 12767 C CA . GLY D 1 307 ? 94.462 25.639 -103.072 1.00 37.64 308 GLY D CA 1
ATOM 12768 C C . GLY D 1 307 ? 93.248 25.835 -102.207 1.00 34.21 308 GLY D C 1
ATOM 12769 O O . GLY D 1 307 ? 92.301 26.524 -102.569 1.00 37.23 308 GLY D O 1
ATOM 12770 N N . HIS D 1 308 ? 93.274 25.182 -101.056 1.00 38.18 309 HIS D N 1
ATOM 12771 C CA . HIS D 1 308 ? 92.526 25.707 -99.925 1.00 33.18 309 HIS D CA 1
ATOM 12772 C C . HIS D 1 308 ? 93.341 25.911 -98.655 1.00 32.38 309 HIS D C 1
ATOM 12773 O O . HIS D 1 308 ? 94.483 25.512 -98.531 1.00 34.22 309 HIS D O 1
ATOM 12780 N N . THR D 1 309 ? 92.649 26.517 -97.699 1.00 34.79 310 THR D N 1
ATOM 12781 C CA . THR D 1 309 ? 93.177 26.812 -96.383 1.00 31.82 310 THR D CA 1
ATOM 12782 C C . THR D 1 309 ? 92.771 25.703 -95.433 1.00 29.83 310 THR D C 1
ATOM 12783 O O . THR D 1 309 ? 91.596 25.342 -95.375 1.00 29.84 310 THR D O 1
ATOM 12787 N N . VAL D 1 310 ? 93.741 25.179 -94.691 1.00 31.78 311 VAL D N 1
ATOM 12788 C CA . VAL D 1 310 ? 93.467 24.216 -93.627 1.00 33.42 311 VAL D CA 1
ATOM 12789 C C . VAL D 1 310 ? 93.941 24.835 -92.307 1.00 31.43 311 VAL D C 1
ATOM 12790 O O . VAL D 1 310 ? 94.780 25.735 -92.318 1.00 29.37 311 VAL D O 1
ATOM 12794 N N . ASN D 1 311 ? 93.408 24.384 -91.172 1.00 33.62 312 ASN D N 1
ATOM 12795 C CA . ASN D 1 311 ? 93.743 25.072 -89.925 1.00 32.72 312 ASN D CA 1
ATOM 12796 C C . ASN D 1 311 ? 95.079 24.628 -89.350 1.00 30.11 312 ASN D C 1
ATOM 12797 O O . ASN D 1 311 ? 95.646 25.313 -88.500 1.00 30.76 312 ASN D O 1
ATOM 12802 N N . GLY D 1 312 ? 95.592 23.493 -89.821 1.00 30.02 313 GLY D N 1
ATOM 12803 C CA . GLY D 1 312 ? 96.888 23.009 -89.381 1.00 29.40 313 GLY D CA 1
ATOM 12804 C C . GLY D 1 312 ? 96.927 22.569 -87.921 1.00 32.80 313 GLY D C 1
ATOM 12805 O O . GLY D 1 312 ? 97.989 22.565 -87.301 1.00 31.33 313 GLY D O 1
ATOM 12806 N N . ARG D 1 313 ? 95.781 22.179 -87.374 1.00 29.72 314 ARG D N 1
ATOM 12807 C CA . ARG D 1 313 ? 95.707 21.841 -85.951 1.00 32.47 314 ARG D CA 1
ATOM 12808 C C . ARG D 1 313 ? 95.231 20.407 -85.708 1.00 38.67 314 ARG D C 1
ATOM 12809 O O . ARG D 1 313 ? 94.547 20.118 -84.728 1.00 34.69 314 ARG D O 1
ATOM 12817 N N . ASN D 1 314 ? 95.619 19.508 -86.600 1.00 38.26 315 ASN D N 1
ATOM 12818 C CA . ASN D 1 314 ? 95.300 18.102 -86.433 1.00 42.81 315 ASN D CA 1
ATOM 12819 C C . ASN D 1 314 ? 96.570 17.300 -86.164 1.00 46.19 315 ASN D C 1
ATOM 12820 O O . ASN D 1 314 ? 96.651 16.116 -86.476 1.00 55.36 315 ASN D O 1
ATOM 12825 N N . LEU D 1 315 ? 97.565 17.970 -85.592 1.00 41.72 316 LEU D N 1
ATOM 12826 C CA . LEU D 1 315 ? 98.739 17.303 -85.048 1.00 45.97 316 LEU D CA 1
ATOM 12827 C C . LEU D 1 315 ? 98.472 16.900 -83.598 1.00 50.66 316 LEU D C 1
ATOM 12828 O O . LEU D 1 315 ? 97.793 17.620 -82.869 1.00 51.28 316 LEU D O 1
ATOM 12833 N N . PRO D 1 316 ? 99.010 15.748 -83.172 1.00 52.27 317 PRO D N 1
ATOM 12834 C CA . PRO D 1 316 ? 98.858 15.297 -81.783 1.00 49.31 317 PRO D CA 1
ATOM 12835 C C . PRO D 1 316 ? 99.807 16.035 -80.842 1.00 51.62 317 PRO D C 1
ATOM 12836 O O . PRO D 1 316 ? 100.926 15.573 -80.616 1.00 53.28 317 PRO D O 1
ATOM 12840 N N . MET D 1 317 ? 99.358 17.157 -80.286 1.00 43.61 318 MET D N 1
ATOM 12841 C CA . MET D 1 317 ? 100.236 18.036 -79.522 1.00 42.14 318 MET D CA 1
ATOM 12842 C C . MET D 1 317 ? 99.493 18.738 -78.380 1.00 38.84 318 MET D C 1
ATOM 12843 O O . MET D 1 317 ? 98.338 19.110 -78.536 1.00 39.82 318 MET D O 1
ATOM 12848 N N . ASP D 1 318 ? 100.154 18.911 -77.236 1.00 44.65 319 ASP D N 1
ATOM 12849 C CA . ASP D 1 318 ? 99.563 19.638 -76.109 1.00 46.99 319 ASP D CA 1
ATOM 12850 C C . ASP D 1 318 ? 99.127 21.062 -76.481 1.00 45.03 319 ASP D C 1
ATOM 12851 O O . ASP D 1 318 ? 99.922 21.840 -77.015 1.00 46.16 319 ASP D O 1
ATOM 12856 N N . ASN D 1 319 ? 97.871 21.383 -76.169 1.00 39.72 320 ASN D N 1
ATOM 12857 C CA . ASN D 1 319 ? 97.271 22.697 -76.421 1.00 44.83 320 ASN D CA 1
ATOM 12858 C C . ASN D 1 319 ? 97.221 23.085 -77.884 1.00 41.55 320 ASN D C 1
ATOM 12859 O O . ASN D 1 319 ? 97.246 24.275 -78.203 1.00 41.38 320 ASN D O 1
ATOM 12864 N N . ILE D 1 320 ? 97.151 22.113 -78.781 1.00 39.54 321 ILE D N 1
ATOM 12865 C CA . ILE D 1 320 ? 97.121 22.473 -80.192 1.00 39.19 321 ILE D CA 1
ATOM 12866 C C . ILE D 1 320 ? 95.805 23.183 -80.524 1.00 41.19 321 ILE D C 1
ATOM 12867 O O . ILE D 1 320 ? 95.747 23.995 -81.447 1.00 40.41 321 ILE D O 1
ATOM 12872 N N . GLU D 1 321 ? 94.765 22.913 -79.743 1.00 36.68 322 GLU D N 1
ATOM 12873 C CA . GLU D 1 321 ? 93.451 23.488 -79.995 1.00 41.87 322 GLU D CA 1
ATOM 12874 C C . GLU D 1 321 ? 93.399 24.995 -79.694 1.00 39.52 322 GLU D C 1
ATOM 12875 O O . GLU D 1 321 ? 92.475 25.688 -80.118 1.00 42.06 322 GLU D O 1
ATOM 12881 N N . SER D 1 322 ? 94.400 25.497 -78.980 1.00 35.14 323 SER D N 1
ATOM 12882 C CA . SER D 1 322 ? 94.332 26.835 -78.413 1.00 40.58 323 SER D CA 1
ATOM 12883 C C . SER D 1 322 ? 95.655 27.611 -78.375 1.00 36.80 323 SER D C 1
ATOM 12884 O O . SER D 1 322 ? 95.665 28.759 -77.942 1.00 35.26 323 SER D O 1
ATOM 12887 N N . LEU D 1 323 ? 96.772 27.014 -78.798 1.00 33.51 324 LEU D N 1
ATOM 12888 C CA . LEU D 1 323 ? 98.023 27.766 -78.751 1.00 29.71 324 LEU D CA 1
ATOM 12889 C C . LEU D 1 323 ? 97.918 28.933 -79.740 1.00 27.45 324 LEU D C 1
ATOM 12890 O O . LEU D 1 323 ? 97.270 28.805 -80.783 1.00 25.70 324 LEU D O 1
ATOM 12895 N N . LEU D 1 324 ? 98.532 30.057 -79.392 1.00 27.52 325 LEU D N 1
ATOM 12896 C CA . LEU D 1 324 ? 98.377 31.286 -80.168 1.00 25.94 325 LEU D CA 1
ATOM 12897 C C . LEU D 1 324 ? 99.409 31.396 -81.277 1.00 25.28 325 LEU D C 1
ATOM 12898 O O . LEU D 1 324 ? 100.617 31.362 -81.044 1.00 26.34 325 LEU D O 1
ATOM 12903 N N . GLY D 1 325 ? 98.917 31.577 -82.490 1.00 27.87 326 GLY D N 1
ATOM 12904 C CA . GLY D 1 325 ? 99.791 31.777 -83.618 1.00 25.76 326 GLY D CA 1
ATOM 12905 C C . GLY D 1 325 ? 99.057 31.453 -84.896 1.00 26.30 326 GLY D C 1
ATOM 12906 O O . GLY D 1 325 ? 97.847 31.219 -84.886 1.00 28.69 326 GLY D O 1
ATOM 12907 N N . CYS D 1 326 ? 99.800 31.449 -85.997 1.00 26.39 327 CYS D N 1
ATOM 12908 C CA . CYS D 1 326 ? 99.226 31.176 -87.300 1.00 22.09 327 CYS D CA 1
ATOM 12909 C C . CYS D 1 326 ? 99.643 29.795 -87.777 1.00 28.88 327 CYS D C 1
ATOM 12910 O O . CYS D 1 326 ? 100.712 29.634 -88.373 1.00 28.39 327 CYS D O 1
ATOM 12913 N N . THR D 1 327 ? 98.800 28.799 -87.512 1.00 25.60 328 THR D N 1
ATOM 12914 C CA . THR D 1 327 ? 99.074 27.442 -87.965 1.00 27.43 328 THR D CA 1
ATOM 12915 C C . THR D 1 327 ? 98.333 27.141 -89.260 1.00 30.48 328 THR D C 1
ATOM 12916 O O . THR D 1 327 ? 98.347 26.003 -89.741 1.00 28.90 328 THR D O 1
ATOM 12920 N N . LEU D 1 328 ? 97.670 28.161 -89.806 1.00 28.94 329 LEU D N 1
ATOM 12921 C CA . LEU D 1 328 ? 97.028 28.064 -91.113 1.00 31.89 329 LEU D CA 1
ATOM 12922 C C . LEU D 1 328 ? 97.995 27.506 -92.115 1.00 26.35 329 LEU D C 1
ATOM 12923 O O . LEU D 1 328 ? 99.191 27.794 -92.061 1.00 29.16 329 LEU D O 1
ATOM 12928 N N . ASN D 1 329 ? 97.476 26.728 -93.050 1.00 28.19 330 ASN D N 1
ATOM 12929 C CA . ASN D 1 329 ? 98.293 26.319 -94.173 1.00 29.93 330 ASN D CA 1
ATOM 12930 C C . ASN D 1 329 ? 97.500 26.431 -95.458 1.00 28.02 330 ASN D C 1
ATOM 12931 O O . ASN D 1 329 ? 96.277 26.304 -95.459 1.00 30.52 330 ASN D O 1
ATOM 12936 N N . PHE D 1 330 ? 98.211 26.674 -96.550 1.00 29.98 331 PHE D N 1
ATOM 12937 C CA . PHE D 1 330 ? 97.597 26.717 -97.865 1.00 33.30 331 PHE D CA 1
ATOM 12938 C C . PHE D 1 330 ? 98.143 25.545 -98.683 1.00 28.69 331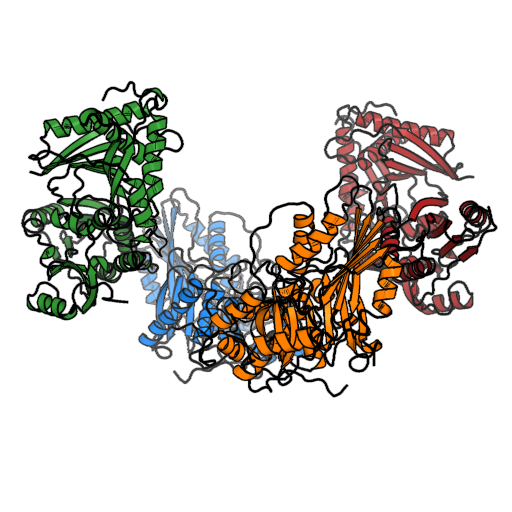 PHE D C 1
ATOM 12939 O O . PHE D 1 330 ? 99.321 25.517 -99.021 1.00 31.85 331 PHE D O 1
ATOM 12947 N N . VAL D 1 331 ? 97.275 24.575 -98.956 1.00 30.96 332 VAL D N 1
ATOM 12948 C CA . VAL D 1 331 ? 97.674 23.297 -99.553 1.00 36.51 332 VAL D CA 1
ATOM 12949 C C . VAL D 1 331 ? 96.797 22.924 -100.746 1.00 35.93 332 VAL D C 1
ATOM 12950 O O . VAL D 1 331 ? 95.682 23.430 -100.885 1.00 33.87 332 VAL D O 1
ATOM 12954 N N . PRO D 1 332 ? 97.300 22.023 -101.612 1.00 37.83 333 PRO D N 1
ATOM 12955 C CA . PRO D 1 332 ? 96.535 21.592 -102.784 1.00 36.90 333 PRO D CA 1
ATOM 12956 C C . PRO D 1 332 ? 95.313 20.764 -102.436 1.00 38.79 333 PRO D C 1
ATOM 12957 O O . PRO D 1 332 ? 95.402 19.836 -101.633 1.00 40.39 333 PRO D O 1
ATOM 12961 N N . LEU D 1 333 ? 94.179 21.110 -103.029 1.00 36.71 334 LEU D N 1
ATOM 12962 C CA . LEU D 1 333 ? 93.006 20.254 -103.009 1.00 38.53 334 LEU D CA 1
ATOM 12963 C C . LEU D 1 333 ? 92.792 19.738 -104.430 1.00 43.32 334 LEU D C 1
ATOM 12964 O O . LEU D 1 333 ? 92.777 20.519 -105.379 1.00 42.65 334 LEU D O 1
ATOM 12969 N N . ARG D 1 334 ? 92.642 18.425 -104.576 1.00 42.04 335 ARG D N 1
ATOM 12970 C CA . ARG D 1 334 ? 92.485 17.812 -105.891 1.00 41.53 335 ARG D CA 1
ATOM 12971 C C . ARG D 1 334 ? 91.098 17.223 -106.051 1.00 40.68 335 ARG D C 1
ATOM 12972 O O . ARG D 1 334 ? 90.654 16.442 -105.223 1.00 43.72 335 ARG D O 1
ATOM 12980 N N . VAL D 1 335 ? 90.397 17.612 -107.107 1.00 40.99 336 VAL D N 1
ATOM 12981 C CA . VAL D 1 335 ? 89.068 17.073 -107.359 1.00 43.57 336 VAL D CA 1
ATOM 12982 C C . VAL D 1 335 ? 89.059 16.397 -108.726 1.00 48.94 336 VAL D C 1
ATOM 12983 O O . VAL D 1 335 ? 89.366 17.024 -109.743 1.00 43.91 336 VAL D O 1
ATOM 12987 N N . THR D 1 336 ? 88.728 15.111 -108.734 1.00 49.54 337 THR D N 1
ATOM 12988 C CA . THR D 1 336 ? 88.767 14.311 -109.952 1.00 49.37 337 THR D CA 1
ATOM 12989 C C . THR D 1 336 ? 87.378 13.814 -110.343 1.00 53.83 337 THR D C 1
ATOM 12990 O O . THR D 1 336 ? 86.780 12.983 -109.654 1.00 52.35 337 THR D O 1
ATOM 12994 N N . PHE D 1 337 ? 86.868 14.346 -111.449 1.00 54.89 338 PHE D N 1
ATOM 12995 C CA . PHE D 1 337 ? 85.599 13.905 -112.006 1.00 58.21 338 PHE D CA 1
ATOM 12996 C C . PHE D 1 337 ? 85.830 12.689 -112.896 1.00 60.52 338 PHE D C 1
ATOM 12997 O O . PHE D 1 337 ? 86.836 12.618 -113.605 1.00 60.08 338 PHE D O 1
ATOM 13005 N N . PRO D 1 338 ? 84.904 11.723 -112.860 1.00 64.46 339 PRO D N 1
ATOM 13006 C CA . PRO D 1 338 ? 85.053 10.510 -113.668 1.00 70.08 339 PRO D CA 1
ATOM 13007 C C . PRO D 1 338 ? 84.604 10.739 -115.105 1.00 76.36 339 PRO D C 1
ATOM 13008 O O . PRO D 1 338 ? 84.231 11.860 -115.459 1.00 77.81 339 PRO D O 1
ATOM 13012 N N . GLU D 1 339 ? 84.646 9.693 -115.924 1.00 81.46 340 GLU D N 1
ATOM 13013 C CA . GLU D 1 339 ? 83.978 9.742 -117.215 1.00 80.73 340 GLU D CA 1
ATOM 13014 C C . GLU D 1 339 ? 82.493 9.858 -116.916 1.00 83.34 340 GLU D C 1
ATOM 13015 O O . GLU D 1 339 ? 81.989 9.190 -116.013 1.00 85.56 340 GLU D O 1
ATOM 13021 N N . ASP D 1 340 ? 81.786 10.701 -117.659 1.00 85.15 341 ASP D N 1
ATOM 13022 C CA . ASP D 1 340 ? 80.392 10.997 -117.334 1.00 85.51 341 ASP D CA 1
ATOM 13023 C C . ASP D 1 340 ? 79.464 9.824 -117.639 1.00 86.06 341 ASP D C 1
ATOM 13024 O O . ASP D 1 340 ? 78.244 9.939 -117.527 1.00 85.62 341 ASP D O 1
ATOM 13029 N N . SER D 1 341 ? 80.058 8.696 -118.016 1.00 87.04 342 SER D N 1
ATOM 13030 C CA . SER D 1 341 ? 79.347 7.430 -118.108 1.00 88.07 342 SER D CA 1
ATOM 13031 C C . SER D 1 341 ? 78.855 7.026 -116.720 1.00 90.03 342 SER D C 1
ATOM 13032 O O . SER D 1 341 ? 77.749 6.502 -116.563 1.00 90.31 342 SER D O 1
ATOM 13035 N N . THR D 1 342 ? 79.693 7.284 -115.717 1.00 89.44 343 THR D N 1
ATOM 13036 C CA . THR D 1 342 ? 79.368 7.012 -114.319 1.00 85.18 343 THR D CA 1
ATOM 13037 C C . THR D 1 342 ? 78.172 7.844 -113.860 1.00 84.75 343 THR D C 1
ATOM 13038 O O . THR D 1 342 ? 77.409 7.422 -112.988 1.00 85.69 343 THR D O 1
ATOM 13042 N N . ASP D 1 343 ? 78.021 9.021 -114.465 1.00 84.54 344 ASP D N 1
ATOM 13043 C CA . ASP D 1 343 ? 76.926 9.944 -114.165 1.00 82.78 344 ASP D CA 1
ATOM 13044 C C . ASP D 1 343 ? 76.846 10.297 -112.683 1.00 79.18 344 ASP D C 1
ATOM 13045 O O . ASP D 1 343 ? 75.897 9.917 -111.995 1.00 75.08 344 ASP D O 1
ATOM 13050 N N . TRP D 1 344 ? 77.848 11.026 -112.202 1.00 76.39 345 TRP D N 1
ATOM 13051 C CA . TRP D 1 344 ? 77.866 11.494 -110.821 1.00 69.95 345 TRP D CA 1
ATOM 13052 C C . TRP D 1 344 ? 76.699 12.413 -110.516 1.00 70.60 345 TRP D C 1
ATOM 13053 O O . TRP D 1 344 ? 76.310 13.237 -111.345 1.00 69.78 345 TRP D O 1
ATOM 13064 N N . THR D 1 345 ? 76.148 12.276 -109.317 1.00 69.38 346 THR D N 1
ATOM 13065 C CA . THR D 1 345 ? 75.196 13.253 -108.815 1.00 69.01 346 THR D CA 1
ATOM 13066 C C . THR D 1 345 ? 75.957 14.327 -108.044 1.00 65.50 346 THR D C 1
ATOM 13067 O O . THR D 1 345 ? 77.165 14.202 -107.824 1.00 63.48 346 THR D O 1
ATOM 13071 N N . VAL D 1 346 ? 75.254 15.387 -107.658 1.00 67.07 347 VAL D N 1
ATOM 13072 C CA . VAL D 1 346 ? 75.822 16.406 -106.785 1.00 63.50 347 VAL D CA 1
ATOM 13073 C C . VAL D 1 346 ? 76.377 15.737 -105.530 1.00 61.14 347 VAL D C 1
ATOM 13074 O O . VAL D 1 346 ? 77.494 16.022 -105.100 1.00 60.67 347 VAL D O 1
ATOM 13078 N N . MET D 1 347 ? 75.596 14.817 -104.973 1.00 61.94 348 MET D N 1
ATOM 13079 C CA . MET D 1 347 ? 75.986 14.091 -103.773 1.00 60.21 348 MET D CA 1
ATOM 13080 C C . MET D 1 347 ? 77.314 13.359 -103.939 1.00 61.67 348 MET D C 1
ATOM 13081 O O . MET D 1 347 ? 78.141 13.358 -103.028 1.00 62.63 348 MET D O 1
ATOM 13086 N N . ASP D 1 348 ? 77.517 12.740 -105.099 1.00 60.58 349 ASP D N 1
ATOM 13087 C CA . ASP D 1 348 ? 78.736 11.976 -105.344 1.00 58.02 349 ASP D CA 1
ATOM 13088 C C . ASP D 1 348 ? 79.966 12.872 -105.447 1.00 58.96 349 ASP D C 1
ATOM 13089 O O . ASP D 1 348 ? 81.067 12.465 -105.074 1.00 58.19 349 ASP D O 1
ATOM 13094 N N . LEU D 1 349 ? 79.781 14.092 -105.943 1.00 58.40 350 LEU D N 1
ATOM 13095 C CA . LEU D 1 349 ? 80.873 15.061 -105.991 1.00 56.75 350 LEU D CA 1
ATOM 13096 C C . LEU D 1 349 ? 81.193 15.549 -104.581 1.00 52.33 350 LEU D C 1
ATOM 13097 O O . LEU D 1 349 ? 82.359 15.685 -104.208 1.00 53.14 350 LEU D O 1
ATOM 13102 N N . LEU D 1 350 ? 80.146 15.802 -103.804 1.00 53.26 351 LEU D N 1
ATOM 13103 C CA . LEU D 1 350 ? 80.300 16.264 -102.428 1.00 55.56 351 LEU D CA 1
ATOM 13104 C C . LEU D 1 350 ? 81.054 15.237 -101.580 1.00 53.92 351 LEU D C 1
ATOM 13105 O O . LEU D 1 350 ? 81.970 15.587 -100.834 1.00 50.22 351 LEU D O 1
ATOM 13110 N N . HIS D 1 351 ? 80.686 13.967 -101.708 1.00 53.33 352 HIS D N 1
ATOM 13111 C CA . HIS D 1 351 ? 81.361 12.921 -100.949 1.00 53.61 352 HIS D CA 1
ATOM 13112 C C . HIS D 1 351 ? 82.800 12.746 -101.408 1.00 50.41 352 HIS D C 1
ATOM 13113 O O . HIS D 1 351 ? 83.682 12.435 -100.603 1.00 48.70 352 HIS D O 1
ATOM 13120 N N . HIS D 1 352 ? 83.037 12.944 -102.701 1.00 47.94 353 HIS D N 1
ATOM 13121 C CA . HIS D 1 352 ? 84.386 12.848 -103.237 1.00 47.49 353 HIS D CA 1
ATOM 13122 C C . HIS D 1 352 ? 85.249 13.995 -102.721 1.00 48.06 353 HIS D C 1
ATOM 13123 O O . HIS D 1 352 ? 86.396 13.793 -102.304 1.00 45.32 353 HIS D O 1
ATOM 13130 N N . THR D 1 353 ? 84.682 15.198 -102.759 1.00 49.03 354 THR D N 1
ATOM 13131 C CA . THR D 1 353 ? 85.393 16.414 -102.378 1.00 46.05 354 THR D CA 1
ATOM 13132 C C . THR D 1 353 ? 85.752 16.414 -100.888 1.00 45.49 354 THR D C 1
ATOM 13133 O O . THR D 1 353 ? 86.861 16.788 -100.507 1.00 43.50 354 THR D O 1
ATOM 13137 N N . GLN D 1 354 ? 84.813 15.984 -100.052 1.00 45.81 355 GLN D N 1
ATOM 13138 C CA . GLN D 1 354 ? 85.058 15.917 -98.617 1.00 47.88 355 GLN D CA 1
ATOM 13139 C C . GLN D 1 354 ? 86.188 14.940 -98.336 1.00 47.01 355 GLN D C 1
ATOM 13140 O O . GLN D 1 354 ? 87.088 15.223 -97.544 1.00 47.22 355 GLN D O 1
ATOM 13146 N N . THR D 1 355 ? 86.143 13.797 -99.014 1.00 48.29 356 THR D N 1
ATOM 13147 C CA . THR D 1 355 ? 87.175 12.776 -98.879 1.00 47.37 356 THR D CA 1
ATOM 13148 C C . THR D 1 355 ? 88.537 13.299 -99.329 1.00 47.03 356 THR D C 1
ATOM 13149 O O . THR D 1 355 ? 89.564 12.978 -98.730 1.00 44.11 356 THR D O 1
ATOM 13153 N N . GLN D 1 356 ? 88.543 14.124 -100.374 1.00 44.76 357 GLN D N 1
ATOM 13154 C CA . GLN D 1 356 ? 89.789 14.689 -100.881 1.00 43.38 357 GLN D CA 1
ATOM 13155 C C . GLN D 1 356 ? 90.399 15.688 -99.896 1.00 41.48 357 GLN D C 1
ATOM 13156 O O . GLN D 1 356 ? 91.568 16.063 -100.015 1.00 43.80 357 GLN D O 1
ATOM 13162 N N . TYR D 1 357 ? 89.603 16.107 -98.919 1.00 44.73 358 TYR D N 1
ATOM 13163 C CA . TYR D 1 357 ? 90.102 16.922 -97.817 1.00 41.07 358 TYR D CA 1
ATOM 13164 C C . TYR D 1 357 ? 90.493 16.046 -96.619 1.00 43.05 358 TYR D C 1
ATOM 13165 O O . TYR D 1 357 ? 91.609 16.149 -96.107 1.00 38.05 358 TYR D O 1
ATOM 13174 N N . THR D 1 358 ? 89.583 15.173 -96.187 1.00 42.96 359 THR D N 1
ATOM 13175 C CA . THR D 1 358 ? 89.807 14.392 -94.968 1.00 43.49 359 THR D CA 1
ATOM 13176 C C . THR D 1 358 ? 90.967 13.407 -95.125 1.00 45.08 359 THR D C 1
ATOM 13177 O O . THR D 1 358 ? 91.618 13.053 -94.146 1.00 45.62 359 THR D O 1
ATOM 13181 N N . ARG D 1 359 ? 91.239 12.990 -96.359 1.00 41.65 360 ARG D N 1
ATOM 13182 C CA . ARG D 1 359 ? 92.390 12.136 -96.647 1.00 43.06 360 ARG D CA 1
ATOM 13183 C C . ARG D 1 359 ? 93.701 12.766 -96.191 1.00 41.83 360 ARG D C 1
ATOM 13184 O O . ARG D 1 359 ? 94.641 12.064 -95.804 1.00 40.29 360 ARG D O 1
ATOM 13192 N N . ALA D 1 360 ? 93.764 14.095 -96.242 1.00 42.35 361 ALA D N 1
ATOM 13193 C CA . ALA D 1 360 ? 95.024 14.804 -96.035 1.00 40.90 361 ALA D CA 1
ATOM 13194 C C . ALA D 1 360 ? 95.251 15.302 -94.599 1.00 39.56 361 ALA D C 1
ATOM 13195 O O . ALA D 1 360 ? 96.292 15.891 -94.310 1.00 38.98 361 ALA D O 1
ATOM 13197 N N . LEU D 1 361 ? 94.298 15.054 -93.705 1.00 42.45 362 LEU D N 1
ATOM 13198 C CA . LEU D 1 361 ? 94.335 15.647 -92.359 1.00 42.73 362 LEU D CA 1
ATOM 13199 C C . LEU D 1 361 ? 95.656 15.430 -91.611 1.00 42.02 362 LEU D C 1
ATOM 13200 O O . LEU D 1 361 ? 96.203 16.361 -91.014 1.00 41.64 362 LEU D O 1
ATOM 13205 N N . SER D 1 362 ? 96.178 14.210 -91.656 1.00 41.41 363 SER D N 1
ATOM 13206 C CA . SER D 1 362 ? 97.411 13.893 -90.945 1.00 37.11 363 SER D CA 1
ATOM 13207 C C . SER D 1 362 ? 98.638 14.430 -91.658 1.00 40.44 363 SER D C 1
ATOM 13208 O O . SER D 1 362 ? 99.753 14.320 -91.149 1.00 39.42 363 SER D O 1
ATOM 13211 N N . HIS D 1 363 ? 98.439 15.014 -92.837 1.00 38.87 364 HIS D N 1
ATOM 13212 C CA . HIS D 1 363 ? 99.563 15.420 -93.670 1.00 38.12 364 HIS D CA 1
ATOM 13213 C C . HIS D 1 363 ? 99.508 16.907 -94.053 1.00 38.13 364 HIS D C 1
ATOM 13214 O O . HIS D 1 363 ? 100.429 17.422 -94.684 1.00 37.00 364 HIS D O 1
ATOM 13221 N N . GLU D 1 364 ? 98.438 17.586 -93.641 1.00 37.28 365 GLU D N 1
ATOM 13222 C CA . GLU D 1 364 ? 98.141 18.958 -94.087 1.00 37.31 365 GLU D CA 1
ATOM 13223 C C . GLU D 1 364 ? 99.024 20.046 -93.473 1.00 38.37 365 GLU D C 1
ATOM 13224 O O . GLU D 1 364 ? 98.896 21.220 -93.833 1.00 40.39 365 GLU D O 1
ATOM 13230 N N . HIS D 1 365 ? 99.924 19.663 -92.572 1.00 37.53 366 HIS D N 1
ATOM 13231 C CA . HIS D 1 365 ? 100.664 20.620 -91.748 1.00 34.09 366 HIS D CA 1
ATOM 13232 C C . HIS D 1 365 ? 102.046 20.979 -92.286 1.00 33.34 366 HIS D C 1
ATOM 13233 O O . HIS D 1 365 ? 102.704 21.882 -91.761 1.00 35.43 366 HIS D O 1
ATOM 13240 N N . VAL D 1 366 ? 102.504 20.265 -93.315 1.00 30.66 367 VAL D N 1
ATOM 13241 C CA . VAL D 1 366 ? 103.851 20.471 -93.829 1.00 33.29 367 VAL D CA 1
ATOM 13242 C C . VAL D 1 366 ? 103.906 21.633 -94.831 1.00 31.71 367 VAL D C 1
ATOM 13243 O O . VAL D 1 366 ? 102.899 21.983 -95.438 1.00 35.27 367 VAL D O 1
ATOM 13247 N N . GLU D 1 367 ? 105.088 22.215 -94.988 1.00 32.58 368 GLU D N 1
ATOM 13248 C CA . GLU D 1 367 ? 105.293 23.355 -95.880 1.00 33.71 368 GLU D CA 1
ATOM 13249 C C . GLU D 1 367 ? 104.921 23.025 -97.323 1.00 41.17 368 GLU D C 1
ATOM 13250 O O . GLU D 1 367 ? 105.195 21.921 -97.812 1.00 37.85 368 GLU D O 1
ATOM 13256 N N . LEU D 1 368 ? 104.282 23.983 -97.992 1.00 37.64 369 LEU D N 1
ATOM 13257 C CA . LEU D 1 368 ? 103.816 23.789 -99.360 1.00 39.90 369 LEU D CA 1
ATOM 13258 C C . LEU D 1 368 ? 104.970 23.469 -100.294 1.00 35.98 369 LEU D C 1
ATOM 13259 O O . LEU D 1 368 ? 104.875 22.563 -101.125 1.00 42.07 369 LEU D O 1
ATOM 13264 N N . ARG D 1 369 ? 106.061 24.213 -100.146 1.00 38.02 370 ARG D N 1
ATOM 13265 C CA . ARG D 1 369 ? 107.223 24.054 -101.010 1.00 40.34 370 ARG D CA 1
ATOM 13266 C C . ARG D 1 369 ? 107.927 22.718 -100.773 1.00 45.40 370 ARG D C 1
ATOM 13267 O O . ARG D 1 369 ? 108.682 22.242 -101.632 1.00 38.53 370 ARG D O 1
ATOM 13275 N N . ASP D 1 370 ? 107.687 22.117 -99.609 1.00 39.41 371 ASP D N 1
ATOM 13276 C CA . ASP D 1 370 ? 108.219 20.785 -99.323 1.00 38.98 371 ASP D CA 1
ATOM 13277 C C . ASP D 1 370 ? 107.374 19.741 -100.025 1.00 42.96 371 ASP D C 1
ATOM 13278 O O . ASP D 1 370 ? 107.904 18.769 -100.565 1.00 45.78 371 ASP D O 1
ATOM 13283 N N . ILE D 1 371 ? 106.058 19.943 -100.010 1.00 39.09 372 ILE D N 1
ATOM 13284 C CA . ILE D 1 371 ? 105.144 19.075 -100.736 1.00 38.50 372 ILE D CA 1
ATOM 13285 C C . ILE D 1 371 ? 105.537 19.019 -102.209 1.00 45.92 372 ILE D C 1
ATOM 13286 O O . ILE D 1 371 ? 105.673 17.942 -102.787 1.00 45.46 372 ILE D O 1
ATOM 13291 N N . PHE D 1 372 ? 105.737 20.192 -102.803 1.00 42.59 373 PHE D N 1
ATOM 13292 C CA . PHE D 1 372 ? 106.063 20.283 -104.220 1.00 44.19 373 PHE D CA 1
ATOM 13293 C C . PHE D 1 372 ? 107.445 19.709 -104.540 1.00 46.41 373 PHE D C 1
ATOM 13294 O O . PHE D 1 372 ? 107.637 19.100 -105.595 1.00 47.88 373 PHE D O 1
ATOM 13302 N N . GLN D 1 373 ? 108.405 19.889 -103.637 1.00 44.68 374 GLN D N 1
ATOM 13303 C CA . GLN D 1 373 ? 109.761 19.420 -103.898 1.00 48.44 374 GLN D CA 1
ATOM 13304 C C . GLN D 1 373 ? 109.935 17.921 -103.646 1.00 48.17 374 GLN D C 1
ATOM 13305 O O . GLN D 1 373 ? 110.710 17.258 -104.333 1.00 49.72 374 GLN D O 1
ATOM 13311 N N . HIS D 1 374 ? 109.208 17.381 -102.675 1.00 44.99 375 HIS D N 1
ATOM 13312 C CA . HIS D 1 374 ? 109.423 16.001 -102.266 1.00 45.93 375 HIS D CA 1
ATOM 13313 C C . HIS D 1 374 ? 108.402 15.048 -102.862 1.00 48.60 375 HIS D C 1
ATOM 13314 O O . HIS D 1 374 ? 108.644 13.845 -102.942 1.00 50.45 375 HIS D O 1
ATOM 13321 N N . SER D 1 375 ? 107.265 15.577 -103.292 1.00 46.26 376 SER D N 1
ATOM 13322 C CA . SER D 1 375 ? 106.184 14.710 -103.736 1.00 46.96 376 SER D CA 1
ATOM 13323 C C . SER D 1 375 ? 105.725 14.955 -105.173 1.00 46.68 376 SER D C 1
ATOM 13324 O O . SER D 1 375 ? 104.754 14.342 -105.624 1.00 47.07 376 SER D O 1
ATOM 13327 N N . THR D 1 376 ? 106.403 15.853 -105.885 1.00 46.90 377 THR D N 1
ATOM 13328 C CA . THR D 1 376 ? 106.026 16.171 -107.264 1.00 49.03 377 THR D CA 1
ATOM 13329 C C . THR D 1 376 ? 107.241 16.520 -108.113 1.00 49.96 377 THR D C 1
ATOM 13330 O O . THR D 1 376 ? 108.364 16.593 -107.610 1.00 46.95 377 THR D O 1
ATOM 13334 N N . ASN D 1 377 ? 106.998 16.756 -109.401 1.00 50.36 378 ASN D N 1
ATOM 13335 C CA . ASN D 1 377 ? 108.028 17.243 -110.315 1.00 57.65 378 ASN D CA 1
ATOM 13336 C C . ASN D 1 377 ? 107.991 18.760 -110.399 1.00 53.73 378 ASN D C 1
ATOM 13337 O O . ASN D 1 377 ? 108.878 19.389 -110.979 1.00 53.00 378 ASN D O 1
ATOM 13342 N N . TRP D 1 378 ? 106.936 19.334 -109.831 1.00 50.86 379 TRP D N 1
ATOM 13343 C CA . TRP D 1 378 ? 106.680 20.763 -109.919 1.00 44.16 379 TRP D CA 1
ATOM 13344 C C . TRP D 1 378 ? 107.786 21.541 -109.223 1.00 48.71 379 TRP D C 1
ATOM 13345 O O . TRP D 1 378 ? 108.393 21.046 -108.269 1.00 49.86 379 TRP D O 1
ATOM 13356 N N . PRO D 1 379 ? 108.069 22.758 -109.707 1.00 47.36 380 PRO D N 1
ATOM 13357 C CA . PRO D 1 379 ? 109.042 23.607 -109.014 1.00 48.53 380 PRO D CA 1
ATOM 13358 C C . PRO D 1 379 ? 108.598 23.857 -107.572 1.00 46.90 380 PRO D C 1
ATOM 13359 O O . PRO D 1 379 ? 107.401 24.018 -107.329 1.00 44.53 380 PRO D O 1
ATOM 13363 N N . ALA D 1 380 ? 109.544 23.868 -106.638 1.00 47.52 381 ALA D N 1
ATOM 13364 C CA . ALA D 1 380 ? 109.222 24.007 -105.220 1.00 48.67 381 ALA D CA 1
ATOM 13365 C C . ALA D 1 380 ? 108.482 25.315 -104.929 1.00 48.50 381 ALA D C 1
ATOM 13366 O O . ALA D 1 380 ? 107.617 25.374 -104.047 1.00 44.54 381 ALA D O 1
ATOM 13368 N N . GLU D 1 381 ? 108.818 26.354 -105.687 1.00 45.76 382 GLU D N 1
ATOM 13369 C CA . GLU D 1 381 ? 108.259 27.678 -105.461 1.00 43.56 382 GLU D CA 1
ATOM 13370 C C . GLU D 1 381 ? 107.000 27.937 -106.280 1.00 41.90 382 GLU D C 1
ATOM 13371 O O . GLU D 1 381 ? 106.571 29.080 -106.406 1.00 42.39 382 GLU D O 1
ATOM 13377 N N . THR D 1 382 ? 106.410 26.880 -106.828 1.00 41.32 383 THR D N 1
ATOM 13378 C CA . THR D 1 382 ? 105.122 26.995 -107.503 1.00 38.36 383 THR D CA 1
ATOM 13379 C C . THR D 1 382 ? 104.072 27.592 -106.566 1.00 45.02 383 THR D C 1
ATOM 13380 O O . THR D 1 382 ? 103.794 27.030 -105.509 1.00 41.12 383 THR D O 1
ATOM 13384 N N . PRO D 1 383 ? 103.489 28.739 -106.948 1.00 46.42 384 PRO D N 1
ATOM 13385 C CA . PRO D 1 383 ? 102.443 29.347 -106.118 1.00 41.61 384 PRO D CA 1
ATOM 13386 C C . PRO D 1 383 ? 101.064 28.725 -106.338 1.00 43.48 384 PRO D C 1
ATOM 13387 O O . PRO D 1 383 ? 100.797 28.113 -107.374 1.00 41.27 384 PRO D O 1
ATOM 13391 N N . LEU D 1 384 ? 100.191 28.871 -105.353 1.00 35.32 385 LEU D N 1
ATOM 13392 C CA . LEU D 1 384 ? 98.784 28.587 -105.569 1.00 36.75 385 LEU D CA 1
ATOM 13393 C C . LEU D 1 384 ? 98.187 29.816 -106.249 1.00 41.11 385 LEU D C 1
ATOM 13394 O O . LEU D 1 384 ? 98.547 30.940 -105.911 1.00 40.24 385 LEU D O 1
ATOM 13399 N N . SER D 1 385 ? 97.310 29.609 -107.228 1.00 40.75 386 SER D N 1
ATOM 13400 C CA . SER D 1 385 ? 96.759 30.733 -107.988 1.00 40.46 386 SER D CA 1
ATOM 13401 C C . SER D 1 385 ? 95.344 31.043 -107.551 1.00 35.03 386 SER D C 1
ATOM 13402 O O . SER D 1 385 ? 94.850 32.143 -107.761 1.00 34.80 386 SER D O 1
ATOM 13405 N N . LEU D 1 386 ? 94.685 30.047 -106.976 1.00 36.41 387 LEU D N 1
ATOM 13406 C CA . LEU D 1 386 ? 93.380 30.230 -106.367 1.00 36.18 387 LEU D CA 1
ATOM 13407 C C . LEU D 1 386 ? 93.436 29.586 -104.984 1.00 39.23 387 LEU D C 1
ATOM 13408 O O . LEU D 1 386 ? 94.001 28.502 -104.826 1.00 35.77 387 LEU D O 1
ATOM 13413 N N . ILE D 1 387 ? 92.889 30.265 -103.983 1.00 39.12 388 ILE D N 1
ATOM 13414 C CA . ILE D 1 387 ? 92.822 29.709 -102.634 1.00 35.68 388 ILE D CA 1
ATOM 13415 C C . ILE D 1 387 ? 91.429 29.883 -102.063 1.00 37.17 388 ILE D C 1
ATOM 13416 O O . ILE D 1 387 ? 90.933 31.006 -101.932 1.00 38.22 388 ILE D O 1
ATOM 13421 N N . VAL D 1 388 ? 90.792 28.764 -101.736 1.00 31.80 389 VAL D N 1
ATOM 13422 C CA . VAL D 1 388 ? 89.460 28.783 -101.157 1.00 32.95 389 VAL D CA 1
ATOM 13423 C C . VAL D 1 388 ? 89.564 28.604 -99.642 1.00 37.60 389 VAL D C 1
ATOM 13424 O O . VAL D 1 388 ? 90.121 27.621 -99.157 1.00 32.38 389 VAL D O 1
ATOM 13428 N N . GLN D 1 389 ? 89.040 29.566 -98.897 1.00 32.04 390 GLN D N 1
ATOM 13429 C CA . GLN D 1 389 ? 89.116 29.503 -97.445 1.00 34.84 390 GLN D CA 1
ATOM 13430 C C . GLN D 1 389 ? 87.734 29.637 -96.828 1.00 39.59 390 GLN D C 1
ATOM 13431 O O . GLN D 1 389 ? 87.155 30.726 -96.819 1.00 36.29 390 GLN D O 1
ATOM 13437 N N . HIS D 1 390 ? 87.193 28.529 -96.325 1.00 35.19 391 HIS D N 1
ATOM 13438 C CA . HIS D 1 390 ? 85.914 28.599 -95.640 1.00 36.00 391 HIS D CA 1
ATOM 13439 C C . HIS D 1 390 ? 86.145 28.961 -94.179 1.00 37.56 391 HIS D C 1
ATOM 13440 O O . HIS D 1 390 ? 86.972 28.348 -93.496 1.00 35.52 391 HIS D O 1
ATOM 13447 N N . GLN D 1 391 ? 85.417 29.968 -93.713 1.00 35.86 392 GLN D N 1
ATOM 13448 C CA . GLN D 1 391 ? 85.615 30.496 -92.371 1.00 36.01 392 GLN D CA 1
ATOM 13449 C C . GLN D 1 391 ? 84.760 29.784 -91.337 1.00 37.45 392 GLN D C 1
ATOM 13450 O O . GLN D 1 391 ? 83.845 30.379 -90.779 1.00 36.99 392 GLN D O 1
ATOM 13456 N N . ASN D 1 392 ? 85.048 28.510 -91.081 1.00 39.15 393 ASN D N 1
ATOM 13457 C CA . ASN D 1 392 ? 84.329 27.783 -90.035 1.00 39.48 393 ASN D CA 1
ATOM 13458 C C . ASN D 1 392 ? 84.933 28.116 -88.672 1.00 41.50 393 ASN D C 1
ATOM 13459 O O . ASN D 1 392 ? 85.408 27.237 -87.944 1.00 41.96 393 ASN D O 1
ATOM 13464 N N . ILE D 1 393 ? 84.904 29.407 -88.352 1.00 37.26 394 ILE D N 1
ATOM 13465 C CA . ILE D 1 393 ? 85.536 29.970 -87.167 1.00 36.39 394 ILE D CA 1
ATOM 13466 C C . ILE D 1 393 ? 84.624 31.019 -86.552 1.00 37.13 394 ILE D C 1
ATOM 13467 O O . ILE D 1 393 ? 83.602 31.380 -87.140 1.00 37.91 394 ILE D O 1
ATOM 13472 N N . ASP D 1 394 ? 84.998 31.510 -85.372 1.00 34.84 395 ASP D N 1
ATOM 13473 C CA . ASP D 1 394 ? 84.273 32.603 -84.735 1.00 36.25 395 ASP D CA 1
ATOM 13474 C C . ASP D 1 394 ? 84.160 33.812 -85.669 1.00 32.97 395 ASP D C 1
ATOM 13475 O O . ASP D 1 394 ? 85.155 34.250 -86.243 1.00 36.17 395 ASP D O 1
ATOM 13480 N N . LEU D 1 395 ? 82.949 34.336 -85.818 1.00 35.94 396 LEU D N 1
ATOM 13481 C CA . LEU D 1 395 ? 82.724 35.487 -86.686 1.00 38.54 396 LEU D CA 1
ATOM 13482 C C . LEU D 1 395 ? 82.386 36.720 -85.862 1.00 39.85 396 LEU D C 1
ATOM 13483 O O . LEU D 1 395 ? 82.355 37.833 -86.386 1.00 40.51 396 LEU D O 1
ATOM 13488 N N . SER D 1 396 ? 82.115 36.515 -84.575 1.00 39.17 397 SER D N 1
ATOM 13489 C CA . SER D 1 396 ? 81.937 37.630 -83.642 1.00 37.32 397 SER D CA 1
ATOM 13490 C C . SER D 1 396 ? 82.845 37.432 -82.432 1.00 33.48 397 SER D C 1
ATOM 13491 O O . SER D 1 396 ? 83.290 36.317 -82.165 1.00 35.87 397 SER D O 1
ATOM 13494 N N . PHE D 1 397 ? 83.127 38.516 -81.716 1.00 32.15 398 PHE D N 1
ATOM 13495 C CA . PHE D 1 397 ? 84.142 38.501 -80.667 1.00 32.16 398 PHE D CA 1
ATOM 13496 C C . PHE D 1 397 ? 83.699 39.267 -79.443 1.00 32.86 398 PHE D C 1
ATOM 13497 O O . PHE D 1 397 ? 82.842 40.148 -79.530 1.00 32.68 398 PHE D O 1
ATOM 13505 N N . SER D 1 398 ? 84.287 38.931 -78.300 1.00 30.71 399 SER D N 1
ATOM 13506 C CA . SER D 1 398 ? 83.936 39.592 -77.051 1.00 30.66 399 SER D CA 1
ATOM 13507 C C . SER D 1 398 ? 85.146 39.716 -76.126 1.00 29.15 399 SER D C 1
ATOM 13508 O O . SER D 1 398 ? 86.107 38.937 -76.209 1.00 28.99 399 SER D O 1
ATOM 13511 N N . LEU D 1 399 ? 85.088 40.716 -75.258 1.00 26.38 400 LEU D N 1
ATOM 13512 C CA . LEU D 1 399 ? 86.122 40.983 -74.283 1.00 24.65 400 LEU D CA 1
ATOM 13513 C C . LEU D 1 399 ? 85.423 41.284 -72.961 1.00 30.26 400 LEU D C 1
ATOM 13514 O O . LEU D 1 399 ? 85.294 42.443 -72.579 1.00 26.85 400 LEU D O 1
ATOM 13519 N N . PRO D 1 400 ? 84.956 40.230 -72.267 1.00 31.24 401 PRO D N 1
ATOM 13520 C CA . PRO D 1 400 ? 84.081 40.384 -71.090 1.00 32.94 401 PRO D CA 1
ATOM 13521 C C . PRO D 1 400 ? 84.789 40.875 -69.827 1.00 34.30 401 PRO D C 1
ATOM 13522 O O . PRO D 1 400 ? 84.860 40.132 -68.847 1.00 31.64 401 PRO D O 1
ATOM 13526 N N . LEU D 1 401 ? 85.296 42.106 -69.855 1.00 27.49 402 LEU D N 1
ATOM 13527 C CA . LEU D 1 401 ? 85.931 42.737 -68.692 1.00 28.59 402 LEU D CA 1
ATOM 13528 C C . LEU D 1 401 ? 84.948 42.892 -67.542 1.00 31.04 402 LEU D C 1
ATOM 13529 O O . LEU D 1 401 ? 83.836 43.366 -67.750 1.00 30.70 402 LEU D O 1
ATOM 13534 N N . ARG D 1 402 ? 85.351 42.493 -66.335 1.00 26.94 403 ARG D N 1
ATOM 13535 C CA . ARG D 1 402 ? 84.470 42.593 -65.166 1.00 31.23 403 ARG D CA 1
ATOM 13536 C C . ARG D 1 402 ? 84.292 44.053 -64.736 1.00 31.17 403 ARG D C 1
ATOM 13537 O O . ARG D 1 402 ? 85.163 44.893 -64.975 1.00 34.30 403 ARG D O 1
ATOM 13545 N N . GLY D 1 403 ? 83.158 44.356 -64.111 1.00 32.92 404 GLY D N 1
ATOM 13546 C CA . GLY D 1 403 ? 82.901 45.705 -63.643 1.00 35.45 404 GLY D CA 1
ATOM 13547 C C . GLY D 1 403 ? 81.424 46.039 -63.653 1.00 35.49 404 GLY D C 1
ATOM 13548 O O . GLY D 1 403 ? 80.696 45.643 -64.566 1.00 36.11 404 GLY D O 1
ATOM 13549 N N . SER D 1 404 ? 80.994 46.777 -62.632 1.00 36.32 405 SER D N 1
ATOM 13550 C CA . SER D 1 404 ? 79.583 47.092 -62.422 1.00 42.34 405 SER D CA 1
ATOM 13551 C C . SER D 1 404 ? 78.945 47.747 -63.646 1.00 44.51 405 SER D C 1
ATOM 13552 O O . SER D 1 404 ? 77.929 47.280 -64.164 1.00 46.76 405 SER D O 1
ATOM 13555 N N . SER D 1 405 ? 79.537 48.839 -64.104 1.00 37.96 406 SER D N 1
ATOM 13556 C CA . SER D 1 405 ? 79.057 49.464 -65.320 1.00 39.84 406 SER D CA 1
ATOM 13557 C C . SER D 1 405 ? 80.220 49.423 -66.281 1.00 41.12 406 SER D C 1
ATOM 13558 O O . SER D 1 405 ? 81.207 50.152 -66.117 1.00 40.03 406 SER D O 1
ATOM 13561 N N . LEU D 1 406 ? 80.131 48.509 -67.240 1.00 35.16 407 LEU D N 1
ATOM 13562 C CA . LEU D 1 406 ? 81.193 48.354 -68.219 1.00 34.70 407 LEU D CA 1
ATOM 13563 C C . LEU D 1 406 ? 80.677 47.680 -69.470 1.00 34.63 407 LEU D C 1
ATOM 13564 O O . LEU D 1 406 ? 80.401 46.481 -69.482 1.00 37.32 407 LEU D O 1
ATOM 13569 N N . ASP D 1 407 ? 80.562 48.467 -70.531 1.00 31.07 408 ASP D N 1
ATOM 13570 C CA . ASP D 1 407 ? 80.161 47.975 -71.837 1.00 30.84 408 ASP D CA 1
ATOM 13571 C C . ASP D 1 407 ? 81.397 47.926 -72.745 1.00 31.95 408 ASP D C 1
ATOM 13572 O O . ASP D 1 407 ? 82.187 48.867 -72.764 1.00 27.00 408 ASP D O 1
ATOM 13577 N N . VAL D 1 408 ? 81.575 46.819 -73.458 1.00 29.69 409 VAL D N 1
ATOM 13578 C CA . VAL D 1 408 ? 82.728 46.649 -74.335 1.00 29.04 409 VAL D CA 1
ATOM 13579 C C . VAL D 1 408 ? 82.270 46.257 -75.732 1.00 30.62 409 VAL D C 1
ATOM 13580 O O . VAL D 1 408 ? 81.561 45.263 -75.905 1.00 32.61 409 VAL D O 1
ATOM 13584 N N . GLN D 1 409 ? 82.687 47.034 -76.729 1.00 27.52 410 GLN D N 1
ATOM 13585 C CA . GLN D 1 409 ? 82.283 46.798 -78.111 1.00 29.08 410 GLN D CA 1
ATOM 13586 C C . GLN D 1 409 ? 83.498 46.569 -78.996 1.00 23.33 410 GLN D C 1
ATOM 13587 O O . GLN D 1 409 ? 84.505 47.251 -78.855 1.00 24.65 410 GLN D O 1
ATOM 13593 N N . TYR D 1 410 ? 83.370 45.610 -79.909 1.00 23.75 411 TYR D N 1
ATOM 13594 C CA . TYR D 1 410 ? 84.436 45.225 -80.836 1.00 26.15 411 TYR D CA 1
ATOM 13595 C C . TYR D 1 410 ? 84.333 45.919 -82.187 1.00 28.36 411 TYR D C 1
ATOM 13596 O O . TYR D 1 410 ? 83.234 46.061 -82.722 1.00 27.60 411 TYR D O 1
ATOM 13605 N N . SER D 1 411 ? 85.481 46.313 -82.742 1.00 24.24 412 SER D N 1
ATOM 13606 C CA . SER D 1 411 ? 85.586 46.707 -84.148 1.00 28.75 412 SER D CA 1
ATOM 13607 C C . SER D 1 411 ? 87.024 46.499 -84.583 1.00 29.01 412 SER D C 1
ATOM 13608 O O . SER D 1 411 ? 87.877 46.175 -83.761 1.00 25.81 412 SER D O 1
ATOM 13611 N N . LYS D 1 412 ? 87.318 46.697 -85.863 1.00 22.87 413 LYS D N 1
ATOM 13612 C CA . LYS D 1 412 ? 88.682 46.454 -86.310 1.00 23.89 413 LYS D CA 1
ATOM 13613 C C . LYS D 1 412 ? 89.033 47.298 -87.528 1.00 26.29 413 LYS D C 1
ATOM 13614 O O . LYS D 1 412 ? 88.136 47.766 -88.230 1.00 25.92 413 LYS D O 1
ATOM 13620 N N . PHE D 1 413 ? 90.335 47.517 -87.712 1.00 22.93 414 PHE D N 1
ATOM 13621 C CA . PHE D 1 413 ? 90.923 47.992 -88.972 1.00 22.34 414 PHE D CA 1
ATOM 13622 C C . PHE D 1 413 ? 91.746 46.850 -89.527 1.00 26.90 414 PHE D C 1
ATOM 13623 O O . PHE D 1 413 ? 92.341 46.091 -88.754 1.00 24.19 414 PHE D O 1
ATOM 13631 N N . ALA D 1 414 ? 91.830 46.738 -90.849 1.00 24.00 415 ALA D N 1
ATOM 13632 C CA . ALA D 1 414 ? 92.593 45.644 -91.447 1.00 24.31 415 ALA D CA 1
ATOM 13633 C C . ALA D 1 414 ? 93.164 46.011 -92.811 1.00 30.07 415 ALA D C 1
ATOM 13634 O O . ALA D 1 414 ? 92.504 46.698 -93.588 1.00 29.83 415 ALA D O 1
ATOM 13636 N N . ARG D 1 415 ? 94.392 45.566 -93.068 1.00 25.47 416 ARG D N 1
ATOM 13637 C CA . ARG D 1 415 ? 95.013 45.621 -94.400 1.00 27.33 416 ARG D CA 1
ATOM 13638 C C . ARG D 1 415 ? 95.264 44.205 -94.900 1.00 33.31 416 ARG D C 1
ATOM 13639 O O . ARG D 1 415 ? 95.627 43.315 -94.118 1.00 25.42 416 ARG D O 1
ATOM 13647 N N . PHE D 1 416 ? 95.068 43.990 -96.197 1.00 27.01 417 PHE D N 1
ATOM 13648 C CA . PHE D 1 416 ? 95.409 42.718 -96.825 1.00 27.29 417 PHE D CA 1
ATOM 13649 C C . PHE D 1 416 ? 95.485 42.928 -98.331 1.00 31.35 417 PHE D C 1
ATOM 13650 O O . PHE D 1 416 ? 94.482 43.282 -98.943 1.00 29.95 417 PHE D O 1
ATOM 13658 N N . ASP D 1 417 ? 96.663 42.706 -98.911 1.00 31.11 418 ASP D N 1
ATOM 13659 C CA . ASP D 1 417 ? 96.881 42.986 -100.333 1.00 29.96 418 ASP D CA 1
ATOM 13660 C C . ASP D 1 417 ? 97.453 41.779 -101.076 1.00 28.70 418 ASP D C 1
ATOM 13661 O O . ASP D 1 417 ? 98.661 41.531 -101.055 1.00 29.09 418 ASP D O 1
ATOM 13666 N N . PRO D 1 418 ? 96.577 41.020 -101.732 1.00 29.21 419 PRO D N 1
ATOM 13667 C CA . PRO D 1 418 ? 97.034 39.823 -102.443 1.00 29.17 419 PRO D CA 1
ATOM 13668 C C . PRO D 1 418 ? 97.998 40.161 -103.575 1.00 34.23 419 PRO D C 1
ATOM 13669 O O . PRO D 1 418 ? 98.050 41.308 -104.038 1.00 30.66 419 PRO D O 1
ATOM 13673 N N . LEU D 1 419 ? 98.777 39.173 -103.996 1.00 35.06 420 LEU D N 1
ATOM 13674 C CA . LEU D 1 419 ? 99.729 39.378 -105.079 1.00 37.57 420 LEU D CA 1
ATOM 13675 C C . LEU D 1 419 ? 99.099 38.880 -106.379 1.00 37.68 420 LEU D C 1
ATOM 13676 O O . LEU D 1 419 ? 98.159 39.500 -106.883 1.00 36.12 420 LEU D O 1
ATOM 13681 N N . ASP D 1 420 ? 99.577 37.750 -106.895 1.00 41.19 421 ASP D N 1
ATOM 13682 C CA . ASP D 1 420 ? 99.061 37.206 -108.149 1.00 40.14 421 ASP D CA 1
ATOM 13683 C C . ASP D 1 420 ? 97.848 36.291 -107.965 1.00 41.31 421 ASP D C 1
ATOM 13684 O O . ASP D 1 420 ? 97.165 35.958 -108.932 1.00 40.40 421 ASP D O 1
ATOM 13689 N N . GLU D 1 421 ? 97.565 35.883 -106.733 1.00 37.36 422 GLU D N 1
ATOM 13690 C CA . GLU D 1 421 ? 96.521 34.888 -106.520 1.00 35.63 422 GLU D CA 1
ATOM 13691 C C . GLU D 1 421 ? 95.129 35.482 -106.356 1.00 32.21 422 GLU D C 1
ATOM 13692 O O . GLU D 1 421 ? 94.974 36.669 -106.074 1.00 37.01 422 GLU D O 1
ATOM 13698 N N . VAL D 1 422 ? 94.119 34.632 -106.521 1.00 33.27 423 VAL D N 1
ATOM 13699 C CA . VAL D 1 422 ? 92.741 34.978 -106.180 1.00 31.82 423 VAL D CA 1
ATOM 13700 C C . VAL D 1 422 ? 92.277 34.243 -104.912 1.00 35.39 423 VAL D C 1
ATOM 13701 O O . VAL D 1 422 ? 92.367 33.016 -104.826 1.00 35.94 423 VAL D O 1
ATOM 13705 N N . TRP D 1 423 ? 91.770 34.995 -103.941 1.00 35.24 424 TRP D N 1
ATOM 13706 C CA . TRP D 1 423 ? 91.189 34.402 -102.737 1.00 34.64 424 TRP D CA 1
ATOM 13707 C C . TRP D 1 423 ? 89.671 34.338 -102.815 1.00 34.43 424 TRP D C 1
ATOM 13708 O O . TRP D 1 423 ? 89.013 35.294 -103.235 1.00 34.86 424 TRP D O 1
ATOM 13719 N N . ILE D 1 424 ? 89.116 33.212 -102.392 1.00 32.51 425 ILE D N 1
ATOM 13720 C CA . ILE D 1 424 ? 87.685 33.096 -102.201 1.00 35.77 425 ILE D CA 1
ATOM 13721 C C . ILE D 1 424 ? 87.409 32.752 -100.740 1.00 35.21 425 ILE D C 1
ATOM 13722 O O . ILE D 1 424 ? 87.722 31.650 -100.295 1.00 34.60 425 ILE D O 1
ATOM 13727 N N . PHE D 1 425 ? 86.848 33.701 -99.997 1.00 31.77 426 PHE D N 1
ATOM 13728 C CA . PHE D 1 425 ? 86.451 33.460 -98.612 1.00 37.93 426 PHE D CA 1
ATOM 13729 C C . PHE D 1 425 ? 84.949 33.229 -98.536 1.00 39.45 426 PHE D C 1
ATOM 13730 O O . PHE D 1 425 ? 84.192 33.865 -99.263 1.00 41.37 426 PHE D O 1
ATOM 13738 N N . THR D 1 426 ? 84.514 32.321 -97.665 1.00 37.43 427 THR D N 1
ATOM 13739 C CA . THR D 1 426 ? 83.086 32.158 -97.410 1.00 40.18 427 THR D CA 1
ATOM 13740 C C . THR D 1 426 ? 82.797 32.229 -95.906 1.00 43.12 427 THR D C 1
ATOM 13741 O O . THR D 1 426 ? 83.417 31.520 -95.112 1.00 40.74 427 THR D O 1
ATOM 13745 N N . GLU D 1 427 ? 81.862 33.100 -95.528 1.00 40.25 428 GLU D N 1
ATOM 13746 C CA . GLU D 1 427 ? 81.497 33.292 -94.125 1.00 44.43 428 GLU D CA 1
ATOM 13747 C C . GLU D 1 427 ? 80.077 32.831 -93.826 1.00 44.30 428 GLU D C 1
ATOM 13748 O O . GLU D 1 427 ? 79.114 33.429 -94.300 1.00 47.23 428 GLU D O 1
ATOM 13754 N N . PRO D 1 428 ? 79.944 31.769 -93.020 1.00 44.53 429 PRO D N 1
ATOM 13755 C CA . PRO D 1 428 ? 78.640 31.201 -92.662 1.00 43.96 429 PRO D CA 1
ATOM 13756 C C . PRO D 1 428 ? 77.955 31.943 -91.515 1.00 49.90 429 PRO D C 1
ATOM 13757 O O . PRO D 1 428 ? 77.994 31.488 -90.369 1.00 51.44 429 PRO D O 1
ATOM 13761 N N . HIS D 1 429 ? 77.335 33.076 -91.829 1.00 50.31 430 HIS D N 1
ATOM 13762 C CA . HIS D 1 429 ? 76.531 33.816 -90.860 1.00 50.81 430 HIS D CA 1
ATOM 13763 C C . HIS D 1 429 ? 75.162 33.162 -90.695 1.00 54.14 430 HIS D C 1
ATOM 13764 O O . HIS D 1 429 ? 74.753 32.346 -91.522 1.00 53.09 430 HIS D O 1
ATOM 13771 N N . ALA D 1 430 ? 74.464 33.522 -89.621 1.00 56.58 431 ALA D N 1
ATOM 13772 C CA . ALA D 1 430 ? 73.131 32.992 -89.353 1.00 56.95 431 ALA D CA 1
ATOM 13773 C C . ALA D 1 430 ? 72.170 33.267 -90.511 1.00 58.60 431 ALA D C 1
ATOM 13774 O O . ALA D 1 430 ? 71.486 32.359 -90.987 1.00 63.99 431 ALA D O 1
ATOM 13776 N N . ASP D 1 431 ? 72.143 34.515 -90.970 1.00 58.88 432 ASP D N 1
ATOM 13777 C CA . ASP D 1 431 ? 71.154 34.957 -91.951 1.00 59.15 432 ASP D CA 1
ATOM 13778 C C . ASP D 1 431 ? 71.626 34.835 -93.397 1.00 59.53 432 ASP D C 1
ATOM 13779 O O . ASP D 1 431 ? 70.835 35.015 -94.322 1.00 58.66 432 ASP D O 1
ATOM 13784 N N . ARG D 1 432 ? 72.907 34.535 -93.593 1.00 58.45 433 ARG D N 1
ATOM 13785 C CA . ARG D 1 432 ? 73.476 34.511 -94.937 1.00 57.28 433 ARG D CA 1
ATOM 13786 C C . ARG D 1 432 ? 74.812 33.770 -95.000 1.00 56.23 433 ARG D C 1
ATOM 13787 O O . ARG D 1 432 ? 75.617 33.822 -94.068 1.00 53.13 433 ARG D O 1
ATOM 13795 N N . LEU D 1 433 ? 75.037 33.068 -96.104 1.00 51.51 434 LEU D N 1
ATOM 13796 C CA . LEU D 1 433 ? 76.378 32.624 -96.447 1.00 49.81 434 LEU D CA 1
ATOM 13797 C C . LEU D 1 433 ? 76.979 33.679 -97.368 1.00 49.02 434 LEU D C 1
ATOM 13798 O O . LEU D 1 433 ? 76.445 33.954 -98.444 1.00 48.50 434 LEU D O 1
ATOM 13803 N N . GLU D 1 434 ? 78.075 34.289 -96.941 1.00 44.72 435 GLU D N 1
ATOM 13804 C CA . GLU D 1 434 ? 78.662 35.366 -97.718 1.00 46.47 435 GLU D CA 1
ATOM 13805 C C . GLU D 1 434 ? 79.892 34.889 -98.478 1.00 46.44 435 GLU D C 1
ATOM 13806 O O . GLU D 1 434 ? 80.896 34.498 -97.878 1.00 43.15 435 GLU D O 1
ATOM 13812 N N . VAL D 1 435 ? 79.798 34.907 -99.806 1.00 44.89 436 VAL D N 1
ATOM 13813 C CA . VAL D 1 435 ? 80.930 34.594 -100.669 1.00 43.77 436 VAL D CA 1
ATOM 13814 C C . VAL D 1 435 ? 81.740 35.862 -100.900 1.00 44.28 436 VAL D C 1
ATOM 13815 O O . VAL D 1 435 ? 81.195 36.885 -101.313 1.00 45.90 436 VAL D O 1
ATOM 13819 N N . GLN D 1 436 ? 83.038 35.801 -100.623 1.00 39.48 437 GLN D N 1
ATOM 13820 C CA . GLN D 1 436 ? 83.891 36.977 -100.727 1.00 39.15 437 GLN D CA 1
ATOM 13821 C C . GLN D 1 436 ? 85.077 36.719 -101.642 1.00 41.98 437 GLN D C 1
ATOM 13822 O O . GLN D 1 436 ? 85.874 35.806 -101.409 1.00 39.98 437 GLN D O 1
ATOM 13828 N N . VAL D 1 437 ? 85.192 37.524 -102.688 1.00 37.43 438 VAL D N 1
ATOM 13829 C CA . VAL D 1 437 ? 86.334 37.430 -103.584 1.00 38.07 438 VAL D CA 1
ATOM 13830 C C . VAL D 1 437 ? 87.301 38.566 -103.301 1.00 35.12 438 VAL D C 1
ATOM 13831 O O . VAL D 1 437 ? 86.898 39.723 -103.203 1.00 38.25 438 VAL D O 1
ATOM 13835 N N . CYS D 1 438 ? 88.576 38.235 -103.153 1.00 32.89 439 CYS D N 1
ATOM 13836 C CA . CYS D 1 438 ? 89.602 39.250 -102.974 1.00 34.98 439 CYS D CA 1
ATOM 13837 C C . CYS D 1 438 ? 90.754 38.972 -103.923 1.00 37.94 439 CYS D C 1
ATOM 13838 O O . CYS D 1 438 ? 91.361 37.898 -103.889 1.00 33.18 439 CYS D O 1
ATOM 13841 N N . ALA D 1 439 ? 91.034 39.946 -104.779 1.00 34.19 440 ALA D N 1
ATOM 13842 C CA . ALA D 1 439 ? 92.121 39.838 -105.739 1.00 36.70 440 ALA D CA 1
ATOM 13843 C C . ALA D 1 439 ? 92.508 41.221 -106.232 1.00 34.56 440 ALA D C 1
ATOM 13844 O O . ALA D 1 439 ? 91.698 42.149 -106.203 1.00 40.87 440 ALA D O 1
ATOM 13846 N N . ASN D 1 440 ? 93.750 41.361 -106.673 1.00 34.61 441 ASN D N 1
ATOM 13847 C CA . ASN D 1 440 ? 94.189 42.611 -107.268 1.00 40.34 441 ASN D CA 1
ATOM 13848 C C . ASN D 1 440 ? 93.420 42.871 -108.566 1.00 43.39 441 ASN D C 1
ATOM 13849 O O . ASN D 1 440 ? 93.027 41.930 -109.258 1.00 39.88 441 ASN D O 1
ATOM 13854 N N . SER D 1 441 ? 93.193 44.145 -108.878 1.00 42.93 442 SER D N 1
ATOM 13855 C CA . SER D 1 441 ? 92.397 44.522 -110.041 1.00 43.39 442 SER D CA 1
ATOM 13856 C C . SER D 1 441 ? 93.051 44.083 -111.350 1.00 46.17 442 SER D C 1
ATOM 13857 O O . SER D 1 441 ? 92.357 43.782 -112.320 1.00 44.88 442 SER D O 1
ATOM 13860 N N . ARG D 1 442 ? 94.380 44.042 -111.368 1.00 45.83 443 ARG D N 1
ATOM 13861 C CA . ARG D 1 442 ? 95.121 43.616 -112.551 1.00 45.19 443 ARG D CA 1
ATOM 13862 C C . ARG D 1 442 ? 94.931 42.128 -112.825 1.00 51.70 443 ARG D C 1
ATOM 13863 O O . ARG D 1 442 ? 94.981 41.684 -113.975 1.00 53.23 443 ARG D O 1
ATOM 13871 N N . VAL D 1 443 ? 94.724 41.360 -111.759 1.00 47.97 444 VAL D N 1
ATOM 13872 C CA . VAL D 1 443 ? 94.578 39.911 -111.860 1.00 46.09 444 VAL D CA 1
ATOM 13873 C C . VAL D 1 443 ? 93.132 39.534 -112.165 1.00 46.21 444 VAL D C 1
ATOM 13874 O O . VAL D 1 443 ? 92.855 38.651 -112.973 1.00 45.05 444 VAL D O 1
ATOM 13878 N N . LEU D 1 444 ? 92.205 40.218 -111.514 1.00 45.15 445 LEU D N 1
ATOM 13879 C CA . LEU D 1 444 ? 90.797 39.931 -111.709 1.00 48.27 445 LEU D CA 1
ATOM 13880 C C . LEU D 1 444 ? 90.024 41.241 -111.668 1.00 51.42 445 LEU D C 1
ATOM 13881 O O . LEU D 1 444 ? 90.027 41.943 -110.655 1.00 50.51 445 LEU D O 1
ATOM 13886 N N . GLY D 1 445 ? 89.389 41.585 -112.783 1.00 49.20 446 GLY D N 1
ATOM 13887 C CA . GLY D 1 445 ? 88.624 42.813 -112.867 1.00 50.66 446 GLY D CA 1
ATOM 13888 C C . GLY D 1 445 ? 87.339 42.756 -112.069 1.00 50.34 446 GLY D C 1
ATOM 13889 O O . GLY D 1 445 ? 86.846 41.673 -111.742 1.00 50.42 446 GLY D O 1
ATOM 13890 N N . GLN D 1 446 ? 86.792 43.927 -111.763 1.00 44.25 447 GLN D N 1
ATOM 13891 C CA . GLN D 1 446 ? 85.601 44.025 -110.931 1.00 48.80 447 GLN D CA 1
ATOM 13892 C C . GLN D 1 446 ? 84.435 43.216 -111.478 1.00 53.32 447 GLN D C 1
ATOM 13893 O O . GLN D 1 446 ? 83.754 42.517 -110.726 1.00 53.73 447 GLN D O 1
ATOM 13899 N N . GLU D 1 447 ? 84.202 43.307 -112.785 1.00 55.37 448 GLU D N 1
ATOM 13900 C CA . GLU D 1 447 ? 83.087 42.582 -113.381 1.00 54.77 448 GLU D CA 1
ATOM 13901 C C . GLU D 1 447 ? 83.395 41.089 -113.444 1.00 51.19 448 GLU D C 1
ATOM 13902 O O . GLU D 1 447 ? 82.486 40.266 -113.346 1.00 48.62 448 GLU D O 1
ATOM 13908 N N . GLN D 1 448 ? 84.674 40.746 -113.584 1.00 47.77 449 GLN D N 1
ATOM 13909 C CA . GLN D 1 448 ? 85.106 39.352 -113.503 1.00 50.91 449 GLN D CA 1
ATOM 13910 C C . GLN D 1 448 ? 84.883 38.783 -112.100 1.00 50.67 449 GLN D C 1
ATOM 13911 O O . GLN D 1 448 ? 84.299 37.714 -111.935 1.00 48.90 449 GLN D O 1
ATOM 13917 N N . ALA D 1 449 ? 85.366 39.509 -111.094 1.00 49.72 450 ALA D N 1
ATOM 13918 C CA . ALA D 1 449 ? 85.193 39.118 -109.697 1.00 49.49 450 ALA D CA 1
ATOM 13919 C C . ALA D 1 449 ? 83.714 38.970 -109.350 1.00 49.59 450 ALA D C 1
ATOM 13920 O O . ALA D 1 449 ? 83.313 38.006 -108.693 1.00 48.61 450 ALA D O 1
ATOM 13922 N N . THR D 1 450 ? 82.906 39.924 -109.810 1.00 48.08 451 THR D N 1
ATOM 13923 C CA . THR D 1 450 ? 81.465 39.898 -109.579 1.00 48.46 451 THR D CA 1
ATOM 13924 C C . THR D 1 450 ? 80.838 38.653 -110.207 1.00 50.44 451 THR D C 1
ATOM 13925 O O . THR D 1 450 ? 79.954 38.020 -109.620 1.00 50.27 451 THR D O 1
ATOM 13929 N N . GLU D 1 451 ? 81.314 38.296 -111.395 1.00 49.69 452 GLU D N 1
ATOM 13930 C CA . GLU D 1 451 ? 80.840 37.104 -112.087 1.00 50.80 452 GLU D CA 1
ATOM 13931 C C . GLU D 1 451 ? 81.272 35.841 -111.349 1.00 52.09 452 GLU D C 1
ATOM 13932 O O . GLU D 1 451 ? 80.494 34.899 -111.203 1.00 49.29 452 GLU D O 1
ATOM 13938 N N . LEU D 1 452 ? 82.522 35.836 -110.895 1.00 50.78 453 LEU D N 1
ATOM 13939 C CA . LEU D 1 452 ? 83.069 34.730 -110.120 1.00 50.75 453 LEU D CA 1
ATOM 13940 C C . LEU D 1 452 ? 82.258 34.492 -108.848 1.00 49.89 453 LEU D C 1
ATOM 13941 O O . LEU D 1 452 ? 81.874 33.361 -108.551 1.00 49.89 453 LEU D O 1
ATOM 13946 N N . ALA D 1 453 ? 81.987 35.565 -108.111 1.00 48.75 454 ALA D N 1
ATOM 13947 C CA . ALA D 1 453 ? 81.239 35.468 -106.862 1.00 49.34 454 ALA D CA 1
ATOM 13948 C C . ALA D 1 453 ? 79.803 35.010 -107.093 1.00 51.35 454 ALA D C 1
ATOM 13949 O O . ALA D 1 453 ? 79.255 34.231 -106.307 1.00 47.56 454 ALA D O 1
ATOM 13951 N N . ASN D 1 454 ? 79.193 35.500 -108.167 1.00 49.46 455 ASN D N 1
ATOM 13952 C CA . ASN D 1 454 ? 77.821 35.130 -108.497 1.00 50.11 455 ASN D CA 1
ATOM 13953 C C . ASN D 1 454 ? 77.706 33.681 -108.945 1.00 52.84 455 ASN D C 1
ATOM 13954 O O . ASN D 1 454 ? 76.793 32.965 -108.525 1.00 50.09 455 ASN D O 1
ATOM 13959 N N . ASN D 1 455 ? 78.635 33.256 -109.796 1.00 51.34 456 ASN D N 1
ATOM 13960 C CA . ASN D 1 455 ? 78.636 31.891 -110.307 1.00 52.19 456 ASN D CA 1
ATOM 13961 C C . ASN D 1 455 ? 78.815 30.862 -109.202 1.00 53.40 456 ASN D C 1
ATOM 13962 O O . ASN D 1 455 ? 78.066 29.888 -109.125 1.00 51.34 456 ASN D O 1
ATOM 13967 N N . ILE D 1 456 ? 79.812 31.083 -108.351 1.00 53.92 457 ILE D N 1
ATOM 13968 C CA . ILE D 1 456 ? 80.094 30.161 -107.255 1.00 51.88 457 ILE D CA 1
ATOM 13969 C C . ILE D 1 456 ? 78.909 30.071 -106.294 1.00 49.19 457 ILE D C 1
ATOM 13970 O O . ILE D 1 456 ? 78.509 28.975 -105.896 1.00 50.98 457 ILE D O 1
ATOM 13975 N N . SER D 1 457 ? 78.328 31.216 -105.945 1.00 48.44 458 SER D N 1
ATOM 13976 C CA . SER D 1 457 ? 77.203 31.230 -105.015 1.00 46.06 458 SER D CA 1
ATOM 13977 C C . SER D 1 457 ? 75.966 30.555 -105.621 1.00 54.16 458 SER D C 1
ATOM 13978 O O . SER D 1 457 ? 75.161 29.940 -104.911 1.00 46.37 458 SER D O 1
ATOM 13981 N N . ALA D 1 458 ? 75.828 30.661 -106.938 1.00 51.75 459 ALA D N 1
ATOM 13982 C CA . ALA D 1 458 ? 74.712 30.042 -107.641 1.00 49.99 459 ALA D CA 1
ATOM 13983 C C . ALA D 1 458 ? 74.831 28.522 -107.620 1.00 49.00 459 ALA D C 1
ATOM 13984 O O . ALA D 1 458 ? 73.848 27.816 -107.395 1.00 53.39 459 ALA D O 1
ATOM 13986 N N . ILE D 1 459 ? 76.043 28.027 -107.852 1.00 48.19 460 ILE D N 1
ATOM 13987 C CA . ILE D 1 459 ? 76.311 26.592 -107.843 1.00 46.86 460 ILE D CA 1
ATOM 13988 C C . ILE D 1 459 ? 76.046 25.997 -106.456 1.00 53.92 460 ILE D C 1
ATOM 13989 O O . ILE D 1 459 ? 75.420 24.939 -106.329 1.00 53.37 460 ILE D O 1
ATOM 13994 N N . ILE D 1 460 ? 76.520 26.688 -105.422 1.00 49.10 461 ILE D N 1
ATOM 13995 C CA . ILE D 1 460 ? 76.263 26.299 -104.036 1.00 49.27 461 ILE D CA 1
ATOM 13996 C C . ILE D 1 460 ? 74.766 26.158 -103.761 1.00 49.50 461 ILE D C 1
ATOM 13997 O O . ILE D 1 460 ? 74.316 25.156 -103.213 1.00 52.28 461 ILE D O 1
ATOM 14002 N N . THR D 1 461 ? 74.001 27.169 -104.155 1.00 52.33 462 THR D N 1
ATOM 14003 C CA . THR D 1 461 ? 72.558 27.167 -103.951 1.00 52.90 462 THR D CA 1
ATOM 14004 C C . THR D 1 461 ? 71.911 26.015 -104.710 1.00 56.44 462 THR D C 1
ATOM 14005 O O . THR D 1 461 ? 71.015 25.338 -104.197 1.00 56.62 462 THR D O 1
ATOM 14009 N N . LYS D 1 462 ? 72.384 25.795 -105.933 1.00 56.69 463 LYS D N 1
ATOM 14010 C CA . LYS D 1 462 ? 71.894 24.703 -106.763 1.00 59.12 463 LYS D CA 1
ATOM 14011 C C . LYS D 1 462 ? 72.172 23.353 -106.117 1.00 61.14 463 LYS D C 1
ATOM 14012 O O . LYS D 1 462 ? 71.288 22.495 -106.064 1.00 62.68 463 LYS D O 1
ATOM 14018 N N . PHE D 1 463 ? 73.398 23.170 -105.631 1.00 58.57 464 PHE D N 1
ATOM 14019 C CA . PHE D 1 463 ? 73.772 21.943 -104.929 1.00 58.12 464 PHE D CA 1
ATOM 14020 C C . PHE D 1 463 ? 72.852 21.685 -103.745 1.00 58.03 464 PHE D C 1
ATOM 14021 O O . PHE D 1 463 ? 72.443 20.553 -103.501 1.00 62.44 464 PHE D O 1
ATOM 14029 N N . SER D 1 464 ? 72.535 22.749 -103.017 1.00 58.40 465 SER D N 1
ATOM 14030 C CA . SER D 1 464 ? 71.762 22.654 -101.786 1.00 58.82 465 SER D CA 1
ATOM 14031 C C . SER D 1 464 ? 70.319 22.228 -102.012 1.00 60.78 465 SER D C 1
ATOM 14032 O O . SER D 1 464 ? 69.778 21.422 -101.256 1.00 58.03 465 SER D O 1
ATOM 14035 N N . THR D 1 465 ? 69.693 22.782 -103.045 1.00 62.89 466 THR D N 1
ATOM 14036 C CA . THR D 1 465 ? 68.265 22.573 -103.260 1.00 63.08 466 THR D CA 1
ATOM 14037 C C . THR D 1 465 ? 67.971 21.254 -103.968 1.00 65.93 466 THR D C 1
ATOM 14038 O O . THR D 1 465 ? 66.815 20.842 -104.057 1.00 69.60 466 THR D O 1
ATOM 14042 N N . ASP D 1 466 ? 69.013 20.592 -104.463 1.00 65.99 467 ASP D N 1
ATOM 14043 C CA . ASP D 1 466 ? 68.853 19.283 -105.092 1.00 67.48 467 ASP D CA 1
ATOM 14044 C C . ASP D 1 466 ? 70.175 18.523 -105.138 1.00 66.61 467 ASP D C 1
ATOM 14045 O O . ASP D 1 466 ? 70.864 18.529 -106.159 1.00 67.50 467 ASP D O 1
ATOM 14050 N N . PRO D 1 467 ? 70.525 17.853 -104.032 1.00 65.10 468 PRO D N 1
ATOM 14051 C CA . PRO D 1 467 ? 71.750 17.046 -103.966 1.00 67.42 468 PRO D CA 1
ATOM 14052 C C . PRO D 1 467 ? 71.702 15.801 -104.855 1.00 66.77 468 PRO D C 1
ATOM 14053 O O . PRO D 1 467 ? 72.752 15.251 -105.185 1.00 65.13 468 PRO D O 1
ATOM 14057 N N . THR D 1 468 ? 70.503 15.368 -105.235 1.00 67.01 469 THR D N 1
ATOM 14058 C CA . THR D 1 468 ? 70.347 14.117 -105.974 1.00 71.70 469 THR D CA 1
ATOM 14059 C C . THR D 1 468 ? 70.420 14.304 -107.487 1.00 73.17 469 THR D C 1
ATOM 14060 O O . THR D 1 468 ? 70.556 13.330 -108.230 1.00 73.18 469 THR D O 1
ATOM 14064 N N . ALA D 1 469 ? 70.331 15.553 -107.939 1.00 73.23 470 ALA D N 1
ATOM 14065 C CA . ALA D 1 469 ? 70.355 15.852 -109.367 1.00 71.85 470 ALA D CA 1
ATOM 14066 C C . ALA D 1 469 ? 71.698 15.436 -109.962 1.00 69.27 470 ALA D C 1
ATOM 14067 O O . ALA D 1 469 ? 72.686 15.360 -109.240 1.00 68.85 470 ALA D O 1
ATOM 14069 N N . ARG D 1 470 ? 71.737 15.132 -111.259 1.00 70.31 471 ARG D N 1
ATOM 14070 C CA . ARG D 1 470 ? 73.012 14.844 -111.921 1.00 72.85 471 ARG D CA 1
ATOM 14071 C C . ARG D 1 470 ? 73.738 16.151 -112.175 1.00 75.93 471 ARG D C 1
ATOM 14072 O O . ARG D 1 470 ? 73.299 17.202 -111.715 1.00 76.69 471 ARG D O 1
ATOM 14080 N N . LEU D 1 471 ? 74.838 16.093 -112.913 1.00 75.01 472 LEU D N 1
ATOM 14081 C CA . LEU D 1 471 ? 75.634 17.283 -113.159 1.00 75.56 472 LEU D CA 1
ATOM 14082 C C . LEU D 1 471 ? 75.306 17.959 -114.499 1.00 77.05 472 LEU D C 1
ATOM 14083 O O . LEU D 1 471 ? 76.202 18.225 -115.290 1.00 77.94 472 LEU D O 1
ATOM 14088 N N . LEU D 1 472 ? 74.026 18.227 -114.757 1.00 81.04 473 LEU D N 1
ATOM 14089 C CA . LEU D 1 472 ? 73.683 19.182 -115.802 1.00 79.54 473 LEU D CA 1
ATOM 14090 C C . LEU D 1 472 ? 73.151 20.468 -115.178 1.00 80.85 473 LEU D C 1
ATOM 14091 O O . LEU D 1 472 ? 72.053 20.931 -115.480 1.00 80.90 473 LEU D O 1
ATOM 14096 N N . ASP D 1 473 ? 73.974 21.056 -114.322 1.00 80.30 474 ASP D N 1
ATOM 14097 C CA . ASP D 1 473 ? 73.710 22.376 -113.777 1.00 76.45 474 ASP D CA 1
ATOM 14098 C C . ASP D 1 473 ? 74.437 23.370 -114.667 1.00 76.82 474 ASP D C 1
ATOM 14099 O O . ASP D 1 473 ? 75.432 23.014 -115.298 1.00 80.49 474 ASP D O 1
ATOM 14104 N N . ILE D 1 474 ? 73.964 24.608 -114.735 1.00 74.75 475 ILE D N 1
ATOM 14105 C CA . ILE D 1 474 ? 74.691 25.602 -115.517 1.00 75.20 475 ILE D CA 1
ATOM 14106 C C . ILE D 1 474 ? 75.145 26.729 -114.604 1.00 73.39 475 ILE D C 1
ATOM 14107 O O . ILE D 1 474 ? 74.332 27.340 -113.913 1.00 73.19 475 ILE D O 1
ATOM 14112 N N . THR D 1 475 ? 76.453 26.982 -114.601 1.00 75.88 476 THR D N 1
ATOM 14113 C CA . THR D 1 475 ? 77.076 27.917 -113.668 1.00 66.61 476 THR D CA 1
ATOM 14114 C C . THR D 1 475 ? 76.767 29.368 -114.037 1.00 71.20 476 THR D C 1
ATOM 14115 O O . THR D 1 475 ? 75.656 29.694 -114.467 1.00 71.94 476 THR D O 1
#

Foldseek 3Di:
DAAPAPPDPDPQVVVCVCCVVVQAPVQKHFPHKHFQAPVLVQQVVFLWKKKKKKKKADDFDDPVLLQVLLVVLCQQAQLQQWAWADPPRGIMITRIPPHDADEAEEEDDAPDAQVVVVVCCVVVPLSVPDDRNSGHRQWHKYWYAYPSNRIIMIITMDGQQWADQQAVLVSQASSQCSSQVHDDDRADYPVVVVVLVVVQADPPNVPGVLLVLLLVLCPPPDEDDDDDWAFKDKDKDWDFQFDDDPPFDPLLLLVLLVVLVCCVVVVHQKYKFKEKDQQLLRPDPRSSHHTGRQIDIEIQIFGHDPCVVQDFLLNSSVRSVVSVVVCSNNRRDHQLCSPVRNHPDHSPDDGQEYEYESPGDPDHDNPHDDPTMDMDIDMDIGGGHDLHKYWYWYRDPGTTMTMIIHHCTNANPVRRNVVRVSSNVSSRVCRVDVGHGSVPDDD/DQPQPPDPDPQVVVCVCCVVVQAPNQKGFPYKHFQAPVLVQQVVFLWKKKKKKKKAFDPDDVVLLQVLLVVLCVQAQLQQWAWADDPRGIMITRIDPHDADEAEAEDDAPDAQVVVVVCCVVVDLSVVDDRNSGHRQWHWYWYAYPNNRIIMIITMDGQQWADQQAVLVSQASSQCSSVVNDDDHADYPVVLVVLVVVQADPDLVPRVLLVLLLVLCPPPDEDDDDDWAFKDKDKDWDFQFDDDPPFDPLLLLVLLVVLVCCVVVVHQKYKFKEKDQQQLRPDPRSSHHTGRQIDIEIQIQGHDPCVVQDFLLNSSVRSVCSVVSCSNNRRDHQLCSPVRNHVDHSPDDGQEYEYESPGDPDHDNDHDDPIIDMDIDMDIGGGHDQHKYWYWYRDPGTTMTMIIHHCGNANPVRSNVVRVSSNVSSNVCRVDRGHGSVPDDD/DAAPAPPDPDPVVVVVVCCVVVQAPVPKDWPHKHFQAPVLVQQVVFLWKKKKKKKKAWQFDDVVLLVVLLQVLCVQAQLQQKAWAQDPNTTMITGIPPHDADEAEAEDDAPDDQVVVVVCCVVVDLSVVDDRRSGHRQWHWYWYAYPSRRIIMIITMDGQQWADQLAPQVSQQSSQCSSQVHDDDHADYVVVVVVLVVVQADPDLLPGVLLVLLLVLCPPADEDDDDDAKDKDKDWDFQFADDPPFDPLLLLVLLVVLVCCVVVVHQKYKAKEKDQQQLDPDTRSSHHIGRQIDIEIQIFGHDDCVVFDFLVNSSVRRVCSPVSNSVNRRDHQLCSPVRNHPDHSPDDGQEYEYESPGDPDHDNDHDDPIMDMDIDMDIGGGHDRHKYWYWYRDPGITMTMIIYHCVNANPVRSNVVSVSSVVSSRVCRVDRRGTPPDDD/DAAPAPPDPDPQVVVCVCCVVVQAPVPKDWPHKHFQAPVLVQQVVFLWKKKKKKKKADLFDDPVLLQVLLQVLCVQAQLQQWAWAQDPNTTMITGIPPHDADEAEAEDDAPDAQVVVVVCCVVVDLSVVDDRRSGHRQWHWYWYAYPSRRIIMIITMDGQQWADQQAPQVSQQSSQCSSQVHDDDHADYVVVVVVLVVVLADPDLVVGPQLVLLLVLCPPADEDDDDDADKDKDKDKDFFFADDPPFDPLLLLVLLVVLVCCVVVVHQKYKFKEKDQQQLRPDTRSSHHIGRQIDIEIQIQGHDDCVVQDFLLNSSVRRVCSVVSNSHNRRDHQLCSPVRNHPDHSPDDGAEYEYESPGDPDHDNPHDTDTMDMDIDMDIGGGHDRHKYWYWYDDPGIIMTMIIYGCVNANPVRSNVVSVSSVVSSNVCRVCRGHTPPDDD

Sequence (1766 aa):
EPFSLSPIKDPQALHKELCSKNVIPVTSTLEDLLPATQAQHVFIKRGTFHSYNWTIKGRSLNMDRLRETCQSLVDRHSILRTSFVEHEGHPIQLVLANLDVKVREVQCWPGEDPMEVCKALWDGKDWPTLNVLGGSLPVRFTLVSCPGNEHVVLTIQISHSQWDGVSIPKLFSDFAAIYNQTPLPPTSDFAHHYLYHRVSSAREDVQQDPTFQFWRHYLDGAKMAVPFAPGQTLWTFKGIVPPTLPSGITMATLVKAATALFLSSYHLGSRDVVFGHHTVNGRNLPMDNIESLLGCTLNFVPLRVTFPEDSTDWTVMDLLHHTQTQYTRALSSHEHVELRDIFQHSTNWPAETPLSLIVQHQNIDLSFSLPLRGSSLDVQYSKFARFDPLDEVWIFTEPHADRLEVQVCANSRVLGQEQATELANNISSAIITKFSTDPTARLLDITFPFSLSPIKDPQALHKELCSKNVIPVTSTLEDLLPATQAQHVFIKRGTFHSYNWTIKGRSLNMDRLRETCQSLVDRHSILRTSFVEHEGHPIQLVLANLDVKVREVQCWPGEDPMEVCKALWDGKDWPTLNVLGGSLPVRFTLVSCPGNEHVVLTIQISHSQWDGVSIPKLFSDFAAIYNQTPLPPTSDFAHYLYHRVSSAREDVQQDPTFQFWRHYLDGAKMAVPFAPGQTLWTFKGIVPPTLPSGITMATLVKAATALFLSYHLGSRDVVFGHTVNGRNLPMDNIESLLGCTLNFVPLRVTFPEDSTDWTVMDLLHHTQTQYTRALSSHEHVELRDIFQHSTNWPAETPLSLIVQHQNIDLSFSLPLRGSSLDVQYSKFARFDPLDEVWIFTEPHADRLEVQVCANSRVLGQEQATELANNISSAIITKFSTDPTARLLDITFEPFSLSPIKDPQALHKELCSKNVIPVTSTLEDLLPATQAQHVFIKRGTFHSYNWTIKGRSLNMDRLRETCQSLVDRHSILRTSFVEHEGHPIQLVLANLDVKVREVQCWPGEDPMEVCKALWDGKDWPTLNVLGGSLPVRFTLVSCPGNEHVVLTIQISHSQWDGVSIPKLFSDFAAIYNQTPLPPTSDFAHYLYHRVSSAREDVQQDPTFQFWRHYLDGAKMAVPFAQTLWTFKGIVPPTLPSGITMATLVKAATALFLSYHLGSRDVVFGHTVNGRNLPMDNIESLLGCTLNFVPLRVTFPEDSTDWTVMDLLHHTQTQYTRALSHEHVELRDIFQHSTNWPAETPLSLIVQHQNIDLSFSLPLRGSSLDVQYSKFARFDPLDEVWIFTEPHADRLEVQVCANSRVLGQEQATELANNISAIITKFSTDPTARLLDITEPFSLSPIKDPQALHKELCSKNVIPVTSTLEDLLPATQAQHVFIKRGTFHSYNWTIKGRSLNMDRLRETCQSLVDRHSILRTSFVEHEGHPIQLVLANLDVKVREVQCWPGEDPMEVCKALWDGKDWPTLNVLGGSLPVRFTLVSCPGNEHVVLTIQISHSQWDGVSIPKLFSDFAAIYNQTPLPPTSDFAHYLYHRVSSAREDVQQDPTFQFWRHYLDGAKMAVPFAGQTLWTFKGIVPPTLPSGITMATLVKAATALFLSYHLGSRDVVFGHTVNGRNLPMDNIESLLGCTLNFVPLRVTFPEDSTDWTVMDLLHHTQTQYTRALSHEHVELRDIFQHSTNWPAETPLSLIVQHQNIDLSFSLPLRGSSLDVQYSKFARFDPLDEVWIFTEPHADRLEVQVCANSRVLGQEQATELANNISAIITKFSTDPTARLLDIT

Organism: Penicillium aethiopicum (NCBI:txid36650)

Solvent-accessible surface area: 78785 Å² total; per-residue (Å²): 168,77,56,72,44,26,69,26,203,70,16,92,50,43,16,151,80,16,12,71,122,131,46,6,50,109,90,6,62,12,69,9,0,1,57,12,10,30,6,0,17,26,9,16,114,27,28,4,5,18,2,8,0,2,23,1,99,16,194,36,22,55,23,86,83,0,79,107,2,1,50,42,0,4,77,60,4,2,3,2,29,1,0,0,12,86,46,135,52,117,10,2,3,0,5,0,23,104,15,74,28,158,31,80,58,37,136,9,188,115,90,54,50,1,46,123,21,6,94,65,43,7,64,59,107,18,78,65,99,56,100,12,43,31,0,48,19,6,12,116,3,5,2,0,2,25,88,57,60,87,47,0,0,1,4,1,9,0,0,18,0,0,22,1,11,55,0,4,32,86,1,2,51,2,0,2,15,37,12,50,126,75,124,53,95,123,39,16,38,3,11,82,5,7,48,46,42,80,85,55,51,123,187,76,41,107,97,6,61,12,13,89,26,1,97,47,1,7,90,65,9,173,26,44,123,84,192,77,111,80,118,33,26,102,12,112,81,25,13,54,51,14,103,71,16,111,64,7,70,30,21,5,0,0,13,0,0,1,0,19,28,27,15,150,106,82,72,33,114,41,2,8,6,0,4,15,5,53,1,24,67,12,110,21,115,40,19,116,21,0,1,0,2,5,19,12,9,1,2,0,14,0,28,25,39,109,62,8,18,21,49,34,0,53,52,0,0,93,19,2,32,63,3,64,56,49,6,55,74,30,2,18,18,31,12,80,44,0,0,113,39,4,18,152,52,100,30,112,26,101,12,33,24,10,0,19,17,28,114,58,75,54,93,52,78,3,86,12,173,19,112,38,33,78,31,112,56,45,103,24,44,75,29,59,6,73,89,8,16,2,0,16,0,39,47,48,111,56,62,2,24,0,14,0,0,2,18,34,135,37,28,23,87,148,98,2,55,93,19,1,51,22,0,1,45,0,0,50,80,0,16,106,64,29,98,20,92,24,83,94,23,96,79,127,58,86,45,27,68,28,211,78,18,95,50,39,16,152,76,16,11,76,126,132,44,8,50,106,91,5,61,12,78,12,0,1,56,13,10,29,5,0,28,24,8,16,114,25,28,5,4,18,2,9,0,1,20,0,97,17,200,52,20,62,22,88,83,0,77,111,3,1,49,42,0,3,76,62,5,3,4,2,30,1,0,0,12,96,51,138,51,117,12,2,3,0,6,0,24,106,14,79,28,161,31,80,58,37,132,9,191,116,89,55,50,0,47,123,22,7,93,65,44,7,64,58,107,19,76,68,97,53,100,12,39,32,0,49,29,6,12,134,3,6,2,0,3,27,86,55,63,82,46,0,0,1,4,0,7,0,0,19,0,0,22,0,9,53,0,4,32,80,0,3,54,2,0,2,14,39,4,20,110,71,123,54,84,124,40,17,37,3,11,77,6,8,53,43,41,79,87,58,53,130,189,74,41,103,101,3,59,17,13,87,25,1,103,48,1,7,88,66,9,175,28,46,123,85,193,78,101,81,133,29,43,101,12,112,82,27,15,54,51,14,101,68,16,109,63,7,68,31,21,5,0,0,12,0,0,0,0,19,27,26,16,149,109,82,72,35,115,36,2,10,6,0,4,16,6,54,0,23,68,12,112,17,113,45,17,116,21,0,2,0,2,5,18,12,8,1,2,0,14,0,43,18,39,109,62,7,18,22,47,34,0,53,52,0,0,94,17,2,33,52,4,65,59,45,6,52,78,32,3,17,18,33,12,80,43,0,0,112,35,4,18,151,52,100,32,111,25,101,12,36,24,10,0,19,17,28,115,54,76,56,93,48,80,5,86,12,131,42,128,36,28,66,34,104,62,45,106,24,43,76,28,62,6,69,88,9,15,2,0,17,0,37,46,48,109,53,63,1,26,0,13,0,0,2,16,39,122,37,28,23,77,135,108,3,48,94,19,1,52,22,0,2,45,0,0,51,80,0,18,107,65,28,99,22,97,25,84,94,23,97,85,163,70,56,74,41,26,43,5,211,81,19,92,49,13,18,131,91,8,9,66,130,125,47,6,52,107,95,6,62,12,70,9,0,1,53,12,9,28,5,0,23,28,8,18,118,31,26,4,4,13,2,7,0,1,22,1,96,17,201,44,22,64,25,86,86,0,76,107,2,1,48,43,0,3,77,57,5,3,3,2,29,1,0,0,9,84,59,116,74,72,35,1,3,0,6,0,22,103,14,87,29,156,30,80,66,37,139,8,191,114,88,55,49,1,46,122,21,7,89,64,44,6,61,58,102,16,75,67,101,54,101,13,47,30,0,47,23,7,12,143,3,6,2,0,4,25,84,61,62,80,45,0,0,1,4,1,10,0,0,18,0,0,23,0,9,49,0,3,30,69,1,2,52,2,0,2,15,38,5,25,110,39,29,49,65,114,39,15,36,3,10,72,5,6,48,42,40,79,91,58,49,110,156,55,41,116,87,7,67,14,16,93,27,0,104,129,5,7,101,70,7,172,28,49,126,85,201,133,150,38,35,100,12,114,78,37,22,126,50,14,100,65,15,112,62,8,74,33,21,6,0,0,14,0,0,0,0,18,26,25,16,152,109,84,72,37,113,36,2,8,5,0,3,16,5,59,0,19,76,15,111,19,112,47,20,114,19,0,2,0,2,4,17,10,9,0,1,0,32,0,55,17,35,118,92,106,84,71,53,35,5,55,57,0,0,95,38,2,34,64,12,70,63,92,5,55,79,33,2,13,18,30,11,78,46,0,0,112,39,4,17,146,47,98,34,112,23,94,11,33,26,9,0,19,16,29,110,61,76,58,94,49,80,4,87,11,146,37,124,46,31,76,33,101,61,43,106,26,48,73,27,59,4,76,93,8,15,2,0,18,0,37,46,46,107,102,86,1,23,0,14,1,0,3,23,44,160,47,30,24,84,156,111,3,50,99,20,1,42,26,1,3,35,0,0,54,76,1,16,108,64,17,87,51,110,53,142,38,132,55,167,78,57,73,43,27,42,5,209,79,18,93,50,8,18,154,80,10,15,81,124,120,44,6,50,106,89,6,62,14,72,8,0,1,54,12,10,29,5,0,24,28,8,14,119,30,24,4,6,16,2,7,0,1,22,1,98,17,184,38,22,60,24,89,88,1,78,111,2,1,51,42,0,4,79,58,4,3,4,3,28,1,0,1,8,84,59,115,74,74,37,1,4,0,5,0,24,106,15,76,28,160,31,81,60,37,137,8,192,114,88,56,48,0,45,123,21,6,88,65,43,6,61,60,104,20,78,67,100,52,99,11,49,31,0,47,25,8,11,144,3,6,2,0,4,27,84,63,61,92,44,0,0,1,4,1,11,0,0,18,0,0,23,1,9,50,0,3,30,69,1,3,53,1,0,3,15,36,5,25,92,39,29,50,67,114,40,16,34,3,12,74,6,7,52,42,40,78,93,57,47,121,183,74,44,115,78,7,81,14,16,92,27,0,98,134,5,5,103,68,7,172,29,46,127,86,198,144,74,121,39,44,101,11,114,76,40,23,127,49,14,101,65,14,113,62,7,71,33,22,6,0,0,13,0,0,0,0,19,23,26,17,151,108,80,71,37,131,37,1,7,4,0,4,15,6,50,0,21,73,15,112,20,109,47,17,115,18,0,1,0,2,5,19,8,8,1,2,1,31,0,55,15,35,116,93,104,90,81,46,36,2,65,69,0,0,94,40,1,35,64,11,65,63,93,7,54,76,30,3,15,18,29,11,83,47,0,0,111,37,4,19,145,47,98,27,112,24,94,14,32,24,8,0,20,16,28,112,57,76,61,93,51,77,3,87,11,145,41,121,26,34,70,30,101,61,44,104,27,46,75,26,58,5,81,115,7,17,1,1,18,0,37,45,46,106,105,84,1,25,0,13,2,0,3,28,31,212,56,27,22,101,155,107,4,55,100,18,1,52,21,0,2,40,3,0,56,88,0,14,107,60,32,106,34,108,39,126,32,135,45

Nearest PDB structures (foldseek):
  5dlk-assembly2_B  TM=1.002E+00  e=6.113E-96  Penicillium aethiopicum
  5dlk-assembly4_D  TM=9.988E-01  e=2.189E-93  Penicillium aethiopicum
  5dlk-assembly3_C  TM=9.991E-01  e=3.126E-93  Penicillium aethiopicum
  5egf-assembly1_C  TM=9.993E-01  e=1.696E-90  Penicillium aethiopicum
  5egf-assembly1_B  TM=9.954E-01  e=6.356E-89  Penicillium aethiopicum

Secondary structure (DSSP, 8-state):
-TTTT-S-S-HHHHHHHHHHTTSS-TT-EEEEEEEPPHHHHHHHHTT-EEEEEEEEESS---HHHHHHHHHHHHHH-GGGGEEEEEETTEEEEEEEES-----EEEEPPTT--HHHHHHHHIIIIITTT--TTBT--S-EEEEEE-TTSSEEEEEEEEEGGG--TTTHHHHHHHHHHHHTT--------HHHHHHHHHHHS-SSGGG-HHHHHHHHHTTT-----------EEEEEEEEPPPPPPTT--HHHHHHHHHHHHHHHHHT-SEEEEEEEE----S--TTTTT--S---EEEEEEEEPPPGGG--BHHHHHHHHHHHHHTTGGGTTS-HHHHHHHH-SS-TTPPPSEEEEE--S-SS-------SS-EEEEEEEEE----S-EEEEEEE-SS-EEEEEEEETTTS-HHHHHHHHHHHHHHHHHHHH-TTSBGGG---/--TT-SSS-HHHHHHHHHHTTSS-TT-EEEEEEEPPHHHHHHHHTT-EEEEEEEEESS---HHHHHHHHHHHHHH-GGGGEEEEEETTEEEEEEEES-----EEEEPPTT--HHHHHHHHIIIIITTT--TTB---S-EEEEEE-TTSSEEEEEEEEEGGG--TTTHHHHHHHHHHHHTT-------BHHHHHHHHHHHS-SSGGG-HHHHHHHHHTTT-----PPP---EEEEEEEEPPPPPPTT--HHHHHHHHHHHHHHHHHT-SEEEEEEEE----S--TTTTT-BS---EEEEEEEEPPPGGG--BHHHHHHHHHHHHHTTGGGTTS-HHHHHHHH-SS-TTPPPSEEEEE--S-SS------SSS-EEEEEEEEE----S-EEEEEEE-SS-EEEEEEEETTTS-HHHHHHHHHHHHHHHHHHHH-TTSBGGG---/-TTTT-SSS-HHHHHHHHHHTTSS-TT-EEEEEEEPPHHHHHHHHTT-EEEEEEEEESS---HHHHHHHHHHHHHH-GGGGEEEEEETTEEEEEEEESPPP--EEEEPPTT--HHHHHHHHIIIIITTT--TTBT--S-EEEEEE-TTSSEEEEEEEEEGGG--TTTHHHHHHHHHHHHTT--------HHHHHHHHHHTS-SSGGG-HHHHHHHHHTTT---------EEEEEEEEPPPPPPTT--HHHHHHHHHHHHHHHHHT-SEEEEEEEE----S--TTTTT-SS---EEEEEEEE---GGG--BHHHHHHHHHHHHHTTGGGTTS-HHHHHHHH-SS-TTPPPSEEEEE--S--S-------TT-EEEEEEEEE----S-EEEEEEE-SS-EEEEEEEETTTS-HHHHHHHHHHHHHHHHHHHH-TTSBS----/-TTTT-S-S-HHHHHHHHHHTTSS-TT-EEEEEEEPPHHHHHHHHTT-EEEEEEEEESS---HHHHHHHHHHHHHH-GGGGEEEEEETTEEEEEEEESPPP--EEEEPPTT--HHHHHHHHIIIIITTT--TTBT--S-EEEEEE-TTSSEEEEEEEEEGGG--TTTHHHHHHHHHHHHTT--------HHHHHHHHHHHS-SSGGG-HHHHHHHHHTTT----------EEEEEEEEPPPPPPTT--HHHHHHHHHHHHHHHHHT-SEEEEEEEE----S--TTTTT--S---EEEEEEEE---TTS--BHHHHHHHHHHHHHTTTTTTTS-HHHHHHHH-SS-TTPPPSEEEEE--S--S-------SS-EEEEEEEEE----S-EEEEEEE-SS-EEEEEEEETTTS-HHHHHHHHHHHHHHHHHHHH-TTSBS----

InterPro domains:
  IPR000873 AMP-dependent synthetase/ligase domain [PF00501] (284-626)
  IPR000873 AMP-dependent synthetase/ligase domain [PF00501] (1392-1737)
  IPR000873 AMP-dependent synthetase/ligase domain [PF00501] (2981-3323)
  IPR001242 Condensation domain [PF00668] (943-1370)
  IPR001242 Condensation domain [PF00668] (2034-2472)
  IPR001242 Condensation domain [PF00668] (2519-2953)
  IPR001242 Condensation domain [PF00668] (3661-4071)
  IPR006162 Phosphopantetheine attachment site [PS00012] (859-874)
  IPR006162 Phosphopantetheine attachment site [PS00012] (1969-1984)
  IPR009081 Phosphopantetheine binding ACP domain [PF00550] (837-896)
  IPR009081 Phosphopantetheine binding ACP domain [PF00550] (1945-2006)
  IPR009081 Phosphopantetheine binding ACP domain [PF00550] (3531-3592)
  IPR009081 Phosphopantetheine binding ACP domain [PS50075] (827-903)
  IPR009081 Phosphopantetheine binding ACP domain [PS50075] (1937-2013)
  IPR009081 Phosphopantetheine binding ACP domain [PS50075] (3523-3599)
  IPR010071 Amino acid adenylation domain [TIGR01733] (1412-1811)
  IPR010071 Amino acid adenylation domain [TIGR01733] (2997-3406)
  IPR020806 Polyketide synthase-like, phosphopantetheine-binding domain [SM00823] (832-903)
  IPR020806 Polyketide synthase-like, phosphopantetheine-binding domain [SM00823] (1943-2013)
  IPR020845 AMP-binding, conserved site [PS00455] (1535-1546)

Radius of gyration: 46.14 Å; Cα contacts (8 Å, |Δi|>4): 3410; chains: 4; bounding box: 108×129×112 Å

B-factor: mean 34.21, std 13.58, range [11.03, 92.19]